Protein 7YKS (pdb70)

B-factor: mean 70.44, std 25.99, range [27.14, 144.15]

Solvent-accessible surface area: 109657 Å² total; per-residue (Å²): 126,78,28,72,0,10,34,1,0,70,18,2,17,45,23,40,0,111,111,38,12,116,52,166,102,14,87,141,10,11,42,84,52,59,74,61,6,34,2,0,2,1,10,0,0,56,57,14,13,45,82,3,0,85,17,1,28,118,110,51,11,98,49,81,114,14,122,66,8,44,4,0,0,1,6,0,0,40,41,25,66,21,132,2,1,87,47,1,42,95,84,46,77,114,3,6,69,52,67,15,150,85,9,9,4,0,2,3,4,0,0,50,54,13,55,44,129,1,0,45,23,1,2,81,47,32,0,124,48,59,90,16,114,125,75,32,1,4,4,8,20,0,3,134,106,120,31,39,65,0,0,66,18,3,4,39,20,134,128,54,20,102,97,0,19,81,30,105,22,116,101,34,55,21,8,7,32,10,0,0,34,42,16,32,137,3,1,27,27,5,2,74,113,14,53,72,138,18,128,40,151,151,140,79,180,49,49,79,28,57,24,26,0,50,34,3,49,20,114,129,79,116,39,120,85,37,4,16,0,1,37,29,0,37,112,82,32,60,51,102,1,1,40,17,73,2,0,54,35,4,2,80,18,12,71,83,45,11,0,72,124,105,26,99,53,59,44,103,84,11,43,85,4,8,64,39,0,30,83,1,2,28,45,5,3,111,34,42,68,163,201,51,100,5,47,118,57,116,50,2,64,130,9,0,68,42,0,35,78,30,7,113,118,8,30,146,101,10,86,112,41,57,173,105,70,140,146,120,22,109,128,92,88,50,27,77,47,9,64,78,1,11,106,11,0,61,49,0,1,55,2,0,89,94,136,118,5,25,12,94,70,108,20,6,16,8,0,0,46,0,0,18,19,0,34,26,41,26,3,23,20,34,43,82,85,114,120,47,3,18,18,0,23,4,0,38,51,8,28,125,18,10,90,74,0,27,126,4,0,40,17,0,20,51,0,0,0,12,0,2,22,6,2,1,26,70,9,138,100,77,56,80,42,6,43,0,6,47,60,54,100,13,0,52,40,7,0,18,2,3,4,33,31,40,8,39,0,29,16,6,3,0,14,2,69,77,105,137,55,12,60,6,46,133,17,1,20,101,6,0,35,46,0,0,43,10,0,20,0,0,0,31,7,0,6,16,3,6,5,10,13,17,1,63,35,0,80,176,59,24,104,41,66,90,19,25,42,59,2,68,31,1,15,107,21,31,143,106,33,83,134,110,148,15,142,206,40,48,104,66,76,25,83,47,164,109,189,68,50,126,103,22,34,48,8,6,61,133,9,93,33,76,7,64,68,6,17,93,51,4,100,97,0,21,98,16,2,44,19,4,4,47,23,13,29,31,133,66,7,52,108,126,77,27,76,0,9,35,0,0,69,17,3,16,44,23,40,0,114,112,37,11,116,52,167,102,14,87,142,9,12,44,81,53,60,74,61,5,34,2,0,2,1,10,0,0,56,56,14,12,45,81,4,0,85,18,0,30,117,110,51,11,99,49,84,114,13,123,64,9,43,4,0,1,1,7,0,1,39,42,26,64,21,133,2,1,87,46,0,42,96,83,46,78,115,4,6,69,50,68,14,149,87,9,8,4,0,3,2,4,0,0,51,53,14,56,44,128,2,0,46,24,0,2,82,48,31,0,125,49,58,89,17,112,127,77,33,1,3,4,8,19,0,3,135,103,120,30,40,66,0,0,68,18,2,5,39,19,134,133,51,19,103,98,0,20,82,31,104,22,114,104,32,54,20,7,8,32,9,0,0,34,43,16,34,138,3,2,28,26,4,2,75,111,13,54,71,140,17,126,40,150,151,138,79,180,51,48,82,28,56,23,26,0,49,34,2,46,19,114,128,80,117,39,120,86,38,4,16,0,2,36,28,0,36,114,82,34,60,50,102,1,1,40,17,72,2,0,55,37,5,1,82,16,12,71,86,44,12,0,71,122,103,29,100,53,58,44,102,84,11,43,86,4,10,62,39,0,30,82,1,2,26,45,4,3,110,33,41,69,163,201,53,99,4,47,115,56,115,49,2,65,130,8,0,67,42,0,36,81,31,7,114,116,9,28,145,100,10,85,112,42,56,171,107,71,141,144,120,22,109,129,92,88,50,27,76,47,10,62,77,2,12,106,11,0,62,50,0,2,54,2,0,87,96,136,115,5,26,14,93,72,107,21,6,17,9,0,0,47,0,0,18,20,0,32,26,42,26,2,23,19,32,44,83,82,116,117,46,2,17,18,0,21,5,0,38,51,7,30,122,18,11,91,72,0,28,127,4,0,40,16,0,20,50,0,0,0,10,0,2,20,6,2,1,26,68,10,141,103,78,56,79,43,6,42,0,6,48,62,54,102,14,0,52,40,6,0,19,2,3,4,36,30,41,9,38,0,31,17,6,3,0,16,1,70,80,106,136,56,13,57,5,47,132,16,1,22,100,6,1,36,47,0,0,45,9,0,19,0,0,0,32,7,0,7,15,3,6,5,9,14,17,0,64,34,0,80,178,60,23,103,41,66,90,18,26,43,59,2,68,33,1,15,107,22,30,142,106,32,84,134,110,145,15,142,209,40,46,103,66,74,23,85,48,164,109,192,68,50,125,101,24,33,49,9,7,63,132,8,91,31,76,7,63,69,6,17,94,51,4,101,95,0,21,98,18,2,43,18,5,4,46,23,13,29,33,134,69,8,52,111,124,79,29,73,0,9,33,1,0,67,16,2,16,44,22,39,0,113,113,37,11,114,53,165,102,15,89,141,9,12,43,83,52,61,75,62,5,34,2,0,1,1,9,0,0,54,56,14,12,45,81,4,0,85,18,0,29,117,108,50,12,98,49,83,116,14,122,64,9,43,3,0,0,0,6,0,0,39,41,26,64,22,132,2,0,86,46,0,42,96,83,47,77,116,4,6,69,50,69,14,150,86,8,9,4,0,3,2,3,0,0,49,52,14,55,45,129,2,0,45,23,0,3,81,47,31,0,125,50,56,90,17,113,126,76,34,1,3,3,8,20,0,4,135,105,119,30,41,64,0,0,66,18,2,4,40,20,134,130,54,21,103,98,0,18,82,31,106,21,115,104,34,54,18,8,8,33,10,0,0,34,43,16,35,138,3,1,27,27,4,1,74,114,14,53,72,141,18,129,41,150,154,140,79,179,52,49,82,27,57,23,26,0,50,32,3,46,20,116,129,78,119,39,121,86,37,3,15,0,2,36,31,0,37,113,84,33,60,50,101,1,2,40,18,74,2,0,55,36,4,2,81,18,13,70,85,46,12,0,72,123,103,27,99,52,58,44,103,84,10,43,85,3,8,61,39,0,31,82,1,3,30,45,3,5,111,33,44,68,163,199,54,99,4,44,116,56,115,49,2,66,132,9,0,66,40,0,35,80,32,7,115,117,7,29,146,100,11,87,112,41,56,170,107,69,139,145,119,23,109,129,91,89,49,26,76,46,9,62,78,2,11,107,11,0,62,49,0,2,54,2,0,86,94,136,117,6,24,14,94,72,106,22,7,17,8,0,0,48,0,0,20,19,0,33,27,41,27,2,22,18,33,44,82,81,117,121,47,2,18,18,0,23,5,0,37,51,8,29,123,18,11,90,73,1,27,127,4,0,39,16,0,19,51,0,0,0,10,0,1,20,6,2,1,27,69,10,143,100,77,57,75,42,5,42,0,6,47,61,54,101,14,0,52,38,7,0,16,2,3,4,31,32,39,8,38,0,33,17,6,3,0,17,2,70,77,104,137,57,14,59,5,45,134,16,1,19,100,6,1,35,46,0,0,45,10,0,22,0,1,0,32,8,0,5,15,2,6,5,10,14,18,2,64,36,1,81,178,59,24,100,42,64,91,18,25,43,58,2,66,33,1,15,106,22,30,142,106,34,82,134,110,144,17,141,207,40,46,102,66,74,25,83,48,166,110,192,68,52,126,101,23,35,47,9,7,61,132,9,88,32,78,6,63,68,7,16,95,50,4,101,97,1,21,100,17,1,42,18,5,3,45,24,13,31,32,134,69,7,52,111,124,81,28,75,0,10,34,1,0,68,17,3,18,45,24,41,0,110,111,37,12,115,52,167,102,14,87,142,9,12,41,83,53,59,73,61,5,34,2,0,2,1,10,0,0,55,57,14,12,46,83,4,0,85,17,1,28,118,109,50,11,97,49,82,113,14,122,66,9,43,3,0,1,0,6,0,0,38,40,26,65,22,133,2,0,89,46,1,41,95,84,46,79,116,4,7,68,51,68,15,151,85,8,9,3,0,2,3,3,0,0,52,54,15,55,46,128,1,0,45,23,0,2,82,47,30,0,126,48,57,88,17,110,127,76,33,2,4,4,8,20,0,4,134,104,121,31,41,65,0,0,66,18,2,4,40,20,134,131,50,20,101,98,0,20,82,31,104,22,116,103,33,55,20,8,7,32,10,0,0,34,43,16,34,134,3,2,28,28,3,1,75,113,15,53,72,138,19,129,40,149,151,140,78,178,49,48,80,28,56,23,26,0,48,33,3,49,19,114,131,81,120,38,121,87,38,3,14,0,2,38,30,0,37,113,81,33,59,49,103,2,0,40,16,74,2,0,55,36,4,1,81,19,13,72,84,45,12,0,71,122,104,26,99,53,59,43,104,86,11,43,86,3,10,62,38,1,30,82,1,2,29,46,4,4,109,33,42,66,163,196,53,100,4,45,116,56,114,50,2,66,131,10,0,68,40,0,37,80,32,7,114,116,9,30,144,97,10,86,111,42,57,170,107,70,140,144,120,23,111,130,92,90,49,27,76,46,10,63,78,1,12,107,11,0,61,51,0,1,53,2,0,88,95,135,116,6,24,13,92,72,108,22,7,16,9,0,0,47,0,1,18,20,0,34,26,42,26,3,22,19,32,43,84,81,115,119,48,3,18,18,0,22,4,0,37,50,7,29,121,18,12,92,75,0,28,123,3,0,41,18,0,20,50,0,0,0,11,0,2,23,8,2,1,27,72,9,140,101,79,57,79,43,5,42,0,5,47,60,54,99,13,0,52,37,7,0,16,2,3,5,32,29,40,8,37,0,30,17,7,2,0,14,1,69,76,104,135,57,12,63,6,46,133,16,2,19,101,6,0,33,46,0,0,44,10,0,20,0,0,1,33,8,0,6,15,2,6,5,9,14,17,2,61,35,1,82,175,58,24,102,41,65,89,19,26,43,59,2,68,31,1,15,108,20,31,140,106,34,83,133,109,147,16,141,208,39,47,104,66,76,25,83,47,166,108,190,68,49,128,102,22,33,49,8,5,62,132,9,91,30,78,7,65,68,5,17,92,52,4,100,97,0,22,100,17,2,42,17,4,4,45,24,13,31,32,135,71,8,50,108

InterPro domains:
  IPR002110 Ankyrin repeat [PF12796] (62-144)
  IPR002110 Ankyrin repeat [PF12796] (161-245)
  IPR002110 Ankyrin repeat [PF12796] (270-366)
  IPR002110 Ankyrin repeat [PF12796] (432-499)
  IPR002110 Ankyrin repeat [PF12796] (509-564)
  IPR002110 Ankyrin repeat [PR01415] (191-206)
  IPR002110 Ankyrin repeat [PR01415] (352-366)
  IPR002110 Ankyrin repeat [PS50088] (89-121)
  IPR002110 Ankyrin repeat [PS50088] (122-154)
  IPR002110 Ankyrin repeat [PS50088] (190-211)
  IPR002110 Ankyrin repeat [PS50088] (265-297)
  IPR002110 Ankyrin repeat [PS50088] (336-368)
  IPR002110 Ankyrin repeat [PS50088] (369-401)
  IPR002110 Ankyrin repeat [PS50088] (443-475)
  IPR002110 Ankyrin repeat [PS50088] (476-498)
  IPR002110 Ankyrin repeat [PS50088] (512-544)
  IPR002110 Ankyrin repeat [PS50088] (578-602)
  IPR002110 Ankyrin repeat [SM00248] (89-118)
  IPR002110 Ankyrin repeat [SM00248] (122-151)
  IPR002110 Ankyrin repeat [SM00248] (155-184)

Radius of gyration: 46.2 Å; Cα contacts (8 Å, |Δi|>4): 3044; chains: 4; bounding box: 95×95×131 Å

Sequence (2364 aa):
NESPLHFAARYGRYNTVRQLLDSEKGSFIINESDGAGMTPLHISSQQGHTRVVQLLLNRGALLHRDHTGRNPLQLAAMSGYTETIELLHSVHSHLLDQVDKDGNTALHLATMENKPHAISVLMSMGCKLVYNVLDMSAIDYAIYYKYPEAALAMVTHEERANEVMALRSDKHPCVTLALIASMPKVFEAVQDKCITKANCKKDSKSFYIKYSFAFLQCPFMASPIPLPALNTMVTHGRVELLAHPLSQKYLQMKWNSYGKYFHLANLLIYSIFLVFVTIYSSLMMNNIELEERINRTTAILFCAVVIVVYILLNSMRELIQIYQQKLHYILETVNLISWVLYISALVMVTPAFQPDGGINTIHYSAASIAVFLSWFRLLLFLQRFDQVGIYVVMFLEILQTLIKVLMVFSILIIAFGLAFYILLSKIIDPQPNHLSFSNIPMSLLRTFSMMLGELDFVGTYVNTYYRDQLKVPMTSFLILSVFMILMPILLMNLLIGLAVGDIESVRRNAQLKRLAMQVVLHTELERKLPHVWLQRVDKMELIEYPNNDDYINAELERQRRKLRDISRMLEQQHHLVRLIVQKMEIKTEADNESPLHFAARYGRYNTVRQLLDSEKGSFIINESDGAGMTPLHISSQQGHTRVVQLLLNRGALLHRDHTGRNPLQLAAMSGYTETIELLHSVHSHLLDQVDKDGNTALHLATMENKPHAISVLMSMGCKLVYNVLDMSAIDYAIYYKYPEAALAMVTHEERANEVMALRSDKHPCVTLALIASMPKVFEAVQDKCITKANCKKDSKSFYIKYSFAFLQCPFMASPIPLPALNTMVTHGRVELLAHPLSQKYLQMKWNSYGKYFHLANLLIYSIFLVFVTIYSSLMMNNIELEERINRTTAILFCAVVIVVYILLNSMRELIQIYQQKLHYILETVNLISWVLYISALVMVTPAFQPDGGINTIHYSAASIAVFLSWFRLLLFLQRFDQVGIYVVMFLEILQTLIKVLMVFSILIIAFGLAFYILLSKIIDPQPNHLSFSNIPMSLLRTFSMMLGELDFVGTYVNTYYRDQLKVPMTSFLILSVFMILMPILLMNLLIGLAVGDIESVRRNAQLKRLAMQVVLHTELERKLPHVWLQRVDKMELIEYPNNDDYINAELERQRRKLRDISRMLEQQHHLVRLIVQKMEIKTEADNESPLHFAARYGRYNTVRQLLDSEKGSFIINESDGAGMTPLHISSQQGHTRVVQLLLNRGALLHRDHTGRNPLQLAAMSGYTETIELLHSVHSHLLDQVDKDGNTALHLATMENKPHAISVLMSMGCKLVYNVLDMSAIDYAIYYKYPEAALAMVTHEERANEVMALRSDKHPCVTLALIASMPKVFEAVQDKCITKANCKKDSKSFYIKYSFAFLQCPFMASPIPLPALNTMVTHGRVELLAHPLSQKYLQMKWNSYGKYFHLANLLIYSIFLVFVTIYSSLMMNNIELEERINRTTAILFCAVVIVVYILLNSMRELIQIYQQKLHYILETVNLISWVLYISALVMVTPAFQPDGGINTIHYSAASIAVFLSWFRLLLFLQRFDQVGIYVVMFLEILQTLIKVLMVFSILIIAFGLAFYILLSKIIDPQPNHLSFSNIPMSLLRTFSMMLGELDFVGTYVNTYYRDQLKVPMTSFLILSVFMILMPILLMNLLIGLAVGDIESVRRNAQLKRLAMQVVLHTELERKLPHVWLQRVDKMELIEYPNNDDYINAELERQRRKLRDISRMLEQQHHLVRLIVQKMEIKTEADNESPLHFAARYGRYNTVRQLLDSEKGSFIINESDGAGMTPLHISSQQGHTRVVQLLLNRGALLHRDHTGRNPLQLAAMSGYTETIELLHSVHSHLLDQVDKDGNTALHLATMENKPHAISVLMSMGCKLVYNVLDMSAIDYAIYYKYPEAALAMVTHEERANEVMALRSDKHPCVTLALIASMPKVFEAVQDKCITKANCKKDSKSFYIKYSFAFLQCPFMASPIPLPALNTMVTHGRVELLAHPLSQKYLQMKWNSYGKYFHLANLLIYSIFLVFVTIYSSLMMNNIELEERINRTTAILFCAVVIVVYILLNSMRELIQIYQQKLHYILETVNLISWVLYISALVMVTPAFQPDGGINTIHYSAASIAVFLSWFRLLLFLQRFDQVGIYVVMFLEILQTLIKVLMVFSILIIAFGLAFYILLSKIIDPQPNHLSFSNIPMSLLRTFSMMLGELDFVGTYVNTYYRDQLKVPMTSFLILSVFMILMPILLMNLLIGLAVGDIESVRRNAQLKRLAMQVVLHTELERKLPHVWLQRVDKMELIEYPNNDDYINAELERQRRKLRDISRMLEQQHHLVRLIVQKMEIKTEAD

Nearest PDB structures (foldseek):
  7yks-assembly1_A  TM=1.002E+00  e=2.030E-84  Drosophila melanogaster
  7ykr-assembly1_A  TM=8.357E-01  e=1.365E-69  Drosophila melanogaster
  6v9v-assembly1_A  TM=8.767E-01  e=9.583E-39  Homo sapiens
  7or0-assembly1_A  TM=8.255E-01  e=1.985E-39  Homo sapiens
  5h76-assembly3_C  TM=8.479E-01  e=2.617E-08  synthetic construct

Secondary structure (DSSP, 8-state):
---HHHHHHHS--HHHHHHHTTSSSTTTSTT---TT---HHHHHHHTT-TTTHHHHHHTT------TT---HHHHHHHHT-STTHHHHHHH-TTSTT---TT---HHHHHHTTT-HHHHHHHTTT-------TT---HHHHHHHTT-HHHHHHHHS-SSSHHHHHS---SS-S-HHHHHHHH-HHHHHHHHHTTEEE-S--STTSS--EEE--SSSS-S------SSHHHHHHHHTT-HHHHTSHHHHHHHHHHIIIIITHHHHHHHHHHHHHHHHHHHHHHHHHHS-B--EE----HHHHHHHHHHHHHHHHHHTTTTHHHHHTTTTSTTSSSHHHHHHHHHHHHHTTGGGTSSS-EE-HHHHHHHHHHHHHHHHTTTTTGGGSSSSSHHHHHHHHHHHHHHHHTTTTTHHHHHHHHHHHHHHSS-SS--SSGGGGSSHHHHHHHHHHTTTT---HHHHTHHHHHTT--SSHHHHHHHHHHHHHIIIIIIHHHHHHHHHHHHHHHTTTHHHHHHHHHHHHHHHHHTTS-HHHHHHH---SEEE---THHHHTTTHHHHHHHHHHHHHHHHHHHHHHHHHHHH---STT--/---HHHHHHHS--HHHHHHHTTSSSTTTSTT---TT---HHHHHHHTT-TTTHHHHHHTT------TT---HHHHHHHHT-STTHHHHHHH-TTSTT---TT---HHHHHHTTT-HHHHHHHTTT-------TT---HHHHHHHTT-HHHHHHHHS-SSSHHHHHS---SS-S-HHHHHHHH-HHHHHHHHHTTEEE-S--STTSS--EEE--SSSS-S------SSHHHHHHHHTT-HHHHTSHHHHHHHHHHIIIIITHHHHHHHHHHHHHHHHHHHHHHHHHHS-B--EE----HHHHHHHHHHHHHHHHHHTTTTHHHHHTTTTSTTSSSHHHHHHHHHHHHHTTGGGTSSS-EE-HHHHHHHHHHHHHHHHTTTTTGGGSSSSSHHHHHHHHHHHHHHHHTTTTTHHHHHHHHHHHHHHSS-SS--SSGGGGSSHHHHHHHHHHTTTT---HHHHTHHHHHTT--SSHHHHHHHHHHHHHIIIIIIHHHHHHHHHHHHHHHTTTHHHHHHHHHHHHHHHHHTTS-HHHHHHH---SEEE---THHHHTTTHHHHHHHHHHHHHHHHHHHHHHHHHHHH---STT--/---HHHHHHHS--HHHHHHHTTSSSTTTSTT---TT---HHHHHHHTT-TTTHHHHHHTT------TT---HHHHHHHHT-STTHHHHHHH-TTSTT---TT---HHHHHHTTT-HHHHHHHTT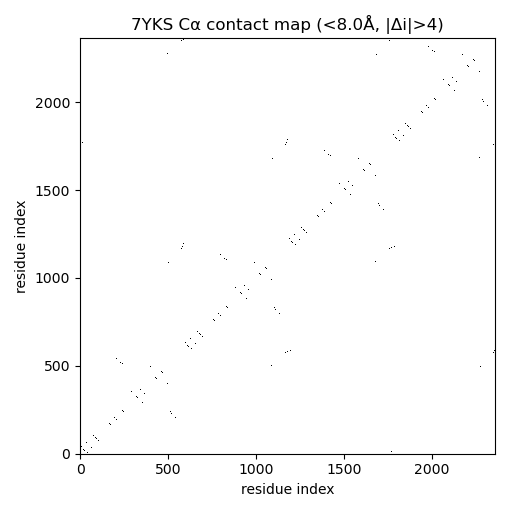T-------TT---HHHHHHHTT-HHHHHHHHS-SSSHHHHHS---SS-S-HHHHHHHH-HHHHHHHHHTTEEE-S--STTSS--EEE--SSSS-S------SSHHHHHHHHTT-HHHHTSHHHHHHHHHHIIIIITHHHHHHHHHHHHHHHHHHHHHHHHHHS-B--EE----HHHHHHHHHHHHHHHHHHTTTTHHHHHTTTTSTTSSSHHHHHHHHHHHHHTTGGGTSSS-EE-HHHHHHHHHHHHHHHHTTTTTGGGSSSSSHHHHHHHHHHHHHHHHTTTTTHHHHHHHHHHHHHHSS-SS--SSGGGGSSHHHHHHHHHHTTTT---HHHHTHHHHHTT--SSHHHHHHHHHHHHHIIIIIIHHHHHHHHHHHHHHHTTTHHHHHHHHHHHHHHHHHTTS-HHHHHHH---SEEE---THHHHTTTHHHHHHHHHHHHHHHHHHHHHHHHHHHH---STT--/---HHHHHHHS--HHHHHHHTTSSSTTTSTT---TT---HHHHHHHTT-TTTHHHHHHTT------TT---HHHHHHHHT-STTHHHHHHH-TTSTT---TT---HHHHHHTTT-HHHHHHHTTT-------TT---HHHHHHHTT-HHHHHHHHS-SSSHHHHHS---SS-S-HHHHHHHH-HHHHHHHHHTTEEE-S--STTSS--EEE--SSSS-S------SSHHHHHHHHTT-HHHHTSHHHHHHHHHHIIIIITHHHHHHHHHHHHHHHHHHHHHHHHHHS-B--EE----HHHHHHHHHHHHHHHHHHTTTTHHHHHTTTTSTTSSSHHHHHHHHHHHHHTTGGGTSSS-EE-HHHHHHHHHHHHHHHHTTTTTGGGSSSSSHHHHHHHHHHHHHHHHTTTTTHHHHHHHHHHHHHHSS-SS--SSGGGGSSHHHHHHHHHHTTTT---HHHHTHHHHHTT--SSHHHHHHHHHHHHHIIIIIIHHHHHHHHHHHHHHHTTTHHHHHHHHHHHHHHHHHTTS-HHHHHHH---SEEE---THHHHTTTHHHHHHHHHHHHHHHHHHHHHHHHHHHH---STT--

Organism: Drosophila melanogaster (NCBI:txid7227)

Foldseek 3Di:
DDDQLLVCLQPQNAVSNVVCCVDPVNPVLQADADPQFDGSLQNNLLNQNQVNNVVSVVSPYDQDAGPQAATSLQSNLLVQRQVNNVVVCVVPVPRQADATPFGDGNLQNNLLNPRLNVNLVSPVSPYDFDATPVFDTSLRSCQVVVDLSNNLSACVHDPCNVVVQDDAGDVPRGVLLSCLQRPCVSVVVNQVVQFDWDDPPPPLPFTWTWGFPPNQDDPVCCDPFDRSNLVSNLVRVVLVVCPDVNNVVLLVLVCVQPVVCVLVVVLVVLVVLLVLLVVLVVQQVVAWDDCIFGDLDPVNLVSLVSLVVVLVVVVVVVVVVCVLCPPVPVVPVLVVLVVLLSVLSVLLRVLNPDPRSRDDPSNVVSSVSNNVSSVVNSLVSLLQDPPRNLVSVLVVVLVVVVVVVCVVCLVVLLVLLVVCLVFQQPFPPDDPVSPQSPDSVSSSVVLVVVLVPPVCCCNRQPVCVVVVRRDDNPVVVVSSVVSVVPRNPNVVVVSVVVSVVSSVVCVVCVSSVNSSVSVVSVRVVVSVDDPVVVVVSSDGTDMGRRVVPVVVVVVVVVVVVVVVVVVVVVVVVVVVVVVCVVPPDDDPPDD/DDDQLLVCLQPQNAVSNVVCCVDPVNPVLQADADPQFDGSLQNNLLNQNQVNNVVSVVSPYDQDAGPQAATSLQSNLLVQRQVNNVVVCVVPVPRQADATPFGDGNLQNNLLNPRLNVNLVSPVSPYDFDATPVFDTSLRSCQVVVDLSNNLSACVHDPCNVVVQDDAGDVPRGVLLSCLQRPCVSVVVNQVVQFDWDDPPPPLPFTWTWGFPPNQDDPVCCDPFDRSNLVSNLVRVVLVVCPDVNNVVLLVLVCVQPVVCVLVVVLVVLVVLLVLLVVLVVQQVVAWDDCIFGDLDPVNLVSLVSLVVVLVVVVVVVVVVCVLCPPVPVVPVLVVLVVLLSVLSVLLRVLNPDPRSRDDPSNVVSSVSNNVSSVVNSLVSLLQDPPRNLVSVLVVVLVVVVVVVCVVCLVVLLVLLVVCLVFQQPFPPDDPVSPQSPDSVSSSVVLVVVLVPPVCCCNRQPVCVVVVRRDDNPVVVVSSVVSVVPRNPNVVVVSVVVSVVSSVVCVVCVSSVNSSVSVVSVRVVVSVDDPVVVVVSSDGTDMGRRVVPVVVVVVVVVVVVVVVVVVVVVVVVVVVVVVCVVPPDDDPPDD/DDDQLLVCLQPQNAVSNVVCCVDPVNPVLQADADPQFDGSLQNNLLNQNQVNNVVSVVSPYDQDAGPQAATSLQSNLLVQRQVNNVVVCVVPVPRQADATPFGDGNLQNNLLNPRLNVNLVSPVSPYDFDATPVFDTSLRSCQVVVDLSNNLSACVHDPCNVVVQDDAGDVPRGVLLSCLQRPCVSVVVNQVVQFDWDDPPPPLPFTWTWGFPPNQDDPVCCDPFDRSNLVSNLVRVVLVVCPDVNNVVLLVLVCVQPVVCVLVVVLVVLVVLLVLLVVLVVQQVVAWDDCIFGDLDPVNLVSLVSLVVVLVVVVVVVVVVCVLCPPVPVVPVLVVLVVLLSVLSVLLRVLNPDPRSRDDPSNVVSSVSNNVSSVVNSLVSLLQDPPRNLVSVLVVVLVVVVVVVCVVCLVVLLVLLVVCLVFQQPFPPDDPVSPQSPDSVSSSVVLVVVLVPPVCCCNRQPVCVVVVRRDDNPVVVVSSVVSVVPRNPNVVVVSVVVSVVSSVVCVVCVSSVNSSVSVVSVRVVVSVDDPVVVVVSSDGTDMGRRVVPVVVVVVVVVVVVVVVVVVVVVVVVVVVVVVCVVPPDDDPPDD/DDDQLLVCLQPQNAVSNVVCCVDPVNPVLQADADPQFDGSLQNNLLNQNQVNNVVSVVSPYDQDAGPQAATSLQSNLLVQRQVNNVVVCVVPVPRQADATPFGDGNLQNNLLNPRLNVNLVSPVSPYDFDATPVFDTSLRSCQVVVDLSNNLSACVHDPCNVVVQDDAGDVPRGVLLSCLQRPCVSVVVNQVVQFDWDDPPPPLPFTWTWGFPPNQDDPVCCDPFDRSNLVSNLVRVVLVVCPDVNNVVLLVLVCVQPVVCVLVVVLVVLVVLLVLLVVLVVQQVVAWDDCIFGDLDPVNLVSLVSLVVVLVVVVVVVVVVCVLCPPVPVVPVLVVLVVLLSVLSVLLRVLNPDPRSRDDPSNVVSSVSNNVSSVVNSLVSLLQDPPRNLVSVLVVVLVVVVVVVCVVCLVVLLVLLVVCLVFQQPFPPDDPVSPQSPDSVSSSVVLVVVLVPPVCCCNRQPVCVVVVRRDDNPVVVVSSVVSVVPRNPNVVVVSVVVSVVSSVVCVVCVSSVNSSVSVVSVRVVVSVDDPVVVVVSSDGTDMGRRVVPVVVVVVVVVVVVVVVVVVVVVVVVVVVVVVCVVPPDDDPPDD

Structure (mmCIF, N/CA/C/O backbone):
data_7YKS
#
_entry.id   7YKS
#
_cell.length_a   1.00
_cell.length_b   1.00
_cell.length_c   1.00
_cell.angle_alpha   90.00
_cell.angle_beta   90.00
_cell.angle_gamma   90.00
#
_symmetry.space_group_name_H-M   'P 1'
#
loop_
_atom_site.group_PDB
_atom_site.id
_atom_site.type_symbol
_atom_site.label_atom_id
_atom_site.label_alt_id
_atom_site.label_comp_id
_atom_site.label_asym_id
_atom_site.label_entity_id
_atom_site.label_seq_id
_atom_site.pdbx_PDB_ins_code
_atom_site.Cartn_x
_atom_site.Cartn_y
_atom_site.Cartn_z
_atom_site.occupancy
_atom_site.B_iso_or_equiv
_atom_site.auth_seq_id
_atom_site.auth_comp_id
_atom_site.auth_asym_id
_atom_site.auth_atom_id
_atom_site.pdbx_PDB_model_num
ATOM 1 N N . ASN A 1 477 ? 108.806 140.123 195.160 1.00 86.16 477 ASN A N 1
ATOM 2 C CA . ASN A 1 477 ? 109.359 138.868 194.630 1.00 86.16 477 ASN A CA 1
ATOM 3 C C . ASN A 1 477 ? 108.430 137.648 194.658 1.00 86.16 477 ASN A C 1
ATOM 4 O O . ASN A 1 477 ? 107.227 137.787 194.834 1.00 86.16 477 ASN A O 1
ATOM 9 N N . GLU A 1 478 ? 108.992 136.466 194.499 1.00 80.40 478 GLU A N 1
ATOM 10 C CA . GLU A 1 478 ? 108.216 135.242 194.405 1.00 80.40 478 GLU A CA 1
ATOM 11 C C . GLU A 1 478 ? 108.293 134.457 195.713 1.00 80.40 478 GLU A C 1
ATOM 12 O O . GLU A 1 478 ? 109.075 134.768 196.614 1.00 80.40 478 GLU A O 1
ATOM 18 N N . SER A 1 479 ? 107.453 133.429 195.808 1.00 77.99 479 SER A N 1
ATOM 19 C CA . SER A 1 479 ? 107.313 132.662 197.035 1.00 77.99 479 SER A CA 1
ATOM 20 C C . SER A 1 479 ? 108.558 131.813 197.292 1.00 77.99 479 SER A C 1
ATOM 21 O O . SER A 1 479 ? 109.262 131.438 196.352 1.00 77.99 479 SER A O 1
ATOM 24 N N . PRO A 1 480 ? 108.865 131.517 198.563 1.00 72.52 480 PRO A N 1
ATOM 25 C CA . PRO A 1 480 ? 110.015 130.646 198.860 1.00 72.52 480 PRO A CA 1
ATOM 26 C C . PRO A 1 480 ? 109.867 129.218 198.368 1.00 72.52 480 PRO A C 1
ATOM 27 O O . PRO A 1 480 ? 110.878 128.514 198.272 1.00 72.52 480 PRO A O 1
ATOM 31 N N . LEU A 1 481 ? 108.657 128.760 198.068 1.00 71.90 481 LEU A N 1
ATOM 32 C CA . LEU A 1 481 ? 108.486 127.453 197.452 1.00 71.90 481 LEU A CA 1
ATOM 33 C C . LEU A 1 481 ? 108.586 127.523 195.936 1.00 71.90 481 LEU A C 1
ATOM 34 O O . LEU A 1 481 ? 109.073 126.576 195.313 1.00 71.90 481 LEU A O 1
ATOM 39 N N . HIS A 1 482 ? 108.153 128.631 195.329 1.00 72.28 482 HIS A N 1
ATOM 40 C CA . HIS A 1 482 ? 108.340 128.808 193.893 1.00 72.28 482 HIS A CA 1
ATOM 41 C C . HIS A 1 482 ? 109.798 129.056 193.540 1.00 72.28 482 HIS A C 1
ATOM 42 O O . HIS A 1 482 ? 110.211 128.783 192.410 1.00 72.28 482 HIS A O 1
ATOM 49 N N . PHE A 1 483 ? 110.587 129.590 194.473 1.00 62.28 483 PHE A N 1
ATOM 50 C CA . PHE A 1 483 ? 112.019 129.709 194.229 1.00 62.28 483 PHE A CA 1
ATOM 51 C C . PHE A 1 483 ? 112.694 128.351 194.301 1.00 62.28 483 PHE A C 1
ATOM 52 O O . PHE A 1 483 ? 113.533 128.021 193.459 1.00 62.28 483 PHE A O 1
ATOM 60 N N . ALA A 1 484 ? 112.342 127.553 195.305 1.00 60.28 484 ALA A N 1
ATOM 61 C CA . ALA A 1 484 ? 113.047 126.303 195.536 1.00 60.28 484 ALA A CA 1
ATOM 62 C C . ALA A 1 484 ? 112.664 125.241 194.522 1.00 60.28 484 ALA A C 1
ATOM 63 O O . ALA A 1 484 ? 113.479 124.373 194.208 1.00 60.28 484 ALA A O 1
ATOM 65 N N . ALA A 1 485 ? 111.446 125.295 193.988 1.00 60.48 485 ALA A N 1
ATOM 66 C CA . ALA A 1 485 ? 110.986 124.225 193.113 1.00 60.48 485 ALA A CA 1
ATOM 67 C C . ALA A 1 485 ? 111.600 124.315 191.727 1.00 60.48 485 ALA A C 1
ATOM 68 O O . ALA A 1 485 ? 111.753 123.291 191.057 1.00 60.48 485 ALA A O 1
ATOM 70 N N . ARG A 1 486 ? 111.961 125.510 191.277 1.00 57.36 486 ARG A N 1
ATOM 71 C CA . ARG A 1 486 ? 112.469 125.654 189.924 1.00 57.36 486 ARG A CA 1
ATOM 72 C C . ARG A 1 486 ? 113.982 125.604 189.822 1.00 57.36 486 ARG A C 1
ATOM 73 O O . ARG A 1 486 ? 114.500 125.508 188.706 1.00 57.36 486 ARG A O 1
ATOM 81 N N . TYR A 1 487 ? 114.708 125.662 190.934 1.00 54.53 487 TYR A N 1
ATOM 82 C CA . TYR A 1 487 ? 116.162 125.609 190.903 1.00 54.53 487 TYR A CA 1
ATOM 83 C C . TYR A 1 487 ? 116.693 124.355 191.580 1.00 54.53 487 TYR A C 1
ATOM 84 O O . TYR A 1 487 ? 117.751 124.374 192.200 1.00 54.53 487 TYR A O 1
ATOM 93 N N . GLY A 1 488 ? 115.981 123.244 191.452 1.00 52.66 488 GLY A N 1
ATOM 94 C CA . GLY A 1 488 ? 116.424 122.013 192.071 1.00 52.66 488 GLY A CA 1
ATOM 95 C C . GLY A 1 488 ? 116.055 122.041 193.528 1.00 52.66 488 GLY A C 1
ATOM 96 O O . GLY A 1 488 ? 114.874 121.921 193.846 1.00 52.66 488 GLY A O 1
ATOM 97 N N . ARG A 1 489 ? 117.059 122.186 194.402 1.00 58.06 489 ARG A N 1
ATOM 98 C CA . ARG A 1 489 ? 116.912 122.714 195.763 1.00 58.06 489 ARG A CA 1
ATOM 99 C C . ARG A 1 489 ? 115.973 121.833 196.601 1.00 58.06 489 ARG A C 1
ATOM 100 O O . ARG A 1 489 ? 114.872 122.214 196.987 1.00 58.06 489 ARG A O 1
ATOM 108 N N . TYR A 1 490 ? 116.429 120.604 196.830 1.00 65.66 490 TYR A N 1
ATOM 109 C CA . TYR A 1 490 ? 115.553 119.530 197.281 1.00 65.66 490 TYR A CA 1
ATOM 110 C C . TYR A 1 490 ? 115.242 119.611 198.769 1.00 65.66 490 TYR A C 1
ATOM 111 O O . TYR A 1 490 ? 114.083 119.470 199.169 1.00 65.66 490 TYR A O 1
ATOM 120 N N . ASN A 1 491 ? 116.261 119.822 199.608 1.00 67.07 491 ASN A N 1
ATOM 121 C CA . ASN A 1 491 ? 116.039 119.829 201.050 1.00 67.07 491 ASN A CA 1
ATOM 122 C C . ASN A 1 491 ? 115.285 121.063 201.526 1.00 67.07 491 ASN A C 1
ATOM 123 O O . ASN A 1 491 ? 114.753 121.054 202.638 1.00 67.07 491 ASN A O 1
ATOM 128 N N . THR A 1 492 ? 115.231 122.119 200.719 1.00 67.24 492 THR A N 1
ATOM 129 C CA . THR A 1 492 ? 114.413 123.277 201.046 1.00 67.24 492 THR A CA 1
ATOM 130 C C . THR A 1 492 ? 112.948 123.034 200.703 1.00 67.24 492 THR A C 1
ATOM 131 O O . THR A 1 492 ? 112.059 123.518 201.411 1.00 67.24 492 THR A O 1
ATOM 135 N N . VAL A 1 493 ? 112.680 122.273 199.637 1.00 73.20 493 VAL A N 1
ATOM 136 C CA . VAL A 1 493 ? 111.308 121.901 199.297 1.00 73.20 493 VAL A CA 1
ATOM 137 C C . VAL A 1 493 ? 110.731 120.975 200.357 1.00 73.20 493 VAL A C 1
ATOM 138 O O . VAL A 1 493 ? 109.597 121.161 200.812 1.00 73.20 493 VAL A O 1
ATOM 142 N N . ARG A 1 494 ? 111.517 119.989 200.790 1.00 77.39 494 ARG A N 1
ATOM 143 C CA . ARG A 1 494 ? 111.062 119.035 201.793 1.00 77.39 494 ARG A CA 1
ATOM 144 C C . ARG A 1 494 ? 110.858 119.699 203.150 1.00 77.39 494 ARG A C 1
ATOM 145 O O . ARG A 1 494 ? 110.000 119.270 203.928 1.00 77.39 494 ARG A O 1
ATOM 153 N N . GLN A 1 495 ? 111.602 120.768 203.433 1.00 81.29 495 GLN A N 1
ATOM 154 C CA . GLN A 1 495 ? 111.456 121.470 204.702 1.00 81.29 495 GLN A CA 1
ATOM 155 C C . GLN A 1 495 ? 110.272 122.431 204.685 1.00 81.29 495 GLN A C 1
ATOM 156 O O . GLN A 1 495 ? 109.608 122.608 205.710 1.00 81.29 495 GLN A O 1
ATOM 162 N N . LEU A 1 496 ? 109.990 123.066 203.545 1.00 83.10 496 LEU A N 1
ATOM 163 C CA . LEU A 1 496 ? 108.841 123.965 203.474 1.00 83.10 496 LEU A CA 1
ATOM 164 C C . LEU A 1 496 ? 107.526 123.204 203.474 1.00 83.10 496 LEU A C 1
ATOM 165 O O . LEU A 1 496 ? 106.512 123.724 203.948 1.00 83.10 496 LEU A O 1
ATOM 170 N N . LEU A 1 497 ? 107.516 121.988 202.943 1.00 86.46 497 LEU A N 1
ATOM 171 C CA . LEU A 1 497 ? 106.331 121.148 203.004 1.00 86.46 497 LEU A CA 1
ATOM 172 C C . LEU A 1 497 ? 106.206 120.419 204.333 1.00 86.46 497 LEU A C 1
ATOM 173 O O . LEU A 1 497 ? 105.225 119.699 204.540 1.00 86.46 497 LEU A O 1
ATOM 178 N N . ASP A 1 498 ? 107.178 120.583 205.226 1.00 93.52 498 ASP A N 1
ATOM 179 C CA . ASP A 1 498 ? 107.132 120.009 206.560 1.00 93.52 498 ASP A CA 1
ATOM 180 C C . ASP A 1 498 ? 106.548 120.980 207.578 1.00 93.52 498 ASP A C 1
ATOM 181 O O . ASP A 1 498 ? 106.187 120.564 208.684 1.00 93.52 498 ASP A O 1
ATOM 186 N N . SER A 1 499 ? 106.431 122.255 207.225 1.00 98.88 499 SER A N 1
ATOM 187 C CA . SER A 1 499 ? 105.948 123.264 208.150 1.00 98.88 499 SER A CA 1
ATOM 188 C C . SER A 1 499 ? 104.422 123.232 208.244 1.00 98.88 499 SER A C 1
ATOM 189 O O . SER A 1 499 ? 103.739 122.485 207.540 1.00 98.88 499 SER A O 1
ATOM 192 N N . GLU A 1 500 ? 103.887 124.066 209.142 1.00 108.28 500 GLU A N 1
ATOM 193 C CA . GLU A 1 500 ? 102.442 124.157 209.312 1.00 108.28 500 GLU A CA 1
ATOM 194 C C . GLU A 1 500 ? 101.777 124.906 208.168 1.00 108.28 500 GLU A C 1
ATOM 195 O O . GLU A 1 500 ? 100.585 124.705 207.920 1.00 108.28 500 GLU A O 1
ATOM 201 N N . LYS A 1 501 ? 102.522 125.767 207.474 1.00 106.68 501 LYS A N 1
ATOM 202 C CA . LYS A 1 501 ? 102.009 126.414 206.276 1.00 106.68 501 LYS A CA 1
ATOM 203 C C . LYS A 1 501 ? 101.993 125.455 205.090 1.00 106.68 501 LYS A C 1
ATOM 204 O O . LYS A 1 501 ? 101.238 125.669 204.136 1.00 106.68 501 LYS A O 1
ATOM 210 N N . GLY A 1 502 ? 102.758 124.367 205.159 1.00 105.31 502 GLY A N 1
ATOM 211 C CA . GLY A 1 502 ? 102.951 123.481 204.027 1.00 105.31 502 GLY A CA 1
ATOM 212 C C . GLY A 1 502 ? 101.819 122.528 203.706 1.00 105.31 502 GLY A C 1
ATOM 213 O O . GLY A 1 502 ? 102.052 121.342 203.460 1.00 105.31 502 GLY A O 1
ATOM 214 N N . SER A 1 503 ? 100.603 123.029 203.693 1.00 106.74 503 SER A N 1
ATOM 215 C CA . SER A 1 503 ? 99.428 122.268 203.288 1.00 106.74 503 SER A CA 1
ATOM 216 C C . SER A 1 503 ? 98.630 122.982 202.212 1.00 106.74 503 SER A C 1
ATOM 217 O O . SER A 1 503 ? 98.085 122.327 201.322 1.00 106.74 503 SER A O 1
ATOM 220 N N . PHE A 1 504 ? 98.556 124.309 202.268 1.00 105.55 504 PHE A N 1
ATOM 221 C CA . PHE A 1 504 ? 97.919 125.093 201.225 1.00 105.55 504 PHE A CA 1
ATOM 222 C C . PHE A 1 504 ? 98.914 125.856 200.363 1.00 105.55 504 PHE A C 1
ATOM 223 O O . PHE A 1 504 ? 98.506 126.460 199.365 1.00 105.55 504 PHE A O 1
ATOM 231 N N . ILE A 1 505 ? 100.199 125.850 200.721 1.00 100.31 505 ILE A N 1
ATOM 232 C CA . ILE A 1 505 ? 101.216 126.472 199.881 1.00 100.31 505 ILE A CA 1
ATOM 233 C C . ILE A 1 505 ? 101.610 125.551 198.729 1.00 100.31 505 ILE A C 1
ATOM 234 O O . ILE A 1 505 ? 102.183 126.013 197.735 1.00 100.31 505 ILE A O 1
ATOM 239 N N . ILE A 1 506 ? 101.271 124.261 198.818 1.00 93.35 506 ILE A N 1
ATOM 240 C CA . ILE A 1 506 ? 101.668 123.295 197.805 1.00 93.35 506 ILE A CA 1
ATOM 241 C C . ILE A 1 506 ? 100.866 123.466 196.517 1.00 93.35 506 ILE A C 1
ATOM 242 O O . ILE A 1 506 ? 101.341 123.092 195.439 1.00 93.35 506 ILE A O 1
ATOM 247 N N . ASN A 1 507 ? 99.684 124.079 196.584 1.00 92.02 507 ASN A N 1
ATOM 248 C CA . ASN A 1 507 ? 98.799 124.202 195.433 1.00 92.02 507 ASN A CA 1
ATOM 249 C C . ASN A 1 507 ? 98.541 125.659 195.072 1.00 92.02 507 ASN A C 1
ATOM 250 O O . ASN A 1 507 ? 97.478 125.993 194.550 1.00 92.02 507 ASN A O 1
ATOM 255 N N . GLU A 1 508 ? 99.503 126.534 195.333 1.00 91.13 508 GLU A N 1
ATOM 256 C CA . GLU A 1 508 ? 99.331 127.964 195.120 1.00 91.13 508 GLU A CA 1
ATOM 257 C C . GLU A 1 508 ? 99.950 128.367 193.788 1.00 91.13 508 GLU A C 1
ATOM 258 O O . GLU A 1 508 ? 101.115 128.058 193.521 1.00 91.13 508 GLU A O 1
ATOM 264 N N . SER A 1 509 ? 99.176 129.066 192.966 1.00 89.09 509 SER A N 1
ATOM 265 C CA . SER A 1 509 ? 99.658 129.550 191.687 1.00 89.09 509 SER A CA 1
ATOM 266 C C . SER A 1 509 ? 100.260 130.944 191.828 1.00 89.09 509 SER A C 1
ATOM 267 O O . SER A 1 509 ? 100.102 131.625 192.843 1.00 89.09 509 SER A O 1
ATOM 270 N N . ASP A 1 510 ? 100.956 131.363 190.785 1.00 89.15 510 ASP A N 1
ATOM 271 C CA . ASP A 1 510 ? 101.555 132.681 190.678 1.00 89.15 510 ASP A CA 1
ATOM 272 C C . ASP A 1 510 ? 100.780 133.509 189.656 1.00 89.15 510 ASP A C 1
ATOM 273 O O . ASP A 1 510 ? 99.685 133.128 189.226 1.00 89.15 510 ASP A O 1
ATOM 278 N N . GLY A 1 511 ? 101.335 134.672 189.304 1.00 91.72 511 GLY A N 1
ATOM 279 C CA . GLY A 1 511 ? 100.685 135.540 188.335 1.00 91.72 511 GLY A CA 1
ATOM 280 C C . GLY A 1 511 ? 100.584 134.933 186.950 1.00 91.72 511 GLY A C 1
ATOM 281 O O . GLY A 1 511 ? 99.656 135.244 186.198 1.00 91.72 511 GLY A O 1
ATOM 282 N N . ALA A 1 512 ? 101.524 134.061 186.593 1.00 90.50 512 ALA A N 1
ATOM 283 C CA . ALA A 1 512 ? 101.412 133.302 185.357 1.00 90.50 512 ALA A CA 1
ATOM 284 C C . ALA A 1 512 ? 100.495 132.095 185.493 1.00 90.50 512 ALA A C 1
ATOM 285 O O . ALA A 1 512 ? 100.149 131.486 184.478 1.00 90.50 512 ALA A O 1
ATOM 287 N N . GLY A 1 513 ? 100.101 131.735 186.712 1.00 89.00 513 GLY A N 1
ATOM 288 C CA . GLY A 1 513 ? 99.150 130.670 186.936 1.00 89.00 513 GLY A CA 1
ATOM 289 C C . GLY A 1 513 ? 99.744 129.319 187.260 1.00 89.00 513 GLY A C 1
ATOM 290 O O . GLY A 1 513 ? 98.987 128.354 187.412 1.00 89.00 513 GLY A O 1
ATOM 291 N N . MET A 1 514 ? 101.062 129.217 187.387 1.00 82.16 514 MET A N 1
ATOM 292 C CA . MET A 1 514 ? 101.724 127.932 187.557 1.00 82.16 514 MET A CA 1
ATOM 293 C C . MET A 1 514 ? 101.873 127.588 189.034 1.00 82.16 514 MET A C 1
ATOM 294 O O . MET A 1 514 ? 102.318 128.419 189.829 1.00 82.16 514 MET A O 1
ATOM 299 N N . THR A 1 515 ? 101.525 126.355 189.386 1.00 76.85 515 THR A N 1
ATOM 300 C CA . THR A 1 515 ? 101.754 125.818 190.720 1.00 76.85 515 THR A CA 1
ATOM 301 C C . THR A 1 515 ? 103.231 125.450 190.856 1.00 76.85 515 THR A C 1
ATOM 302 O O . THR A 1 515 ? 103.980 125.523 189.883 1.00 76.85 515 THR A O 1
ATOM 306 N N . PRO A 1 516 ? 103.706 125.067 192.052 1.00 73.09 516 PRO A N 1
ATOM 307 C CA . PRO A 1 516 ? 105.060 124.485 192.129 1.00 73.09 516 PRO A CA 1
ATOM 308 C C . PRO A 1 516 ? 105.231 123.177 191.375 1.00 73.09 516 PRO A C 1
ATOM 309 O O . PRO A 1 516 ? 106.369 122.798 191.085 1.00 73.09 516 PRO A O 1
ATOM 313 N N . LEU A 1 517 ? 104.149 122.474 191.050 1.00 71.34 517 LEU A N 1
ATOM 314 C CA . LEU A 1 517 ? 104.269 121.262 190.250 1.00 71.34 517 LEU A CA 1
ATOM 315 C C . LEU A 1 517 ? 104.537 121.587 188.787 1.00 71.34 517 LEU A C 1
ATOM 316 O O . LEU A 1 517 ? 105.175 120.796 188.085 1.00 71.34 517 LEU A O 1
ATOM 321 N N . HIS A 1 518 ? 104.070 122.743 188.312 1.00 72.27 518 HIS A N 1
ATOM 322 C CA . HIS A 1 518 ? 104.332 123.139 186.934 1.00 72.27 518 HIS A CA 1
ATOM 323 C C . HIS A 1 518 ? 105.777 123.566 186.744 1.00 72.27 518 HIS A C 1
ATOM 324 O O . HIS A 1 518 ? 106.415 123.202 185.752 1.00 72.27 518 HIS A O 1
ATOM 331 N N . ILE A 1 519 ? 106.309 124.354 187.677 1.00 65.17 519 ILE A N 1
ATOM 332 C CA . ILE A 1 519 ? 107.611 124.961 187.444 1.00 65.17 519 ILE A CA 1
ATOM 333 C C . ILE A 1 519 ? 108.723 123.957 187.710 1.00 65.17 519 ILE A C 1
ATOM 334 O O . ILE A 1 519 ? 109.817 124.072 187.150 1.00 65.17 519 ILE A O 1
ATOM 339 N N . SER A 1 520 ? 108.465 122.961 188.554 1.00 59.71 520 SER A N 1
ATOM 340 C CA . SER A 1 520 ? 109.454 121.925 188.816 1.00 59.71 520 SER A CA 1
ATOM 341 C C . SER A 1 520 ? 109.648 121.017 187.614 1.00 59.71 520 SER A C 1
ATOM 342 O O . SER A 1 520 ? 110.744 120.492 187.406 1.00 59.71 520 SER A O 1
ATOM 345 N N . SER A 1 521 ? 108.603 120.822 186.817 1.00 62.03 521 SER A N 1
ATOM 346 C CA . SER A 1 521 ? 108.679 119.947 185.659 1.00 62.03 521 SER A CA 1
ATOM 347 C C . SER A 1 521 ? 108.968 120.701 184.373 1.00 62.03 521 SER A C 1
ATOM 348 O O . SER A 1 521 ? 109.470 120.099 183.422 1.00 62.03 521 SER A O 1
ATOM 351 N N . GLN A 1 522 ? 108.655 121.995 184.319 1.00 56.54 522 GLN A N 1
ATOM 352 C CA . GLN A 1 522 ? 109.102 122.818 183.202 1.00 56.54 522 GLN A CA 1
ATOM 353 C C . GLN A 1 522 ? 110.618 122.905 183.165 1.00 56.54 522 GLN A C 1
ATOM 354 O O . GLN A 1 522 ? 111.229 122.876 182.091 1.00 56.54 522 GLN A O 1
ATOM 360 N N . GLN A 1 523 ? 111.241 122.999 184.334 1.00 54.95 523 GLN A N 1
ATOM 361 C CA . GLN A 1 523 ? 112.684 123.082 184.459 1.00 54.95 523 GLN A CA 1
ATOM 362 C C . GLN A 1 523 ? 113.348 121.717 184.492 1.00 54.95 523 GLN A C 1
ATOM 363 O O . GLN A 1 523 ? 114.576 121.647 184.439 1.00 54.95 523 GLN A O 1
ATOM 369 N N . GLY A 1 524 ? 112.576 120.642 184.590 1.00 53.20 524 GLY A N 1
ATOM 370 C CA . GLY A 1 524 ? 113.131 119.314 184.448 1.00 53.20 524 GLY A CA 1
ATOM 371 C C . GLY A 1 524 ? 113.794 118.743 185.673 1.00 53.20 524 GLY A C 1
ATOM 372 O O . GLY A 1 524 ? 114.749 117.977 185.545 1.00 53.20 524 GLY A O 1
ATOM 373 N N . HIS A 1 525 ? 113.306 119.077 186.863 1.00 54.52 525 HIS A N 1
ATOM 374 C CA . HIS A 1 525 ? 113.862 118.568 188.115 1.00 54.52 525 HIS A CA 1
ATOM 375 C C . HIS A 1 525 ? 113.027 117.365 188.530 1.00 54.52 525 HIS A C 1
ATOM 376 O O . HIS A 1 525 ? 111.917 117.511 189.040 1.00 54.52 525 HIS A O 1
ATOM 383 N N . THR A 1 526 ? 113.576 116.171 188.317 1.00 64.64 526 THR A N 1
ATOM 384 C CA . THR A 1 526 ? 112.759 114.968 188.330 1.00 64.64 526 THR A CA 1
ATOM 385 C C . THR A 1 526 ? 112.610 114.340 189.709 1.00 64.64 526 THR A C 1
ATOM 386 O O . THR A 1 526 ? 111.687 113.545 189.905 1.00 64.64 526 THR A O 1
ATOM 390 N N . ARG A 1 527 ? 113.473 114.662 190.670 1.00 66.18 527 ARG A N 1
ATOM 391 C CA . ARG A 1 527 ? 113.296 114.161 192.025 1.00 66.18 527 ARG A CA 1
ATOM 392 C C . ARG A 1 527 ? 112.718 115.207 192.965 1.00 66.18 527 ARG A C 1
ATOM 393 O O . ARG A 1 527 ? 112.493 114.910 194.140 1.00 66.18 527 ARG A O 1
ATOM 401 N N . VAL A 1 528 ? 112.477 116.417 192.477 1.00 62.80 528 VAL A N 1
ATOM 402 C CA . VAL A 1 528 ? 111.688 117.392 193.213 1.00 62.80 528 VAL A CA 1
ATOM 403 C C . VAL A 1 528 ? 110.219 117.279 192.827 1.00 62.80 528 VAL A C 1
ATOM 404 O O . VAL A 1 528 ? 109.338 117.428 193.679 1.00 62.80 528 VAL A O 1
ATOM 408 N N . VAL A 1 529 ? 109.940 116.962 191.559 1.00 66.56 529 VAL A N 1
ATOM 409 C CA . VAL A 1 529 ? 108.572 116.770 191.098 1.00 66.56 529 VAL A CA 1
ATOM 410 C C . VAL A 1 529 ? 107.996 115.468 191.642 1.00 66.56 529 VAL A C 1
ATOM 411 O O . VAL A 1 529 ? 106.776 115.331 191.754 1.00 66.56 529 VAL A O 1
ATOM 415 N N . GLN A 1 530 ? 108.850 114.523 192.034 1.00 71.11 530 GLN A N 1
ATOM 416 C CA . GLN A 1 530 ? 108.371 113.281 192.621 1.00 71.11 530 GLN A CA 1
ATOM 417 C C . GLN A 1 530 ? 107.908 113.487 194.055 1.00 71.11 530 GLN A C 1
ATOM 418 O O . GLN A 1 530 ? 106.894 112.916 194.467 1.00 71.11 530 GLN A O 1
ATOM 424 N N . LEU A 1 531 ? 108.632 114.307 194.825 1.00 73.78 531 LEU A N 1
ATOM 425 C CA . LEU A 1 531 ? 108.229 114.584 196.199 1.00 73.78 531 LEU A CA 1
ATOM 426 C C . LEU A 1 531 ? 106.956 115.414 196.252 1.00 73.78 531 LEU A C 1
ATOM 427 O O . LEU A 1 531 ? 106.187 115.296 197.208 1.00 73.78 531 LEU A O 1
ATOM 432 N N . LEU A 1 532 ? 106.705 116.243 195.242 1.00 73.43 532 LEU A N 1
ATOM 433 C CA . LEU A 1 532 ? 105.433 116.949 195.178 1.00 73.43 532 LEU A CA 1
ATOM 434 C C . LEU A 1 532 ? 104.270 116.016 194.877 1.00 73.43 532 LEU A C 1
ATOM 435 O O . LEU A 1 532 ? 103.129 116.345 195.208 1.00 73.43 532 LEU A O 1
ATOM 440 N N . LEU A 1 533 ? 104.528 114.864 194.264 1.00 76.39 533 LEU A N 1
ATOM 441 C CA . LEU A 1 533 ? 103.473 113.898 193.991 1.00 76.39 533 LEU A CA 1
ATOM 442 C C . LEU A 1 533 ? 103.275 112.909 195.127 1.00 76.39 533 LEU A C 1
ATOM 443 O O . LEU A 1 533 ? 102.174 112.372 195.280 1.00 76.39 533 LEU A O 1
ATOM 448 N N . ASN A 1 534 ? 104.315 112.643 195.921 1.00 79.74 534 ASN A N 1
ATOM 449 C CA . ASN A 1 534 ? 104.131 111.816 197.108 1.00 79.74 534 ASN A CA 1
ATOM 450 C C . ASN A 1 534 ? 103.354 112.556 198.188 1.00 79.74 534 ASN A C 1
ATOM 451 O O . ASN A 1 534 ? 102.695 111.921 199.017 1.00 79.74 534 ASN A O 1
ATOM 456 N N . ARG A 1 535 ? 103.415 113.883 198.197 1.00 82.84 535 ARG A N 1
ATOM 457 C CA . ARG A 1 535 ? 102.620 114.687 199.113 1.00 82.84 535 ARG A CA 1
ATOM 458 C C . ARG A 1 535 ? 101.263 115.058 198.535 1.00 82.84 535 ARG A C 1
ATOM 459 O O . ARG A 1 535 ? 100.530 115.830 199.161 1.00 82.84 535 ARG A O 1
ATOM 467 N N . GLY A 1 536 ? 100.922 114.544 197.357 1.00 83.55 536 GLY A N 1
ATOM 468 C CA . GLY A 1 536 ? 99.605 114.737 196.788 1.00 83.55 536 GLY A CA 1
ATOM 469 C C . GLY A 1 536 ? 99.301 116.145 196.323 1.00 83.55 536 GLY A C 1
ATOM 470 O O . GLY A 1 536 ? 98.450 116.823 196.904 1.00 83.55 536 GLY A O 1
ATOM 471 N N . ALA A 1 537 ? 99.988 116.600 195.281 1.00 85.66 537 ALA A N 1
ATOM 472 C CA . ALA A 1 537 ? 99.671 117.888 194.687 1.00 85.66 537 ALA A CA 1
ATOM 473 C C . ALA A 1 537 ? 98.570 117.727 193.651 1.00 85.66 537 ALA A C 1
ATOM 474 O O . ALA A 1 537 ? 98.432 116.678 193.018 1.00 85.66 537 ALA A O 1
ATOM 476 N N . LEU A 1 538 ? 97.779 118.779 193.483 1.00 89.91 538 LEU A N 1
ATOM 477 C CA . LEU A 1 538 ? 96.669 118.727 192.546 1.00 89.91 538 LEU A CA 1
ATOM 478 C C . LEU A 1 538 ? 97.135 119.095 191.145 1.00 89.91 538 LEU A C 1
ATOM 479 O O . LEU A 1 538 ? 98.077 119.869 190.960 1.00 89.91 538 LEU A O 1
ATOM 484 N N . LEU A 1 539 ? 96.457 118.528 190.153 1.00 89.41 539 LEU A N 1
ATOM 485 C CA . LEU A 1 539 ? 96.856 118.676 188.756 1.00 89.41 539 LEU A CA 1
ATOM 486 C C . LEU A 1 539 ? 96.084 119.820 188.100 1.00 89.41 539 LEU A C 1
ATOM 487 O O . LEU A 1 539 ? 95.291 119.636 187.180 1.00 89.41 539 LEU A O 1
ATOM 492 N N . HIS A 1 540 ? 96.340 121.025 188.591 1.00 89.94 540 HIS A N 1
ATOM 493 C CA . HIS A 1 540 ? 95.695 122.192 188.021 1.00 89.94 540 HIS A CA 1
ATOM 494 C C . HIS A 1 540 ? 96.358 122.571 186.701 1.00 89.94 540 HIS A C 1
ATOM 495 O O . HIS A 1 540 ? 97.355 121.984 186.277 1.00 89.94 540 HIS A O 1
ATOM 502 N N . ARG A 1 541 ? 95.784 123.570 186.045 1.00 86.64 541 ARG A N 1
ATOM 503 C CA . ARG A 1 541 ? 96.251 124.023 184.747 1.00 86.64 541 ARG A CA 1
ATOM 504 C C . ARG A 1 541 ? 96.433 125.532 184.797 1.00 86.64 541 ARG A C 1
ATOM 505 O O . ARG A 1 541 ? 95.698 126.235 185.493 1.00 86.64 541 ARG A O 1
ATOM 513 N N . ASP A 1 542 ? 97.420 126.025 184.057 1.00 87.51 542 ASP A N 1
ATOM 514 C CA . ASP A 1 542 ? 97.786 127.434 184.119 1.00 87.51 542 ASP A CA 1
ATOM 515 C C . ASP A 1 542 ? 96.838 128.278 183.268 1.00 87.51 542 ASP A C 1
ATOM 516 O O . ASP A 1 542 ? 95.766 127.832 182.853 1.00 87.51 542 ASP A O 1
ATOM 521 N N . HIS A 1 543 ? 97.224 129.534 183.025 1.00 91.09 543 HIS A N 1
ATOM 522 C CA . HIS A 1 543 ? 96.375 130.435 182.253 1.00 91.09 543 HIS A CA 1
ATOM 523 C C . HIS A 1 543 ? 96.332 130.053 180.780 1.00 91.09 543 HIS A C 1
ATOM 524 O O . HIS A 1 543 ? 95.346 130.344 180.097 1.00 91.09 543 HIS A O 1
ATOM 531 N N . THR A 1 544 ? 97.377 129.404 180.275 1.00 87.29 544 THR A N 1
ATOM 532 C CA . THR A 1 544 ? 97.330 128.860 178.927 1.00 87.29 544 THR A CA 1
ATOM 533 C C . THR A 1 544 ? 96.676 127.488 178.875 1.00 87.29 544 THR A C 1
ATOM 534 O O . THR A 1 544 ? 96.460 126.968 177.778 1.00 87.29 544 THR A O 1
ATOM 538 N N . GLY A 1 545 ? 96.365 126.893 180.022 1.00 84.58 545 GLY A N 1
ATOM 539 C CA . GLY A 1 545 ? 95.623 125.650 180.042 1.00 84.58 545 GLY A CA 1
ATOM 540 C C . GLY A 1 545 ? 96.453 124.402 179.873 1.00 84.58 545 GLY A C 1
ATOM 541 O O . GLY A 1 545 ? 95.966 123.419 179.308 1.00 84.58 545 GLY A O 1
ATOM 542 N N . ARG A 1 546 ? 97.688 124.399 180.364 1.00 80.04 546 ARG A N 1
ATOM 543 C CA . ARG A 1 546 ? 98.624 123.309 180.138 1.00 80.04 546 ARG A CA 1
ATOM 544 C C . ARG A 1 546 ? 98.901 122.564 181.435 1.00 80.04 546 ARG A C 1
ATOM 545 O O . ARG A 1 546 ? 99.059 123.180 182.491 1.00 80.04 546 ARG A O 1
ATOM 553 N N . ASN A 1 547 ? 98.961 121.244 181.345 1.00 77.16 547 ASN A N 1
ATOM 554 C CA . ASN A 1 547 ? 99.278 120.375 182.468 1.00 77.16 547 ASN A CA 1
ATOM 555 C C . ASN A 1 547 ? 100.795 120.236 182.599 1.00 77.16 547 ASN A C 1
ATOM 556 O O . ASN A 1 547 ? 101.537 120.751 181.763 1.00 77.16 547 ASN A O 1
ATOM 561 N N . PRO A 1 548 ? 101.311 119.590 183.659 1.00 74.50 548 PRO A N 1
ATOM 562 C CA . PRO A 1 548 ? 102.770 119.376 183.731 1.00 74.50 548 PRO A CA 1
ATOM 563 C C . PRO A 1 548 ? 103.373 118.474 182.654 1.00 74.50 548 PRO A C 1
ATOM 564 O O . PRO A 1 548 ? 104.600 118.465 182.519 1.00 74.50 548 PRO A O 1
ATOM 568 N N . LEU A 1 549 ? 102.580 117.706 181.899 1.00 74.33 549 LEU A N 1
ATOM 569 C CA . LEU A 1 549 ? 103.153 116.946 180.787 1.00 74.33 549 LEU A CA 1
ATOM 570 C C . LEU A 1 549 ? 103.558 117.857 179.645 1.00 74.33 549 LEU A C 1
ATOM 571 O O . LEU A 1 549 ? 104.601 117.651 179.018 1.00 74.33 549 LEU A O 1
ATOM 576 N N . GLN A 1 550 ? 102.736 118.854 179.349 1.00 73.32 550 GLN A N 1
ATOM 577 C CA . GLN A 1 550 ? 102.976 119.688 178.187 1.00 73.32 550 GLN A CA 1
ATOM 578 C C . GLN A 1 550 ? 104.087 120.695 178.419 1.00 73.32 550 GLN A C 1
ATOM 579 O O . GLN A 1 550 ? 104.771 121.072 177.467 1.00 73.32 550 GLN A O 1
ATOM 585 N N . LEU A 1 551 ? 104.289 121.135 179.661 1.00 65.55 551 LEU A N 1
ATOM 586 C CA . LEU A 1 551 ? 105.368 122.077 179.934 1.00 65.55 551 LEU A CA 1
ATOM 587 C C . LEU A 1 551 ? 106.725 121.397 179.861 1.00 65.55 551 LEU A C 1
ATOM 588 O O . LEU A 1 551 ? 107.701 121.994 179.398 1.00 65.55 551 LEU A O 1
ATOM 593 N N . ALA A 1 552 ? 106.807 120.148 180.311 1.00 62.21 552 ALA A N 1
ATOM 594 C CA . ALA A 1 552 ? 108.050 119.404 180.204 1.00 62.21 552 ALA A CA 1
ATOM 595 C C . ALA A 1 552 ? 108.311 118.926 178.786 1.00 62.21 552 ALA A C 1
ATOM 596 O O . ALA A 1 552 ? 109.464 118.672 178.432 1.00 62.21 552 ALA A O 1
ATOM 598 N N . ALA A 1 553 ? 107.265 118.793 177.973 1.00 64.92 553 ALA A N 1
ATOM 599 C CA . ALA A 1 553 ? 107.439 118.421 176.578 1.00 64.92 553 ALA A CA 1
ATOM 600 C C . ALA A 1 553 ? 107.924 119.589 175.737 1.00 64.92 553 ALA A C 1
ATOM 601 O O . ALA A 1 553 ? 108.605 119.376 174.731 1.00 64.92 553 ALA A O 1
ATOM 603 N N . MET A 1 554 ? 107.586 120.819 176.124 1.00 64.85 554 MET A N 1
ATOM 604 C CA . MET A 1 554 ? 108.107 121.985 175.423 1.00 64.85 554 MET A CA 1
ATOM 605 C C . MET A 1 554 ? 109.597 122.165 175.658 1.00 64.85 554 MET A C 1
ATOM 606 O O . MET A 1 554 ? 110.285 122.775 174.836 1.00 64.85 554 MET A O 1
ATOM 611 N N . SER A 1 555 ? 110.110 121.659 176.773 1.00 60.45 555 SER A N 1
ATOM 612 C CA . SER A 1 555 ? 111.504 121.832 177.132 1.00 60.45 555 SER A CA 1
ATOM 613 C C . SER A 1 555 ? 112.345 120.601 176.840 1.00 60.45 555 SER A C 1
ATOM 614 O O . SER A 1 555 ? 113.572 120.666 176.951 1.00 60.45 555 SER A O 1
ATOM 617 N N . GLY A 1 556 ? 111.720 119.488 176.476 1.00 56.38 556 GLY A N 1
ATOM 618 C CA . GLY A 1 556 ? 112.458 118.323 176.045 1.00 56.38 556 GLY A CA 1
ATOM 619 C C . GLY A 1 556 ? 113.087 117.506 177.141 1.00 56.38 556 GLY A C 1
ATOM 620 O O . GLY A 1 556 ? 114.093 116.838 176.898 1.00 56.38 556 GLY A O 1
ATOM 621 N N . TYR A 1 557 ? 112.528 117.532 178.345 1.00 53.18 557 TYR A N 1
ATOM 622 C CA . TYR A 1 557 ? 113.049 116.733 179.447 1.00 53.18 557 TYR A CA 1
ATOM 623 C C . TYR A 1 557 ? 112.353 115.381 179.434 1.00 53.18 557 TYR A C 1
ATOM 624 O O . TYR A 1 557 ? 111.183 115.266 179.807 1.00 53.18 557 TYR A O 1
ATOM 633 N N . THR A 1 558 ? 113.086 114.359 179.008 1.00 65.46 558 THR A N 1
ATOM 634 C CA . THR A 1 558 ? 112.511 113.051 178.739 1.00 65.46 558 THR A CA 1
ATOM 635 C C . THR A 1 558 ? 112.293 112.255 180.019 1.00 65.46 558 THR A C 1
ATOM 636 O O . THR A 1 558 ? 111.288 111.548 180.151 1.00 65.46 558 THR A O 1
ATOM 640 N N . GLU A 1 559 ? 113.200 112.378 180.988 1.00 67.73 559 GLU A N 1
ATOM 641 C CA . GLU A 1 559 ? 113.107 111.565 182.193 1.00 67.73 559 GLU A CA 1
ATOM 642 C C . GLU A 1 559 ? 111.977 111.997 183.116 1.00 67.73 559 GLU A C 1
ATOM 643 O O . GLU A 1 559 ? 111.567 111.207 183.971 1.00 67.73 559 GLU A O 1
ATOM 649 N N . THR A 1 560 ? 111.461 113.215 182.970 1.00 68.04 560 THR A N 1
ATOM 650 C CA . THR A 1 560 ? 110.397 113.685 183.844 1.00 68.04 560 THR A CA 1
ATOM 651 C C . THR A 1 560 ? 109.005 113.501 183.257 1.00 68.04 560 THR A C 1
ATOM 652 O O . THR A 1 560 ? 108.024 113.688 183.979 1.00 68.04 560 THR A O 1
ATOM 656 N N . ILE A 1 561 ? 108.885 113.148 181.976 1.00 71.60 561 ILE A N 1
ATOM 657 C CA . ILE A 1 561 ? 107.582 112.779 181.436 1.00 71.60 561 ILE A CA 1
ATOM 658 C C . ILE A 1 561 ? 107.366 111.275 181.469 1.00 71.60 561 ILE A C 1
ATOM 659 O O . ILE A 1 561 ? 106.222 110.822 181.347 1.00 71.60 561 ILE A O 1
ATOM 664 N N . GLU A 1 562 ? 108.427 110.490 181.628 1.00 72.63 562 GLU A N 1
ATOM 665 C CA . GLU A 1 562 ? 108.271 109.070 181.887 1.00 72.63 562 GLU A CA 1
ATOM 666 C C . GLU A 1 562 ? 107.894 108.793 183.333 1.00 72.63 562 GLU A C 1
ATOM 667 O O . GLU A 1 562 ? 107.432 107.689 183.639 1.00 72.63 562 GLU A O 1
ATOM 673 N N . LEU A 1 563 ? 108.091 109.765 184.223 1.00 75.66 563 LEU A N 1
ATOM 674 C CA . LEU A 1 563 ? 107.700 109.645 185.619 1.00 75.66 563 LEU A CA 1
ATOM 675 C C . LEU A 1 563 ? 106.287 110.156 185.850 1.00 75.66 563 LEU A C 1
ATOM 676 O O . LEU A 1 563 ? 105.543 109.574 186.643 1.00 75.66 563 LEU A O 1
ATOM 681 N N . LEU A 1 564 ? 105.909 111.242 185.179 1.00 76.69 564 LEU A N 1
ATOM 682 C CA . LEU A 1 564 ? 104.552 111.755 185.307 1.00 76.69 564 LEU A CA 1
ATOM 683 C C . LEU A 1 564 ? 103.539 110.851 184.620 1.00 76.69 564 LEU A C 1
ATOM 684 O O . LEU A 1 564 ? 102.370 110.818 185.018 1.00 76.69 564 LEU A O 1
ATOM 689 N N . HIS A 1 565 ? 103.961 110.113 183.593 1.00 80.84 565 HIS A N 1
ATOM 690 C CA . HIS A 1 565 ? 103.067 109.178 182.924 1.00 80.84 565 HIS A CA 1
ATOM 691 C C . HIS A 1 565 ? 102.884 107.899 183.729 1.00 80.84 565 HIS A C 1
ATOM 692 O O . HIS A 1 565 ? 101.838 107.251 183.628 1.00 80.84 565 HIS A O 1
ATOM 699 N N . SER A 1 566 ? 103.875 107.532 184.543 1.00 82.38 566 SER A N 1
ATOM 700 C CA . SER A 1 566 ? 103.778 106.317 185.340 1.00 82.38 566 SER A CA 1
ATOM 701 C C . SER A 1 566 ? 102.813 106.457 186.508 1.00 82.38 566 SER A C 1
ATOM 702 O O . SER A 1 566 ? 102.318 105.445 187.012 1.00 82.38 566 SER A O 1
ATOM 705 N N . VAL A 1 567 ? 102.534 107.678 186.949 1.00 84.82 567 VAL A N 1
ATOM 706 C CA . VAL A 1 567 ? 101.632 107.900 188.069 1.00 84.82 567 VAL A CA 1
ATOM 707 C C . VAL A 1 567 ? 100.319 108.548 187.633 1.00 84.82 567 VAL A C 1
ATOM 708 O O . VAL A 1 567 ? 99.287 108.319 188.284 1.00 84.82 567 VAL A O 1
ATOM 712 N N . HIS A 1 568 ? 100.302 109.285 186.525 1.00 87.42 568 HIS A N 1
ATOM 713 C CA . HIS A 1 568 ? 99.074 109.860 185.972 1.00 87.42 568 HIS A CA 1
ATOM 714 C C . HIS A 1 568 ? 99.097 109.576 184.473 1.00 87.42 568 HIS A C 1
ATOM 715 O O . HIS A 1 568 ? 99.701 110.323 183.702 1.00 87.42 568 HIS A O 1
ATOM 722 N N . SER A 1 569 ? 98.433 108.497 184.067 1.00 88.12 569 SER A N 1
ATOM 723 C CA . SER A 1 569 ? 98.432 108.086 182.670 1.00 88.12 569 SER A CA 1
ATOM 724 C C . SER A 1 569 ? 97.337 108.749 181.852 1.00 88.12 569 SER A C 1
ATOM 725 O O . SER A 1 569 ? 97.142 108.369 180.695 1.00 88.12 569 SER A O 1
ATOM 728 N N . HIS A 1 570 ? 96.623 109.723 182.410 1.00 89.90 570 HIS A N 1
ATOM 729 C CA . HIS A 1 570 ? 95.550 110.398 181.697 1.00 89.90 570 HIS A CA 1
ATOM 730 C C . HIS A 1 570 ? 95.897 111.831 181.322 1.00 89.90 570 HIS A C 1
ATOM 731 O O . HIS A 1 570 ? 95.031 112.559 180.831 1.00 89.90 570 HIS A O 1
ATOM 738 N N . LEU A 1 571 ? 97.138 112.256 181.546 1.00 88.06 571 LEU A N 1
ATOM 739 C CA . LEU A 1 571 ? 97.591 113.581 181.147 1.00 88.06 571 LEU A CA 1
ATOM 740 C C . LEU A 1 571 ? 98.248 113.598 179.779 1.00 88.06 571 LEU A C 1
ATOM 741 O O . LEU A 1 571 ? 98.610 114.677 179.298 1.00 88.06 571 LEU A O 1
ATOM 746 N N . LEU A 1 572 ? 98.423 112.433 179.158 1.00 90.66 572 LEU A N 1
ATOM 747 C CA . LEU A 1 572 ? 99.065 112.368 177.852 1.00 90.66 572 LEU A CA 1
ATOM 748 C C . LEU A 1 572 ? 98.165 112.949 176.772 1.00 90.66 572 LEU A C 1
ATOM 749 O O . LEU A 1 572 ? 98.591 113.799 175.983 1.00 90.66 572 LEU A O 1
ATOM 754 N N . ASP A 1 573 ? 96.916 112.503 176.731 1.00 93.73 573 ASP A N 1
ATOM 755 C CA . ASP A 1 573 ? 95.977 112.864 175.674 1.00 93.73 573 ASP A CA 1
ATOM 756 C C . ASP A 1 573 ? 95.065 114.007 176.118 1.00 93.73 573 ASP A C 1
ATOM 757 O O . ASP A 1 573 ? 93.844 113.880 176.135 1.00 93.73 573 ASP A O 1
ATOM 762 N N . GLN A 1 574 ? 95.658 115.137 176.486 1.00 88.52 574 GLN A N 1
ATOM 763 C CA . GLN A 1 574 ? 94.875 116.313 176.839 1.00 88.52 574 GLN A CA 1
ATOM 764 C C . GLN A 1 574 ? 95.267 117.488 175.956 1.00 88.52 574 GLN A C 1
ATOM 765 O O . GLN A 1 574 ? 96.290 117.468 175.270 1.00 88.52 574 GLN A O 1
ATOM 771 N N . VAL A 1 575 ? 94.431 118.521 175.985 1.00 87.35 575 VAL A N 1
ATOM 772 C CA . VAL A 1 575 ? 94.607 119.694 175.138 1.00 87.35 575 VAL A CA 1
ATOM 773 C C . VAL A 1 575 ? 94.710 120.934 176.011 1.00 87.35 575 VAL A C 1
ATOM 774 O O . VAL A 1 575 ? 94.731 120.842 177.242 1.00 87.35 575 VAL A O 1
ATOM 778 N N . ASP A 1 576 ? 94.777 122.100 175.381 1.00 87.72 576 ASP A N 1
ATOM 779 C CA . ASP A 1 576 ? 94.913 123.363 176.092 1.00 87.72 576 ASP A CA 1
ATOM 780 C C . ASP A 1 576 ? 93.907 124.357 175.517 1.00 87.72 576 ASP A C 1
ATOM 781 O O . ASP A 1 576 ? 92.934 123.983 174.851 1.00 87.72 576 ASP A O 1
ATOM 786 N N . LYS A 1 577 ? 94.118 125.641 175.821 1.00 89.64 577 LYS A N 1
ATOM 787 C CA . LYS A 1 577 ? 93.238 126.702 175.341 1.00 89.64 577 LYS A CA 1
ATOM 788 C C . LYS A 1 577 ? 93.263 126.825 173.818 1.00 89.64 577 LYS A C 1
ATOM 789 O O . LYS A 1 577 ? 92.247 127.181 173.211 1.00 89.64 577 LYS A O 1
ATOM 795 N N . ASP A 1 578 ? 94.390 126.509 173.181 1.00 89.18 578 ASP A N 1
ATOM 796 C CA . ASP A 1 578 ? 94.486 126.509 171.727 1.00 89.18 578 ASP A CA 1
ATOM 797 C C . ASP A 1 578 ? 94.313 125.123 171.117 1.00 89.18 578 ASP A C 1
ATOM 798 O O . ASP A 1 578 ? 94.520 124.962 169.912 1.00 89.18 578 ASP A O 1
ATOM 803 N N . GLY A 1 579 ? 93.949 124.122 171.914 1.00 87.88 579 GLY A N 1
ATOM 804 C CA . GLY A 1 579 ? 93.701 122.791 171.402 1.00 87.88 579 GLY A CA 1
ATOM 805 C C . GLY A 1 579 ? 94.926 121.934 171.177 1.00 87.88 579 GLY A C 1
ATOM 806 O O . GLY A 1 579 ? 94.780 120.774 170.774 1.00 87.88 579 GLY A O 1
ATOM 807 N N . ASN A 1 580 ? 96.122 122.455 171.435 1.00 84.58 580 ASN A N 1
ATOM 808 C CA . ASN A 1 580 ? 97.350 121.715 171.180 1.00 84.58 580 ASN A CA 1
ATOM 809 C C . ASN A 1 580 ? 97.566 120.634 172.232 1.00 84.58 580 ASN A C 1
ATOM 810 O O . ASN A 1 580 ? 97.323 120.847 173.420 1.00 84.58 580 ASN A O 1
ATOM 815 N N . THR A 1 581 ? 98.023 119.467 171.789 1.00 82.22 581 THR A N 1
ATOM 816 C CA . THR A 1 581 ? 98.436 118.406 172.694 1.00 82.22 581 THR A CA 1
ATOM 817 C C . THR A 1 581 ? 99.934 118.518 172.959 1.00 82.22 581 THR A C 1
ATOM 818 O O . THR A 1 581 ? 100.563 119.538 172.675 1.00 82.22 581 THR A O 1
ATOM 822 N N . ALA A 1 582 ? 100.522 117.465 173.524 1.00 78.08 582 ALA A N 1
ATOM 823 C CA . ALA A 1 582 ? 101.951 117.476 173.800 1.00 78.08 582 ALA A CA 1
ATOM 824 C C . ALA A 1 582 ? 102.788 117.280 172.542 1.00 78.08 582 ALA A C 1
ATOM 825 O O . ALA A 1 582 ? 103.901 117.809 172.465 1.00 78.08 582 ALA A O 1
ATOM 827 N N . LEU A 1 583 ? 102.290 116.522 171.560 1.00 76.68 583 LEU A N 1
ATOM 828 C CA . LEU A 1 583 ? 103.000 116.401 170.289 1.00 76.68 583 LEU A CA 1
ATOM 829 C C . LEU A 1 583 ? 102.985 117.698 169.501 1.00 76.68 583 LEU A C 1
ATOM 830 O O . LEU A 1 583 ? 103.898 117.947 168.710 1.00 76.68 583 LEU A O 1
ATOM 835 N N . HIS A 1 584 ? 101.955 118.519 169.676 1.00 80.98 584 HIS A N 1
ATOM 836 C CA . HIS A 1 584 ? 101.934 119.805 168.995 1.00 80.98 584 HIS A CA 1
ATOM 837 C C . HIS A 1 584 ? 102.961 120.750 169.594 1.00 80.98 584 HIS A C 1
ATOM 838 O O . HIS A 1 584 ? 103.628 121.492 168.868 1.00 80.98 584 HIS A O 1
ATOM 845 N N . LEU A 1 585 ? 103.119 120.716 170.913 1.00 76.74 585 LEU A N 1
ATOM 846 C CA . LEU A 1 585 ? 104.013 121.647 171.583 1.00 76.74 585 LEU A CA 1
ATOM 847 C C . LEU A 1 585 ? 105.472 121.240 171.457 1.00 76.74 585 LEU A C 1
ATOM 848 O O . LEU A 1 585 ? 106.352 122.103 171.494 1.00 76.74 585 LEU A O 1
ATOM 853 N N . ALA A 1 586 ? 105.752 119.949 171.301 1.00 73.03 586 ALA A N 1
ATOM 854 C CA . ALA A 1 586 ? 107.125 119.509 171.110 1.00 73.03 586 ALA A CA 1
ATOM 855 C C . ALA A 1 586 ? 107.632 119.753 169.695 1.00 73.03 586 ALA A C 1
ATOM 856 O O . ALA A 1 586 ? 108.848 119.788 169.491 1.00 73.03 586 ALA A O 1
ATOM 858 N N . THR A 1 587 ? 106.741 119.916 168.717 1.00 77.42 587 THR A N 1
ATOM 859 C CA . THR A 1 587 ? 107.159 120.228 167.35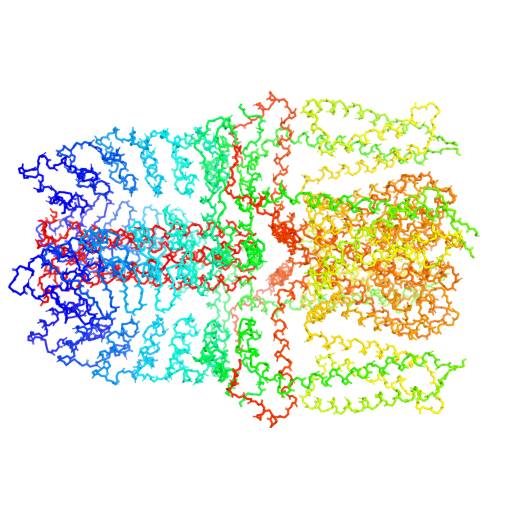6 1.00 77.42 587 THR A CA 1
ATOM 860 C C . THR A 1 587 ? 107.194 121.717 167.068 1.00 77.42 587 THR A C 1
ATOM 861 O O . THR A 1 587 ? 107.866 122.129 166.117 1.00 77.42 587 THR A O 1
ATOM 865 N N . MET A 1 588 ? 106.486 122.534 167.849 1.00 77.97 588 MET A N 1
ATOM 866 C CA . MET A 1 588 ? 106.598 123.977 167.681 1.00 77.97 588 MET A CA 1
ATOM 867 C C . MET A 1 588 ? 107.938 124.509 168.155 1.00 77.97 588 MET A C 1
ATOM 868 O O . MET A 1 588 ? 108.304 125.632 167.795 1.00 77.97 588 MET A O 1
ATOM 873 N N . GLU A 1 589 ? 108.673 123.742 168.960 1.00 73.58 589 GLU A N 1
ATOM 874 C CA . GLU A 1 589 ? 109.947 124.192 169.498 1.00 73.58 589 GLU A CA 1
ATOM 875 C C . GLU A 1 589 ? 111.091 123.230 169.209 1.00 73.58 589 GLU A C 1
ATOM 876 O O . GLU A 1 589 ? 112.151 123.360 169.831 1.00 73.58 589 GLU A O 1
ATOM 882 N N . ASN A 1 590 ? 110.899 122.286 168.279 1.00 69.61 590 ASN A N 1
ATOM 883 C CA . ASN A 1 590 ? 111.943 121.429 167.704 1.00 69.61 590 ASN A CA 1
ATOM 884 C C . ASN A 1 590 ? 112.649 120.601 168.784 1.00 69.61 590 ASN A C 1
ATOM 885 O O . ASN A 1 590 ? 113.824 120.796 169.093 1.00 69.61 590 ASN A O 1
ATOM 890 N N . LYS A 1 591 ? 111.886 119.681 169.370 1.00 64.75 591 LYS A N 1
ATOM 891 C CA . LYS A 1 591 ? 112.379 118.773 170.403 1.00 64.75 591 LYS A CA 1
ATOM 892 C C . LYS A 1 591 ? 112.283 117.350 169.869 1.00 64.75 591 LYS A C 1
ATOM 893 O O . LYS A 1 591 ? 111.325 116.633 170.186 1.00 64.75 591 LYS A O 1
ATOM 899 N N . PRO A 1 592 ? 113.256 116.903 169.066 1.00 64.91 592 PRO A N 1
ATOM 900 C CA . PRO A 1 592 ? 113.110 115.601 168.398 1.00 64.91 592 PRO A CA 1
ATOM 901 C C . PRO A 1 592 ? 113.196 114.413 169.332 1.00 64.91 592 PRO A C 1
ATOM 902 O O . PRO A 1 592 ? 112.578 113.380 169.056 1.00 64.91 592 PRO A O 1
ATOM 906 N N . HIS A 1 593 ? 113.942 114.521 170.428 1.00 69.15 593 HIS A N 1
ATOM 907 C CA . HIS A 1 593 ? 114.116 113.382 171.314 1.00 69.15 593 HIS A CA 1
ATOM 908 C C . HIS A 1 593 ? 112.888 113.137 172.177 1.00 69.15 593 HIS A C 1
ATOM 909 O O . HIS A 1 593 ? 112.699 112.019 172.664 1.00 69.15 593 HIS A O 1
ATOM 916 N N . ALA A 1 594 ? 112.033 114.143 172.347 1.00 68.16 594 ALA A N 1
ATOM 917 C CA . ALA A 1 594 ? 110.787 113.939 173.073 1.00 68.16 594 ALA A CA 1
ATOM 918 C C . ALA A 1 594 ? 109.723 113.300 172.192 1.00 68.16 594 ALA A C 1
ATOM 919 O O . ALA A 1 594 ? 108.917 112.504 172.684 1.00 68.16 594 ALA A O 1
ATOM 921 N N . ILE A 1 595 ? 109.724 113.621 170.891 1.00 69.10 595 ILE A N 1
ATOM 922 C CA . ILE A 1 595 ? 108.719 113.106 169.958 1.00 69.10 595 ILE A CA 1
ATOM 923 C C . ILE A 1 595 ? 108.814 111.589 169.843 1.00 69.10 595 ILE A C 1
ATOM 924 O O . ILE A 1 595 ? 107.798 110.892 169.734 1.00 69.10 595 ILE A O 1
ATOM 929 N N . SER A 1 596 ? 110.028 111.048 169.931 1.00 71.62 596 SER A N 1
ATOM 930 C CA . SER A 1 596 ? 110.203 109.603 169.927 1.00 71.62 596 SER A CA 1
ATOM 931 C C . SER A 1 596 ? 109.741 108.951 171.223 1.00 71.62 596 SER A C 1
ATOM 932 O O . SER A 1 596 ? 109.625 107.724 171.275 1.00 71.62 596 SER A O 1
ATOM 935 N N . VAL A 1 597 ? 109.483 109.733 172.267 1.00 71.99 597 VAL A N 1
ATOM 936 C CA . VAL A 1 597 ? 109.078 109.199 173.559 1.00 71.99 597 VAL A CA 1
ATOM 937 C C . VAL A 1 597 ? 107.599 109.493 173.769 1.00 71.99 597 VAL A C 1
ATOM 938 O O . VAL A 1 597 ? 106.874 108.687 174.361 1.00 71.99 597 VAL A O 1
ATOM 942 N N . LEU A 1 598 ? 107.135 110.636 173.252 1.00 74.13 598 LEU A N 1
ATOM 943 C CA . LEU A 1 598 ? 105.704 110.933 173.256 1.00 74.13 598 LEU A CA 1
ATOM 944 C C . LEU A 1 598 ? 104.905 109.939 172.423 1.00 74.13 598 LEU A C 1
ATOM 945 O O . LEU A 1 598 ? 103.726 109.704 172.705 1.00 74.13 598 LEU A O 1
ATOM 950 N N . MET A 1 599 ? 105.514 109.355 171.395 1.00 78.01 599 MET A N 1
ATOM 951 C CA . MET A 1 599 ? 104.809 108.437 170.515 1.00 78.01 599 MET A CA 1
ATOM 952 C C . MET A 1 599 ? 105.088 106.974 170.803 1.00 78.01 599 MET A C 1
ATOM 953 O O . MET A 1 599 ? 104.328 106.120 170.345 1.00 78.01 599 MET A O 1
ATOM 958 N N . SER A 1 600 ? 106.138 106.657 171.551 1.00 77.26 600 SER A N 1
ATOM 959 C CA . SER A 1 600 ? 106.333 105.280 171.976 1.00 77.26 600 SER A CA 1
ATOM 960 C C . SER A 1 600 ? 105.416 104.883 173.124 1.00 77.26 600 SER A C 1
ATOM 961 O O . SER A 1 600 ? 105.372 103.701 173.476 1.00 77.26 600 SER A O 1
ATOM 964 N N . MET A 1 601 ? 104.694 105.833 173.718 1.00 82.71 601 MET A N 1
ATOM 965 C CA . MET A 1 601 ? 103.710 105.542 174.750 1.00 82.71 601 MET A CA 1
ATOM 966 C C . MET A 1 601 ? 102.284 105.785 174.278 1.00 82.71 601 MET A C 1
ATOM 967 O O . MET A 1 601 ? 101.362 105.794 175.099 1.00 82.71 601 MET A O 1
ATOM 972 N N . GLY A 1 602 ? 102.079 105.983 172.980 1.00 85.33 602 GLY A N 1
ATOM 973 C CA . GLY A 1 602 ? 100.742 106.032 172.425 1.00 85.33 602 GLY A CA 1
ATOM 974 C C . GLY A 1 602 ? 99.989 107.329 172.624 1.00 85.33 602 GLY A C 1
ATOM 975 O O . GLY A 1 602 ? 98.958 107.353 173.298 1.00 85.33 602 GLY A O 1
ATOM 976 N N . CYS A 1 603 ? 100.484 108.414 172.042 1.00 90.91 603 CYS A N 1
ATOM 977 C CA . CYS A 1 603 ? 99.750 109.669 172.052 1.00 90.91 603 CYS A CA 1
ATOM 978 C C . CYS A 1 603 ? 98.752 109.695 170.902 1.00 90.91 603 CYS A C 1
ATOM 979 O O . CYS A 1 603 ? 99.008 109.147 169.827 1.00 90.91 603 CYS A O 1
ATOM 982 N N . LYS A 1 604 ? 97.608 110.330 171.133 1.00 91.23 604 LYS A N 1
ATOM 983 C CA . LYS A 1 604 ? 96.566 110.417 170.116 1.00 91.23 604 LYS A CA 1
ATOM 984 C C . LYS A 1 604 ? 96.896 111.530 169.130 1.00 91.23 604 LYS A C 1
ATOM 985 O O . LYS A 1 604 ? 97.146 112.670 169.532 1.00 91.23 604 LYS A O 1
ATOM 991 N N . LEU A 1 605 ? 96.896 111.201 167.842 1.00 88.44 605 LEU A N 1
ATOM 992 C CA . LEU A 1 605 ? 97.128 112.186 166.787 1.00 88.44 605 LEU A CA 1
ATOM 993 C C . LEU A 1 605 ? 95.810 112.884 166.484 1.00 88.44 605 LEU A C 1
ATOM 994 O O . LEU A 1 605 ? 94.970 112.357 165.754 1.00 88.44 605 LEU A O 1
ATOM 999 N N . VAL A 1 606 ? 95.618 114.076 167.043 1.00 90.79 606 VAL A N 1
ATOM 1000 C CA . VAL A 1 606 ? 94.381 114.821 166.840 1.00 90.79 606 VAL A CA 1
ATOM 1001 C C . VAL A 1 606 ? 94.703 116.166 166.207 1.00 90.79 606 VAL A C 1
ATOM 1002 O O . VAL A 1 606 ? 95.864 116.460 165.909 1.00 90.79 606 VAL A O 1
ATOM 1006 N N . TYR A 1 607 ? 93.678 116.983 165.988 1.00 93.20 607 TYR A N 1
ATOM 1007 C CA . TYR A 1 607 ? 93.831 118.312 165.418 1.00 93.20 607 TYR A CA 1
ATOM 1008 C C . TYR A 1 607 ? 93.521 119.364 166.473 1.00 93.20 607 TYR A C 1
ATOM 1009 O O . TYR A 1 607 ? 92.850 119.094 167.471 1.00 93.20 607 TYR A O 1
ATOM 1018 N N . ASN A 1 608 ? 94.013 120.574 166.239 1.00 94.99 608 ASN A N 1
ATOM 1019 C CA . ASN A 1 608 ? 93.773 121.682 167.149 1.00 94.99 608 ASN A CA 1
ATOM 1020 C C . ASN A 1 608 ? 92.608 122.543 166.654 1.00 94.99 608 ASN A C 1
ATOM 1021 O O . ASN A 1 608 ? 91.861 122.160 165.751 1.00 94.99 608 ASN A O 1
ATOM 1026 N N . VAL A 1 609 ? 92.436 123.715 167.273 1.00 99.06 609 VAL A N 1
ATOM 1027 C CA . VAL A 1 609 ? 91.366 124.636 166.897 1.00 99.06 609 VAL A CA 1
ATOM 1028 C C . VAL A 1 609 ? 91.622 125.221 165.512 1.00 99.06 609 VAL A C 1
ATOM 1029 O O . VAL A 1 609 ? 90.694 125.399 164.714 1.00 99.06 609 VAL A O 1
ATOM 1033 N N . LEU A 1 610 ? 92.888 125.466 165.176 1.00 99.81 610 LEU A N 1
ATOM 1034 C CA . LEU A 1 610 ? 93.268 125.925 163.844 1.00 99.81 610 LEU A CA 1
ATOM 1035 C C . LEU A 1 610 ? 93.556 124.772 162.893 1.00 99.81 610 LEU A C 1
ATOM 1036 O O . LEU A 1 610 ? 94.445 124.907 162.040 1.00 99.81 610 LEU A O 1
ATOM 1041 N N . ASP A 1 611 ? 92.876 123.636 163.110 1.00 101.61 611 ASP A N 1
ATOM 1042 C CA . ASP A 1 611 ? 92.778 122.413 162.279 1.00 101.61 611 ASP A CA 1
ATOM 1043 C C . ASP A 1 611 ? 94.075 122.026 161.559 1.00 101.61 611 ASP A C 1
ATOM 1044 O O . ASP A 1 611 ? 94.096 121.689 160.374 1.00 101.61 611 ASP A O 1
ATOM 1049 N N . MET A 1 612 ? 95.166 122.048 162.317 1.00 93.83 612 MET A N 1
ATOM 1050 C CA . MET A 1 612 ? 96.444 121.495 161.907 1.00 93.83 612 MET A CA 1
ATOM 1051 C C . MET A 1 612 ? 96.806 120.328 162.812 1.00 93.83 612 MET A C 1
ATOM 1052 O O . MET A 1 612 ? 96.230 120.145 163.887 1.00 93.83 612 MET A O 1
ATOM 1057 N N . SER A 1 613 ? 97.767 119.534 162.364 1.00 87.97 613 SER A N 1
ATOM 1058 C CA . SER A 1 613 ? 98.253 118.385 163.108 1.00 87.97 613 SER A CA 1
ATOM 1059 C C . SER A 1 613 ? 99.692 118.621 163.541 1.00 87.97 613 SER A C 1
ATOM 1060 O O . SER A 1 613 ? 100.264 119.688 163.321 1.00 87.97 613 SER A O 1
ATOM 1063 N N . ALA A 1 614 ? 100.278 117.597 164.163 1.00 84.36 614 ALA A N 1
ATOM 1064 C CA . ALA A 1 614 ? 101.682 117.675 164.542 1.00 84.36 614 ALA A CA 1
ATOM 1065 C C . ALA A 1 614 ? 102.593 117.644 163.325 1.00 84.36 614 ALA A C 1
ATOM 1066 O O . ALA A 1 614 ? 103.672 118.242 163.348 1.00 84.36 614 ALA A O 1
ATOM 1068 N N . ILE A 1 615 ? 102.176 116.967 162.256 1.00 83.70 615 ILE A N 1
ATOM 1069 C CA . ILE A 1 615 ? 102.994 116.899 161.053 1.00 83.70 615 ILE A CA 1
ATOM 1070 C C . ILE A 1 615 ? 102.893 118.201 160.283 1.00 83.70 615 ILE A C 1
ATOM 1071 O O . ILE A 1 615 ? 103.810 118.564 159.541 1.00 83.70 615 ILE A O 1
ATOM 1076 N N . ASP A 1 616 ? 101.781 118.915 160.445 1.00 87.60 616 ASP A N 1
ATOM 1077 C CA . ASP A 1 616 ? 101.572 120.161 159.724 1.00 87.60 616 ASP A CA 1
ATOM 1078 C C . ASP A 1 616 ? 102.510 121.257 160.202 1.00 87.60 616 ASP A C 1
ATOM 1079 O O . ASP A 1 616 ? 102.931 122.093 159.398 1.00 87.60 616 ASP A O 1
ATOM 1084 N N . TYR A 1 617 ? 102.863 121.267 161.488 1.00 84.56 617 TYR A N 1
ATOM 1085 C CA . TYR A 1 617 ? 103.803 122.269 161.971 1.00 84.56 617 TYR A CA 1
ATOM 1086 C C . TYR A 1 617 ? 105.236 121.942 161.585 1.00 84.56 617 TYR A C 1
ATOM 1087 O O . TYR A 1 617 ? 106.028 122.857 161.348 1.00 84.56 617 TYR A O 1
ATOM 1096 N N . ALA A 1 618 ? 105.591 120.660 161.514 1.00 78.42 618 ALA A N 1
ATOM 1097 C CA . ALA A 1 618 ? 106.953 120.292 161.154 1.00 78.42 618 ALA A CA 1
ATOM 1098 C C . ALA A 1 618 ? 107.264 120.572 159.691 1.00 78.42 618 ALA A C 1
ATOM 1099 O O . ALA A 1 618 ? 108.435 120.738 159.342 1.00 78.42 618 ALA A O 1
ATOM 1101 N N . ILE A 1 619 ? 106.250 120.638 158.835 1.00 78.26 619 ILE A N 1
ATOM 1102 C CA . ILE A 1 619 ? 106.452 120.990 157.434 1.00 78.26 619 ILE A CA 1
ATOM 1103 C C . ILE A 1 619 ? 106.329 122.496 157.227 1.00 78.26 619 ILE A C 1
ATOM 1104 O O . ILE A 1 619 ? 107.055 123.079 156.418 1.00 78.26 619 ILE A O 1
ATOM 1109 N N . TYR A 1 620 ? 105.442 123.153 157.979 1.00 83.09 620 TYR A N 1
ATOM 1110 C CA . TYR A 1 620 ? 105.275 124.598 157.848 1.00 83.09 620 TYR A CA 1
ATOM 1111 C C . TYR A 1 620 ? 106.479 125.348 158.405 1.00 83.09 620 TYR A C 1
ATOM 1112 O O . TYR A 1 620 ? 107.051 126.211 157.729 1.00 83.09 620 TYR A O 1
ATOM 1121 N N . TYR A 1 621 ? 106.889 125.027 159.634 1.00 80.94 621 TYR A N 1
ATOM 1122 C CA . TYR A 1 621 ? 108.085 125.636 160.202 1.00 80.94 621 TYR A CA 1
ATOM 1123 C C . TYR A 1 621 ? 109.372 125.086 159.605 1.00 80.94 621 TYR A C 1
ATOM 1124 O O . TYR A 1 621 ? 110.431 125.674 159.846 1.00 80.94 621 TYR A O 1
ATOM 1133 N N . LYS A 1 622 ? 109.295 123.976 158.863 1.00 78.59 622 LYS A N 1
ATOM 1134 C CA . LYS A 1 622 ? 110.426 123.301 158.218 1.00 78.59 622 LYS A CA 1
ATOM 1135 C C . LYS A 1 622 ? 111.488 122.879 159.232 1.00 78.59 622 LYS A C 1
ATOM 1136 O O . LYS A 1 622 ? 112.620 123.360 159.224 1.00 78.59 622 LYS A O 1
ATOM 1142 N N . TYR A 1 623 ? 111.092 121.974 160.127 1.00 74.49 623 TYR A N 1
ATOM 1143 C CA . TYR A 1 623 ? 112.051 121.284 160.975 1.00 74.49 623 TYR A CA 1
ATOM 1144 C C . TYR A 1 623 ? 112.233 119.875 160.438 1.00 74.49 623 TYR A C 1
ATOM 1145 O O . TYR A 1 623 ? 111.357 119.025 160.648 1.00 74.49 623 TYR A O 1
ATOM 1154 N N . PRO A 1 624 ? 113.330 119.576 159.736 1.00 68.25 624 PRO A N 1
ATOM 1155 C CA . PRO A 1 624 ? 113.500 118.219 159.195 1.00 68.25 624 PRO A CA 1
ATOM 1156 C C . PRO A 1 624 ? 113.687 117.145 160.248 1.00 68.25 624 PRO A C 1
ATOM 1157 O O . PRO A 1 624 ? 113.066 116.085 160.139 1.00 68.25 624 PRO A O 1
ATOM 1161 N N . GLU A 1 625 ? 114.497 117.380 161.278 1.00 70.40 625 GLU A N 1
ATOM 1162 C CA . GLU A 1 625 ? 114.737 116.331 162.262 1.00 70.40 625 GLU A CA 1
ATOM 1163 C C . GLU A 1 625 ? 113.606 116.182 163.271 1.00 70.40 625 GLU A C 1
ATOM 1164 O O . GLU A 1 625 ? 113.671 115.282 164.112 1.00 70.40 625 GLU A O 1
ATOM 1170 N N . ALA A 1 626 ? 112.584 117.033 163.217 1.00 65.78 626 ALA A N 1
ATOM 1171 C CA . ALA A 1 626 ? 111.378 116.830 164.006 1.00 65.78 626 ALA A CA 1
ATOM 1172 C C . ALA A 1 626 ? 110.342 116.021 163.248 1.00 65.78 626 ALA A C 1
ATOM 1173 O O . ALA A 1 626 ? 109.638 115.206 163.847 1.00 65.78 626 ALA A O 1
ATOM 1175 N N . ALA A 1 627 ? 110.231 116.238 161.937 1.00 64.65 627 ALA A N 1
ATOM 1176 C CA . ALA A 1 627 ? 109.365 115.401 161.115 1.00 64.65 627 ALA A CA 1
ATOM 1177 C C . ALA A 1 627 ? 109.947 114.014 160.933 1.00 64.65 627 ALA A C 1
ATOM 1178 O O . ALA A 1 627 ? 109.200 113.043 160.807 1.00 64.65 627 ALA A O 1
ATOM 1180 N N . LEU A 1 628 ? 111.272 113.899 160.931 1.00 62.86 628 LEU A N 1
ATOM 1181 C CA . LEU A 1 628 ? 111.926 112.617 160.723 1.00 62.86 628 LEU A CA 1
ATOM 1182 C C . LEU A 1 628 ? 111.795 111.708 161.934 1.00 62.86 628 LEU A C 1
ATOM 1183 O O . LEU A 1 628 ? 111.983 110.496 161.812 1.00 62.86 628 LEU A O 1
ATOM 1188 N N . ALA A 1 629 ? 111.465 112.257 163.097 1.00 68.57 629 ALA A N 1
ATOM 1189 C CA . ALA A 1 629 ? 111.270 111.449 164.289 1.00 68.57 629 ALA A CA 1
ATOM 1190 C C . ALA A 1 629 ? 109.887 110.826 164.361 1.00 68.57 629 ALA A C 1
ATOM 1191 O O . ALA A 1 629 ? 109.618 110.075 165.302 1.00 68.57 629 ALA A O 1
ATOM 1193 N N . MET A 1 630 ? 109.006 111.112 163.404 1.00 69.94 630 MET A N 1
ATOM 1194 C CA . MET A 1 630 ? 107.671 110.533 163.412 1.00 69.94 630 MET A CA 1
ATOM 1195 C C . MET A 1 630 ? 107.196 109.969 162.081 1.00 69.94 630 MET A C 1
ATOM 1196 O O . MET A 1 630 ? 106.211 109.224 162.080 1.00 69.94 630 MET A O 1
ATOM 1201 N N . VAL A 1 631 ? 107.852 110.267 160.958 1.00 68.38 631 VAL A N 1
ATOM 1202 C CA . VAL A 1 631 ? 107.587 109.512 159.737 1.00 68.38 631 VAL A CA 1
ATOM 1203 C C . VAL A 1 631 ? 108.545 108.346 159.587 1.00 68.38 631 VAL A C 1
ATOM 1204 O O . VAL A 1 631 ? 108.382 107.535 158.665 1.00 68.38 631 VAL A O 1
ATOM 1208 N N . THR A 1 632 ? 109.538 108.232 160.466 1.00 72.23 632 THR A N 1
ATOM 1209 C CA . THR A 1 632 ? 110.478 107.121 160.471 1.00 72.23 632 THR A CA 1
ATOM 1210 C C . THR A 1 632 ? 110.436 106.418 161.830 1.00 72.23 632 THR A C 1
ATOM 1211 O O . THR A 1 632 ? 111.399 105.767 162.245 1.00 72.23 632 THR A O 1
ATOM 1215 N N . HIS A 1 633 ? 109.323 106.562 162.542 1.00 78.94 633 HIS A N 1
ATOM 1216 C CA . HIS A 1 633 ? 109.118 105.873 163.803 1.00 78.94 633 HIS A CA 1
ATOM 1217 C C . HIS A 1 633 ? 108.970 104.376 163.548 1.00 78.94 633 HIS A C 1
ATOM 1218 O O . HIS A 1 633 ? 108.597 103.943 162.459 1.00 78.94 633 HIS A O 1
ATOM 1225 N N . GLU A 1 634 ? 109.288 103.578 164.562 1.00 81.87 634 GLU A N 1
ATOM 1226 C CA . GLU A 1 634 ? 109.371 102.139 164.348 1.00 81.87 634 GLU A CA 1
ATOM 1227 C C . GLU A 1 634 ? 107.994 101.485 164.267 1.00 81.87 634 GLU A C 1
ATOM 1228 O O . GLU A 1 634 ? 107.788 100.575 163.458 1.00 81.87 634 GLU A O 1
ATOM 1234 N N . GLU A 1 635 ? 107.032 101.938 165.069 1.00 86.35 635 GLU A N 1
ATOM 1235 C CA . GLU A 1 635 ? 105.741 101.268 165.140 1.00 86.35 635 GLU A CA 1
ATOM 1236 C C . GLU A 1 635 ? 104.574 102.090 164.618 1.00 86.35 635 GLU A C 1
ATOM 1237 O O . GLU A 1 635 ? 103.576 101.508 164.192 1.00 86.35 635 GLU A O 1
ATOM 1243 N N . ARG A 1 636 ? 104.661 103.415 164.635 1.00 83.19 636 ARG A N 1
ATOM 1244 C CA . ARG A 1 636 ? 103.535 104.265 164.272 1.00 83.19 636 ARG A CA 1
ATOM 1245 C C . ARG A 1 636 ? 103.831 105.100 163.032 1.00 83.19 636 ARG A C 1
ATOM 1246 O O . ARG A 1 636 ? 103.269 106.180 162.861 1.00 83.19 636 ARG A O 1
ATOM 1254 N N . ALA A 1 637 ? 104.712 104.604 162.158 1.00 83.21 637 ALA A N 1
ATOM 1255 C CA . ALA A 1 637 ? 105.039 105.332 160.935 1.00 83.21 637 ALA A CA 1
ATOM 1256 C C . ALA A 1 637 ? 103.883 105.311 159.948 1.00 83.21 637 ALA A C 1
ATOM 1257 O O . ALA A 1 637 ? 103.662 106.286 159.222 1.00 83.21 637 ALA A O 1
ATOM 1259 N N . ASN A 1 638 ? 103.137 104.206 159.909 1.00 84.41 638 ASN A N 1
ATOM 1260 C CA . ASN A 1 638 ? 102.051 104.072 158.948 1.00 84.41 638 ASN A CA 1
ATOM 1261 C C . ASN A 1 638 ? 100.839 104.902 159.345 1.00 84.41 638 ASN A C 1
ATOM 1262 O O . ASN A 1 638 ? 100.083 105.344 158.474 1.00 84.41 638 ASN A O 1
ATOM 1267 N N . GLU A 1 639 ? 100.635 105.124 160.643 1.00 84.17 639 GLU A N 1
ATOM 1268 C CA . GLU A 1 639 ? 99.515 105.951 161.070 1.00 84.17 639 GLU A CA 1
ATOM 1269 C C . GLU A 1 639 ? 99.802 107.424 160.846 1.00 84.17 639 GLU A C 1
ATOM 1270 O O . GLU A 1 639 ? 98.875 108.201 160.615 1.00 84.17 639 GLU A O 1
ATOM 1276 N N . VAL A 1 640 ? 101.072 107.818 160.924 1.00 84.80 640 VAL A N 1
ATOM 1277 C CA . VAL A 1 640 ? 101.472 109.192 160.642 1.00 84.80 640 VAL A CA 1
ATOM 1278 C C . VAL A 1 640 ? 101.298 109.512 159.164 1.00 84.80 640 VAL A C 1
ATOM 1279 O O . VAL A 1 640 ? 100.862 110.609 158.797 1.00 84.80 640 VAL A O 1
ATOM 1283 N N . MET A 1 641 ? 101.580 108.547 158.296 1.00 83.72 641 MET A N 1
ATOM 1284 C CA . MET A 1 641 ? 101.534 108.804 156.866 1.00 83.72 641 MET A CA 1
ATOM 1285 C C . MET A 1 641 ? 100.105 108.853 156.332 1.00 83.72 641 MET A C 1
ATOM 1286 O O . MET A 1 641 ? 99.877 109.368 155.235 1.00 83.72 641 MET A O 1
ATOM 1291 N N . ALA A 1 642 ? 99.138 108.327 157.078 1.00 87.67 642 ALA A N 1
ATOM 1292 C CA . ALA A 1 642 ? 97.736 108.370 156.671 1.00 87.67 642 ALA A CA 1
ATOM 1293 C C . ALA A 1 642 ? 96.986 109.453 157.446 1.00 87.67 642 ALA A C 1
ATOM 1294 O O . ALA A 1 642 ? 96.242 109.185 158.384 1.00 87.67 642 ALA A O 1
ATOM 1296 N N . LEU A 1 643 ? 97.194 110.701 157.036 1.00 91.94 643 LEU A N 1
ATOM 1297 C CA . LEU A 1 643 ? 96.414 111.819 157.547 1.00 91.94 643 LEU A CA 1
ATOM 1298 C C . LEU A 1 643 ? 95.811 112.634 156.415 1.00 91.94 643 LEU A C 1
ATOM 1299 O O . LEU A 1 643 ? 96.350 112.691 155.309 1.00 91.94 643 LEU A O 1
ATOM 1304 N N . ARG A 1 644 ? 94.684 113.274 156.722 1.00 99.63 644 ARG A N 1
ATOM 1305 C CA . ARG A 1 644 ? 93.931 114.089 155.778 1.00 99.63 644 ARG A CA 1
ATOM 1306 C C . ARG A 1 644 ? 93.732 115.458 156.406 1.00 99.63 644 ARG A C 1
ATOM 1307 O O . ARG A 1 644 ? 93.182 115.558 157.506 1.00 99.63 644 ARG A O 1
ATOM 1315 N N . SER A 1 645 ? 94.168 116.508 155.718 1.00 102.40 645 SER A N 1
ATOM 1316 C CA . SER A 1 645 ? 94.118 117.850 156.282 1.00 102.40 645 SER A CA 1
ATOM 1317 C C . SER A 1 645 ? 93.624 118.818 155.215 1.00 102.40 645 SER A C 1
ATOM 1318 O O . SER A 1 645 ? 93.150 118.416 154.149 1.00 102.40 645 SER A O 1
ATOM 1321 N N . ASP A 1 646 ? 93.728 120.110 155.519 1.00 105.43 646 ASP A N 1
ATOM 1322 C CA . ASP A 1 646 ? 93.374 121.184 154.602 1.00 105.43 646 ASP A CA 1
ATOM 1323 C C . ASP A 1 646 ? 94.593 121.909 154.063 1.00 105.43 646 ASP A C 1
ATOM 1324 O O . ASP A 1 646 ? 94.626 122.268 152.883 1.00 105.43 646 ASP A O 1
ATOM 1329 N N . LYS A 1 647 ? 95.588 122.150 154.916 1.00 103.49 647 LYS A N 1
ATOM 1330 C CA . LYS A 1 647 ? 96.846 122.717 154.446 1.00 103.49 647 LYS A CA 1
ATOM 1331 C C . LYS A 1 647 ? 97.619 121.700 153.618 1.00 103.49 647 LYS A C 1
ATOM 1332 O O . LYS A 1 647 ? 98.241 122.054 152.610 1.00 103.49 647 LYS A O 1
ATOM 1338 N N . HIS A 1 648 ? 97.571 120.432 154.016 1.00 96.77 648 HIS A N 1
ATOM 1339 C CA . HIS A 1 648 ? 98.263 119.353 153.318 1.00 96.77 648 HIS A CA 1
ATOM 1340 C C . HIS A 1 648 ? 97.302 118.179 153.186 1.00 96.77 648 HIS A C 1
ATOM 1341 O O . HIS A 1 648 ? 97.159 117.389 154.135 1.00 96.77 648 HIS A O 1
ATOM 1348 N N . PRO A 1 649 ? 96.622 118.033 152.043 1.00 94.92 649 PRO A N 1
ATOM 1349 C CA . PRO A 1 649 ? 95.665 116.923 151.892 1.00 94.92 649 PRO A CA 1
ATOM 1350 C C . PRO A 1 649 ? 96.313 115.553 151.821 1.00 94.92 649 PRO A C 1
ATOM 1351 O O . PRO A 1 649 ? 95.639 114.555 152.100 1.00 94.92 649 PRO A O 1
ATOM 1355 N N . CYS A 1 650 ? 97.588 115.469 151.457 1.00 86.91 650 CYS A N 1
ATOM 1356 C CA . CYS A 1 650 ? 98.307 114.202 151.415 1.00 86.91 650 CYS A CA 1
ATOM 1357 C C . CYS A 1 650 ? 99.741 114.482 151.828 1.00 86.91 650 CYS A C 1
ATOM 1358 O O . CYS A 1 650 ? 100.393 115.347 151.238 1.00 86.91 650 CYS A O 1
ATOM 1361 N N . VAL A 1 651 ? 100.227 113.766 152.844 1.00 80.28 651 VAL A N 1
ATOM 1362 C CA . VAL A 1 651 ? 101.502 114.144 153.443 1.00 80.28 651 VAL A CA 1
ATOM 1363 C C . VAL A 1 651 ? 102.680 113.667 152.594 1.00 80.28 651 VAL A C 1
ATOM 1364 O O . VAL A 1 651 ? 103.715 114.340 152.539 1.00 80.28 651 VAL A O 1
ATOM 1368 N N . THR A 1 652 ? 102.541 112.557 151.868 1.00 74.28 652 THR A N 1
ATOM 1369 C CA . THR A 1 652 ? 103.630 112.104 151.014 1.00 74.28 652 THR A CA 1
ATOM 1370 C C . THR A 1 652 ? 103.758 112.919 149.738 1.00 74.28 652 THR A C 1
ATOM 1371 O O . THR A 1 652 ? 104.770 112.794 149.046 1.00 74.28 652 THR A O 1
ATOM 1375 N N . LEU A 1 653 ? 102.764 113.734 149.407 1.00 73.81 653 LEU A N 1
ATOM 1376 C CA . LEU A 1 653 ? 102.902 114.730 148.359 1.00 73.81 653 LEU A CA 1
ATOM 1377 C C . LEU A 1 653 ? 103.337 116.077 148.906 1.00 73.81 653 LEU A C 1
ATOM 1378 O O . LEU A 1 653 ? 103.708 116.958 148.126 1.00 73.81 653 LEU A O 1
ATOM 1383 N N . ALA A 1 654 ? 103.292 116.256 150.222 1.00 70.97 654 ALA A N 1
ATOM 1384 C CA . ALA A 1 654 ? 103.743 117.488 150.847 1.00 70.97 654 ALA A CA 1
ATOM 1385 C C . ALA A 1 654 ? 105.194 117.419 151.282 1.00 70.97 654 ALA A C 1
ATOM 1386 O O . ALA A 1 654 ? 105.844 118.460 151.400 1.00 70.97 654 ALA A O 1
ATOM 1388 N N . LEU A 1 655 ? 105.712 116.217 151.534 1.00 66.29 655 LEU A N 1
ATOM 1389 C CA . LEU A 1 655 ? 107.125 116.077 151.859 1.00 66.29 655 LEU A CA 1
ATOM 1390 C C . LEU A 1 655 ? 107.990 116.275 150.624 1.00 66.29 655 LEU A C 1
ATOM 1391 O O . LEU A 1 655 ? 108.995 116.987 150.671 1.00 66.29 655 LEU A O 1
ATOM 1396 N N . ILE A 1 656 ? 107.605 115.670 149.498 1.00 65.75 656 ILE A N 1
ATOM 1397 C CA . ILE A 1 656 ? 108.392 115.775 148.273 1.00 65.75 656 ILE A CA 1
ATOM 1398 C C . ILE A 1 656 ? 108.309 117.143 147.622 1.00 65.75 656 ILE A C 1
ATOM 1399 O O . ILE A 1 656 ? 109.095 117.432 146.716 1.00 65.75 656 ILE A O 1
ATOM 1404 N N . ALA A 1 657 ? 107.383 117.991 148.053 1.00 61.53 657 ALA A N 1
ATOM 1405 C CA . ALA A 1 657 ? 107.349 119.366 147.586 1.00 61.53 657 ALA A CA 1
ATOM 1406 C C . ALA A 1 657 ? 108.141 120.300 148.491 1.00 61.53 657 ALA A C 1
ATOM 1407 O O . ALA A 1 657 ? 108.812 121.209 147.998 1.00 61.53 657 ALA A O 1
ATOM 1409 N N . SER A 1 658 ? 108.089 120.092 149.805 1.00 66.90 658 SER A N 1
ATOM 1410 C CA . SER A 1 658 ? 108.715 121.011 150.751 1.00 66.90 658 SER A CA 1
ATOM 1411 C C . SER A 1 658 ? 110.136 120.591 151.113 1.00 66.90 658 SER A C 1
ATOM 1412 O O . SER A 1 658 ? 111.088 121.338 150.872 1.00 66.90 658 SER A O 1
ATOM 1415 N N . MET A 1 659 ? 110.296 119.403 151.691 1.00 66.52 659 MET A N 1
ATOM 1416 C CA . MET A 1 659 ? 111.605 118.925 152.135 1.00 66.52 659 MET A CA 1
ATOM 1417 C C . MET A 1 659 ? 111.861 117.493 151.676 1.00 66.52 659 MET A C 1
ATOM 1418 O O . MET A 1 659 ? 111.371 116.530 152.289 1.00 66.52 659 MET A O 1
ATOM 1423 N N . PRO A 1 660 ? 112.619 117.308 150.591 1.00 60.62 660 PRO A N 1
ATOM 1424 C CA . PRO A 1 660 ? 112.781 115.964 150.030 1.00 60.62 660 PRO A CA 1
ATOM 1425 C C . PRO A 1 660 ? 113.772 115.081 150.759 1.00 60.62 660 PRO A C 1
ATOM 1426 O O . PRO A 1 660 ? 113.749 113.865 150.538 1.00 60.62 660 PRO A O 1
ATOM 1430 N N . LYS A 1 661 ? 114.651 115.630 151.598 1.00 62.79 661 LYS A N 1
ATOM 1431 C CA . LYS A 1 661 ? 115.590 114.784 152.325 1.00 62.79 661 LYS A CA 1
ATOM 1432 C C . LYS A 1 661 ? 114.915 113.993 153.434 1.00 62.79 661 LYS A C 1
ATOM 1433 O O . LYS A 1 661 ? 115.482 113.007 153.909 1.00 62.79 661 LYS A O 1
ATOM 1439 N N . VAL A 1 662 ? 113.727 114.410 153.865 1.00 62.30 662 VAL A N 1
ATOM 1440 C CA . VAL A 1 662 ? 112.937 113.585 154.766 1.00 62.30 662 VAL A CA 1
ATOM 1441 C C . VAL A 1 662 ? 112.364 112.392 154.014 1.00 62.30 662 VAL A C 1
ATOM 1442 O O . VAL A 1 662 ? 112.312 111.276 154.539 1.00 62.30 662 VAL A O 1
ATOM 1446 N N . PHE A 1 663 ? 111.967 112.593 152.759 1.00 61.42 663 PHE A N 1
ATOM 1447 C CA . PHE A 1 663 ? 111.394 111.505 151.980 1.00 61.42 663 PHE A CA 1
ATOM 1448 C C . PHE A 1 663 ? 112.459 110.562 151.436 1.00 61.42 663 PHE A C 1
ATOM 1449 O O . PHE A 1 663 ? 112.128 109.438 151.048 1.00 61.42 663 PHE A O 1
ATOM 1457 N N . GLU A 1 664 ? 113.721 110.998 151.396 1.00 66.25 664 GLU A N 1
ATOM 1458 C CA . GLU A 1 664 ? 114.833 110.087 151.134 1.00 66.25 664 GLU A CA 1
ATOM 1459 C C . GLU A 1 664 ? 114.907 108.985 152.178 1.00 66.25 664 GLU A C 1
ATOM 1460 O O . GLU A 1 664 ? 115.215 107.834 151.857 1.00 66.25 664 GLU A O 1
ATOM 1466 N N . ALA A 1 665 ? 114.644 109.323 153.438 1.00 64.79 665 ALA A N 1
ATOM 1467 C CA . ALA A 1 665 ? 114.734 108.348 154.510 1.00 64.79 665 ALA A CA 1
ATOM 1468 C C . ALA A 1 665 ? 113.498 107.472 154.616 1.00 64.79 665 ALA A C 1
ATOM 1469 O O . ALA A 1 665 ? 113.594 106.359 155.136 1.00 64.79 665 ALA A O 1
ATOM 1471 N N . VAL A 1 666 ? 112.345 107.948 154.149 1.00 66.59 666 VAL A N 1
ATOM 1472 C CA . VAL A 1 666 ? 111.156 107.106 154.122 1.00 66.59 666 VAL A CA 1
ATOM 1473 C C . VAL A 1 666 ? 111.303 106.029 153.053 1.00 66.59 666 VAL A C 1
ATOM 1474 O O . VAL A 1 666 ? 110.869 104.886 153.237 1.00 66.59 666 VAL A O 1
ATOM 1478 N N . GLN A 1 667 ? 111.953 106.362 151.936 1.00 67.57 667 GLN A N 1
ATOM 1479 C CA . GLN A 1 667 ? 112.203 105.367 150.901 1.00 67.57 667 GLN A CA 1
ATOM 1480 C C . GLN A 1 667 ? 113.274 104.367 151.313 1.00 67.57 667 GLN A C 1
ATOM 1481 O O . GLN A 1 667 ? 113.253 103.222 150.854 1.00 67.57 667 GLN A O 1
ATOM 1487 N N . ASP A 1 668 ? 114.217 104.767 152.167 1.00 70.10 668 ASP A N 1
ATOM 1488 C CA . ASP A 1 668 ? 115.236 103.831 152.625 1.00 70.10 668 ASP A CA 1
ATOM 1489 C C . ASP A 1 668 ? 114.689 102.819 153.619 1.00 70.10 668 ASP A C 1
ATOM 1490 O O . ASP A 1 668 ? 115.299 101.763 153.805 1.00 70.10 668 ASP A O 1
ATOM 1495 N N . LYS A 1 669 ? 113.566 103.118 154.269 1.00 74.97 669 LYS A N 1
ATOM 1496 C CA . LYS A 1 669 ? 112.920 102.164 155.158 1.00 74.97 669 LYS A CA 1
ATOM 1497 C C . LYS A 1 669 ? 112.076 101.145 154.414 1.00 74.97 669 LYS A C 1
ATOM 1498 O O . LYS A 1 669 ? 111.630 100.171 155.028 1.00 74.97 669 LYS A O 1
ATOM 1504 N N . CYS A 1 670 ? 111.837 101.346 153.122 1.00 79.76 670 CYS A N 1
ATOM 1505 C CA . CYS A 1 670 ? 111.012 100.438 152.343 1.00 79.76 670 CYS A CA 1
ATOM 1506 C C . CYS A 1 670 ? 111.814 99.354 151.638 1.00 79.76 670 CYS A C 1
ATOM 1507 O O . CYS A 1 670 ? 111.218 98.505 150.970 1.00 79.76 670 CYS A O 1
ATOM 1510 N N . ILE A 1 671 ? 113.136 99.361 151.757 1.00 85.25 671 ILE A N 1
ATOM 1511 C CA . ILE A 1 671 ? 113.980 98.319 151.177 1.00 85.25 671 ILE A CA 1
ATOM 1512 C C . ILE A 1 671 ? 114.545 97.494 152.335 1.00 85.25 671 ILE A C 1
ATOM 1513 O O . ILE A 1 671 ? 115.605 97.774 152.896 1.00 85.25 671 ILE A O 1
ATOM 1518 N N . THR A 1 672 ? 113.822 96.438 152.700 1.00 97.85 672 THR A N 1
ATOM 1519 C CA . THR A 1 672 ? 114.157 95.619 153.860 1.00 97.85 672 THR A CA 1
ATOM 1520 C C . THR A 1 672 ? 114.873 94.360 153.387 1.00 97.85 672 THR A C 1
ATOM 1521 O O . THR A 1 672 ? 114.252 93.473 152.795 1.00 97.85 672 THR A O 1
ATOM 1525 N N . LYS A 1 673 ? 116.171 94.276 153.661 1.00 113.67 673 LYS A N 1
ATOM 1526 C CA . LYS A 1 673 ? 116.987 93.158 153.209 1.00 113.67 673 LYS A CA 1
ATOM 1527 C C . LYS A 1 673 ? 117.011 92.050 154.251 1.00 113.67 673 LYS A C 1
ATOM 1528 O O . LYS A 1 673 ? 117.103 92.313 155.452 1.00 113.67 673 LYS A O 1
ATOM 1534 N N . ALA A 1 674 ? 116.938 90.807 153.784 1.00 127.08 674 ALA A N 1
ATOM 1535 C CA . ALA A 1 674 ? 117.016 89.663 154.678 1.00 127.08 674 ALA A CA 1
ATOM 1536 C C . ALA A 1 674 ? 118.453 89.441 155.143 1.00 127.08 674 ALA A C 1
ATOM 1537 O O . ALA A 1 674 ? 119.412 89.950 154.556 1.00 127.08 674 ALA A O 1
ATOM 1539 N N . ASN A 1 675 ? 118.596 88.661 156.212 1.00 136.39 675 ASN A N 1
ATOM 1540 C CA . ASN A 1 675 ? 119.887 88.444 156.851 1.00 136.39 675 ASN A CA 1
ATOM 1541 C C . ASN A 1 675 ? 120.554 87.130 156.454 1.00 136.39 675 ASN A C 1
ATOM 1542 O O . ASN A 1 675 ? 121.442 86.661 157.172 1.00 136.39 675 ASN A O 1
ATOM 1547 N N . CYS A 1 676 ? 120.159 86.532 155.334 1.00 139.23 676 CYS A N 1
ATOM 1548 C CA . CYS A 1 676 ? 120.815 85.326 154.830 1.00 139.23 676 CYS A CA 1
ATOM 1549 C C . CYS A 1 676 ? 122.001 85.759 153.978 1.00 139.23 676 CYS A C 1
ATOM 1550 O O . CYS A 1 676 ? 121.951 85.752 152.748 1.00 139.23 676 CYS A O 1
ATOM 1553 N N . LYS A 1 677 ? 123.091 86.133 154.646 1.00 141.50 677 LYS A N 1
ATOM 1554 C CA . LYS A 1 677 ? 124.254 86.692 153.971 1.00 141.50 677 LYS A CA 1
ATOM 1555 C C . LYS A 1 677 ? 125.087 85.654 153.233 1.00 141.50 677 LYS A C 1
ATOM 1556 O O . LYS A 1 677 ? 125.944 86.031 152.425 1.00 141.50 677 LYS A O 1
ATOM 1562 N N . LYS A 1 678 ? 124.862 84.367 153.484 1.00 142.75 678 LYS A N 1
ATOM 1563 C CA . LYS A 1 678 ? 125.737 83.331 152.956 1.00 142.75 678 LYS A CA 1
ATOM 1564 C C . LYS A 1 678 ? 125.309 82.921 151.546 1.00 142.75 678 LYS A C 1
ATOM 1565 O O . LYS A 1 678 ? 124.119 82.725 151.271 1.00 142.75 678 LYS A O 1
ATOM 1571 N N . ASP A 1 679 ? 126.281 82.909 150.630 1.00 144.15 679 ASP A N 1
ATOM 1572 C CA . ASP A 1 679 ? 126.222 82.318 149.291 1.00 144.15 679 ASP A CA 1
ATOM 1573 C C . ASP A 1 679 ? 125.177 82.940 148.362 1.00 144.15 679 ASP A C 1
ATOM 1574 O O . ASP A 1 679 ? 124.997 82.437 147.242 1.00 144.15 679 ASP A O 1
ATOM 1579 N N . SER A 1 680 ? 124.524 84.036 148.776 1.00 141.84 680 SER A N 1
ATOM 1580 C CA . SER A 1 680 ? 123.326 84.593 148.131 1.00 141.84 680 SER A CA 1
ATOM 1581 C C . SER A 1 680 ? 122.265 83.514 147.898 1.00 141.84 680 SER A C 1
ATOM 1582 O O . SER A 1 680 ? 121.679 83.399 146.819 1.00 141.84 680 SER A O 1
ATOM 1585 N N . LYS A 1 681 ? 122.007 82.673 148.902 1.00 137.51 681 LYS A N 1
ATOM 1586 C CA . LYS A 1 681 ? 121.037 81.556 148.722 1.00 137.51 681 LYS A CA 1
ATOM 1587 C C . LYS A 1 681 ? 119.596 81.955 149.043 1.00 137.51 681 LYS A C 1
ATOM 1588 O O . LYS A 1 681 ? 118.691 81.564 148.319 1.00 137.51 681 LYS A O 1
ATOM 1594 N N . SER A 1 682 ? 119.381 82.719 150.107 1.00 134.46 682 SER A N 1
ATOM 1595 C CA . SER A 1 682 ? 118.056 83.264 150.377 1.00 134.46 682 SER A CA 1
ATOM 1596 C C . SER A 1 682 ? 118.125 84.755 150.696 1.00 134.46 682 SER A C 1
ATOM 1597 O O . SER A 1 682 ? 117.309 85.274 151.459 1.00 134.46 682 SER A O 1
ATOM 1600 N N . PHE A 1 683 ? 119.100 85.451 150.118 1.00 127.85 683 PHE A N 1
ATOM 1601 C CA . PHE A 1 683 ? 119.283 86.885 150.337 1.00 127.85 683 PHE A CA 1
ATOM 1602 C C . PHE A 1 683 ? 118.314 87.633 149.433 1.00 127.85 683 PHE A C 1
ATOM 1603 O O . PHE A 1 683 ? 118.651 88.034 148.319 1.00 127.85 683 PHE A O 1
ATOM 1611 N N . TYR A 1 684 ? 117.086 87.817 149.908 1.00 119.30 684 TYR A N 1
ATOM 1612 C CA . TYR A 1 684 ? 116.053 88.482 149.129 1.00 119.30 684 TYR A CA 1
ATOM 1613 C C . TYR A 1 684 ? 115.821 89.889 149.658 1.00 119.30 684 TYR A C 1
ATOM 1614 O O . TYR A 1 684 ? 115.783 90.111 150.872 1.00 119.30 684 TYR A O 1
ATOM 1623 N N . ILE A 1 685 ? 115.683 90.839 148.736 1.00 106.00 685 ILE A N 1
ATOM 1624 C CA . ILE A 1 685 ? 115.348 92.219 149.059 1.00 106.00 685 ILE A CA 1
ATOM 1625 C C . ILE A 1 685 ? 113.850 92.382 148.858 1.00 106.00 685 ILE A C 1
ATOM 1626 O O . ILE A 1 685 ? 113.303 91.944 147.840 1.00 106.00 685 ILE A O 1
ATOM 1631 N N . LYS A 1 686 ? 113.182 92.992 149.828 1.00 96.91 686 LYS A N 1
ATOM 1632 C CA . LYS A 1 686 ? 111.730 93.115 149.844 1.00 96.91 686 LYS A CA 1
ATOM 1633 C C . LYS A 1 686 ? 111.372 94.576 149.589 1.00 96.91 686 LYS A C 1
ATOM 1634 O O . LYS A 1 686 ? 111.692 95.448 150.402 1.00 96.91 686 LYS A O 1
ATOM 1640 N N . TYR A 1 687 ? 110.718 94.838 148.459 1.00 88.04 687 TYR A N 1
ATOM 1641 C CA . TYR A 1 687 ? 110.345 96.189 148.041 1.00 88.04 687 TYR A CA 1
ATOM 1642 C C . TYR A 1 687 ? 108.859 96.379 148.311 1.00 88.04 687 TYR A C 1
ATOM 1643 O O . TYR A 1 687 ? 108.019 95.843 147.589 1.00 88.04 687 TYR A O 1
ATOM 1652 N N . SER A 1 688 ? 108.530 97.151 149.337 1.00 85.01 688 SER A N 1
ATOM 1653 C CA . SER A 1 688 ? 107.144 97.451 149.678 1.00 85.01 688 SER A CA 1
ATOM 1654 C C . SER A 1 688 ? 106.908 98.924 149.395 1.00 85.01 688 SER A C 1
ATOM 1655 O O . SER A 1 688 ? 107.472 99.784 150.076 1.00 85.01 688 SER A O 1
ATOM 1658 N N . PHE A 1 689 ? 106.075 99.222 148.398 1.00 79.70 689 PHE A N 1
ATOM 1659 C CA . PHE A 1 689 ? 105.988 100.609 147.951 1.00 79.70 689 PHE A CA 1
ATOM 1660 C C . PHE A 1 689 ? 105.062 101.414 148.857 1.00 79.70 689 PHE A C 1
ATOM 1661 O O . PHE A 1 689 ? 105.518 102.278 149.612 1.00 79.70 689 PHE A O 1
ATOM 1669 N N . ALA A 1 690 ? 103.751 101.165 148.768 1.00 81.66 690 ALA A N 1
ATOM 1670 C CA . ALA A 1 690 ? 102.718 101.540 149.741 1.00 81.66 690 ALA A CA 1
ATOM 1671 C C . ALA A 1 690 ? 102.538 103.035 150.012 1.00 81.66 690 ALA A C 1
ATOM 1672 O O . ALA A 1 690 ? 101.573 103.427 150.673 1.00 81.66 690 ALA A O 1
ATOM 1674 N N . PHE A 1 691 ? 103.415 103.877 149.469 1.00 82.08 691 PHE A N 1
ATOM 1675 C CA . PHE A 1 691 ? 103.486 105.303 149.758 1.00 82.08 691 PHE A CA 1
ATOM 1676 C C . PHE A 1 691 ? 103.511 106.042 148.433 1.00 82.08 691 PHE A C 1
ATOM 1677 O O . PHE A 1 691 ? 103.029 107.171 148.320 1.00 82.08 691 PHE A O 1
ATOM 1685 N N . LEU A 1 692 ? 104.083 105.388 147.422 1.00 79.37 692 LEU A N 1
ATOM 1686 C CA . LEU A 1 692 ? 104.112 105.932 146.074 1.00 79.37 692 LEU A CA 1
ATOM 1687 C C . LEU A 1 692 ? 102.741 105.898 145.416 1.00 79.37 692 LEU A C 1
ATOM 1688 O O . LEU A 1 692 ? 102.524 106.602 144.426 1.00 79.37 692 LEU A O 1
ATOM 1693 N N . GLN A 1 693 ? 101.819 105.094 145.934 1.00 94.19 693 GLN A N 1
ATOM 1694 C CA . GLN A 1 693 ? 100.433 105.091 145.491 1.00 94.19 693 GLN A CA 1
ATOM 1695 C C . GLN A 1 693 ? 99.593 105.821 146.529 1.00 94.19 693 GLN A C 1
ATOM 1696 O O . GLN A 1 693 ? 99.538 105.405 147.690 1.00 94.19 693 GLN A O 1
ATOM 1702 N N . CYS A 1 694 ? 98.952 106.909 146.115 1.00 100.96 694 CYS A N 1
ATOM 1703 C CA . CYS A 1 694 ? 98.109 107.683 147.010 1.00 100.96 694 CYS A CA 1
ATOM 1704 C C . CYS A 1 694 ? 96.665 107.271 146.788 1.00 100.96 694 CYS A C 1
ATOM 1705 O O . CYS A 1 694 ? 96.130 107.505 145.694 1.00 100.96 694 CYS A O 1
ATOM 1708 N N . PRO A 1 695 ? 96.004 106.634 147.764 1.00 108.21 695 PRO A N 1
ATOM 1709 C CA . PRO A 1 695 ? 94.592 106.271 147.588 1.00 108.21 695 PRO A CA 1
ATOM 1710 C C . PRO A 1 695 ? 93.680 107.484 147.535 1.00 108.21 695 PRO A C 1
ATOM 1711 O O . PRO A 1 695 ? 92.875 107.627 146.611 1.00 108.21 695 PRO A O 1
ATOM 1715 N N . PHE A 1 696 ? 93.827 108.346 148.506 1.00 112.09 696 PHE A N 1
ATOM 1716 C CA . PHE A 1 696 ? 93.011 109.537 148.534 1.00 112.09 696 PHE A CA 1
ATOM 1717 C C . PHE A 1 696 ? 93.566 110.676 147.677 1.00 112.09 696 PHE A C 1
ATOM 1718 O O . PHE A 1 696 ? 92.810 111.349 146.977 1.00 112.09 696 PHE A O 1
ATOM 1726 N N . MET A 1 697 ? 94.834 111.008 147.734 1.00 107.23 697 MET A N 1
ATOM 1727 C CA . MET A 1 697 ? 95.241 112.113 146.862 1.00 107.23 697 MET A CA 1
ATOM 1728 C C . MET A 1 697 ? 96.556 111.859 146.210 1.00 107.23 697 MET A C 1
ATOM 1729 O O . MET A 1 697 ? 96.581 111.378 145.090 1.00 107.23 697 MET A O 1
ATOM 1734 N N . ALA A 1 712 ? 89.055 108.262 143.914 1.00 132.16 712 ALA A N 1
ATOM 1735 C CA . ALA A 1 712 ? 89.327 109.605 144.414 1.00 132.16 712 ALA A CA 1
ATOM 1736 C C . ALA A 1 712 ? 89.849 110.513 143.304 1.00 132.16 712 ALA A C 1
ATOM 1737 O O . ALA A 1 712 ? 89.111 111.337 142.764 1.00 132.16 712 ALA A O 1
ATOM 1739 N N . SER A 1 713 ? 91.129 110.358 142.968 1.00 126.31 713 SER A N 1
ATOM 1740 C CA . SER A 1 713 ? 91.758 111.153 141.926 1.00 126.31 713 SER A CA 1
ATOM 1741 C C . SER A 1 713 ? 92.035 110.294 140.705 1.00 126.31 713 SER A C 1
ATOM 1742 O O . SER A 1 713 ? 92.603 109.202 140.842 1.00 126.31 713 SER A O 1
ATOM 1745 N N . PRO A 1 714 ? 91.650 110.738 139.500 1.00 120.03 714 PRO A N 1
ATOM 1746 C CA . PRO A 1 714 ? 92.010 110.025 138.267 1.00 120.03 714 PRO A CA 1
ATOM 1747 C C . PRO A 1 714 ? 93.382 110.417 137.719 1.00 120.03 714 PRO A C 1
ATOM 1748 O O . PRO A 1 714 ? 93.550 110.661 136.520 1.00 120.03 714 PRO A O 1
ATOM 1752 N N . ILE A 1 715 ? 94.377 110.478 138.595 1.00 105.24 715 ILE A N 1
ATOM 1753 C CA . ILE A 1 715 ? 95.761 110.731 138.207 1.00 105.24 715 ILE A CA 1
ATOM 1754 C C . ILE A 1 715 ? 96.523 109.417 138.366 1.00 105.24 715 ILE A C 1
ATOM 1755 O O . ILE A 1 715 ? 96.494 108.832 139.458 1.00 105.24 715 ILE A O 1
ATOM 1760 N N . PRO A 1 716 ? 97.170 108.911 137.318 1.00 91.77 716 PRO A N 1
ATOM 1761 C CA . PRO A 1 716 ? 97.722 107.549 137.367 1.00 91.77 716 PRO A CA 1
ATOM 1762 C C . PRO A 1 716 ? 98.916 107.328 138.286 1.00 91.77 716 PRO A C 1
ATOM 1763 O O . PRO A 1 716 ? 98.891 106.415 139.117 1.00 91.77 716 PRO A O 1
ATOM 1767 N N . LEU A 1 717 ? 99.968 108.134 138.148 1.00 78.62 717 LEU A N 1
ATOM 1768 C CA . LEU A 1 717 ? 101.161 108.035 138.987 1.00 78.62 717 LEU A CA 1
ATOM 1769 C C . LEU A 1 717 ? 101.287 109.347 139.743 1.00 78.62 717 LEU A C 1
ATOM 1770 O O . LEU A 1 717 ? 101.994 110.260 139.296 1.00 78.62 717 LEU A O 1
ATOM 1775 N N . PRO A 1 718 ? 100.614 109.490 140.888 1.00 74.70 718 PRO A N 1
ATOM 1776 C CA . PRO A 1 718 ? 100.558 110.811 141.528 1.00 74.70 718 PRO A CA 1
ATOM 1777 C C . PRO A 1 718 ? 101.844 111.206 142.231 1.00 74.70 718 PRO A C 1
ATOM 1778 O O . PRO A 1 718 ? 102.207 112.387 142.214 1.00 74.70 718 PRO A O 1
ATOM 1782 N N . ALA A 1 719 ? 102.551 110.257 142.844 1.00 68.98 719 ALA A N 1
ATOM 1783 C CA . ALA A 1 719 ? 103.760 110.612 143.576 1.00 68.98 719 ALA A CA 1
ATOM 1784 C C . ALA A 1 719 ? 104.920 110.898 142.638 1.00 68.98 719 ALA A C 1
ATOM 1785 O O . ALA A 1 719 ? 105.706 111.816 142.886 1.00 68.98 719 ALA A O 1
ATOM 1787 N N . LEU A 1 720 ? 105.046 110.126 141.561 1.00 61.04 720 LEU A N 1
ATOM 1788 C CA . LEU A 1 720 ? 106.144 110.335 140.630 1.00 61.04 720 LEU A CA 1
ATOM 1789 C C . LEU A 1 720 ? 105.929 111.553 139.746 1.00 61.04 720 LEU A C 1
ATOM 1790 O O . LEU A 1 720 ? 106.902 112.198 139.354 1.00 61.04 720 LEU A O 1
ATOM 1795 N N . ASN A 1 721 ? 104.681 111.895 139.427 1.00 64.77 721 ASN A N 1
ATOM 1796 C CA . ASN A 1 721 ? 104.436 113.111 138.661 1.00 64.77 721 ASN A CA 1
ATOM 1797 C C . ASN A 1 721 ? 104.608 114.365 139.498 1.00 64.77 721 ASN A C 1
ATOM 1798 O O . ASN A 1 721 ? 104.760 115.451 138.934 1.00 64.77 721 ASN A O 1
ATOM 1803 N N . THR A 1 722 ? 104.577 114.248 140.823 1.00 63.80 722 THR A N 1
ATOM 1804 C CA . THR A 1 722 ? 104.800 115.415 141.664 1.00 63.80 722 THR A CA 1
ATOM 1805 C C . THR A 1 722 ? 106.285 115.712 141.795 1.00 63.80 722 THR A C 1
ATOM 1806 O O . THR A 1 722 ? 106.694 116.874 141.741 1.00 63.80 722 THR A O 1
ATOM 1810 N N . MET A 1 723 ? 107.116 114.681 141.902 1.00 59.08 723 MET A N 1
ATOM 1811 C CA . MET A 1 723 ? 108.552 114.888 142.008 1.00 59.08 723 MET A CA 1
ATOM 1812 C C . MET A 1 723 ? 109.223 115.138 140.661 1.00 59.08 723 MET A C 1
ATOM 1813 O O . MET A 1 723 ? 110.452 115.179 140.602 1.00 59.08 723 MET A O 1
ATOM 1818 N N . VAL A 1 724 ? 108.452 115.304 139.591 1.00 59.54 724 VAL A N 1
ATOM 1819 C CA . VAL A 1 724 ? 108.959 115.781 138.311 1.00 59.54 724 VAL A CA 1
ATOM 1820 C C . VAL A 1 724 ? 108.702 117.271 138.131 1.00 59.54 724 VAL A C 1
ATOM 1821 O O . VAL A 1 724 ? 109.591 118.007 137.701 1.00 59.54 724 VAL A O 1
ATOM 1825 N N . THR A 1 725 ? 107.507 117.737 138.510 1.00 58.79 725 THR A N 1
ATOM 1826 C CA . THR A 1 725 ? 107.183 119.158 138.432 1.00 58.79 725 THR A CA 1
ATOM 1827 C C . THR A 1 725 ? 108.000 120.001 139.400 1.00 58.79 725 THR A C 1
ATOM 1828 O O . THR A 1 725 ? 108.103 121.215 139.203 1.00 58.79 725 THR A O 1
ATOM 1832 N N . HIS A 1 726 ? 108.583 119.393 140.429 1.00 57.33 726 HIS A N 1
ATOM 1833 C CA . HIS A 1 726 ? 109.476 120.081 141.345 1.00 57.33 726 HIS A CA 1
ATOM 1834 C C . HIS A 1 726 ? 110.945 119.847 141.032 1.00 57.33 726 HIS A C 1
ATOM 1835 O O . HIS A 1 726 ? 111.800 120.479 141.652 1.00 57.33 726 HIS A O 1
ATOM 1842 N N . GLY A 1 727 ? 111.260 118.965 140.091 1.00 56.54 727 GLY A N 1
ATOM 1843 C CA . GLY A 1 727 ? 112.645 118.746 139.719 1.00 56.54 727 GLY A CA 1
ATOM 1844 C C . GLY A 1 727 ? 113.445 117.947 140.718 1.00 56.54 727 GLY A C 1
ATOM 1845 O O . GLY A 1 727 ? 114.653 118.154 140.840 1.00 56.54 727 GLY A O 1
ATOM 1846 N N . ARG A 1 728 ? 112.801 117.029 141.435 1.00 55.66 728 ARG A N 1
ATOM 1847 C CA . ARG A 1 728 ? 113.451 116.240 142.479 1.00 55.66 728 ARG A CA 1
ATOM 1848 C C . ARG A 1 728 ? 114.130 115.042 141.828 1.00 55.66 728 ARG A C 1
ATOM 1849 O O . ARG A 1 728 ? 113.608 113.928 141.797 1.00 55.66 728 ARG A O 1
ATOM 1857 N N . VAL A 1 729 ? 115.333 115.278 141.308 1.00 55.27 729 VAL A N 1
ATOM 1858 C CA . VAL A 1 729 ? 116.008 114.251 140.524 1.00 55.27 729 VAL A CA 1
ATOM 1859 C C . VAL A 1 729 ? 116.643 113.179 141.405 1.00 55.27 729 VAL A C 1
ATOM 1860 O O . VAL A 1 729 ? 116.912 112.071 140.927 1.00 55.27 729 VAL A O 1
ATOM 1864 N N . GLU A 1 730 ? 116.855 113.448 142.691 1.00 62.44 730 GLU A N 1
ATOM 1865 C CA . GLU A 1 730 ? 117.447 112.430 143.550 1.00 62.44 730 GLU A CA 1
ATOM 1866 C C . GLU A 1 730 ? 116.399 111.450 144.059 1.00 62.44 730 GLU A C 1
ATOM 1867 O O . GLU A 1 730 ? 116.709 110.278 144.290 1.00 62.44 730 GLU A O 1
ATOM 1873 N N . LEU A 1 731 ? 115.156 111.901 144.214 1.00 57.33 731 LEU A N 1
ATOM 1874 C CA . LEU A 1 731 ? 114.074 110.988 144.557 1.00 57.33 731 LEU A CA 1
ATOM 1875 C C . LEU A 1 731 ? 113.728 110.064 143.396 1.00 57.33 731 LEU A C 1
ATOM 1876 O O . LEU A 1 731 ? 113.354 108.909 143.618 1.00 57.33 731 LEU A O 1
ATOM 1881 N N . LEU A 1 732 ? 113.840 110.551 142.159 1.00 53.57 732 LEU A N 1
ATOM 1882 C CA . LEU A 1 732 ? 113.538 109.723 140.997 1.00 53.57 732 LEU A CA 1
ATOM 1883 C C . LEU A 1 732 ? 114.614 108.679 140.745 1.00 53.57 732 LEU A C 1
ATOM 1884 O O . LEU A 1 732 ? 114.317 107.607 140.213 1.00 53.57 732 LEU A O 1
ATOM 1889 N N . ALA A 1 733 ? 115.857 108.966 141.107 1.00 60.33 733 ALA A N 1
ATOM 1890 C CA . ALA A 1 733 ? 116.957 108.044 140.874 1.00 60.33 733 ALA A CA 1
ATOM 1891 C C . ALA A 1 733 ? 117.182 107.079 142.026 1.00 60.33 733 ALA A C 1
ATOM 1892 O O . ALA A 1 733 ? 118.104 106.263 141.957 1.00 60.33 733 ALA A O 1
ATOM 1894 N N . HIS A 1 734 ? 116.384 107.157 143.070 1.00 65.93 734 HIS A N 1
ATOM 1895 C CA . HIS A 1 734 ? 116.504 106.282 144.225 1.00 65.93 734 HIS A CA 1
ATOM 1896 C C . HIS A 1 734 ? 116.009 104.883 143.865 1.00 65.93 734 HIS A C 1
ATOM 1897 O O . HIS A 1 734 ? 115.055 104.749 143.098 1.00 65.93 734 HIS A O 1
ATOM 1904 N N . PRO A 1 735 ? 116.637 103.828 144.397 1.00 65.59 735 PRO A N 1
ATOM 1905 C CA . PRO A 1 735 ? 116.268 102.458 144.004 1.00 65.59 735 PRO A CA 1
ATOM 1906 C C . PRO A 1 735 ? 114.886 101.986 144.435 1.00 65.59 735 PRO A C 1
ATOM 1907 O O . PRO A 1 735 ? 114.553 100.832 144.165 1.00 65.59 735 PRO A O 1
ATOM 1911 N N . LEU A 1 736 ? 114.065 102.796 145.096 1.00 68.78 736 LEU A N 1
ATOM 1912 C CA . LEU A 1 736 ? 112.674 102.401 145.272 1.00 68.78 736 LEU A CA 1
ATOM 1913 C C . LEU A 1 736 ? 111.814 102.861 144.105 1.00 68.78 736 LEU A C 1
ATOM 1914 O O . LEU A 1 736 ? 110.903 102.143 143.686 1.00 68.78 736 LEU A O 1
ATOM 1919 N N . SER A 1 737 ? 112.098 104.046 143.559 1.00 65.62 737 SER A N 1
ATOM 1920 C CA . SER A 1 737 ? 111.364 104.522 142.393 1.00 65.62 737 SER A CA 1
ATOM 1921 C C . SER A 1 737 ? 111.763 103.772 141.132 1.00 65.62 737 SER A C 1
ATOM 1922 O O . SER A 1 737 ? 110.929 103.580 140.243 1.00 65.62 737 SER A O 1
ATOM 1925 N N . GLN A 1 738 ? 113.024 103.349 141.034 1.00 67.77 738 GLN A N 1
ATOM 1926 C CA . GLN A 1 738 ? 113.471 102.615 139.857 1.00 67.77 738 GLN A CA 1
ATOM 1927 C C . GLN A 1 738 ? 112.849 101.230 139.794 1.00 67.77 738 GLN A C 1
ATOM 1928 O O . GLN A 1 738 ? 112.490 100.756 138.712 1.00 67.77 738 GLN A O 1
ATOM 1934 N N . LYS A 1 739 ? 112.709 100.565 140.939 1.00 72.98 739 LYS A N 1
ATOM 1935 C CA . LYS A 1 739 ? 112.068 99.260 140.963 1.00 72.98 739 LYS A CA 1
ATOM 1936 C C . LYS A 1 739 ? 110.558 99.354 140.848 1.00 72.98 739 LYS A C 1
ATOM 1937 O O . LYS A 1 739 ? 109.912 98.347 140.553 1.00 72.98 739 LYS A O 1
ATOM 1943 N N . TYR A 1 740 ? 109.982 100.527 141.083 1.00 71.07 740 TYR A N 1
ATOM 1944 C CA . TYR A 1 740 ? 108.559 100.707 140.848 1.00 71.07 740 TYR A CA 1
ATOM 1945 C C . TYR A 1 740 ? 108.268 100.955 139.379 1.00 71.07 740 TYR A C 1
ATOM 1946 O O . TYR A 1 740 ? 107.202 100.571 138.893 1.00 71.07 740 TYR A O 1
ATOM 1955 N N . LEU A 1 741 ? 109.200 101.581 138.657 1.00 70.03 741 LEU A N 1
ATOM 1956 C CA . LEU A 1 741 ? 109.005 101.800 137.230 1.00 70.03 741 LEU A CA 1
ATOM 1957 C C . LEU A 1 741 ? 109.244 100.525 136.436 1.00 70.03 741 LEU A C 1
ATOM 1958 O O . LEU A 1 741 ? 108.425 100.160 135.589 1.00 70.03 741 LEU A O 1
ATOM 1963 N N . GLN A 1 742 ? 110.341 99.816 136.702 1.00 72.61 742 GLN A N 1
ATOM 1964 C CA . GLN A 1 742 ? 110.601 98.614 135.920 1.00 72.61 742 GLN A CA 1
ATOM 1965 C C . GLN A 1 742 ? 109.833 97.400 136.418 1.00 72.61 742 GLN A C 1
ATOM 1966 O O . GLN A 1 742 ? 110.037 96.303 135.894 1.00 72.61 742 GLN A O 1
ATOM 1972 N N . MET A 1 743 ? 108.970 97.558 137.416 1.00 77.17 743 MET A N 1
ATOM 1973 C CA . MET A 1 743 ? 107.919 96.576 137.628 1.00 77.17 743 MET A CA 1
ATOM 1974 C C . MET A 1 743 ? 106.742 96.855 136.707 1.00 77.17 743 MET A C 1
ATOM 1975 O O . MET A 1 743 ? 106.148 95.927 136.150 1.00 77.17 743 MET A O 1
ATOM 1980 N N . LYS A 1 744 ? 106.399 98.131 136.529 1.00 75.62 744 LYS A N 1
ATOM 1981 C CA . LYS A 1 744 ? 105.346 98.507 135.597 1.00 75.62 744 LYS A CA 1
ATOM 1982 C C . LYS A 1 744 ? 105.805 98.394 134.153 1.00 75.62 744 LYS A C 1
ATOM 1983 O O . LYS A 1 744 ? 104.967 98.280 133.254 1.00 75.62 744 LYS A O 1
ATOM 1989 N N . TRP A 1 745 ? 107.114 98.433 133.915 1.00 71.45 745 TRP A N 1
ATOM 1990 C CA . TRP A 1 745 ? 107.641 98.258 132.568 1.00 71.45 745 TRP A CA 1
ATOM 1991 C C . TRP A 1 745 ? 107.533 96.809 132.126 1.00 71.45 745 TRP A C 1
ATOM 1992 O O . TRP A 1 745 ? 106.942 96.513 131.084 1.00 71.45 745 TRP A O 1
ATOM 2003 N N . ASN A 1 746 ? 108.055 95.885 132.931 1.00 75.05 746 ASN A N 1
ATOM 2004 C CA . ASN A 1 746 ? 108.116 94.474 132.569 1.00 75.05 746 ASN A CA 1
ATOM 2005 C C . ASN A 1 746 ? 106.784 93.751 132.683 1.00 75.05 746 ASN A C 1
ATOM 2006 O O . ASN A 1 746 ? 106.755 92.538 132.464 1.00 75.05 746 ASN A O 1
ATOM 2011 N N . SER A 1 747 ? 105.692 94.430 133.018 1.00 78.92 747 SER A N 1
ATOM 2012 C CA . SER A 1 747 ? 104.395 93.776 133.117 1.00 78.92 747 SER A CA 1
ATOM 2013 C C . SER A 1 747 ? 103.484 94.097 131.940 1.00 78.92 747 SER A C 1
ATOM 2014 O O . SER A 1 747 ? 102.897 93.187 131.351 1.00 78.92 747 SER A O 1
ATOM 2017 N N . TYR A 1 748 ? 103.341 95.373 131.588 1.00 82.72 748 TYR A N 1
ATOM 2018 C CA . TYR A 1 748 ? 102.508 95.733 130.448 1.00 82.72 748 TYR A CA 1
ATOM 2019 C C . TYR A 1 748 ? 103.205 96.708 129.508 1.00 82.72 748 TYR A C 1
ATOM 2020 O O . TYR A 1 748 ? 102.918 96.730 128.308 1.00 82.72 748 TYR A O 1
ATOM 2029 N N . GLY A 1 749 ? 104.108 97.524 130.039 1.00 75.16 749 GLY A N 1
ATOM 2030 C CA . GLY A 1 749 ? 104.602 98.673 129.306 1.00 75.16 749 GLY A CA 1
ATOM 2031 C C . GLY A 1 749 ? 105.691 98.370 128.305 1.00 75.16 749 GLY A C 1
ATOM 2032 O O . GLY A 1 749 ? 105.947 99.163 127.399 1.00 75.16 749 GLY A O 1
ATOM 2033 N N . LYS A 1 750 ? 106.346 97.223 128.464 1.00 73.63 750 LYS A N 1
ATOM 2034 C CA . LYS A 1 750 ? 107.405 96.836 127.541 1.00 73.63 750 LYS A CA 1
ATOM 2035 C C . LYS A 1 750 ? 106.835 96.405 126.199 1.00 73.63 750 LYS A C 1
ATOM 2036 O O . LYS A 1 750 ? 107.517 96.497 125.175 1.00 73.63 750 LYS A O 1
ATOM 2042 N N . TYR A 1 751 ? 105.577 95.975 126.172 1.00 74.46 751 TYR A N 1
ATOM 2043 C CA . TYR A 1 751 ? 104.992 95.410 124.971 1.00 74.46 751 TYR A CA 1
ATOM 2044 C C . TYR A 1 751 ? 104.010 96.338 124.276 1.00 74.46 751 TYR A C 1
ATOM 2045 O O . TYR A 1 751 ? 103.580 96.027 123.165 1.00 74.46 751 TYR A O 1
ATOM 2054 N N . PHE A 1 752 ? 103.630 97.448 124.891 1.00 73.33 752 PHE A N 1
ATOM 2055 C CA . PHE A 1 752 ? 102.913 98.487 124.167 1.00 73.33 752 PHE A CA 1
ATOM 2056 C C . PHE A 1 752 ? 103.852 99.548 123.623 1.00 73.33 752 PHE A C 1
ATOM 2057 O O . PHE A 1 752 ? 103.387 100.545 123.068 1.00 73.33 752 PHE A O 1
ATOM 2065 N N . HIS A 1 753 ? 105.155 99.353 123.784 1.00 67.31 753 HIS A N 1
ATOM 2066 C CA . HIS A 1 753 ? 106.193 100.194 123.210 1.00 67.31 753 HIS A CA 1
ATOM 2067 C C . HIS A 1 753 ? 106.987 99.481 122.134 1.00 67.31 753 HIS A C 1
ATOM 2068 O O . HIS A 1 753 ? 107.368 100.099 121.143 1.00 67.31 753 HIS A O 1
ATOM 2075 N N . LEU A 1 754 ? 107.245 98.188 122.311 1.00 64.15 754 LEU A N 1
ATOM 2076 C CA . LEU A 1 754 ? 107.913 97.417 121.271 1.00 64.15 754 LEU A CA 1
ATOM 2077 C C . LEU A 1 754 ? 106.970 97.124 120.114 1.00 64.15 754 LEU A C 1
ATOM 2078 O O . LEU A 1 754 ? 107.371 97.192 118.950 1.00 64.15 754 LEU A O 1
ATOM 2083 N N . ALA A 1 755 ? 105.713 96.801 120.410 1.00 59.31 755 ALA A N 1
ATOM 2084 C CA . ALA A 1 755 ? 104.759 96.525 119.346 1.00 59.31 755 ALA A CA 1
ATOM 2085 C C . ALA A 1 755 ? 104.292 97.787 118.643 1.00 59.31 755 ALA A C 1
ATOM 2086 O O . ALA A 1 755 ? 103.724 97.695 117.556 1.00 59.31 755 ALA A O 1
ATOM 2088 N N . ASN A 1 756 ? 104.498 98.955 119.241 1.00 59.43 756 ASN A N 1
ATOM 2089 C CA . ASN A 1 756 ? 104.142 100.199 118.574 1.00 59.43 756 ASN A CA 1
ATOM 2090 C C . ASN A 1 756 ? 105.231 100.624 117.601 1.00 59.43 756 ASN A C 1
ATOM 2091 O O . ASN A 1 756 ? 104.936 101.103 116.504 1.00 59.43 756 ASN A O 1
ATOM 2096 N N . LEU A 1 757 ? 106.492 100.450 117.985 1.00 54.92 757 LEU A N 1
ATOM 2097 C CA . LEU A 1 757 ? 107.608 100.833 117.135 1.00 54.92 757 LEU A CA 1
ATOM 2098 C C . LEU A 1 757 ? 107.888 99.804 116.052 1.00 54.92 757 LEU A C 1
ATOM 2099 O O . LEU A 1 757 ? 108.600 100.109 115.094 1.00 54.92 757 LEU A O 1
ATOM 2104 N N . LEU A 1 758 ? 107.318 98.610 116.153 1.00 52.94 758 LEU A N 1
ATOM 2105 C CA . LEU A 1 758 ? 107.558 97.589 115.145 1.00 52.94 758 LEU A CA 1
ATOM 2106 C C . LEU A 1 758 ? 106.454 97.524 114.101 1.00 52.94 758 LEU A C 1
ATOM 2107 O O . LEU A 1 758 ? 106.713 97.095 112.975 1.00 52.94 758 LEU A O 1
ATOM 2112 N N . ILE A 1 759 ? 105.230 97.944 114.425 1.00 55.12 759 ILE A N 1
ATOM 2113 C CA . ILE A 1 759 ? 104.212 98.003 113.383 1.00 55.12 759 ILE A CA 1
ATOM 2114 C C . ILE A 1 759 ? 104.239 99.328 112.641 1.00 55.12 759 ILE A C 1
ATOM 2115 O O . ILE A 1 759 ? 103.605 99.447 111.588 1.00 55.12 759 ILE A O 1
ATOM 2120 N N . TYR A 1 760 ? 104.939 100.337 113.161 1.00 50.13 760 TYR A N 1
ATOM 2121 C CA . TYR A 1 760 ? 105.188 101.526 112.357 1.00 50.13 760 TYR A CA 1
ATOM 2122 C C . TYR A 1 760 ? 106.340 101.296 111.393 1.00 50.13 760 TYR A C 1
ATOM 2123 O O . TYR A 1 760 ? 106.322 101.804 110.269 1.00 50.13 760 TYR A O 1
ATOM 2132 N N . SER A 1 761 ? 107.337 100.520 111.805 1.00 49.17 761 SER A N 1
ATOM 2133 C CA . SER A 1 761 ? 108.485 100.246 110.957 1.00 49.17 761 SER A CA 1
ATOM 2134 C C . SER A 1 761 ? 108.202 99.199 109.889 1.00 49.17 761 SER A C 1
ATOM 2135 O O . SER A 1 761 ? 109.100 98.892 109.101 1.00 49.17 761 SER A O 1
ATOM 2138 N N . ILE A 1 762 ? 107.000 98.624 109.860 1.00 51.80 762 ILE A N 1
ATOM 2139 C CA . ILE A 1 762 ? 106.538 97.920 108.670 1.00 51.80 762 ILE A CA 1
ATOM 2140 C C . ILE A 1 762 ? 105.943 98.911 107.681 1.00 51.80 762 ILE A C 1
ATOM 2141 O O . ILE A 1 762 ? 106.133 98.788 106.467 1.00 51.80 762 ILE A O 1
ATOM 2146 N N . PHE A 1 763 ? 105.245 99.928 108.187 1.00 50.98 763 PHE A N 1
ATOM 2147 C CA . PHE A 1 763 ? 104.686 100.958 107.320 1.00 50.98 763 PHE A CA 1
ATOM 2148 C C . PHE A 1 763 ? 105.765 101.818 106.685 1.00 50.98 763 PHE A C 1
ATOM 2149 O O . PHE A 1 763 ? 105.609 102.257 105.544 1.00 50.98 763 PHE A O 1
ATOM 2157 N N . LEU A 1 764 ? 106.861 102.059 107.399 1.00 44.88 764 LEU A N 1
ATOM 2158 C CA . LEU A 1 764 ? 107.924 102.908 106.880 1.00 44.88 764 LEU A CA 1
ATOM 2159 C C . LEU A 1 764 ? 108.664 102.246 105.726 1.00 44.88 764 LEU A C 1
ATOM 2160 O O . LEU A 1 764 ? 109.182 102.941 104.850 1.00 44.88 764 LEU A O 1
ATOM 2165 N N . VAL A 1 765 ? 108.725 100.911 105.695 1.00 50.39 765 VAL A N 1
ATOM 2166 C CA . VAL A 1 765 ? 109.452 100.230 104.632 1.00 50.39 765 VAL A CA 1
ATOM 2167 C C . VAL A 1 765 ? 108.567 99.864 103.456 1.00 50.39 765 VAL A C 1
ATOM 2168 O O . VAL A 1 765 ? 109.084 99.389 102.444 1.00 50.39 765 VAL A O 1
ATOM 2172 N N . PHE A 1 766 ? 107.254 100.051 103.550 1.00 55.72 766 PHE A N 1
ATOM 2173 C CA . PHE A 1 766 ? 106.403 99.892 102.381 1.00 55.72 766 PHE A CA 1
ATOM 2174 C C . PHE A 1 766 ? 106.028 101.210 101.727 1.00 55.72 766 PHE A C 1
ATOM 2175 O O . PHE A 1 766 ? 105.515 101.199 100.607 1.00 55.72 766 PHE A O 1
ATOM 2183 N N . VAL A 1 767 ? 106.248 102.336 102.400 1.00 48.83 767 VAL A N 1
ATOM 2184 C CA . VAL A 1 767 ? 106.153 103.627 101.732 1.00 48.83 767 VAL A CA 1
ATOM 2185 C C . VAL A 1 767 ? 107.439 103.915 100.967 1.00 48.83 767 VAL A C 1
ATOM 2186 O O . VAL A 1 767 ? 107.414 104.484 99.871 1.00 48.83 767 VAL A O 1
ATOM 2190 N N . THR A 1 768 ? 108.573 103.477 101.508 1.00 45.82 768 THR A N 1
ATOM 2191 C CA . THR A 1 768 ? 109.857 103.699 100.855 1.00 45.82 768 THR A CA 1
ATOM 2192 C C . THR A 1 768 ? 110.014 102.815 99.623 1.00 45.82 768 THR A C 1
ATOM 2193 O O . THR A 1 768 ? 110.548 103.258 98.601 1.00 45.82 768 THR A O 1
ATOM 2197 N N . ILE A 1 769 ? 109.526 101.575 99.684 1.00 51.04 769 ILE A N 1
ATOM 2198 C CA . ILE A 1 769 ? 109.614 100.683 98.530 1.00 51.04 769 ILE A CA 1
ATOM 2199 C C . ILE A 1 769 ? 108.635 101.105 97.438 1.00 51.04 769 ILE A C 1
ATOM 2200 O O . ILE A 1 769 ? 108.971 101.075 96.248 1.00 51.04 769 ILE A O 1
ATOM 2205 N N . TYR A 1 770 ? 107.438 101.560 97.818 1.00 55.64 770 TYR A N 1
ATOM 2206 C CA . TYR A 1 770 ? 106.435 101.932 96.822 1.00 55.64 770 TYR A CA 1
ATOM 2207 C C . TYR A 1 770 ? 106.826 103.180 96.043 1.00 55.64 770 TYR A C 1
ATOM 2208 O O . TYR A 1 770 ? 106.448 103.323 94.877 1.00 55.64 770 TYR A O 1
ATOM 2217 N N . SER A 1 771 ? 107.584 104.083 96.652 1.00 53.88 771 SER A N 1
ATOM 2218 C CA . SER A 1 771 ? 108.044 105.253 95.919 1.00 53.88 771 SER A CA 1
ATOM 2219 C C . SER A 1 771 ? 109.173 104.913 94.964 1.00 53.88 771 SER A C 1
ATOM 2220 O O . SER A 1 771 ? 109.274 105.517 93.895 1.00 53.88 771 SER A O 1
ATOM 2223 N N . SER A 1 772 ? 110.023 103.953 95.323 1.00 55.27 772 SER A N 1
ATOM 2224 C CA . SER A 1 772 ? 111.093 103.545 94.429 1.00 55.27 772 SER A CA 1
ATOM 2225 C C . SER A 1 772 ? 110.592 102.662 93.301 1.00 55.27 772 SER A C 1
ATOM 2226 O O . SER A 1 772 ? 111.279 102.530 92.286 1.00 55.27 772 SER A O 1
ATOM 2229 N N . LEU A 1 773 ? 109.423 102.050 93.456 1.00 60.04 773 LEU A N 1
ATOM 2230 C CA . LEU A 1 773 ? 108.815 101.288 92.378 1.00 60.04 773 LEU A CA 1
ATOM 2231 C C . LEU A 1 773 ? 107.959 102.150 91.469 1.00 60.04 773 LEU A C 1
ATOM 2232 O O . LEU A 1 773 ? 107.780 101.812 90.297 1.00 60.04 773 LEU A O 1
ATOM 2237 N N . MET A 1 774 ? 107.421 103.252 91.982 1.00 62.15 774 MET A N 1
ATOM 2238 C CA . MET A 1 774 ? 106.642 104.160 91.154 1.00 62.15 774 MET A CA 1
ATOM 2239 C C . MET A 1 774 ? 107.538 104.977 90.231 1.00 62.15 774 MET A C 1
ATOM 2240 O O . MET A 1 774 ? 107.099 105.411 89.161 1.00 62.15 774 MET A O 1
ATOM 2245 N N . MET A 1 775 ? 108.798 105.174 90.609 1.00 59.59 775 MET A N 1
ATOM 2246 C CA . MET A 1 775 ? 109.712 105.945 89.779 1.00 59.59 775 MET A CA 1
ATOM 2247 C C . MET A 1 775 ? 110.363 105.097 88.705 1.00 59.59 775 MET A C 1
ATOM 2248 O O . MET A 1 775 ? 110.720 105.617 87.645 1.00 59.59 775 MET A O 1
ATOM 2253 N N . ASN A 1 776 ? 110.524 103.805 88.946 1.00 67.30 776 ASN A N 1
ATOM 2254 C CA . ASN A 1 776 ? 111.098 102.918 87.951 1.00 67.30 776 ASN A CA 1
ATOM 2255 C C . ASN A 1 776 ? 110.050 102.283 87.052 1.00 67.30 776 ASN A C 1
ATOM 2256 O O . ASN A 1 776 ? 110.413 101.555 86.125 1.00 67.30 776 ASN A O 1
ATOM 2261 N N . ASN A 1 777 ? 108.766 102.538 87.295 1.00 71.73 777 ASN A N 1
ATOM 2262 C CA . ASN A 1 777 ? 107.683 102.004 86.473 1.00 71.73 777 ASN A CA 1
ATOM 2263 C C . ASN A 1 777 ? 106.780 103.166 86.083 1.00 71.73 777 ASN A C 1
ATOM 2264 O O . ASN A 1 777 ? 105.756 103.404 86.725 1.00 71.73 777 ASN A O 1
ATOM 2269 N N . ILE A 1 778 ? 107.146 103.870 85.017 1.00 79.64 778 ILE A N 1
ATOM 2270 C CA . ILE A 1 778 ? 106.359 104.982 84.503 1.00 79.64 778 ILE A CA 1
ATOM 2271 C C . ILE A 1 778 ? 106.452 104.941 82.983 1.00 79.64 778 ILE A C 1
ATOM 2272 O O . ILE A 1 778 ? 107.461 104.516 82.413 1.00 79.64 778 ILE A O 1
ATOM 2277 N N . GLU A 1 779 ? 105.363 105.320 82.319 1.00 87.08 779 GLU A N 1
ATOM 2278 C CA . GLU A 1 779 ? 105.231 105.120 80.884 1.00 87.08 779 GLU A CA 1
ATOM 2279 C C . GLU A 1 779 ? 104.747 106.400 80.218 1.00 87.08 779 GLU A C 1
ATOM 2280 O O . GLU A 1 779 ? 104.459 107.398 80.882 1.00 87.08 779 GLU A O 1
ATOM 2286 N N . LEU A 1 780 ? 104.651 106.334 78.886 1.00 89.04 780 LEU A N 1
ATOM 2287 C CA . LEU A 1 780 ? 104.249 107.428 77.993 1.00 89.04 780 LEU A CA 1
ATOM 2288 C C . LEU A 1 780 ? 105.091 108.688 78.181 1.00 89.04 780 LEU A C 1
ATOM 2289 O O . LEU A 1 780 ? 105.614 109.244 77.217 1.00 89.04 780 LEU A O 1
ATOM 2294 N N . GLU A 1 819 ? 100.392 113.077 79.037 1.00 94.35 819 GLU A N 1
ATOM 2295 C CA . GLU A 1 819 ? 99.787 112.021 79.838 1.00 94.35 819 GLU A CA 1
ATOM 2296 C C . GLU A 1 819 ? 100.795 110.926 80.133 1.00 94.35 819 GLU A C 1
ATOM 2297 O O . GLU A 1 819 ? 101.623 110.604 79.288 1.00 94.35 819 GLU A O 1
ATOM 2303 N N . GLU A 1 820 ? 100.729 110.363 81.340 1.00 86.93 820 GLU A N 1
ATOM 2304 C CA . GLU A 1 820 ? 101.593 109.263 81.743 1.00 86.93 820 GLU A CA 1
ATOM 2305 C C . GLU A 1 820 ? 100.789 108.268 82.565 1.00 86.93 820 GLU A C 1
ATOM 2306 O O . GLU A 1 820 ? 99.705 108.576 83.064 1.00 86.93 820 GLU A O 1
ATOM 2312 N N . ARG A 1 821 ? 101.339 107.065 82.708 1.00 86.12 821 ARG A N 1
ATOM 2313 C CA . ARG A 1 821 ? 100.658 106.002 83.429 1.00 86.12 821 ARG A CA 1
ATOM 2314 C C . ARG A 1 821 ? 101.689 105.066 84.045 1.00 86.12 821 ARG A C 1
ATOM 2315 O O . ARG A 1 821 ? 102.853 105.042 83.642 1.00 86.12 821 ARG A O 1
ATOM 2323 N N . ILE A 1 822 ? 101.244 104.289 85.030 1.00 83.66 822 ILE A N 1
ATOM 2324 C CA . ILE A 1 822 ? 102.102 103.356 85.752 1.00 83.66 822 ILE A CA 1
ATOM 2325 C C . ILE A 1 822 ? 101.824 101.944 85.256 1.00 83.66 822 ILE A C 1
ATOM 2326 O O . ILE A 1 822 ? 100.662 101.546 85.110 1.00 83.66 822 ILE A O 1
ATOM 2331 N N . ASN A 1 823 ? 102.890 101.187 84.993 1.00 84.63 823 ASN A N 1
ATOM 2332 C CA . ASN A 1 823 ? 102.784 99.746 84.822 1.00 84.63 823 ASN A CA 1
ATOM 2333 C C . ASN A 1 823 ? 102.343 99.108 86.131 1.00 84.63 823 ASN A C 1
ATOM 2334 O O . ASN A 1 823 ? 103.133 99.019 87.076 1.00 84.63 823 ASN A O 1
ATOM 2339 N N . ARG A 1 824 ? 101.096 98.652 86.197 1.00 83.85 824 ARG A N 1
ATOM 2340 C CA . ARG A 1 824 ? 100.550 98.060 87.416 1.00 83.85 824 ARG A CA 1
ATOM 2341 C C . ARG A 1 824 ? 101.124 96.657 87.569 1.00 83.85 824 ARG A C 1
ATOM 2342 O O . ARG A 1 824 ? 100.581 95.673 87.067 1.00 83.85 824 ARG A O 1
ATOM 2350 N N . THR A 1 825 ? 102.250 96.575 88.270 1.00 80.69 825 THR A N 1
ATOM 2351 C CA . THR A 1 825 ? 102.955 95.328 88.511 1.00 80.69 825 THR A CA 1
ATOM 2352 C C . THR A 1 825 ? 102.394 94.673 89.775 1.00 80.69 825 THR A C 1
ATOM 2353 O O . THR A 1 825 ? 101.788 95.330 90.622 1.00 80.69 825 THR A O 1
ATOM 2357 N N . THR A 1 826 ? 102.565 93.351 89.884 1.00 80.15 826 THR A N 1
ATOM 2358 C CA . THR A 1 826 ? 102.135 92.638 91.082 1.00 80.15 826 THR A CA 1
ATOM 2359 C C . THR A 1 826 ? 102.983 92.971 92.304 1.00 80.15 826 THR A C 1
ATOM 2360 O O . THR A 1 826 ? 102.558 92.686 93.427 1.00 80.15 826 THR A O 1
ATOM 2364 N N . ALA A 1 827 ? 104.167 93.559 92.120 1.00 77.44 827 ALA A N 1
ATOM 2365 C CA . ALA A 1 827 ? 104.956 94.002 93.261 1.00 77.44 827 ALA A CA 1
ATOM 2366 C C . ALA A 1 827 ? 104.524 95.372 93.752 1.00 77.44 827 ALA A C 1
ATOM 2367 O O . ALA A 1 827 ? 104.580 95.633 94.956 1.00 77.44 827 ALA A O 1
ATOM 2369 N N . ILE A 1 828 ? 104.087 96.259 92.852 1.00 75.79 828 ILE A N 1
ATOM 2370 C CA . ILE A 1 828 ? 103.588 97.558 93.295 1.00 75.79 828 ILE A CA 1
ATOM 2371 C C . ILE A 1 828 ? 102.150 97.479 93.770 1.00 75.79 828 ILE A C 1
ATOM 2372 O O . ILE A 1 828 ? 101.644 98.445 94.352 1.00 75.79 828 ILE A O 1
ATOM 2377 N N . LEU A 1 829 ? 101.473 96.362 93.530 1.00 75.90 829 LEU A N 1
ATOM 2378 C CA . LEU A 1 829 ? 100.106 96.196 93.992 1.00 75.90 829 LEU A CA 1
ATOM 2379 C C . LEU A 1 829 ? 100.065 95.602 95.390 1.00 75.90 829 LEU A C 1
ATOM 2380 O O . LEU A 1 829 ? 99.199 95.963 96.190 1.00 75.90 829 LEU A O 1
ATOM 2385 N N . PHE A 1 830 ? 101.001 94.706 95.701 1.00 73.87 830 PHE A N 1
ATOM 2386 C CA . PHE A 1 830 ? 101.089 94.168 97.052 1.00 73.87 830 PHE A CA 1
ATOM 2387 C C . PHE A 1 830 ? 101.575 95.223 98.034 1.00 73.87 830 PHE A C 1
ATOM 2388 O O . PHE A 1 830 ? 101.142 95.245 99.189 1.00 73.87 830 PHE A O 1
ATOM 2396 N N . CYS A 1 831 ? 102.470 96.110 97.594 1.00 71.62 831 CYS A N 1
ATOM 2397 C CA . CYS A 1 831 ? 102.869 97.235 98.430 1.00 71.62 831 CYS A CA 1
ATOM 2398 C C . CYS A 1 831 ? 101.771 98.280 98.539 1.00 71.62 831 CYS A C 1
ATOM 2399 O O . CYS A 1 831 ? 101.780 99.076 99.479 1.00 71.62 831 CYS A O 1
ATOM 2402 N N . ALA A 1 832 ? 100.826 98.291 97.602 1.00 69.39 832 ALA A N 1
ATOM 2403 C CA . ALA A 1 832 ? 99.712 99.225 97.672 1.00 69.39 832 ALA A CA 1
ATOM 2404 C C . ALA A 1 832 ? 98.678 98.794 98.703 1.00 69.39 832 ALA A C 1
ATOM 2405 O O . ALA A 1 832 ? 98.089 99.639 99.382 1.00 69.39 832 ALA A O 1
ATOM 2407 N N . VAL A 1 833 ? 98.444 97.487 98.833 1.00 69.33 833 VAL A N 1
ATOM 2408 C CA . VAL A 1 833 ? 97.389 96.986 99.709 1.00 69.33 833 VAL A CA 1
ATOM 2409 C C . VAL A 1 833 ? 97.806 97.079 101.172 1.00 69.33 833 VAL A C 1
ATOM 2410 O O . VAL A 1 833 ? 96.991 97.415 102.037 1.00 69.33 833 VAL A O 1
ATOM 2414 N N . VAL A 1 834 ? 99.085 96.827 101.465 1.00 65.28 834 VAL A N 1
ATOM 2415 C CA . VAL A 1 834 ? 99.597 96.897 102.833 1.00 65.28 834 VAL A CA 1
ATOM 2416 C C . VAL A 1 834 ? 99.520 98.320 103.377 1.00 65.28 834 VAL A C 1
ATOM 2417 O O . VAL A 1 834 ? 99.271 98.527 104.571 1.00 65.28 834 VAL A O 1
ATOM 2421 N N . ILE A 1 835 ? 99.658 99.320 102.506 1.00 63.85 835 ILE A N 1
ATOM 2422 C CA . ILE A 1 835 ? 99.549 100.707 102.946 1.00 63.85 835 ILE A CA 1
ATOM 2423 C C . ILE A 1 835 ? 98.104 101.054 103.285 1.00 63.85 835 ILE A C 1
ATOM 2424 O O . ILE A 1 835 ? 97.829 101.633 104.340 1.00 63.85 835 ILE A O 1
ATOM 2429 N N . VAL A 1 836 ? 97.155 100.670 102.426 1.00 68.74 836 VAL A N 1
ATOM 2430 C CA . VAL A 1 836 ? 95.768 101.071 102.643 1.00 68.74 836 VAL A CA 1
ATOM 2431 C C . VAL A 1 836 ? 95.119 100.275 103.777 1.00 68.74 836 VAL A C 1
ATOM 2432 O O . VAL A 1 836 ? 94.183 100.766 104.417 1.00 68.74 836 VAL A O 1
ATOM 2436 N N . VAL A 1 837 ? 95.623 99.076 104.082 1.00 68.83 837 VAL A N 1
ATOM 2437 C CA . VAL A 1 837 ? 95.139 98.341 105.248 1.00 68.83 837 VAL A CA 1
ATOM 2438 C C . VAL A 1 837 ? 95.644 98.992 106.529 1.00 68.83 837 VAL A C 1
ATOM 2439 O O . VAL A 1 837 ? 94.909 99.091 107.520 1.00 68.83 837 VAL A O 1
ATOM 2443 N N . TYR A 1 838 ? 96.882 99.495 106.514 1.00 63.93 838 TYR A N 1
ATOM 2444 C CA . TYR A 1 838 ? 97.430 100.173 107.685 1.00 63.93 838 TYR A CA 1
ATOM 2445 C C . TYR A 1 838 ? 96.710 101.484 107.978 1.00 63.93 838 TYR A C 1
ATOM 2446 O O . TYR A 1 838 ? 96.622 101.879 109.142 1.00 63.93 838 TYR A O 1
ATOM 2455 N N . ILE A 1 839 ? 96.206 102.178 106.954 1.00 72.00 839 ILE A N 1
ATOM 2456 C CA . ILE A 1 839 ? 95.510 103.441 107.193 1.00 72.00 839 ILE A CA 1
ATOM 2457 C C . ILE A 1 839 ? 94.161 103.189 107.853 1.00 72.00 839 ILE A C 1
ATOM 2458 O O . ILE A 1 839 ? 93.779 103.890 108.798 1.00 72.00 839 ILE A O 1
ATOM 2463 N N . LEU A 1 840 ? 93.427 102.178 107.378 1.00 77.75 840 LEU A N 1
ATOM 2464 C CA . LEU A 1 840 ? 92.108 101.881 107.930 1.00 77.75 840 LEU A CA 1
ATOM 2465 C C . LEU A 1 840 ? 92.207 101.346 109.351 1.00 77.75 840 LEU A C 1
ATOM 2466 O O . LEU A 1 840 ? 91.379 101.680 110.204 1.00 77.75 840 LEU A O 1
ATOM 2471 N N . LEU A 1 841 ? 93.212 100.520 109.622 1.00 81.42 841 LEU A N 1
ATOM 2472 C CA . LEU A 1 841 ? 93.398 99.978 110.958 1.00 81.42 841 LEU A CA 1
ATOM 2473 C C . LEU A 1 841 ? 93.920 101.019 111.940 1.00 81.42 841 LEU A C 1
ATOM 2474 O O . LEU A 1 841 ? 93.661 100.899 113.139 1.00 81.42 841 LEU A O 1
ATOM 2479 N N . ASN A 1 842 ? 94.633 102.039 111.471 1.00 84.88 842 ASN A N 1
ATOM 2480 C CA . ASN A 1 842 ? 95.118 103.099 112.342 1.00 84.88 842 ASN A CA 1
ATOM 2481 C C . ASN A 1 842 ? 94.224 104.333 112.292 1.00 84.88 842 ASN A C 1
ATOM 2482 O O . ASN A 1 842 ? 94.526 105.336 112.942 1.00 84.88 842 ASN A O 1
ATOM 2487 N N . SER A 1 843 ? 93.134 104.290 111.533 1.00 90.64 843 SER A N 1
ATOM 2488 C CA . SER A 1 843 ? 92.087 105.288 111.695 1.00 90.64 843 SER A CA 1
ATOM 2489 C C . SER A 1 843 ? 91.020 104.836 112.675 1.00 90.64 843 SER A C 1
ATOM 2490 O O . SER A 1 843 ? 90.286 105.675 113.206 1.00 90.64 843 SER A O 1
ATOM 2493 N N . MET A 1 844 ? 90.929 103.533 112.934 1.00 96.22 844 MET A N 1
ATOM 2494 C CA . MET A 1 844 ? 90.111 103.021 114.022 1.00 96.22 844 MET A CA 1
ATOM 2495 C C . MET A 1 844 ? 90.799 103.137 115.374 1.00 96.22 844 MET A C 1
ATOM 2496 O O . MET A 1 844 ? 90.195 102.777 116.389 1.00 96.22 844 MET A O 1
ATOM 2501 N N . ARG A 1 845 ? 92.043 103.609 115.412 1.00 99.23 845 ARG A N 1
ATOM 2502 C CA . ARG A 1 845 ? 92.715 103.901 116.668 1.00 99.23 845 ARG A CA 1
ATOM 2503 C C . ARG A 1 845 ? 92.631 105.384 117.001 1.00 99.23 845 ARG A C 1
ATOM 2504 O O . ARG A 1 845 ? 92.581 105.750 118.179 1.00 99.23 845 ARG A O 1
ATOM 2512 N N . GLU A 1 846 ? 92.607 106.253 115.992 1.00 102.88 846 GLU A N 1
ATOM 2513 C CA . GLU A 1 846 ? 92.543 107.689 116.217 1.00 102.88 846 GLU A CA 1
ATOM 2514 C C . GLU A 1 846 ? 91.140 108.252 116.032 1.00 102.88 846 GLU A C 1
ATOM 2515 O O . GLU A 1 846 ? 90.991 109.439 115.730 1.00 102.88 846 GLU A O 1
ATOM 2521 N N . LEU A 1 847 ? 90.112 107.419 116.184 1.00 111.11 847 LEU A N 1
ATOM 2522 C CA . LEU A 1 847 ? 88.753 107.884 116.427 1.00 111.11 847 LEU A CA 1
ATOM 2523 C C . LEU A 1 847 ? 88.251 107.515 117.810 1.00 111.11 847 LEU A C 1
ATOM 2524 O O . LEU A 1 847 ? 87.407 108.225 118.360 1.00 111.11 847 LEU A O 1
ATOM 2529 N N . ILE A 1 848 ? 88.757 106.419 118.377 1.00 115.99 848 ILE A N 1
ATOM 2530 C CA . ILE A 1 848 ? 88.617 106.164 119.804 1.00 115.99 848 ILE A CA 1
ATOM 2531 C C . ILE A 1 848 ? 89.376 107.220 120.599 1.00 115.99 848 ILE A C 1
ATOM 2532 O O . ILE A 1 848 ? 88.935 107.637 121.678 1.00 115.99 848 ILE A O 1
ATOM 2537 N N . GLN A 1 849 ? 90.499 107.704 120.057 1.00 119.94 849 GLN A N 1
ATOM 2538 C CA . GLN A 1 849 ? 91.311 108.716 120.727 1.00 119.94 849 GLN A CA 1
ATOM 2539 C C . GLN A 1 849 ? 90.598 110.063 120.809 1.00 119.94 849 GLN A C 1
ATOM 2540 O O . GLN A 1 849 ? 90.816 110.816 121.765 1.00 119.94 849 GLN A O 1
ATOM 2546 N N . ILE A 1 850 ? 89.728 110.375 119.843 1.00 122.58 850 ILE A N 1
ATOM 2547 C CA . ILE A 1 850 ? 89.038 111.663 119.855 1.00 122.58 850 ILE A CA 1
ATOM 2548 C C . ILE A 1 850 ? 87.971 111.697 120.950 1.00 122.58 850 ILE A C 1
ATOM 2549 O O . ILE A 1 850 ? 87.696 112.759 121.529 1.00 122.58 850 ILE A O 1
ATOM 2554 N N . TYR A 1 851 ? 87.396 110.540 121.295 1.00 124.85 851 TYR A N 1
ATOM 2555 C CA . TYR A 1 851 ? 86.404 110.493 122.370 1.00 124.85 851 TYR A CA 1
ATOM 2556 C C . TYR A 1 851 ? 87.036 110.778 123.728 1.00 124.85 851 TYR A C 1
ATOM 2557 O O . TYR A 1 851 ? 86.425 111.438 124.575 1.00 124.85 851 TYR A O 1
ATOM 2566 N N . GLN A 1 852 ? 88.256 110.300 123.950 1.00 124.83 852 GLN A N 1
ATOM 2567 C CA . GLN A 1 852 ? 88.944 110.525 125.212 1.00 124.83 852 GLN A CA 1
ATOM 2568 C C . GLN A 1 852 ? 89.685 111.853 125.257 1.00 124.83 852 GLN A C 1
ATOM 2569 O O . GLN A 1 852 ? 90.142 112.254 126.332 1.00 124.83 852 GLN A O 1
ATOM 2575 N N . GLN A 1 853 ? 89.817 112.538 124.127 1.00 127.51 853 GLN A N 1
ATOM 2576 C CA . GLN A 1 853 ? 90.602 113.763 124.033 1.00 127.51 853 GLN A CA 1
ATOM 2577 C C . GLN A 1 853 ? 89.803 114.803 123.243 1.00 127.51 853 GLN A C 1
ATOM 2578 O O . GLN A 1 853 ? 90.273 115.379 122.261 1.00 127.51 853 GLN A O 1
ATOM 2584 N N . LYS A 1 854 ? 88.547 115.008 123.649 1.00 130.12 854 LYS A N 1
ATOM 2585 C CA . LYS A 1 854 ? 87.614 115.905 122.970 1.00 130.12 854 LYS A CA 1
ATOM 2586 C C . LYS A 1 854 ? 88.075 117.357 122.975 1.00 130.12 854 LYS A C 1
ATOM 2587 O O . LYS A 1 854 ? 88.150 117.987 124.034 1.00 130.12 854 LYS A O 1
ATOM 2593 N N . LEU A 1 855 ? 88.417 117.869 121.791 1.00 131.98 855 LEU A N 1
ATOM 2594 C CA . LEU A 1 855 ? 88.794 119.247 121.455 1.00 131.98 855 LEU A CA 1
ATOM 2595 C C . LEU A 1 855 ? 90.120 119.700 122.063 1.00 131.98 855 LEU A C 1
ATOM 2596 O O . LEU A 1 855 ? 90.544 120.830 121.801 1.00 131.98 855 LEU A O 1
ATOM 2601 N N . HIS A 1 856 ? 90.789 118.868 122.857 1.00 128.46 856 HIS A N 1
ATOM 2602 C CA . HIS A 1 856 ? 92.198 119.052 123.175 1.00 128.46 856 HIS A CA 1
ATOM 2603 C C . HIS A 1 856 ? 93.065 118.125 122.335 1.00 128.46 856 HIS A C 1
ATOM 2604 O O . HIS A 1 856 ? 94.241 117.918 122.644 1.00 128.46 856 HIS A O 1
ATOM 2611 N N . TYR A 1 857 ? 92.482 117.553 121.280 1.00 114.54 857 TYR A N 1
ATOM 2612 C CA . TYR A 1 857 ? 93.202 116.698 120.347 1.00 114.54 857 TYR A CA 1
ATOM 2613 C C . TYR A 1 857 ? 94.045 117.518 119.383 1.00 114.54 857 TYR A C 1
ATOM 2614 O O . TYR A 1 857 ? 95.101 117.056 118.940 1.00 114.54 857 TYR A O 1
ATOM 2623 N N . ILE A 1 858 ? 93.602 118.735 119.065 1.00 118.04 858 ILE A N 1
ATOM 2624 C CA . ILE A 1 858 ? 94.301 119.576 118.101 1.00 118.04 858 ILE A CA 1
ATOM 2625 C C . ILE A 1 858 ? 95.543 120.228 118.712 1.00 118.04 858 ILE A C 1
ATOM 2626 O O . ILE A 1 858 ? 96.439 120.659 117.975 1.00 118.04 858 ILE A O 1
ATOM 2631 N N . LEU A 1 859 ? 95.649 120.272 120.041 1.00 118.54 859 LEU A N 1
ATOM 2632 C CA . LEU A 1 859 ? 96.787 120.904 120.698 1.00 118.54 859 LEU A CA 1
ATOM 2633 C C . LEU A 1 859 ? 98.005 119.993 120.803 1.00 118.54 859 LEU A C 1
ATOM 2634 O O . LEU A 1 859 ? 99.045 120.438 121.299 1.00 118.54 859 LEU A O 1
ATOM 2639 N N . GLU A 1 860 ? 97.905 118.743 120.351 1.00 111.12 860 GLU A N 1
ATOM 2640 C CA . GLU A 1 860 ? 98.969 117.771 120.581 1.00 111.12 860 GLU A CA 1
ATOM 2641 C C . GLU A 1 860 ? 100.156 117.986 119.646 1.00 111.12 860 GLU A C 1
ATOM 2642 O O . GLU A 1 860 ? 101.307 117.804 120.063 1.00 111.12 860 GLU A O 1
ATOM 2648 N N . THR A 1 861 ? 99.873 118.288 118.365 1.00 104.53 861 THR A N 1
ATOM 2649 C CA . THR A 1 861 ? 100.770 118.657 117.258 1.00 104.53 861 THR A CA 1
ATOM 2650 C C . THR A 1 861 ? 101.553 117.440 116.744 1.00 104.53 861 THR A C 1
ATOM 2651 O O . THR A 1 861 ? 102.162 117.483 115.671 1.00 104.53 861 THR A O 1
ATOM 2655 N N . VAL A 1 862 ? 101.475 116.317 117.450 1.00 94.75 862 VAL A N 1
ATOM 2656 C CA . VAL A 1 862 ? 102.016 115.067 116.939 1.00 94.75 862 VAL A CA 1
ATOM 2657 C C . VAL A 1 862 ? 100.926 114.303 116.194 1.00 94.75 862 VAL A C 1
ATOM 2658 O O . VAL A 1 862 ? 101.216 113.537 115.270 1.00 94.75 862 VAL A O 1
ATOM 2662 N N . ASN A 1 863 ? 99.663 114.552 116.538 1.00 95.84 863 ASN A N 1
ATOM 2663 C CA . ASN A 1 863 ? 98.563 113.935 115.812 1.00 95.84 863 ASN A CA 1
ATOM 2664 C C . ASN A 1 863 ? 98.349 114.585 114.453 1.00 95.84 863 ASN A C 1
ATOM 2665 O O . ASN A 1 863 ? 97.953 113.904 113.505 1.00 95.84 863 ASN A O 1
ATOM 2670 N N . LEU A 1 864 ? 98.618 115.887 114.330 1.00 87.16 864 LEU A N 1
ATOM 2671 C CA . LEU A 1 864 ? 98.431 116.550 113.044 1.00 87.16 864 LEU A CA 1
ATOM 2672 C C . LEU A 1 864 ? 99.501 116.149 112.039 1.00 87.16 864 LEU A C 1
ATOM 2673 O O . LEU A 1 864 ? 99.275 116.248 110.830 1.00 87.16 864 LEU A O 1
ATOM 2678 N N . ILE A 1 865 ? 100.670 115.718 112.514 1.00 79.68 865 ILE A N 1
ATOM 2679 C CA . ILE A 1 865 ? 101.653 115.105 111.628 1.00 79.68 865 ILE A CA 1
ATOM 2680 C C . ILE A 1 865 ? 101.116 113.788 111.085 1.00 79.68 865 ILE A C 1
ATOM 2681 O O . ILE A 1 865 ? 101.320 113.451 109.914 1.00 79.68 865 ILE A O 1
ATOM 2686 N N . SER A 1 866 ? 100.373 113.051 111.910 1.00 76.49 866 SER A N 1
ATOM 2687 C CA . SER A 1 866 ? 99.878 111.748 111.489 1.00 76.49 866 SER A CA 1
ATOM 2688 C C . SER A 1 866 ? 98.688 111.859 110.546 1.00 76.49 866 SER A C 1
ATOM 2689 O O . SER A 1 866 ? 98.448 110.941 109.760 1.00 76.49 866 SER A O 1
ATOM 2692 N N . TRP A 1 867 ? 97.934 112.957 110.591 1.00 81.65 867 TRP A N 1
ATOM 2693 C CA . TRP A 1 867 ? 96.815 113.073 109.663 1.00 81.65 867 TRP A CA 1
ATOM 2694 C C . TRP A 1 867 ? 97.248 113.570 108.294 1.00 81.65 867 TRP A C 1
ATOM 2695 O O . TRP A 1 867 ? 96.622 113.216 107.293 1.00 81.65 867 TRP A O 1
ATOM 2706 N N . VAL A 1 868 ? 98.295 114.391 108.222 1.00 65.65 868 VAL A N 1
ATOM 2707 C CA . VAL A 1 868 ? 98.825 114.781 106.921 1.00 65.65 868 VAL A CA 1
ATOM 2708 C C . VAL A 1 868 ? 99.540 113.599 106.275 1.00 65.65 868 VAL A C 1
ATOM 2709 O O . VAL A 1 868 ? 99.492 113.423 105.053 1.00 65.65 868 VAL A O 1
ATOM 2713 N N . LEU A 1 869 ? 100.159 112.743 107.087 1.00 59.31 869 LEU A N 1
ATOM 2714 C CA . LEU A 1 869 ? 100.866 111.574 106.575 1.00 59.31 869 LEU A CA 1
ATOM 2715 C C . LEU A 1 869 ? 99.910 110.523 106.027 1.00 59.31 869 LEU A C 1
ATOM 2716 O O . LEU A 1 869 ? 100.221 109.855 105.037 1.00 59.31 869 LEU A O 1
ATOM 2721 N N . TYR A 1 870 ? 98.743 110.358 106.649 1.00 66.36 870 TYR A N 1
ATOM 2722 C CA . TYR A 1 870 ? 97.842 109.292 106.225 1.00 66.36 870 TYR A CA 1
ATOM 2723 C C . TYR A 1 870 ? 97.030 109.689 105.002 1.00 66.36 870 TYR A C 1
ATOM 2724 O O . TYR A 1 870 ? 96.736 108.837 104.160 1.00 66.36 870 TYR A O 1
ATOM 2733 N N . ILE A 1 871 ? 96.658 110.964 104.891 1.00 59.67 871 ILE A N 1
ATOM 2734 C CA . ILE A 1 871 ? 95.930 111.433 103.718 1.00 59.67 871 ILE A CA 1
ATOM 2735 C C . ILE A 1 871 ? 96.841 111.457 102.497 1.00 59.67 871 ILE A C 1
ATOM 2736 O O . ILE A 1 871 ? 96.438 111.057 101.399 1.00 59.67 871 ILE A O 1
ATOM 2741 N N . SER A 1 872 ? 98.091 111.889 102.673 1.00 54.35 872 SER A N 1
ATOM 2742 C CA . SER A 1 872 ? 99.018 111.978 101.550 1.00 54.35 872 SER A CA 1
ATOM 2743 C C . SER A 1 872 ? 99.451 110.607 101.054 1.00 54.35 872 SER A C 1
ATOM 2744 O O . SER A 1 872 ? 99.749 110.448 99.867 1.00 54.35 872 SER A O 1
ATOM 2747 N N . ALA A 1 873 ? 99.487 109.609 101.931 1.00 55.91 873 ALA A N 1
ATOM 2748 C CA . ALA A 1 873 ? 99.816 108.258 101.505 1.00 55.91 873 ALA A CA 1
ATOM 2749 C C . ALA A 1 873 ? 98.644 107.547 100.850 1.00 55.91 873 ALA A C 1
ATOM 2750 O O . ALA A 1 873 ? 98.839 106.475 100.272 1.00 55.91 873 ALA A O 1
ATOM 2752 N N . LEU A 1 874 ? 97.437 108.101 100.937 1.00 58.33 874 LEU A N 1
ATOM 2753 C CA . LEU A 1 874 ? 96.310 107.597 100.167 1.00 58.33 874 LEU A CA 1
ATOM 2754 C C . LEU A 1 874 ? 96.246 108.205 98.776 1.00 58.33 874 LEU A C 1
ATOM 2755 O O . LEU A 1 874 ? 95.864 107.521 97.828 1.00 58.33 874 LEU A O 1
ATOM 2760 N N . VAL A 1 875 ? 96.597 109.483 98.636 1.00 57.32 875 VAL A N 1
ATOM 2761 C CA . VAL A 1 875 ? 96.619 110.110 97.319 1.00 57.32 875 VAL A CA 1
ATOM 2762 C C . VAL A 1 875 ? 97.749 109.530 96.476 1.00 57.32 875 VAL A C 1
ATOM 2763 O O . VAL A 1 875 ? 97.614 109.379 95.257 1.00 57.32 875 VAL A O 1
ATOM 2767 N N . MET A 1 876 ? 98.860 109.159 97.118 1.00 57.40 876 MET A N 1
ATOM 2768 C CA . MET A 1 876 ? 99.983 108.517 96.441 1.00 57.40 876 MET A CA 1
ATOM 2769 C C . MET A 1 876 ? 99.604 107.162 95.861 1.00 57.40 876 MET A C 1
ATOM 2770 O O . MET A 1 876 ? 100.097 106.781 94.795 1.00 57.40 876 MET A O 1
ATOM 2775 N N . VAL A 1 877 ? 98.698 106.443 96.523 1.00 64.64 877 VAL A N 1
ATOM 2776 C CA . VAL A 1 877 ? 98.487 105.027 96.246 1.00 64.64 877 VAL A CA 1
ATOM 2777 C C . VAL A 1 877 ? 97.320 104.780 95.290 1.00 64.64 877 VAL A C 1
ATOM 2778 O O . VAL A 1 877 ? 97.178 103.657 94.782 1.00 64.64 877 VAL A O 1
ATOM 2782 N N . THR A 1 878 ? 96.508 105.797 95.001 1.00 70.89 878 THR A N 1
ATOM 2783 C CA . THR A 1 878 ? 95.371 105.621 94.097 1.00 70.89 878 THR A CA 1
ATOM 2784 C C . THR A 1 878 ? 95.662 105.266 92.630 1.00 70.89 878 THR A C 1
ATOM 2785 O O . THR A 1 878 ? 94.778 104.633 92.027 1.00 70.89 878 THR A O 1
ATOM 2789 N N . PRO A 1 879 ? 96.784 105.630 91.980 1.00 75.00 879 PRO A N 1
ATOM 2790 C CA . PRO A 1 879 ? 96.981 105.146 90.598 1.00 75.00 879 PRO A CA 1
ATOM 2791 C C . PRO A 1 879 ? 97.234 103.653 90.466 1.00 75.00 879 PRO A C 1
ATOM 2792 O O . PRO A 1 879 ? 97.238 103.154 89.335 1.00 75.00 879 PRO A O 1
ATOM 2796 N N . ALA A 1 880 ? 97.461 102.929 91.555 1.00 78.90 880 ALA A N 1
ATOM 2797 C CA . ALA A 1 880 ? 97.580 101.481 91.496 1.00 78.90 880 ALA A CA 1
ATOM 2798 C C . ALA A 1 880 ? 96.233 100.782 91.584 1.00 78.90 880 ALA A C 1
ATOM 2799 O O . ALA A 1 880 ? 96.176 99.555 91.462 1.00 78.90 880 ALA A O 1
ATOM 2801 N N . PHE A 1 881 ? 95.154 101.532 91.786 1.00 82.70 881 PHE A N 1
ATOM 2802 C CA . PHE A 1 881 ? 93.826 100.975 91.979 1.00 82.70 881 PHE A CA 1
ATOM 2803 C C . PHE A 1 881 ? 92.874 101.279 90.835 1.00 82.70 881 PHE A C 1
ATOM 2804 O O . PHE A 1 881 ? 91.765 100.736 90.813 1.00 82.70 881 PHE A O 1
ATOM 2812 N N . GLN A 1 882 ? 93.263 102.120 89.897 1.00 91.64 882 GLN A N 1
ATOM 2813 C CA . GLN A 1 882 ? 92.379 102.460 88.803 1.00 91.64 882 GLN A CA 1
ATOM 2814 C C . GLN A 1 882 ? 92.738 101.654 87.560 1.00 91.64 882 GLN A C 1
ATOM 2815 O O . GLN A 1 882 ? 93.893 101.248 87.396 1.00 91.64 882 GLN A O 1
ATOM 2821 N N . PRO A 1 883 ? 91.758 101.367 86.682 1.00 99.34 883 PRO A N 1
ATOM 2822 C CA . PRO A 1 883 ? 92.071 100.671 85.426 1.00 99.34 883 PRO A CA 1
ATOM 2823 C C . PRO A 1 883 ? 92.940 101.516 84.511 1.00 99.34 883 PRO A C 1
ATOM 2824 O O . PRO A 1 883 ? 93.960 101.050 83.997 1.00 99.34 883 PRO A O 1
ATOM 2828 N N . ASP A 1 884 ? 92.538 102.766 84.309 1.00 98.99 884 ASP A N 1
ATOM 2829 C CA . ASP A 1 884 ? 93.396 103.756 83.667 1.00 98.99 884 ASP A CA 1
ATOM 2830 C C . ASP A 1 884 ? 94.311 104.302 84.752 1.00 98.99 884 ASP A C 1
ATOM 2831 O O . ASP A 1 884 ? 94.049 105.347 85.349 1.00 98.99 884 ASP A O 1
ATOM 2836 N N . GLY A 1 885 ? 95.406 103.592 85.010 1.00 89.35 885 GLY A N 1
ATOM 2837 C CA . GLY A 1 885 ? 96.312 103.974 86.075 1.00 89.35 885 GLY A CA 1
ATOM 2838 C C . GLY A 1 885 ? 97.167 105.174 85.733 1.00 89.35 885 GLY A C 1
ATOM 2839 O O . GLY A 1 885 ? 98.387 105.056 85.609 1.00 89.35 885 GLY A O 1
ATOM 2840 N N . GLY A 1 886 ? 96.538 106.337 85.596 1.00 81.61 886 GLY A N 1
ATOM 2841 C CA . GLY A 1 886 ? 97.236 107.532 85.183 1.00 81.61 886 GLY A CA 1
ATOM 2842 C C . GLY A 1 886 ? 97.851 108.277 86.351 1.00 81.61 886 GLY A C 1
ATOM 2843 O O . GLY A 1 886 ? 97.434 108.137 87.495 1.00 81.61 886 GLY A O 1
ATOM 2844 N N . ILE A 1 887 ? 98.854 109.085 86.038 1.00 72.51 887 ILE A N 1
ATOM 2845 C CA . ILE A 1 887 ? 99.584 109.841 87.035 1.00 72.51 887 ILE A CA 1
ATOM 2846 C C . ILE A 1 887 ? 99.394 111.324 86.723 1.00 72.51 887 ILE A C 1
ATOM 2847 O O . ILE A 1 887 ? 99.057 111.714 85.601 1.00 72.51 887 ILE A O 1
ATOM 2852 N N . ASN A 1 888 ? 99.560 112.157 87.749 1.00 67.76 888 ASN A N 1
ATOM 2853 C CA . ASN A 1 888 ? 99.498 113.606 87.614 1.00 67.76 888 ASN A CA 1
ATOM 2854 C C . ASN A 1 888 ? 100.550 114.217 88.524 1.00 67.76 888 ASN A C 1
ATOM 2855 O O . ASN A 1 888 ? 101.271 113.510 89.230 1.00 67.76 888 ASN A O 1
ATOM 2860 N N . THR A 1 889 ? 100.621 115.546 88.534 1.00 60.94 889 THR A N 1
ATOM 2861 C CA . THR A 1 889 ? 101.538 116.235 89.432 1.00 60.94 889 THR A CA 1
ATOM 2862 C C . THR A 1 889 ? 101.004 116.359 90.851 1.00 60.94 889 THR A C 1
ATOM 2863 O O . THR A 1 889 ? 101.681 116.952 91.693 1.00 60.94 889 THR A O 1
ATOM 2867 N N . ILE A 1 890 ? 99.813 115.836 91.135 1.00 59.16 890 ILE A N 1
ATOM 2868 C CA . ILE A 1 890 ? 99.343 115.751 92.510 1.00 59.16 890 ILE A CA 1
ATOM 2869 C C . ILE A 1 890 ? 99.794 114.444 93.157 1.00 59.16 890 ILE A C 1
ATOM 2870 O O . ILE A 1 890 ? 99.792 114.329 94.389 1.00 59.16 890 ILE A O 1
ATOM 2875 N N . HIS A 1 891 ? 100.228 113.472 92.366 1.00 58.60 891 HIS A N 1
ATOM 2876 C CA . HIS A 1 891 ? 100.696 112.214 92.922 1.00 58.60 891 HIS A CA 1
ATOM 2877 C C . HIS A 1 891 ? 102.187 112.233 93.197 1.00 58.60 891 HIS A C 1
ATOM 2878 O O . HIS A 1 891 ? 102.648 111.558 94.120 1.00 58.60 891 HIS A O 1
ATOM 2885 N N . TYR A 1 892 ? 102.952 112.976 92.397 1.00 52.74 892 TYR A N 1
ATOM 2886 C CA . TYR A 1 892 ? 104.354 113.213 92.719 1.00 52.74 892 TYR A CA 1
ATOM 2887 C C . TYR A 1 892 ? 104.486 114.076 93.962 1.00 52.74 892 TYR A C 1
ATOM 2888 O O . TYR A 1 892 ? 105.414 113.895 94.756 1.00 52.74 892 TYR A O 1
ATOM 2897 N N . SER A 1 893 ? 103.577 115.035 94.136 1.00 45.55 893 SER A N 1
ATOM 2898 C CA . SER A 1 893 ? 103.652 115.920 95.288 1.00 45.55 893 SER A CA 1
ATOM 2899 C C . SER A 1 893 ? 103.199 115.213 96.552 1.00 45.55 893 SER A C 1
ATOM 2900 O O . SER A 1 893 ? 103.717 115.485 97.637 1.00 45.55 893 SER A O 1
ATOM 2903 N N . ALA A 1 894 ? 102.235 114.302 96.436 1.00 46.51 894 ALA A N 1
ATOM 2904 C CA . ALA A 1 894 ? 101.800 113.548 97.603 1.00 46.51 894 ALA A CA 1
ATOM 2905 C C . ALA A 1 894 ? 102.819 112.494 97.996 1.00 46.51 894 ALA A C 1
ATOM 2906 O O . ALA A 1 894 ? 102.933 112.159 99.176 1.00 46.51 894 ALA A O 1
ATOM 2908 N N . ALA A 1 895 ? 103.566 111.964 97.028 1.00 44.40 895 ALA A N 1
ATOM 2909 C CA . ALA A 1 895 ? 104.580 110.967 97.340 1.00 44.40 895 ALA A CA 1
ATOM 2910 C C . ALA A 1 895 ? 105.772 111.579 98.051 1.00 44.40 895 ALA A C 1
ATOM 2911 O O . ALA A 1 895 ? 106.410 110.910 98.863 1.00 44.40 895 ALA A O 1
ATOM 2913 N N . SER A 1 896 ? 106.091 112.837 97.764 1.00 40.80 896 SER A N 1
ATOM 2914 C CA . SER A 1 896 ? 107.229 113.473 98.410 1.00 40.80 896 SER A CA 1
ATOM 2915 C C . SER A 1 896 ? 106.894 113.962 99.810 1.00 40.80 896 SER A C 1
ATOM 2916 O O . SER A 1 896 ? 107.786 114.059 100.653 1.00 40.80 896 SER A O 1
ATOM 2919 N N . ILE A 1 897 ? 105.629 114.279 100.075 1.00 39.22 897 ILE A N 1
ATOM 2920 C CA . ILE A 1 897 ? 105.217 114.644 101.425 1.00 39.22 897 ILE A CA 1
ATOM 2921 C C . ILE A 1 897 ? 105.087 113.401 102.296 1.00 39.22 897 ILE A C 1
ATOM 2922 O O . ILE A 1 897 ? 105.408 113.426 103.489 1.00 39.22 897 ILE A O 1
ATOM 2927 N N . ALA A 1 898 ? 104.654 112.285 101.707 1.00 41.06 898 ALA A N 1
ATOM 2928 C CA . ALA A 1 898 ? 104.486 111.054 102.472 1.00 41.06 898 ALA A CA 1
ATOM 2929 C C . ALA A 1 898 ? 105.825 110.442 102.853 1.00 41.06 898 ALA A C 1
ATOM 2930 O O . ALA A 1 898 ? 105.965 109.896 103.947 1.00 41.06 898 ALA A O 1
ATOM 2932 N N . VAL A 1 899 ? 106.818 110.522 101.971 1.00 38.74 899 VAL A N 1
ATOM 2933 C CA . VAL A 1 899 ? 108.123 109.935 102.257 1.00 38.74 899 VAL A CA 1
ATOM 2934 C C . VAL A 1 899 ? 108.908 110.800 103.238 1.00 38.74 899 VAL A C 1
ATOM 2935 O O . VAL A 1 899 ? 109.618 110.282 104.106 1.00 38.74 899 VAL A O 1
ATOM 2939 N N . PHE A 1 900 ? 108.760 112.122 103.158 1.00 33.64 900 PHE A N 1
ATOM 2940 C CA . PHE A 1 900 ? 109.420 112.991 104.124 1.00 33.64 900 PHE A CA 1
ATOM 2941 C C . PHE A 1 900 ? 108.825 112.840 105.517 1.00 33.64 900 PHE A C 1
ATOM 2942 O O . PHE A 1 900 ? 109.560 112.715 106.500 1.00 33.64 900 PHE A O 1
ATOM 2950 N N . LEU A 1 901 ? 107.500 112.846 105.628 1.00 39.61 901 LEU A N 1
ATOM 2951 C CA . LEU A 1 901 ? 106.876 112.758 106.941 1.00 39.61 901 LEU A CA 1
ATOM 2952 C C . LEU A 1 901 ? 106.920 111.358 107.536 1.00 39.61 901 LEU A C 1
ATOM 2953 O O . LEU A 1 901 ? 106.724 111.216 108.743 1.00 39.61 901 LEU A O 1
ATOM 2958 N N . SER A 1 902 ? 107.162 110.325 106.732 1.00 37.61 902 SER A N 1
ATOM 2959 C CA . SER A 1 902 ? 107.304 108.988 107.293 1.00 37.61 902 SER A CA 1
ATOM 2960 C C . SER A 1 902 ? 108.630 108.839 108.016 1.00 37.61 902 SER A C 1
ATOM 2961 O O . SER A 1 902 ? 108.707 108.180 109.056 1.00 37.61 902 SER A O 1
ATOM 2964 N N . TRP A 1 903 ? 109.683 109.444 107.480 1.00 36.82 903 TRP A N 1
ATOM 2965 C CA . TRP A 1 903 ? 110.990 109.397 108.113 1.00 36.82 903 TRP A CA 1
ATOM 2966 C C . TRP A 1 903 ? 111.160 110.479 109.165 1.00 36.82 903 TRP A C 1
ATOM 2967 O O . TRP A 1 903 ? 111.981 110.325 110.068 1.00 36.82 903 TRP A O 1
ATOM 2978 N N . PHE A 1 904 ? 110.408 111.574 109.081 1.00 40.89 904 PHE A N 1
ATOM 2979 C CA . PHE A 1 904 ? 110.501 112.573 110.136 1.00 40.89 904 PHE A CA 1
ATOM 2980 C C . PHE A 1 904 ? 109.770 112.120 111.388 1.00 40.89 904 PHE A C 1
ATOM 2981 O O . PHE A 1 904 ? 110.126 112.531 112.494 1.00 40.89 904 PHE A O 1
ATOM 2989 N N . ARG A 1 905 ? 108.761 111.269 111.237 1.00 46.86 905 ARG A N 1
ATOM 2990 C CA . ARG A 1 905 ? 108.027 110.754 112.381 1.00 46.86 905 ARG A CA 1
ATOM 2991 C C . ARG A 1 905 ? 108.768 109.608 113.058 1.00 46.86 905 ARG A C 1
ATOM 2992 O O . ARG A 1 905 ? 108.443 109.257 114.193 1.00 46.86 905 ARG A O 1
ATOM 3000 N N . LEU A 1 906 ? 109.783 109.046 112.404 1.00 41.64 906 LEU A N 1
ATOM 3001 C CA . LEU A 1 906 ? 110.629 108.053 113.054 1.00 41.64 906 LEU A CA 1
ATOM 3002 C C . LEU A 1 906 ? 111.540 108.693 114.092 1.00 41.64 906 LEU A C 1
ATOM 3003 O O . LEU A 1 906 ? 111.918 108.035 115.063 1.00 41.64 906 LEU A O 1
ATOM 3008 N N . LEU A 1 907 ? 111.891 109.971 113.923 1.00 39.77 907 LEU A N 1
ATOM 3009 C CA . LEU A 1 907 ? 112.683 110.659 114.938 1.00 39.77 907 LEU A CA 1
ATOM 3010 C C . LEU A 1 907 ? 111.907 110.869 116.227 1.00 39.77 907 LEU A C 1
ATOM 3011 O O . LEU A 1 907 ? 112.513 111.031 117.286 1.00 39.77 907 LEU A O 1
ATOM 3016 N N . LEU A 1 908 ? 110.579 110.873 116.167 1.00 46.41 908 LEU A N 1
ATOM 3017 C CA . LEU A 1 908 ? 109.799 111.061 117.378 1.00 46.41 908 LEU A CA 1
ATOM 3018 C C . LEU A 1 908 ? 109.726 109.789 118.216 1.00 46.41 908 LEU A C 1
ATOM 3019 O O . LEU A 1 908 ? 109.313 109.851 119.376 1.00 46.41 908 LEU A O 1
ATOM 3024 N N . PHE A 1 909 ? 110.121 108.644 117.659 1.00 48.23 909 PHE A N 1
ATOM 3025 C CA . PHE A 1 909 ? 110.242 107.412 118.427 1.00 48.23 909 PHE A CA 1
ATOM 3026 C C . PHE A 1 909 ? 111.603 107.266 119.083 1.00 48.23 909 PHE A C 1
ATOM 3027 O O . PHE A 1 909 ? 111.718 106.593 120.110 1.00 48.23 909 PHE A O 1
ATOM 3035 N N . LEU A 1 910 ? 112.638 107.865 118.513 1.00 45.37 910 LEU A N 1
ATOM 3036 C CA . LEU A 1 910 ? 113.991 107.732 119.026 1.00 45.37 910 LEU A CA 1
ATOM 3037 C C . LEU A 1 910 ? 114.317 108.724 120.130 1.00 45.37 910 LEU A C 1
ATOM 3038 O O . LEU A 1 910 ? 115.482 108.825 120.516 1.00 45.37 910 LEU A O 1
ATOM 3043 N N . GLN A 1 911 ? 113.326 109.457 120.644 1.00 48.59 911 GLN A N 1
ATOM 3044 C CA . GLN A 1 911 ? 113.559 110.298 121.812 1.00 48.59 911 GLN A CA 1
ATOM 3045 C C . GLN A 1 911 ? 113.844 109.468 123.049 1.00 48.59 911 GLN A C 1
ATOM 3046 O O . GLN A 1 911 ? 114.525 109.935 123.965 1.00 48.59 911 GLN A O 1
ATOM 3052 N N . ARG A 1 912 ? 113.326 108.246 123.094 1.00 57.99 912 ARG A N 1
ATOM 3053 C CA . ARG A 1 912 ? 113.186 107.495 124.326 1.00 57.99 912 ARG A CA 1
ATOM 3054 C C . ARG A 1 912 ? 114.203 106.377 124.462 1.00 57.99 912 ARG A C 1
ATOM 3055 O O . ARG A 1 912 ? 114.014 105.486 125.292 1.00 57.99 912 ARG A O 1
ATOM 3063 N N . PHE A 1 913 ? 115.264 106.394 123.674 1.00 54.48 913 PHE A N 1
ATOM 3064 C CA . PHE A 1 913 ? 116.323 105.413 123.798 1.00 54.48 913 PHE A CA 1
ATOM 3065 C C . PHE A 1 913 ? 117.487 106.017 124.576 1.00 54.48 913 PHE A C 1
ATOM 3066 O O . PHE A 1 913 ? 117.397 107.124 125.110 1.00 54.48 913 PHE A O 1
ATOM 3074 N N . ASP A 1 914 ? 118.589 105.281 124.661 1.00 59.67 914 ASP A N 1
ATOM 3075 C CA . ASP A 1 914 ? 119.757 105.706 125.415 1.00 59.67 914 ASP A CA 1
ATOM 3076 C C . ASP A 1 914 ? 120.913 105.955 124.461 1.00 59.67 914 ASP A C 1
ATOM 3077 O O . ASP A 1 914 ? 121.116 105.188 123.514 1.00 59.67 914 ASP A O 1
ATOM 3082 N N . GLN A 1 915 ? 121.615 107.072 124.696 1.00 59.17 915 GLN A N 1
ATOM 3083 C CA . GLN A 1 915 ? 122.732 107.634 123.927 1.00 59.17 915 GLN A CA 1
ATOM 3084 C C . GLN A 1 915 ? 122.340 108.141 122.540 1.00 59.17 915 GLN A C 1
ATOM 3085 O O . GLN A 1 915 ? 123.173 108.719 121.839 1.00 59.17 915 GLN A O 1
ATOM 3091 N N . VAL A 1 916 ? 121.092 107.939 122.126 1.00 50.60 916 VAL A N 1
ATOM 3092 C CA . VAL A 1 916 ? 120.599 108.435 120.850 1.00 50.60 916 VAL A CA 1
ATOM 3093 C C . VAL A 1 916 ? 119.268 109.122 121.097 1.00 50.60 916 VAL A C 1
ATOM 3094 O O . VAL A 1 916 ? 118.508 109.384 120.162 1.00 50.60 916 VAL A O 1
ATOM 3098 N N . GLY A 1 917 ? 118.971 109.409 122.353 1.00 39.53 917 GLY A N 1
ATOM 3099 C CA . GLY A 1 917 ? 117.689 109.984 122.681 1.00 39.53 917 GLY A CA 1
ATOM 3100 C C . GLY A 1 917 ? 117.814 111.385 123.218 1.00 39.53 917 GLY A C 1
ATOM 3101 O O . GLY A 1 917 ? 116.846 112.142 123.224 1.00 39.53 917 GLY A O 1
ATOM 3102 N N . ILE A 1 918 ? 119.009 111.739 123.684 1.00 40.32 918 ILE A N 1
ATOM 3103 C CA . ILE A 1 918 ? 119.232 113.093 124.164 1.00 40.32 918 ILE A CA 1
ATOM 3104 C C . ILE A 1 918 ? 119.485 114.047 123.006 1.00 40.32 918 ILE A C 1
ATOM 3105 O O . ILE A 1 918 ? 119.250 115.250 123.143 1.00 40.32 918 ILE A O 1
ATOM 3110 N N . TYR A 1 919 ? 119.892 113.544 121.844 1.00 37.93 919 TYR A N 1
ATOM 3111 C CA . TYR A 1 919 ? 120.175 114.411 120.712 1.00 37.93 919 TYR A CA 1
ATOM 3112 C C . TYR A 1 919 ? 118.942 114.737 119.892 1.00 37.93 919 TYR A C 1
ATOM 3113 O O . TYR A 1 919 ? 118.998 115.641 119.058 1.00 37.93 919 TYR A O 1
ATOM 3122 N N . VAL A 1 920 ? 117.840 114.028 120.106 1.00 34.57 920 VAL A N 1
ATOM 3123 C CA . VAL A 1 920 ? 116.577 114.404 119.492 1.00 34.57 920 VAL A CA 1
ATOM 3124 C C . VAL A 1 920 ? 115.829 115.387 120.389 1.00 34.57 920 VAL A C 1
ATOM 3125 O O . VAL A 1 920 ? 115.053 116.212 119.901 1.00 34.57 920 VAL A O 1
ATOM 3129 N N . VAL A 1 921 ? 116.085 115.352 121.693 1.00 32.76 921 VAL A N 1
ATOM 3130 C CA . VAL A 1 921 ? 115.532 116.358 122.590 1.00 32.76 921 VAL A CA 1
ATOM 3131 C C . VAL A 1 921 ? 116.204 117.706 122.353 1.00 32.76 921 VAL A C 1
ATOM 3132 O O . VAL A 1 921 ? 115.556 118.755 122.415 1.00 32.76 921 VAL A O 1
ATOM 3136 N N . MET A 1 922 ? 117.498 117.699 122.025 1.00 31.46 922 MET A N 1
ATOM 3137 C CA . MET A 1 922 ? 118.186 118.933 121.659 1.00 31.46 922 MET A CA 1
ATOM 3138 C C . MET A 1 922 ? 117.713 119.472 120.317 1.00 31.46 922 MET A C 1
ATOM 3139 O O . MET A 1 922 ? 117.697 120.686 120.114 1.00 31.46 922 MET A O 1
ATOM 3144 N N . PHE A 1 923 ? 117.344 118.587 119.391 1.00 30.69 923 PHE A N 1
ATOM 3145 C CA . PHE A 1 923 ? 116.869 119.006 118.077 1.00 30.69 923 PHE A CA 1
ATOM 3146 C C . PHE A 1 923 ? 115.510 119.677 118.171 1.00 30.69 923 PHE A C 1
ATOM 3147 O O . PHE A 1 923 ? 115.279 120.723 117.561 1.00 30.69 923 PHE A O 1
ATOM 3155 N N . LEU A 1 924 ? 114.593 119.083 118.924 1.00 31.88 924 LEU A N 1
ATOM 3156 C CA . LEU A 1 924 ? 113.233 119.585 119.028 1.00 31.88 924 LEU A CA 1
ATOM 3157 C C . LEU A 1 924 ? 113.077 120.699 120.044 1.00 31.88 924 LEU A C 1
ATOM 3158 O O . LEU A 1 924 ? 111.972 121.222 120.187 1.00 31.88 924 LEU A O 1
ATOM 3163 N N . GLU A 1 925 ? 114.131 121.063 120.763 1.00 39.22 925 GLU A N 1
ATOM 3164 C CA . GLU A 1 925 ? 114.086 122.228 121.629 1.00 39.22 925 GLU A CA 1
ATOM 3165 C C . GLU A 1 925 ? 114.691 123.464 120.985 1.00 39.22 925 GLU A C 1
ATOM 3166 O O . GLU A 1 925 ? 114.182 124.566 121.196 1.00 39.22 925 GLU A O 1
ATOM 3172 N N . ILE A 1 926 ? 115.723 123.318 120.148 1.00 29.40 926 ILE A N 1
ATOM 3173 C CA . ILE A 1 926 ? 116.171 124.456 119.350 1.00 29.40 926 ILE A CA 1
ATOM 3174 C C . ILE A 1 926 ? 115.324 124.654 118.108 1.00 29.40 926 ILE A C 1
ATOM 3175 O O . ILE A 1 926 ? 115.554 125.614 117.369 1.00 29.40 926 ILE A O 1
ATOM 3180 N N . LEU A 1 927 ? 114.358 123.772 117.849 1.00 28.74 927 LEU A N 1
ATOM 3181 C CA . LEU A 1 927 ? 113.335 123.990 116.835 1.00 28.74 927 LEU A CA 1
ATOM 3182 C C . LEU A 1 927 ? 112.160 124.796 117.361 1.00 28.74 927 LEU A C 1
ATOM 3183 O O . LEU A 1 927 ? 111.527 125.523 116.594 1.00 28.74 927 LEU A O 1
ATOM 3188 N N . GLN A 1 928 ? 111.861 124.706 118.656 1.00 36.86 928 GLN A N 1
ATOM 3189 C CA . GLN A 1 928 ? 110.782 125.510 119.216 1.00 36.86 928 GLN A CA 1
ATOM 3190 C C . GLN A 1 928 ? 111.182 126.966 119.367 1.00 36.86 928 GLN A C 1
ATOM 3191 O O . GLN A 1 928 ? 110.328 127.850 119.277 1.00 36.86 928 GLN A O 1
ATOM 3197 N N . THR A 1 929 ? 112.460 127.236 119.619 1.00 34.38 929 THR A N 1
ATOM 3198 C CA . THR A 1 929 ? 112.932 128.612 119.699 1.00 34.38 929 THR A CA 1
ATOM 3199 C C . THR A 1 929 ? 113.035 129.231 118.314 1.00 34.38 929 THR A C 1
ATOM 3200 O O . THR A 1 929 ? 112.718 130.409 118.127 1.00 34.38 929 THR A O 1
ATOM 3204 N N . LEU A 1 930 ? 113.437 128.438 117.325 1.00 32.27 930 LEU A N 1
ATOM 3205 C CA . LEU A 1 930 ? 113.658 128.933 115.976 1.00 32.27 930 LEU A CA 1
ATOM 3206 C C . LEU A 1 930 ? 112.362 129.209 115.225 1.00 32.27 930 LEU A C 1
ATOM 3207 O O . LEU A 1 930 ? 112.390 129.911 114.214 1.00 32.27 930 LEU A O 1
ATOM 3212 N N . ILE A 1 931 ? 111.227 128.702 115.697 1.00 34.36 931 ILE A N 1
ATOM 3213 C CA . ILE A 1 931 ? 109.954 129.095 115.105 1.00 34.36 931 ILE A CA 1
ATOM 3214 C C . ILE A 1 931 ? 109.489 130.429 115.678 1.00 34.36 931 ILE A C 1
ATOM 3215 O O . ILE A 1 931 ? 108.958 131.279 114.955 1.00 34.36 931 ILE A O 1
ATOM 3220 N N . LYS A 1 932 ? 109.729 130.663 116.968 1.00 35.82 932 LYS A N 1
ATOM 3221 C CA . LYS A 1 932 ? 109.364 131.935 117.580 1.00 35.82 932 LYS A CA 1
ATOM 3222 C C . LYS A 1 932 ? 110.240 133.091 117.122 1.00 35.82 932 LYS A C 1
ATOM 3223 O O . LYS A 1 932 ? 109.864 134.245 117.328 1.00 35.82 932 LYS A O 1
ATOM 3229 N N . VAL A 1 933 ? 111.400 132.820 116.529 1.00 35.10 933 VAL A N 1
ATOM 3230 C CA . VAL A 1 933 ? 112.323 133.873 116.127 1.00 35.10 933 VAL A CA 1
ATOM 3231 C C . VAL A 1 933 ? 112.384 134.039 114.615 1.00 35.10 933 VAL A C 1
ATOM 3232 O O . VAL A 1 933 ? 112.875 135.072 114.139 1.00 35.10 933 VAL A O 1
ATOM 3236 N N . LEU A 1 934 ? 111.864 133.093 113.841 1.00 37.28 934 LEU A N 1
ATOM 3237 C CA . LEU A 1 934 ? 111.717 133.290 112.406 1.00 37.28 934 LEU A CA 1
ATOM 3238 C C . LEU A 1 934 ? 110.320 133.732 112.016 1.00 37.28 934 LEU A C 1
ATOM 3239 O O . LEU A 1 934 ? 109.993 133.731 110.829 1.00 37.28 934 LEU A O 1
ATOM 3244 N N . MET A 1 935 ? 109.485 134.091 112.982 1.00 41.97 935 MET A N 1
ATOM 3245 C CA . MET A 1 935 ? 108.292 134.866 112.687 1.00 41.97 935 MET A CA 1
ATOM 3246 C C . MET A 1 935 ? 108.438 136.318 113.098 1.00 41.97 935 MET A C 1
ATOM 3247 O O . MET A 1 935 ? 107.765 137.183 112.534 1.00 41.97 935 MET A O 1
ATOM 3252 N N . VAL A 1 936 ? 109.304 136.599 114.066 1.00 37.33 936 VAL A N 1
ATOM 3253 C CA . VAL A 1 936 ? 109.647 137.978 114.384 1.00 37.33 936 VAL A CA 1
ATOM 3254 C C . VAL A 1 936 ? 110.544 138.555 113.302 1.00 37.33 936 VAL A C 1
ATOM 3255 O O . VAL A 1 936 ? 110.336 139.675 112.829 1.00 37.33 936 VAL A O 1
ATOM 3259 N N . PHE A 1 937 ? 111.555 137.795 112.891 1.00 34.68 937 PHE A N 1
ATOM 3260 C CA . PHE A 1 937 ? 112.514 138.242 111.893 1.00 34.68 937 PHE A CA 1
ATOM 3261 C C . PHE A 1 937 ? 112.199 137.703 110.511 1.00 34.68 937 PHE A C 1
ATOM 3262 O O . PHE A 1 937 ? 113.105 137.484 109.704 1.00 34.68 937 PHE A O 1
ATOM 3270 N N . SER A 1 938 ? 110.924 137.451 110.239 1.00 33.98 938 SER A N 1
ATOM 3271 C CA . SER A 1 938 ? 110.417 137.479 108.881 1.00 33.98 938 SER A CA 1
ATOM 3272 C C . SER A 1 938 ? 109.997 138.879 108.483 1.00 33.98 938 SER A C 1
ATOM 3273 O O . SER A 1 938 ? 109.523 139.074 107.365 1.00 33.98 938 SER A O 1
ATOM 3276 N N . ILE A 1 939 ? 110.138 139.843 109.391 1.00 32.43 939 ILE A N 1
ATOM 3277 C CA . ILE A 1 939 ? 109.937 141.246 109.068 1.00 32.43 939 ILE A CA 1
ATOM 3278 C C . ILE A 1 939 ? 111.151 141.791 108.327 1.00 32.43 939 ILE A C 1
ATOM 3279 O O . ILE A 1 939 ? 111.020 142.643 107.441 1.00 32.43 939 ILE A O 1
ATOM 3284 N N . LEU A 1 940 ? 112.342 141.273 108.624 1.00 30.18 940 LEU A N 1
ATOM 3285 C CA . LEU A 1 940 ? 113.535 141.667 107.888 1.00 30.18 940 LEU A CA 1
ATOM 3286 C C . LEU A 1 940 ? 113.658 140.989 106.532 1.00 30.18 940 LEU A C 1
ATOM 3287 O O . LEU A 1 940 ? 114.486 141.409 105.727 1.00 30.18 940 LEU A O 1
ATOM 3292 N N . ILE A 1 941 ? 112.877 139.951 106.260 1.00 32.08 941 ILE A N 1
ATOM 3293 C CA . ILE A 1 941 ? 112.889 139.378 104.922 1.00 32.08 941 ILE A CA 1
ATOM 3294 C C . ILE A 1 941 ? 111.883 140.099 104.032 1.00 32.08 941 ILE A C 1
ATOM 3295 O O . ILE A 1 941 ? 112.127 140.284 102.838 1.00 32.08 941 ILE A O 1
ATOM 3300 N N . ILE A 1 942 ? 110.778 140.579 104.600 1.00 32.57 942 ILE A N 1
ATOM 3301 C CA . ILE A 1 942 ? 109.873 141.437 103.847 1.00 32.57 942 ILE A CA 1
ATOM 3302 C C . ILE A 1 942 ? 110.501 142.810 103.627 1.00 32.57 942 ILE A C 1
ATOM 3303 O O . ILE A 1 942 ? 110.240 143.466 102.611 1.00 32.57 942 ILE A O 1
ATOM 3308 N N . ALA A 1 943 ? 111.368 143.249 104.543 1.00 27.65 943 ALA A N 1
ATOM 3309 C CA . ALA A 1 943 ? 112.024 144.544 104.396 1.00 27.65 943 ALA A CA 1
ATOM 3310 C C . ALA A 1 943 ? 113.018 144.533 103.245 1.00 27.65 943 ALA A C 1
ATOM 3311 O O . ALA A 1 943 ? 112.962 145.390 102.360 1.00 27.65 943 ALA A O 1
ATOM 3313 N N . PHE A 1 944 ? 113.934 143.563 103.234 1.00 37.39 944 PHE A N 1
ATOM 3314 C CA . PHE A 1 944 ? 114.909 143.476 102.155 1.00 37.39 944 PHE A CA 1
ATOM 3315 C C . PHE A 1 944 ? 114.309 142.916 100.880 1.00 37.39 944 PHE A C 1
ATOM 3316 O O . PHE A 1 944 ? 114.689 143.339 99.789 1.00 37.39 944 PHE A O 1
ATOM 3324 N N . GLY A 1 945 ? 113.389 141.959 100.991 1.00 31.41 945 GLY A N 1
ATOM 3325 C CA . GLY A 1 945 ? 112.849 141.317 99.807 1.00 31.41 945 GLY A CA 1
ATOM 3326 C C . GLY A 1 945 ? 111.993 142.229 98.961 1.00 31.41 945 GLY A C 1
ATOM 3327 O O . GLY A 1 945 ? 111.897 142.042 97.747 1.00 31.41 945 GLY A O 1
ATOM 3328 N N . LEU A 1 946 ? 111.360 143.218 99.579 1.00 32.27 946 LEU A N 1
ATOM 3329 C CA . LEU A 1 946 ? 110.685 144.253 98.813 1.00 32.27 946 LEU A CA 1
ATOM 3330 C C . LEU A 1 946 ? 111.644 145.334 98.350 1.00 32.27 946 LEU A C 1
ATOM 3331 O O . LEU A 1 946 ? 111.376 145.994 97.348 1.00 32.27 946 LEU A O 1
ATOM 3336 N N . ALA A 1 947 ? 112.760 145.529 99.050 1.00 33.16 947 ALA A N 1
ATOM 3337 C CA . ALA A 1 947 ? 113.731 146.529 98.624 1.00 33.16 947 ALA A CA 1
ATOM 3338 C C . ALA A 1 947 ? 114.505 146.067 97.398 1.00 33.16 947 ALA A C 1
ATOM 3339 O O . ALA A 1 947 ? 114.854 146.882 96.542 1.00 33.16 947 ALA A O 1
ATOM 3341 N N . PHE A 1 948 ? 114.793 144.768 97.294 1.00 30.61 948 PHE A N 1
ATOM 3342 C CA . PHE A 1 948 ? 115.446 144.261 96.095 1.00 30.61 948 PHE A CA 1
ATOM 3343 C C . PHE A 1 948 ? 114.487 144.124 94.923 1.00 30.61 948 PHE A C 1
ATOM 3344 O O . PHE A 1 948 ? 114.940 144.027 93.782 1.00 30.61 948 PHE A O 1
ATOM 3352 N N . TYR A 1 949 ? 113.180 144.098 95.174 1.00 37.47 949 TYR A N 1
ATOM 3353 C CA . TYR A 1 949 ? 112.215 144.092 94.082 1.00 37.47 949 TYR A CA 1
ATOM 3354 C C . TYR A 1 949 ? 112.099 145.460 93.426 1.00 37.47 949 TYR A C 1
ATOM 3355 O O . TYR A 1 949 ? 111.876 145.547 92.217 1.00 37.47 949 TYR A O 1
ATOM 3364 N N . ILE A 1 950 ? 112.236 146.533 94.204 1.00 37.99 950 ILE A N 1
ATOM 3365 C CA . ILE A 1 950 ? 112.200 147.881 93.651 1.00 37.99 950 ILE A CA 1
ATOM 3366 C C . ILE A 1 950 ? 113.417 148.128 92.770 1.00 37.99 950 ILE A C 1
ATOM 3367 O O . ILE A 1 950 ? 113.316 148.732 91.697 1.00 37.99 950 ILE A O 1
ATOM 3372 N N . LEU A 1 951 ? 114.573 147.625 93.182 1.00 39.63 951 LEU A N 1
ATOM 3373 C CA . LEU A 1 951 ? 115.837 148.014 92.579 1.00 39.63 951 LEU A CA 1
ATOM 3374 C C . LEU A 1 951 ? 116.270 147.125 91.424 1.00 39.63 951 LEU A C 1
ATOM 3375 O O . LEU A 1 951 ? 116.975 147.599 90.528 1.00 39.63 951 LEU A O 1
ATOM 3380 N N . LEU A 1 952 ? 115.881 145.852 91.413 1.00 39.65 952 LEU A N 1
ATOM 3381 C CA . LEU A 1 952 ? 116.497 144.880 90.518 1.00 39.65 952 LEU A CA 1
ATOM 3382 C C . LEU A 1 952 ? 115.495 144.176 89.611 1.00 39.65 952 LEU A C 1
ATOM 3383 O O . LEU A 1 952 ? 115.816 143.125 89.058 1.00 39.65 952 LEU A O 1
ATOM 3388 N N . SER A 1 953 ? 114.295 144.719 89.430 1.00 46.16 953 SER A N 1
ATOM 3389 C CA . SER A 1 953 ? 113.294 144.024 88.631 1.00 46.16 953 SER A CA 1
ATOM 3390 C C . SER A 1 953 ? 113.113 144.596 87.236 1.00 46.16 953 SER A C 1
ATOM 3391 O O . SER A 1 953 ? 112.714 143.859 86.331 1.00 46.16 953 SER A O 1
ATOM 3394 N N . LYS A 1 954 ? 113.388 145.883 87.030 1.00 57.77 954 LYS A N 1
ATOM 3395 C CA . LYS A 1 954 ? 113.277 146.493 85.711 1.00 57.77 954 LYS A CA 1
ATOM 3396 C C . LYS A 1 954 ? 114.621 146.614 85.009 1.00 57.77 954 LYS A C 1
ATOM 3397 O O . LYS A 1 954 ? 114.855 147.583 84.281 1.00 57.77 954 LYS A O 1
ATOM 3403 N N . ILE A 1 955 ? 115.506 145.647 85.204 1.00 61.43 955 ILE A N 1
ATOM 3404 C CA . ILE A 1 955 ? 116.772 145.618 84.482 1.00 61.43 955 ILE A CA 1
ATOM 3405 C C . ILE A 1 955 ? 116.517 145.118 83.066 1.00 61.43 955 ILE A C 1
ATOM 3406 O O . ILE A 1 955 ? 115.920 144.054 82.870 1.00 61.43 955 ILE A O 1
ATOM 3411 N N . ILE A 1 956 ? 116.944 145.905 82.076 1.00 72.24 956 ILE A N 1
ATOM 3412 C CA . ILE A 1 956 ? 116.710 145.572 80.676 1.00 72.24 956 ILE A CA 1
ATOM 3413 C C . ILE A 1 956 ? 117.608 144.407 80.284 1.00 72.24 956 ILE A C 1
ATOM 3414 O O . ILE A 1 956 ? 118.766 144.325 80.714 1.00 72.24 956 ILE A O 1
ATOM 3419 N N . ASP A 1 957 ? 117.054 143.483 79.475 1.00 79.48 957 ASP A N 1
ATOM 3420 C CA . ASP A 1 957 ? 117.589 142.170 79.118 1.00 79.48 957 ASP A CA 1
ATOM 3421 C C . ASP A 1 957 ? 117.819 141.378 80.400 1.00 79.48 957 ASP A C 1
ATOM 3422 O O . ASP A 1 957 ? 118.970 141.237 80.835 1.00 79.48 957 ASP A O 1
ATOM 3427 N N . PRO A 1 958 ? 116.749 140.886 81.060 1.00 80.36 958 PRO A N 1
ATOM 3428 C CA . PRO A 1 958 ? 116.940 140.154 82.318 1.00 80.36 958 PRO A CA 1
ATOM 3429 C C . PRO A 1 958 ? 117.627 138.813 82.120 1.00 80.36 958 PRO A C 1
ATOM 3430 O O . PRO A 1 958 ? 117.091 137.886 81.503 1.00 80.36 958 PRO A O 1
ATOM 3434 N N . GLN A 1 959 ? 118.843 138.720 82.643 1.00 75.06 959 GLN A N 1
ATOM 3435 C CA . GLN A 1 959 ? 119.619 137.500 82.601 1.00 75.06 959 GLN A CA 1
ATOM 3436 C C . GLN A 1 959 ? 119.031 136.478 83.572 1.00 75.06 959 GLN A C 1
ATOM 3437 O O . GLN A 1 959 ? 118.174 136.811 84.391 1.00 75.06 959 GLN A O 1
ATOM 3443 N N . PRO A 1 960 ? 119.464 135.198 83.489 1.00 70.27 960 PRO A N 1
ATOM 3444 C CA . PRO A 1 960 ? 119.147 134.224 84.549 1.00 70.27 960 PRO A CA 1
ATOM 3445 C C . PRO A 1 960 ? 119.514 134.613 85.979 1.00 70.27 960 PRO A C 1
ATOM 3446 O O . PRO A 1 960 ? 118.965 134.046 86.928 1.00 70.27 960 PRO A O 1
ATOM 3450 N N . ASN A 1 961 ? 120.436 135.563 86.144 1.00 64.80 961 ASN A N 1
ATOM 3451 C CA . ASN A 1 961 ? 120.762 136.088 87.465 1.00 64.80 961 ASN A CA 1
ATOM 3452 C C . ASN A 1 961 ? 119.594 136.872 88.055 1.00 64.80 961 ASN A C 1
ATOM 3453 O O . ASN A 1 961 ? 119.132 136.581 89.164 1.00 64.80 961 ASN A O 1
ATOM 3458 N N . HIS A 1 962 ? 119.103 137.872 87.324 1.00 58.26 962 HIS A N 1
ATOM 3459 C CA . HIS A 1 962 ? 118.087 138.791 87.818 1.00 58.26 962 HIS A CA 1
ATOM 3460 C C . HIS A 1 962 ? 116.676 138.332 87.530 1.00 58.26 962 HIS A C 1
ATOM 3461 O O . HIS A 1 962 ? 115.741 139.124 87.662 1.00 58.26 962 HIS A O 1
ATOM 3468 N N . LEU A 1 963 ? 116.497 137.084 87.136 1.00 50.83 963 LEU A N 1
ATOM 3469 C CA . LEU A 1 963 ? 115.169 136.581 86.850 1.00 50.83 963 LEU A CA 1
ATOM 3470 C C . LEU A 1 963 ? 114.458 136.134 88.115 1.00 50.83 963 LEU A C 1
ATOM 3471 O O . LEU A 1 963 ? 113.266 135.826 88.071 1.00 50.83 963 LEU A O 1
ATOM 3476 N N . SER A 1 964 ? 115.160 136.118 89.243 1.00 41.61 964 SER A N 1
ATOM 3477 C CA . SER A 1 964 ? 114.603 135.738 90.529 1.00 41.61 964 SER A CA 1
ATOM 3478 C C . SER A 1 964 ? 114.128 136.923 91.348 1.00 41.61 964 SER A C 1
ATOM 3479 O O . SER A 1 964 ? 113.667 136.727 92.472 1.00 41.61 964 SER A O 1
ATOM 3482 N N . PHE A 1 965 ? 114.238 138.144 90.829 1.00 37.89 965 PHE A N 1
ATOM 3483 C CA . PHE A 1 965 ? 113.685 139.319 91.486 1.00 37.89 965 PHE A CA 1
ATOM 3484 C C . PHE A 1 965 ? 112.540 139.929 90.696 1.00 37.89 965 PHE A C 1
ATOM 3485 O O . PHE A 1 965 ? 112.271 141.120 90.835 1.00 37.89 965 PHE A O 1
ATOM 3493 N N . SER A 1 966 ? 111.863 139.144 89.866 1.00 41.38 966 SER A N 1
ATOM 3494 C CA . SER A 1 966 ? 110.787 139.668 89.040 1.00 41.38 966 SER A CA 1
ATOM 3495 C C . SER A 1 966 ? 109.415 139.524 89.679 1.00 41.38 966 SER A C 1
ATOM 3496 O O . SER A 1 966 ? 108.436 140.023 89.119 1.00 41.38 966 SER A O 1
ATOM 3499 N N . ASN A 1 967 ? 109.317 138.860 90.823 1.00 43.04 967 ASN A N 1
ATOM 3500 C CA . ASN A 1 967 ? 108.089 138.758 91.594 1.00 43.04 967 ASN A CA 1
ATOM 3501 C C . ASN A 1 967 ? 108.360 139.184 93.026 1.00 43.04 967 ASN A C 1
ATOM 3502 O O . ASN A 1 967 ? 109.505 139.305 93.455 1.00 43.04 967 ASN A O 1
ATOM 3507 N N . ILE A 1 968 ? 107.285 139.409 93.767 1.00 38.23 968 ILE A N 1
ATOM 3508 C CA . ILE A 1 968 ? 107.371 139.566 95.216 1.00 38.23 968 ILE A CA 1
ATOM 3509 C C . ILE A 1 968 ? 107.475 138.211 95.926 1.00 38.23 968 ILE A C 1
ATOM 3510 O O . ILE A 1 968 ? 108.299 138.110 96.845 1.00 38.23 968 ILE A O 1
ATOM 3515 N N . PRO A 1 969 ? 106.730 137.138 95.579 1.00 36.49 969 PRO A N 1
ATOM 3516 C CA . PRO A 1 969 ? 107.007 135.853 96.247 1.00 36.49 969 PRO A CA 1
ATOM 3517 C C . PRO A 1 969 ? 108.339 135.225 95.880 1.00 36.49 969 PRO A C 1
ATOM 3518 O O . PRO A 1 969 ? 108.845 134.408 96.653 1.00 36.49 969 PRO A O 1
ATOM 3522 N N . MET A 1 970 ? 108.920 135.563 94.732 1.00 38.86 970 MET A N 1
ATOM 3523 C CA . MET A 1 970 ? 110.205 134.988 94.361 1.00 38.86 970 MET A CA 1
ATOM 3524 C C . MET A 1 970 ? 111.358 135.786 94.954 1.00 38.86 970 MET A C 1
ATOM 3525 O O . MET A 1 970 ? 112.436 135.234 95.188 1.00 38.86 970 MET A O 1
ATOM 3530 N N . SER A 1 971 ? 111.143 137.071 95.235 1.00 36.25 971 SER A N 1
ATOM 3531 C CA . SER A 1 971 ? 112.163 137.871 95.896 1.00 36.25 971 SER A CA 1
ATOM 3532 C C . SER A 1 971 ? 112.278 137.553 97.375 1.00 36.25 971 SER A C 1
ATOM 3533 O O . SER A 1 971 ? 113.305 137.866 97.981 1.00 36.25 971 SER A O 1
ATOM 3536 N N . LEU A 1 972 ? 111.251 136.959 97.974 1.00 36.40 972 LEU A N 1
ATOM 3537 C CA . LEU A 1 972 ? 111.332 136.606 99.382 1.00 36.40 972 LEU A CA 1
ATOM 3538 C C . LEU A 1 972 ? 112.018 135.263 99.585 1.00 36.40 972 LEU A C 1
ATOM 3539 O O . LEU A 1 972 ? 112.601 135.026 100.646 1.00 36.40 972 LEU A O 1
ATOM 3544 N N . LEU A 1 973 ? 111.957 134.373 98.593 1.00 35.02 973 LEU A N 1
ATOM 3545 C CA . LEU A 1 973 ? 112.747 133.149 98.645 1.00 35.02 973 LEU A CA 1
ATOM 3546 C C . LEU A 1 973 ? 114.201 133.405 98.304 1.00 35.02 973 LEU A C 1
ATOM 3547 O O . LEU A 1 973 ? 115.084 132.720 98.825 1.00 35.02 973 LEU A O 1
ATOM 3552 N N . ARG A 1 974 ? 114.465 134.351 97.407 1.00 32.70 974 ARG A N 1
ATOM 3553 C CA . ARG A 1 974 ? 115.838 134.648 97.032 1.00 32.70 974 ARG A CA 1
ATOM 3554 C C . ARG A 1 974 ? 116.577 135.320 98.175 1.00 32.70 974 ARG A C 1
ATOM 3555 O O . ARG A 1 974 ? 117.740 135.004 98.436 1.00 32.70 974 ARG A O 1
ATOM 3563 N N . THR A 1 975 ? 115.904 136.234 98.876 1.00 29.96 975 THR A N 1
ATOM 3564 C CA . THR A 1 975 ? 116.491 136.926 100.017 1.00 29.96 975 THR A CA 1
ATOM 3565 C C . THR A 1 975 ? 116.779 135.969 101.164 1.00 29.96 975 THR A C 1
ATOM 3566 O O . THR A 1 975 ? 117.770 136.136 101.879 1.00 29.96 975 THR A O 1
ATOM 3570 N N . PHE A 1 976 ? 115.959 134.940 101.330 1.00 30.48 976 PHE A N 1
ATOM 3571 C CA . PHE A 1 976 ? 116.227 133.954 102.362 1.00 30.48 976 PHE A CA 1
ATOM 3572 C C . PHE A 1 976 ? 117.346 133.000 101.976 1.00 30.48 976 PHE A C 1
ATOM 3573 O O . PHE A 1 976 ? 117.998 132.443 102.859 1.00 30.48 976 PHE A O 1
ATOM 3581 N N . SER A 1 977 ? 117.604 132.810 100.687 1.00 33.71 977 SER A N 1
ATOM 3582 C CA . SER A 1 977 ? 118.674 131.908 100.288 1.00 33.71 977 SER A CA 1
ATOM 3583 C C . SER A 1 977 ? 120.023 132.601 100.258 1.00 33.71 977 SER A C 1
ATOM 3584 O O . SER A 1 977 ? 121.054 131.934 100.358 1.00 33.71 977 SER A O 1
ATOM 3587 N N . MET A 1 978 ? 120.048 133.922 100.108 1.00 32.79 978 MET A N 1
ATOM 3588 C CA . MET A 1 978 ? 121.298 134.657 100.017 1.00 32.79 978 MET A CA 1
ATOM 3589 C C . MET A 1 978 ? 121.770 135.165 101.365 1.00 32.79 978 MET A C 1
ATOM 3590 O O . MET A 1 978 ? 122.724 135.940 101.419 1.00 32.79 978 MET A O 1
ATOM 3595 N N . MET A 1 979 ? 121.131 134.742 102.451 1.00 34.04 979 MET A N 1
ATOM 3596 C CA . MET A 1 979 ? 121.723 134.839 103.774 1.00 34.04 979 MET A CA 1
ATOM 3597 C C . MET A 1 979 ? 122.353 133.529 104.212 1.00 34.04 979 MET A C 1
ATOM 3598 O O . MET A 1 979 ? 122.968 133.479 105.278 1.00 34.04 979 MET A O 1
ATOM 3603 N N . LEU A 1 980 ? 122.205 132.473 103.421 1.00 33.18 980 LEU A N 1
ATOM 3604 C CA . LEU A 1 980 ? 122.870 131.206 103.665 1.00 33.18 980 LEU A CA 1
ATOM 3605 C C . LEU A 1 980 ? 124.190 131.086 102.926 1.00 33.18 980 LEU A C 1
ATOM 3606 O O . LEU A 1 980 ? 124.894 130.091 103.111 1.00 33.18 980 LEU A O 1
ATOM 3611 N N . GLY A 1 981 ? 124.537 132.055 102.085 1.00 37.21 981 GLY A N 1
ATOM 3612 C CA . GLY A 1 981 ? 125.856 132.070 101.493 1.00 37.21 981 GLY A CA 1
ATOM 3613 C C . GLY A 1 981 ? 125.925 132.371 100.013 1.00 37.21 981 GLY A C 1
ATOM 3614 O O . GLY A 1 981 ? 126.986 132.749 99.513 1.00 37.21 981 GLY A O 1
ATOM 3615 N N . GLU A 1 982 ? 124.817 132.210 99.295 1.00 40.82 982 GLU A N 1
ATOM 3616 C CA . GLU A 1 982 ? 124.815 132.386 97.844 1.00 40.82 982 GLU A CA 1
ATOM 3617 C C . GLU A 1 982 ? 124.387 133.806 97.510 1.00 40.82 982 GLU A C 1
ATOM 3618 O O . GLU A 1 982 ? 123.264 134.073 97.086 1.00 40.82 982 GLU A O 1
ATOM 3624 N N . LEU A 1 983 ? 125.322 134.726 97.676 1.00 36.25 983 LEU A N 1
ATOM 3625 C CA . LEU A 1 983 ? 125.012 136.137 97.550 1.00 36.25 983 LEU A CA 1
ATOM 3626 C C . LEU A 1 983 ? 125.200 136.646 96.132 1.00 36.25 983 LEU A C 1
ATOM 3627 O O . LEU A 1 983 ? 124.502 137.583 95.730 1.00 36.25 983 LEU A O 1
ATOM 3632 N N . ASP A 1 984 ? 126.121 136.030 95.381 1.00 44.14 984 ASP A N 1
ATOM 3633 C CA . ASP A 1 984 ? 126.382 136.282 93.959 1.00 44.14 984 ASP A CA 1
ATOM 3634 C C . ASP A 1 984 ? 126.722 137.751 93.707 1.00 44.14 984 ASP A C 1
ATOM 3635 O O . ASP A 1 984 ? 126.018 138.466 92.998 1.00 44.14 984 ASP A O 1
ATOM 3640 N N . PHE A 1 985 ? 127.824 138.188 94.317 1.00 38.73 985 PHE A N 1
ATOM 3641 C CA . PHE A 1 985 ? 128.209 139.591 94.240 1.00 38.73 985 PHE A CA 1
ATOM 3642 C C . PHE A 1 985 ? 128.688 139.962 92.846 1.00 38.73 985 PHE A C 1
ATOM 3643 O O . PHE A 1 985 ? 128.317 141.013 92.321 1.00 38.73 985 PHE A O 1
ATOM 3651 N N . VAL A 1 986 ? 129.495 139.114 92.226 1.00 42.56 986 VAL A N 1
ATOM 3652 C CA . VAL A 1 986 ? 130.142 139.454 90.971 1.00 42.56 986 VAL A CA 1
ATOM 3653 C C . VAL A 1 986 ? 129.380 138.905 89.770 1.00 42.56 986 VAL A C 1
ATOM 3654 O O . VAL A 1 986 ? 129.948 138.774 88.699 1.00 42.56 986 VAL A O 1
ATOM 3658 N N . GLY A 1 987 ? 128.113 138.564 89.934 1.00 46.15 987 GLY A N 1
ATOM 3659 C CA . GLY A 1 987 ? 127.331 138.140 88.794 1.00 46.15 987 GLY A CA 1
ATOM 3660 C C . GLY A 1 987 ? 126.084 138.971 88.616 1.00 46.15 987 GLY A C 1
ATOM 3661 O O . GLY A 1 987 ? 125.563 139.098 87.508 1.00 46.15 987 GLY A O 1
ATOM 3662 N N . THR A 1 988 ? 125.599 139.547 89.712 1.00 48.32 988 THR A N 1
ATOM 3663 C CA . THR A 1 988 ? 124.368 140.316 89.709 1.00 48.32 988 THR A CA 1
ATOM 3664 C C . THR A 1 988 ? 124.585 141.796 89.971 1.00 48.32 988 THR A C 1
ATOM 3665 O O . THR A 1 988 ? 123.674 142.587 89.719 1.00 48.32 988 THR A O 1
ATOM 3669 N N . TYR A 1 989 ? 125.748 142.189 90.464 1.00 42.53 989 TYR A N 1
ATOM 3670 C CA . TYR A 1 989 ? 126.034 143.584 90.757 1.00 42.53 989 TYR A CA 1
ATOM 3671 C C . TYR A 1 989 ? 127.234 144.121 90.006 1.00 42.53 989 TYR A C 1
ATOM 3672 O O . TYR A 1 989 ? 127.198 145.256 89.544 1.00 42.53 989 TYR A O 1
ATOM 3681 N N . VAL A 1 990 ? 128.301 143.340 89.870 1.00 47.43 990 VAL A N 1
ATOM 3682 C CA . VAL A 1 990 ? 129.524 143.866 89.278 1.00 47.43 990 VAL A CA 1
ATOM 3683 C C . VAL A 1 990 ? 129.435 143.878 87.761 1.00 47.43 990 VAL A C 1
ATOM 3684 O O . VAL A 1 990 ? 129.684 144.908 87.128 1.00 47.43 990 VAL A O 1
ATOM 3688 N N . ASN A 1 991 ? 129.075 142.751 87.149 1.00 54.66 991 ASN A N 1
ATOM 3689 C CA . ASN A 1 991 ? 129.084 142.697 85.695 1.00 54.66 991 ASN A CA 1
ATOM 3690 C C . ASN A 1 991 ? 127.930 143.443 85.056 1.00 54.66 991 ASN A C 1
ATOM 3691 O O . ASN A 1 991 ? 128.019 143.787 83.876 1.00 54.66 991 ASN A O 1
ATOM 3696 N N . THR A 1 992 ? 126.862 143.708 85.792 1.00 54.04 992 THR A N 1
ATOM 3697 C CA . THR A 1 992 ? 125.809 144.547 85.254 1.00 54.04 992 THR A CA 1
ATOM 3698 C C . THR A 1 992 ? 126.077 146.023 85.469 1.00 54.04 992 THR A C 1
ATOM 3699 O O . THR A 1 992 ? 125.454 146.853 84.803 1.00 54.04 992 THR A O 1
ATOM 3703 N N . TYR A 1 993 ? 126.995 146.370 86.365 1.00 51.27 993 TYR A N 1
ATOM 3704 C CA . TYR A 1 993 ? 127.353 147.767 86.553 1.00 51.27 993 TYR A CA 1
ATOM 3705 C C . TYR A 1 993 ? 128.302 148.245 85.466 1.00 51.27 993 TYR A C 1
ATOM 3706 O O . TYR A 1 993 ? 128.213 149.395 85.026 1.00 51.27 993 TYR A O 1
ATOM 3715 N N . TYR A 1 994 ? 129.205 147.380 85.016 1.00 51.29 994 TYR A N 1
ATOM 3716 C CA . TYR A 1 994 ? 130.156 147.741 83.979 1.00 51.29 994 TYR A CA 1
ATOM 3717 C C . TYR A 1 994 ? 129.623 147.516 82.573 1.00 51.29 994 TYR A C 1
ATOM 3718 O O . TYR A 1 994 ? 130.230 148.001 81.614 1.00 51.29 994 TYR A O 1
ATOM 3727 N N . ARG A 1 995 ? 128.515 146.802 82.419 1.00 58.00 995 ARG A N 1
ATOM 3728 C CA . ARG A 1 995 ? 127.788 146.802 81.160 1.00 58.00 995 ARG A CA 1
ATOM 3729 C C . ARG A 1 995 ? 126.776 147.932 81.078 1.00 58.00 995 ARG A C 1
ATOM 3730 O O . ARG A 1 995 ? 126.038 148.001 80.089 1.00 58.00 995 ARG A O 1
ATOM 3738 N N . ASP A 1 996 ? 126.741 148.803 82.095 1.00 57.93 996 ASP A N 1
ATOM 3739 C CA . ASP A 1 996 ? 125.802 149.923 82.225 1.00 57.93 996 ASP A CA 1
ATOM 3740 C C . ASP A 1 996 ? 124.354 149.434 82.171 1.00 57.93 996 ASP A C 1
ATOM 3741 O O . ASP A 1 996 ? 123.508 149.993 81.475 1.00 57.93 996 ASP A O 1
ATOM 3746 N N . GLN A 1 997 ? 124.069 148.359 82.905 1.00 57.10 997 GLN A N 1
ATOM 3747 C CA . GLN A 1 997 ? 122.739 147.773 82.941 1.00 57.10 997 GLN A CA 1
ATOM 3748 C C . GLN A 1 997 ? 122.092 147.810 84.314 1.00 57.10 997 GLN A C 1
ATOM 3749 O O . GLN A 1 997 ? 120.896 147.528 84.417 1.00 57.10 997 GLN A O 1
ATOM 3755 N N . LEU A 1 998 ? 122.839 148.136 85.361 1.00 50.72 998 LEU A N 1
ATOM 3756 C CA . LEU A 1 998 ? 122.254 148.224 86.689 1.00 50.72 998 LEU A CA 1
ATOM 3757 C C . LEU A 1 998 ? 121.437 149.503 86.774 1.00 50.72 998 LEU A C 1
ATOM 3758 O O . LEU A 1 998 ? 121.938 150.588 86.470 1.00 50.72 998 LEU A O 1
ATOM 3763 N N . LYS A 1 999 ? 120.170 149.369 87.171 1.00 57.73 999 LYS A N 1
ATOM 3764 C CA . LYS A 1 999 ? 119.203 150.452 87.012 1.00 57.73 999 LYS A CA 1
ATOM 3765 C C . LYS A 1 999 ? 119.472 151.595 87.981 1.00 57.73 999 LYS A C 1
ATOM 3766 O O . LYS A 1 999 ? 119.588 152.754 87.572 1.00 57.73 999 LYS A O 1
ATOM 3772 N N . VAL A 1 1000 ? 119.562 151.292 89.271 1.00 52.20 1000 VAL A N 1
ATOM 3773 C CA . VAL A 1 1000 ? 119.857 152.297 90.288 1.00 52.20 1000 VAL A CA 1
ATOM 3774 C C . VAL A 1 1000 ? 121.204 151.937 90.898 1.00 52.20 1000 VAL A C 1
ATOM 3775 O O . VAL A 1 1000 ? 121.255 151.110 91.817 1.00 52.20 1000 VAL A O 1
ATOM 3779 N N . PRO A 1 1001 ? 122.314 152.498 90.400 1.00 48.97 1001 PRO A N 1
ATOM 3780 C CA . PRO A 1 1001 ? 123.645 152.010 90.790 1.00 48.97 1001 PRO A CA 1
ATOM 3781 C C . PRO A 1 1001 ? 124.036 152.218 92.246 1.00 48.97 1001 PRO A C 1
ATOM 3782 O O . PRO A 1 1001 ? 124.321 151.243 92.938 1.00 48.97 1001 PRO A O 1
ATOM 3786 N N . MET A 1 1002 ? 124.030 153.457 92.735 1.00 52.00 1002 MET A N 1
ATOM 3787 C CA . MET A 1 1002 ? 124.612 153.738 94.043 1.00 52.00 1002 MET A CA 1
ATOM 3788 C C . MET A 1 1002 ? 123.746 153.283 95.207 1.00 52.00 1002 MET A C 1
ATOM 3789 O O . MET A 1 1002 ? 124.260 153.139 96.318 1.00 52.00 1002 MET A O 1
ATOM 3794 N N . THR A 1 1003 ? 122.456 153.061 94.989 1.00 43.93 1003 THR A N 1
ATOM 3795 C CA . THR A 1 1003 ? 121.589 152.579 96.054 1.00 43.93 1003 THR A CA 1
ATOM 3796 C C . THR A 1 1003 ? 121.575 151.060 96.115 1.00 43.93 1003 THR A C 1
ATOM 3797 O O . THR A 1 1003 ? 121.387 150.487 97.193 1.00 43.93 1003 THR A O 1
ATOM 3801 N N . SER A 1 1004 ? 121.818 150.395 94.982 1.00 43.00 1004 SER A N 1
ATOM 3802 C CA . SER A 1 1004 ? 121.911 148.942 94.976 1.00 43.00 1004 SER A CA 1
ATOM 3803 C C . SER A 1 1004 ? 123.132 148.452 95.737 1.00 43.00 1004 SER A C 1
ATOM 3804 O O . SER A 1 1004 ? 123.103 147.357 96.302 1.00 43.00 1004 SER A O 1
ATOM 3807 N N . PHE A 1 1005 ? 124.202 149.241 95.772 1.00 36.97 1005 PHE A N 1
ATOM 3808 C CA . PHE A 1 1005 ? 125.360 148.916 96.586 1.00 36.97 1005 PHE A CA 1
ATOM 3809 C C . PHE A 1 1005 ? 125.224 149.388 98.023 1.00 36.97 1005 PHE A C 1
ATOM 3810 O O . PHE A 1 1005 ? 126.088 149.071 98.840 1.00 36.97 1005 PHE A O 1
ATOM 3818 N N . LEU A 1 1006 ? 124.177 150.142 98.349 1.00 37.39 1006 LEU A N 1
ATOM 3819 C CA . LEU A 1 1006 ? 123.903 150.544 99.722 1.00 37.39 1006 LEU A CA 1
ATOM 3820 C C . LEU A 1 1006 ? 122.969 149.573 100.426 1.00 37.39 1006 LEU A C 1
ATOM 3821 O O . LEU A 1 1006 ? 123.178 149.256 101.600 1.00 37.39 1006 LEU A O 1
ATOM 3826 N N . ILE A 1 1007 ? 121.934 149.100 99.728 1.00 35.63 1007 ILE A N 1
ATOM 3827 C CA . ILE A 1 1007 ? 121.041 148.096 100.293 1.00 35.63 1007 ILE A CA 1
ATOM 3828 C C . ILE A 1 1007 ? 121.763 146.761 100.420 1.00 35.63 1007 ILE A C 1
ATOM 3829 O O . ILE A 1 1007 ? 121.545 146.020 101.382 1.00 35.63 1007 ILE A O 1
ATOM 3834 N N . LEU A 1 1008 ? 122.655 146.446 99.479 1.00 34.40 1008 LEU A N 1
ATOM 3835 C CA . LEU A 1 1008 ? 123.430 145.212 99.567 1.00 34.40 1008 LEU A CA 1
ATOM 3836 C C . LEU A 1 1008 ? 124.453 145.274 100.690 1.00 34.40 1008 LEU A C 1
ATOM 3837 O O . LEU A 1 1008 ? 124.710 144.268 101.358 1.00 34.40 1008 LEU A O 1
ATOM 3842 N N . SER A 1 1009 ? 125.050 146.444 100.911 1.00 33.66 1009 SER A N 1
ATOM 3843 C CA . SER A 1 1009 ? 126.052 146.582 101.959 1.00 33.66 1009 SER A CA 1
ATOM 3844 C C . SER A 1 1009 ? 125.424 146.503 103.340 1.00 33.66 1009 SER A C 1
ATOM 3845 O O . SER A 1 1009 ? 126.001 145.906 104.250 1.00 33.66 1009 SER A O 1
ATOM 3848 N N . VAL A 1 1010 ? 124.238 147.087 103.517 1.00 30.79 1010 VAL A N 1
ATOM 3849 C CA . VAL A 1 1010 ? 123.539 146.964 104.790 1.00 30.79 1010 VAL A CA 1
ATOM 3850 C C . VAL A 1 1010 ? 122.877 145.595 104.915 1.00 30.79 1010 VAL A C 1
ATOM 3851 O O . VAL A 1 1010 ? 122.577 145.160 106.031 1.00 30.79 1010 VAL A O 1
ATOM 3855 N N . PHE A 1 1011 ? 122.667 144.889 103.799 1.00 27.14 1011 PHE A N 1
ATOM 3856 C CA . PHE A 1 1011 ? 122.232 143.498 103.866 1.00 27.14 1011 PHE A CA 1
ATOM 3857 C C . PHE A 1 1011 ? 123.312 142.629 104.485 1.00 27.14 1011 PHE A C 1
ATOM 3858 O O . PHE A 1 1011 ? 123.042 141.876 105.421 1.00 27.14 1011 PHE A O 1
ATOM 3866 N N . MET A 1 1012 ? 124.552 142.753 103.995 1.00 32.36 1012 MET A N 1
ATOM 3867 C CA . MET A 1 1012 ? 125.642 141.879 104.420 1.00 32.36 1012 MET A CA 1
ATOM 3868 C C . MET A 1 1012 ? 126.030 142.098 105.873 1.00 32.36 1012 MET A C 1
ATOM 3869 O O . MET A 1 1012 ? 126.593 141.196 106.496 1.00 32.36 1012 MET A O 1
ATOM 3874 N N . ILE A 1 1013 ? 125.757 143.283 106.418 1.00 30.53 1013 ILE A N 1
ATOM 3875 C CA . ILE A 1 1013 ? 126.045 143.549 107.823 1.00 30.53 1013 ILE A CA 1
ATOM 3876 C C . ILE A 1 1013 ? 125.132 142.727 108.718 1.00 30.53 1013 ILE A C 1
ATOM 3877 O O . ILE A 1 1013 ? 125.585 142.096 109.676 1.00 30.53 1013 ILE A O 1
ATOM 3882 N N . LEU A 1 1014 ? 123.837 142.700 108.419 1.00 34.60 1014 LEU A N 1
ATOM 3883 C CA . LEU A 1 1014 ? 122.901 142.188 109.400 1.00 34.60 1014 LEU A CA 1
ATOM 3884 C C . LEU A 1 1014 ? 122.138 140.929 109.014 1.00 34.60 1014 LEU A C 1
ATOM 3885 O O . LEU A 1 1014 ? 121.653 140.246 109.919 1.00 34.60 1014 LEU A O 1
ATOM 3890 N N . MET A 1 1015 ? 121.989 140.599 107.734 1.00 34.40 1015 MET A N 1
ATOM 3891 C CA . MET A 1 1015 ? 121.348 139.306 107.506 1.00 34.40 1015 MET A CA 1
ATOM 3892 C C . MET A 1 1015 ? 122.314 138.109 107.550 1.00 34.40 1015 MET A C 1
ATOM 3893 O O . MET A 1 1015 ? 122.074 137.217 108.367 1.00 34.40 1015 MET A O 1
ATOM 3898 N N . PRO A 1 1016 ? 123.406 138.006 106.764 1.00 32.21 1016 PRO A N 1
ATOM 3899 C CA . PRO A 1 1016 ? 124.229 136.796 106.884 1.00 32.21 1016 PRO A CA 1
ATOM 3900 C C . PRO A 1 1016 ? 125.244 136.841 108.005 1.00 32.21 1016 PRO A C 1
ATOM 3901 O O . PRO A 1 1016 ? 125.766 135.784 108.377 1.00 32.21 1016 PRO A O 1
ATOM 3905 N N . ILE A 1 1017 ? 125.564 138.012 108.545 1.00 30.96 1017 ILE A N 1
ATOM 3906 C CA . ILE A 1 1017 ? 126.419 138.072 109.720 1.00 30.96 1017 ILE A CA 1
ATOM 3907 C C . ILE A 1 1017 ? 125.553 138.068 110.966 1.00 30.96 1017 ILE A C 1
ATOM 3908 O O . ILE A 1 1017 ? 125.576 137.111 111.733 1.00 30.96 1017 ILE A O 1
ATOM 3913 N N . LEU A 1 1018 ? 124.735 139.097 111.152 1.00 31.88 1018 LEU A N 1
ATOM 3914 C CA . LEU A 1 1018 ? 124.192 139.349 112.480 1.00 31.88 1018 LEU A CA 1
ATOM 3915 C C . LEU A 1 1018 ? 122.975 138.494 112.798 1.00 31.88 1018 LEU A C 1
ATOM 3916 O O . LEU A 1 1018 ? 122.773 138.142 113.961 1.00 31.88 1018 LEU A O 1
ATOM 3921 N N . LEU A 1 1019 ? 122.141 138.169 111.815 1.00 37.68 1019 LEU A N 1
ATOM 3922 C CA . LEU A 1 1019 ? 120.996 137.316 112.106 1.00 37.68 1019 LEU A CA 1
ATOM 3923 C C . LEU A 1 1019 ? 121.394 135.853 112.186 1.00 37.68 1019 LEU A C 1
ATOM 3924 O O . LEU A 1 1019 ? 120.820 135.103 112.977 1.00 37.68 1019 LEU A O 1
ATOM 3929 N N . MET A 1 1020 ? 122.384 135.432 111.403 1.00 40.72 1020 MET A N 1
ATOM 3930 C CA . MET A 1 1020 ? 122.865 134.063 111.506 1.00 40.72 1020 MET A CA 1
ATOM 3931 C C . MET A 1 1020 ? 123.680 133.841 112.769 1.00 40.72 1020 MET A C 1
ATOM 3932 O O . MET A 1 1020 ? 123.794 132.703 113.225 1.00 40.72 1020 MET A O 1
ATOM 3937 N N . ASN A 1 1021 ? 124.254 134.896 113.348 1.00 34.42 1021 ASN A N 1
ATOM 3938 C CA . ASN A 1 1021 ? 124.924 134.757 114.633 1.00 34.42 1021 ASN A CA 1
ATOM 3939 C C . ASN A 1 1021 ? 123.958 134.820 115.800 1.00 34.42 1021 ASN A C 1
ATOM 3940 O O . ASN A 1 1021 ? 124.302 134.358 116.889 1.00 34.42 1021 ASN A O 1
ATOM 3945 N N . LEU A 1 1022 ? 122.780 135.413 115.613 1.00 37.68 1022 LEU A N 1
ATOM 3946 C CA . LEU A 1 1022 ? 121.732 135.303 116.619 1.00 37.68 1022 LEU A CA 1
ATOM 3947 C C . LEU A 1 1022 ? 121.254 133.869 116.740 1.00 37.68 1022 LEU A C 1
ATOM 3948 O O . LEU A 1 1022 ? 121.010 133.382 117.843 1.00 37.68 1022 LEU A O 1
ATOM 3953 N N . LEU A 1 1023 ? 121.141 133.166 115.615 1.00 56.25 1023 LEU A N 1
ATOM 3954 C CA . LEU A 1 1023 ? 120.639 131.800 115.638 1.00 56.25 1023 LEU A CA 1
ATOM 3955 C C . LEU A 1 1023 ? 121.677 130.820 116.165 1.00 56.25 1023 LEU A C 1
ATOM 3956 O O . LEU A 1 1023 ? 121.309 129.798 116.744 1.00 56.25 1023 LEU A O 1
ATOM 3961 N N . ILE A 1 1024 ? 122.967 131.097 115.963 1.00 40.13 1024 ILE A N 1
ATOM 3962 C CA . ILE A 1 1024 ? 124.008 130.267 116.565 1.00 40.13 1024 ILE A CA 1
ATOM 3963 C C . ILE A 1 1024 ? 124.028 130.459 118.072 1.00 40.13 1024 ILE A C 1
ATOM 3964 O O . ILE A 1 1024 ? 124.110 129.490 118.830 1.00 40.13 1024 ILE A O 1
ATOM 3969 N N . GLY A 1 1025 ? 123.923 131.705 118.531 1.00 37.16 1025 GLY A N 1
ATOM 3970 C CA . GLY A 1 1025 ? 124.010 131.976 119.953 1.00 37.16 1025 GLY A CA 1
ATOM 3971 C C . GLY A 1 1025 ? 122.807 131.509 120.742 1.00 37.16 1025 GLY A C 1
ATOM 3972 O O . GLY A 1 1025 ? 122.916 131.259 121.942 1.00 37.16 1025 GLY A O 1
ATOM 3973 N N . LEU A 1 1026 ? 121.647 131.391 120.094 1.00 34.66 1026 LEU A N 1
ATOM 3974 C CA . LEU A 1 1026 ? 120.488 130.814 120.764 1.00 34.66 1026 LEU A CA 1
ATOM 3975 C C . LEU A 1 1026 ? 120.593 129.302 120.852 1.00 34.66 1026 LEU A C 1
ATOM 3976 O O . LEU A 1 1026 ? 120.016 128.695 121.756 1.00 34.66 1026 LEU A O 1
ATOM 3981 N N . ALA A 1 1027 ? 121.309 128.677 119.921 1.00 35.64 1027 ALA A N 1
ATOM 3982 C CA . ALA A 1 1027 ? 121.425 127.227 119.908 1.00 35.64 1027 ALA A CA 1
ATOM 3983 C C . ALA A 1 1027 ? 122.542 126.730 120.806 1.00 35.64 1027 ALA A C 1
ATOM 3984 O O . ALA A 1 1027 ? 122.497 125.586 121.253 1.00 35.64 1027 ALA A O 1
ATOM 3986 N N . VAL A 1 1028 ? 123.558 127.550 121.065 1.00 31.03 1028 VAL A N 1
ATOM 3987 C CA . VAL A 1 1028 ? 124.595 127.170 122.016 1.00 31.03 1028 VAL A CA 1
ATOM 3988 C C . VAL A 1 1028 ? 124.039 127.193 123.432 1.00 31.03 1028 VAL A C 1
ATOM 3989 O O . VAL A 1 1028 ? 124.357 126.330 124.256 1.00 31.03 1028 VAL A O 1
ATOM 3993 N N . GLY A 1 1029 ? 123.150 128.143 123.720 1.00 32.57 1029 GLY A N 1
ATOM 3994 C CA . GLY A 1 1029 ? 122.574 128.236 125.047 1.00 32.57 1029 GLY A CA 1
ATOM 3995 C C . GLY A 1 1029 ? 121.507 127.207 125.340 1.00 32.57 1029 GLY A C 1
ATOM 3996 O O . GLY A 1 1029 ? 121.311 126.840 126.499 1.00 32.57 1029 GLY A O 1
ATOM 3997 N N . ASP A 1 1030 ? 120.796 126.735 124.316 1.00 34.79 1030 ASP A N 1
ATOM 3998 C CA . ASP A 1 1030 ? 119.787 125.706 124.533 1.00 34.79 1030 ASP A CA 1
ATOM 3999 C C . ASP A 1 1030 ? 120.398 124.323 124.672 1.00 34.79 1030 ASP A C 1
ATOM 4000 O O . ASP A 1 1030 ? 119.807 123.460 125.319 1.00 34.79 1030 ASP A O 1
ATOM 4005 N N . ILE A 1 1031 ? 121.561 124.083 124.072 1.00 31.13 1031 ILE A N 1
ATOM 4006 C CA . ILE A 1 1031 ? 122.194 122.775 124.189 1.00 31.13 1031 ILE A CA 1
ATOM 4007 C C . ILE A 1 1031 ? 122.845 122.613 125.555 1.00 31.13 1031 ILE A C 1
ATOM 4008 O O . ILE A 1 1031 ? 122.753 121.549 126.174 1.00 31.13 1031 ILE A O 1
ATOM 4013 N N . GLU A 1 1032 ? 123.454 123.670 126.084 1.00 36.57 1032 GLU A N 1
ATOM 4014 C CA . GLU A 1 1032 ? 124.025 123.566 127.420 1.00 36.57 1032 GLU A CA 1
ATOM 4015 C C . GLU A 1 1032 ? 122.981 123.680 128.519 1.00 36.57 1032 GLU A C 1
ATOM 4016 O O . GLU A 1 1032 ? 123.335 123.585 129.694 1.00 36.57 1032 GLU A O 1
ATOM 4022 N N . SER A 1 1033 ? 121.716 123.883 128.173 1.00 35.89 1033 SER A N 1
ATOM 4023 C CA . SER A 1 1033 ? 120.627 123.778 129.130 1.00 35.89 1033 SER A CA 1
ATOM 4024 C C . SER A 1 1033 ? 120.014 122.388 129.157 1.00 35.89 1033 SER A C 1
ATOM 4025 O O . SER A 1 1033 ? 119.545 121.952 130.210 1.00 35.89 1033 SER A O 1
ATOM 4028 N N . VAL A 1 1034 ? 119.994 121.684 128.025 1.00 34.08 1034 VAL A N 1
ATOM 4029 C CA . VAL A 1 1034 ? 119.578 120.287 128.030 1.00 34.08 1034 VAL A CA 1
ATOM 4030 C C . VAL A 1 1034 ? 120.658 119.422 128.657 1.00 34.08 1034 VAL A C 1
ATOM 4031 O O . VAL A 1 1034 ? 120.369 118.459 129.370 1.00 34.08 1034 VAL A O 1
ATOM 4035 N N . ARG A 1 1035 ? 121.920 119.776 128.436 1.00 37.20 1035 ARG A N 1
ATOM 4036 C CA . ARG A 1 1035 ? 123.022 118.935 128.881 1.00 37.20 1035 ARG A CA 1
ATOM 4037 C C . ARG A 1 1035 ? 123.222 119.003 130.393 1.00 37.20 1035 ARG A C 1
ATOM 4038 O O . ARG A 1 1035 ? 123.638 118.011 131.003 1.00 37.20 1035 ARG A O 1
ATOM 4046 N N . ARG A 1 1036 ? 122.906 120.137 131.024 1.00 43.06 1036 ARG A N 1
ATOM 4047 C CA . ARG A 1 1036 ? 122.910 120.183 132.484 1.00 43.06 1036 ARG A CA 1
ATOM 4048 C C . ARG A 1 1036 ? 121.758 119.382 133.066 1.00 43.06 1036 ARG A C 1
ATOM 4049 O O . ARG A 1 1036 ? 121.924 118.683 134.069 1.00 43.06 1036 ARG A O 1
ATOM 4057 N N . ASN A 1 1037 ? 120.584 119.471 132.451 1.00 42.72 1037 ASN A N 1
ATOM 4058 C CA . ASN A 1 1037 ? 119.386 118.790 132.917 1.00 42.72 1037 ASN A CA 1
ATOM 4059 C C . ASN A 1 1037 ? 119.159 117.472 132.197 1.00 42.72 1037 ASN A C 1
ATOM 4060 O O . ASN A 1 1037 ? 118.013 117.092 131.955 1.00 42.72 1037 ASN A O 1
ATOM 4065 N N . ALA A 1 1038 ? 120.231 116.774 131.833 1.00 43.25 1038 ALA A N 1
ATOM 4066 C CA . ALA A 1 1038 ? 120.090 115.573 131.024 1.00 43.25 1038 ALA A CA 1
ATOM 4067 C C . ALA A 1 1038 ? 119.617 114.395 131.855 1.00 43.25 1038 ALA A C 1
ATOM 4068 O O . ALA A 1 1038 ? 118.862 113.551 131.366 1.00 43.25 1038 ALA A O 1
ATOM 4070 N N . GLN A 1 1039 ? 120.041 114.321 133.113 1.00 49.63 1039 GLN A N 1
ATOM 4071 C CA . GLN A 1 1039 ? 119.708 113.187 133.962 1.00 49.63 1039 GLN A CA 1
ATOM 4072 C C . GLN A 1 1039 ? 118.314 113.308 134.563 1.00 49.63 1039 GLN A C 1
ATOM 4073 O O . GLN A 1 1039 ? 117.814 112.335 135.130 1.00 49.63 1039 GLN A O 1
ATOM 4079 N N . LEU A 1 1040 ? 117.666 114.462 134.419 1.00 49.58 1040 LEU A N 1
ATOM 4080 C CA . LEU A 1 1040 ? 116.268 114.658 134.779 1.00 49.58 1040 LEU A CA 1
ATOM 4081 C C . LEU A 1 1040 ? 115.330 114.477 133.596 1.00 49.58 1040 LEU A C 1
ATOM 4082 O O . LEU A 1 1040 ? 114.232 113.941 133.761 1.00 49.58 1040 LEU A O 1
ATOM 4087 N N . LYS A 1 1041 ? 115.738 114.905 132.401 1.00 49.12 1041 LYS A N 1
ATOM 4088 C CA . LYS A 1 1041 ? 114.901 114.733 131.219 1.00 49.12 1041 LYS A CA 1
ATOM 4089 C C . LYS A 1 1041 ? 114.782 113.279 130.792 1.00 49.12 1041 LYS A C 1
ATOM 4090 O O . LYS A 1 1041 ? 113.799 112.924 130.138 1.00 49.12 1041 LYS A O 1
ATOM 4096 N N . ARG A 1 1042 ? 115.755 112.435 131.132 1.00 54.87 1042 ARG A N 1
ATOM 4097 C CA . ARG A 1 1042 ? 115.597 111.011 130.879 1.00 54.87 1042 ARG A CA 1
ATOM 4098 C C . ARG A 1 1042 ? 114.607 110.387 131.846 1.00 54.87 1042 ARG A C 1
ATOM 4099 O O . ARG A 1 1042 ? 113.867 109.474 131.469 1.00 54.87 1042 ARG A O 1
ATOM 4107 N N . LEU A 1 1043 ? 114.573 110.867 133.089 1.00 51.13 1043 LEU A N 1
ATOM 4108 C CA . LEU A 1 1043 ? 113.666 110.317 134.087 1.00 51.13 1043 LEU A CA 1
ATOM 4109 C C . LEU A 1 1043 ? 112.268 110.900 133.972 1.00 51.13 1043 LEU A C 1
ATOM 4110 O O . LEU A 1 1043 ? 111.289 110.199 134.236 1.00 51.13 1043 LEU A O 1
ATOM 4115 N N . ALA A 1 1044 ? 112.149 112.168 133.587 1.00 56.56 1044 ALA A N 1
ATOM 4116 C CA . ALA A 1 1044 ? 110.837 112.764 133.379 1.00 56.56 1044 ALA A CA 1
ATOM 4117 C C . ALA A 1 1044 ? 110.145 112.222 132.140 1.00 56.56 1044 ALA A C 1
ATOM 4118 O O . ALA A 1 1044 ? 108.921 112.325 132.034 1.00 56.56 1044 ALA A O 1
ATOM 4120 N N . MET A 1 1045 ? 110.898 111.667 131.199 1.00 63.50 1045 MET A N 1
ATOM 4121 C CA . MET A 1 1045 ? 110.323 111.058 130.011 1.00 63.50 1045 MET A CA 1
ATOM 4122 C C . MET A 1 1045 ? 109.918 109.617 130.261 1.00 63.50 1045 MET A C 1
ATOM 4123 O O . MET A 1 1045 ? 108.965 109.128 129.645 1.00 63.50 1045 MET A O 1
ATOM 4128 N N . GLN A 1 1046 ? 110.619 108.939 131.170 1.00 64.07 1046 GLN A N 1
ATOM 4129 C CA . GLN A 1 1046 ? 110.253 107.584 131.560 1.00 64.07 1046 GLN A CA 1
ATOM 4130 C C . GLN A 1 1046 ? 108.931 107.556 132.315 1.00 64.07 1046 GLN A C 1
ATOM 4131 O O . GLN A 1 1046 ? 108.163 106.601 132.178 1.00 64.07 1046 GLN A O 1
ATOM 4137 N N . VAL A 1 1047 ? 108.634 108.594 133.090 1.00 64.35 1047 VAL A N 1
ATOM 4138 C CA . VAL A 1 1047 ? 107.399 108.608 133.861 1.00 64.35 1047 VAL A CA 1
ATOM 4139 C C . VAL A 1 1047 ? 106.215 109.123 133.038 1.00 64.35 1047 VAL A C 1
ATOM 4140 O O . VAL A 1 1047 ? 105.081 108.681 133.244 1.00 64.35 1047 VAL A O 1
ATOM 4144 N N . VAL A 1 1048 ? 106.449 109.995 132.054 1.00 68.97 1048 VAL A N 1
ATOM 4145 C CA . VAL A 1 1048 ? 105.350 110.461 131.216 1.00 68.97 1048 VAL A CA 1
ATOM 4146 C C . VAL A 1 1048 ? 104.997 109.418 130.161 1.00 68.97 1048 VAL A C 1
ATOM 4147 O O . VAL A 1 1048 ? 103.908 109.476 129.575 1.00 68.97 1048 VAL A O 1
ATOM 4151 N N . LEU A 1 1049 ? 105.885 108.450 129.923 1.00 72.07 1049 LEU A N 1
ATOM 4152 C CA . LEU A 1 1049 ? 105.553 107.312 129.075 1.00 72.07 1049 LEU A CA 1
ATOM 4153 C C . LEU A 1 1049 ? 104.475 106.462 129.730 1.00 72.07 1049 LEU A C 1
ATOM 4154 O O . LEU A 1 1049 ? 103.484 106.095 129.092 1.00 72.07 1049 LEU A O 1
ATOM 4159 N N . HIS A 1 1050 ? 104.655 106.137 131.010 1.00 73.69 1050 HIS A N 1
ATOM 4160 C CA . HIS A 1 1050 ? 103.675 105.330 131.722 1.00 73.69 1050 HIS A CA 1
ATOM 4161 C C . HIS A 1 1050 ? 102.427 106.121 132.073 1.00 73.69 1050 HIS A C 1
ATOM 4162 O O . HIS A 1 1050 ? 101.350 105.536 132.185 1.00 73.69 1050 HIS A O 1
ATOM 4169 N N . THR A 1 1051 ? 102.554 107.436 132.255 1.00 79.60 1051 THR A N 1
ATOM 4170 C CA . THR A 1 1051 ? 101.414 108.262 132.645 1.00 79.60 1051 THR A CA 1
ATOM 4171 C C . THR A 1 1051 ? 100.380 108.342 131.530 1.00 79.60 1051 THR A C 1
ATOM 4172 O O . THR A 1 1051 ? 99.185 108.137 131.763 1.00 79.60 1051 THR A O 1
ATOM 4176 N N . GLU A 1 1052 ? 100.827 108.616 130.302 1.00 85.11 1052 GLU A N 1
ATOM 4177 C CA . GLU A 1 1052 ? 99.918 108.661 129.163 1.00 85.11 1052 GLU A CA 1
ATOM 4178 C C . GLU A 1 1052 ? 99.421 107.284 128.756 1.00 85.11 1052 GLU A C 1
ATOM 4179 O O . GLU A 1 1052 ? 98.421 107.190 128.040 1.00 85.11 1052 GLU A O 1
ATOM 4185 N N . LEU A 1 1053 ? 100.088 106.222 129.189 1.00 88.67 1053 LEU A N 1
ATOM 4186 C CA . LEU A 1 1053 ? 99.703 104.877 128.796 1.00 88.67 1053 LEU A CA 1
ATOM 4187 C C . LEU A 1 1053 ? 98.664 104.288 129.738 1.00 88.67 1053 LEU A C 1
ATOM 4188 O O . LEU A 1 1053 ? 97.868 103.440 129.320 1.00 88.67 1053 LEU A O 1
ATOM 4193 N N . GLU A 1 1054 ? 98.652 104.727 130.999 1.00 94.09 1054 GLU A N 1
ATOM 4194 C CA . GLU A 1 1054 ? 97.610 104.322 131.936 1.00 94.09 1054 GLU A CA 1
ATOM 4195 C C . GLU A 1 1054 ? 96.249 104.880 131.551 1.00 94.09 1054 GLU A C 1
ATOM 4196 O O . GLU A 1 1054 ? 95.226 104.226 131.781 1.00 94.09 1054 GLU A O 1
ATOM 4202 N N . ARG A 1 1055 ? 96.213 106.090 130.990 1.00 99.84 1055 ARG A N 1
ATOM 4203 C CA . ARG A 1 1055 ? 94.949 106.737 130.664 1.00 99.84 1055 ARG A CA 1
ATOM 4204 C C . ARG A 1 1055 ? 94.237 106.075 129.493 1.00 99.84 1055 ARG A C 1
ATOM 4205 O O . ARG A 1 1055 ? 93.022 106.244 129.347 1.00 99.84 1055 ARG A O 1
ATOM 4213 N N . LYS A 1 1056 ? 94.960 105.334 128.658 1.00 107.73 1056 LYS A N 1
ATOM 4214 C CA . LYS A 1 1056 ? 94.371 104.695 127.492 1.00 107.73 1056 LYS A CA 1
ATOM 4215 C C . LYS A 1 1056 ? 93.744 103.349 127.828 1.00 107.73 1056 LYS A C 1
ATOM 4216 O O . LYS A 1 1056 ? 92.676 103.015 127.304 1.00 107.73 1056 LYS A O 1
ATOM 4222 N N . LEU A 1 1057 ? 94.382 102.579 128.695 1.00 113.84 1057 LEU A N 1
ATOM 4223 C CA . LEU A 1 1057 ? 93.936 101.240 129.041 1.00 113.84 1057 LEU A CA 1
ATOM 4224 C C . LEU A 1 1057 ? 92.746 101.289 129.998 1.00 113.84 1057 LEU A C 1
ATOM 4225 O O . LEU A 1 1057 ? 92.586 102.255 130.747 1.00 113.84 1057 LEU A O 1
ATOM 4230 N N . PRO A 1 1058 ? 91.889 100.267 129.980 1.00 129.63 1058 PRO A N 1
ATOM 4231 C CA . PRO A 1 1058 ? 90.833 100.187 130.993 1.00 129.63 1058 PRO A CA 1
ATOM 4232 C C . PRO A 1 1058 ? 91.403 99.802 132.346 1.00 129.63 1058 PRO A C 1
ATOM 4233 O O . PRO A 1 1058 ? 92.378 99.055 132.447 1.00 129.63 1058 PRO A O 1
ATOM 4237 N N . HIS A 1 1059 ? 90.769 100.325 133.399 1.00 138.77 1059 HIS A N 1
ATOM 4238 C CA . HIS A 1 1059 ? 91.268 100.143 134.758 1.00 138.77 1059 HIS A CA 1
ATOM 4239 C C . HIS A 1 1059 ? 91.102 98.717 135.270 1.00 138.77 1059 HIS A C 1
ATOM 4240 O O . HIS A 1 1059 ? 91.773 98.339 136.236 1.00 138.77 1059 HIS A O 1
ATOM 4247 N N . VAL A 1 1060 ? 90.224 97.922 134.652 1.00 142.23 1060 VAL A N 1
ATOM 4248 C CA . VAL A 1 1060 ? 90.008 96.554 135.105 1.00 142.23 1060 VAL A CA 1
ATOM 4249 C C . VAL A 1 1060 ? 91.179 95.643 134.759 1.00 142.23 1060 VAL A C 1
ATOM 4250 O O . VAL A 1 1060 ? 91.368 94.610 135.410 1.00 142.23 1060 VAL A O 1
ATOM 4254 N N . TRP A 1 1061 ? 91.981 96.000 133.755 1.00 140.68 1061 TRP A N 1
ATOM 4255 C CA . TRP A 1 1061 ? 93.151 95.199 133.420 1.00 140.68 1061 TRP A CA 1
ATOM 4256 C C . TRP A 1 1061 ? 94.339 95.540 134.308 1.00 140.68 1061 TRP A C 1
ATOM 4257 O O . TRP A 1 1061 ? 95.208 94.689 134.529 1.00 140.68 1061 TRP A O 1
ATOM 4268 N N . LEU A 1 1062 ? 94.379 96.766 134.836 1.00 133.76 1062 LEU A N 1
ATOM 4269 C CA . LEU A 1 1062 ? 95.561 97.236 135.553 1.00 133.76 1062 LEU A CA 1
ATOM 4270 C C . LEU A 1 1062 ? 95.689 96.591 136.925 1.00 133.76 1062 LEU A C 1
ATOM 4271 O O . LEU A 1 1062 ? 96.790 96.198 137.324 1.00 133.76 1062 LEU A O 1
ATOM 4276 N N . GLN A 1 1063 ? 94.577 96.465 137.656 1.00 137.87 1063 GLN A N 1
ATOM 4277 C CA . GLN A 1 1063 ? 94.626 96.041 139.053 1.00 137.87 1063 GLN A CA 1
ATOM 4278 C C . GLN A 1 1063 ? 95.058 94.590 139.222 1.00 137.87 1063 GLN A C 1
ATOM 4279 O O . GLN A 1 1063 ? 95.511 94.217 140.309 1.00 137.87 1063 GLN A O 1
ATOM 4285 N N . ARG A 1 1064 ? 94.941 93.769 138.178 1.00 138.54 1064 ARG A N 1
ATOM 4286 C CA . ARG A 1 1064 ? 95.547 92.444 138.222 1.00 138.54 1064 ARG A CA 1
ATOM 4287 C C . ARG A 1 1064 ? 97.066 92.534 138.140 1.00 138.54 1064 ARG A C 1
ATOM 4288 O O . ARG A 1 1064 ? 97.776 91.817 138.855 1.00 138.54 1064 ARG A O 1
ATOM 4296 N N . VAL A 1 1065 ? 97.586 93.420 137.286 1.00 132.32 1065 VAL A N 1
ATOM 4297 C CA . VAL A 1 1065 ? 99.025 93.555 137.102 1.00 132.32 1065 VAL A CA 1
ATOM 4298 C C . VAL A 1 1065 ? 99.611 94.722 137.883 1.00 132.32 1065 VAL A C 1
ATOM 4299 O O . VAL A 1 1065 ? 100.797 95.035 137.713 1.00 132.32 1065 VAL A O 1
ATOM 4303 N N . ASP A 1 1066 ? 98.822 95.378 138.735 1.00 124.17 1066 ASP A N 1
ATOM 4304 C CA . ASP A 1 1066 ? 99.340 96.420 139.624 1.00 124.17 1066 ASP A CA 1
ATOM 4305 C C . ASP A 1 1066 ? 99.794 95.751 140.913 1.00 124.17 1066 ASP A C 1
ATOM 4306 O O . ASP A 1 1066 ? 99.068 95.708 141.907 1.00 124.17 1066 ASP A O 1
ATOM 4311 N N . LYS A 1 1067 ? 101.014 95.223 140.895 1.00 112.88 1067 LYS A N 1
ATOM 4312 C CA . LYS A 1 1067 ? 101.535 94.497 142.041 1.00 112.88 1067 LYS A CA 1
ATOM 4313 C C . LYS A 1 1067 ? 101.893 95.446 143.177 1.00 112.88 1067 LYS A C 1
ATOM 4314 O O . LYS A 1 1067 ? 102.262 96.602 142.963 1.00 112.88 1067 LYS A O 1
ATOM 4320 N N . MET A 1 1068 ? 101.759 94.942 144.398 1.00 108.51 1068 MET A N 1
ATOM 4321 C CA . MET A 1 1068 ? 102.213 95.619 145.601 1.00 108.51 1068 MET A CA 1
ATOM 4322 C C . MET A 1 1068 ? 103.088 94.657 146.385 1.00 108.51 1068 MET A C 1
ATOM 4323 O O . MET A 1 1068 ? 102.874 93.442 146.335 1.00 108.51 1068 MET A O 1
ATOM 4328 N N . GLU A 1 1069 ? 104.070 95.216 147.100 1.00 102.11 1069 GLU A N 1
ATOM 4329 C CA . GLU A 1 1069 ? 105.043 94.471 147.908 1.00 102.11 1069 GLU A CA 1
ATOM 4330 C C . GLU A 1 1069 ? 105.811 93.453 147.056 1.00 102.11 1069 GLU A C 1
ATOM 4331 O O . GLU A 1 1069 ? 105.640 92.241 147.175 1.00 102.11 1069 GLU A O 1
ATOM 4337 N N . LEU A 1 1070 ? 106.625 93.989 146.152 1.00 97.98 1070 LEU A N 1
ATOM 4338 C CA . LEU A 1 1070 ? 107.473 93.154 145.309 1.00 97.98 1070 LEU A CA 1
ATOM 4339 C C . LEU A 1 1070 ? 108.540 92.448 146.140 1.00 97.98 1070 LEU A C 1
ATOM 4340 O O . LEU A 1 1070 ? 109.216 93.076 146.959 1.00 97.98 1070 LEU A O 1
ATOM 4345 N N . ILE A 1 1071 ? 108.688 91.139 145.933 1.00 104.23 1071 ILE A N 1
ATOM 4346 C CA . ILE A 1 1071 ? 109.763 90.351 146.529 1.00 104.23 1071 ILE A CA 1
ATOM 4347 C C . ILE A 1 1071 ? 110.714 89.939 145.415 1.00 104.23 1071 ILE A C 1
ATOM 4348 O O . ILE A 1 1071 ? 110.284 89.370 144.406 1.00 104.23 1071 ILE A O 1
ATOM 4353 N N . GLU A 1 1072 ? 112.001 90.219 145.597 1.00 107.57 1072 GLU A N 1
ATOM 4354 C CA . GLU A 1 1072 ? 113.029 89.874 144.625 1.00 107.57 1072 GLU A CA 1
ATOM 4355 C C . GLU A 1 1072 ? 114.065 88.982 145.289 1.00 107.57 1072 GLU A C 1
ATOM 4356 O O . GLU A 1 1072 ? 114.797 89.434 146.174 1.00 107.57 1072 GLU A O 1
ATOM 4362 N N . TYR A 1 1073 ? 114.136 87.724 144.853 1.00 113.16 1073 TYR A N 1
ATOM 4363 C CA . TYR A 1 1073 ? 114.986 86.728 145.500 1.00 113.16 1073 TYR A CA 1
ATOM 4364 C C . TYR A 1 1073 ? 116.467 86.953 145.223 1.00 113.16 1073 TYR A C 1
ATOM 4365 O O . TYR A 1 1073 ? 117.304 86.680 146.092 1.00 113.16 1073 TYR A O 1
ATOM 4374 N N . PRO A 1 1074 ? 116.840 87.436 144.031 1.00 113.58 1074 PRO A N 1
ATOM 4375 C CA . PRO A 1 1074 ? 118.278 87.630 143.825 1.00 113.58 1074 PRO A CA 1
ATOM 4376 C C . PRO A 1 1074 ? 118.735 89.036 144.193 1.00 113.58 1074 PRO A C 1
ATOM 4377 O O . PRO A 1 1074 ? 118.161 89.997 143.684 1.00 113.58 1074 PRO A O 1
ATOM 4381 N N . ASN A 1 1109 ? 124.760 123.565 139.636 1.00 129.10 1109 ASN A N 1
ATOM 4382 C CA . ASN A 1 1109 ? 125.821 122.806 140.291 1.00 129.10 1109 ASN A CA 1
ATOM 4383 C C . ASN A 1 1109 ? 125.403 122.325 141.698 1.00 129.10 1109 ASN A C 1
ATOM 4384 O O . ASN A 1 1109 ? 124.285 121.827 141.886 1.00 129.10 1109 ASN A O 1
ATOM 4389 N N . ASN A 1 1110 ? 126.292 122.478 142.680 1.00 123.30 1110 ASN A N 1
ATOM 4390 C CA . ASN A 1 1110 ? 125.962 122.072 144.043 1.00 123.30 1110 ASN A CA 1
ATOM 4391 C C . ASN A 1 1110 ? 125.260 123.204 144.777 1.00 123.30 1110 ASN A C 1
ATOM 4392 O O . ASN A 1 1110 ? 125.585 123.540 145.917 1.00 123.30 1110 ASN A O 1
ATOM 4397 N N . ASP A 1 1111 ? 124.277 123.817 144.116 1.00 119.25 1111 ASP A N 1
ATOM 4398 C CA . ASP A 1 1111 ? 123.530 124.901 144.742 1.00 119.25 1111 ASP A CA 1
ATOM 4399 C C . ASP A 1 1111 ? 122.560 124.367 145.788 1.00 119.25 1111 ASP A C 1
ATOM 4400 O O . ASP A 1 1111 ? 122.212 125.079 146.736 1.00 119.25 1111 ASP A O 1
ATOM 4405 N N . ASP A 1 1112 ? 122.125 123.120 145.645 1.00 116.29 1112 ASP A N 1
ATOM 4406 C CA . ASP A 1 1112 ? 121.238 122.497 146.616 1.00 116.29 1112 ASP A CA 1
ATOM 4407 C C . ASP A 1 1112 ? 121.987 121.795 147.738 1.00 116.29 1112 ASP A C 1
ATOM 4408 O O . ASP A 1 1112 ? 121.354 121.132 148.563 1.00 116.29 1112 ASP A O 1
ATOM 4413 N N . TYR A 1 1113 ? 123.311 121.909 147.781 1.00 108.55 1113 TYR A N 1
ATOM 4414 C CA . TYR A 1 1113 ? 124.096 121.422 148.905 1.00 108.55 1113 TYR A CA 1
ATOM 4415 C C . TYR A 1 1113 ? 124.663 122.541 149.758 1.00 108.55 1113 TYR A C 1
ATOM 4416 O O . TYR A 1 1113 ? 124.796 122.370 150.971 1.00 108.55 1113 TYR A O 1
ATOM 4425 N N . ILE A 1 1114 ? 125.007 123.674 149.148 1.00 103.75 1114 ILE A N 1
ATOM 4426 C CA . ILE A 1 1114 ? 125.404 124.840 149.924 1.00 103.75 1114 ILE A CA 1
ATOM 4427 C C . ILE A 1 1114 ? 124.196 125.428 150.639 1.00 103.75 1114 ILE A C 1
ATOM 4428 O O . ILE A 1 1114 ? 124.278 125.823 151.807 1.00 103.75 1114 ILE A O 1
ATOM 4433 N N . ASN A 1 1115 ? 123.048 125.461 149.969 1.00 104.29 1115 ASN A N 1
ATOM 4434 C CA . ASN A 1 1115 ? 121.842 125.996 150.580 1.00 104.29 1115 ASN A CA 1
ATOM 4435 C C . ASN A 1 1115 ? 121.201 125.036 151.568 1.00 104.29 1115 ASN A C 1
ATOM 4436 O O . ASN A 1 1115 ? 120.315 125.451 152.320 1.00 104.29 1115 ASN A O 1
ATOM 4441 N N . ALA A 1 1116 ? 121.613 123.774 151.582 1.00 95.56 1116 ALA A N 1
ATOM 4442 C CA . ALA A 1 1116 ? 121.111 122.805 152.539 1.00 95.56 1116 ALA A CA 1
ATOM 4443 C C . ALA A 1 1116 ? 122.092 122.536 153.666 1.00 95.56 1116 ALA A C 1
ATOM 4444 O O . ALA A 1 1116 ? 121.820 121.684 154.516 1.00 95.56 1116 ALA A O 1
ATOM 4446 N N . GLU A 1 1117 ? 123.227 123.227 153.684 1.00 89.22 1117 GLU A N 1
ATOM 4447 C CA . GLU A 1 1117 ? 124.162 123.161 154.797 1.00 89.22 1117 GLU A CA 1
ATOM 4448 C C . GLU A 1 1117 ? 124.280 124.489 155.525 1.00 89.22 1117 GLU A C 1
ATOM 4449 O O . GLU A 1 1117 ? 124.460 124.504 156.742 1.00 89.22 1117 GLU A O 1
ATOM 4455 N N . LEU A 1 1118 ? 124.171 125.608 154.803 1.00 85.00 1118 LEU A N 1
ATOM 4456 C CA . LEU A 1 1118 ? 123.990 126.904 155.450 1.00 85.00 1118 LEU A CA 1
ATOM 4457 C C . LEU A 1 1118 ? 122.679 126.972 156.214 1.00 85.00 1118 LEU A C 1
ATOM 4458 O O . LEU A 1 1118 ? 122.591 127.664 157.231 1.00 85.00 1118 LEU A O 1
ATOM 4463 N N . GLU A 1 1119 ? 121.650 126.272 155.739 1.00 80.11 1119 GLU A N 1
ATOM 4464 C CA . GLU A 1 1119 ? 120.399 126.204 156.481 1.00 80.11 1119 GLU A CA 1
ATOM 4465 C C . GLU A 1 1119 ? 120.533 125.304 157.701 1.00 80.11 1119 GLU A C 1
ATOM 4466 O O . GLU A 1 1119 ? 119.841 125.507 158.703 1.00 80.11 1119 GLU A O 1
ATOM 4472 N N . ARG A 1 1120 ? 121.436 124.328 157.650 1.00 80.68 1120 ARG A N 1
ATOM 4473 C CA . ARG A 1 1120 ? 121.646 123.454 158.796 1.00 80.68 1120 ARG A CA 1
ATOM 4474 C C . ARG A 1 1120 ? 122.458 124.143 159.885 1.00 80.68 1120 ARG A C 1
ATOM 4475 O O . ARG A 1 1120 ? 122.186 123.951 161.074 1.00 80.68 1120 ARG A O 1
ATOM 4483 N N . GLN A 1 1121 ? 123.447 124.956 159.506 1.00 74.77 1121 GLN A N 1
ATOM 4484 C CA . GLN A 1 1121 ? 124.215 125.699 160.499 1.00 74.77 1121 GLN A CA 1
ATOM 4485 C C . GLN A 1 1121 ? 123.430 126.846 161.108 1.00 74.77 1121 GLN A C 1
ATOM 4486 O O . GLN A 1 1121 ? 123.815 127.341 162.168 1.00 74.77 1121 GLN A O 1
ATOM 4492 N N . ARG A 1 1122 ? 122.359 127.297 160.461 1.00 73.10 1122 ARG A N 1
ATOM 4493 C CA . ARG A 1 1122 ? 121.531 128.335 161.060 1.00 73.10 1122 ARG A CA 1
ATOM 4494 C C . ARG A 1 1122 ? 120.721 127.778 162.221 1.00 73.10 1122 ARG A C 1
ATOM 4495 O O . ARG A 1 1122 ? 120.524 128.458 163.232 1.00 73.10 1122 ARG A O 1
ATOM 4503 N N . ARG A 1 1123 ? 120.253 126.537 162.099 1.00 69.21 1123 ARG A N 1
ATOM 4504 C CA . ARG A 1 1123 ? 119.565 125.885 163.205 1.00 69.21 1123 ARG A CA 1
ATOM 4505 C C . ARG A 1 1123 ? 120.512 125.472 164.319 1.00 69.21 1123 ARG A C 1
ATOM 4506 O O . ARG A 1 1123 ? 120.063 125.275 165.449 1.00 69.21 1123 ARG A O 1
ATOM 4514 N N . LYS A 1 1124 ? 121.800 125.315 164.028 1.00 61.17 1124 LYS A N 1
ATOM 4515 C CA . LYS A 1 1124 ? 122.749 124.946 165.070 1.00 61.17 1124 LYS A CA 1
ATOM 4516 C C . LYS A 1 1124 ? 123.173 126.159 165.887 1.00 61.17 1124 LYS A C 1
ATOM 4517 O O . LYS A 1 1124 ? 123.305 126.068 167.110 1.00 61.17 1124 LYS A O 1
ATOM 4523 N N . LEU A 1 1125 ? 123.371 127.306 165.235 1.00 59.31 1125 LEU A N 1
ATOM 4524 C CA . LEU A 1 1125 ? 123.676 128.536 165.954 1.00 59.31 1125 LEU A CA 1
ATOM 4525 C C . LEU A 1 1125 ? 122.488 129.054 166.748 1.00 59.31 1125 LEU A C 1
ATOM 4526 O O . LEU A 1 1125 ? 122.677 129.845 167.673 1.00 59.31 1125 LEU A O 1
ATOM 4531 N N . ARG A 1 1126 ? 121.269 128.646 166.400 1.00 64.03 1126 ARG A N 1
ATOM 4532 C CA . ARG A 1 1126 ? 120.119 129.015 167.212 1.00 64.03 1126 ARG A CA 1
ATOM 4533 C C . ARG A 1 1126 ? 120.050 128.176 168.479 1.00 64.03 1126 ARG A C 1
ATOM 4534 O O . ARG A 1 1126 ? 119.589 128.659 169.516 1.00 64.03 1126 ARG A O 1
ATOM 4542 N N . ASP A 1 1127 ? 120.523 126.930 168.430 1.00 59.96 1127 ASP A N 1
ATOM 4543 C CA . ASP A 1 1127 ? 120.540 126.111 169.635 1.00 59.96 1127 ASP A CA 1
ATOM 4544 C C . ASP A 1 1127 ? 121.661 126.517 170.578 1.00 59.96 1127 ASP A C 1
ATOM 4545 O O . ASP A 1 1127 ? 121.510 126.403 171.797 1.00 59.96 1127 ASP A O 1
ATOM 4550 N N . ILE A 1 1128 ? 122.792 126.969 170.039 1.00 52.56 1128 ILE A N 1
ATOM 4551 C CA . ILE A 1 1128 ? 123.881 127.444 170.884 1.00 52.56 1128 ILE A CA 1
ATOM 4552 C C . ILE A 1 1128 ? 123.494 128.754 171.554 1.00 52.56 1128 ILE A C 1
ATOM 4553 O O . ILE A 1 1128 ? 123.802 128.979 172.728 1.00 52.56 1128 ILE A O 1
ATOM 4558 N N . SER A 1 1129 ? 122.770 129.616 170.840 1.00 53.36 1129 SER A N 1
ATOM 4559 C CA . SER A 1 1129 ? 122.366 130.896 171.408 1.00 53.36 1129 SER A CA 1
ATOM 4560 C C . SER A 1 1129 ? 121.296 130.740 172.476 1.00 53.36 1129 SER A C 1
ATOM 4561 O O . SER A 1 1129 ? 121.251 131.536 173.413 1.00 53.36 1129 SER A O 1
ATOM 4564 N N . ARG A 1 1130 ? 120.427 129.739 172.362 1.00 59.90 1130 ARG A N 1
ATOM 4565 C CA . ARG A 1 1130 ? 119.411 129.546 173.388 1.00 59.90 1130 ARG A CA 1
ATOM 4566 C C . ARG A 1 1130 ? 119.960 128.838 174.615 1.00 59.90 1130 ARG A C 1
ATOM 4567 O O . ARG A 1 1130 ? 119.500 129.101 175.726 1.00 59.90 1130 ARG A O 1
ATOM 4575 N N . MET A 1 1131 ? 120.918 127.928 174.438 1.00 53.87 1131 MET A N 1
ATOM 4576 C CA . MET A 1 1131 ? 121.564 127.294 175.580 1.00 53.87 1131 MET A CA 1
ATOM 4577 C C . MET A 1 1131 ? 122.421 128.288 176.348 1.00 53.87 1131 MET A C 1
ATOM 4578 O O . MET A 1 1131 ? 122.549 128.186 177.570 1.00 53.87 1131 MET A O 1
ATOM 4583 N N . LEU A 1 1132 ? 122.990 129.268 175.654 1.00 48.68 1132 LEU A N 1
ATOM 4584 C CA . LEU A 1 1132 ? 123.889 130.217 176.291 1.00 48.68 1132 LEU A CA 1
ATOM 4585 C C . LEU A 1 1132 ? 123.128 131.318 177.016 1.00 48.68 1132 LEU A C 1
ATOM 4586 O O . LEU A 1 1132 ? 123.657 131.906 177.960 1.00 48.68 1132 LEU A O 1
ATOM 4591 N N . GLU A 1 1133 ? 121.894 131.606 176.604 1.00 52.59 1133 GLU A N 1
ATOM 4592 C CA . GLU A 1 1133 ? 121.078 132.577 177.323 1.00 52.59 1133 GLU A CA 1
ATOM 4593 C C . GLU A 1 1133 ? 120.425 131.975 178.555 1.00 52.59 1133 GLU A C 1
ATOM 4594 O O . GLU A 1 1133 ? 120.162 132.695 179.520 1.00 52.59 1133 GLU A O 1
ATOM 4600 N N . GLN A 1 1134 ? 120.132 130.674 178.539 1.00 51.53 1134 GLN A N 1
ATOM 4601 C CA . GLN A 1 1134 ? 119.614 130.023 179.734 1.00 51.53 1134 GLN A CA 1
ATOM 4602 C C . GLN A 1 1134 ? 120.697 129.853 180.780 1.00 51.53 1134 GLN A C 1
ATOM 4603 O O . GLN A 1 1134 ? 120.408 129.829 181.979 1.00 51.53 1134 GLN A O 1
ATOM 4609 N N . GLN A 1 1135 ? 121.942 129.723 180.344 1.00 43.44 1135 GLN A N 1
ATOM 4610 C CA . GLN A 1 1135 ? 123.055 129.579 181.263 1.00 43.44 1135 GLN A CA 1
ATOM 4611 C C . GLN A 1 1135 ? 123.501 130.921 181.816 1.00 43.44 1135 GLN A C 1
ATOM 4612 O O . GLN A 1 1135 ? 123.914 131.004 182.974 1.00 43.44 1135 GLN A O 1
ATOM 4618 N N . HIS A 1 1136 ? 123.397 131.981 181.016 1.00 46.22 1136 HIS A N 1
ATOM 4619 C CA . HIS A 1 1136 ? 123.734 133.322 181.473 1.00 46.22 1136 HIS A CA 1
ATOM 4620 C C . HIS A 1 1136 ? 122.753 133.833 182.514 1.00 46.22 1136 HIS A C 1
ATOM 4621 O O . HIS A 1 1136 ? 123.106 134.715 183.295 1.00 46.22 1136 HIS A O 1
ATOM 4628 N N . HIS A 1 1137 ? 121.534 133.296 182.548 1.00 47.84 1137 HIS A N 1
ATOM 4629 C CA . HIS A 1 1137 ? 120.602 133.630 183.613 1.00 47.84 1137 HIS A CA 1
ATOM 4630 C C . HIS A 1 1137 ? 120.996 132.977 184.928 1.00 47.84 1137 HIS A C 1
ATOM 4631 O O . HIS A 1 1137 ? 120.769 133.552 185.995 1.00 47.84 1137 HIS A O 1
ATOM 4638 N N . LEU A 1 1138 ? 121.585 131.785 184.878 1.00 43.48 1138 LEU A N 1
ATOM 4639 C CA . LEU A 1 1138 ? 121.934 131.077 186.102 1.00 43.48 1138 LEU A CA 1
ATOM 4640 C C . LEU A 1 1138 ? 123.232 131.591 186.708 1.00 43.48 1138 LEU A C 1
ATOM 4641 O O . LEU A 1 1138 ? 123.340 131.687 187.931 1.00 43.48 1138 LEU A O 1
ATOM 4646 N N . VAL A 1 1139 ? 124.228 131.900 185.872 1.00 42.01 1139 VAL A N 1
ATOM 4647 C CA . VAL A 1 1139 ? 125.496 132.450 186.352 1.00 42.01 1139 VAL A CA 1
ATOM 4648 C C . VAL A 1 1139 ? 125.269 133.807 186.999 1.00 42.01 1139 VAL A C 1
ATOM 4649 O O . VAL A 1 1139 ? 125.861 134.138 188.033 1.00 42.01 1139 VAL A O 1
ATOM 4653 N N . ARG A 1 1140 ? 124.367 134.592 186.424 1.00 46.39 1140 ARG A N 1
ATOM 4654 C CA . ARG A 1 1140 ? 124.001 135.884 186.972 1.00 46.39 1140 ARG A CA 1
ATOM 4655 C C . ARG A 1 1140 ? 123.160 135.751 188.238 1.00 46.39 1140 ARG A C 1
ATOM 4656 O O . ARG A 1 1140 ? 123.139 136.672 189.057 1.00 46.39 1140 ARG A O 1
ATOM 4664 N N . LEU A 1 1141 ? 122.496 134.612 188.433 1.00 46.48 1141 LEU A N 1
ATOM 4665 C CA . LEU A 1 1141 ? 121.783 134.368 189.680 1.00 46.48 1141 LEU A CA 1
ATOM 4666 C C . LEU A 1 1141 ? 122.733 133.993 190.806 1.00 46.48 1141 LEU A C 1
ATOM 4667 O O . LEU A 1 1141 ? 122.467 134.322 191.967 1.00 46.48 1141 LEU A O 1
ATOM 4672 N N . ILE A 1 1142 ? 123.831 133.304 190.484 1.00 45.55 1142 ILE A N 1
ATOM 4673 C CA . ILE A 1 1142 ? 124.767 132.833 191.503 1.00 45.55 1142 ILE A CA 1
ATOM 4674 C C . ILE A 1 1142 ? 125.402 134.008 192.230 1.00 45.55 1142 ILE A C 1
ATOM 4675 O O . ILE A 1 1142 ? 125.435 134.041 193.460 1.00 45.55 1142 ILE A O 1
ATOM 4680 N N . VAL A 1 1143 ? 125.829 135.032 191.486 1.00 48.84 1143 VAL A N 1
ATOM 4681 C CA . VAL A 1 1143 ? 126.456 136.191 192.111 1.00 48.84 1143 VAL A CA 1
ATOM 4682 C C . VAL A 1 1143 ? 125.460 137.053 192.878 1.00 48.84 1143 VAL A C 1
ATOM 4683 O O . VAL A 1 1143 ? 125.874 137.901 193.672 1.00 48.84 1143 VAL A O 1
ATOM 4687 N N . GLN A 1 1144 ? 124.156 136.868 192.667 1.00 50.79 1144 GLN A N 1
ATOM 4688 C CA . GLN A 1 1144 ? 123.176 137.577 193.477 1.00 50.79 1144 GLN A CA 1
ATOM 4689 C C . GLN A 1 1144 ? 123.001 136.938 194.840 1.00 50.79 1144 GLN A C 1
ATOM 4690 O O . GLN A 1 1144 ? 122.602 137.617 195.788 1.00 50.79 1144 GLN A O 1
ATOM 4696 N N . LYS A 1 1145 ? 123.254 135.636 194.949 1.00 53.34 1145 LYS A N 1
ATOM 4697 C CA . LYS A 1 1145 ? 122.959 134.885 196.161 1.00 53.34 1145 LYS A CA 1
ATOM 4698 C C . LYS A 1 1145 ? 124.158 134.081 196.643 1.00 53.34 1145 LYS A C 1
ATOM 4699 O O . LYS A 1 1145 ? 123.994 133.134 197.412 1.00 53.34 1145 LYS A O 1
ATOM 4705 N N . MET A 1 1146 ? 125.356 134.445 196.207 1.00 55.83 1146 MET A N 1
ATOM 4706 C CA . MET A 1 1146 ? 126.573 133.807 196.676 1.00 55.83 1146 MET A CA 1
ATOM 4707 C C . MET A 1 1146 ? 126.951 134.356 198.042 1.00 55.83 1146 MET A C 1
ATOM 4708 O O . MET A 1 1146 ? 126.789 135.547 198.316 1.00 55.83 1146 MET A O 1
ATOM 4713 N N . GLU A 1 1147 ? 127.452 133.476 198.900 1.00 60.98 1147 GLU A N 1
ATOM 4714 C CA . GLU A 1 1147 ? 127.904 133.857 200.229 1.00 60.98 1147 GLU A CA 1
ATOM 4715 C C . GLU A 1 1147 ? 129.324 134.399 200.132 1.00 60.98 1147 GLU A C 1
ATOM 4716 O O . GLU A 1 1147 ? 130.214 133.711 199.626 1.00 60.98 1147 GLU A O 1
ATOM 4722 N N . ILE A 1 1148 ? 129.541 135.627 200.598 1.00 59.85 1148 ILE A N 1
ATOM 4723 C CA . ILE A 1 1148 ? 130.851 136.274 200.553 1.00 59.85 1148 ILE A CA 1
ATOM 4724 C C . ILE A 1 1148 ? 131.196 136.730 201.964 1.00 59.85 1148 ILE A C 1
ATOM 4725 O O . ILE A 1 1148 ? 130.603 137.688 202.474 1.00 59.85 1148 ILE A O 1
ATOM 4730 N N . LYS A 1 1149 ? 132.136 136.037 202.604 1.00 63.24 1149 LYS A N 1
ATOM 4731 C CA . LYS A 1 1149 ? 132.596 136.409 203.937 1.00 63.24 1149 LYS A CA 1
ATOM 4732 C C . LYS A 1 1149 ? 134.080 136.731 204.001 1.00 63.24 1149 LYS A C 1
ATOM 4733 O O . LYS A 1 1149 ? 134.454 137.817 204.456 1.00 63.24 1149 LYS A O 1
ATOM 4739 N N . THR A 1 1150 ? 134.939 135.819 203.551 1.00 67.23 1150 THR A N 1
ATOM 4740 C CA . THR A 1 1150 ? 136.379 136.005 203.687 1.00 67.23 1150 THR A CA 1
ATOM 4741 C C . THR A 1 1150 ? 136.909 137.019 202.685 1.00 67.23 1150 THR A C 1
ATOM 4742 O O . THR A 1 1150 ? 137.755 137.855 203.024 1.00 67.23 1150 THR A O 1
ATOM 4746 N N . GLU A 1 1151 ? 136.399 136.987 201.458 1.00 64.57 1151 GLU A N 1
ATOM 4747 C CA . GLU A 1 1151 ? 136.877 137.857 200.399 1.00 64.57 1151 GLU A CA 1
ATOM 4748 C C . GLU A 1 1151 ? 136.050 139.126 200.269 1.00 64.57 1151 GLU A C 1
ATOM 4749 O O . GLU A 1 1151 ? 136.050 139.748 199.204 1.00 64.57 1151 GLU A O 1
ATOM 4755 N N . ALA A 1 1152 ? 135.360 139.529 201.331 1.00 69.10 1152 ALA A N 1
ATOM 4756 C CA . ALA A 1 1152 ? 134.614 140.776 201.322 1.00 69.10 1152 ALA A CA 1
ATOM 4757 C C . ALA A 1 1152 ? 135.560 141.954 201.485 1.00 69.10 1152 ALA A C 1
ATOM 4758 O O . ALA A 1 1152 ? 136.513 141.901 202.267 1.00 69.10 1152 ALA A O 1
ATOM 4760 N N . ASP A 1 1153 ? 135.294 143.020 200.743 1.00 75.44 1153 ASP A N 1
ATOM 4761 C CA . ASP A 1 1153 ? 136.114 144.221 200.803 1.00 75.44 1153 ASP A CA 1
ATOM 4762 C C . ASP A 1 1153 ? 135.897 144.973 202.111 1.00 75.44 1153 ASP A C 1
ATOM 4763 O O . ASP A 1 1153 ? 136.854 145.320 202.805 1.00 75.44 1153 ASP A O 1
ATOM 4768 N N . ASN B 1 477 ? 118.487 108.829 195.180 1.00 86.16 477 ASN B N 1
ATOM 4769 C CA . ASN B 1 477 ? 119.740 109.383 194.649 1.00 86.16 477 ASN B CA 1
ATOM 4770 C C . ASN B 1 477 ? 120.962 108.457 194.677 1.00 86.16 477 ASN B C 1
ATOM 4771 O O . ASN B 1 477 ? 120.825 107.254 194.854 1.00 86.16 477 ASN B O 1
ATOM 4776 N N . GLU B 1 478 ? 122.143 109.021 194.516 1.00 80.40 478 GLU B N 1
ATOM 4777 C CA . GLU B 1 478 ? 123.368 108.247 194.422 1.00 80.40 478 GLU B CA 1
ATOM 4778 C C . GLU B 1 478 ? 124.154 108.327 195.729 1.00 80.40 478 GLU B C 1
ATOM 4779 O O . GLU B 1 478 ? 123.842 109.110 196.629 1.00 80.40 478 GLU B O 1
ATOM 4785 N N . SER B 1 479 ? 125.184 107.489 195.824 1.00 77.99 479 SER B N 1
ATOM 4786 C CA . SER B 1 479 ? 125.952 107.352 197.051 1.00 77.99 479 SER B CA 1
ATOM 4787 C C . SER B 1 479 ? 126.799 108.599 197.305 1.00 77.99 479 SER B C 1
ATOM 4788 O O . SER B 1 479 ? 127.172 109.303 196.364 1.00 77.99 479 SER B O 1
ATOM 4791 N N . PRO B 1 480 ? 127.096 108.908 198.576 1.00 72.52 480 PRO B N 1
ATOM 4792 C CA . PRO B 1 480 ? 127.965 110.060 198.871 1.00 72.52 480 PRO B CA 1
ATOM 4793 C C . PRO B 1 480 ? 129.392 109.914 198.378 1.00 72.52 480 PRO B C 1
ATOM 4794 O O . PRO B 1 480 ? 130.094 110.926 198.280 1.00 72.52 480 PRO B O 1
ATOM 4798 N N . LEU B 1 481 ? 129.852 108.705 198.079 1.00 71.90 481 LEU B N 1
ATOM 4799 C CA . LEU B 1 481 ? 131.159 108.535 197.462 1.00 71.90 481 LEU B CA 1
ATOM 4800 C C . LEU B 1 481 ? 131.088 108.633 195.946 1.00 71.90 481 LEU B C 1
ATOM 4801 O O . LEU B 1 481 ? 132.033 109.121 195.321 1.00 71.90 481 LEU B O 1
ATOM 4806 N N . HIS B 1 482 ? 129.980 108.198 195.340 1.00 72.28 482 HIS B N 1
ATOM 4807 C CA . HIS B 1 482 ? 129.801 108.382 193.904 1.00 72.28 482 HIS B CA 1
ATOM 4808 C C . HIS B 1 482 ? 129.550 109.840 193.550 1.00 72.28 482 HIS B C 1
ATOM 4809 O O . HIS B 1 482 ? 129.822 110.252 192.419 1.00 72.28 482 HIS B O 1
ATOM 4816 N N . PHE B 1 483 ? 129.016 110.629 194.482 1.00 62.28 483 PHE B N 1
ATOM 4817 C CA . PHE B 1 483 ? 128.894 112.060 194.236 1.00 62.28 483 PHE B CA 1
ATOM 4818 C C . PHE B 1 483 ? 130.251 112.738 194.306 1.00 62.28 483 PHE B C 1
ATOM 4819 O O . PHE B 1 483 ? 130.578 113.576 193.463 1.00 62.28 483 PHE B O 1
ATOM 4827 N N . ALA B 1 484 ? 131.050 112.389 195.310 1.00 60.28 484 ALA B N 1
ATOM 4828 C CA . ALA B 1 484 ? 132.299 113.096 195.539 1.00 60.28 484 ALA B CA 1
ATOM 4829 C C . ALA B 1 484 ? 133.361 112.714 194.525 1.00 60.28 484 ALA B C 1
ATOM 4830 O O . ALA B 1 484 ? 134.227 113.530 194.209 1.00 60.28 484 ALA B O 1
ATOM 4832 N N . ALA B 1 485 ? 133.309 111.495 193.992 1.00 60.48 485 ALA B N 1
ATOM 4833 C CA . ALA B 1 485 ? 134.379 111.036 193.117 1.00 60.48 485 ALA B CA 1
ATOM 4834 C C . ALA B 1 485 ? 134.286 111.648 191.730 1.00 60.48 485 ALA B C 1
ATOM 4835 O O . ALA B 1 485 ? 135.310 111.802 191.059 1.00 60.48 485 ALA B O 1
ATOM 4837 N N . ARG B 1 486 ? 133.090 112.006 191.281 1.00 57.36 486 ARG B N 1
ATOM 4838 C CA . ARG B 1 486 ? 132.944 112.513 189.927 1.00 57.36 486 ARG B CA 1
ATOM 4839 C C . ARG B 1 486 ? 132.991 114.025 189.823 1.00 57.36 486 ARG B C 1
ATOM 4840 O O . ARG B 1 486 ? 133.085 114.542 188.707 1.00 57.36 486 ARG B O 1
ATOM 4848 N N . TYR B 1 487 ? 132.933 114.753 190.935 1.00 54.53 487 TYR B N 1
ATOM 4849 C CA . TYR B 1 487 ? 132.983 116.207 190.902 1.00 54.53 487 TYR B CA 1
ATOM 4850 C C . TYR B 1 487 ? 134.237 116.741 191.577 1.00 54.53 487 TYR B C 1
ATOM 4851 O O . TYR B 1 487 ? 134.216 117.800 192.196 1.00 54.53 487 TYR B O 1
ATOM 4860 N N . GLY B 1 488 ? 135.349 116.031 191.449 1.00 52.66 488 GLY B N 1
ATOM 4861 C CA . GLY B 1 488 ? 136.580 116.477 192.066 1.00 52.66 488 GLY B CA 1
ATOM 4862 C C . GLY B 1 488 ? 136.554 116.110 193.524 1.00 52.66 488 GLY B C 1
ATOM 4863 O O . GLY B 1 488 ? 136.676 114.929 193.843 1.00 52.66 488 GLY B O 1
ATOM 4864 N N . ARG B 1 489 ? 136.407 117.115 194.397 1.00 58.06 489 ARG B N 1
ATOM 4865 C CA . ARG B 1 489 ? 135.881 116.968 195.758 1.00 58.06 489 ARG B CA 1
ATOM 4866 C C . ARG B 1 489 ? 136.764 116.032 196.597 1.00 58.06 489 ARG B C 1
ATOM 4867 O O . ARG B 1 489 ? 136.386 114.931 196.984 1.00 58.06 489 ARG B O 1
ATOM 4875 N N . TYR B 1 490 ? 137.993 116.491 196.824 1.00 65.66 490 TYR B N 1
ATOM 4876 C CA . TYR B 1 490 ? 139.069 115.617 197.275 1.00 65.66 490 TYR B CA 1
ATOM 4877 C C . TYR B 1 490 ? 138.990 115.308 198.764 1.00 65.66 490 TYR B C 1
ATOM 4878 O O . TYR B 1 490 ? 139.133 114.150 199.165 1.00 65.66 490 TYR B O 1
ATOM 4887 N N . ASN B 1 491 ? 138.778 116.327 199.601 1.00 67.07 491 ASN B N 1
ATOM 4888 C CA . ASN B 1 491 ? 138.772 116.107 201.044 1.00 67.07 491 ASN B CA 1
ATOM 4889 C C . ASN B 1 491 ? 137.540 115.351 201.522 1.00 67.07 491 ASN B C 1
ATOM 4890 O O . ASN B 1 491 ? 137.551 114.821 202.634 1.00 67.07 491 ASN B O 1
ATOM 4895 N N . THR B 1 492 ? 136.483 115.294 200.716 1.00 67.24 492 THR B N 1
ATOM 4896 C CA . THR B 1 492 ? 135.327 114.475 201.045 1.00 67.24 492 THR B CA 1
ATOM 4897 C C . THR B 1 492 ? 135.573 113.010 200.703 1.00 67.24 492 THR B C 1
ATOM 4898 O O . THR B 1 492 ? 135.091 112.121 201.413 1.00 67.24 492 THR B O 1
ATOM 4902 N N . VAL B 1 493 ? 136.333 112.742 199.637 1.00 73.20 493 VAL B N 1
ATOM 4903 C CA . VAL B 1 493 ? 136.708 111.370 199.298 1.00 73.20 493 VAL B CA 1
ATOM 4904 C C . VAL B 1 493 ? 137.636 110.796 200.358 1.00 73.20 493 VAL B C 1
ATOM 4905 O O . VAL B 1 493 ? 137.452 109.662 200.815 1.00 73.20 493 VAL B O 1
ATOM 4909 N N . ARG B 1 494 ? 138.620 111.585 200.789 1.00 77.39 494 ARG B N 1
ATOM 4910 C CA . ARG B 1 494 ? 139.576 111.133 201.792 1.00 77.39 494 ARG B CA 1
ATOM 4911 C C . ARG B 1 494 ? 138.914 110.929 203.150 1.00 77.39 494 ARG B C 1
ATOM 4912 O O . ARG B 1 494 ? 139.345 110.073 203.929 1.00 77.39 494 ARG B O 1
ATOM 4920 N N . GLN B 1 495 ? 137.844 111.671 203.433 1.00 81.29 495 GLN B N 1
ATOM 4921 C CA . GLN B 1 495 ? 137.143 111.526 204.703 1.00 81.29 495 GLN B CA 1
ATOM 4922 C C . GLN B 1 495 ? 136.184 110.340 204.688 1.00 81.29 495 GLN B C 1
ATOM 4923 O O . GLN B 1 495 ? 136.009 109.677 205.714 1.00 81.29 495 GLN B O 1
ATOM 4929 N N . LEU B 1 496 ? 135.549 110.055 203.549 1.00 83.10 496 LEU B N 1
ATOM 4930 C CA . LEU B 1 496 ? 134.652 108.904 203.480 1.00 83.10 496 LEU B CA 1
ATOM 4931 C C . LEU B 1 496 ? 135.415 107.591 203.481 1.00 83.10 496 LEU B C 1
ATOM 4932 O O . LEU B 1 496 ? 134.898 106.576 203.957 1.00 83.10 496 LEU B O 1
ATOM 4937 N N . LEU B 1 497 ? 136.631 107.582 202.949 1.00 86.46 497 LEU B N 1
ATOM 4938 C CA . LEU B 1 497 ? 137.473 106.399 203.011 1.00 86.46 497 LEU B CA 1
ATOM 4939 C C . LEU B 1 497 ? 138.204 106.277 204.339 1.00 86.46 497 LEU B C 1
ATOM 4940 O O . LEU B 1 497 ? 138.926 105.298 204.547 1.00 86.46 497 LEU B O 1
ATOM 4945 N N . ASP B 1 498 ? 138.038 107.250 205.231 1.00 93.52 498 ASP B N 1
ATOM 4946 C CA . ASP B 1 498 ? 138.614 107.207 206.565 1.00 93.52 498 ASP B CA 1
ATOM 4947 C C . ASP B 1 498 ? 137.645 106.622 207.584 1.00 93.52 498 ASP B C 1
ATOM 4948 O O . ASP B 1 498 ? 138.062 106.263 208.691 1.00 93.52 498 ASP B O 1
ATOM 4953 N N . SER B 1 499 ? 136.370 106.502 207.233 1.00 98.88 499 SER B N 1
ATOM 4954 C CA . SER B 1 499 ? 135.362 106.019 208.159 1.00 98.88 499 SER B CA 1
ATOM 4955 C C . SER B 1 499 ? 135.397 104.493 208.255 1.00 98.88 499 SER B C 1
ATOM 4956 O O . SER B 1 499 ? 136.145 103.810 207.551 1.00 98.88 499 SER B O 1
ATOM 4959 N N . GLU B 1 500 ? 134.565 103.957 209.154 1.00 108.28 500 GLU B N 1
ATOM 4960 C CA . GLU B 1 500 ? 134.477 102.512 209.326 1.00 108.28 500 GLU B CA 1
ATOM 4961 C C . GLU B 1 500 ? 133.728 101.844 208.184 1.00 108.28 500 GLU B C 1
ATOM 4962 O O . GLU B 1 500 ? 133.931 100.653 207.937 1.00 108.28 500 GLU B O 1
ATOM 4968 N N . LYS B 1 501 ? 132.865 102.587 207.490 1.00 106.68 501 LYS B N 1
ATOM 4969 C CA . LYS B 1 501 ? 132.218 102.071 206.293 1.00 106.68 501 LYS B CA 1
ATOM 4970 C C . LYS B 1 501 ? 133.176 102.056 205.106 1.00 106.68 501 LYS B C 1
ATOM 4971 O O . LYS B 1 501 ? 132.963 101.299 204.153 1.00 106.68 501 LYS B O 1
ATOM 4977 N N . GLY B 1 502 ? 134.263 102.823 205.173 1.00 105.31 502 GLY B N 1
ATOM 4978 C CA . GLY B 1 502 ? 135.147 103.016 204.040 1.00 105.31 502 GLY B CA 1
ATOM 4979 C C . GLY B 1 502 ? 136.102 101.885 203.720 1.00 105.31 502 GLY B C 1
ATOM 4980 O O . GLY B 1 502 ? 137.288 102.120 203.472 1.00 105.31 502 GLY B O 1
ATOM 4981 N N . SER B 1 503 ? 135.604 100.668 203.709 1.00 106.74 503 SER B N 1
ATOM 4982 C CA . SER B 1 503 ? 136.366 99.494 203.304 1.00 106.74 503 SER B CA 1
ATOM 4983 C C . SER B 1 503 ? 135.653 98.694 202.230 1.00 106.74 503 SER B C 1
ATOM 4984 O O . SER B 1 503 ? 136.308 98.149 201.340 1.00 106.74 503 SER B O 1
ATOM 4987 N N . PHE B 1 504 ? 134.326 98.617 202.287 1.00 105.55 504 PHE B N 1
ATOM 4988 C CA . PHE B 1 504 ? 133.542 97.978 201.246 1.00 105.55 504 PHE B CA 1
ATOM 4989 C C . PHE B 1 504 ? 132.777 98.970 200.383 1.00 105.55 504 PHE B C 1
ATOM 4990 O O . PHE B 1 504 ? 132.173 98.560 199.386 1.00 105.55 504 PHE B O 1
ATOM 4998 N N . ILE B 1 505 ? 132.781 100.255 200.740 1.00 100.31 505 ILE B N 1
ATOM 4999 C CA . ILE B 1 505 ? 132.156 101.270 199.899 1.00 100.31 505 ILE B CA 1
ATOM 5000 C C . ILE B 1 505 ? 133.075 101.665 198.746 1.00 100.31 505 ILE B C 1
ATOM 5001 O O . ILE B 1 505 ? 132.611 102.236 197.751 1.00 100.31 505 ILE B O 1
ATOM 5006 N N . ILE B 1 506 ? 134.366 101.328 198.834 1.00 93.35 506 ILE B N 1
ATOM 5007 C CA . ILE B 1 506 ? 135.330 101.726 197.820 1.00 93.35 506 ILE B CA 1
ATOM 5008 C C . ILE B 1 506 ? 135.16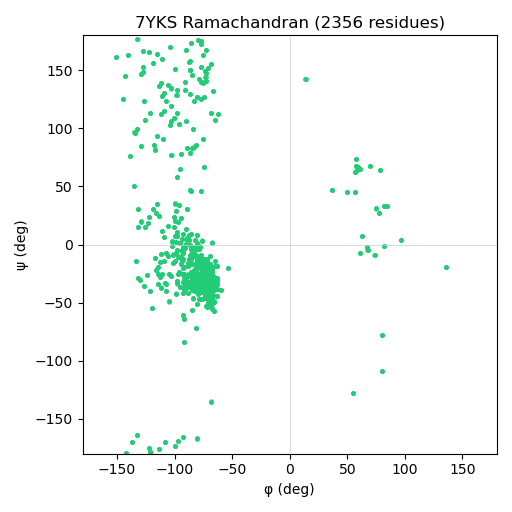0 100.922 196.533 1.00 93.35 506 ILE B C 1
ATOM 5009 O O . ILE B 1 506 ? 135.532 101.396 195.454 1.00 93.35 506 ILE B O 1
ATOM 5014 N N . ASN B 1 507 ? 134.549 99.739 196.602 1.00 92.02 507 ASN B N 1
ATOM 5015 C CA . ASN B 1 507 ? 134.427 98.852 195.452 1.00 92.02 507 ASN B CA 1
ATOM 5016 C C . ASN B 1 507 ? 132.970 98.591 195.092 1.00 92.02 507 ASN B C 1
ATOM 5017 O O . ASN B 1 507 ? 132.637 97.527 194.572 1.00 92.02 507 ASN B O 1
ATOM 5022 N N . GLU B 1 508 ? 132.093 99.552 195.353 1.00 91.13 508 GLU B N 1
ATOM 5023 C CA . GLU B 1 508 ? 130.663 99.377 195.141 1.00 91.13 508 GLU B CA 1
ATOM 5024 C C . GLU B 1 508 ? 130.258 99.993 193.809 1.00 91.13 508 GLU B C 1
ATOM 5025 O O . GLU B 1 508 ? 130.565 101.158 193.540 1.00 91.13 508 GLU B O 1
ATOM 5031 N N . SER B 1 509 ? 129.560 99.217 192.989 1.00 89.09 509 SER B N 1
ATOM 5032 C CA . SER B 1 509 ? 129.074 99.696 191.709 1.00 89.09 509 SER B CA 1
ATOM 5033 C C . SER B 1 509 ? 127.679 100.296 191.851 1.00 89.09 509 SER B C 1
ATOM 5034 O O . SER B 1 509 ? 126.999 100.138 192.867 1.00 89.09 509 SER B O 1
ATOM 5037 N N . ASP B 1 510 ? 127.258 100.990 190.807 1.00 89.15 510 ASP B N 1
ATOM 5038 C CA . ASP B 1 510 ? 125.938 101.586 190.701 1.00 89.15 510 ASP B CA 1
ATOM 5039 C C . ASP B 1 510 ? 125.111 100.808 189.681 1.00 89.15 510 ASP B C 1
ATOM 5040 O O . ASP B 1 510 ? 125.494 99.714 189.252 1.00 89.15 510 ASP B O 1
ATOM 5045 N N . GLY B 1 511 ? 123.947 101.361 189.329 1.00 91.72 511 GLY B N 1
ATOM 5046 C CA . GLY B 1 511 ? 123.079 100.708 188.361 1.00 91.72 511 GLY B CA 1
ATOM 5047 C C . GLY B 1 511 ? 123.685 100.606 186.976 1.00 91.72 511 GLY B C 1
ATOM 5048 O O . GLY B 1 511 ? 123.375 99.677 186.225 1.00 91.72 511 GLY B O 1
ATOM 5049 N N . ALA B 1 512 ? 124.555 101.548 186.617 1.00 90.50 512 ALA B N 1
ATOM 5050 C CA . ALA B 1 512 ? 125.313 101.436 185.381 1.00 90.50 512 ALA B CA 1
ATOM 5051 C C . ALA B 1 512 ? 126.522 100.521 185.517 1.00 90.50 512 ALA B C 1
ATOM 5052 O O . ALA B 1 512 ? 127.131 100.175 184.502 1.00 90.50 512 ALA B O 1
ATOM 5054 N N . GLY B 1 513 ? 126.884 100.129 186.736 1.00 89.00 513 GLY B N 1
ATOM 5055 C CA . GLY B 1 513 ? 127.951 99.180 186.960 1.00 89.00 513 GLY B CA 1
ATOM 5056 C C . GLY B 1 513 ? 129.301 99.777 187.282 1.00 89.00 513 GLY B C 1
ATOM 5057 O O . GLY B 1 513 ? 130.267 99.022 187.434 1.00 89.00 513 GLY B O 1
ATOM 5058 N N . MET B 1 514 ? 129.400 101.096 187.407 1.00 82.16 514 MET B N 1
ATOM 5059 C CA . MET B 1 514 ? 130.684 101.760 187.575 1.00 82.16 514 MET B CA 1
ATOM 5060 C C . MET B 1 514 ? 131.029 101.912 189.052 1.00 82.16 514 MET B C 1
ATOM 5061 O O . MET B 1 514 ? 130.198 102.356 189.847 1.00 82.16 514 MET B O 1
ATOM 5066 N N . THR B 1 515 ? 132.263 101.567 189.403 1.00 76.85 515 THR B N 1
ATOM 5067 C CA . THR B 1 515 ? 132.801 101.798 190.737 1.00 76.85 515 THR B CA 1
ATOM 5068 C C . THR B 1 515 ? 133.166 103.276 190.870 1.00 76.85 515 THR B C 1
ATOM 5069 O O . THR B 1 515 ? 133.091 104.024 189.897 1.00 76.85 515 THR B O 1
ATOM 5073 N N . PRO B 1 516 ? 133.550 103.753 192.066 1.00 73.09 516 PRO B N 1
ATOM 5074 C CA . PRO B 1 516 ? 134.129 105.108 192.140 1.00 73.09 516 PRO B CA 1
ATOM 5075 C C . PRO B 1 516 ? 135.436 105.281 191.385 1.00 73.09 516 PRO B C 1
ATOM 5076 O O . PRO B 1 516 ? 135.813 106.419 191.093 1.00 73.09 516 PRO B O 1
ATOM 5080 N N . LEU B 1 517 ? 136.141 104.200 191.061 1.00 71.34 517 LEU B N 1
ATOM 5081 C CA . LEU B 1 517 ? 137.352 104.321 190.260 1.00 71.34 517 LEU B CA 1
ATOM 5082 C C . LEU B 1 517 ? 137.025 104.587 188.796 1.00 71.34 517 LEU B C 1
ATOM 5083 O O . LEU B 1 517 ? 137.814 105.225 188.093 1.00 71.34 517 LEU B O 1
ATOM 5088 N N . HIS B 1 518 ? 135.870 104.117 188.323 1.00 72.27 518 HIS B N 1
ATOM 5089 C CA . HIS B 1 518 ? 135.472 104.377 186.945 1.00 72.27 518 HIS B CA 1
ATOM 5090 C C . HIS B 1 518 ? 135.042 105.821 186.754 1.00 72.27 518 HIS B C 1
ATOM 5091 O O . HIS B 1 518 ? 135.404 106.458 185.761 1.00 72.27 518 HIS B O 1
ATOM 5098 N N . ILE B 1 519 ? 134.254 106.352 187.687 1.00 65.17 519 ILE B N 1
ATOM 5099 C CA . ILE B 1 519 ? 133.644 107.653 187.453 1.00 65.17 519 ILE B CA 1
ATOM 5100 C C . ILE B 1 519 ? 134.646 108.767 187.716 1.00 65.17 519 ILE B C 1
ATOM 5101 O O . ILE B 1 519 ? 134.529 109.860 187.155 1.00 65.17 519 ILE B O 1
ATOM 5106 N N . SER B 1 520 ? 135.644 108.512 188.560 1.00 59.71 520 SER B N 1
ATOM 5107 C CA . SER B 1 520 ? 136.678 109.503 188.820 1.00 59.71 520 SER B CA 1
ATOM 5108 C C . SER B 1 520 ? 137.584 109.697 187.617 1.00 59.71 520 SER B C 1
ATOM 5109 O O . SER B 1 520 ? 138.107 110.794 187.407 1.00 59.71 520 SER B O 1
ATOM 5112 N N . SER B 1 521 ? 137.781 108.652 186.821 1.00 62.03 521 SER B N 1
ATOM 5113 C CA . SER B 1 521 ? 138.655 108.728 185.662 1.00 62.03 521 SER B CA 1
ATOM 5114 C C . SER B 1 521 ? 137.899 109.014 184.376 1.00 62.03 521 SER B C 1
ATOM 5115 O O . SER B 1 521 ? 138.499 109.516 183.424 1.00 62.03 521 SER B O 1
ATOM 5118 N N . GLN B 1 522 ? 136.605 108.698 184.324 1.00 56.54 522 GLN B N 1
ATOM 5119 C CA . GLN B 1 522 ? 135.781 109.143 183.207 1.00 56.54 522 GLN B CA 1
ATOM 5120 C C . GLN B 1 522 ? 135.691 110.658 183.168 1.00 56.54 522 GLN B C 1
ATOM 5121 O O . GLN B 1 522 ? 135.718 111.268 182.093 1.00 56.54 522 GLN B O 1
ATOM 5127 N N . GLN B 1 523 ? 135.597 111.283 184.336 1.00 54.95 523 GLN B N 1
ATOM 5128 C CA . GLN B 1 523 ? 135.511 112.726 184.460 1.00 54.95 523 GLN B CA 1
ATOM 5129 C C . GLN B 1 523 ? 136.875 113.392 184.491 1.00 54.95 523 GLN B C 1
ATOM 5130 O O . GLN B 1 523 ? 136.942 114.620 184.436 1.00 54.95 523 GLN B O 1
ATOM 5136 N N . GLY B 1 524 ? 137.951 112.622 184.589 1.00 53.20 524 GLY B N 1
ATOM 5137 C CA . GLY B 1 524 ? 139.278 113.180 184.445 1.00 53.20 524 GLY B CA 1
ATOM 5138 C C . GLY B 1 524 ? 139.849 113.845 185.669 1.00 53.20 524 GLY B C 1
ATOM 5139 O O . GLY B 1 524 ? 140.613 114.802 185.539 1.00 53.20 524 GLY B O 1
ATOM 5140 N N . HIS B 1 525 ? 139.517 113.358 186.859 1.00 54.52 525 HIS B N 1
ATOM 5141 C CA . HIS B 1 525 ? 140.026 113.917 188.110 1.00 54.52 525 HIS B CA 1
ATOM 5142 C C . HIS B 1 525 ? 141.231 113.084 188.525 1.00 54.52 525 HIS B C 1
ATOM 5143 O O . HIS B 1 525 ? 141.087 111.975 189.037 1.00 54.52 525 HIS B O 1
ATOM 5150 N N . THR B 1 526 ? 142.424 113.635 188.311 1.00 64.64 526 THR B N 1
ATOM 5151 C CA . THR B 1 526 ? 143.628 112.821 188.324 1.00 64.64 526 THR B CA 1
ATOM 5152 C C . THR B 1 526 ? 144.258 112.674 189.702 1.00 64.64 526 THR B C 1
ATOM 5153 O O . THR B 1 526 ? 145.055 111.753 189.899 1.00 64.64 526 THR B O 1
ATOM 5157 N N . ARG B 1 527 ? 143.935 113.538 190.662 1.00 66.18 527 ARG B N 1
ATOM 5158 C CA . ARG B 1 527 ? 144.437 113.364 192.017 1.00 66.18 527 ARG B CA 1
ATOM 5159 C C . ARG B 1 527 ? 143.393 112.785 192.959 1.00 66.18 527 ARG B C 1
ATOM 5160 O O . ARG B 1 527 ? 143.692 112.562 194.134 1.00 66.18 527 ARG B O 1
ATOM 5168 N N . VAL B 1 528 ? 142.183 112.541 192.472 1.00 62.80 528 VAL B N 1
ATOM 5169 C CA . VAL B 1 528 ? 141.211 111.751 193.210 1.00 62.80 528 VAL B CA 1
ATOM 5170 C C . VAL B 1 528 ? 141.326 110.282 192.826 1.00 62.80 528 VAL B C 1
ATOM 5171 O O . VAL B 1 528 ? 141.179 109.402 193.679 1.00 62.80 528 VAL B O 1
ATOM 5175 N N . VAL B 1 529 ? 141.642 110.002 191.558 1.00 66.56 529 VAL B N 1
ATOM 5176 C CA . VAL B 1 529 ? 141.837 108.634 191.098 1.00 66.56 529 VAL B CA 1
ATOM 5177 C C . VAL B 1 529 ? 143.140 108.061 191.642 1.00 66.56 529 VAL B C 1
ATOM 5178 O O . VAL B 1 529 ? 143.279 106.841 191.755 1.00 66.56 529 VAL B O 1
ATOM 5182 N N . GLN B 1 530 ? 144.084 108.917 192.032 1.00 71.11 530 GLN B N 1
ATOM 5183 C CA . GLN B 1 530 ? 145.327 108.441 192.619 1.00 71.11 530 GLN B CA 1
ATOM 5184 C C . GLN B 1 530 ? 145.123 107.979 194.053 1.00 71.11 530 GLN B C 1
ATOM 5185 O O . GLN B 1 530 ? 145.697 106.967 194.466 1.00 71.11 530 GLN B O 1
ATOM 5191 N N . LEU B 1 531 ? 144.303 108.703 194.823 1.00 73.78 531 LEU B N 1
ATOM 5192 C CA . LEU B 1 531 ? 144.028 108.301 196.198 1.00 73.78 531 LEU B CA 1
ATOM 5193 C C . LEU B 1 531 ? 143.200 107.027 196.253 1.00 73.78 531 LEU B C 1
ATOM 5194 O O . LEU B 1 531 ? 143.320 106.259 197.210 1.00 73.78 531 LEU B O 1
ATOM 5199 N N . LEU B 1 532 ? 142.371 106.773 195.244 1.00 73.43 532 LEU B N 1
ATOM 5200 C CA . LEU B 1 532 ? 141.667 105.499 195.182 1.00 73.43 532 LEU B CA 1
ATOM 5201 C C . LEU B 1 532 ? 142.602 104.338 194.882 1.00 73.43 532 LEU B C 1
ATOM 5202 O O . LEU B 1 532 ? 142.275 103.197 195.215 1.00 73.43 532 LEU B O 1
ATOM 5207 N N . LEU B 1 533 ? 143.753 104.597 194.268 1.00 76.39 533 LEU B N 1
ATOM 5208 C CA . LEU B 1 533 ? 144.721 103.544 193.995 1.00 76.39 533 LEU B CA 1
ATOM 5209 C C . LEU B 1 533 ? 145.711 103.349 195.130 1.00 76.39 533 LEU B C 1
ATOM 5210 O O . LEU B 1 533 ? 146.250 102.249 195.284 1.00 76.39 533 LEU B O 1
ATOM 5215 N N . ASN B 1 534 ? 145.976 104.390 195.923 1.00 79.74 534 ASN B N 1
ATOM 5216 C CA . ASN B 1 534 ? 146.804 104.209 197.109 1.00 79.74 534 ASN B CA 1
ATOM 5217 C C . ASN B 1 534 ? 146.067 103.432 198.191 1.00 79.74 534 ASN B C 1
ATOM 5218 O O . ASN B 1 534 ? 146.703 102.776 199.020 1.00 79.74 534 ASN B O 1
ATOM 5223 N N . ARG B 1 535 ? 144.739 103.491 198.201 1.00 82.84 535 ARG B N 1
ATOM 5224 C CA . ARG B 1 535 ? 143.938 102.695 199.119 1.00 82.84 535 ARG B CA 1
ATOM 5225 C C . ARG B 1 535 ? 143.569 101.337 198.543 1.00 82.84 535 ARG B C 1
ATOM 5226 O O . ARG B 1 535 ? 142.799 100.603 199.170 1.00 82.84 535 ARG B O 1
ATOM 5234 N N . GLY B 1 536 ? 144.082 100.996 197.365 1.00 83.55 536 GLY B N 1
ATOM 5235 C CA . GLY B 1 536 ? 143.891 99.678 196.798 1.00 83.55 536 GLY B CA 1
ATOM 5236 C C . GLY B 1 536 ? 142.484 99.370 196.334 1.00 83.55 536 GLY B C 1
ATOM 5237 O O . GLY B 1 536 ? 141.808 98.519 196.917 1.00 83.55 536 GLY B O 1
ATOM 5238 N N . ALA B 1 537 ? 142.026 100.055 195.292 1.00 85.66 537 ALA B N 1
ATOM 5239 C CA . ALA B 1 537 ? 140.738 99.735 194.699 1.00 85.66 537 ALA B CA 1
ATOM 5240 C C . ALA B 1 537 ? 140.901 98.633 193.664 1.00 85.66 537 ALA B C 1
ATOM 5241 O O . ALA B 1 537 ? 141.949 98.496 193.031 1.00 85.66 537 ALA B O 1
ATOM 5243 N N . LEU B 1 538 ? 139.850 97.840 193.498 1.00 89.91 538 LEU B N 1
ATOM 5244 C CA . LEU B 1 538 ? 139.903 96.729 192.563 1.00 89.91 538 LEU B CA 1
ATOM 5245 C C . LEU B 1 538 ? 139.533 97.192 191.161 1.00 89.91 538 LEU B C 1
ATOM 5246 O O . LEU B 1 538 ? 138.757 98.133 190.976 1.00 89.91 538 LEU B O 1
ATOM 5251 N N . LEU B 1 539 ? 140.100 96.514 190.170 1.00 89.41 539 LEU B N 1
ATOM 5252 C CA . LEU B 1 539 ? 139.951 96.911 188.772 1.00 89.41 539 LEU B CA 1
ATOM 5253 C C . LEU B 1 539 ? 138.807 96.136 188.118 1.00 89.41 539 LEU B C 1
ATOM 5254 O O . LEU B 1 539 ? 138.992 95.342 187.199 1.00 89.41 539 LEU B O 1
ATOM 5259 N N . HIS B 1 540 ? 137.602 96.391 188.610 1.00 89.94 540 HIS B N 1
ATOM 5260 C CA . HIS B 1 540 ? 136.436 95.743 188.042 1.00 89.94 540 HIS B CA 1
ATOM 5261 C C . HIS B 1 540 ? 136.055 96.403 186.721 1.00 89.94 540 HIS B C 1
ATOM 5262 O O . HIS B 1 540 ? 136.639 97.401 186.296 1.00 89.94 540 HIS B O 1
ATOM 5269 N N . ARG B 1 541 ? 135.056 95.827 186.067 1.00 86.64 541 ARG B N 1
ATOM 5270 C CA . ARG B 1 541 ? 134.601 96.291 184.769 1.00 86.64 541 ARG B CA 1
ATOM 5271 C C . ARG B 1 541 ? 133.092 96.470 184.820 1.00 86.64 541 ARG B C 1
ATOM 5272 O O . ARG B 1 541 ? 132.391 95.735 185.517 1.00 86.64 541 ARG B O 1
ATOM 5280 N N . ASP B 1 542 ? 132.596 97.456 184.079 1.00 87.51 542 ASP B N 1
ATOM 5281 C CA . ASP B 1 542 ? 131.187 97.819 184.142 1.00 87.51 542 ASP B CA 1
ATOM 5282 C C . ASP B 1 542 ? 130.344 96.868 183.293 1.00 87.51 542 ASP B C 1
ATOM 5283 O O . ASP B 1 542 ? 130.791 95.797 182.879 1.00 87.51 542 ASP B O 1
ATOM 5288 N N . HIS B 1 543 ? 129.087 97.252 183.050 1.00 91.09 543 HIS B N 1
ATOM 5289 C CA . HIS B 1 543 ? 128.187 96.400 182.280 1.00 91.09 543 HIS B CA 1
ATOM 5290 C C . HIS B 1 543 ? 128.568 96.356 180.807 1.00 91.09 543 HIS B C 1
ATOM 5291 O O . HIS B 1 543 ? 128.278 95.369 180.125 1.00 91.09 543 HIS B O 1
ATOM 5298 N N . THR B 1 544 ? 129.214 97.402 180.300 1.00 87.29 544 THR B N 1
ATOM 5299 C CA . THR B 1 544 ? 129.757 97.354 178.952 1.00 87.29 544 THR B CA 1
ATOM 5300 C C . THR B 1 544 ? 131.130 96.702 178.899 1.00 87.29 544 THR B C 1
ATOM 5301 O O . THR B 1 544 ? 131.650 96.486 177.802 1.00 87.29 544 THR B O 1
ATOM 5305 N N . GLY B 1 545 ? 131.727 96.394 180.046 1.00 84.58 545 GLY B N 1
ATOM 5306 C CA . GLY B 1 545 ? 132.971 95.654 180.066 1.00 84.58 545 GLY B CA 1
ATOM 5307 C C . GLY B 1 545 ? 134.218 96.487 179.895 1.00 84.58 545 GLY B C 1
ATOM 5308 O O . GLY B 1 545 ? 135.201 96.001 179.330 1.00 84.58 545 GLY B O 1
ATOM 5309 N N . ARG B 1 546 ? 134.219 97.722 180.384 1.00 80.04 546 ARG B N 1
ATOM 5310 C CA . ARG B 1 546 ? 135.307 98.660 180.156 1.00 80.04 546 ARG B CA 1
ATOM 5311 C C . ARG B 1 546 ? 136.052 98.940 181.452 1.00 80.04 546 ARG B C 1
ATOM 5312 O O . ARG B 1 546 ? 135.437 99.098 182.509 1.00 80.04 546 ARG B O 1
ATOM 5320 N N . ASN B 1 547 ? 137.372 99.002 181.361 1.00 77.16 547 ASN B N 1
ATOM 5321 C CA . ASN B 1 547 ? 138.241 99.322 182.483 1.00 77.16 547 ASN B CA 1
ATOM 5322 C C . ASN B 1 547 ? 138.378 100.840 182.612 1.00 77.16 547 ASN B C 1
ATOM 5323 O O . ASN B 1 547 ? 137.861 101.580 181.775 1.00 77.16 547 ASN B O 1
ATOM 5328 N N . PRO B 1 548 ? 139.024 101.358 183.671 1.00 74.50 548 PRO B N 1
ATOM 5329 C CA . PRO B 1 548 ? 139.235 102.818 183.741 1.00 74.50 548 PRO B CA 1
ATOM 5330 C C . PRO B 1 548 ? 140.135 103.421 182.662 1.00 74.50 548 PRO B C 1
ATOM 5331 O O . PRO B 1 548 ? 140.142 104.648 182.526 1.00 74.50 548 PRO B O 1
ATOM 5335 N N . LEU B 1 549 ? 140.904 102.629 181.908 1.00 74.33 549 LEU B N 1
ATOM 5336 C CA . LEU B 1 549 ? 141.662 103.202 180.794 1.00 74.33 549 LEU B CA 1
ATOM 5337 C C . LEU B 1 549 ? 140.749 103.603 179.652 1.00 74.33 549 LEU B C 1
ATOM 5338 O O . LEU B 1 549 ? 140.952 104.646 179.024 1.00 74.33 549 LEU B O 1
ATOM 5343 N N . GLN B 1 550 ? 139.753 102.779 179.358 1.00 73.32 550 GLN B N 1
ATOM 5344 C CA . GLN B 1 550 ? 138.918 103.016 178.197 1.00 73.32 550 GLN B CA 1
ATOM 5345 C C . GLN B 1 550 ? 137.909 104.126 178.428 1.00 73.32 550 GLN B C 1
ATOM 5346 O O . GLN B 1 550 ? 137.530 104.808 177.476 1.00 73.32 550 GLN B O 1
ATOM 5352 N N . LEU B 1 551 ? 137.470 104.328 179.670 1.00 65.55 551 LEU B N 1
ATOM 5353 C CA . LEU B 1 551 ? 136.526 105.406 179.943 1.00 65.55 551 LEU B CA 1
ATOM 5354 C C . LEU B 1 551 ? 137.203 106.764 179.868 1.00 65.55 551 LEU B C 1
ATOM 5355 O O . LEU B 1 551 ? 136.604 107.738 179.404 1.00 65.55 551 LEU B O 1
ATOM 5360 N N . ALA B 1 552 ? 138.452 106.849 180.316 1.00 62.21 552 ALA B N 1
ATOM 5361 C CA . ALA B 1 552 ? 139.194 108.093 180.207 1.00 62.21 552 ALA B CA 1
ATOM 5362 C C . ALA B 1 552 ? 139.670 108.353 178.789 1.00 62.21 552 ALA B C 1
ATOM 5363 O O . ALA B 1 552 ? 139.922 109.506 178.433 1.00 62.21 552 ALA B O 1
ATOM 5365 N N . ALA B 1 553 ? 139.805 107.307 177.977 1.00 64.92 553 ALA B N 1
ATOM 5366 C CA . ALA B 1 553 ? 140.175 107.480 176.581 1.00 64.92 553 ALA B CA 1
ATOM 5367 C C . ALA B 1 553 ? 139.005 107.961 175.741 1.00 64.92 553 ALA B C 1
ATOM 5368 O O . ALA B 1 553 ? 139.216 108.642 174.734 1.00 64.92 553 ALA B O 1
ATOM 5370 N N . MET B 1 554 ? 137.776 107.622 176.129 1.00 64.85 554 MET B N 1
ATOM 5371 C CA . MET B 1 554 ? 136.609 108.140 175.428 1.00 64.85 554 MET B CA 1
ATOM 5372 C C . MET B 1 554 ? 136.426 109.629 175.662 1.00 64.85 554 MET B C 1
ATOM 5373 O O . MET B 1 554 ? 135.814 110.315 174.839 1.00 64.85 554 MET B O 1
ATOM 5378 N N . SER B 1 555 ? 136.932 110.145 176.776 1.00 60.45 555 SER B N 1
ATOM 5379 C CA . SER B 1 555 ? 136.757 111.539 177.133 1.00 60.45 555 SER B CA 1
ATOM 5380 C C . SER B 1 555 ? 137.986 112.382 176.839 1.00 60.45 555 SER B C 1
ATOM 5381 O O . SER B 1 555 ? 137.919 113.609 176.949 1.00 60.45 555 SER B O 1
ATOM 5384 N N . GLY B 1 556 ? 139.100 111.759 176.475 1.00 56.38 556 GLY B N 1
ATOM 5385 C CA . GLY B 1 556 ? 140.263 112.498 176.042 1.00 56.38 556 GLY B CA 1
ATOM 5386 C C . GLY B 1 556 ? 141.080 113.130 177.136 1.00 56.38 556 GLY B C 1
ATOM 5387 O O . GLY B 1 556 ? 141.746 114.137 176.892 1.00 56.38 556 GLY B O 1
ATOM 5388 N N . TYR B 1 557 ? 141.056 112.572 178.341 1.00 53.18 557 TYR B N 1
ATOM 5389 C CA . TYR B 1 557 ? 141.855 113.096 179.442 1.00 53.18 557 TYR B CA 1
ATOM 5390 C C . TYR B 1 557 ? 143.208 112.403 179.428 1.00 53.18 557 TYR B C 1
ATOM 5391 O O . TYR B 1 557 ? 143.326 111.234 179.803 1.00 53.18 557 TYR B O 1
ATOM 5400 N N . THR B 1 558 ? 144.229 113.137 179.001 1.00 65.46 558 THR B N 1
ATOM 5401 C CA . THR B 1 558 ? 145.537 112.564 178.731 1.00 65.46 558 THR B CA 1
ATOM 5402 C C . THR B 1 558 ? 146.335 112.349 180.011 1.00 65.46 558 THR B C 1
ATOM 5403 O O . THR B 1 558 ? 147.044 111.346 180.143 1.00 65.46 558 THR B O 1
ATOM 5407 N N . GLU B 1 559 ? 146.211 113.257 180.979 1.00 67.73 559 GLU B N 1
ATOM 5408 C CA . GLU B 1 559 ? 147.025 113.167 182.183 1.00 67.73 559 GLU B CA 1
ATOM 5409 C C . GLU B 1 559 ? 146.596 112.038 183.108 1.00 67.73 559 GLU B C 1
ATOM 5410 O O . GLU B 1 559 ? 147.388 111.630 183.963 1.00 67.73 559 GLU B O 1
ATOM 5416 N N . THR B 1 560 ? 145.379 111.519 182.964 1.00 68.04 560 THR B N 1
ATOM 5417 C CA . THR B 1 560 ? 144.912 110.455 183.839 1.00 68.04 560 THR B CA 1
ATOM 5418 C C . THR B 1 560 ? 145.098 109.063 183.254 1.00 68.04 560 THR B C 1
ATOM 5419 O O . THR B 1 560 ? 144.913 108.083 183.977 1.00 68.04 560 THR B O 1
ATOM 5423 N N . ILE B 1 561 ? 145.450 108.942 181.973 1.00 71.60 561 ILE B N 1
ATOM 5424 C CA . ILE B 1 561 ? 145.821 107.639 181.434 1.00 71.60 561 ILE B CA 1
ATOM 5425 C C . ILE B 1 561 ? 147.325 107.426 181.466 1.00 71.60 561 ILE B C 1
ATOM 5426 O O . ILE B 1 561 ? 147.780 106.283 181.345 1.00 71.60 561 ILE B O 1
ATOM 5431 N N . GLU B 1 562 ? 148.109 108.489 181.623 1.00 72.63 562 GLU B N 1
ATOM 5432 C CA . GLU B 1 562 ? 149.529 108.336 181.881 1.00 72.63 562 GLU B CA 1
ATOM 5433 C C . GLU B 1 562 ? 149.808 107.961 183.327 1.00 72.63 562 GLU B C 1
ATOM 5434 O O . GLU B 1 562 ? 150.913 107.502 183.633 1.00 72.63 562 GLU B O 1
ATOM 5440 N N . LEU B 1 563 ? 148.836 108.157 184.218 1.00 75.66 563 LEU B N 1
ATOM 5441 C CA . LEU B 1 563 ? 148.958 107.768 185.614 1.00 75.66 563 LEU B CA 1
ATOM 5442 C C . LEU B 1 563 ? 148.450 106.355 185.847 1.00 75.66 563 LEU B C 1
ATOM 5443 O O . LEU B 1 563 ? 149.034 105.613 186.641 1.00 75.66 563 LEU B O 1
ATOM 5448 N N . LEU B 1 564 ? 147.364 105.974 185.178 1.00 76.69 564 LEU B N 1
ATOM 5449 C CA . LEU B 1 564 ? 146.854 104.616 185.308 1.00 76.69 564 LEU B CA 1
ATOM 5450 C C . LEU B 1 564 ? 147.759 103.604 184.621 1.00 76.69 564 LEU B C 1
ATOM 5451 O O . LEU B 1 564 ? 147.795 102.435 185.021 1.00 76.69 564 LEU B O 1
ATOM 5456 N N . HIS B 1 565 ? 148.496 104.026 183.593 1.00 80.84 565 HIS B N 1
ATOM 5457 C CA . HIS B 1 565 ? 149.432 103.133 182.924 1.00 80.84 565 HIS B CA 1
ATOM 5458 C C . HIS B 1 565 ? 150.712 102.953 183.729 1.00 80.84 565 HIS B C 1
ATOM 5459 O O . HIS B 1 565 ? 151.362 101.908 183.628 1.00 80.84 565 HIS B O 1
ATOM 5466 N N . SER B 1 566 ? 151.078 103.946 184.541 1.00 82.38 566 SER B N 1
ATOM 5467 C CA . SER B 1 566 ? 152.294 103.852 185.337 1.00 82.38 566 SER B CA 1
ATOM 5468 C C . SER B 1 566 ? 152.156 102.888 186.506 1.00 82.38 566 SER B C 1
ATOM 5469 O O . SER B 1 566 ? 153.170 102.396 187.010 1.00 82.38 566 SER B O 1
ATOM 5472 N N . VAL B 1 567 ? 150.936 102.608 186.949 1.00 84.82 567 VAL B N 1
ATOM 5473 C CA . VAL B 1 567 ? 150.717 101.707 188.070 1.00 84.82 567 VAL B CA 1
ATOM 5474 C C . VAL B 1 567 ? 150.071 100.392 187.636 1.00 84.82 567 VAL B C 1
ATOM 5475 O O . VAL B 1 567 ? 150.303 99.361 188.288 1.00 84.82 567 VAL B O 1
ATOM 5479 N N . HIS B 1 568 ? 149.333 100.372 186.529 1.00 87.42 568 HIS B N 1
ATOM 5480 C CA . HIS B 1 568 ? 148.760 99.142 185.978 1.00 87.42 568 HIS B CA 1
ATOM 5481 C C . HIS B 1 568 ? 149.043 99.164 184.479 1.00 87.42 568 HIS B C 1
ATOM 5482 O O . HIS B 1 568 ? 148.294 99.766 183.708 1.00 87.42 568 HIS B O 1
ATOM 5489 N N . SER B 1 569 ? 150.122 98.502 184.073 1.00 88.12 569 SER B N 1
ATOM 5490 C CA . SER B 1 569 ? 150.532 98.500 182.675 1.00 88.12 569 SER B CA 1
ATOM 5491 C C . SER B 1 569 ? 149.871 97.402 181.859 1.00 88.12 569 SER B C 1
ATOM 5492 O O . SER B 1 569 ? 150.250 97.207 180.702 1.00 88.12 569 SER B O 1
ATOM 5495 N N . HIS B 1 570 ? 148.898 96.687 182.419 1.00 89.90 570 HIS B N 1
ATOM 5496 C CA . HIS B 1 570 ? 148.225 95.612 181.708 1.00 89.90 570 HIS B CA 1
ATOM 5497 C C . HIS B 1 570 ? 146.791 95.956 181.334 1.00 89.90 570 HIS B C 1
ATOM 5498 O O . HIS B 1 570 ? 146.064 95.088 180.844 1.00 89.90 570 HIS B O 1
ATOM 5505 N N . LEU B 1 571 ? 146.364 97.196 181.556 1.00 88.06 571 LEU B N 1
ATOM 5506 C CA . LEU B 1 571 ? 145.038 97.646 181.158 1.00 88.06 571 LEU B CA 1
ATOM 5507 C C . LEU B 1 571 ? 145.018 98.302 179.789 1.00 88.06 571 LEU B C 1
ATOM 5508 O O . LEU B 1 571 ? 143.938 98.661 179.309 1.00 88.06 571 LEU B O 1
ATOM 5513 N N . LEU B 1 572 ? 146.182 98.478 179.167 1.00 90.66 572 LEU B N 1
ATOM 5514 C CA . LEU B 1 572 ? 146.245 99.119 177.860 1.00 90.66 572 LEU B CA 1
ATOM 5515 C C . LEU B 1 572 ? 145.665 98.216 176.782 1.00 90.66 572 LEU B C 1
ATOM 5516 O O . LEU B 1 572 ? 144.813 98.640 175.993 1.00 90.66 572 LEU B O 1
ATOM 5521 N N . ASP B 1 573 ? 146.113 96.968 176.742 1.00 93.73 573 ASP B N 1
ATOM 5522 C CA . ASP B 1 573 ? 145.753 96.027 175.686 1.00 93.73 573 ASP B CA 1
ATOM 5523 C C . ASP B 1 573 ? 144.612 95.113 176.133 1.00 93.73 573 ASP B C 1
ATOM 5524 O O . ASP B 1 573 ? 144.741 93.893 176.151 1.00 93.73 573 ASP B O 1
ATOM 5529 N N . GLN B 1 574 ? 143.481 95.705 176.501 1.00 88.52 574 GLN B N 1
ATOM 5530 C CA . GLN B 1 574 ? 142.307 94.920 176.856 1.00 88.52 574 GLN B CA 1
ATOM 5531 C C . GLN B 1 574 ? 141.130 95.309 175.973 1.00 88.52 574 GLN B C 1
ATOM 5532 O O . GLN B 1 574 ? 141.148 96.331 175.286 1.00 88.52 574 GLN B O 1
ATOM 5538 N N . VAL B 1 575 ? 140.099 94.471 176.004 1.00 87.35 575 VAL B N 1
ATOM 5539 C CA . VAL B 1 575 ? 138.925 94.644 175.158 1.00 87.35 575 VAL B CA 1
ATOM 5540 C C . VAL B 1 575 ? 137.685 94.745 176.032 1.00 87.35 575 VAL B C 1
ATOM 5541 O O . VAL B 1 575 ? 137.778 94.768 177.263 1.00 87.35 575 VAL B O 1
ATOM 5545 N N . ASP B 1 576 ? 136.519 94.809 175.403 1.00 87.72 576 ASP B N 1
ATOM 5546 C CA . ASP B 1 576 ? 135.256 94.944 176.115 1.00 87.72 576 ASP B CA 1
ATOM 5547 C C . ASP B 1 576 ? 134.264 93.935 175.542 1.00 87.72 576 ASP B C 1
ATOM 5548 O O . ASP B 1 576 ? 134.639 92.962 174.877 1.00 87.72 576 ASP B O 1
ATOM 5553 N N . LYS B 1 577 ? 132.979 94.144 175.847 1.00 89.64 577 LYS B N 1
ATOM 5554 C CA . LYS B 1 577 ? 131.920 93.262 175.369 1.00 89.64 577 LYS B CA 1
ATOM 5555 C C . LYS B 1 577 ? 131.795 93.284 173.846 1.00 89.64 577 LYS B C 1
ATOM 5556 O O . LYS B 1 577 ? 131.441 92.267 173.241 1.00 89.64 577 LYS B O 1
ATOM 5562 N N . ASP B 1 578 ? 132.109 94.411 173.207 1.00 89.18 578 ASP B N 1
ATOM 5563 C CA . ASP B 1 578 ? 132.107 94.506 171.753 1.00 89.18 578 ASP B CA 1
ATOM 5564 C C . ASP B 1 578 ? 133.493 94.334 171.142 1.00 89.18 578 ASP B C 1
ATOM 5565 O O . ASP B 1 578 ? 133.653 94.540 169.937 1.00 89.18 578 ASP B O 1
ATOM 5570 N N . GLY B 1 579 ? 134.495 93.973 171.939 1.00 87.88 579 GLY B N 1
ATOM 5571 C CA . GLY B 1 579 ? 135.826 93.727 171.426 1.00 87.88 579 GLY B CA 1
ATOM 5572 C C . GLY B 1 579 ? 136.681 94.953 171.199 1.00 87.88 579 GLY B C 1
ATOM 5573 O O . GLY B 1 579 ? 137.841 94.809 170.795 1.00 87.88 579 GLY B O 1
ATOM 5574 N N . ASN B 1 580 ? 136.158 96.149 171.456 1.00 84.58 580 ASN B N 1
ATOM 5575 C CA . ASN B 1 580 ? 136.895 97.378 171.198 1.00 84.58 580 ASN B CA 1
ATOM 5576 C C . ASN B 1 580 ? 137.977 97.597 172.249 1.00 84.58 580 ASN B C 1
ATOM 5577 O O . ASN B 1 580 ? 137.765 97.355 173.438 1.00 84.58 580 ASN B O 1
ATOM 5582 N N . THR B 1 581 ? 139.143 98.056 171.805 1.00 82.22 581 THR B N 1
ATOM 5583 C CA . THR B 1 581 ? 140.204 98.472 172.708 1.00 82.22 581 THR B CA 1
ATOM 5584 C C . THR B 1 581 ? 140.089 99.970 172.971 1.00 82.22 581 THR B C 1
ATOM 5585 O O . THR B 1 581 ? 139.068 100.597 172.688 1.00 82.22 581 THR B O 1
ATOM 5589 N N . ALA B 1 582 ? 141.141 100.561 173.535 1.00 78.08 582 ALA B N 1
ATOM 5590 C CA . ALA B 1 582 ? 141.128 101.990 173.809 1.00 78.08 582 ALA B CA 1
ATOM 5591 C C . ALA B 1 582 ? 141.321 102.826 172.550 1.00 78.08 582 ALA B C 1
ATOM 5592 O O . ALA B 1 582 ? 140.790 103.938 172.472 1.00 78.08 582 ALA B O 1
ATOM 5594 N N . LEU B 1 583 ? 142.079 102.328 171.568 1.00 76.68 583 LEU B N 1
ATOM 5595 C CA . LEU B 1 583 ? 142.198 103.037 170.296 1.00 76.68 583 LEU B CA 1
ATOM 5596 C C . LEU B 1 583 ? 140.900 103.018 169.509 1.00 76.68 583 LEU B C 1
ATOM 5597 O O . LEU B 1 583 ? 140.649 103.930 168.717 1.00 76.68 583 LEU B O 1
ATOM 5602 N N . HIS B 1 584 ? 140.081 101.987 169.686 1.00 80.98 584 HIS B N 1
ATOM 5603 C CA . HIS B 1 584 ? 138.795 101.963 169.006 1.00 80.98 584 HIS B CA 1
ATOM 5604 C C . HIS B 1 584 ? 137.848 102.989 169.605 1.00 80.98 584 HIS B C 1
ATOM 5605 O O . HIS B 1 584 ? 137.104 103.653 168.879 1.00 80.98 584 HIS B O 1
ATOM 5612 N N . LEU B 1 585 ? 137.883 103.148 170.923 1.00 76.74 585 LEU B N 1
ATOM 5613 C CA . LEU B 1 585 ? 136.951 104.041 171.593 1.00 76.74 585 LEU B CA 1
ATOM 5614 C C . LEU B 1 585 ? 137.355 105.501 171.465 1.00 76.74 585 LEU B C 1
ATOM 5615 O O . LEU B 1 585 ? 136.491 106.379 171.502 1.00 76.74 585 LEU B O 1
ATOM 5620 N N . ALA B 1 586 ? 138.646 105.783 171.308 1.00 73.03 586 ALA B N 1
ATOM 5621 C CA . ALA B 1 586 ? 139.083 107.157 171.115 1.00 73.03 586 ALA B CA 1
ATOM 5622 C C . ALA B 1 586 ? 138.837 107.662 169.699 1.00 73.03 586 ALA B C 1
ATOM 5623 O O . ALA B 1 586 ? 138.799 108.877 169.494 1.00 73.03 586 ALA B O 1
ATOM 5625 N N . THR B 1 587 ? 138.674 106.769 168.722 1.00 77.42 587 THR B N 1
ATOM 5626 C CA . THR B 1 587 ? 138.361 107.185 167.361 1.00 77.42 587 THR B CA 1
ATOM 5627 C C . THR B 1 587 ? 136.871 107.217 167.074 1.00 77.42 587 THR B C 1
ATOM 5628 O O . THR B 1 587 ? 136.457 107.887 166.123 1.00 77.42 587 THR B O 1
ATOM 5632 N N . MET B 1 588 ? 136.056 106.508 167.857 1.00 77.97 588 MET B N 1
ATOM 5633 C CA . MET B 1 588 ? 134.613 106.617 167.690 1.00 77.97 588 MET B CA 1
ATOM 5634 C C . MET B 1 588 ? 134.079 107.957 168.163 1.00 77.97 588 MET B C 1
ATOM 5635 O O . MET B 1 588 ? 132.955 108.320 167.803 1.00 77.97 588 MET B O 1
ATOM 5640 N N . GLU B 1 589 ? 134.845 108.694 168.966 1.00 73.58 589 GLU B N 1
ATOM 5641 C CA . GLU B 1 589 ? 134.393 109.968 169.503 1.00 73.58 589 GLU B CA 1
ATOM 5642 C C . GLU B 1 589 ? 135.353 111.114 169.212 1.00 73.58 589 GLU B C 1
ATOM 5643 O O . GLU B 1 589 ? 135.221 112.174 169.833 1.00 73.58 589 GLU B O 1
ATOM 5649 N N . ASN B 1 590 ? 136.296 110.922 168.281 1.00 69.61 590 ASN B N 1
ATOM 5650 C CA . ASN B 1 590 ? 137.151 111.967 167.704 1.00 69.61 590 ASN B CA 1
ATOM 5651 C C . ASN B 1 590 ? 137.978 112.676 168.783 1.00 69.61 590 ASN B C 1
ATOM 5652 O O . ASN B 1 590 ? 137.782 113.851 169.090 1.00 69.61 590 ASN B O 1
ATOM 5657 N N . LYS B 1 591 ? 138.900 111.915 169.369 1.00 64.75 591 LYS B N 1
ATOM 5658 C CA . LYS B 1 591 ? 139.808 112.411 170.400 1.00 64.75 591 LYS B CA 1
ATOM 5659 C C . LYS B 1 591 ? 141.231 112.317 169.865 1.00 64.75 591 LYS B C 1
ATOM 5660 O O . LYS B 1 591 ? 141.950 111.361 170.183 1.00 64.75 591 LYS B O 1
ATOM 5666 N N . PRO B 1 592 ? 141.676 113.290 169.061 1.00 64.91 592 PRO B N 1
ATOM 5667 C CA . PRO B 1 592 ? 142.977 113.146 168.392 1.00 64.91 592 PRO B CA 1
ATOM 5668 C C . PRO B 1 592 ? 144.166 113.235 169.325 1.00 64.91 592 PRO B C 1
ATOM 5669 O O . PRO B 1 592 ? 145.200 112.619 169.048 1.00 64.91 592 PRO B O 1
ATOM 5673 N N . HIS B 1 593 ? 144.057 113.982 170.420 1.00 69.15 593 HIS B N 1
ATOM 5674 C CA . HIS B 1 593 ? 145.197 114.160 171.305 1.00 69.15 593 HIS B CA 1
ATOM 5675 C C . HIS B 1 593 ? 145.445 112.933 172.169 1.00 69.15 593 HIS B C 1
ATOM 5676 O O . HIS B 1 593 ? 146.564 112.747 172.655 1.00 69.15 593 HIS B O 1
ATOM 5683 N N . ALA B 1 594 ? 144.441 112.076 172.341 1.00 68.16 594 ALA B N 1
ATOM 5684 C CA . ALA B 1 594 ? 144.648 110.832 173.068 1.00 68.16 594 ALA B CA 1
ATOM 5685 C C . ALA B 1 594 ? 145.288 109.768 172.188 1.00 68.16 594 ALA B C 1
ATOM 5686 O O . ALA B 1 594 ? 146.086 108.964 172.680 1.00 68.16 594 ALA B O 1
ATOM 5688 N N . ILE B 1 595 ? 144.966 109.767 170.887 1.00 69.10 595 ILE B N 1
ATOM 5689 C CA . ILE B 1 595 ? 145.482 108.761 169.955 1.00 69.10 595 ILE B CA 1
ATOM 5690 C C . ILE B 1 595 ? 146.999 108.859 169.839 1.00 69.10 595 ILE B C 1
ATOM 5691 O O . ILE B 1 595 ? 147.697 107.844 169.730 1.00 69.10 595 ILE B O 1
ATOM 5696 N N . SER B 1 596 ? 147.537 110.074 169.925 1.00 71.62 596 SER B N 1
ATOM 5697 C CA . SER B 1 596 ? 148.982 110.252 169.919 1.00 71.62 596 SER B CA 1
ATOM 5698 C C . SER B 1 596 ? 149.636 109.793 171.215 1.00 71.62 596 SER B C 1
ATOM 5699 O O . SER B 1 596 ? 150.863 109.679 171.266 1.00 71.62 596 SER B O 1
ATOM 5702 N N . VAL B 1 597 ? 148.855 109.535 172.260 1.00 71.99 597 VAL B N 1
ATOM 5703 C CA . VAL B 1 597 ? 149.391 109.132 173.552 1.00 71.99 597 VAL B CA 1
ATOM 5704 C C . VAL B 1 597 ? 149.100 107.653 173.764 1.00 71.99 597 VAL B C 1
ATOM 5705 O O . VAL B 1 597 ? 149.908 106.930 174.356 1.00 71.99 597 VAL B O 1
ATOM 5709 N N . LEU B 1 598 ? 147.958 107.186 173.249 1.00 74.13 598 LEU B N 1
ATOM 5710 C CA . LEU B 1 598 ? 147.663 105.755 173.255 1.00 74.13 598 LEU B CA 1
ATOM 5711 C C . LEU B 1 598 ? 148.658 104.956 172.422 1.00 74.13 598 LEU B C 1
ATOM 5712 O O . LEU B 1 598 ? 148.896 103.778 172.705 1.00 74.13 598 LEU B O 1
ATOM 5717 N N . MET B 1 599 ? 149.240 105.565 171.393 1.00 78.01 599 MET B N 1
ATOM 5718 C CA . MET B 1 599 ? 150.159 104.861 170.513 1.00 78.01 599 MET B CA 1
ATOM 5719 C C . MET B 1 599 ? 151.621 105.143 170.799 1.00 78.01 599 MET B C 1
ATOM 5720 O O . MET B 1 599 ? 152.476 104.384 170.341 1.00 78.01 599 MET B O 1
ATOM 5725 N N . SER B 1 600 ? 151.937 106.195 171.545 1.00 77.26 600 SER B N 1
ATOM 5726 C CA . SER B 1 600 ? 153.314 106.393 171.969 1.00 77.26 600 SER B CA 1
ATOM 5727 C C . SER B 1 600 ? 153.714 105.478 173.118 1.00 77.26 600 SER B C 1
ATOM 5728 O O . SER B 1 600 ? 154.896 105.436 173.469 1.00 77.26 600 SER B O 1
ATOM 5731 N N . MET B 1 601 ? 152.766 104.755 173.714 1.00 82.71 601 MET B N 1
ATOM 5732 C CA . MET B 1 601 ? 153.059 103.773 174.747 1.00 82.71 601 MET B CA 1
ATOM 5733 C C . MET B 1 601 ? 152.819 102.346 174.276 1.00 82.71 601 MET B C 1
ATOM 5734 O O . MET B 1 601 ? 152.812 101.425 175.099 1.00 82.71 601 MET B O 1
ATOM 5739 N N . GLY B 1 602 ? 152.620 102.139 172.979 1.00 85.33 602 GLY B N 1
ATOM 5740 C CA . GLY B 1 602 ? 152.573 100.801 172.426 1.00 85.33 602 GLY B CA 1
ATOM 5741 C C . GLY B 1 602 ? 151.278 100.046 172.627 1.00 85.33 602 GLY B C 1
ATOM 5742 O O . GLY B 1 602 ? 151.256 99.015 173.302 1.00 85.33 602 GLY B O 1
ATOM 5743 N N . CYS B 1 603 ? 150.191 100.538 172.045 1.00 90.91 603 CYS B N 1
ATOM 5744 C CA . CYS B 1 603 ? 148.938 99.802 172.057 1.00 90.91 603 CYS B CA 1
ATOM 5745 C C . CYS B 1 603 ? 148.912 98.802 170.908 1.00 90.91 603 CYS B C 1
ATOM 5746 O O . CYS B 1 603 ? 149.459 99.058 169.832 1.00 90.91 603 CYS B O 1
ATOM 5749 N N . LYS B 1 604 ? 148.280 97.657 171.141 1.00 91.23 604 LYS B N 1
ATOM 5750 C CA . LYS B 1 604 ? 148.194 96.614 170.126 1.00 91.23 604 LYS B CA 1
ATOM 5751 C C . LYS B 1 604 ? 147.079 96.940 169.140 1.00 91.23 604 LYS B C 1
ATOM 5752 O O . LYS B 1 604 ? 145.939 97.189 169.543 1.00 91.23 604 LYS B O 1
ATOM 5758 N N . LEU B 1 605 ? 147.407 96.939 167.852 1.00 88.44 605 LEU B N 1
ATOM 5759 C CA . LEU B 1 605 ? 146.421 97.168 166.797 1.00 88.44 605 LEU B CA 1
ATOM 5760 C C . LEU B 1 605 ? 145.725 95.849 166.497 1.00 88.44 605 LEU B C 1
ATOM 5761 O O . LEU B 1 605 ? 146.253 95.009 165.767 1.00 88.44 605 LEU B O 1
ATOM 5766 N N . VAL B 1 606 ? 144.534 95.655 167.057 1.00 90.79 606 VAL B N 1
ATOM 5767 C CA . VAL B 1 606 ? 143.791 94.416 166.856 1.00 90.79 606 VAL B CA 1
ATOM 5768 C C . VAL B 1 606 ? 142.445 94.735 166.224 1.00 90.79 606 VAL B C 1
ATOM 5769 O O . VAL B 1 606 ? 142.148 95.895 165.925 1.00 90.79 606 VAL B O 1
ATOM 5773 N N . TYR B 1 607 ? 141.630 93.708 166.007 1.00 93.20 607 TYR B N 1
ATOM 5774 C CA . TYR B 1 607 ? 140.300 93.858 165.438 1.00 93.20 607 TYR B CA 1
ATOM 5775 C C . TYR B 1 607 ? 139.249 93.547 166.494 1.00 93.20 607 TYR B C 1
ATOM 5776 O O . TYR B 1 607 ? 139.522 92.878 167.493 1.00 93.20 607 TYR B O 1
ATOM 5785 N N . ASN B 1 608 ? 138.038 94.037 166.261 1.00 94.99 608 ASN B N 1
ATOM 5786 C CA . ASN B 1 608 ? 136.931 93.796 167.172 1.00 94.99 608 ASN B CA 1
ATOM 5787 C C . ASN B 1 608 ? 136.072 92.629 166.679 1.00 94.99 608 ASN B C 1
ATOM 5788 O O . ASN B 1 608 ? 136.456 91.881 165.777 1.00 94.99 608 ASN B O 1
ATOM 5793 N N . VAL B 1 609 ? 134.901 92.455 167.299 1.00 99.06 609 VAL B N 1
ATOM 5794 C CA . VAL B 1 609 ? 133.982 91.383 166.925 1.00 99.06 609 VAL B CA 1
ATOM 5795 C C . VAL B 1 609 ? 133.39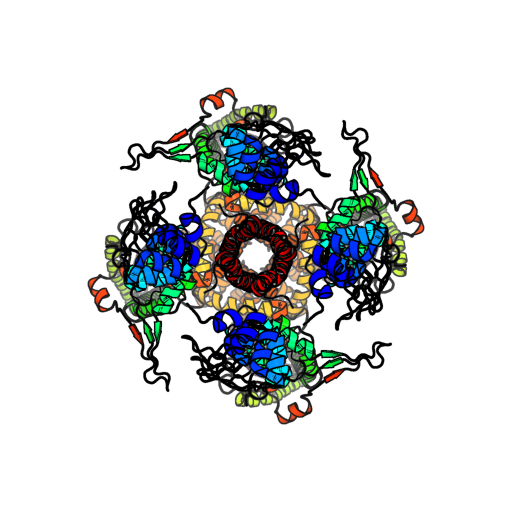5 91.636 165.541 1.00 99.06 609 VAL B C 1
ATOM 5796 O O . VAL B 1 609 ? 133.218 90.707 164.744 1.00 99.06 609 VAL B O 1
ATOM 5800 N N . LEU B 1 610 ? 133.147 92.901 165.203 1.00 99.81 610 LEU B N 1
ATOM 5801 C CA . LEU B 1 610 ? 132.687 93.279 163.871 1.00 99.81 610 LEU B CA 1
ATOM 5802 C C . LEU B 1 610 ? 133.838 93.568 162.919 1.00 99.81 610 LEU B C 1
ATOM 5803 O O . LEU B 1 610 ? 133.701 94.456 162.065 1.00 99.81 610 LEU B O 1
ATOM 5808 N N . ASP B 1 611 ? 134.976 92.890 163.136 1.00 101.61 611 ASP B N 1
ATOM 5809 C CA . ASP B 1 611 ? 136.198 92.794 162.304 1.00 101.61 611 ASP B CA 1
ATOM 5810 C C . ASP B 1 611 ? 136.582 94.090 161.582 1.00 101.61 611 ASP B C 1
ATOM 5811 O O . ASP B 1 611 ? 136.918 94.111 160.396 1.00 101.61 611 ASP B O 1
ATOM 5816 N N . MET B 1 612 ? 136.559 95.182 162.338 1.00 93.83 612 MET B N 1
ATOM 5817 C CA . MET B 1 612 ? 137.109 96.461 161.926 1.00 93.83 612 MET B CA 1
ATOM 5818 C C . MET B 1 612 ? 138.276 96.826 162.830 1.00 93.83 612 MET B C 1
ATOM 5819 O O . MET B 1 612 ? 138.461 96.252 163.905 1.00 93.83 612 MET B O 1
ATOM 5824 N N . SER B 1 613 ? 139.068 97.788 162.380 1.00 87.97 613 SER B N 1
ATOM 5825 C CA . SER B 1 613 ? 140.217 98.277 163.122 1.00 87.97 613 SER B CA 1
ATOM 5826 C C . SER B 1 613 ? 139.978 99.716 163.554 1.00 87.97 613 SER B C 1
ATOM 5827 O O . SER B 1 613 ? 138.910 100.286 163.334 1.00 87.97 613 SER B O 1
ATOM 5830 N N . ALA B 1 614 ? 141.002 100.305 164.174 1.00 84.36 614 ALA B N 1
ATOM 5831 C CA . ALA B 1 614 ? 140.921 101.709 164.552 1.00 84.36 614 ALA B CA 1
ATOM 5832 C C . ALA B 1 614 ? 140.950 102.619 163.333 1.00 84.36 614 ALA B C 1
ATOM 5833 O O . ALA B 1 614 ? 140.350 103.697 163.356 1.00 84.36 614 ALA B O 1
ATOM 5835 N N . ILE B 1 615 ? 141.626 102.202 162.264 1.00 83.70 615 ILE B N 1
ATOM 5836 C CA . ILE B 1 615 ? 141.692 103.018 161.060 1.00 83.70 615 ILE B CA 1
ATOM 5837 C C . ILE B 1 615 ? 140.389 102.914 160.292 1.00 83.70 615 ILE B C 1
ATOM 5838 O O . ILE B 1 615 ? 140.024 103.829 159.549 1.00 83.70 615 ILE B O 1
ATOM 5843 N N . ASP B 1 616 ? 139.678 101.801 160.456 1.00 87.60 616 ASP B N 1
ATOM 5844 C CA . ASP B 1 616 ? 138.431 101.589 159.736 1.00 87.60 616 ASP B CA 1
ATOM 5845 C C . ASP B 1 616 ? 137.334 102.525 160.214 1.00 87.60 616 ASP B C 1
ATOM 5846 O O . ASP B 1 616 ? 136.497 102.944 159.410 1.00 87.60 616 ASP B O 1
ATOM 5851 N N . TYR B 1 617 ? 137.324 102.880 161.499 1.00 84.56 617 TYR B N 1
ATOM 5852 C CA . TYR B 1 617 ? 136.321 103.818 161.982 1.00 84.56 617 TYR B CA 1
ATOM 5853 C C . TYR B 1 617 ? 136.645 105.252 161.594 1.00 84.56 617 TYR B C 1
ATOM 5854 O O . TYR B 1 617 ? 135.728 106.042 161.357 1.00 84.56 617 TYR B O 1
ATOM 5863 N N . ALA B 1 618 ? 137.926 105.609 161.521 1.00 78.42 618 ALA B N 1
ATOM 5864 C CA . ALA B 1 618 ? 138.292 106.971 161.159 1.00 78.42 618 ALA B CA 1
ATOM 5865 C C . ALA B 1 618 ? 138.010 107.280 159.696 1.00 78.42 618 ALA B C 1
ATOM 5866 O O . ALA B 1 618 ? 137.841 108.450 159.346 1.00 78.42 618 ALA B O 1
ATOM 5868 N N . ILE B 1 619 ? 137.945 106.265 158.842 1.00 78.26 619 ILE B N 1
ATOM 5869 C CA . ILE B 1 619 ? 137.591 106.464 157.441 1.00 78.26 619 ILE B CA 1
ATOM 5870 C C . ILE B 1 619 ? 136.085 106.338 157.235 1.00 78.26 619 ILE B C 1
ATOM 5871 O O . ILE B 1 619 ? 135.500 107.062 156.426 1.00 78.26 619 ILE B O 1
ATOM 5876 N N . TYR B 1 620 ? 135.431 105.451 157.989 1.00 83.09 620 TYR B N 1
ATOM 5877 C CA . TYR B 1 620 ? 133.986 105.281 157.859 1.00 83.09 620 TYR B CA 1
ATOM 5878 C C . TYR B 1 620 ? 133.234 106.484 158.415 1.00 83.09 620 TYR B C 1
ATOM 5879 O O . TYR B 1 620 ? 132.369 107.054 157.739 1.00 83.09 620 TYR B O 1
ATOM 5888 N N . TYR B 1 621 ? 133.555 106.896 159.644 1.00 80.94 621 TYR B N 1
ATOM 5889 C CA . TYR B 1 621 ? 132.945 108.092 160.211 1.00 80.94 621 TYR B CA 1
ATOM 5890 C C . TYR B 1 621 ? 133.492 109.379 159.612 1.00 80.94 621 TYR B C 1
ATOM 5891 O O . TYR B 1 621 ? 132.902 110.437 159.852 1.00 80.94 621 TYR B O 1
ATOM 5900 N N . LYS B 1 622 ? 134.601 109.303 158.869 1.00 78.59 622 LYS B N 1
ATOM 5901 C CA . LYS B 1 622 ? 135.273 110.435 158.222 1.00 78.59 622 LYS B CA 1
ATOM 5902 C C . LYS B 1 622 ? 135.694 111.499 159.234 1.00 78.59 622 LYS B C 1
ATOM 5903 O O . LYS B 1 622 ? 135.211 112.630 159.225 1.00 78.59 622 LYS B O 1
ATOM 5909 N N . TYR B 1 623 ? 136.601 111.106 160.129 1.00 74.49 623 TYR B N 1
ATOM 5910 C CA . TYR B 1 623 ? 137.290 112.067 160.975 1.00 74.49 623 TYR B CA 1
ATOM 5911 C C . TYR B 1 623 ? 138.698 112.251 160.437 1.00 74.49 623 TYR B C 1
ATOM 5912 O O . TYR B 1 623 ? 139.550 111.377 160.647 1.00 74.49 623 TYR B O 1
ATOM 5921 N N . PRO B 1 624 ? 138.994 113.348 159.733 1.00 68.25 624 PRO B N 1
ATOM 5922 C CA . PRO B 1 624 ? 140.350 113.520 159.191 1.00 68.25 624 PRO B CA 1
ATOM 5923 C C . PRO B 1 624 ? 141.425 113.710 160.242 1.00 68.25 624 PRO B C 1
ATOM 5924 O O . PRO B 1 624 ? 142.486 113.091 160.133 1.00 68.25 624 PRO B O 1
ATOM 5928 N N . GLU B 1 625 ? 141.189 114.521 161.272 1.00 70.40 625 GLU B N 1
ATOM 5929 C CA . GLU B 1 625 ? 142.239 114.764 162.254 1.00 70.40 625 GLU B CA 1
ATOM 5930 C C . GLU B 1 625 ? 142.391 113.634 163.265 1.00 70.40 625 GLU B C 1
ATOM 5931 O O . GLU B 1 625 ? 143.291 113.702 164.105 1.00 70.40 625 GLU B O 1
ATOM 5937 N N . ALA B 1 626 ? 141.542 112.611 163.213 1.00 65.78 626 ALA B N 1
ATOM 5938 C CA . ALA B 1 626 ? 141.748 111.406 164.003 1.00 65.78 626 ALA B CA 1
ATOM 5939 C C . ALA B 1 626 ? 142.558 110.371 163.245 1.00 65.78 626 ALA B C 1
ATOM 5940 O O . ALA B 1 626 ? 143.375 109.669 163.845 1.00 65.78 626 ALA B O 1
ATOM 5942 N N . ALA B 1 627 ? 142.340 110.258 161.935 1.00 64.65 627 ALA B N 1
ATOM 5943 C CA . ALA B 1 627 ? 143.178 109.392 161.113 1.00 64.65 627 ALA B CA 1
ATOM 5944 C C . ALA B 1 627 ? 144.564 109.977 160.929 1.00 64.65 627 ALA B C 1
ATOM 5945 O O . ALA B 1 627 ? 145.536 109.231 160.803 1.00 64.65 627 ALA B O 1
ATOM 5947 N N . LEU B 1 628 ? 144.676 111.302 160.926 1.00 62.86 628 LEU B N 1
ATOM 5948 C CA . LEU B 1 628 ? 145.957 111.958 160.716 1.00 62.86 628 LEU B CA 1
ATOM 5949 C C . LEU B 1 628 ? 146.867 111.830 161.926 1.00 62.86 628 LEU B C 1
ATOM 5950 O O . LEU B 1 628 ? 148.079 112.020 161.803 1.00 62.86 628 LEU B O 1
ATOM 5955 N N . ALA B 1 629 ? 146.320 111.501 163.090 1.00 68.57 629 ALA B N 1
ATOM 5956 C CA . ALA B 1 629 ? 147.129 111.309 164.281 1.00 68.57 629 ALA B CA 1
ATOM 5957 C C . ALA B 1 629 ? 147.755 109.927 164.355 1.00 68.57 629 ALA B C 1
ATOM 5958 O O . ALA B 1 629 ? 148.507 109.660 165.295 1.00 68.57 629 ALA B O 1
ATOM 5960 N N . MET B 1 630 ? 147.470 109.044 163.399 1.00 69.94 630 MET B N 1
ATOM 5961 C CA . MET B 1 630 ? 148.051 107.710 163.408 1.00 69.94 630 MET B CA 1
ATOM 5962 C C . MET B 1 630 ? 148.615 107.235 162.077 1.00 69.94 630 MET B C 1
ATOM 5963 O O . MET B 1 630 ? 149.362 106.251 162.077 1.00 69.94 630 MET B O 1
ATOM 5968 N N . VAL B 1 631 ? 148.315 107.889 160.954 1.00 68.38 631 VAL B N 1
ATOM 5969 C CA . VAL B 1 631 ? 149.069 107.624 159.732 1.00 68.38 631 VAL B CA 1
ATOM 5970 C C . VAL B 1 631 ? 150.233 108.584 159.580 1.00 68.38 631 VAL B C 1
ATOM 5971 O O . VAL B 1 631 ? 151.044 108.421 158.658 1.00 68.38 631 VAL B O 1
ATOM 5975 N N . THR B 1 632 ? 150.346 109.578 160.458 1.00 72.23 632 THR B N 1
ATOM 5976 C CA . THR B 1 632 ? 151.455 110.520 160.461 1.00 72.23 632 THR B CA 1
ATOM 5977 C C . THR B 1 632 ? 152.160 110.481 161.819 1.00 72.23 632 THR B C 1
ATOM 5978 O O . THR B 1 632 ? 152.809 111.446 162.232 1.00 72.23 632 THR B O 1
ATOM 5982 N N . HIS B 1 633 ? 152.018 109.369 162.532 1.00 78.94 633 HIS B N 1
ATOM 5983 C CA . HIS B 1 633 ? 152.709 109.166 163.793 1.00 78.94 633 HIS B CA 1
ATOM 5984 C C . HIS B 1 633 ? 154.206 109.021 163.537 1.00 78.94 633 HIS B C 1
ATOM 5985 O O . HIS B 1 633 ? 154.639 108.647 162.448 1.00 78.94 633 HIS B O 1
ATOM 5992 N N . GLU B 1 634 ? 155.004 109.342 164.550 1.00 81.87 634 GLU B N 1
ATOM 5993 C CA . GLU B 1 634 ? 156.443 109.427 164.335 1.00 81.87 634 GLU B CA 1
ATOM 5994 C C . GLU B 1 634 ? 157.099 108.051 164.255 1.00 81.87 634 GLU B C 1
ATOM 5995 O O . GLU B 1 634 ? 158.009 107.846 163.445 1.00 81.87 634 GLU B O 1
ATOM 6001 N N . GLU B 1 635 ? 156.649 107.089 165.058 1.00 86.35 635 GLU B N 1
ATOM 6002 C CA . GLU B 1 635 ? 157.321 105.800 165.130 1.00 86.35 635 GLU B CA 1
ATOM 6003 C C . GLU B 1 635 ? 156.501 104.631 164.610 1.00 86.35 635 GLU B C 1
ATOM 6004 O O . GLU B 1 635 ? 157.084 103.633 164.185 1.00 86.35 635 GLU B O 1
ATOM 6010 N N . ARG B 1 636 ? 155.176 104.715 164.628 1.00 83.19 636 ARG B N 1
ATOM 6011 C CA . ARG B 1 636 ? 154.328 103.587 164.268 1.00 83.19 636 ARG B CA 1
ATOM 6012 C C . ARG B 1 636 ? 153.491 103.880 163.028 1.00 83.19 636 ARG B C 1
ATOM 6013 O O . ARG B 1 636 ? 152.412 103.316 162.859 1.00 83.19 636 ARG B O 1
ATOM 6021 N N . ALA B 1 637 ? 153.985 104.761 162.152 1.00 83.21 637 ALA B N 1
ATOM 6022 C CA . ALA B 1 637 ? 153.255 105.085 160.930 1.00 83.21 637 ALA B CA 1
ATOM 6023 C C . ALA B 1 637 ? 153.277 103.928 159.944 1.00 83.21 637 ALA B C 1
ATOM 6024 O O . ALA B 1 637 ? 152.302 103.704 159.219 1.00 83.21 637 ALA B O 1
ATOM 6026 N N . ASN B 1 638 ? 154.384 103.184 159.905 1.00 84.41 638 ASN B N 1
ATOM 6027 C CA . ASN B 1 638 ? 154.519 102.097 158.945 1.00 84.41 638 ASN B CA 1
ATOM 6028 C C . ASN B 1 638 ? 153.691 100.884 159.344 1.00 84.41 638 ASN B C 1
ATOM 6029 O O . ASN B 1 638 ? 153.250 100.126 158.475 1.00 84.41 638 ASN B O 1
ATOM 6034 N N . GLU B 1 639 ? 153.471 100.681 160.643 1.00 84.17 639 GLU B N 1
ATOM 6035 C CA . GLU B 1 639 ? 152.646 99.560 161.072 1.00 84.17 639 GLU B CA 1
ATOM 6036 C C . GLU B 1 639 ? 151.173 99.844 160.849 1.00 84.17 639 GLU B C 1
ATOM 6037 O O . GLU B 1 639 ? 150.397 98.915 160.620 1.00 84.17 639 GLU B O 1
ATOM 6043 N N . VAL B 1 640 ? 150.776 101.113 160.926 1.00 84.80 640 VAL B N 1
ATOM 6044 C CA . VAL B 1 640 ? 149.401 101.510 160.644 1.00 84.80 640 VAL B CA 1
ATOM 6045 C C . VAL B 1 640 ? 149.080 101.334 159.167 1.00 84.80 640 VAL B C 1
ATOM 6046 O O . VAL B 1 640 ? 147.984 100.895 158.801 1.00 84.80 640 VAL B O 1
ATOM 6050 N N . MET B 1 641 ? 150.044 101.617 158.298 1.00 83.72 641 MET B N 1
ATOM 6051 C CA . MET B 1 641 ? 149.786 101.568 156.868 1.00 83.72 641 MET B CA 1
ATOM 6052 C C . MET B 1 641 ? 149.739 100.139 156.336 1.00 83.72 641 MET B C 1
ATOM 6053 O O . MET B 1 641 ? 149.224 99.908 155.240 1.00 83.72 641 MET B O 1
ATOM 6058 N N . ALA B 1 642 ? 150.268 99.174 157.083 1.00 87.67 642 ALA B N 1
ATOM 6059 C CA . ALA B 1 642 ? 150.227 97.771 156.677 1.00 87.67 642 ALA B CA 1
ATOM 6060 C C . ALA B 1 642 ? 149.146 97.020 157.454 1.00 87.67 642 ALA B C 1
ATOM 6061 O O . ALA B 1 642 ? 149.416 96.278 158.393 1.00 87.67 642 ALA B O 1
ATOM 6063 N N . LEU B 1 643 ? 147.897 97.225 157.045 1.00 91.94 643 LEU B N 1
ATOM 6064 C CA . LEU B 1 643 ? 146.781 96.444 157.558 1.00 91.94 643 LEU B CA 1
ATOM 6065 C C . LEU B 1 643 ? 145.966 95.838 156.427 1.00 91.94 643 LEU B C 1
ATOM 6066 O O . LEU B 1 643 ? 145.907 96.375 155.321 1.00 91.94 643 LEU B O 1
ATOM 6071 N N . ARG B 1 644 ? 145.329 94.710 156.736 1.00 99.63 644 ARG B N 1
ATOM 6072 C CA . ARG B 1 644 ? 144.514 93.954 155.794 1.00 99.63 644 ARG B CA 1
ATOM 6073 C C . ARG B 1 644 ? 143.146 93.753 156.423 1.00 99.63 644 ARG B C 1
ATOM 6074 O O . ARG B 1 644 ? 143.048 93.205 157.524 1.00 99.63 644 ARG B O 1
ATOM 6082 N N . SER B 1 645 ? 142.095 94.187 155.736 1.00 102.40 645 SER B N 1
ATOM 6083 C CA . SER B 1 645 ? 140.753 94.135 156.301 1.00 102.40 645 SER B CA 1
ATOM 6084 C C . SER B 1 645 ? 139.785 93.638 155.236 1.00 102.40 645 SER B C 1
ATOM 6085 O O . SER B 1 645 ? 140.187 93.163 154.170 1.00 102.40 645 SER B O 1
ATOM 6088 N N . ASP B 1 646 ? 138.493 93.740 155.541 1.00 105.43 646 ASP B N 1
ATOM 6089 C CA . ASP B 1 646 ? 137.419 93.382 154.625 1.00 105.43 646 ASP B CA 1
ATOM 6090 C C . ASP B 1 646 ? 136.692 94.599 154.085 1.00 105.43 646 ASP B C 1
ATOM 6091 O O . ASP B 1 646 ? 136.331 94.630 152.905 1.00 105.43 646 ASP B O 1
ATOM 6096 N N . LYS B 1 647 ? 136.449 95.595 154.937 1.00 103.49 647 LYS B N 1
ATOM 6097 C CA . LYS B 1 647 ? 135.880 96.851 154.466 1.00 103.49 647 LYS B CA 1
ATOM 6098 C C . LYS B 1 647 ? 136.894 97.625 153.636 1.00 103.49 647 LYS B C 1
ATOM 6099 O O . LYS B 1 647 ? 136.538 98.245 152.628 1.00 103.49 647 LYS B O 1
ATOM 6105 N N . HIS B 1 648 ? 138.163 97.580 154.033 1.00 96.77 648 HIS B N 1
ATOM 6106 C CA . HIS B 1 648 ? 139.240 98.273 153.333 1.00 96.77 648 HIS B CA 1
ATOM 6107 C C . HIS B 1 648 ? 140.416 97.314 153.201 1.00 96.77 648 HIS B C 1
ATOM 6108 O O . HIS B 1 648 ? 141.207 97.174 154.150 1.00 96.77 648 HIS B O 1
ATOM 6115 N N . PRO B 1 649 ? 140.562 96.633 152.059 1.00 94.92 649 PRO B N 1
ATOM 6116 C CA . PRO B 1 649 ? 141.674 95.678 151.908 1.00 94.92 649 PRO B CA 1
ATOM 6117 C C . PRO B 1 649 ? 143.042 96.329 151.835 1.00 94.92 649 PRO B C 1
ATOM 6118 O O . PRO B 1 649 ? 144.042 95.657 152.114 1.00 94.92 649 PRO B O 1
ATOM 6122 N N . CYS B 1 650 ? 143.124 97.603 151.470 1.00 86.91 650 CYS B N 1
ATOM 6123 C CA . CYS B 1 650 ? 144.389 98.325 151.426 1.00 86.91 650 CYS B CA 1
ATOM 6124 C C . CYS B 1 650 ? 144.107 99.759 151.837 1.00 86.91 650 CYS B C 1
ATOM 6125 O O . CYS B 1 650 ? 143.240 100.408 151.247 1.00 86.91 650 CYS B O 1
ATOM 6128 N N . VAL B 1 651 ? 144.823 100.247 152.852 1.00 80.28 651 VAL B N 1
ATOM 6129 C CA . VAL B 1 651 ? 144.443 101.522 153.450 1.00 80.28 651 VAL B CA 1
ATOM 6130 C C . VAL B 1 651 ? 144.917 102.700 152.599 1.00 80.28 651 VAL B C 1
ATOM 6131 O O . VAL B 1 651 ? 144.242 103.734 152.543 1.00 80.28 651 VAL B O 1
ATOM 6135 N N . THR B 1 652 ? 146.027 102.562 151.872 1.00 74.28 652 THR B N 1
ATOM 6136 C CA . THR B 1 652 ? 146.477 103.651 151.016 1.00 74.28 652 THR B CA 1
ATOM 6137 C C . THR B 1 652 ? 145.661 103.776 149.741 1.00 74.28 652 THR B C 1
ATOM 6138 O O . THR B 1 652 ? 145.783 104.787 149.048 1.00 74.28 652 THR B O 1
ATOM 6142 N N . LEU B 1 653 ? 144.847 102.780 149.412 1.00 73.81 653 LEU B N 1
ATOM 6143 C CA . LEU B 1 653 ? 143.850 102.915 148.365 1.00 73.81 653 LEU B CA 1
ATOM 6144 C C . LEU B 1 653 ? 142.503 103.348 148.912 1.00 73.81 653 LEU B C 1
ATOM 6145 O O . LEU B 1 653 ? 141.620 103.716 148.133 1.00 73.81 653 LEU B O 1
ATOM 6150 N N . ALA B 1 654 ? 142.325 103.304 150.228 1.00 70.97 654 ALA B N 1
ATOM 6151 C CA . ALA B 1 654 ? 141.093 103.754 150.854 1.00 70.97 654 ALA B CA 1
ATOM 6152 C C . ALA B 1 654 ? 141.159 105.205 151.287 1.00 70.97 654 ALA B C 1
ATOM 6153 O O . ALA B 1 654 ? 140.117 105.854 151.405 1.00 70.97 654 ALA B O 1
ATOM 6155 N N . LEU B 1 655 ? 142.360 105.726 151.537 1.00 66.29 655 LEU B N 1
ATOM 6156 C CA . LEU B 1 655 ? 142.498 107.140 151.861 1.00 66.29 655 LEU B CA 1
ATOM 6157 C C . LEU B 1 655 ? 142.297 108.003 150.625 1.00 66.29 655 LEU B C 1
ATOM 6158 O O . LEU B 1 655 ? 141.584 109.006 150.671 1.00 66.29 655 LEU B O 1
ATOM 6163 N N . ILE B 1 656 ? 142.902 107.617 149.499 1.00 65.75 656 ILE B N 1
ATOM 6164 C CA . ILE B 1 656 ? 142.795 108.403 148.273 1.00 65.75 656 ILE B CA 1
ATOM 6165 C C . ILE B 1 656 ? 141.426 108.316 147.623 1.00 65.75 656 ILE B C 1
ATOM 6166 O O . ILE B 1 656 ? 141.135 109.101 146.716 1.00 65.75 656 ILE B O 1
ATOM 6171 N N . ALA B 1 657 ? 140.580 107.389 148.056 1.00 61.53 657 ALA B N 1
ATOM 6172 C CA . ALA B 1 657 ? 139.205 107.352 147.590 1.00 61.53 657 ALA B CA 1
ATOM 6173 C C . ALA B 1 657 ? 138.270 108.143 148.495 1.00 61.53 657 ALA B C 1
ATOM 6174 O O . ALA B 1 657 ? 137.360 108.812 148.002 1.00 61.53 657 ALA B O 1
ATOM 6176 N N . SER B 1 658 ? 138.479 108.093 149.809 1.00 66.90 658 SER B N 1
ATOM 6177 C CA . SER B 1 658 ? 137.560 108.719 150.755 1.00 66.90 658 SER B CA 1
ATOM 6178 C C . SER B 1 658 ? 137.978 110.141 151.115 1.00 66.90 658 SER B C 1
ATOM 6179 O O . SER B 1 658 ? 137.229 111.091 150.873 1.00 66.90 658 SER B O 1
ATOM 6182 N N . MET B 1 659 ? 139.166 110.304 151.692 1.00 66.52 659 MET B N 1
ATOM 6183 C CA . MET B 1 659 ? 139.642 111.615 152.133 1.00 66.52 659 MET B CA 1
ATOM 6184 C C . MET B 1 659 ? 141.073 111.873 151.673 1.00 66.52 659 MET B C 1
ATOM 6185 O O . MET B 1 659 ? 142.037 111.385 152.286 1.00 66.52 659 MET B O 1
ATOM 6190 N N . PRO B 1 660 ? 141.256 112.630 150.587 1.00 60.62 660 PRO B N 1
ATOM 6191 C CA . PRO B 1 660 ? 142.599 112.793 150.024 1.00 60.62 660 PRO B CA 1
ATOM 6192 C C . PRO B 1 660 ? 143.481 113.787 150.751 1.00 60.62 660 PRO B C 1
ATOM 6193 O O . PRO B 1 660 ? 144.696 113.766 150.529 1.00 60.62 660 PRO B O 1
ATOM 6197 N N . LYS B 1 661 ? 142.931 114.666 151.590 1.00 62.79 661 LYS B N 1
ATOM 6198 C CA . LYS B 1 661 ? 143.776 115.608 152.315 1.00 62.79 661 LYS B CA 1
ATOM 6199 C C . LYS B 1 661 ? 144.569 114.935 153.424 1.00 62.79 661 LYS B C 1
ATOM 6200 O O . LYS B 1 661 ? 145.554 115.505 153.898 1.00 62.79 661 LYS B O 1
ATOM 6206 N N . VAL B 1 662 ? 144.154 113.747 153.857 1.00 62.30 662 VAL B N 1
ATOM 6207 C CA . VAL B 1 662 ? 144.982 112.960 154.758 1.00 62.30 662 VAL B CA 1
ATOM 6208 C C . VAL B 1 662 ? 146.175 112.388 154.006 1.00 62.30 662 VAL B C 1
ATOM 6209 O O . VAL B 1 662 ? 147.292 112.339 154.530 1.00 62.30 662 VAL B O 1
ATOM 6213 N N . PHE B 1 663 ? 145.974 111.989 152.752 1.00 61.42 663 PHE B N 1
ATOM 6214 C CA . PHE B 1 663 ? 147.062 111.417 151.972 1.00 61.42 663 PHE B CA 1
ATOM 6215 C C . PHE B 1 663 ? 148.003 112.483 151.426 1.00 61.42 663 PHE B C 1
ATOM 6216 O O . PHE B 1 663 ? 149.127 112.154 151.038 1.00 61.42 663 PHE B O 1
ATOM 6224 N N . GLU B 1 664 ? 147.564 113.745 151.385 1.00 66.25 664 GLU B N 1
ATOM 6225 C CA . GLU B 1 664 ? 148.473 114.858 151.121 1.00 66.25 664 GLU B CA 1
ATOM 6226 C C . GLU B 1 664 ? 149.576 114.935 152.164 1.00 66.25 664 GLU B C 1
ATOM 6227 O O . GLU B 1 664 ? 150.726 115.245 151.841 1.00 66.25 664 GLU B O 1
ATOM 6233 N N . ALA B 1 665 ? 149.239 114.673 153.424 1.00 64.79 665 ALA B N 1
ATOM 6234 C CA . ALA B 1 665 ? 150.215 114.766 154.495 1.00 64.79 665 ALA B CA 1
ATOM 6235 C C . ALA B 1 665 ? 151.093 113.532 154.602 1.00 64.79 665 ALA B C 1
ATOM 6236 O O . ALA B 1 665 ? 152.207 113.631 155.121 1.00 64.79 665 ALA B O 1
ATOM 6238 N N . VAL B 1 666 ? 150.619 112.378 154.137 1.00 66.59 666 VAL B N 1
ATOM 6239 C CA . VAL B 1 666 ? 151.463 111.190 154.111 1.00 66.59 666 VAL B CA 1
ATOM 6240 C C . VAL B 1 666 ? 152.539 111.338 153.041 1.00 66.59 666 VAL B C 1
ATOM 6241 O O . VAL B 1 666 ? 153.683 110.906 153.224 1.00 66.59 666 VAL B O 1
ATOM 6245 N N . GLN B 1 667 ? 152.204 111.986 151.923 1.00 67.57 667 GLN B N 1
ATOM 6246 C CA . GLN B 1 667 ? 153.198 112.236 150.887 1.00 67.57 667 GLN B CA 1
ATOM 6247 C C . GLN B 1 667 ? 154.196 113.310 151.297 1.00 67.57 667 GLN B C 1
ATOM 6248 O O . GLN B 1 667 ? 155.341 113.290 150.837 1.00 67.57 667 GLN B O 1
ATOM 6254 N N . ASP B 1 668 ? 153.795 114.253 152.150 1.00 70.10 668 ASP B N 1
ATOM 6255 C CA . ASP B 1 668 ? 154.729 115.274 152.606 1.00 70.10 668 ASP B CA 1
ATOM 6256 C C . ASP B 1 668 ? 155.743 114.731 153.600 1.00 70.10 668 ASP B C 1
ATOM 6257 O O . ASP B 1 668 ? 156.798 115.343 153.784 1.00 70.10 668 ASP B O 1
ATOM 6262 N N . LYS B 1 669 ? 155.447 113.608 154.251 1.00 74.97 669 LYS B N 1
ATOM 6263 C CA . LYS B 1 669 ? 156.403 112.965 155.140 1.00 74.97 669 LYS B CA 1
ATOM 6264 C C . LYS B 1 669 ? 157.423 112.122 154.396 1.00 74.97 669 LYS B C 1
ATOM 6265 O O . LYS B 1 669 ? 158.398 111.678 155.010 1.00 74.97 669 LYS B O 1
ATOM 6271 N N . CYS B 1 670 ? 157.221 111.881 153.105 1.00 79.76 670 CYS B N 1
ATOM 6272 C CA . CYS B 1 670 ? 158.130 111.057 152.326 1.00 79.76 670 CYS B CA 1
ATOM 6273 C C . CYS B 1 670 ? 159.212 111.860 151.619 1.00 79.76 670 CYS B C 1
ATOM 6274 O O . CYS B 1 670 ? 160.062 111.264 150.951 1.00 79.76 670 CYS B O 1
ATOM 6277 N N . ILE B 1 671 ? 159.203 113.182 151.737 1.00 85.25 671 ILE B N 1
ATOM 6278 C CA . ILE B 1 671 ? 160.243 114.027 151.155 1.00 85.25 671 ILE B CA 1
ATOM 6279 C C . ILE B 1 671 ? 161.068 114.595 152.311 1.00 85.25 671 ILE B C 1
ATOM 6280 O O . ILE B 1 671 ? 160.786 115.655 152.871 1.00 85.25 671 ILE B O 1
ATOM 6285 N N . THR B 1 672 ? 162.125 113.874 152.676 1.00 97.85 672 THR B N 1
ATOM 6286 C CA . THR B 1 672 ? 162.945 114.212 153.835 1.00 97.85 672 THR B CA 1
ATOM 6287 C C . THR B 1 672 ? 164.202 114.930 153.360 1.00 97.85 672 THR B C 1
ATOM 6288 O O . THR B 1 672 ? 165.089 114.310 152.768 1.00 97.85 672 THR B O 1
ATOM 6292 N N . LYS B 1 673 ? 164.284 116.229 153.632 1.00 113.67 673 LYS B N 1
ATOM 6293 C CA . LYS B 1 673 ? 165.400 117.046 153.178 1.00 113.67 673 LYS B CA 1
ATOM 6294 C C . LYS B 1 673 ? 166.509 117.074 154.219 1.00 113.67 673 LYS B C 1
ATOM 6295 O O . LYS B 1 673 ? 166.246 117.167 155.420 1.00 113.67 673 LYS B O 1
ATOM 6301 N N . ALA B 1 674 ? 167.751 117.002 153.751 1.00 127.08 674 ALA B N 1
ATOM 6302 C CA . ALA B 1 674 ? 168.896 117.084 154.644 1.00 127.08 674 ALA B CA 1
ATOM 6303 C C . ALA B 1 674 ? 169.116 118.522 155.107 1.00 127.08 674 ALA B C 1
ATOM 6304 O O . ALA B 1 674 ? 168.604 119.479 154.520 1.00 127.08 674 ALA B O 1
ATOM 6306 N N . ASN B 1 675 ? 169.896 118.667 156.175 1.00 136.39 675 ASN B N 1
ATOM 6307 C CA . ASN B 1 675 ? 170.111 119.960 156.813 1.00 136.39 675 ASN B CA 1
ATOM 6308 C C . ASN B 1 675 ? 171.424 120.629 156.414 1.00 136.39 675 ASN B C 1
ATOM 6309 O O . ASN B 1 675 ? 171.892 121.518 157.130 1.00 136.39 675 ASN B O 1
ATOM 6314 N N . CYS B 1 676 ? 172.022 120.233 155.294 1.00 139.23 676 CYS B N 1
ATOM 6315 C CA . CYS B 1 676 ? 173.226 120.891 154.788 1.00 139.23 676 CYS B CA 1
ATOM 6316 C C . CYS B 1 676 ? 172.790 122.075 153.935 1.00 139.23 676 CYS B C 1
ATOM 6317 O O . CYS B 1 676 ? 172.796 122.024 152.705 1.00 139.23 676 CYS B O 1
ATOM 6320 N N . LYS B 1 677 ? 172.414 123.165 154.602 1.00 141.50 677 LYS B N 1
ATOM 6321 C CA . LYS B 1 677 ? 171.853 124.326 153.926 1.00 141.50 677 LYS B CA 1
ATOM 6322 C C . LYS B 1 677 ? 172.888 125.160 153.186 1.00 141.50 677 LYS B C 1
ATOM 6323 O O . LYS B 1 677 ? 172.509 126.016 152.377 1.00 141.50 677 LYS B O 1
ATOM 6329 N N . LYS B 1 678 ? 174.176 124.938 153.436 1.00 142.75 678 LYS B N 1
ATOM 6330 C CA . LYS B 1 678 ? 175.210 125.814 152.906 1.00 142.75 678 LYS B CA 1
ATOM 6331 C C . LYS B 1 678 ? 175.620 125.385 151.496 1.00 142.75 678 LYS B C 1
ATOM 6332 O O . LYS B 1 678 ? 175.818 124.195 151.222 1.00 142.75 678 LYS B O 1
ATOM 6338 N N . ASP B 1 679 ? 175.629 126.356 150.579 1.00 144.15 679 ASP B N 1
ATOM 6339 C CA . ASP B 1 679 ? 176.219 126.297 149.240 1.00 144.15 679 ASP B CA 1
ATOM 6340 C C . ASP B 1 679 ? 175.598 125.249 148.312 1.00 144.15 679 ASP B C 1
ATOM 6341 O O . ASP B 1 679 ? 176.100 125.069 147.192 1.00 144.15 679 ASP B O 1
ATOM 6346 N N . SER B 1 680 ? 174.504 124.595 148.728 1.00 141.84 680 SER B N 1
ATOM 6347 C CA . SER B 1 680 ? 173.948 123.395 148.085 1.00 141.84 680 SER B CA 1
ATOM 6348 C C . SER B 1 680 ? 175.029 122.336 147.852 1.00 141.84 680 SER B C 1
ATOM 6349 O O . SER B 1 680 ? 175.144 121.749 146.774 1.00 141.84 680 SER B O 1
ATOM 6352 N N . LYS B 1 681 ? 175.871 122.081 148.857 1.00 137.51 681 LYS B N 1
ATOM 6353 C CA . LYS B 1 681 ? 176.990 121.112 148.676 1.00 137.51 681 LYS B CA 1
ATOM 6354 C C . LYS B 1 681 ? 176.594 119.671 148.999 1.00 137.51 681 LYS B C 1
ATOM 6355 O O . LYS B 1 681 ? 176.986 118.766 148.276 1.00 137.51 681 LYS B O 1
ATOM 6361 N N . SER B 1 682 ? 175.831 119.456 150.064 1.00 134.46 682 SER B N 1
ATOM 6362 C CA . SER B 1 682 ? 175.289 118.130 150.336 1.00 134.46 682 SER B CA 1
ATOM 6363 C C . SER B 1 682 ? 173.798 118.197 150.657 1.00 134.46 682 SER B C 1
ATOM 6364 O O . SER B 1 682 ? 173.282 117.381 151.421 1.00 134.46 682 SER B O 1
ATOM 6367 N N . PHE B 1 683 ? 173.100 119.170 150.078 1.00 127.85 683 PHE B N 1
ATOM 6368 C CA . PHE B 1 683 ? 171.666 119.350 150.298 1.00 127.85 683 PHE B CA 1
ATOM 6369 C C . PHE B 1 683 ? 170.919 118.379 149.396 1.00 127.85 683 PHE B C 1
ATOM 6370 O O . PHE B 1 683 ? 170.516 118.714 148.282 1.00 127.85 683 PHE B O 1
ATOM 6378 N N . TYR B 1 684 ? 170.738 117.151 149.873 1.00 119.30 684 TYR B N 1
ATOM 6379 C CA . TYR B 1 684 ? 170.074 116.116 149.095 1.00 119.30 684 TYR B CA 1
ATOM 6380 C C . TYR B 1 684 ? 168.668 115.882 149.626 1.00 119.30 684 TYR B C 1
ATOM 6381 O O . TYR B 1 684 ? 168.447 115.845 150.840 1.00 119.30 684 TYR B O 1
ATOM 6390 N N . ILE B 1 685 ? 167.717 115.741 148.705 1.00 106.00 685 ILE B N 1
ATOM 6391 C CA . ILE B 1 685 ? 166.338 115.404 149.030 1.00 106.00 685 ILE B CA 1
ATOM 6392 C C . ILE B 1 685 ? 166.178 113.905 148.831 1.00 106.00 685 ILE B C 1
ATOM 6393 O O . ILE B 1 685 ? 166.616 113.358 147.813 1.00 106.00 685 ILE B O 1
ATOM 6398 N N . LYS B 1 686 ? 165.570 113.237 149.802 1.00 96.91 686 LYS B N 1
ATOM 6399 C CA . LYS B 1 686 ? 165.450 111.785 149.820 1.00 96.91 686 LYS B CA 1
ATOM 6400 C C . LYS B 1 686 ? 163.989 111.424 149.567 1.00 96.91 686 LYS B C 1
ATOM 6401 O O . LYS B 1 686 ? 163.117 111.743 150.380 1.00 96.91 686 LYS B O 1
ATOM 6407 N N . TYR B 1 687 ? 163.727 110.768 148.438 1.00 88.04 687 TYR B N 1
ATOM 6408 C CA . TYR B 1 687 ? 162.377 110.392 148.021 1.00 88.04 687 TYR B CA 1
ATOM 6409 C C . TYR B 1 687 ? 162.190 108.906 148.293 1.00 88.04 687 TYR B C 1
ATOM 6410 O O . TYR B 1 687 ? 162.727 108.066 147.572 1.00 88.04 687 TYR B O 1
ATOM 6419 N N . SER B 1 688 ? 161.419 108.577 149.320 1.00 85.01 688 SER B N 1
ATOM 6420 C CA . SER B 1 688 ? 161.122 107.191 149.663 1.00 85.01 688 SER B CA 1
ATOM 6421 C C . SER B 1 688 ? 159.649 106.952 149.382 1.00 85.01 688 SER B C 1
ATOM 6422 O O . SER B 1 688 ? 158.789 107.515 150.063 1.00 85.01 688 SER B O 1
ATOM 6425 N N . PHE B 1 689 ? 159.352 106.117 148.386 1.00 79.70 689 PHE B N 1
ATOM 6426 C CA . PHE B 1 689 ? 157.965 106.027 147.940 1.00 79.70 689 PHE B CA 1
ATOM 6427 C C . PHE B 1 689 ? 157.162 105.100 148.848 1.00 79.70 689 PHE B C 1
ATOM 6428 O O . PHE B 1 689 ? 156.298 105.556 149.603 1.00 79.70 689 PHE B O 1
ATOM 6436 N N . ALA B 1 690 ? 157.414 103.790 148.761 1.00 81.66 690 ALA B N 1
ATOM 6437 C CA . ALA B 1 690 ? 157.041 102.757 149.735 1.00 81.66 690 ALA B CA 1
ATOM 6438 C C . ALA B 1 690 ? 155.547 102.575 150.008 1.00 81.66 690 ALA B C 1
ATOM 6439 O O . ALA B 1 690 ? 155.157 101.610 150.670 1.00 81.66 690 ALA B O 1
ATOM 6441 N N . PHE B 1 691 ? 154.703 103.450 149.464 1.00 82.08 691 PHE B N 1
ATOM 6442 C CA . PHE B 1 691 ? 153.277 103.518 149.755 1.00 82.08 691 PHE B CA 1
ATOM 6443 C C . PHE B 1 691 ? 152.537 103.540 148.430 1.00 82.08 691 PHE B C 1
ATOM 6444 O O . PHE B 1 691 ? 151.409 103.056 148.319 1.00 82.08 691 PHE B O 1
ATOM 6452 N N . LEU B 1 692 ? 153.189 104.112 147.418 1.00 79.37 692 LEU B N 1
ATOM 6453 C CA . LEU B 1 692 ? 152.644 104.138 146.070 1.00 79.37 692 LEU B CA 1
ATOM 6454 C C . LEU B 1 692 ? 152.680 102.767 145.414 1.00 79.37 692 LEU B C 1
ATOM 6455 O O . LEU B 1 692 ? 151.975 102.547 144.425 1.00 79.37 692 LEU B O 1
ATOM 6460 N N . GLN B 1 693 ? 153.486 101.847 145.932 1.00 94.19 693 GLN B N 1
ATOM 6461 C CA . GLN B 1 693 ? 153.491 100.460 145.491 1.00 94.19 693 GLN B CA 1
ATOM 6462 C C . GLN B 1 693 ? 152.764 99.620 146.531 1.00 94.19 693 GLN B C 1
ATOM 6463 O O . GLN B 1 693 ? 153.181 99.567 147.692 1.00 94.19 693 GLN B O 1
ATOM 6469 N N . CYS B 1 694 ? 151.676 98.977 146.119 1.00 100.96 694 CYS B N 1
ATOM 6470 C CA . CYS B 1 694 ? 150.905 98.133 147.015 1.00 100.96 694 CYS B CA 1
ATOM 6471 C C . CYS B 1 694 ? 151.319 96.690 146.795 1.00 100.96 694 CYS B C 1
ATOM 6472 O O . CYS B 1 694 ? 151.085 96.153 145.702 1.00 100.96 694 CYS B O 1
ATOM 6475 N N . PRO B 1 695 ? 151.958 96.031 147.771 1.00 108.21 695 PRO B N 1
ATOM 6476 C CA . PRO B 1 695 ? 152.324 94.620 147.596 1.00 108.21 695 PRO B CA 1
ATOM 6477 C C . PRO B 1 695 ? 151.113 93.705 147.546 1.00 108.21 695 PRO B C 1
ATOM 6478 O O . PRO B 1 695 ? 150.970 92.899 146.623 1.00 108.21 695 PRO B O 1
ATOM 6482 N N . PHE B 1 696 ? 150.251 93.852 148.517 1.00 112.09 696 PHE B N 1
ATOM 6483 C CA . PHE B 1 696 ? 149.062 93.033 148.547 1.00 112.09 696 PHE B CA 1
ATOM 6484 C C . PHE B 1 696 ? 147.921 93.586 147.691 1.00 112.09 696 PHE B C 1
ATOM 6485 O O . PHE B 1 696 ? 147.249 92.828 146.992 1.00 112.09 696 PHE B O 1
ATOM 6493 N N . MET B 1 697 ? 147.587 94.853 147.746 1.00 107.23 697 MET B N 1
ATOM 6494 C CA . MET B 1 697 ? 146.480 95.257 146.875 1.00 107.23 697 MET B CA 1
ATOM 6495 C C . MET B 1 697 ? 146.731 96.571 146.221 1.00 107.23 697 MET B C 1
ATOM 6496 O O . MET B 1 697 ? 147.210 96.596 145.101 1.00 107.23 697 MET B O 1
ATOM 6501 N N . ALA B 1 712 ? 150.340 89.074 143.931 1.00 132.16 712 ALA B N 1
ATOM 6502 C CA . ALA B 1 712 ? 148.997 89.345 144.432 1.00 132.16 712 ALA B CA 1
ATOM 6503 C C . ALA B 1 712 ? 148.087 89.863 143.322 1.00 132.16 712 ALA B C 1
ATOM 6504 O O . ALA B 1 712 ? 147.264 89.123 142.784 1.00 132.16 712 ALA B O 1
ATOM 6506 N N . SER B 1 713 ? 148.239 91.143 142.984 1.00 126.31 713 SER B N 1
ATOM 6507 C CA . SER B 1 713 ? 147.442 91.770 141.942 1.00 126.31 713 SER B CA 1
ATOM 6508 C C . SER B 1 713 ? 148.300 92.047 140.720 1.00 126.31 713 SER B C 1
ATOM 6509 O O . SER B 1 713 ? 149.391 92.617 140.855 1.00 126.31 713 SER B O 1
ATOM 6512 N N . PRO B 1 714 ? 147.855 91.659 139.516 1.00 120.03 714 PRO B N 1
ATOM 6513 C CA . PRO B 1 714 ? 148.567 92.019 138.282 1.00 120.03 714 PRO B CA 1
ATOM 6514 C C . PRO B 1 714 ? 148.172 93.390 137.733 1.00 120.03 714 PRO B C 1
ATOM 6515 O O . PRO B 1 714 ? 147.926 93.556 136.534 1.00 120.03 714 PRO B O 1
ATOM 6519 N N . ILE B 1 715 ? 148.109 94.386 138.607 1.00 105.24 715 ILE B N 1
ATOM 6520 C CA . ILE B 1 715 ? 147.854 95.769 138.218 1.00 105.24 715 ILE B CA 1
ATOM 6521 C C . ILE B 1 715 ? 149.166 96.533 138.375 1.00 105.24 715 ILE B C 1
ATOM 6522 O O . ILE B 1 715 ? 149.752 96.507 139.466 1.00 105.24 715 ILE B O 1
ATOM 6527 N N . PRO B 1 716 ? 149.670 97.180 137.326 1.00 91.77 716 PRO B N 1
ATOM 6528 C CA . PRO B 1 716 ? 151.031 97.735 137.373 1.00 91.77 716 PRO B CA 1
ATOM 6529 C C . PRO B 1 716 ? 151.251 98.930 138.290 1.00 91.77 716 PRO B C 1
ATOM 6530 O O . PRO B 1 716 ? 152.164 98.908 139.120 1.00 91.77 716 PRO B O 1
ATOM 6534 N N . LEU B 1 717 ? 150.443 99.981 138.151 1.00 78.62 717 LEU B N 1
ATOM 6535 C CA . LEU B 1 717 ? 150.540 101.175 138.989 1.00 78.62 717 LEU B CA 1
ATOM 6536 C C . LEU B 1 717 ? 149.228 101.299 139.746 1.00 78.62 717 LEU B C 1
ATOM 6537 O O . LEU B 1 717 ? 148.314 102.004 139.299 1.00 78.62 717 LEU B O 1
ATOM 6542 N N . PRO B 1 718 ? 149.088 100.627 140.892 1.00 74.70 718 PRO B N 1
ATOM 6543 C CA . PRO B 1 718 ? 147.767 100.570 141.533 1.00 74.70 718 PRO B CA 1
ATOM 6544 C C . PRO B 1 718 ? 147.371 101.856 142.235 1.00 74.70 718 PRO B C 1
ATOM 6545 O O . PRO B 1 718 ? 146.189 102.217 142.218 1.00 74.70 718 PRO B O 1
ATOM 6549 N N . ALA B 1 719 ? 148.319 102.565 142.846 1.00 68.98 719 ALA B N 1
ATOM 6550 C CA . ALA B 1 719 ? 147.962 103.775 143.577 1.00 68.98 719 ALA B CA 1
ATOM 6551 C C . ALA B 1 719 ? 147.673 104.933 142.638 1.00 68.98 719 ALA B C 1
ATOM 6552 O O . ALA B 1 719 ? 146.754 105.717 142.886 1.00 68.98 719 ALA B O 1
ATOM 6554 N N . LEU B 1 720 ? 148.444 105.059 141.560 1.00 61.04 720 LEU B N 1
ATOM 6555 C CA . LEU B 1 720 ? 148.232 106.155 140.628 1.00 61.04 720 LEU B CA 1
ATOM 6556 C C . LEU B 1 720 ? 147.014 105.937 139.745 1.00 61.04 720 LEU B C 1
ATOM 6557 O O . LEU B 1 720 ? 146.367 106.908 139.352 1.00 61.04 720 LEU B O 1
ATOM 6562 N N . ASN B 1 721 ? 146.674 104.688 139.428 1.00 64.77 721 ASN B N 1
ATOM 6563 C CA . ASN B 1 721 ? 145.458 104.440 138.663 1.00 64.77 721 ASN B CA 1
ATOM 6564 C C . ASN B 1 721 ? 144.204 104.611 139.501 1.00 64.77 721 ASN B C 1
ATOM 6565 O O . ASN B 1 721 ? 143.117 104.760 138.938 1.00 64.77 721 ASN B O 1
ATOM 6570 N N . THR B 1 722 ? 144.322 104.581 140.826 1.00 63.80 722 THR B N 1
ATOM 6571 C CA . THR B 1 722 ? 143.156 104.803 141.668 1.00 63.80 722 THR B CA 1
ATOM 6572 C C . THR B 1 722 ? 142.856 106.288 141.797 1.00 63.80 722 THR B C 1
ATOM 6573 O O . THR B 1 722 ? 141.693 106.695 141.744 1.00 63.80 722 THR B O 1
ATOM 6577 N N . MET B 1 723 ? 143.885 107.121 141.902 1.00 59.08 723 MET B N 1
ATOM 6578 C CA . MET B 1 723 ? 143.676 108.557 142.007 1.00 59.08 723 MET B CA 1
ATOM 6579 C C . MET B 1 723 ? 143.423 109.225 140.659 1.00 59.08 723 MET B C 1
ATOM 6580 O O . MET B 1 723 ? 143.380 110.454 140.599 1.00 59.08 723 MET B O 1
ATOM 6585 N N . VAL B 1 724 ? 143.258 108.453 139.590 1.00 59.54 724 VAL B N 1
ATOM 6586 C CA . VAL B 1 724 ? 142.779 108.957 138.310 1.00 59.54 724 VAL B CA 1
ATOM 6587 C C . VAL B 1 724 ? 141.289 108.697 138.132 1.00 59.54 724 VAL B C 1
ATOM 6588 O O . VAL B 1 724 ? 140.551 109.584 137.701 1.00 59.54 724 VAL B O 1
ATOM 6592 N N . THR B 1 725 ? 140.826 107.502 138.513 1.00 58.79 725 THR B N 1
ATOM 6593 C CA . THR B 1 725 ? 139.405 107.175 138.436 1.00 58.79 725 THR B CA 1
ATOM 6594 C C . THR B 1 725 ? 138.562 107.992 139.404 1.00 58.79 725 THR B C 1
ATOM 6595 O O . THR B 1 725 ? 137.347 108.092 139.208 1.00 58.79 725 THR B O 1
ATOM 6599 N N . HIS B 1 726 ? 139.169 108.577 140.432 1.00 57.33 726 HIS B N 1
ATOM 6600 C CA . HIS B 1 726 ? 138.481 109.470 141.347 1.00 57.33 726 HIS B CA 1
ATOM 6601 C C . HIS B 1 726 ? 138.711 110.939 141.032 1.00 57.33 726 HIS B C 1
ATOM 6602 O O . HIS B 1 726 ? 138.078 111.794 141.652 1.00 57.33 726 HIS B O 1
ATOM 6609 N N . GLY B 1 727 ? 139.592 111.255 140.090 1.00 56.54 727 GLY B N 1
ATOM 6610 C CA . GLY B 1 727 ? 139.808 112.640 139.716 1.00 56.54 727 GLY B CA 1
ATOM 6611 C C . GLY B 1 727 ? 140.606 113.442 140.713 1.00 56.54 727 GLY B C 1
ATOM 6612 O O . GLY B 1 727 ? 140.397 114.650 140.834 1.00 56.54 727 GLY B O 1
ATOM 6613 N N . ARG B 1 728 ? 141.526 112.801 141.430 1.00 55.66 728 ARG B N 1
ATOM 6614 C CA . ARG B 1 728 ? 142.315 113.454 142.473 1.00 55.66 728 ARG B CA 1
ATOM 6615 C C . ARG B 1 728 ? 143.511 114.134 141.820 1.00 55.66 728 ARG B C 1
ATOM 6616 O O . ARG B 1 728 ? 144.626 113.614 141.789 1.00 55.66 728 ARG B O 1
ATOM 6624 N N . VAL B 1 729 ? 143.272 115.336 141.299 1.00 55.27 729 VAL B N 1
ATOM 6625 C CA . VAL B 1 729 ? 144.298 116.012 140.513 1.00 55.27 729 VAL B CA 1
ATOM 6626 C C . VAL B 1 729 ? 145.369 116.650 141.392 1.00 55.27 729 VAL B C 1
ATOM 6627 O O . VAL B 1 729 ? 146.476 116.921 140.913 1.00 55.27 729 VAL B O 1
ATOM 6631 N N . GLU B 1 730 ? 145.101 116.863 142.678 1.00 62.44 730 GLU B N 1
ATOM 6632 C CA . GLU B 1 730 ? 146.118 117.458 143.536 1.00 62.44 730 GLU B CA 1
ATOM 6633 C C . GLU B 1 730 ? 147.101 116.413 144.045 1.00 62.44 730 GLU B C 1
ATOM 6634 O O . GLU B 1 730 ? 148.272 116.725 144.275 1.00 62.44 730 GLU B O 1
ATOM 6640 N N . LEU B 1 731 ? 146.652 115.169 144.202 1.00 57.33 731 LEU B N 1
ATOM 6641 C CA . LEU B 1 731 ? 147.568 114.089 144.546 1.00 57.33 731 LEU B CA 1
ATOM 6642 C C . LEU B 1 731 ? 148.491 113.743 143.384 1.00 57.33 731 LEU B C 1
ATOM 6643 O O . LEU B 1 731 ? 149.647 113.372 143.606 1.00 57.33 731 LEU B O 1
ATOM 6648 N N . LEU B 1 732 ? 148.003 113.853 142.147 1.00 53.57 732 LEU B N 1
ATOM 6649 C CA . LEU B 1 732 ? 148.831 113.551 140.985 1.00 53.57 732 LEU B CA 1
ATOM 6650 C C . LEU B 1 732 ? 149.872 114.629 140.731 1.00 53.57 732 LEU B C 1
ATOM 6651 O O . LEU B 1 732 ? 150.944 114.333 140.198 1.00 53.57 732 LEU B O 1
ATOM 6656 N N . ALA B 1 733 ? 149.583 115.872 141.092 1.00 60.33 733 ALA B N 1
ATOM 6657 C CA . ALA B 1 733 ? 150.503 116.973 140.856 1.00 60.33 733 ALA B CA 1
ATOM 6658 C C . ALA B 1 733 ? 151.469 117.201 142.007 1.00 60.33 733 ALA B C 1
ATOM 6659 O O . ALA B 1 733 ? 152.283 118.125 141.936 1.00 60.33 733 ALA B O 1
ATOM 6661 N N . HIS B 1 734 ? 151.393 116.404 143.052 1.00 65.93 734 HIS B N 1
ATOM 6662 C CA . HIS B 1 734 ? 152.269 116.528 144.206 1.00 65.93 734 HIS B CA 1
ATOM 6663 C C . HIS B 1 734 ? 153.668 116.035 143.846 1.00 65.93 734 HIS B C 1
ATOM 6664 O O . HIS B 1 734 ? 153.804 115.080 143.080 1.00 65.93 734 HIS B O 1
ATOM 6671 N N . PRO B 1 735 ? 154.723 116.665 144.376 1.00 65.59 735 PRO B N 1
ATOM 6672 C CA . PRO B 1 735 ? 156.093 116.298 143.982 1.00 65.59 735 PRO B CA 1
ATOM 6673 C C . PRO B 1 735 ? 156.568 114.918 144.415 1.00 65.59 735 PRO B C 1
ATOM 6674 O O . PRO B 1 735 ? 157.722 114.587 144.144 1.00 65.59 735 PRO B O 1
ATOM 6678 N N . LEU B 1 736 ? 155.760 114.096 145.077 1.00 68.78 736 LEU B N 1
ATOM 6679 C CA . LEU B 1 736 ? 156.158 112.706 145.255 1.00 68.78 736 LEU B CA 1
ATOM 6680 C C . LEU B 1 736 ? 155.698 111.844 144.089 1.00 68.78 736 LEU B C 1
ATOM 6681 O O . LEU B 1 736 ? 156.418 110.934 143.671 1.00 68.78 736 LEU B O 1
ATOM 6686 N N . SER B 1 737 ? 154.512 112.125 143.544 1.00 65.62 737 SER B N 1
ATOM 6687 C CA . SER B 1 737 ? 154.037 111.389 142.379 1.00 65.62 737 SER B CA 1
ATOM 6688 C C . SER B 1 737 ? 154.785 111.787 141.117 1.00 65.62 737 SER B C 1
ATOM 6689 O O . SER B 1 737 ? 154.978 110.953 140.229 1.00 65.62 737 SER B O 1
ATOM 6692 N N . GLN B 1 738 ? 155.206 113.049 141.017 1.00 67.77 738 GLN B N 1
ATOM 6693 C CA . GLN B 1 738 ? 155.938 113.496 139.839 1.00 67.77 738 GLN B CA 1
ATOM 6694 C C . GLN B 1 738 ? 157.324 112.877 139.776 1.00 67.77 738 GLN B C 1
ATOM 6695 O O . GLN B 1 738 ? 157.798 112.517 138.694 1.00 67.77 738 GLN B O 1
ATOM 6701 N N . LYS B 1 739 ? 157.990 112.739 140.920 1.00 72.98 739 LYS B N 1
ATOM 6702 C CA . LYS B 1 739 ? 159.296 112.101 140.944 1.00 72.98 739 LYS B CA 1
ATOM 6703 C C . LYS B 1 739 ? 159.205 110.590 140.831 1.00 72.98 739 LYS B C 1
ATOM 6704 O O . LYS B 1 739 ? 160.213 109.946 140.536 1.00 72.98 739 LYS B O 1
ATOM 6710 N N . TYR B 1 740 ? 158.033 110.012 141.067 1.00 71.07 740 TYR B N 1
ATOM 6711 C CA . TYR B 1 740 ? 157.856 108.589 140.834 1.00 71.07 740 TYR B CA 1
ATOM 6712 C C . TYR B 1 740 ? 157.607 108.296 139.366 1.00 71.07 740 TYR B C 1
ATOM 6713 O O . TYR B 1 740 ? 157.993 107.230 138.881 1.00 71.07 740 TYR B O 1
ATOM 6722 N N . LEU B 1 741 ? 156.979 109.225 138.643 1.00 70.03 741 LEU B N 1
ATOM 6723 C CA . LEU B 1 741 ? 156.759 109.028 137.217 1.00 70.03 741 LEU B CA 1
ATOM 6724 C C . LEU B 1 741 ? 158.033 109.269 136.421 1.00 70.03 741 LEU B C 1
ATOM 6725 O O . LEU B 1 741 ? 158.398 108.449 135.575 1.00 70.03 741 LEU B O 1
ATOM 6730 N N . GLN B 1 742 ? 158.740 110.367 136.685 1.00 72.61 742 GLN B N 1
ATOM 6731 C CA . GLN B 1 742 ? 159.941 110.629 135.902 1.00 72.61 742 GLN B CA 1
ATOM 6732 C C . GLN B 1 742 ? 161.156 109.864 136.400 1.00 72.61 742 GLN B C 1
ATOM 6733 O O . GLN B 1 742 ? 162.253 110.069 135.875 1.00 72.61 742 GLN B O 1
ATOM 6739 N N . MET B 1 743 ? 161.001 109.002 137.399 1.00 77.17 743 MET B N 1
ATOM 6740 C CA . MET B 1 743 ? 161.985 107.953 137.612 1.00 77.17 743 MET B CA 1
ATOM 6741 C C . MET B 1 743 ? 161.708 106.774 136.692 1.00 77.17 743 MET B C 1
ATOM 6742 O O . MET B 1 743 ? 162.636 106.181 136.135 1.00 77.17 743 MET B O 1
ATOM 6747 N N . LYS B 1 744 ? 160.432 106.428 136.516 1.00 75.62 744 LYS B N 1
ATOM 6748 C CA . LYS B 1 744 ? 160.057 105.373 135.585 1.00 75.62 744 LYS B CA 1
ATOM 6749 C C . LYS B 1 744 ? 160.168 105.831 134.141 1.00 75.62 744 LYS B C 1
ATOM 6750 O O . LYS B 1 744 ? 160.283 104.992 133.243 1.00 75.62 744 LYS B O 1
ATOM 6756 N N . TRP B 1 745 ? 160.126 107.140 133.901 1.00 71.45 745 TRP B N 1
ATOM 6757 C CA . TRP B 1 745 ? 160.299 107.665 132.553 1.00 71.45 745 TRP B CA 1
ATOM 6758 C C . TRP B 1 745 ? 161.748 107.559 132.110 1.00 71.45 745 TRP B C 1
ATOM 6759 O O . TRP B 1 745 ? 162.044 106.968 131.069 1.00 71.45 745 TRP B O 1
ATOM 6770 N N . ASN B 1 746 ? 162.672 108.084 132.914 1.00 75.05 746 ASN B N 1
ATOM 6771 C CA . ASN B 1 746 ? 164.082 108.147 132.550 1.00 75.05 746 ASN B CA 1
ATOM 6772 C C . ASN B 1 746 ? 164.808 106.817 132.665 1.00 75.05 746 ASN B C 1
ATOM 6773 O O . ASN B 1 746 ? 166.021 106.790 132.445 1.00 75.05 746 ASN B O 1
ATOM 6778 N N . SER B 1 747 ? 164.131 105.724 133.002 1.00 78.92 747 SER B N 1
ATOM 6779 C CA . SER B 1 747 ? 164.788 104.428 133.102 1.00 78.92 747 SER B CA 1
ATOM 6780 C C . SER B 1 747 ? 164.468 103.515 131.927 1.00 78.92 747 SER B C 1
ATOM 6781 O O . SER B 1 747 ? 165.378 102.929 131.338 1.00 78.92 747 SER B O 1
ATOM 6784 N N . TYR B 1 748 ? 163.191 103.369 131.576 1.00 82.72 748 TYR B N 1
ATOM 6785 C CA . TYR B 1 748 ? 162.832 102.534 130.437 1.00 82.72 748 TYR B CA 1
ATOM 6786 C C . TYR B 1 748 ? 161.855 103.228 129.497 1.00 82.72 748 TYR B C 1
ATOM 6787 O O . TYR B 1 748 ? 161.832 102.940 128.298 1.00 82.72 748 TYR B O 1
ATOM 6796 N N . GLY B 1 749 ? 161.038 104.130 130.028 1.00 75.16 749 GLY B N 1
ATOM 6797 C CA . GLY B 1 749 ? 159.887 104.621 129.295 1.00 75.16 749 GLY B CA 1
ATOM 6798 C C . GLY B 1 749 ? 160.187 105.710 128.293 1.00 75.16 749 GLY B C 1
ATOM 6799 O O . GLY B 1 749 ? 159.393 105.963 127.387 1.00 75.16 749 GLY B O 1
ATOM 6800 N N . LYS B 1 750 ? 161.333 106.367 128.450 1.00 73.63 750 LYS B N 1
ATOM 6801 C CA . LYS B 1 750 ? 161.717 107.426 127.525 1.00 73.63 750 LYS B CA 1
ATOM 6802 C C . LYS B 1 750 ? 162.148 106.855 126.184 1.00 73.63 750 LYS B C 1
ATOM 6803 O O . LYS B 1 750 ? 162.054 107.535 125.159 1.00 73.63 750 LYS B O 1
ATOM 6809 N N . TYR B 1 751 ? 162.581 105.598 126.158 1.00 74.46 751 TYR B N 1
ATOM 6810 C CA . TYR B 1 751 ? 163.146 105.012 124.957 1.00 74.46 751 TYR B CA 1
ATOM 6811 C C . TYR B 1 751 ? 162.219 104.028 124.264 1.00 74.46 751 TYR B C 1
ATOM 6812 O O . TYR B 1 751 ? 162.530 103.597 123.153 1.00 74.46 751 TYR B O 1
ATOM 6821 N N . PHE B 1 752 ? 161.110 103.646 124.881 1.00 73.33 752 PHE B N 1
ATOM 6822 C CA . PHE B 1 752 ? 160.072 102.926 124.158 1.00 73.33 752 PHE B CA 1
ATOM 6823 C C . PHE B 1 752 ? 159.009 103.863 123.614 1.00 73.33 752 PHE B C 1
ATOM 6824 O O . PHE B 1 752 ? 158.012 103.395 123.061 1.00 73.33 752 PHE B O 1
ATOM 6832 N N . HIS B 1 753 ? 159.201 105.166 123.773 1.00 67.31 753 HIS B N 1
ATOM 6833 C CA . HIS B 1 753 ? 158.358 106.202 123.199 1.00 67.31 753 HIS B CA 1
ATOM 6834 C C . HIS B 1 753 ? 159.068 106.996 122.121 1.00 67.31 753 HIS B C 1
ATOM 6835 O O . HIS B 1 753 ? 158.449 107.375 121.130 1.00 67.31 753 HIS B O 1
ATOM 6842 N N . LEU B 1 754 ? 160.361 107.257 122.297 1.00 64.15 754 LEU B N 1
ATOM 6843 C CA . LEU B 1 754 ? 161.130 107.925 121.255 1.00 64.15 754 LEU B CA 1
ATOM 6844 C C . LEU B 1 754 ? 161.424 106.981 120.099 1.00 64.15 754 LEU B C 1
ATOM 6845 O O . LEU B 1 754 ? 161.354 107.380 118.935 1.00 64.15 754 LEU B O 1
ATOM 6850 N N . ALA B 1 755 ? 161.749 105.725 120.396 1.00 59.31 755 ALA B N 1
ATOM 6851 C CA . ALA B 1 755 ? 162.026 104.770 119.333 1.00 59.31 755 ALA B CA 1
ATOM 6852 C C . ALA B 1 755 ? 160.764 104.300 118.632 1.00 59.31 755 ALA B C 1
ATOM 6853 O O . ALA B 1 755 ? 160.857 103.731 117.546 1.00 59.31 755 ALA B O 1
ATOM 6855 N N . ASN B 1 756 ? 159.597 104.504 119.231 1.00 59.43 756 ASN B N 1
ATOM 6856 C CA . ASN B 1 756 ? 158.353 104.145 118.565 1.00 59.43 756 ASN B CA 1
ATOM 6857 C C . ASN B 1 756 ? 157.925 105.232 117.591 1.00 59.43 756 ASN B C 1
ATOM 6858 O O . ASN B 1 756 ? 157.445 104.935 116.495 1.00 59.43 756 ASN B O 1
ATOM 6863 N N . LEU B 1 757 ? 158.097 106.494 117.974 1.00 54.92 757 LEU B N 1
ATOM 6864 C CA . LEU B 1 757 ? 157.711 107.608 117.123 1.00 54.92 757 LEU B CA 1
ATOM 6865 C C . LEU B 1 757 ? 158.738 107.889 116.038 1.00 54.92 757 LEU B C 1
ATOM 6866 O O . LEU B 1 757 ? 158.431 108.599 115.080 1.00 54.92 757 LEU B O 1
ATOM 6871 N N . LEU B 1 758 ? 159.934 107.321 116.139 1.00 52.94 758 LEU B N 1
ATOM 6872 C CA . LEU B 1 758 ? 160.953 107.562 115.130 1.00 52.94 758 LEU B CA 1
ATOM 6873 C C . LEU B 1 758 ? 161.019 106.457 114.087 1.00 52.94 758 LEU B C 1
ATOM 6874 O O . LEU B 1 758 ? 161.447 106.715 112.960 1.00 52.94 758 LEU B O 1
ATOM 6879 N N . ILE B 1 759 ? 160.602 105.232 114.413 1.00 55.12 759 ILE B N 1
ATOM 6880 C CA . ILE B 1 759 ? 160.544 104.213 113.372 1.00 55.12 759 ILE B CA 1
ATOM 6881 C C . ILE B 1 759 ? 159.218 104.237 112.631 1.00 55.12 759 ILE B C 1
ATOM 6882 O O . ILE B 1 759 ? 159.100 103.601 111.579 1.00 55.12 759 ILE B O 1
ATOM 6887 N N . TYR B 1 760 ? 158.208 104.935 113.152 1.00 50.13 760 TYR B N 1
ATOM 6888 C CA . TYR B 1 760 ? 157.018 105.181 112.348 1.00 50.13 760 TYR B CA 1
ATOM 6889 C C . TYR B 1 760 ? 157.245 106.332 111.383 1.00 50.13 760 TYR B C 1
ATOM 6890 O O . TYR B 1 760 ? 156.736 106.312 110.259 1.00 50.13 760 TYR B O 1
ATOM 6899 N N . SER B 1 761 ? 158.020 107.331 111.793 1.00 49.17 761 SER B N 1
ATOM 6900 C CA . SER B 1 761 ? 158.291 108.479 110.943 1.00 49.17 761 SER B CA 1
ATOM 6901 C C . SER B 1 761 ? 159.337 108.196 109.875 1.00 49.17 761 SER B C 1
ATOM 6902 O O . SER B 1 761 ? 159.642 109.094 109.085 1.00 49.17 761 SER B O 1
ATOM 6905 N N . ILE B 1 762 ? 159.915 106.996 109.846 1.00 51.80 762 ILE B N 1
ATOM 6906 C CA . ILE B 1 762 ? 160.619 106.533 108.656 1.00 51.80 762 ILE B CA 1
ATOM 6907 C C . ILE B 1 762 ? 159.628 105.935 107.669 1.00 51.80 762 ILE B C 1
ATOM 6908 O O . ILE B 1 762 ? 159.749 106.124 106.455 1.00 51.80 762 ILE B O 1
ATOM 6913 N N . PHE B 1 763 ? 158.613 105.236 108.177 1.00 50.98 763 PHE B N 1
ATOM 6914 C CA . PHE B 1 763 ? 157.583 104.674 107.311 1.00 50.98 763 PHE B CA 1
ATOM 6915 C C . PHE B 1 763 ? 156.720 105.751 106.676 1.00 50.98 763 PHE B C 1
ATOM 6916 O O . PHE B 1 763 ? 156.281 105.592 105.535 1.00 50.98 763 PHE B O 1
ATOM 6924 N N . LEU B 1 764 ? 156.478 106.847 107.389 1.00 44.88 764 LEU B N 1
ATOM 6925 C CA . LEU B 1 764 ? 155.626 107.908 106.869 1.00 44.88 764 LEU B CA 1
ATOM 6926 C C . LEU B 1 764 ? 156.286 108.648 105.714 1.00 44.88 764 LEU B C 1
ATOM 6927 O O . LEU B 1 764 ? 155.589 109.163 104.838 1.00 44.88 764 LEU B O 1
ATOM 6932 N N . VAL B 1 765 ? 157.621 108.711 105.681 1.00 50.39 765 VAL B N 1
ATOM 6933 C CA . VAL B 1 765 ? 158.300 109.438 104.617 1.00 50.39 765 VAL B CA 1
ATOM 6934 C C . VAL B 1 765 ? 158.666 108.552 103.442 1.00 50.39 765 VAL B C 1
ATOM 6935 O O . VAL B 1 765 ? 159.139 109.069 102.429 1.00 50.39 765 VAL B O 1
ATOM 6939 N N . PHE B 1 766 ? 158.482 107.239 103.537 1.00 55.72 766 PHE B N 1
ATOM 6940 C CA . PHE B 1 766 ? 158.641 106.387 102.369 1.00 55.72 766 PHE B CA 1
ATOM 6941 C C . PHE B 1 766 ? 157.323 106.009 101.717 1.00 55.72 766 PHE B C 1
ATOM 6942 O O . PHE B 1 766 ? 157.334 105.494 100.598 1.00 55.72 766 PHE B O 1
ATOM 6950 N N . VAL B 1 767 ? 156.198 106.227 102.391 1.00 48.83 767 VAL B N 1
ATOM 6951 C CA . VAL B 1 767 ? 154.906 106.129 101.724 1.00 48.83 767 VAL B CA 1
ATOM 6952 C C . VAL B 1 767 ? 154.615 107.414 100.958 1.00 48.83 767 VAL B C 1
ATOM 6953 O O . VAL B 1 767 ? 154.045 107.386 99.862 1.00 48.83 767 VAL B O 1
ATOM 6957 N N . THR B 1 768 ? 155.051 108.549 101.497 1.00 45.82 768 THR B N 1
ATOM 6958 C CA . THR B 1 768 ? 154.826 109.832 100.842 1.00 45.82 768 THR B CA 1
ATOM 6959 C C . THR B 1 768 ? 155.709 109.989 99.609 1.00 45.82 768 THR B C 1
ATOM 6960 O O . THR B 1 768 ? 155.264 110.521 98.587 1.00 45.82 768 THR B O 1
ATOM 6964 N N . ILE B 1 769 ? 156.950 109.503 99.670 1.00 51.04 769 ILE B N 1
ATOM 6965 C CA . ILE B 1 769 ? 157.841 109.592 98.515 1.00 51.04 769 ILE B CA 1
ATOM 6966 C C . ILE B 1 769 ? 157.420 108.611 97.425 1.00 51.04 769 ILE B C 1
ATOM 6967 O O . ILE B 1 769 ? 157.448 108.945 96.234 1.00 51.04 769 ILE B O 1
ATOM 6972 N N . TYR B 1 770 ? 156.967 107.413 97.807 1.00 55.64 770 TYR B N 1
ATOM 6973 C CA . TYR B 1 770 ? 156.596 106.408 96.812 1.00 55.64 770 TYR B CA 1
ATOM 6974 C C . TYR B 1 770 ? 155.347 106.796 96.034 1.00 55.64 770 TYR B C 1
ATOM 6975 O O . TYR B 1 770 ? 155.204 106.416 94.868 1.00 55.64 770 TYR B O 1
ATOM 6984 N N . SER B 1 771 ? 154.443 107.553 96.643 1.00 53.88 771 SER B N 1
ATOM 6985 C CA . SER B 1 771 ? 153.272 108.010 95.910 1.00 53.88 771 SER B CA 1
ATOM 6986 C C . SER B 1 771 ? 153.609 109.138 94.953 1.00 53.88 771 SER B C 1
ATOM 6987 O O . SER B 1 771 ? 153.004 109.237 93.885 1.00 53.88 771 SER B O 1
ATOM 6990 N N . SER B 1 772 ? 154.567 109.991 95.310 1.00 55.27 772 SER B N 1
ATOM 6991 C CA . SER B 1 772 ? 154.973 111.060 94.415 1.00 55.27 772 SER B CA 1
ATOM 6992 C C . SER B 1 772 ? 155.856 110.559 93.287 1.00 55.27 772 SER B C 1
ATOM 6993 O O . SER B 1 772 ? 155.985 111.245 92.271 1.00 55.27 772 SER B O 1
ATOM 6996 N N . LEU B 1 773 ? 156.470 109.392 93.443 1.00 60.04 773 LEU B N 1
ATOM 6997 C CA . LEU B 1 773 ? 157.232 108.784 92.365 1.00 60.04 773 LEU B CA 1
ATOM 6998 C C . LEU B 1 773 ? 156.371 107.925 91.457 1.00 60.04 773 LEU B C 1
ATOM 6999 O O . LEU B 1 773 ? 156.708 107.745 90.285 1.00 60.04 773 LEU B O 1
ATOM 7004 N N . MET B 1 774 ? 155.270 107.386 91.972 1.00 62.15 774 MET B N 1
ATOM 7005 C CA . MET B 1 774 ? 154.363 106.604 91.146 1.00 62.15 774 MET B CA 1
ATOM 7006 C C . MET B 1 774 ? 153.544 107.497 90.222 1.00 62.15 774 MET B C 1
ATOM 7007 O O . MET B 1 774 ? 153.109 107.056 89.153 1.00 62.15 774 MET B O 1
ATOM 7012 N N . MET B 1 775 ? 153.345 108.757 90.599 1.00 59.59 775 MET B N 1
ATOM 7013 C CA . MET B 1 775 ? 152.571 109.669 89.769 1.00 59.59 775 MET B CA 1
ATOM 7014 C C . MET B 1 775 ? 153.417 110.320 88.693 1.00 59.59 775 MET B C 1
ATOM 7015 O O . MET B 1 775 ? 152.895 110.675 87.633 1.00 59.59 775 MET B O 1
ATOM 7020 N N . ASN B 1 776 ? 154.709 110.484 88.933 1.00 67.30 776 ASN B N 1
ATOM 7021 C CA . ASN B 1 776 ? 155.594 111.058 87.936 1.00 67.30 776 ASN B CA 1
ATOM 7022 C C . ASN B 1 776 ? 156.230 110.010 87.038 1.00 67.30 776 ASN B C 1
ATOM 7023 O O . ASN B 1 776 ? 156.957 110.374 86.110 1.00 67.30 776 ASN B O 1
ATOM 7028 N N . ASN B 1 777 ? 155.978 108.726 87.283 1.00 71.73 777 ASN B N 1
ATOM 7029 C CA . ASN B 1 777 ? 156.513 107.643 86.462 1.00 71.73 777 ASN B CA 1
ATOM 7030 C C . ASN B 1 777 ? 155.352 106.738 86.074 1.00 71.73 777 ASN B C 1
ATOM 7031 O O . ASN B 1 777 ? 155.117 105.714 86.717 1.00 71.73 777 ASN B O 1
ATOM 7036 N N . ILE B 1 778 ? 154.647 107.101 85.008 1.00 79.64 778 ILE B N 1
ATOM 7037 C CA . ILE B 1 778 ? 153.536 106.311 84.496 1.00 79.64 778 ILE B CA 1
ATOM 7038 C C . ILE B 1 778 ? 153.575 106.402 82.976 1.00 79.64 778 ILE B C 1
ATOM 7039 O O . ILE B 1 778 ? 153.998 107.412 82.404 1.00 79.64 778 ILE B O 1
ATOM 7044 N N . GLU B 1 779 ? 153.198 105.312 82.313 1.00 87.08 779 GLU B N 1
ATOM 7045 C CA . GLU B 1 779 ? 153.397 105.179 80.878 1.00 87.08 779 GLU B CA 1
ATOM 7046 C C . GLU B 1 779 ? 152.117 104.691 80.214 1.00 87.08 779 GLU B C 1
ATOM 7047 O O . GLU B 1 779 ? 151.120 104.402 80.879 1.00 87.08 779 GLU B O 1
ATOM 7053 N N . LEU B 1 780 ? 152.182 104.594 78.882 1.00 89.04 780 LEU B N 1
ATOM 7054 C CA . LEU B 1 780 ? 151.088 104.189 77.991 1.00 89.04 780 LEU B CA 1
ATOM 7055 C C . LEU B 1 780 ? 149.827 105.029 78.179 1.00 89.04 780 LEU B C 1
ATOM 7056 O O . LEU B 1 780 ? 149.269 105.549 77.215 1.00 89.04 780 LEU B O 1
ATOM 7061 N N . GLU B 1 819 ? 145.447 100.322 79.044 1.00 94.35 819 GLU B N 1
ATOM 7062 C CA . GLU B 1 819 ? 146.505 99.720 79.845 1.00 94.35 819 GLU B CA 1
ATOM 7063 C C . GLU B 1 819 ? 147.598 100.731 80.138 1.00 94.35 819 GLU B C 1
ATOM 7064 O O . GLU B 1 819 ? 147.918 101.558 79.292 1.00 94.35 819 GLU B O 1
ATOM 7070 N N . GLU B 1 820 ? 148.163 100.667 81.344 1.00 86.93 820 GLU B N 1
ATOM 7071 C CA . GLU B 1 820 ? 149.261 101.534 81.745 1.00 86.93 820 GLU B CA 1
ATOM 7072 C C . GLU B 1 820 ? 150.259 100.733 82.568 1.00 86.93 820 GLU B C 1
ATOM 7073 O O . GLU B 1 820 ? 149.953 99.649 83.068 1.00 86.93 820 GLU B O 1
ATOM 7079 N N . ARG B 1 821 ? 151.461 101.285 82.709 1.00 86.12 821 ARG B N 1
ATOM 7080 C CA . ARG B 1 821 ? 152.526 100.607 83.430 1.00 86.12 821 ARG B CA 1
ATOM 7081 C C . ARG B 1 821 ? 153.460 101.641 84.044 1.00 86.12 821 ARG B C 1
ATOM 7082 O O . ARG B 1 821 ? 153.482 102.804 83.639 1.00 86.12 821 ARG B O 1
ATOM 7090 N N . ILE B 1 822 ? 154.239 101.198 85.029 1.00 83.66 822 ILE B N 1
ATOM 7091 C CA . ILE B 1 822 ? 155.171 102.059 85.749 1.00 83.66 822 ILE B CA 1
ATOM 7092 C C . ILE B 1 822 ? 156.583 101.783 85.252 1.00 83.66 822 ILE B C 1
ATOM 7093 O O . ILE B 1 822 ? 156.983 100.622 85.107 1.00 83.66 822 ILE B O 1
ATOM 7098 N N . ASN B 1 823 ? 157.338 102.850 84.987 1.00 84.63 823 ASN B N 1
ATOM 7099 C CA . ASN B 1 823 ? 158.779 102.747 84.815 1.00 84.63 823 ASN B CA 1
ATOM 7100 C C . ASN B 1 823 ? 159.419 102.308 86.124 1.00 84.63 823 ASN B C 1
ATOM 7101 O O . ASN B 1 823 ? 159.507 103.100 87.068 1.00 84.63 823 ASN B O 1
ATOM 7106 N N . ARG B 1 824 ? 159.877 101.062 86.191 1.00 83.85 824 ARG B N 1
ATOM 7107 C CA . ARG B 1 824 ? 160.471 100.519 87.410 1.00 83.85 824 ARG B CA 1
ATOM 7108 C C . ARG B 1 824 ? 161.873 101.096 87.561 1.00 83.85 824 ARG B C 1
ATOM 7109 O O . ARG B 1 824 ? 162.858 100.554 87.059 1.00 83.85 824 ARG B O 1
ATOM 7117 N N . THR B 1 825 ? 161.954 102.223 88.261 1.00 80.69 825 THR B N 1
ATOM 7118 C CA . THR B 1 825 ? 163.200 102.930 88.500 1.00 80.69 825 THR B CA 1
ATOM 7119 C C . THR B 1 825 ? 163.857 102.372 89.764 1.00 80.69 825 THR B C 1
ATOM 7120 O O . THR B 1 825 ? 163.202 101.766 90.612 1.00 80.69 825 THR B O 1
ATOM 7124 N N . THR B 1 826 ? 165.179 102.546 89.871 1.00 80.15 826 THR B N 1
ATOM 7125 C CA . THR B 1 826 ? 165.893 102.119 91.069 1.00 80.15 826 THR B CA 1
ATOM 7126 C C . THR B 1 826 ? 165.560 102.967 92.291 1.00 80.15 826 THR B C 1
ATOM 7127 O O . THR B 1 826 ? 165.847 102.544 93.414 1.00 80.15 826 THR B O 1
ATOM 7131 N N . ALA B 1 827 ? 164.970 104.150 92.106 1.00 77.44 827 ALA B N 1
ATOM 7132 C CA . ALA B 1 827 ? 164.526 104.940 93.246 1.00 77.44 827 ALA B CA 1
ATOM 7133 C C . ALA B 1 827 ? 163.157 104.506 93.739 1.00 77.44 827 ALA B C 1
ATOM 7134 O O . ALA B 1 827 ? 162.897 104.563 94.943 1.00 77.44 827 ALA B O 1
ATOM 7136 N N . ILE B 1 828 ? 162.270 104.066 92.840 1.00 75.79 828 ILE B N 1
ATOM 7137 C CA . ILE B 1 828 ? 160.973 103.565 93.285 1.00 75.79 828 ILE B CA 1
ATOM 7138 C C . ILE B 1 828 ? 161.055 102.128 93.761 1.00 75.79 828 ILE B C 1
ATOM 7139 O O . ILE B 1 828 ? 160.090 101.621 94.345 1.00 75.79 828 ILE B O 1
ATOM 7144 N N . LEU B 1 829 ? 162.173 101.453 93.521 1.00 75.90 829 LEU B N 1
ATOM 7145 C CA . LEU B 1 829 ? 162.342 100.087 93.985 1.00 75.90 829 LEU B CA 1
ATOM 7146 C C . LEU B 1 829 ? 162.937 100.048 95.382 1.00 75.90 829 LEU B C 1
ATOM 7147 O O . LEU B 1 829 ? 162.578 99.183 96.184 1.00 75.90 829 LEU B O 1
ATOM 7152 N N . PHE B 1 830 ? 163.832 100.986 95.691 1.00 73.87 830 PHE B N 1
ATOM 7153 C CA . PHE B 1 830 ? 164.371 101.077 97.042 1.00 73.87 830 PHE B CA 1
ATOM 7154 C C . PHE B 1 830 ? 163.316 101.562 98.024 1.00 73.87 830 PHE B C 1
ATOM 7155 O O . PHE B 1 830 ? 163.295 101.131 99.180 1.00 73.87 830 PHE B O 1
ATOM 7163 N N . CYS B 1 831 ? 162.426 102.455 97.584 1.00 71.62 831 CYS B N 1
ATOM 7164 C CA . CYS B 1 831 ? 161.301 102.853 98.420 1.00 71.62 831 CYS B CA 1
ATOM 7165 C C . CYS B 1 831 ? 160.259 101.753 98.532 1.00 71.62 831 CYS B C 1
ATOM 7166 O O . CYS B 1 831 ? 159.463 101.762 99.472 1.00 71.62 831 CYS B O 1
ATOM 7169 N N . ALA B 1 832 ? 160.249 100.807 97.596 1.00 69.39 832 ALA B N 1
ATOM 7170 C CA . ALA B 1 832 ? 159.317 99.691 97.668 1.00 69.39 832 ALA B CA 1
ATOM 7171 C C . ALA B 1 832 ? 159.751 98.659 98.700 1.00 69.39 832 ALA B C 1
ATOM 7172 O O . ALA B 1 832 ? 158.907 98.070 99.380 1.00 69.39 832 ALA B O 1
ATOM 7174 N N . VAL B 1 833 ? 161.058 98.428 98.829 1.00 69.33 833 VAL B N 1
ATOM 7175 C CA . VAL B 1 833 ? 161.562 97.375 99.706 1.00 69.33 833 VAL B CA 1
ATOM 7176 C C . VAL B 1 833 ? 161.469 97.794 101.168 1.00 69.33 833 VAL B C 1
ATOM 7177 O O . VAL B 1 833 ? 161.136 96.979 102.035 1.00 69.33 833 VAL B O 1
ATOM 7181 N N . VAL B 1 834 ? 161.719 99.074 101.460 1.00 65.28 834 VAL B N 1
ATOM 7182 C CA . VAL B 1 834 ? 161.649 99.587 102.827 1.00 65.28 834 VAL B CA 1
ATOM 7183 C C . VAL B 1 834 ? 160.227 99.508 103.372 1.00 65.28 834 VAL B C 1
ATOM 7184 O O . VAL B 1 834 ? 160.022 99.260 104.567 1.00 65.28 834 VAL B O 1
ATOM 7188 N N . ILE B 1 835 ? 159.226 99.643 102.502 1.00 63.85 835 ILE B N 1
ATOM 7189 C CA . ILE B 1 835 ? 157.840 99.532 102.943 1.00 63.85 835 ILE B CA 1
ATOM 7190 C C . ILE B 1 835 ? 157.496 98.087 103.285 1.00 63.85 835 ILE B C 1
ATOM 7191 O O . ILE B 1 835 ? 156.918 97.812 104.340 1.00 63.85 835 ILE B O 1
ATOM 7196 N N . VAL B 1 836 ? 157.881 97.138 102.426 1.00 68.74 836 VAL B N 1
ATOM 7197 C CA . VAL B 1 836 ? 157.483 95.750 102.645 1.00 68.74 836 VAL B CA 1
ATOM 7198 C C . VAL B 1 836 ? 158.281 95.104 103.780 1.00 68.74 836 VAL B C 1
ATOM 7199 O O . VAL B 1 836 ? 157.792 94.168 104.421 1.00 68.74 836 VAL B O 1
ATOM 7203 N N . VAL B 1 837 ? 159.479 95.611 104.083 1.00 68.83 837 VAL B N 1
ATOM 7204 C CA . VAL B 1 837 ? 160.216 95.129 105.249 1.00 68.83 837 VAL B CA 1
ATOM 7205 C C . VAL B 1 837 ? 159.565 95.635 106.530 1.00 68.83 837 VAL B C 1
ATOM 7206 O O . VAL B 1 837 ? 159.468 94.901 107.522 1.00 68.83 837 VAL B O 1
ATOM 7210 N N . TYR B 1 838 ? 159.060 96.872 106.514 1.00 63.93 838 TYR B N 1
ATOM 7211 C CA . TYR B 1 838 ? 158.382 97.420 107.685 1.00 63.93 838 TYR B CA 1
ATOM 7212 C C . TYR B 1 838 ? 157.072 96.698 107.980 1.00 63.93 838 TYR B C 1
ATOM 7213 O O . TYR B 1 838 ? 156.679 96.611 109.144 1.00 63.93 838 TYR B O 1
ATOM 7222 N N . ILE B 1 839 ? 156.378 96.191 106.957 1.00 72.00 839 ILE B N 1
ATOM 7223 C CA . ILE B 1 839 ? 155.117 95.493 107.198 1.00 72.00 839 ILE B CA 1
ATOM 7224 C C . ILE B 1 839 ? 155.372 94.145 107.859 1.00 72.00 839 ILE B C 1
ATOM 7225 O O . ILE B 1 839 ? 154.673 93.763 108.805 1.00 72.00 839 ILE B O 1
ATOM 7230 N N . LEU B 1 840 ? 156.384 93.413 107.384 1.00 77.75 840 LEU B N 1
ATOM 7231 C CA . LEU B 1 840 ? 156.684 92.095 107.938 1.00 77.75 840 LEU B CA 1
ATOM 7232 C C . LEU B 1 840 ? 157.220 92.197 109.358 1.00 77.75 840 LEU B C 1
ATOM 7233 O O . LEU B 1 840 ? 156.888 91.369 110.212 1.00 77.75 840 LEU B O 1
ATOM 7238 N N . LEU B 1 841 ? 158.044 93.204 109.627 1.00 81.42 841 LEU B N 1
ATOM 7239 C CA . LEU B 1 841 ? 158.587 93.392 110.962 1.00 81.42 841 LEU B CA 1
ATOM 7240 C C . LEU B 1 841 ? 157.546 93.914 111.945 1.00 81.42 841 LEU B C 1
ATOM 7241 O O . LEU B 1 841 ? 157.668 93.656 113.144 1.00 81.42 841 LEU B O 1
ATOM 7246 N N . ASN B 1 842 ? 156.524 94.624 111.476 1.00 84.88 842 ASN B N 1
ATOM 7247 C CA . ASN B 1 842 ? 155.464 95.108 112.347 1.00 84.88 842 ASN B CA 1
ATOM 7248 C C . ASN B 1 842 ? 154.232 94.212 112.299 1.00 84.88 842 ASN B C 1
ATOM 7249 O O . ASN B 1 842 ? 153.229 94.513 112.950 1.00 84.88 842 ASN B O 1
ATOM 7254 N N . SER B 1 843 ? 154.276 93.121 111.542 1.00 90.64 843 SER B N 1
ATOM 7255 C CA . SER B 1 843 ? 153.280 92.072 111.706 1.00 90.64 843 SER B CA 1
ATOM 7256 C C . SER B 1 843 ? 153.735 91.007 112.687 1.00 90.64 843 SER B C 1
ATOM 7257 O O . SER B 1 843 ? 152.898 90.272 113.219 1.00 90.64 843 SER B O 1
ATOM 7260 N N . MET B 1 844 ? 155.039 90.919 112.945 1.00 96.22 844 MET B N 1
ATOM 7261 C CA . MET B 1 844 ? 155.553 90.103 114.033 1.00 96.22 844 MET B CA 1
ATOM 7262 C C . MET B 1 844 ? 155.437 90.793 115.384 1.00 96.22 844 MET B C 1
ATOM 7263 O O . MET B 1 844 ? 155.799 90.191 116.400 1.00 96.22 844 MET B O 1
ATOM 7268 N N . ARG B 1 845 ? 154.963 92.036 115.421 1.00 99.23 845 ARG B N 1
ATOM 7269 C CA . ARG B 1 845 ? 154.670 92.709 116.677 1.00 99.23 845 ARG B CA 1
ATOM 7270 C C . ARG B 1 845 ? 153.188 92.623 117.011 1.00 99.23 845 ARG B C 1
ATOM 7271 O O . ARG B 1 845 ? 152.823 92.573 118.189 1.00 99.23 845 ARG B O 1
ATOM 7279 N N . GLU B 1 846 ? 152.318 92.596 116.003 1.00 102.88 846 GLU B N 1
ATOM 7280 C CA . GLU B 1 846 ? 150.882 92.529 116.229 1.00 102.88 846 GLU B CA 1
ATOM 7281 C C . GLU B 1 846 ? 150.322 91.125 116.046 1.00 102.88 846 GLU B C 1
ATOM 7282 O O . GLU B 1 846 ? 149.135 90.973 115.746 1.00 102.88 846 GLU B O 1
ATOM 7288 N N . LEU B 1 847 ? 151.157 90.099 116.199 1.00 111.11 847 LEU B N 1
ATOM 7289 C CA . LEU B 1 847 ? 150.695 88.739 116.444 1.00 111.11 847 LEU B CA 1
ATOM 7290 C C . LEU B 1 847 ? 151.066 88.240 117.827 1.00 111.11 847 LEU B C 1
ATOM 7291 O O . LEU B 1 847 ? 150.358 87.395 118.379 1.00 111.11 847 LEU B O 1
ATOM 7296 N N . ILE B 1 848 ? 152.161 88.748 118.393 1.00 115.99 848 ILE B N 1
ATOM 7297 C CA . ILE B 1 848 ? 152.418 88.611 119.820 1.00 115.99 848 ILE B CA 1
ATOM 7298 C C . ILE B 1 848 ? 151.361 89.369 120.615 1.00 115.99 848 ILE B C 1
ATOM 7299 O O . ILE B 1 848 ? 150.946 88.928 121.695 1.00 115.99 848 ILE B O 1
ATOM 7304 N N . GLN B 1 849 ? 150.875 90.490 120.072 1.00 119.94 849 GLN B N 1
ATOM 7305 C CA . GLN B 1 849 ? 149.862 91.301 120.742 1.00 119.94 849 GLN B CA 1
ATOM 7306 C C . GLN B 1 849 ? 148.516 90.586 120.826 1.00 119.94 849 GLN B C 1
ATOM 7307 O O . GLN B 1 849 ? 147.763 90.803 121.782 1.00 119.94 849 GLN B O 1
ATOM 7313 N N . ILE B 1 850 ? 148.205 89.714 119.861 1.00 122.58 850 ILE B N 1
ATOM 7314 C CA . ILE B 1 850 ? 146.918 89.021 119.875 1.00 122.58 850 ILE B CA 1
ATOM 7315 C C . ILE B 1 850 ? 146.887 87.956 120.971 1.00 122.58 850 ILE B C 1
ATOM 7316 O O . ILE B 1 850 ? 145.826 87.679 121.552 1.00 122.58 850 ILE B O 1
ATOM 7321 N N . TYR B 1 851 ? 148.046 87.383 121.316 1.00 124.85 851 TYR B N 1
ATOM 7322 C CA . TYR B 1 851 ? 148.095 86.393 122.392 1.00 124.85 851 TYR B CA 1
ATOM 7323 C C . TYR B 1 851 ? 147.810 87.026 123.750 1.00 124.85 851 TYR B C 1
ATOM 7324 O O . TYR B 1 851 ? 147.152 86.415 124.598 1.00 124.85 851 TYR B O 1
ATOM 7333 N N . GLN B 1 852 ? 148.286 88.247 123.970 1.00 124.83 852 GLN B N 1
ATOM 7334 C CA . GLN B 1 852 ? 148.061 88.936 125.231 1.00 124.83 852 GLN B CA 1
ATOM 7335 C C . GLN B 1 852 ? 146.732 89.675 125.276 1.00 124.83 852 GLN B C 1
ATOM 7336 O O . GLN B 1 852 ? 146.331 90.132 126.351 1.00 124.83 852 GLN B O 1
ATOM 7342 N N . GLN B 1 853 ? 146.045 89.804 124.147 1.00 127.51 853 GLN B N 1
ATOM 7343 C CA . GLN B 1 853 ? 144.819 90.587 124.053 1.00 127.51 853 GLN B CA 1
ATOM 7344 C C . GLN B 1 853 ? 143.780 89.785 123.265 1.00 127.51 853 GLN B C 1
ATOM 7345 O O . GLN B 1 853 ? 143.202 90.252 122.283 1.00 127.51 853 GLN B O 1
ATOM 7351 N N . LYS B 1 854 ? 143.577 88.529 123.673 1.00 130.12 854 LYS B N 1
ATOM 7352 C CA . LYS B 1 854 ? 142.682 87.593 122.995 1.00 130.12 854 LYS B CA 1
ATOM 7353 C C . LYS B 1 854 ? 141.229 88.052 123.001 1.00 130.12 854 LYS B C 1
ATOM 7354 O O . LYS B 1 854 ? 140.599 88.127 124.061 1.00 130.12 854 LYS B O 1
ATOM 7360 N N . LEU B 1 855 ? 140.715 88.391 121.817 1.00 131.98 855 LEU B N 1
ATOM 7361 C CA . LEU B 1 855 ? 139.336 88.765 121.482 1.00 131.98 855 LEU B CA 1
ATOM 7362 C C . LEU B 1 855 ? 138.881 90.091 122.089 1.00 131.98 855 LEU B C 1
ATOM 7363 O O . LEU B 1 855 ? 137.750 90.513 121.827 1.00 131.98 855 LEU B O 1
ATOM 7368 N N . HIS B 1 856 ? 139.713 90.763 122.881 1.00 128.46 856 HIS B N 1
ATOM 7369 C CA . HIS B 1 856 ? 139.526 92.172 123.198 1.00 128.46 856 HIS B CA 1
ATOM 7370 C C . HIS B 1 856 ? 140.451 93.039 122.356 1.00 128.46 856 HIS B C 1
ATOM 7371 O O . HIS B 1 856 ? 140.656 94.216 122.663 1.00 128.46 856 HIS B O 1
ATOM 7378 N N . TYR B 1 857 ? 141.023 92.456 121.301 1.00 114.54 857 TYR B N 1
ATOM 7379 C CA . TYR B 1 857 ? 141.876 93.177 120.366 1.00 114.54 857 TYR B CA 1
ATOM 7380 C C . TYR B 1 857 ? 141.053 94.017 119.402 1.00 114.54 857 TYR B C 1
ATOM 7381 O O . TYR B 1 857 ? 141.513 95.073 118.957 1.00 114.54 857 TYR B O 1
ATOM 7390 N N . ILE B 1 858 ? 139.837 93.571 119.086 1.00 118.04 858 ILE B N 1
ATOM 7391 C CA . ILE B 1 858 ? 138.994 94.267 118.121 1.00 118.04 858 ILE B CA 1
ATOM 7392 C C . ILE B 1 858 ? 138.340 95.509 118.731 1.00 118.04 858 ILE B C 1
ATOM 7393 O O . ILE B 1 858 ? 137.907 96.403 117.994 1.00 118.04 858 ILE B O 1
ATOM 7398 N N . LEU B 1 859 ? 138.297 95.616 120.060 1.00 118.54 859 LEU B N 1
ATOM 7399 C CA . LEU B 1 859 ? 137.663 96.754 120.717 1.00 118.54 859 LEU B CA 1
ATOM 7400 C C . LEU B 1 859 ? 138.572 97.974 120.819 1.00 118.54 859 LEU B C 1
ATOM 7401 O O . LEU B 1 859 ? 138.126 99.014 121.314 1.00 118.54 859 LEU B O 1
ATOM 7406 N N . GLU B 1 860 ? 139.822 97.876 120.366 1.00 111.12 860 GLU B N 1
ATOM 7407 C CA . GLU B 1 860 ? 140.792 98.942 120.594 1.00 111.12 860 GLU B CA 1
ATOM 7408 C C . GLU B 1 860 ? 140.574 100.127 119.658 1.00 111.12 860 GLU B C 1
ATOM 7409 O O . GLU B 1 860 ? 140.754 101.279 120.073 1.00 111.12 860 GLU B O 1
ATOM 7415 N N . THR B 1 861 ? 140.272 99.842 118.377 1.00 104.53 861 THR B N 1
ATOM 7416 C CA . THR B 1 861 ? 139.900 100.737 117.270 1.00 104.53 861 THR B CA 1
ATOM 7417 C C . THR B 1 861 ? 141.115 101.522 116.754 1.00 104.53 861 THR B C 1
ATOM 7418 O O . THR B 1 861 ? 141.070 102.129 115.680 1.00 104.53 861 THR B O 1
ATOM 7422 N N . VAL B 1 862 ? 142.239 101.447 117.459 1.00 94.75 862 VAL B N 1
ATOM 7423 C CA . VAL B 1 862 ? 143.487 101.989 116.946 1.00 94.75 862 VAL B CA 1
ATOM 7424 C C . VAL B 1 862 ? 144.253 100.900 116.202 1.00 94.75 862 VAL B C 1
ATOM 7425 O O . VAL B 1 862 ? 145.017 101.190 115.277 1.00 94.75 862 VAL B O 1
ATOM 7429 N N . ASN B 1 863 ? 144.006 99.637 116.547 1.00 95.84 863 ASN B N 1
ATOM 7430 C CA . ASN B 1 863 ? 144.625 98.537 115.822 1.00 95.84 863 ASN B CA 1
ATOM 7431 C C . ASN B 1 863 ? 143.974 98.320 114.464 1.00 95.84 863 ASN B C 1
ATOM 7432 O O . ASN B 1 863 ? 144.655 97.924 113.516 1.00 95.84 863 ASN B O 1
ATOM 7437 N N . LEU B 1 864 ? 142.671 98.587 114.342 1.00 87.16 864 LEU B N 1
ATOM 7438 C CA . LEU B 1 864 ? 142.008 98.397 113.057 1.00 87.16 864 LEU B CA 1
ATOM 7439 C C . LEU B 1 864 ? 142.406 99.466 112.050 1.00 87.16 864 LEU B C 1
ATOM 7440 O O . LEU B 1 864 ? 142.306 99.239 110.841 1.00 87.16 864 LEU B O 1
ATOM 7445 N N . ILE B 1 865 ? 142.835 100.637 112.523 1.00 79.68 865 ILE B N 1
ATOM 7446 C CA . ILE B 1 865 ? 143.445 101.620 111.635 1.00 79.68 865 ILE B CA 1
ATOM 7447 C C . ILE B 1 865 ? 144.763 101.085 111.092 1.00 79.68 865 ILE B C 1
ATOM 7448 O O . ILE B 1 865 ? 145.098 101.288 109.920 1.00 79.68 865 ILE B O 1
ATOM 7453 N N . SER B 1 866 ? 145.502 100.344 111.917 1.00 76.49 866 SER B N 1
ATOM 7454 C CA . SER B 1 866 ? 146.806 99.851 111.496 1.00 76.49 866 SER B CA 1
ATOM 7455 C C . SER B 1 866 ? 146.696 98.660 110.554 1.00 76.49 866 SER B C 1
ATOM 7456 O O . SER B 1 866 ? 147.614 98.420 109.768 1.00 76.49 866 SER B O 1
ATOM 7459 N N . TRP B 1 867 ? 145.599 97.904 110.601 1.00 81.65 867 TRP B N 1
ATOM 7460 C CA . TRP B 1 867 ? 145.485 96.783 109.675 1.00 81.65 867 TRP B CA 1
ATOM 7461 C C . TRP B 1 867 ? 144.986 97.214 108.306 1.00 81.65 867 TRP B C 1
ATOM 7462 O O . TRP B 1 867 ? 145.340 96.587 107.305 1.00 81.65 867 TRP B O 1
ATOM 7473 N N . VAL B 1 868 ? 144.163 98.259 108.233 1.00 65.65 868 VAL B N 1
ATOM 7474 C CA . VAL B 1 868 ? 143.771 98.787 106.932 1.00 65.65 868 VAL B CA 1
ATOM 7475 C C . VAL B 1 868 ? 144.951 99.503 106.284 1.00 65.65 868 VAL B C 1
ATOM 7476 O O . VAL B 1 868 ? 145.126 99.454 105.062 1.00 65.65 868 VAL B O 1
ATOM 7480 N N . LEU B 1 869 ? 145.806 100.125 107.094 1.00 59.31 869 LEU B N 1
ATOM 7481 C CA . LEU B 1 869 ? 146.973 100.833 106.580 1.00 59.31 869 LEU B CA 1
ATOM 7482 C C . LEU B 1 869 ? 148.026 99.878 106.033 1.00 59.31 869 LEU B C 1
ATOM 7483 O O . LEU B 1 869 ? 148.692 100.189 105.042 1.00 59.31 869 LEU B O 1
ATOM 7488 N N . TYR B 1 870 ? 148.193 98.713 106.656 1.00 66.36 870 TYR B N 1
ATOM 7489 C CA . TYR B 1 870 ? 149.261 97.813 106.232 1.00 66.36 870 TYR B CA 1
ATOM 7490 C C . TYR B 1 870 ? 148.864 96.999 105.010 1.00 66.36 870 TYR B C 1
ATOM 7491 O O . TYR B 1 870 ? 149.716 96.705 104.168 1.00 66.36 870 TYR B O 1
ATOM 7500 N N . ILE B 1 871 ? 147.590 96.624 104.901 1.00 59.67 871 ILE B N 1
ATOM 7501 C CA . ILE B 1 871 ? 147.121 95.894 103.729 1.00 59.67 871 ILE B CA 1
ATOM 7502 C C . ILE B 1 871 ? 147.094 96.803 102.507 1.00 59.67 871 ILE B C 1
ATOM 7503 O O . ILE B 1 871 ? 147.494 96.400 101.409 1.00 59.67 871 ILE B O 1
ATOM 7508 N N . SER B 1 872 ? 146.660 98.053 102.682 1.00 54.35 872 SER B N 1
ATOM 7509 C CA . SER B 1 872 ? 146.568 98.978 101.558 1.00 54.35 872 SER B CA 1
ATOM 7510 C C . SER B 1 872 ? 147.938 99.413 101.060 1.00 54.35 872 SER B C 1
ATOM 7511 O O . SER B 1 872 ? 148.096 99.710 99.873 1.00 54.35 872 SER B O 1
ATOM 7514 N N . ALA B 1 873 ? 148.937 99.452 101.936 1.00 55.91 873 ALA B N 1
ATOM 7515 C CA . ALA B 1 873 ? 150.287 99.783 101.509 1.00 55.91 873 ALA B CA 1
ATOM 7516 C C . ALA B 1 873 ? 151.000 98.612 100.855 1.00 55.91 873 ALA B C 1
ATOM 7517 O O . ALA B 1 873 ? 152.071 98.808 100.275 1.00 55.91 873 ALA B O 1
ATOM 7519 N N . LEU B 1 874 ? 150.448 97.404 100.944 1.00 58.33 874 LEU B N 1
ATOM 7520 C CA . LEU B 1 874 ? 150.953 96.277 100.175 1.00 58.33 874 LEU B CA 1
ATOM 7521 C C . LEU B 1 874 ? 150.344 96.210 98.784 1.00 58.33 874 LEU B C 1
ATOM 7522 O O . LEU B 1 874 ? 151.028 95.828 97.836 1.00 58.33 874 LEU B O 1
ATOM 7527 N N . VAL B 1 875 ? 149.065 96.558 98.645 1.00 57.32 875 VAL B N 1
ATOM 7528 C CA . VAL B 1 875 ? 148.437 96.577 97.328 1.00 57.32 875 VAL B CA 1
ATOM 7529 C C . VAL B 1 875 ? 149.014 97.708 96.483 1.00 57.32 875 VAL B C 1
ATOM 7530 O O . VAL B 1 875 ? 149.165 97.571 95.264 1.00 57.32 875 VAL B O 1
ATOM 7534 N N . MET B 1 876 ? 149.384 98.820 97.124 1.00 57.40 876 MET B N 1
ATOM 7535 C CA . MET B 1 876 ? 150.023 99.943 96.445 1.00 57.40 876 MET B CA 1
ATOM 7536 C C . MET B 1 876 ? 151.378 99.566 95.864 1.00 57.40 876 MET B C 1
ATOM 7537 O O . MET B 1 876 ? 151.758 100.059 94.797 1.00 57.40 876 MET B O 1
ATOM 7542 N N . VAL B 1 877 ? 152.100 98.662 96.527 1.00 64.64 877 VAL B N 1
ATOM 7543 C CA . VAL B 1 877 ? 153.516 98.454 96.249 1.00 64.64 877 VAL B CA 1
ATOM 7544 C C . VAL B 1 877 ? 153.764 97.286 95.294 1.00 64.64 877 VAL B C 1
ATOM 7545 O O . VAL B 1 877 ? 154.887 97.145 94.785 1.00 64.64 877 VAL B O 1
ATOM 7549 N N . THR B 1 878 ? 152.748 96.472 95.007 1.00 70.89 878 THR B N 1
ATOM 7550 C CA . THR B 1 878 ? 152.926 95.334 94.104 1.00 70.89 878 THR B CA 1
ATOM 7551 C C . THR B 1 878 ? 153.279 95.624 92.636 1.00 70.89 878 THR B C 1
ATOM 7552 O O . THR B 1 878 ? 153.913 94.740 92.034 1.00 70.89 878 THR B O 1
ATOM 7556 N N . PRO B 1 879 ? 152.912 96.744 91.985 1.00 75.00 879 PRO B N 1
ATOM 7557 C CA . PRO B 1 879 ? 153.395 96.941 90.603 1.00 75.00 879 PRO B CA 1
ATOM 7558 C C . PRO B 1 879 ? 154.887 97.196 90.469 1.00 75.00 879 PRO B C 1
ATOM 7559 O O . PRO B 1 879 ? 155.385 97.200 89.337 1.00 75.00 879 PRO B O 1
ATOM 7563 N N . ALA B 1 880 ? 155.612 97.426 91.557 1.00 78.90 880 ALA B N 1
ATOM 7564 C CA . ALA B 1 880 ? 157.059 97.548 91.497 1.00 78.90 880 ALA B CA 1
ATOM 7565 C C . ALA B 1 880 ? 157.761 96.202 91.586 1.00 78.90 880 ALA B C 1
ATOM 7566 O O . ALA B 1 880 ? 158.988 96.147 91.463 1.00 78.90 880 ALA B O 1
ATOM 7568 N N . PHE B 1 881 ? 157.013 95.122 91.790 1.00 82.70 881 PHE B N 1
ATOM 7569 C CA . PHE B 1 881 ? 157.573 93.795 91.984 1.00 82.70 881 PHE B CA 1
ATOM 7570 C C . PHE B 1 881 ? 157.270 92.841 90.841 1.00 82.70 881 PHE B C 1
ATOM 7571 O O . PHE B 1 881 ? 157.815 91.733 90.820 1.00 82.70 881 PHE B O 1
ATOM 7579 N N . GLN B 1 882 ? 156.427 93.227 89.903 1.00 91.64 882 GLN B N 1
ATOM 7580 C CA . GLN B 1 882 ? 156.088 92.341 88.811 1.00 91.64 882 GLN B CA 1
ATOM 7581 C C . GLN B 1 882 ? 156.892 92.700 87.567 1.00 91.64 882 GLN B C 1
ATOM 7582 O O . GLN B 1 882 ? 157.296 93.856 87.401 1.00 91.64 882 GLN B O 1
ATOM 7588 N N . PRO B 1 883 ? 157.180 91.720 86.690 1.00 99.34 883 PRO B N 1
ATOM 7589 C CA . PRO B 1 883 ? 157.874 92.033 85.433 1.00 99.34 883 PRO B CA 1
ATOM 7590 C C . PRO B 1 883 ? 157.027 92.899 84.517 1.00 99.34 883 PRO B C 1
ATOM 7591 O O . PRO B 1 883 ? 157.491 93.919 84.002 1.00 99.34 883 PRO B O 1
ATOM 7595 N N . ASP B 1 884 ? 155.778 92.494 84.317 1.00 98.99 884 ASP B N 1
ATOM 7596 C CA . ASP B 1 884 ? 154.785 93.350 83.675 1.00 98.99 884 ASP B CA 1
ATOM 7597 C C . ASP B 1 884 ? 154.239 94.265 84.759 1.00 98.99 884 ASP B C 1
ATOM 7598 O O . ASP B 1 884 ? 153.195 94.002 85.357 1.00 98.99 884 ASP B O 1
ATOM 7603 N N . GLY B 1 885 ? 154.947 95.362 85.015 1.00 89.35 885 GLY B N 1
ATOM 7604 C CA . GLY B 1 885 ? 154.564 96.268 86.079 1.00 89.35 885 GLY B CA 1
ATOM 7605 C C . GLY B 1 885 ? 153.362 97.120 85.737 1.00 89.35 885 GLY B C 1
ATOM 7606 O O . GLY B 1 885 ? 153.478 98.341 85.612 1.00 89.35 885 GLY B O 1
ATOM 7607 N N . GLY B 1 886 ? 152.200 96.489 85.602 1.00 81.61 886 GLY B N 1
ATOM 7608 C CA . GLY B 1 886 ? 151.004 97.184 85.189 1.00 81.61 886 GLY B CA 1
ATOM 7609 C C . GLY B 1 886 ? 150.258 97.799 86.357 1.00 81.61 886 GLY B C 1
ATOM 7610 O O . GLY B 1 886 ? 150.400 97.384 87.502 1.00 81.61 886 GLY B O 1
ATOM 7611 N N . ILE B 1 887 ? 149.448 98.800 86.044 1.00 72.51 887 ILE B N 1
ATOM 7612 C CA . ILE B 1 887 ? 148.692 99.530 87.040 1.00 72.51 887 ILE B CA 1
ATOM 7613 C C . ILE B 1 887 ? 147.209 99.337 86.730 1.00 72.51 887 ILE B C 1
ATOM 7614 O O . ILE B 1 887 ? 146.818 98.998 85.609 1.00 72.51 887 ILE B O 1
ATOM 7619 N N . ASN B 1 888 ? 146.376 99.503 87.756 1.00 67.76 888 ASN B N 1
ATOM 7620 C CA . ASN B 1 888 ? 144.927 99.438 87.623 1.00 67.76 888 ASN B CA 1
ATOM 7621 C C . ASN B 1 888 ? 144.315 100.490 88.532 1.00 67.76 888 ASN B C 1
ATOM 7622 O O . ASN B 1 888 ? 145.022 101.213 89.237 1.00 67.76 888 ASN B O 1
ATOM 7627 N N . THR B 1 889 ? 142.986 100.558 88.543 1.00 60.94 889 THR B N 1
ATOM 7628 C CA . THR B 1 889 ? 142.296 101.475 89.441 1.00 60.94 889 THR B CA 1
ATOM 7629 C C . THR B 1 889 ? 142.174 100.943 90.860 1.00 60.94 889 THR B C 1
ATOM 7630 O O . THR B 1 889 ? 141.581 101.620 91.702 1.00 60.94 889 THR B O 1
ATOM 7634 N N . ILE B 1 890 ? 142.700 99.753 91.145 1.00 59.16 890 ILE B N 1
ATOM 7635 C CA . ILE B 1 890 ? 142.787 99.285 92.521 1.00 59.16 890 ILE B CA 1
ATOM 7636 C C . ILE B 1 890 ? 144.094 99.739 93.166 1.00 59.16 890 ILE B C 1
ATOM 7637 O O . ILE B 1 890 ? 144.210 99.739 94.398 1.00 59.16 890 ILE B O 1
ATOM 7642 N N . HIS B 1 891 ? 145.064 100.174 92.374 1.00 58.60 891 HIS B N 1
ATOM 7643 C CA . HIS B 1 891 ? 146.322 100.645 92.928 1.00 58.60 891 HIS B CA 1
ATOM 7644 C C . HIS B 1 891 ? 146.300 102.136 93.201 1.00 58.60 891 HIS B C 1
ATOM 7645 O O . HIS B 1 891 ? 146.975 102.600 94.123 1.00 58.60 891 HIS B O 1
ATOM 7652 N N . TYR B 1 892 ? 145.555 102.899 92.401 1.00 52.74 892 TYR B N 1
ATOM 7653 C CA . TYR B 1 892 ? 145.316 104.301 92.722 1.00 52.74 892 TYR B CA 1
ATOM 7654 C C . TYR B 1 892 ? 144.454 104.433 93.965 1.00 52.74 892 TYR B C 1
ATOM 7655 O O . TYR B 1 892 ? 144.634 105.362 94.758 1.00 52.74 892 TYR B O 1
ATOM 7664 N N . SER B 1 893 ? 143.496 103.522 94.141 1.00 45.55 893 SER B N 1
ATOM 7665 C CA . SER B 1 893 ? 142.612 103.597 95.294 1.00 45.55 893 SER B CA 1
ATOM 7666 C C . SER B 1 893 ? 143.321 103.147 96.558 1.00 45.55 893 SER B C 1
ATOM 7667 O O . SER B 1 893 ? 143.049 103.666 97.642 1.00 45.55 893 SER B O 1
ATOM 7670 N N . ALA B 1 894 ? 144.234 102.185 96.442 1.00 46.51 894 ALA B N 1
ATOM 7671 C CA . ALA B 1 894 ? 144.990 101.752 97.609 1.00 46.51 894 ALA B CA 1
ATOM 7672 C C . ALA B 1 894 ? 146.042 102.774 98.000 1.00 46.51 894 ALA B C 1
ATOM 7673 O O . ALA B 1 894 ? 146.378 102.890 99.179 1.00 46.51 894 ALA B O 1
ATOM 7675 N N . ALA B 1 895 ? 146.570 103.521 97.030 1.00 44.40 895 ALA B N 1
ATOM 7676 C CA . ALA B 1 895 ? 147.565 104.537 97.340 1.00 44.40 895 ALA B CA 1
ATOM 7677 C C . ALA B 1 895 ? 146.952 105.729 98.050 1.00 44.40 895 ALA B C 1
ATOM 7678 O O . ALA B 1 895 ? 147.620 106.369 98.861 1.00 44.40 895 ALA B O 1
ATOM 7680 N N . SER B 1 896 ? 145.693 106.045 97.764 1.00 40.80 896 SER B N 1
ATOM 7681 C CA . SER B 1 896 ? 145.055 107.182 98.409 1.00 40.80 896 SER B CA 1
ATOM 7682 C C . SER B 1 896 ? 144.568 106.848 99.810 1.00 40.80 896 SER B C 1
ATOM 7683 O O . SER B 1 896 ? 144.470 107.741 100.652 1.00 40.80 896 SER B O 1
ATOM 7686 N N . ILE B 1 897 ? 144.254 105.583 100.077 1.00 39.22 897 ILE B N 1
ATOM 7687 C CA . ILE B 1 897 ? 143.891 105.172 101.428 1.00 39.22 897 ILE B CA 1
ATOM 7688 C C . ILE B 1 897 ? 145.135 105.045 102.298 1.00 39.22 897 ILE B C 1
ATOM 7689 O O . ILE B 1 897 ? 145.110 105.368 103.490 1.00 39.22 897 ILE B O 1
ATOM 7694 N N . ALA B 1 898 ? 146.251 104.614 101.708 1.00 41.06 898 ALA B N 1
ATOM 7695 C CA . ALA B 1 898 ? 147.483 104.449 102.472 1.00 41.06 898 ALA B CA 1
ATOM 7696 C C . ALA B 1 898 ? 148.093 105.790 102.851 1.00 41.06 898 ALA B C 1
ATOM 7697 O O . ALA B 1 898 ? 148.639 105.932 103.945 1.00 41.06 898 ALA B O 1
ATOM 7699 N N . VAL B 1 899 ? 148.010 106.781 101.968 1.00 38.74 899 VAL B N 1
ATOM 7700 C CA . VAL B 1 899 ? 148.595 108.088 102.252 1.00 38.74 899 VAL B CA 1
ATOM 7701 C C . VAL B 1 899 ? 147.729 108.872 103.233 1.00 38.74 899 VAL B C 1
ATOM 7702 O O . VAL B 1 899 ? 148.247 109.585 104.099 1.00 38.74 899 VAL B O 1
ATOM 7706 N N . PHE B 1 900 ? 146.408 108.722 103.154 1.00 33.64 900 PHE B N 1
ATOM 7707 C CA . PHE B 1 900 ? 145.538 109.381 104.120 1.00 33.64 900 PHE B CA 1
ATOM 7708 C C . PHE B 1 900 ? 145.691 108.788 105.514 1.00 33.64 900 PHE B C 1
ATOM 7709 O O . PHE B 1 900 ? 145.816 109.525 106.496 1.00 33.64 900 PHE B O 1
ATOM 7717 N N . LEU B 1 901 ? 145.688 107.464 105.626 1.00 39.61 901 LEU B N 1
ATOM 7718 C CA . LEU B 1 901 ? 145.778 106.841 106.940 1.00 39.61 901 LEU B CA 1
ATOM 7719 C C . LEU B 1 901 ? 147.179 106.889 107.534 1.00 39.61 901 LEU B C 1
ATOM 7720 O O . LEU B 1 901 ? 147.322 106.694 108.741 1.00 39.61 901 LEU B O 1
ATOM 7725 N N . SER B 1 902 ? 148.211 107.132 106.729 1.00 37.61 902 SER B N 1
ATOM 7726 C CA . SER B 1 902 ? 149.548 107.277 107.288 1.00 37.61 902 SER B CA 1
ATOM 7727 C C . SER B 1 902 ? 149.695 108.604 108.009 1.00 37.61 902 SER B C 1
ATOM 7728 O O . SER B 1 902 ? 150.355 108.684 109.049 1.00 37.61 902 SER B O 1
ATOM 7731 N N . TRP B 1 903 ? 149.088 109.655 107.473 1.00 36.82 903 TRP B N 1
ATOM 7732 C CA . TRP B 1 903 ? 149.133 110.963 108.104 1.00 36.82 903 TRP B CA 1
ATOM 7733 C C . TRP B 1 903 ? 148.051 111.132 109.157 1.00 36.82 903 TRP B C 1
ATOM 7734 O O . TRP B 1 903 ? 148.205 111.955 110.059 1.00 36.82 903 TRP B O 1
ATOM 7745 N N . PHE B 1 904 ? 146.958 110.378 109.075 1.00 40.89 904 PHE B N 1
ATOM 7746 C CA . PHE B 1 904 ? 145.959 110.471 110.130 1.00 40.89 904 PHE B CA 1
ATOM 7747 C C . PHE B 1 904 ? 146.415 109.742 111.383 1.00 40.89 904 PHE B C 1
ATOM 7748 O O . PHE B 1 904 ? 146.004 110.099 112.489 1.00 40.89 904 PHE B O 1
ATOM 7756 N N . ARG B 1 905 ? 147.268 108.734 111.232 1.00 46.86 905 ARG B N 1
ATOM 7757 C CA . ARG B 1 905 ? 147.785 108.003 112.377 1.00 46.86 905 ARG B CA 1
ATOM 7758 C C . ARG B 1 905 ? 148.930 108.747 113.052 1.00 46.86 905 ARG B C 1
ATOM 7759 O O . ARG B 1 905 ? 149.283 108.424 114.187 1.00 46.86 905 ARG B O 1
ATOM 7767 N N . LEU B 1 906 ? 149.490 109.762 112.396 1.00 41.64 906 LEU B N 1
ATOM 7768 C CA . LEU B 1 906 ? 150.482 110.611 113.044 1.00 41.64 906 LEU B CA 1
ATOM 7769 C C . LEU B 1 906 ? 149.841 111.522 114.082 1.00 41.64 906 LEU B C 1
ATOM 7770 O O . LEU B 1 906 ? 150.499 111.902 115.052 1.00 41.64 906 LEU B O 1
ATOM 7775 N N . LEU B 1 907 ? 148.562 111.870 113.913 1.00 39.77 907 LEU B N 1
ATOM 7776 C CA . LEU B 1 907 ? 147.873 112.662 114.928 1.00 39.77 907 LEU B CA 1
ATOM 7777 C C . LEU B 1 907 ? 147.666 111.887 116.218 1.00 39.77 907 LEU B C 1
ATOM 7778 O O . LEU B 1 907 ? 147.504 112.494 117.277 1.00 39.77 907 LEU B O 1
ATOM 7783 N N . LEU B 1 908 ? 147.664 110.559 116.160 1.00 46.41 908 LEU B N 1
ATOM 7784 C CA . LEU B 1 908 ? 147.479 109.780 117.372 1.00 46.41 908 LEU B CA 1
ATOM 7785 C C . LEU B 1 908 ? 148.752 109.711 118.209 1.00 46.41 908 LEU B C 1
ATOM 7786 O O . LEU B 1 908 ? 148.692 109.299 119.369 1.00 46.41 908 LEU B O 1
ATOM 7791 N N . PHE B 1 909 ? 149.896 110.107 117.650 1.00 48.23 909 PHE B N 1
ATOM 7792 C CA . PHE B 1 909 ? 151.128 110.232 118.417 1.00 48.23 909 PHE B CA 1
ATOM 7793 C C . PHE B 1 909 ? 151.272 111.594 119.071 1.00 48.23 909 PHE B C 1
ATOM 7794 O O . PHE B 1 909 ? 151.946 111.711 120.098 1.00 48.23 909 PHE B O 1
ATOM 7802 N N . LEU B 1 910 ? 150.671 112.627 118.501 1.00 45.37 910 LEU B N 1
ATOM 7803 C CA . LEU B 1 910 ? 150.802 113.981 119.012 1.00 45.37 910 LEU B CA 1
ATOM 7804 C C . LEU B 1 910 ? 149.810 114.306 120.116 1.00 45.37 910 LEU B C 1
ATOM 7805 O O . LEU B 1 910 ? 149.707 115.471 120.501 1.00 45.37 910 LEU B O 1
ATOM 7810 N N . GLN B 1 911 ? 149.079 113.314 120.632 1.00 48.59 911 GLN B N 1
ATOM 7811 C CA . GLN B 1 911 ? 148.239 113.547 121.801 1.00 48.59 911 GLN B CA 1
ATOM 7812 C C . GLN B 1 911 ? 149.069 113.835 123.037 1.00 48.59 911 GLN B C 1
ATOM 7813 O O . GLN B 1 911 ? 148.602 114.517 123.952 1.00 48.59 911 GLN B O 1
ATOM 7819 N N . ARG B 1 912 ? 150.292 113.320 123.081 1.00 57.99 912 ARG B N 1
ATOM 7820 C CA . ARG B 1 912 ? 151.045 113.183 124.313 1.00 57.99 912 ARG B CA 1
ATOM 7821 C C . ARG B 1 912 ? 152.161 114.202 124.446 1.00 57.99 912 ARG B C 1
ATOM 7822 O O . ARG B 1 912 ? 153.053 114.016 125.276 1.00 57.99 912 ARG B O 1
ATOM 7830 N N . PHE B 1 913 ? 152.141 115.262 123.657 1.00 54.48 913 PHE B N 1
ATOM 7831 C CA . PHE B 1 913 ? 153.120 116.323 123.779 1.00 54.48 913 PHE B CA 1
ATOM 7832 C C . PHE B 1 913 ? 152.515 117.487 124.556 1.00 54.48 913 PHE B C 1
ATOM 7833 O O . PHE B 1 913 ? 151.408 117.395 125.091 1.00 54.48 913 PHE B O 1
ATOM 7841 N N . ASP B 1 914 ? 153.249 118.590 124.639 1.00 59.67 914 ASP B N 1
ATOM 7842 C CA . ASP B 1 914 ? 152.822 119.758 125.392 1.00 59.67 914 ASP B CA 1
ATOM 7843 C C . ASP B 1 914 ? 152.570 120.913 124.437 1.00 59.67 914 ASP B C 1
ATOM 7844 O O . ASP B 1 914 ? 153.336 121.116 123.489 1.00 59.67 914 ASP B O 1
ATOM 7849 N N . GLN B 1 915 ? 151.452 121.613 124.672 1.00 59.17 915 GLN B N 1
ATOM 7850 C CA . GLN B 1 915 ? 150.887 122.728 123.902 1.00 59.17 915 GLN B CA 1
ATOM 7851 C C . GLN B 1 915 ? 150.380 122.333 122.516 1.00 59.17 915 GLN B C 1
ATOM 7852 O O . GLN B 1 915 ? 149.800 123.164 121.814 1.00 59.17 915 GLN B O 1
ATOM 7858 N N . VAL B 1 916 ? 150.584 121.085 122.103 1.00 50.60 916 VAL B N 1
ATOM 7859 C CA . VAL B 1 916 ? 150.088 120.590 120.828 1.00 50.60 916 VAL B CA 1
ATOM 7860 C C . VAL B 1 916 ? 149.403 119.258 121.078 1.00 50.60 916 VAL B C 1
ATOM 7861 O O . VAL B 1 916 ? 149.142 118.496 120.144 1.00 50.60 916 VAL B O 1
ATOM 7865 N N . GLY B 1 917 ? 149.118 118.962 122.334 1.00 39.53 917 GLY B N 1
ATOM 7866 C CA . GLY B 1 917 ? 148.546 117.679 122.664 1.00 39.53 917 GLY B CA 1
ATOM 7867 C C . GLY B 1 917 ? 147.145 117.802 123.202 1.00 39.53 917 GLY B C 1
ATOM 7868 O O . GLY B 1 917 ? 146.390 116.833 123.210 1.00 39.53 917 GLY B O 1
ATOM 7869 N N . ILE B 1 918 ? 146.789 118.997 123.667 1.00 40.32 918 ILE B N 1
ATOM 7870 C CA . ILE B 1 918 ? 145.435 119.218 124.148 1.00 40.32 918 ILE B CA 1
ATOM 7871 C C . ILE B 1 918 ? 144.480 119.468 122.991 1.00 40.32 918 ILE B C 1
ATOM 7872 O O . ILE B 1 918 ? 143.277 119.231 123.129 1.00 40.32 918 ILE B O 1
ATOM 7877 N N . TYR B 1 919 ? 144.981 119.874 121.828 1.00 37.93 919 TYR B N 1
ATOM 7878 C CA . TYR B 1 919 ? 144.112 120.154 120.696 1.00 37.93 919 TYR B CA 1
ATOM 7879 C C . TYR B 1 919 ? 143.788 118.920 119.878 1.00 37.93 919 TYR B C 1
ATOM 7880 O O . TYR B 1 919 ? 142.883 118.973 119.045 1.00 37.93 919 TYR B O 1
ATOM 7889 N N . VAL B 1 920 ? 144.499 117.819 120.093 1.00 34.57 920 VAL B N 1
ATOM 7890 C CA . VAL B 1 920 ? 144.125 116.555 119.480 1.00 34.57 920 VAL B CA 1
ATOM 7891 C C . VAL B 1 920 ? 143.144 115.806 120.379 1.00 34.57 920 VAL B C 1
ATOM 7892 O O . VAL B 1 920 ? 142.320 115.028 119.893 1.00 34.57 920 VAL B O 1
ATOM 7896 N N . VAL B 1 921 ? 143.180 116.064 121.683 1.00 32.76 921 VAL B N 1
ATOM 7897 C CA . VAL B 1 921 ? 142.176 115.510 122.581 1.00 32.76 921 VAL B CA 1
ATOM 7898 C C . VAL B 1 921 ? 140.826 116.179 122.345 1.00 32.76 921 VAL B C 1
ATOM 7899 O O . VAL B 1 921 ? 139.779 115.529 122.409 1.00 32.76 921 VAL B O 1
ATOM 7903 N N . MET B 1 922 ? 140.831 117.473 122.015 1.00 31.46 922 MET B N 1
ATOM 7904 C CA . MET B 1 922 ? 139.595 118.158 121.649 1.00 31.46 922 MET B CA 1
ATOM 7905 C C . MET B 1 922 ? 139.056 117.682 120.308 1.00 31.46 922 MET B C 1
ATOM 7906 O O . MET B 1 922 ? 137.842 117.664 120.107 1.00 31.46 922 MET B O 1
ATOM 7911 N N . PHE B 1 923 ? 139.941 117.314 119.382 1.00 30.69 923 PHE B N 1
ATOM 7912 C CA . PHE B 1 923 ? 139.521 116.836 118.069 1.00 30.69 923 PHE B CA 1
ATOM 7913 C C . PHE B 1 923 ? 138.853 115.476 118.165 1.00 30.69 923 PHE B C 1
ATOM 7914 O O . PHE B 1 923 ? 137.807 115.242 117.557 1.00 30.69 923 PHE B O 1
ATOM 7922 N N . LEU B 1 924 ? 139.449 114.561 118.919 1.00 31.88 924 LEU B N 1
ATOM 7923 C CA . LEU B 1 924 ? 138.950 113.200 119.025 1.00 31.88 924 LEU B CA 1
ATOM 7924 C C . LEU B 1 924 ? 137.837 113.044 120.042 1.00 31.88 924 LEU B C 1
ATOM 7925 O O . LEU B 1 924 ? 137.316 111.938 120.187 1.00 31.88 924 LEU B O 1
ATOM 7930 N N . GLU B 1 925 ? 137.472 114.098 120.760 1.00 39.22 925 GLU B N 1
ATOM 7931 C CA . GLU B 1 925 ? 136.308 114.052 121.627 1.00 39.22 925 GLU B CA 1
ATOM 7932 C C . GLU B 1 925 ? 135.070 114.654 120.984 1.00 39.22 925 GLU B C 1
ATOM 7933 O O . GLU B 1 925 ? 133.969 114.143 121.196 1.00 39.22 925 GLU B O 1
ATOM 7939 N N . ILE B 1 926 ? 135.213 115.685 120.145 1.00 29.40 926 ILE B N 1
ATOM 7940 C CA . ILE B 1 926 ? 134.074 116.130 119.348 1.00 29.40 926 ILE B CA 1
ATOM 7941 C C . ILE B 1 926 ? 133.876 115.281 118.107 1.00 29.40 926 ILE B C 1
ATOM 7942 O O . ILE B 1 926 ? 132.915 115.508 117.369 1.00 29.40 926 ILE B O 1
ATOM 7947 N N . LEU B 1 927 ? 134.760 114.316 117.848 1.00 28.74 927 LEU B N 1
ATOM 7948 C CA . LEU B 1 927 ? 134.543 113.291 116.836 1.00 28.74 927 LEU B CA 1
ATOM 7949 C C . LEU B 1 927 ? 133.740 112.116 117.364 1.00 28.74 927 LEU B C 1
ATOM 7950 O O . LEU B 1 927 ? 133.013 111.480 116.598 1.00 28.74 927 LEU B O 1
ATOM 7955 N N . GLN B 1 928 ? 133.831 111.818 118.659 1.00 36.86 928 GLN B N 1
ATOM 7956 C CA . GLN B 1 928 ? 133.030 110.739 119.221 1.00 36.86 928 GLN B CA 1
ATOM 7957 C C . GLN B 1 928 ? 131.573 111.136 119.373 1.00 36.86 928 GLN B C 1
ATOM 7958 O O . GLN B 1 928 ? 130.691 110.280 119.285 1.00 36.86 928 GLN B O 1
ATOM 7964 N N . THR B 1 929 ? 131.301 112.414 119.624 1.00 34.38 929 THR B N 1
ATOM 7965 C CA . THR B 1 929 ? 129.924 112.883 119.704 1.00 34.38 929 THR B CA 1
ATOM 7966 C C . THR B 1 929 ? 129.304 112.983 118.320 1.00 34.38 929 THR B C 1
ATOM 7967 O O . THR B 1 929 ? 128.126 112.664 118.134 1.00 34.38 929 THR B O 1
ATOM 7971 N N . LEU B 1 930 ? 130.095 113.386 117.330 1.00 32.27 930 LEU B N 1
ATOM 7972 C CA . LEU B 1 930 ? 129.599 113.604 115.981 1.00 32.27 930 LEU B CA 1
ATOM 7973 C C . LEU B 1 930 ? 129.324 112.307 115.232 1.00 32.27 930 LEU B C 1
ATOM 7974 O O . LEU B 1 930 ? 128.621 112.332 114.221 1.00 32.27 930 LEU B O 1
ATOM 7979 N N . ILE B 1 931 ? 129.834 111.173 115.705 1.00 34.36 931 ILE B N 1
ATOM 7980 C CA . ILE B 1 931 ? 129.443 109.899 115.114 1.00 34.36 931 ILE B CA 1
ATOM 7981 C C . ILE B 1 931 ? 128.110 109.432 115.689 1.00 34.36 931 ILE B C 1
ATOM 7982 O O . ILE B 1 931 ? 127.261 108.898 114.968 1.00 34.36 931 ILE B O 1
ATOM 7987 N N . LYS B 1 932 ? 127.877 109.673 116.979 1.00 35.82 932 LYS B N 1
ATOM 7988 C CA . LYS B 1 932 ? 126.606 109.306 117.593 1.00 35.82 932 LYS B CA 1
ATOM 7989 C C . LYS B 1 932 ? 125.448 110.180 117.135 1.00 35.82 932 LYS B C 1
ATOM 7990 O O . LYS B 1 932 ? 124.295 109.802 117.342 1.00 35.82 932 LYS B O 1
ATOM 7996 N N . VAL B 1 933 ? 125.716 111.340 116.540 1.00 35.10 933 VAL B N 1
ATOM 7997 C CA . VAL B 1 933 ? 124.661 112.260 116.138 1.00 35.10 933 VAL B CA 1
ATOM 7998 C C . VAL B 1 933 ? 124.494 112.319 114.626 1.00 35.10 933 VAL B C 1
ATOM 7999 O O . VAL B 1 933 ? 123.459 112.807 114.150 1.00 35.10 933 VAL B O 1
ATOM 8003 N N . LEU B 1 934 ? 125.440 111.800 113.852 1.00 37.28 934 LEU B N 1
ATOM 8004 C CA . LEU B 1 934 ? 125.242 111.651 112.417 1.00 37.28 934 LEU B CA 1
ATOM 8005 C C . LEU B 1 934 ? 124.802 110.252 112.029 1.00 37.28 934 LEU B C 1
ATOM 8006 O O . LEU B 1 934 ? 124.803 109.924 110.842 1.00 37.28 934 LEU B O 1
ATOM 8011 N N . MET B 1 935 ? 124.446 109.418 112.996 1.00 41.97 935 MET B N 1
ATOM 8012 C CA . MET B 1 935 ? 123.673 108.223 112.704 1.00 41.97 935 MET B CA 1
ATOM 8013 C C . MET B 1 935 ? 122.221 108.367 113.116 1.00 41.97 935 MET B C 1
ATOM 8014 O O . MET B 1 935 ? 121.357 107.691 112.553 1.00 41.97 935 MET B O 1
ATOM 8019 N N . VAL B 1 936 ? 121.939 109.233 114.083 1.00 37.33 936 VAL B N 1
ATOM 8020 C CA . VAL B 1 936 ? 120.560 109.574 114.402 1.00 37.33 936 VAL B CA 1
ATOM 8021 C C . VAL B 1 936 ? 119.980 110.469 113.319 1.00 37.33 936 VAL B C 1
ATOM 8022 O O . VAL B 1 936 ? 118.860 110.258 112.847 1.00 37.33 936 VAL B O 1
ATOM 8026 N N . PHE B 1 937 ? 120.738 111.481 112.906 1.00 34.68 937 PHE B N 1
ATOM 8027 C CA . PHE B 1 937 ? 120.288 112.438 111.907 1.00 34.68 937 PHE B CA 1
ATOM 8028 C C . PHE B 1 937 ? 120.827 112.122 110.525 1.00 34.68 937 PHE B C 1
ATOM 8029 O O . PHE B 1 937 ? 121.043 113.027 109.717 1.00 34.68 937 PHE B O 1
ATOM 8037 N N . SER B 1 938 ? 121.081 110.847 110.255 1.00 33.98 938 SER B N 1
ATOM 8038 C CA . SER B 1 938 ? 121.052 110.338 108.897 1.00 33.98 938 SER B CA 1
ATOM 8039 C C . SER B 1 938 ? 119.653 109.915 108.501 1.00 33.98 938 SER B C 1
ATOM 8040 O O . SER B 1 938 ? 119.458 109.439 107.384 1.00 33.98 938 SER B O 1
ATOM 8043 N N . ILE B 1 939 ? 118.689 110.056 109.410 1.00 32.43 939 ILE B N 1
ATOM 8044 C CA . ILE B 1 939 ? 117.287 109.851 109.088 1.00 32.43 939 ILE B CA 1
ATOM 8045 C C . ILE B 1 939 ? 116.739 111.064 108.346 1.00 32.43 939 ILE B C 1
ATOM 8046 O O . ILE B 1 939 ? 115.886 110.930 107.461 1.00 32.43 939 ILE B O 1
ATOM 8051 N N . LEU B 1 940 ? 117.255 112.256 108.641 1.00 30.18 940 LEU B N 1
ATOM 8052 C CA . LEU B 1 940 ? 116.858 113.447 107.904 1.00 30.18 940 LEU B CA 1
ATOM 8053 C C . LEU B 1 940 ? 117.534 113.570 106.547 1.00 30.18 940 LEU B C 1
ATOM 8054 O O . LEU B 1 940 ? 117.112 114.396 105.742 1.00 30.18 940 LEU B O 1
ATOM 8059 N N . ILE B 1 941 ? 118.574 112.790 106.275 1.00 32.08 941 ILE B N 1
ATOM 8060 C CA . ILE B 1 941 ? 119.145 112.802 104.937 1.00 32.08 941 ILE B CA 1
ATOM 8061 C C . ILE B 1 941 ? 118.426 111.793 104.049 1.00 32.08 941 ILE B C 1
ATOM 8062 O O . ILE B 1 941 ? 118.239 112.036 102.855 1.00 32.08 941 ILE B O 1
ATOM 8067 N N . ILE B 1 942 ? 117.948 110.688 104.618 1.00 32.57 942 ILE B N 1
ATOM 8068 C CA . ILE B 1 942 ? 117.091 109.781 103.867 1.00 32.57 942 ILE B CA 1
ATOM 8069 C C . ILE B 1 942 ? 115.717 110.406 103.648 1.00 32.57 942 ILE B C 1
ATOM 8070 O O . ILE B 1 942 ? 115.060 110.142 102.633 1.00 32.57 942 ILE B O 1
ATOM 8075 N N . ALA B 1 943 ? 115.277 111.273 104.563 1.00 27.65 943 ALA B N 1
ATOM 8076 C CA . ALA B 1 943 ? 113.981 111.927 104.416 1.00 27.65 943 ALA B CA 1
ATOM 8077 C C . ALA B 1 943 ? 113.989 112.919 103.264 1.00 27.65 943 ALA B C 1
ATOM 8078 O O . ALA B 1 943 ? 113.131 112.860 102.380 1.00 27.65 943 ALA B O 1
ATOM 8080 N N . PHE B 1 944 ? 114.957 113.837 103.251 1.00 37.39 944 PHE B N 1
ATOM 8081 C CA . PHE B 1 944 ? 115.041 114.811 102.171 1.00 37.39 944 PHE B CA 1
ATOM 8082 C C . PHE B 1 944 ? 115.601 114.210 100.896 1.00 37.39 944 PHE B C 1
ATOM 8083 O O . PHE B 1 944 ? 115.177 114.588 99.805 1.00 37.39 944 PHE B O 1
ATOM 8091 N N . GLY B 1 945 ? 116.560 113.292 101.007 1.00 31.41 945 GLY B N 1
ATOM 8092 C CA . GLY B 1 945 ? 117.202 112.752 99.824 1.00 31.41 945 GLY B CA 1
ATOM 8093 C C . GLY B 1 945 ? 116.291 111.893 98.979 1.00 31.41 945 GLY B C 1
ATOM 8094 O O . GLY B 1 945 ? 116.477 111.796 97.765 1.00 31.41 945 GLY B O 1
ATOM 8095 N N . LEU B 1 946 ? 115.304 111.259 99.599 1.00 32.27 946 LEU B N 1
ATOM 8096 C CA . LEU B 1 946 ? 114.269 110.581 98.835 1.00 32.27 946 LEU B CA 1
ATOM 8097 C C . LEU B 1 946 ? 113.186 111.538 98.372 1.00 32.27 946 LEU B C 1
ATOM 8098 O O . LEU B 1 946 ? 112.526 111.267 97.370 1.00 32.27 946 LEU B O 1
ATOM 8103 N N . ALA B 1 947 ? 112.990 112.654 99.070 1.00 33.16 947 ALA B N 1
ATOM 8104 C CA . ALA B 1 947 ? 111.987 113.623 98.644 1.00 33.16 947 ALA B CA 1
ATOM 8105 C C . ALA B 1 947 ? 112.447 114.396 97.417 1.00 33.16 947 ALA B C 1
ATOM 8106 O O . ALA B 1 947 ? 111.630 114.742 96.561 1.00 33.16 947 ALA B O 1
ATOM 8108 N N . PHE B 1 948 ? 113.745 114.686 97.311 1.00 30.61 948 PHE B N 1
ATOM 8109 C CA . PHE B 1 948 ? 114.250 115.339 96.111 1.00 30.61 948 PHE B CA 1
ATOM 8110 C C . PHE B 1 948 ? 114.388 114.379 94.940 1.00 30.61 948 PHE B C 1
ATOM 8111 O O . PHE B 1 948 ? 114.483 114.830 93.798 1.00 30.61 948 PHE B O 1
ATOM 8119 N N . TYR B 1 949 ? 114.416 113.072 95.193 1.00 37.47 949 TYR B N 1
ATOM 8120 C CA . TYR B 1 949 ? 114.423 112.106 94.102 1.00 37.47 949 TYR B CA 1
ATOM 8121 C C . TYR B 1 949 ? 113.055 111.986 93.447 1.00 37.47 949 TYR B C 1
ATOM 8122 O O . TYR B 1 949 ? 112.967 111.762 92.238 1.00 37.47 949 TYR B O 1
ATOM 8131 N N . ILE B 1 950 ? 111.982 112.122 94.226 1.00 37.99 950 ILE B N 1
ATOM 8132 C CA . ILE B 1 950 ? 110.634 112.083 93.674 1.00 37.99 950 ILE B CA 1
ATOM 8133 C C . ILE B 1 950 ? 110.384 113.298 92.792 1.00 37.99 950 ILE B C 1
ATOM 8134 O O . ILE B 1 950 ? 109.779 113.195 91.719 1.00 37.99 950 ILE B O 1
ATOM 8139 N N . LEU B 1 951 ? 110.885 114.456 93.202 1.00 39.63 951 LEU B N 1
ATOM 8140 C CA . LEU B 1 951 ? 110.493 115.718 92.598 1.00 39.63 951 LEU B CA 1
ATOM 8141 C C . LEU B 1 951 ? 111.380 116.152 91.441 1.00 39.63 951 LEU B C 1
ATOM 8142 O O . LEU B 1 951 ? 110.904 116.855 90.545 1.00 39.63 951 LEU B O 1
ATOM 8147 N N . LEU B 1 952 ? 112.654 115.765 91.430 1.00 39.65 952 LEU B N 1
ATOM 8148 C CA . LEU B 1 952 ? 113.624 116.382 90.533 1.00 39.65 952 LEU B CA 1
ATOM 8149 C C . LEU B 1 952 ? 114.329 115.380 89.627 1.00 39.65 952 LEU B C 1
ATOM 8150 O O . LEU B 1 952 ? 115.379 115.702 89.073 1.00 39.65 952 LEU B O 1
ATOM 8155 N N . SER B 1 953 ? 113.788 114.179 89.448 1.00 46.16 953 SER B N 1
ATOM 8156 C CA . SER B 1 953 ? 114.484 113.178 88.649 1.00 46.16 953 SER B CA 1
ATOM 8157 C C . SER B 1 953 ? 113.912 112.994 87.255 1.00 46.16 953 SER B C 1
ATOM 8158 O O . SER B 1 953 ? 114.649 112.596 86.350 1.00 46.16 953 SER B O 1
ATOM 8161 N N . LYS B 1 954 ? 112.624 113.267 87.050 1.00 57.77 954 LYS B N 1
ATOM 8162 C CA . LYS B 1 954 ? 112.013 113.153 85.732 1.00 57.77 954 LYS B CA 1
ATOM 8163 C C . LYS B 1 954 ? 111.889 114.496 85.028 1.00 57.77 954 LYS B C 1
ATOM 8164 O O . LYS B 1 954 ? 110.919 114.727 84.301 1.00 57.77 954 LYS B O 1
ATOM 8170 N N . ILE B 1 955 ? 112.854 115.383 85.221 1.00 61.43 955 ILE B N 1
ATOM 8171 C CA . ILE B 1 955 ? 112.880 116.648 84.498 1.00 61.43 955 ILE B CA 1
ATOM 8172 C C . ILE B 1 955 ? 113.380 116.392 83.081 1.00 61.43 955 ILE B C 1
ATOM 8173 O O . ILE B 1 955 ? 114.444 115.797 82.885 1.00 61.43 955 ILE B O 1
ATOM 8178 N N . ILE B 1 956 ? 112.591 116.816 82.092 1.00 72.24 956 ILE B N 1
ATOM 8179 C CA . ILE B 1 956 ? 112.923 116.581 80.692 1.00 72.24 956 ILE B CA 1
ATOM 8180 C C . ILE B 1 956 ? 114.086 117.481 80.297 1.00 72.24 956 ILE B C 1
ATOM 8181 O O . ILE B 1 956 ? 114.166 118.640 80.726 1.00 72.24 956 ILE B O 1
ATOM 8186 N N . ASP B 1 957 ? 115.010 116.928 79.488 1.00 79.48 957 ASP B N 1
ATOM 8187 C CA . ASP B 1 957 ? 116.322 117.465 79.130 1.00 79.48 957 ASP B CA 1
ATOM 8188 C C . ASP B 1 957 ? 117.115 117.698 80.411 1.00 79.48 957 ASP B C 1
ATOM 8189 O O . ASP B 1 957 ? 117.254 118.850 80.844 1.00 79.48 957 ASP B O 1
ATOM 8194 N N . PRO B 1 958 ? 117.609 116.630 81.071 1.00 80.36 958 PRO B N 1
ATOM 8195 C CA . PRO B 1 958 ? 118.342 116.824 82.329 1.00 80.36 958 PRO B CA 1
ATOM 8196 C C . PRO B 1 958 ? 119.682 117.513 82.129 1.00 80.36 958 PRO B C 1
ATOM 8197 O O . PRO B 1 958 ? 120.609 116.978 81.511 1.00 80.36 958 PRO B O 1
ATOM 8201 N N . GLN B 1 959 ? 119.773 118.730 82.650 1.00 75.06 959 GLN B N 1
ATOM 8202 C CA . GLN B 1 959 ? 120.991 119.508 82.606 1.00 75.06 959 GLN B CA 1
ATOM 8203 C C . GLN B 1 959 ? 122.015 118.923 83.577 1.00 75.06 959 GLN B C 1
ATOM 8204 O O . GLN B 1 959 ? 121.685 118.066 84.397 1.00 75.06 959 GLN B O 1
ATOM 8210 N N . PRO B 1 960 ? 123.294 119.358 83.492 1.00 70.27 960 PRO B N 1
ATOM 8211 C CA . PRO B 1 960 ? 124.270 119.044 84.552 1.00 70.27 960 PRO B CA 1
ATOM 8212 C C . PRO B 1 960 ? 123.881 119.412 85.982 1.00 70.27 960 PRO B C 1
ATOM 8213 O O . PRO B 1 960 ? 124.450 118.866 86.931 1.00 70.27 960 PRO B O 1
ATOM 8217 N N . ASN B 1 961 ? 122.930 120.333 86.146 1.00 64.80 961 ASN B N 1
ATOM 8218 C CA . ASN B 1 961 ? 122.405 120.659 87.467 1.00 64.80 961 ASN B CA 1
ATOM 8219 C C . ASN B 1 961 ? 121.624 119.491 88.059 1.00 64.80 961 ASN B C 1
ATOM 8220 O O . ASN B 1 961 ? 121.917 119.031 89.169 1.00 64.80 961 ASN B O 1
ATOM 8225 N N . HIS B 1 962 ? 120.624 118.997 87.330 1.00 58.26 962 HIS B N 1
ATOM 8226 C CA . HIS B 1 962 ? 119.708 117.980 87.826 1.00 58.26 962 HIS B CA 1
ATOM 8227 C C . HIS B 1 962 ? 120.169 116.569 87.539 1.00 58.26 962 HIS B C 1
ATOM 8228 O O . HIS B 1 962 ? 119.379 115.633 87.673 1.00 58.26 962 HIS B O 1
ATOM 8235 N N . LEU B 1 963 ? 121.417 116.392 87.144 1.00 50.83 963 LEU B N 1
ATOM 8236 C CA . LEU B 1 963 ? 121.922 115.065 86.860 1.00 50.83 963 LEU B CA 1
ATOM 8237 C C . LEU B 1 963 ? 122.372 114.356 88.125 1.00 50.83 963 LEU B C 1
ATOM 8238 O O . LEU B 1 963 ? 122.682 113.165 88.082 1.00 50.83 963 LEU B O 1
ATOM 8243 N N . SER B 1 964 ? 122.387 115.060 89.252 1.00 41.61 964 SER B N 1
ATOM 8244 C CA . SER B 1 964 ? 122.770 114.505 90.539 1.00 41.61 964 SER B CA 1
ATOM 8245 C C . SER B 1 964 ? 121.586 114.029 91.359 1.00 41.61 964 SER B C 1
ATOM 8246 O O . SER B 1 964 ? 121.784 113.569 92.484 1.00 41.61 964 SER B O 1
ATOM 8249 N N . PHE B 1 965 ? 120.365 114.136 90.841 1.00 37.89 965 PHE B N 1
ATOM 8250 C CA . PHE B 1 965 ? 119.191 113.581 91.500 1.00 37.89 965 PHE B CA 1
ATOM 8251 C C . PHE B 1 965 ? 118.583 112.434 90.712 1.00 37.89 965 PHE B C 1
ATOM 8252 O O . PHE B 1 965 ? 117.392 112.163 90.852 1.00 37.89 965 PHE B O 1
ATOM 8260 N N . SER B 1 966 ? 119.368 111.758 89.882 1.00 41.38 966 SER B N 1
ATOM 8261 C CA . SER B 1 966 ? 118.846 110.680 89.058 1.00 41.38 966 SER B CA 1
ATOM 8262 C C . SER B 1 966 ? 118.993 109.309 89.698 1.00 41.38 966 SER B C 1
ATOM 8263 O O . SER B 1 966 ? 118.495 108.328 89.140 1.00 41.38 966 SER B O 1
ATOM 8266 N N . ASN B 1 967 ? 119.658 109.213 90.842 1.00 43.04 967 ASN B N 1
ATOM 8267 C CA . ASN B 1 967 ? 119.763 107.987 91.614 1.00 43.04 967 ASN B CA 1
ATOM 8268 C C . ASN B 1 967 ? 119.338 108.259 93.046 1.00 43.04 967 ASN B C 1
ATOM 8269 O O . ASN B 1 967 ? 119.215 109.404 93.474 1.00 43.04 967 ASN B O 1
ATOM 8274 N N . ILE B 1 968 ? 119.115 107.184 93.789 1.00 38.23 968 ILE B N 1
ATOM 8275 C CA . ILE B 1 968 ? 118.959 107.272 95.238 1.00 38.23 968 ILE B CA 1
ATOM 8276 C C . ILE B 1 968 ? 120.315 107.379 95.946 1.00 38.23 968 ILE B C 1
ATOM 8277 O O . ILE B 1 968 ? 120.415 108.204 96.864 1.00 38.23 968 ILE B O 1
ATOM 8282 N N . PRO B 1 969 ? 121.389 106.636 95.599 1.00 36.49 969 PRO B N 1
ATOM 8283 C CA . PRO B 1 969 ? 122.674 106.916 96.266 1.00 36.49 969 PRO B CA 1
ATOM 8284 C C . PRO B 1 969 ? 123.299 108.249 95.897 1.00 36.49 969 PRO B C 1
ATOM 8285 O O . PRO B 1 969 ? 124.116 108.757 96.668 1.00 36.49 969 PRO B O 1
ATOM 8289 N N . MET B 1 970 ? 122.959 108.827 94.748 1.00 38.86 970 MET B N 1
ATOM 8290 C CA . MET B 1 970 ? 123.531 110.113 94.375 1.00 38.86 970 MET B CA 1
ATOM 8291 C C . MET B 1 970 ? 122.732 111.265 94.968 1.00 38.86 970 MET B C 1
ATOM 8292 O O . MET B 1 970 ? 123.282 112.345 95.200 1.00 38.86 970 MET B O 1
ATOM 8297 N N . SER B 1 971 ? 121.447 111.048 95.250 1.00 36.25 971 SER B N 1
ATOM 8298 C CA . SER B 1 971 ? 120.646 112.068 95.910 1.00 36.25 971 SER B CA 1
ATOM 8299 C C . SER B 1 971 ? 120.965 112.185 97.389 1.00 36.25 971 SER B C 1
ATOM 8300 O O . SER B 1 971 ? 120.651 113.212 97.994 1.00 36.25 971 SER B O 1
ATOM 8303 N N . LEU B 1 972 ? 121.561 111.160 97.989 1.00 36.40 972 LEU B N 1
ATOM 8304 C CA . LEU B 1 972 ? 121.915 111.243 99.396 1.00 36.40 972 LEU B CA 1
ATOM 8305 C C . LEU B 1 972 ? 123.257 111.932 99.597 1.00 36.40 972 LEU B C 1
ATOM 8306 O O . LEU B 1 972 ? 123.494 112.517 100.657 1.00 36.40 972 LEU B O 1
ATOM 8311 N N . LEU B 1 973 ? 124.147 111.871 98.605 1.00 35.02 973 LEU B N 1
ATOM 8312 C CA . LEU B 1 973 ? 125.369 112.664 98.655 1.00 35.02 973 LEU B CA 1
ATOM 8313 C C . LEU B 1 973 ? 125.110 114.117 98.312 1.00 35.02 973 LEU B C 1
ATOM 8314 O O . LEU B 1 973 ? 125.794 115.002 98.831 1.00 35.02 973 LEU B O 1
ATOM 8319 N N . ARG B 1 974 ? 124.163 114.378 97.416 1.00 32.70 974 ARG B N 1
ATOM 8320 C CA . ARG B 1 974 ? 123.863 115.750 97.039 1.00 32.70 974 ARG B CA 1
ATOM 8321 C C . ARG B 1 974 ? 123.191 116.489 98.182 1.00 32.70 974 ARG B C 1
ATOM 8322 O O . ARG B 1 974 ? 123.505 117.653 98.441 1.00 32.70 974 ARG B O 1
ATOM 8330 N N . THR B 1 975 ? 122.278 115.815 98.884 1.00 29.96 975 THR B N 1
ATOM 8331 C CA . THR B 1 975 ? 121.586 116.402 100.025 1.00 29.96 975 THR B CA 1
ATOM 8332 C C . THR B 1 975 ? 122.544 116.694 101.171 1.00 29.96 975 THR B C 1
ATOM 8333 O O . THR B 1 975 ? 122.376 117.685 101.885 1.00 29.96 975 THR B O 1
ATOM 8337 N N . PHE B 1 976 ? 123.574 115.876 101.337 1.00 30.48 976 PHE B N 1
ATOM 8338 C CA . PHE B 1 976 ? 124.561 116.147 102.368 1.00 30.48 976 PHE B CA 1
ATOM 8339 C C . PHE B 1 976 ? 125.512 117.267 101.980 1.00 30.48 976 PHE B C 1
ATOM 8340 O O . PHE B 1 976 ? 126.069 117.921 102.861 1.00 30.48 976 PHE B O 1
ATOM 8348 N N . SER B 1 977 ? 125.701 117.524 100.690 1.00 33.71 977 SER B N 1
ATOM 8349 C CA . SER B 1 977 ? 126.600 118.595 100.289 1.00 33.71 977 SER B CA 1
ATOM 8350 C C . SER B 1 977 ? 125.905 119.943 100.258 1.00 33.71 977 SER B C 1
ATOM 8351 O O . SER B 1 977 ? 126.570 120.975 100.356 1.00 33.71 977 SER B O 1
ATOM 8354 N N . MET B 1 978 ? 124.584 119.965 100.109 1.00 32.79 978 MET B N 1
ATOM 8355 C CA . MET B 1 978 ? 123.846 121.214 100.017 1.00 32.79 978 MET B CA 1
ATOM 8356 C C . MET B 1 978 ? 123.339 121.686 101.365 1.00 32.79 978 MET B C 1
ATOM 8357 O O . MET B 1 978 ? 122.562 122.639 101.419 1.00 32.79 978 MET B O 1
ATOM 8362 N N . MET B 1 979 ? 123.764 121.050 102.452 1.00 34.04 979 MET B N 1
ATOM 8363 C CA . MET B 1 979 ? 123.667 121.643 103.774 1.00 34.04 979 MET B CA 1
ATOM 8364 C C . MET B 1 979 ? 124.976 122.276 104.210 1.00 34.04 979 MET B C 1
ATOM 8365 O O . MET B 1 979 ? 125.026 122.892 105.275 1.00 34.04 979 MET B O 1
ATOM 8370 N N . LEU B 1 980 ? 126.032 122.129 103.418 1.00 33.18 980 LEU B N 1
ATOM 8371 C CA . LEU B 1 980 ? 127.298 122.797 103.660 1.00 33.18 980 LEU B CA 1
ATOM 8372 C C . LEU B 1 980 ? 127.414 124.116 102.920 1.00 33.18 980 LEU B C 1
ATOM 8373 O O . LEU B 1 980 ? 128.408 124.822 103.103 1.00 33.18 980 LEU B O 1
ATOM 8378 N N . GLY B 1 981 ? 126.444 124.460 102.079 1.00 37.21 981 GLY B N 1
ATOM 8379 C CA . GLY B 1 981 ? 126.426 125.778 101.485 1.00 37.21 981 GLY B CA 1
ATOM 8380 C C . GLY B 1 981 ? 126.124 125.845 100.006 1.00 37.21 981 GLY B C 1
ATOM 8381 O O . GLY B 1 981 ? 125.743 126.905 99.505 1.00 37.21 981 GLY B O 1
ATOM 8382 N N . GLU B 1 982 ? 126.286 124.736 99.289 1.00 40.82 982 GLU B N 1
ATOM 8383 C CA . GLU B 1 982 ? 126.109 124.732 97.838 1.00 40.82 982 GLU B CA 1
ATOM 8384 C C . GLU B 1 982 ? 124.689 124.301 97.506 1.00 40.82 982 GLU B C 1
ATOM 8385 O O . GLU B 1 982 ? 124.424 123.177 97.083 1.00 40.82 982 GLU B O 1
ATOM 8391 N N . LEU B 1 983 ? 123.768 125.235 97.671 1.00 36.25 983 LEU B N 1
ATOM 8392 C CA . LEU B 1 983 ? 122.357 124.922 97.547 1.00 36.25 983 LEU B CA 1
ATOM 8393 C C . LEU B 1 983 ? 121.847 125.107 96.129 1.00 36.25 983 LEU B C 1
ATOM 8394 O O . LEU B 1 983 ? 120.911 124.407 95.729 1.00 36.25 983 LEU B O 1
ATOM 8399 N N . ASP B 1 984 ? 122.460 126.028 95.377 1.00 44.14 984 ASP B N 1
ATOM 8400 C CA . ASP B 1 984 ? 122.206 126.287 93.955 1.00 44.14 984 ASP B CA 1
ATOM 8401 C C . ASP B 1 984 ? 120.737 126.624 93.703 1.00 44.14 984 ASP B C 1
ATOM 8402 O O . ASP B 1 984 ? 120.022 125.918 92.996 1.00 44.14 984 ASP B O 1
ATOM 8407 N N . PHE B 1 985 ? 120.298 127.726 94.312 1.00 38.73 985 PHE B N 1
ATOM 8408 C CA . PHE B 1 985 ? 118.894 128.108 94.236 1.00 38.73 985 PHE B CA 1
ATOM 8409 C C . PHE B 1 985 ? 118.521 128.585 92.842 1.00 38.73 985 PHE B C 1
ATOM 8410 O O . PHE B 1 985 ? 117.470 128.211 92.318 1.00 38.73 985 PHE B O 1
ATOM 8418 N N . VAL B 1 986 ? 119.367 129.393 92.220 1.00 42.56 986 VAL B N 1
ATOM 8419 C CA . VAL B 1 986 ? 119.025 130.037 90.965 1.00 42.56 986 VAL B CA 1
ATOM 8420 C C . VAL B 1 986 ? 119.574 129.275 89.764 1.00 42.56 986 VAL B C 1
ATOM 8421 O O . VAL B 1 986 ? 119.703 129.842 88.692 1.00 42.56 986 VAL B O 1
ATOM 8425 N N . GLY B 1 987 ? 119.918 128.009 89.929 1.00 46.15 987 GLY B N 1
ATOM 8426 C CA . GLY B 1 987 ? 120.342 127.226 88.790 1.00 46.15 987 GLY B CA 1
ATOM 8427 C C . GLY B 1 987 ? 119.513 125.977 88.614 1.00 46.15 987 GLY B C 1
ATOM 8428 O O . GLY B 1 987 ? 119.386 125.455 87.507 1.00 46.15 987 GLY B O 1
ATOM 8429 N N . THR B 1 988 ? 118.939 125.493 89.711 1.00 48.32 988 THR B N 1
ATOM 8430 C CA . THR B 1 988 ? 118.173 124.260 89.711 1.00 48.32 988 THR B CA 1
ATOM 8431 C C . THR B 1 988 ? 116.692 124.475 89.974 1.00 48.32 988 THR B C 1
ATOM 8432 O O . THR B 1 988 ? 115.903 123.562 89.723 1.00 48.32 988 THR B O 1
ATOM 8436 N N . TYR B 1 989 ? 116.298 125.638 90.465 1.00 42.53 989 TYR B N 1
ATOM 8437 C CA . TYR B 1 989 ? 114.902 125.921 90.759 1.00 42.53 989 TYR B CA 1
ATOM 8438 C C . TYR B 1 989 ? 114.362 127.120 90.007 1.00 42.53 989 TYR B C 1
ATOM 8439 O O . TYR B 1 989 ? 113.227 127.081 89.546 1.00 42.53 989 TYR B O 1
ATOM 8448 N N . VAL B 1 990 ? 115.141 128.188 89.869 1.00 47.43 990 VAL B N 1
ATOM 8449 C CA . VAL B 1 990 ? 114.613 129.409 89.276 1.00 47.43 990 VAL B CA 1
ATOM 8450 C C . VAL B 1 990 ? 114.599 129.318 87.759 1.00 47.43 990 VAL B C 1
ATOM 8451 O O . VAL B 1 990 ? 113.568 129.564 87.127 1.00 47.43 990 VAL B O 1
ATOM 8455 N N . ASN B 1 991 ? 115.727 128.960 87.147 1.00 54.66 991 ASN B N 1
ATOM 8456 C CA . ASN B 1 991 ? 115.779 128.967 85.693 1.00 54.66 991 ASN B CA 1
ATOM 8457 C C . ASN B 1 991 ? 115.035 127.811 85.056 1.00 54.66 991 ASN B C 1
ATOM 8458 O O . ASN B 1 991 ? 114.690 127.898 83.876 1.00 54.66 991 ASN B O 1
ATOM 8463 N N . THR B 1 992 ? 114.772 126.743 85.793 1.00 54.04 992 THR B N 1
ATOM 8464 C CA . THR B 1 992 ? 113.935 125.688 85.257 1.00 54.04 992 THR B CA 1
ATOM 8465 C C . THR B 1 992 ? 112.459 125.953 85.473 1.00 54.04 992 THR B C 1
ATOM 8466 O O . THR B 1 992 ? 111.629 125.328 84.809 1.00 54.04 992 THR B O 1
ATOM 8470 N N . TYR B 1 993 ? 112.111 126.872 86.369 1.00 51.27 993 TYR B N 1
ATOM 8471 C CA . TYR B 1 993 ? 110.713 127.227 86.557 1.00 51.27 993 TYR B CA 1
ATOM 8472 C C . TYR B 1 993 ? 110.233 128.174 85.470 1.00 51.27 993 TYR B C 1
ATOM 8473 O O . TYR B 1 993 ? 109.082 128.082 85.031 1.00 51.27 993 TYR B O 1
ATOM 8482 N N . TYR B 1 994 ? 111.095 129.078 85.018 1.00 51.29 994 TYR B N 1
ATOM 8483 C CA . TYR B 1 994 ? 110.732 130.027 83.980 1.00 51.29 994 TYR B CA 1
ATOM 8484 C C . TYR B 1 994 ? 110.956 129.493 82.574 1.00 51.29 994 TYR B C 1
ATOM 8485 O O . TYR B 1 994 ? 110.470 130.098 81.615 1.00 51.29 994 TYR B O 1
ATOM 8494 N N . ARG B 1 995 ? 111.672 128.386 82.421 1.00 58.00 995 ARG B N 1
ATOM 8495 C CA . ARG B 1 995 ? 111.673 127.658 81.163 1.00 58.00 995 ARG B CA 1
ATOM 8496 C C . ARG B 1 995 ? 110.545 126.643 81.083 1.00 58.00 995 ARG B C 1
ATOM 8497 O O . ARG B 1 995 ? 110.476 125.904 80.095 1.00 58.00 995 ARG B O 1
ATOM 8505 N N . ASP B 1 996 ? 109.674 126.608 82.101 1.00 57.93 996 ASP B N 1
ATOM 8506 C CA . ASP B 1 996 ? 108.556 125.667 82.233 1.00 57.93 996 ASP B CA 1
ATOM 8507 C C . ASP B 1 996 ? 109.048 124.220 82.181 1.00 57.93 996 ASP B C 1
ATOM 8508 O O . ASP B 1 996 ? 108.490 123.372 81.486 1.00 57.93 996 ASP B O 1
ATOM 8513 N N . GLN B 1 997 ? 110.124 123.938 82.914 1.00 57.10 997 GLN B N 1
ATOM 8514 C CA . GLN B 1 997 ? 110.713 122.609 82.951 1.00 57.10 997 GLN B CA 1
ATOM 8515 C C . GLN B 1 997 ? 110.678 121.964 84.325 1.00 57.10 997 GLN B C 1
ATOM 8516 O O . GLN B 1 997 ? 110.963 120.768 84.429 1.00 57.10 997 GLN B O 1
ATOM 8522 N N . LEU B 1 998 ? 110.352 122.711 85.371 1.00 50.72 998 LEU B N 1
ATOM 8523 C CA . LEU B 1 998 ? 110.266 122.128 86.700 1.00 50.72 998 LEU B CA 1
ATOM 8524 C C . LEU B 1 998 ? 108.989 121.308 86.787 1.00 50.72 998 LEU B C 1
ATOM 8525 O O . LEU B 1 998 ? 107.902 121.807 86.483 1.00 50.72 998 LEU B O 1
ATOM 8530 N N . LYS B 1 999 ? 109.125 120.042 87.186 1.00 57.73 999 LYS B N 1
ATOM 8531 C CA . LYS B 1 999 ? 108.044 119.073 87.029 1.00 57.73 999 LYS B CA 1
ATOM 8532 C C . LYS B 1 999 ? 106.901 119.341 87.998 1.00 57.73 999 LYS B C 1
ATOM 8533 O O . LYS B 1 999 ? 105.742 119.454 87.590 1.00 57.73 999 LYS B O 1
ATOM 8539 N N . VAL B 1 1000 ? 107.205 119.433 89.288 1.00 52.20 1000 VAL B N 1
ATOM 8540 C CA . VAL B 1 1000 ? 106.201 119.728 90.306 1.00 52.20 1000 VAL B CA 1
ATOM 8541 C C . VAL B 1 1000 ? 106.559 121.076 90.914 1.00 52.20 1000 VAL B C 1
ATOM 8542 O O . VAL B 1 1000 ? 107.386 121.130 91.832 1.00 52.20 1000 VAL B O 1
ATOM 8546 N N . PRO B 1 1001 ? 105.995 122.184 90.415 1.00 48.97 1001 PRO B N 1
ATOM 8547 C CA . PRO B 1 1001 ? 106.481 123.517 90.803 1.00 48.97 1001 PRO B CA 1
ATOM 8548 C C . PRO B 1 1001 ? 106.273 123.909 92.258 1.00 48.97 1001 PRO B C 1
ATOM 8549 O O . PRO B 1 1001 ? 107.248 124.197 92.949 1.00 48.97 1001 PRO B O 1
ATOM 8553 N N . MET B 1 1002 ? 105.035 123.901 92.748 1.00 52.00 1002 MET B N 1
ATOM 8554 C CA . MET B 1 1002 ? 104.754 124.484 94.056 1.00 52.00 1002 MET B CA 1
ATOM 8555 C C . MET B 1 1002 ? 105.212 123.621 95.221 1.00 52.00 1002 MET B C 1
ATOM 8556 O O . MET B 1 1002 ? 105.356 124.136 96.331 1.00 52.00 1002 MET B O 1
ATOM 8561 N N . THR B 1 1003 ? 105.436 122.331 95.004 1.00 43.93 1003 THR B N 1
ATOM 8562 C CA . THR B 1 1003 ? 105.920 121.466 96.070 1.00 43.93 1003 THR B CA 1
ATOM 8563 C C . THR B 1 1003 ? 107.439 121.455 96.129 1.00 43.93 1003 THR B C 1
ATOM 8564 O O . THR B 1 1003 ? 108.014 121.269 97.207 1.00 43.93 1003 THR B O 1
ATOM 8568 N N . SER B 1 1004 ? 108.103 121.698 94.995 1.00 43.00 1004 SER B N 1
ATOM 8569 C CA . SER B 1 1004 ? 109.556 121.794 94.988 1.00 43.00 1004 SER B CA 1
ATOM 8570 C C . SER B 1 1004 ? 110.044 123.016 95.747 1.00 43.00 1004 SER B C 1
ATOM 8571 O O . SER B 1 1004 ? 111.140 122.990 96.311 1.00 43.00 1004 SER B O 1
ATOM 8574 N N . PHE B 1 1005 ? 109.253 124.085 95.782 1.00 36.97 1005 PHE B N 1
ATOM 8575 C CA . PHE B 1 1005 ? 109.577 125.245 96.594 1.00 36.97 1005 PHE B CA 1
ATOM 8576 C C . PHE B 1 1005 ? 109.106 125.110 98.031 1.00 36.97 1005 PHE B C 1
ATOM 8577 O O . PHE B 1 1005 ? 109.422 125.975 98.847 1.00 36.97 1005 PHE B O 1
ATOM 8585 N N . LEU B 1 1006 ? 108.354 124.062 98.359 1.00 37.39 1006 LEU B N 1
ATOM 8586 C CA . LEU B 1 1006 ? 107.954 123.788 99.733 1.00 37.39 1006 LEU B CA 1
ATOM 8587 C C . LEU B 1 1006 ? 108.928 122.857 100.437 1.00 37.39 1006 LEU B C 1
ATOM 8588 O O . LEU B 1 1006 ? 109.245 123.068 101.611 1.00 37.39 1006 LEU B O 1
ATOM 8593 N N . ILE B 1 1007 ? 109.402 121.822 99.740 1.00 35.63 1007 ILE B N 1
ATOM 8594 C CA . ILE B 1 1007 ? 110.408 120.932 100.305 1.00 35.63 1007 ILE B CA 1
ATOM 8595 C C . ILE B 1 1007 ? 111.742 121.656 100.430 1.00 35.63 1007 ILE B C 1
ATOM 8596 O O . ILE B 1 1007 ? 112.484 121.441 101.392 1.00 35.63 1007 ILE B O 1
ATOM 8601 N N . LEU B 1 1008 ? 112.054 122.548 99.488 1.00 34.40 1008 LEU B N 1
ATOM 8602 C CA . LEU B 1 1008 ? 113.287 123.325 99.574 1.00 34.40 1008 LEU B CA 1
ATOM 8603 C C . LEU B 1 1008 ? 113.224 124.350 100.696 1.00 34.40 1008 LEU B C 1
ATOM 8604 O O . LEU B 1 1008 ? 114.230 124.609 101.363 1.00 34.40 1008 LEU B O 1
ATOM 8609 N N . SER B 1 1009 ? 112.053 124.945 100.917 1.00 33.66 1009 SER B N 1
ATOM 8610 C CA . SER B 1 1009 ? 111.914 125.948 101.964 1.00 33.66 1009 SER B CA 1
ATOM 8611 C C . SER B 1 1009 ? 111.995 125.322 103.346 1.00 33.66 1009 SER B C 1
ATOM 8612 O O . SER B 1 1009 ? 112.592 125.901 104.254 1.00 33.66 1009 SER B O 1
ATOM 8615 N N . VAL B 1 1010 ? 111.414 124.135 103.525 1.00 30.79 1010 VAL B N 1
ATOM 8616 C CA . VAL B 1 1010 ? 111.539 123.437 104.798 1.00 30.79 1010 VAL B CA 1
ATOM 8617 C C . VAL B 1 1010 ? 112.910 122.778 104.923 1.00 30.79 1010 VAL B C 1
ATOM 8618 O O . VAL B 1 1010 ? 113.346 122.480 106.039 1.00 30.79 1010 VAL B O 1
ATOM 8622 N N . PHE B 1 1011 ? 113.615 122.568 103.807 1.00 27.14 1011 PHE B N 1
ATOM 8623 C CA . PHE B 1 1011 ? 115.007 122.136 103.873 1.00 27.14 1011 PHE B CA 1
ATOM 8624 C C . PHE B 1 1011 ? 115.874 123.218 104.490 1.00 27.14 1011 PHE B C 1
ATOM 8625 O O . PHE B 1 1011 ? 116.629 122.951 105.426 1.00 27.14 1011 PHE B O 1
ATOM 8633 N N . MET B 1 1012 ? 115.748 124.457 103.998 1.00 32.36 1012 MET B N 1
ATOM 8634 C CA . MET B 1 1012 ? 116.620 125.550 104.421 1.00 32.36 1012 MET B CA 1
ATOM 8635 C C . MET B 1 1012 ? 116.402 125.939 105.874 1.00 32.36 1012 MET B C 1
ATOM 8636 O O . MET B 1 1012 ? 117.303 126.504 106.496 1.00 32.36 1012 MET B O 1
ATOM 8641 N N . ILE B 1 1013 ? 115.218 125.664 106.420 1.00 30.53 1013 ILE B N 1
ATOM 8642 C CA . ILE B 1 1013 ? 114.952 125.954 107.825 1.00 30.53 1013 ILE B CA 1
ATOM 8643 C C . ILE B 1 1013 ? 115.777 125.043 108.721 1.00 30.53 1013 ILE B C 1
ATOM 8644 O O . ILE B 1 1013 ? 116.408 125.499 109.678 1.00 30.53 1013 ILE B O 1
ATOM 8649 N N . LEU B 1 1014 ? 115.806 123.748 108.423 1.00 34.60 1014 LEU B N 1
ATOM 8650 C CA . LEU B 1 1014 ? 116.320 122.814 109.405 1.00 34.60 1014 LEU B CA 1
ATOM 8651 C C . LEU B 1 1014 ? 117.581 122.053 109.019 1.00 34.60 1014 LEU B C 1
ATOM 8652 O O . LEU B 1 1014 ? 118.265 121.570 109.924 1.00 34.60 1014 LEU B O 1
ATOM 8657 N N . MET B 1 1015 ? 117.910 121.903 107.739 1.00 34.40 1015 MET B N 1
ATOM 8658 C CA . MET B 1 1015 ? 119.204 121.264 107.510 1.00 34.40 1015 MET B CA 1
ATOM 8659 C C . MET B 1 1015 ? 120.399 122.232 107.552 1.00 34.40 1015 MET B C 1
ATOM 8660 O O . MET B 1 1015 ? 121.292 121.995 108.369 1.00 34.40 1015 MET B O 1
ATOM 8665 N N . PRO B 1 1016 ? 120.499 123.324 106.765 1.00 32.21 1016 PRO B N 1
ATOM 8666 C CA . PRO B 1 1016 ? 121.708 124.149 106.883 1.00 32.21 1016 PRO B CA 1
ATOM 8667 C C . PRO B 1 1016 ? 121.662 125.165 108.002 1.00 32.21 1016 PRO B C 1
ATOM 8668 O O . PRO B 1 1016 ? 122.718 125.690 108.373 1.00 32.21 1016 PRO B O 1
ATOM 8672 N N . ILE B 1 1017 ? 120.491 125.484 108.543 1.00 30.96 1017 ILE B N 1
ATOM 8673 C CA . ILE B 1 1017 ? 120.430 126.340 109.717 1.00 30.96 1017 ILE B CA 1
ATOM 8674 C C . ILE B 1 1017 ? 120.437 125.476 110.964 1.00 30.96 1017 ILE B C 1
ATOM 8675 O O . ILE B 1 1017 ? 121.394 125.501 111.730 1.00 30.96 1017 ILE B O 1
ATOM 8680 N N . LEU B 1 1018 ? 119.410 124.656 111.152 1.00 31.88 1018 LEU B N 1
ATOM 8681 C CA . LEU B 1 1018 ? 119.160 124.114 112.481 1.00 31.88 1018 LEU B CA 1
ATOM 8682 C C . LEU B 1 1018 ? 120.017 122.899 112.800 1.00 31.88 1018 LEU B C 1
ATOM 8683 O O . LEU B 1 1018 ? 120.371 122.699 113.963 1.00 31.88 1018 LEU B O 1
ATOM 8688 N N . LEU B 1 1019 ? 120.343 122.065 111.817 1.00 37.68 1019 LEU B N 1
ATOM 8689 C CA . LEU B 1 1019 ? 121.198 120.922 112.109 1.00 37.68 1019 LEU B CA 1
ATOM 8690 C C . LEU B 1 1019 ? 122.661 121.322 112.187 1.00 37.68 1019 LEU B C 1
ATOM 8691 O O . LEU B 1 1019 ? 123.413 120.751 112.978 1.00 37.68 1019 LEU B O 1
ATOM 8696 N N . MET B 1 1020 ? 123.079 122.312 111.403 1.00 40.72 1020 MET B N 1
ATOM 8697 C CA . MET B 1 1020 ? 124.447 122.796 111.504 1.00 40.72 1020 MET B CA 1
ATOM 8698 C C . MET B 1 1020 ? 124.669 123.613 112.766 1.00 40.72 1020 MET B C 1
ATOM 8699 O O . MET B 1 1020 ? 125.807 123.730 113.221 1.00 40.72 1020 MET B O 1
ATOM 8704 N N . ASN B 1 1021 ? 123.613 124.186 113.345 1.00 34.42 1021 ASN B N 1
ATOM 8705 C CA . ASN B 1 1021 ? 123.752 124.857 114.629 1.00 34.42 1021 ASN B CA 1
ATOM 8706 C C . ASN B 1 1021 ? 123.692 123.893 115.797 1.00 34.42 1021 ASN B C 1
ATOM 8707 O O . ASN B 1 1021 ? 124.154 124.239 116.885 1.00 34.42 1021 ASN B O 1
ATOM 8712 N N . LEU B 1 1022 ? 123.101 122.713 115.612 1.00 37.68 1022 LEU B N 1
ATOM 8713 C CA . LEU B 1 1022 ? 123.214 121.667 116.619 1.00 37.68 1022 LEU B CA 1
ATOM 8714 C C . LEU B 1 1022 ? 124.649 121.192 116.740 1.00 37.68 1022 LEU B C 1
ATOM 8715 O O . LEU B 1 1022 ? 125.137 120.950 117.843 1.00 37.68 1022 LEU B O 1
ATOM 8720 N N . LEU B 1 1023 ? 125.351 121.079 115.614 1.00 56.25 1023 LEU B N 1
ATOM 8721 C CA . LEU B 1 1023 ? 126.718 120.579 115.637 1.00 56.25 1023 LEU B CA 1
ATOM 8722 C C . LEU B 1 1023 ? 127.697 121.620 116.162 1.00 56.25 1023 LEU B C 1
ATOM 8723 O O . LEU B 1 1023 ? 128.720 121.254 116.740 1.00 56.25 1023 LEU B O 1
ATOM 8728 N N . ILE B 1 1024 ? 127.417 122.909 115.958 1.00 40.13 1024 ILE B N 1
ATOM 8729 C CA . ILE B 1 1024 ? 128.246 123.952 116.558 1.00 40.13 1024 ILE B CA 1
ATOM 8730 C C . ILE B 1 1024 ? 128.055 123.974 118.065 1.00 40.13 1024 ILE B C 1
ATOM 8731 O O . ILE B 1 1024 ? 129.024 124.059 118.822 1.00 40.13 1024 ILE B O 1
ATOM 8736 N N . GLY B 1 1025 ? 126.810 123.867 118.526 1.00 37.16 1025 GLY B N 1
ATOM 8737 C CA . GLY B 1 1025 ? 126.540 123.955 119.948 1.00 37.16 1025 GLY B CA 1
ATOM 8738 C C . GLY B 1 1025 ? 127.010 122.754 120.738 1.00 37.16 1025 GLY B C 1
ATOM 8739 O O . GLY B 1 1025 ? 127.260 122.865 121.937 1.00 37.16 1025 GLY B O 1
ATOM 8740 N N . LEU B 1 1026 ? 127.129 121.594 120.091 1.00 34.66 1026 LEU B N 1
ATOM 8741 C CA . LEU B 1 1026 ? 127.709 120.436 120.762 1.00 34.66 1026 LEU B CA 1
ATOM 8742 C C . LEU B 1 1026 ? 129.221 120.544 120.849 1.00 34.66 1026 LEU B C 1
ATOM 8743 O O . LEU B 1 1026 ? 129.830 119.970 121.753 1.00 34.66 1026 LEU B O 1
ATOM 8748 N N . ALA B 1 1027 ? 129.844 121.260 119.916 1.00 35.64 1027 ALA B N 1
ATOM 8749 C CA . ALA B 1 1027 ? 131.293 121.379 119.902 1.00 35.64 1027 ALA B CA 1
ATOM 8750 C C . ALA B 1 1027 ? 131.789 122.498 120.798 1.00 35.64 1027 ALA B C 1
ATOM 8751 O O . ALA B 1 1027 ? 132.934 122.456 121.244 1.00 35.64 1027 ALA B O 1
ATOM 8753 N N . VAL B 1 1028 ? 130.967 123.513 121.056 1.00 31.03 1028 VAL B N 1
ATOM 8754 C CA . VAL B 1 1028 ? 131.346 124.552 122.006 1.00 31.03 1028 VAL B CA 1
ATOM 8755 C C . VAL B 1 1028 ? 131.326 123.998 123.422 1.00 31.03 1028 VAL B C 1
ATOM 8756 O O . VAL B 1 1028 ? 132.189 124.318 124.245 1.00 31.03 1028 VAL B O 1
ATOM 8760 N N . GLY B 1 1029 ? 130.377 123.107 123.712 1.00 32.57 1029 GLY B N 1
ATOM 8761 C CA . GLY B 1 1029 ? 130.287 122.533 125.040 1.00 32.57 1029 GLY B CA 1
ATOM 8762 C C . GLY B 1 1029 ? 131.318 121.468 125.334 1.00 32.57 1029 GLY B C 1
ATOM 8763 O O . GLY B 1 1029 ? 131.686 121.274 126.492 1.00 32.57 1029 GLY B O 1
ATOM 8764 N N . ASP B 1 1030 ? 131.790 120.757 124.310 1.00 34.79 1030 ASP B N 1
ATOM 8765 C CA . ASP B 1 1030 ? 132.821 119.750 124.527 1.00 34.79 1030 ASP B CA 1
ATOM 8766 C C . ASP B 1 1030 ? 134.203 120.363 124.664 1.00 34.79 1030 ASP B C 1
ATOM 8767 O O . ASP B 1 1030 ? 135.068 119.775 125.311 1.00 34.79 1030 ASP B O 1
ATOM 8772 N N . ILE B 1 1031 ? 134.441 121.526 124.063 1.00 31.13 1031 ILE B N 1
ATOM 8773 C CA . ILE B 1 1031 ? 135.748 122.162 124.178 1.00 31.13 1031 ILE B CA 1
ATOM 8774 C C . ILE B 1 1031 ? 135.910 122.815 125.543 1.00 31.13 1031 ILE B C 1
ATOM 8775 O O . ILE B 1 1031 ? 136.974 122.726 126.161 1.00 31.13 1031 ILE B O 1
ATOM 8780 N N . GLU B 1 1032 ? 134.852 123.422 126.072 1.00 36.57 1032 GLU B N 1
ATOM 8781 C CA . GLU B 1 1032 ? 134.956 123.995 127.407 1.00 36.57 1032 GLU B CA 1
ATOM 8782 C C . GLU B 1 1032 ? 134.845 122.952 128.508 1.00 36.57 1032 GLU B C 1
ATOM 8783 O O . GLU B 1 1032 ? 134.940 123.308 129.682 1.00 36.57 1032 GLU B O 1
ATOM 8789 N N . SER B 1 1033 ? 134.644 121.687 128.163 1.00 35.89 1033 SER B N 1
ATOM 8790 C CA . SER B 1 1033 ? 134.752 120.599 129.122 1.00 35.89 1033 SER B CA 1
ATOM 8791 C C . SER B 1 1033 ? 136.143 119.989 129.148 1.00 35.89 1033 SER B C 1
ATOM 8792 O O . SER B 1 1033 ? 136.581 119.522 130.201 1.00 35.89 1033 SER B O 1
ATOM 8795 N N . VAL B 1 1034 ? 136.846 119.969 128.016 1.00 34.08 1034 VAL B N 1
ATOM 8796 C CA . VAL B 1 1034 ? 138.244 119.555 128.020 1.00 34.08 1034 VAL B CA 1
ATOM 8797 C C . VAL B 1 1034 ? 139.107 120.638 128.645 1.00 34.08 1034 VAL B C 1
ATOM 8798 O O . VAL B 1 1034 ? 140.072 120.351 129.357 1.00 34.08 1034 VAL B O 1
ATOM 8802 N N . ARG B 1 1035 ? 138.751 121.899 128.423 1.00 37.20 1035 ARG B N 1
ATOM 8803 C CA . ARG B 1 1035 ? 139.590 123.003 128.865 1.00 37.20 1035 ARG B CA 1
ATOM 8804 C C . ARG B 1 1035 ? 139.523 123.205 130.377 1.00 37.20 1035 ARG B C 1
ATOM 8805 O O . ARG B 1 1035 ? 140.515 123.623 130.986 1.00 37.20 1035 ARG B O 1
ATOM 8813 N N . ARG B 1 1036 ? 138.390 122.887 131.010 1.00 43.06 1036 ARG B N 1
ATOM 8814 C CA . ARG B 1 1036 ? 138.346 122.893 132.470 1.00 43.06 1036 ARG B CA 1
ATOM 8815 C C . ARG B 1 1036 ? 139.149 121.743 133.052 1.00 43.06 1036 ARG B C 1
ATOM 8816 O O . ARG B 1 1036 ? 139.849 121.912 134.055 1.00 43.06 1036 ARG B O 1
ATOM 8824 N N . ASN B 1 1037 ? 139.062 120.568 132.439 1.00 42.72 1037 ASN B N 1
ATOM 8825 C CA . ASN B 1 1037 ? 139.746 119.372 132.906 1.00 42.72 1037 ASN B CA 1
ATOM 8826 C C . ASN B 1 1037 ? 141.063 119.147 132.185 1.00 42.72 1037 ASN B C 1
ATOM 8827 O O . ASN B 1 1037 ? 141.445 118.001 131.944 1.00 42.72 1037 ASN B O 1
ATOM 8832 N N . ALA B 1 1038 ? 141.759 120.220 131.819 1.00 43.25 1038 ALA B N 1
ATOM 8833 C CA . ALA B 1 1038 ? 142.960 120.080 131.009 1.00 43.25 1038 ALA B CA 1
ATOM 8834 C C . ALA B 1 1038 ? 144.139 119.610 131.840 1.00 43.25 1038 ALA B C 1
ATOM 8835 O O . ALA B 1 1038 ? 144.984 118.856 131.351 1.00 43.25 1038 ALA B O 1
ATOM 8837 N N . GLN B 1 1039 ? 144.213 120.036 133.097 1.00 49.63 1039 GLN B N 1
ATOM 8838 C CA . GLN B 1 1039 ? 145.349 119.706 133.946 1.00 49.63 1039 GLN B CA 1
ATOM 8839 C C . GLN B 1 1039 ? 145.231 118.312 134.548 1.00 49.63 1039 GLN B C 1
ATOM 8840 O O . GLN B 1 1039 ? 146.205 117.815 135.115 1.00 49.63 1039 GLN B O 1
ATOM 8846 N N . LEU B 1 1040 ? 144.078 117.662 134.406 1.00 49.58 1040 LEU B N 1
ATOM 8847 C CA . LEU B 1 1040 ? 143.885 116.264 134.768 1.00 49.58 1040 LEU B CA 1
ATOM 8848 C C . LEU B 1 1040 ? 144.067 115.325 133.586 1.00 49.58 1040 LEU B C 1
ATOM 8849 O O . LEU B 1 1040 ? 144.605 114.228 133.752 1.00 49.58 1040 LEU B O 1
ATOM 8854 N N . LYS B 1 1041 ? 143.637 115.731 132.391 1.00 49.12 1041 LYS B N 1
ATOM 8855 C CA . LYS B 1 1041 ? 143.809 114.893 131.210 1.00 49.12 1041 LYS B CA 1
ATOM 8856 C C . LYS B 1 1041 ? 145.263 114.776 130.782 1.00 49.12 1041 LYS B C 1
ATOM 8857 O O . LYS B 1 1041 ? 145.620 113.793 130.129 1.00 49.12 1041 LYS B O 1
ATOM 8863 N N . ARG B 1 1042 ? 146.106 115.751 131.120 1.00 54.87 1042 ARG B N 1
ATOM 8864 C CA . ARG B 1 1042 ? 147.530 115.595 130.866 1.00 54.87 1042 ARG B CA 1
ATOM 8865 C C . ARG B 1 1042 ? 148.157 114.608 131.833 1.00 54.87 1042 ARG B C 1
ATOM 8866 O O . ARG B 1 1042 ? 149.071 113.869 131.456 1.00 54.87 1042 ARG B O 1
ATOM 8874 N N . LEU B 1 1043 ? 147.678 114.574 133.077 1.00 51.13 1043 LEU B N 1
ATOM 8875 C CA . LEU B 1 1043 ? 148.230 113.669 134.075 1.00 51.13 1043 LEU B CA 1
ATOM 8876 C C . LEU B 1 1043 ? 147.650 112.270 133.963 1.00 51.13 1043 LEU B C 1
ATOM 8877 O O . LEU B 1 1043 ? 148.353 111.293 134.227 1.00 51.13 1043 LEU B O 1
ATOM 8882 N N . ALA B 1 1044 ? 146.382 112.148 133.579 1.00 56.56 1044 ALA B N 1
ATOM 8883 C CA . ALA B 1 1044 ? 145.788 110.835 133.373 1.00 56.56 1044 ALA B CA 1
ATOM 8884 C C . ALA B 1 1044 ? 146.330 110.142 132.134 1.00 56.56 1044 ALA B C 1
ATOM 8885 O O . ALA B 1 1044 ? 146.229 108.918 132.030 1.00 56.56 1044 ALA B O 1
ATOM 8887 N N . MET B 1 1045 ? 146.883 110.895 131.192 1.00 63.50 1045 MET B N 1
ATOM 8888 C CA . MET B 1 1045 ? 147.492 110.320 130.004 1.00 63.50 1045 MET B CA 1
ATOM 8889 C C . MET B 1 1045 ? 148.934 109.918 130.253 1.00 63.50 1045 MET B C 1
ATOM 8890 O O . MET B 1 1045 ? 149.424 108.965 129.638 1.00 63.50 1045 MET B O 1
ATOM 8895 N N . GLN B 1 1046 ? 149.611 110.621 131.161 1.00 64.07 1046 GLN B N 1
ATOM 8896 C CA . GLN B 1 1046 ? 150.967 110.258 131.550 1.00 64.07 1046 GLN B CA 1
ATOM 8897 C C . GLN B 1 1046 ? 150.999 108.937 132.307 1.00 64.07 1046 GLN B C 1
ATOM 8898 O O . GLN B 1 1046 ? 151.955 108.171 132.170 1.00 64.07 1046 GLN B O 1
ATOM 8904 N N . VAL B 1 1047 ? 149.962 108.639 133.083 1.00 64.35 1047 VAL B N 1
ATOM 8905 C CA . VAL B 1 1047 ? 149.951 107.405 133.856 1.00 64.35 1047 VAL B CA 1
ATOM 8906 C C . VAL B 1 1047 ? 149.437 106.219 133.035 1.00 64.35 1047 VAL B C 1
ATOM 8907 O O . VAL B 1 1047 ? 149.882 105.086 133.242 1.00 64.35 1047 VAL B O 1
ATOM 8911 N N . VAL B 1 1048 ? 148.564 106.451 132.051 1.00 68.97 1048 VAL B N 1
ATOM 8912 C CA . VAL B 1 1048 ? 148.099 105.350 131.215 1.00 68.97 1048 VAL B CA 1
ATOM 8913 C C . VAL B 1 1048 ? 149.142 104.997 130.159 1.00 68.97 1048 VAL B C 1
ATOM 8914 O O . VAL B 1 1048 ? 149.086 103.907 129.575 1.00 68.97 1048 VAL B O 1
ATOM 8918 N N . LEU B 1 1049 ? 150.108 105.887 129.919 1.00 72.07 1049 LEU B N 1
ATOM 8919 C CA . LEU B 1 1049 ? 151.246 105.556 129.071 1.00 72.07 1049 LEU B CA 1
ATOM 8920 C C . LEU B 1 1049 ? 152.099 104.480 129.726 1.00 72.07 1049 LEU B C 1
ATOM 8921 O O . LEU B 1 1049 ? 152.467 103.489 129.089 1.00 72.07 1049 LEU B O 1
ATOM 8926 N N . HIS B 1 1050 ? 152.425 104.663 131.006 1.00 73.69 1050 HIS B N 1
ATOM 8927 C CA . HIS B 1 1050 ? 153.234 103.685 131.718 1.00 73.69 1050 HIS B CA 1
ATOM 8928 C C . HIS B 1 1050 ? 152.446 102.436 132.072 1.00 73.69 1050 HIS B C 1
ATOM 8929 O O . HIS B 1 1050 ? 153.033 101.360 132.184 1.00 73.69 1050 HIS B O 1
ATOM 8936 N N . THR B 1 1051 ? 151.131 102.561 132.255 1.00 79.60 1051 THR B N 1
ATOM 8937 C CA . THR B 1 1051 ? 150.307 101.420 132.647 1.00 79.60 1051 THR B CA 1
ATOM 8938 C C . THR B 1 1051 ? 150.228 100.384 131.533 1.00 79.60 1051 THR B C 1
ATOM 8939 O O . THR B 1 1051 ? 150.435 99.190 131.767 1.00 79.60 1051 THR B O 1
ATOM 8943 N N . GLU B 1 1052 ? 149.952 100.829 130.305 1.00 85.11 1052 GLU B N 1
ATOM 8944 C CA . GLU B 1 1052 ? 149.908 99.918 129.167 1.00 85.11 1052 GLU B CA 1
ATOM 8945 C C . GLU B 1 1052 ? 151.285 99.424 128.759 1.00 85.11 1052 GLU B C 1
ATOM 8946 O O . GLU B 1 1052 ? 151.381 98.423 128.045 1.00 85.11 1052 GLU B O 1
ATOM 8952 N N . LEU B 1 1053 ? 152.347 100.093 129.191 1.00 88.67 1053 LEU B N 1
ATOM 8953 C CA . LEU B 1 1053 ? 153.692 99.710 128.797 1.00 88.67 1053 LEU B CA 1
ATOM 8954 C C . LEU B 1 1053 ? 154.284 98.673 129.740 1.00 88.67 1053 LEU B C 1
ATOM 8955 O O . LEU B 1 1053 ? 155.133 97.878 129.322 1.00 88.67 1053 LEU B O 1
ATOM 8960 N N . GLU B 1 1054 ? 153.846 98.662 131.001 1.00 94.09 1054 GLU B N 1
ATOM 8961 C CA . GLU B 1 1054 ? 154.254 97.622 131.939 1.00 94.09 1054 GLU B CA 1
ATOM 8962 C C . GLU B 1 1054 ? 153.698 96.260 131.556 1.00 94.09 1054 GLU B C 1
ATOM 8963 O O . GLU B 1 1054 ? 154.354 95.238 131.787 1.00 94.09 1054 GLU B O 1
ATOM 8969 N N . ARG B 1 1055 ? 152.487 96.221 130.996 1.00 99.84 1055 ARG B N 1
ATOM 8970 C CA . ARG B 1 1055 ? 151.842 94.955 130.672 1.00 99.84 1055 ARG B CA 1
ATOM 8971 C C . ARG B 1 1055 ? 152.505 94.243 129.502 1.00 99.84 1055 ARG B C 1
ATOM 8972 O O . ARG B 1 1055 ? 152.338 93.027 129.357 1.00 99.84 1055 ARG B O 1
ATOM 8980 N N . LYS B 1 1056 ? 153.244 94.966 128.665 1.00 107.73 1056 LYS B N 1
ATOM 8981 C CA . LYS B 1 1056 ? 153.883 94.377 127.499 1.00 107.73 1056 LYS B CA 1
ATOM 8982 C C . LYS B 1 1056 ? 155.230 93.753 127.835 1.00 107.73 1056 LYS B C 1
ATOM 8983 O O . LYS B 1 1056 ? 155.566 92.685 127.312 1.00 107.73 1056 LYS B O 1
ATOM 8989 N N . LEU B 1 1057 ? 156.000 94.393 128.700 1.00 113.84 1057 LEU B N 1
ATOM 8990 C CA . LEU B 1 1057 ? 157.340 93.950 129.046 1.00 113.84 1057 LEU B CA 1
ATOM 8991 C C . LEU B 1 1057 ? 157.294 92.761 130.004 1.00 113.84 1057 LEU B C 1
ATOM 8992 O O . LEU B 1 1057 ? 156.329 92.600 130.754 1.00 113.84 1057 LEU B O 1
ATOM 8997 N N . PRO B 1 1058 ? 158.318 91.906 129.987 1.00 129.63 1058 PRO B N 1
ATOM 8998 C CA . PRO B 1 1058 ? 158.400 90.852 131.001 1.00 129.63 1058 PRO B CA 1
ATOM 8999 C C . PRO B 1 1058 ? 158.786 91.424 132.353 1.00 129.63 1058 PRO B C 1
ATOM 9000 O O . PRO B 1 1058 ? 159.531 92.401 132.452 1.00 129.63 1058 PRO B O 1
ATOM 9004 N N . HIS B 1 1059 ? 158.265 90.790 133.407 1.00 138.77 1059 HIS B N 1
ATOM 9005 C CA . HIS B 1 1059 ? 158.447 91.291 134.765 1.00 138.77 1059 HIS B CA 1
ATOM 9006 C C . HIS B 1 1059 ? 159.874 91.129 135.276 1.00 138.77 1059 HIS B C 1
ATOM 9007 O O . HIS B 1 1059 ? 160.251 91.802 136.241 1.00 138.77 1059 HIS B O 1
ATOM 9014 N N . VAL B 1 1060 ? 160.670 90.251 134.659 1.00 142.23 1060 VAL B N 1
ATOM 9015 C CA . VAL B 1 1060 ? 162.039 90.039 135.111 1.00 142.23 1060 VAL B CA 1
ATOM 9016 C C . VAL B 1 1060 ? 162.947 91.211 134.762 1.00 142.23 1060 VAL B C 1
ATOM 9017 O O . VAL B 1 1060 ? 163.980 91.403 135.412 1.00 142.23 1060 VAL B O 1
ATOM 9021 N N . TRP B 1 1061 ? 162.588 92.011 133.758 1.00 140.68 1061 TRP B N 1
ATOM 9022 C CA . TRP B 1 1061 ? 163.386 93.182 133.421 1.00 140.68 1061 TRP B CA 1
ATOM 9023 C C . TRP B 1 1061 ? 163.044 94.370 134.307 1.00 140.68 1061 TRP B C 1
ATOM 9024 O O . TRP B 1 1061 ? 163.893 95.241 134.527 1.00 140.68 1061 TRP B O 1
ATOM 9035 N N . LEU B 1 1062 ? 161.818 94.409 134.836 1.00 133.76 1062 LEU B N 1
ATOM 9036 C CA . LEU B 1 1062 ? 161.347 95.591 135.552 1.00 133.76 1062 LEU B CA 1
ATOM 9037 C C . LEU B 1 1062 ? 161.993 95.722 136.924 1.00 133.76 1062 LEU B C 1
ATOM 9038 O O . LEU B 1 1062 ? 162.384 96.824 137.321 1.00 133.76 1062 LEU B O 1
ATOM 9043 N N . GLN B 1 1063 ? 162.121 94.611 137.656 1.00 137.87 1063 GLN B N 1
ATOM 9044 C CA . GLN B 1 1063 ? 162.546 94.662 139.052 1.00 137.87 1063 GLN B CA 1
ATOM 9045 C C . GLN B 1 1063 ? 163.997 95.097 139.220 1.00 137.87 1063 GLN B C 1
ATOM 9046 O O . GLN B 1 1063 ? 164.370 95.552 140.306 1.00 137.87 1063 GLN B O 1
ATOM 9052 N N . ARG B 1 1064 ? 164.817 94.981 138.175 1.00 138.54 1064 ARG B N 1
ATOM 9053 C CA . ARG B 1 1064 ? 166.141 95.589 138.217 1.00 138.54 1064 ARG B CA 1
ATOM 9054 C C . ARG B 1 1064 ? 166.048 97.108 138.133 1.00 138.54 1064 ARG B C 1
ATOM 9055 O O . ARG B 1 1064 ? 166.764 97.820 138.847 1.00 138.54 1064 ARG B O 1
ATOM 9063 N N . VAL B 1 1065 ? 165.160 97.625 137.280 1.00 132.32 1065 VAL B N 1
ATOM 9064 C CA . VAL B 1 1065 ? 165.022 99.064 137.094 1.00 132.32 1065 VAL B CA 1
ATOM 9065 C C . VAL B 1 1065 ? 163.855 99.648 137.875 1.00 132.32 1065 VAL B C 1
ATOM 9066 O O . VAL B 1 1065 ? 163.540 100.834 137.704 1.00 132.32 1065 VAL B O 1
ATOM 9070 N N . ASP B 1 1066 ? 163.201 98.859 138.729 1.00 124.17 1066 ASP B N 1
ATOM 9071 C CA . ASP B 1 1066 ? 162.159 99.376 139.618 1.00 124.17 1066 ASP B CA 1
ATOM 9072 C C . ASP B 1 1066 ? 162.828 99.833 140.906 1.00 124.17 1066 ASP B C 1
ATOM 9073 O O . ASP B 1 1066 ? 162.873 99.109 141.901 1.00 124.17 1066 ASP B O 1
ATOM 9078 N N . LYS B 1 1067 ? 163.354 101.054 140.886 1.00 112.88 1067 LYS B N 1
ATOM 9079 C CA . LYS B 1 1067 ? 164.080 101.578 142.031 1.00 112.88 1067 LYS B CA 1
ATOM 9080 C C . LYS B 1 1067 ? 163.131 101.936 143.167 1.00 112.88 1067 LYS B C 1
ATOM 9081 O O . LYS B 1 1067 ? 161.974 102.302 142.954 1.00 112.88 1067 LYS B O 1
ATOM 9087 N N . MET B 1 1068 ? 163.637 101.804 144.388 1.00 108.51 1068 MET B N 1
ATOM 9088 C CA . MET B 1 1068 ? 162.960 102.258 145.591 1.00 108.51 1068 MET B CA 1
ATOM 9089 C C . MET B 1 1068 ? 163.921 103.136 146.373 1.00 108.51 1068 MET B C 1
ATOM 9090 O O . MET B 1 1068 ? 165.136 102.924 146.322 1.00 108.51 1068 MET B O 1
ATOM 9095 N N . GLU B 1 1069 ? 163.361 104.118 147.087 1.00 102.11 1069 GLU B N 1
ATOM 9096 C CA . GLU B 1 1069 ? 164.104 105.093 147.893 1.00 102.11 1069 GLU B CA 1
ATOM 9097 C C . GLU B 1 1069 ? 165.120 105.862 147.039 1.00 102.11 1069 GLU B C 1
ATOM 9098 O O . GLU B 1 1069 ? 166.333 105.694 147.158 1.00 102.11 1069 GLU B O 1
ATOM 9104 N N . LEU B 1 1070 ? 164.582 106.674 146.135 1.00 97.98 1070 LEU B N 1
ATOM 9105 C CA . LEU B 1 1070 ? 165.415 107.523 145.290 1.00 97.98 1070 LEU B CA 1
ATOM 9106 C C . LEU B 1 1070 ? 166.119 108.592 146.119 1.00 97.98 1070 LEU B C 1
ATOM 9107 O O . LEU B 1 1070 ? 165.491 109.268 146.938 1.00 97.98 1070 LEU B O 1
ATOM 9112 N N . ILE B 1 1071 ? 167.428 108.742 145.911 1.00 104.23 1071 ILE B N 1
ATOM 9113 C CA . ILE B 1 1071 ? 168.214 109.819 146.505 1.00 104.23 1071 ILE B CA 1
ATOM 9114 C C . ILE B 1 1071 ? 168.624 110.770 145.389 1.00 104.23 1071 ILE B C 1
ATOM 9115 O O . ILE B 1 1071 ? 169.193 110.340 144.380 1.00 104.23 1071 ILE B O 1
ATOM 9120 N N . GLU B 1 1072 ? 168.341 112.056 145.570 1.00 107.57 1072 GLU B N 1
ATOM 9121 C CA . GLU B 1 1072 ? 168.684 113.084 144.596 1.00 107.57 1072 GLU B CA 1
ATOM 9122 C C . GLU B 1 1072 ? 169.574 114.122 145.258 1.00 107.57 1072 GLU B C 1
ATOM 9123 O O . GLU B 1 1072 ? 169.122 114.855 146.143 1.00 107.57 1072 GLU B O 1
ATOM 9129 N N . TYR B 1 1073 ? 170.832 114.195 144.821 1.00 113.16 1073 TYR B N 1
ATOM 9130 C CA . TYR B 1 1073 ? 171.827 115.048 145.466 1.00 113.16 1073 TYR B CA 1
ATOM 9131 C C . TYR B 1 1073 ? 171.599 116.528 145.188 1.00 113.16 1073 TYR B C 1
ATOM 9132 O O . TYR B 1 1073 ? 171.871 117.367 146.055 1.00 113.16 1073 TYR B O 1
ATOM 9141 N N . PRO B 1 1074 ? 171.114 116.899 143.996 1.00 113.58 1074 PRO B N 1
ATOM 9142 C CA . PRO B 1 1074 ? 170.917 118.336 143.788 1.00 113.58 1074 PRO B CA 1
ATOM 9143 C C . PRO B 1 1074 ? 169.511 118.791 144.157 1.00 113.58 1074 PRO B C 1
ATOM 9144 O O . PRO B 1 1074 ? 168.550 118.214 143.649 1.00 113.58 1074 PRO B O 1
ATOM 9148 N N . ASN B 1 1109 ? 134.966 124.746 139.622 1.00 129.10 1109 ASN B N 1
ATOM 9149 C CA . ASN B 1 1109 ? 135.724 125.809 140.275 1.00 129.10 1109 ASN B CA 1
ATOM 9150 C C . ASN B 1 1109 ? 136.207 125.394 141.683 1.00 129.10 1109 ASN B C 1
ATOM 9151 O O . ASN B 1 1109 ? 136.707 124.276 141.871 1.00 129.10 1109 ASN B O 1
ATOM 9156 N N . ASN B 1 1110 ? 136.053 126.283 142.664 1.00 123.30 1110 ASN B N 1
ATOM 9157 C CA . ASN B 1 1110 ? 136.461 125.956 144.027 1.00 123.30 1110 ASN B CA 1
ATOM 9158 C C . ASN B 1 1110 ? 135.331 125.252 144.762 1.00 123.30 1110 ASN B C 1
ATOM 9159 O O . ASN B 1 1110 ? 134.995 125.578 145.902 1.00 123.30 1110 ASN B O 1
ATOM 9164 N N . ASP B 1 1111 ? 134.719 124.267 144.103 1.00 119.25 1111 ASP B N 1
ATOM 9165 C CA . ASP B 1 1111 ? 133.637 123.519 144.731 1.00 119.25 1111 ASP B CA 1
ATOM 9166 C C . ASP B 1 1111 ? 134.174 122.551 145.778 1.00 119.25 1111 ASP B C 1
ATOM 9167 O O . ASP B 1 1111 ? 133.463 122.203 146.727 1.00 119.25 1111 ASP B O 1
ATOM 9172 N N . ASP B 1 1112 ? 135.421 122.119 145.634 1.00 116.29 1112 ASP B N 1
ATOM 9173 C CA . ASP B 1 1112 ? 136.047 121.234 146.606 1.00 116.29 1112 ASP B CA 1
ATOM 9174 C C . ASP B 1 1112 ? 136.749 121.986 147.726 1.00 116.29 1112 ASP B C 1
ATOM 9175 O O . ASP B 1 1112 ? 137.413 121.355 148.551 1.00 116.29 1112 ASP B O 1
ATOM 9180 N N . TYR B 1 1113 ? 136.632 123.310 147.768 1.00 108.55 1113 TYR B N 1
ATOM 9181 C CA . TYR B 1 1113 ? 137.119 124.097 148.890 1.00 108.55 1113 TYR B CA 1
ATOM 9182 C C . TYR B 1 1113 ? 135.999 124.663 149.744 1.00 108.55 1113 TYR B C 1
ATOM 9183 O O . TYR B 1 1113 ? 136.171 124.798 150.956 1.00 108.55 1113 TYR B O 1
ATOM 9192 N N . ILE B 1 1114 ? 134.865 125.004 149.134 1.00 103.75 1114 ILE B N 1
ATOM 9193 C CA . ILE B 1 1114 ? 133.699 125.400 149.911 1.00 103.75 1114 ILE B CA 1
ATOM 9194 C C . ILE B 1 1114 ? 133.114 124.191 150.628 1.00 103.75 1114 ILE B C 1
ATOM 9195 O O . ILE B 1 1114 ? 132.720 124.274 151.796 1.00 103.75 1114 ILE B O 1
ATOM 9200 N N . ASN B 1 1115 ? 133.083 123.043 149.959 1.00 104.29 1115 ASN B N 1
ATOM 9201 C CA . ASN B 1 1115 ? 132.550 121.836 150.572 1.00 104.29 1115 ASN B CA 1
ATOM 9202 C C . ASN B 1 1115 ? 133.512 121.198 151.560 1.00 104.29 1115 ASN B C 1
ATOM 9203 O O . ASN B 1 1115 ? 133.100 120.312 152.313 1.00 104.29 1115 ASN B O 1
ATOM 9208 N N . ALA B 1 1116 ? 134.774 121.613 151.572 1.00 95.56 1116 ALA B N 1
ATOM 9209 C CA . ALA B 1 1116 ? 135.744 121.114 152.529 1.00 95.56 1116 ALA B CA 1
ATOM 9210 C C . ALA B 1 1116 ? 136.013 122.097 153.655 1.00 95.56 1116 ALA B C 1
ATOM 9211 O O . ALA B 1 1116 ? 136.866 121.827 154.504 1.00 95.56 1116 ALA B O 1
ATOM 9213 N N . GLU B 1 1117 ? 135.319 123.230 153.672 1.00 89.22 1117 GLU B N 1
ATOM 9214 C CA . GLU B 1 1117 ? 135.385 124.167 154.784 1.00 89.22 1117 GLU B CA 1
ATOM 9215 C C . GLU B 1 1117 ? 134.057 124.283 155.513 1.00 89.22 1117 GLU B C 1
ATOM 9216 O O . GLU B 1 1117 ? 134.043 124.465 156.730 1.00 89.22 1117 GLU B O 1
ATOM 9222 N N . LEU B 1 1118 ? 132.938 124.171 154.792 1.00 85.00 1118 LEU B N 1
ATOM 9223 C CA . LEU B 1 1118 ? 131.643 123.989 155.440 1.00 85.00 1118 LEU B CA 1
ATOM 9224 C C . LEU B 1 1118 ? 131.578 122.678 156.206 1.00 85.00 1118 LEU B C 1
ATOM 9225 O O . LEU B 1 1118 ? 130.887 122.590 157.224 1.00 85.00 1118 LEU B O 1
ATOM 9230 N N . GLU B 1 1119 ? 132.279 121.650 155.732 1.00 80.11 1119 GLU B N 1
ATOM 9231 C CA . GLU B 1 1119 ? 132.350 120.400 156.475 1.00 80.11 1119 GLU B CA 1
ATOM 9232 C C . GLU B 1 1119 ? 133.251 120.537 157.694 1.00 80.11 1119 GLU B C 1
ATOM 9233 O O . GLU B 1 1119 ? 133.050 119.846 158.697 1.00 80.11 1119 GLU B O 1
ATOM 9239 N N . ARG B 1 1120 ? 134.225 121.442 157.641 1.00 80.68 1120 ARG B N 1
ATOM 9240 C CA . ARG B 1 1120 ? 135.100 121.655 158.786 1.00 80.68 1120 ARG B CA 1
ATOM 9241 C C . ARG B 1 1120 ? 134.410 122.467 159.875 1.00 80.68 1120 ARG B C 1
ATOM 9242 O O . ARG B 1 1120 ? 134.604 122.197 161.064 1.00 80.68 1120 ARG B O 1
ATOM 9250 N N . GLN B 1 1121 ? 133.595 123.454 159.495 1.00 74.77 1121 GLN B N 1
ATOM 9251 C CA . GLN B 1 1121 ? 132.852 124.222 160.488 1.00 74.77 1121 GLN B CA 1
ATOM 9252 C C . GLN B 1 1121 ? 131.707 123.436 161.099 1.00 74.77 1121 GLN B C 1
ATOM 9253 O O . GLN B 1 1121 ? 131.212 123.821 162.159 1.00 74.77 1121 GLN B O 1
ATOM 9259 N N . ARG B 1 1122 ? 131.257 122.363 160.454 1.00 73.10 1122 ARG B N 1
ATOM 9260 C CA . ARG B 1 1122 ? 130.221 121.534 161.054 1.00 73.10 1122 ARG B CA 1
ATOM 9261 C C . ARG B 1 1122 ? 130.781 120.726 162.216 1.00 73.10 1122 ARG B C 1
ATOM 9262 O O . ARG B 1 1122 ? 130.102 120.529 163.228 1.00 73.10 1122 ARG B O 1
ATOM 9270 N N . ARG B 1 1123 ? 132.022 120.261 162.093 1.00 69.21 1123 ARG B N 1
ATOM 9271 C CA . ARG B 1 1123 ? 132.677 119.575 163.200 1.00 69.21 1123 ARG B CA 1
ATOM 9272 C C . ARG B 1 1123 ? 133.089 120.524 164.312 1.00 69.21 1123 ARG B C 1
ATOM 9273 O O . ARG B 1 1123 ? 133.288 120.077 165.443 1.00 69.21 1123 ARG B O 1
ATOM 9281 N N . LYS B 1 1124 ? 133.243 121.812 164.019 1.00 61.17 1124 LYS B N 1
ATOM 9282 C CA . LYS B 1 1124 ? 133.611 122.763 165.060 1.00 61.17 1124 LYS B CA 1
ATOM 9283 C C . LYS B 1 1124 ? 132.398 123.186 165.878 1.00 61.17 1124 LYS B C 1
ATOM 9284 O O . LYS B 1 1124 ? 132.490 123.320 167.100 1.00 61.17 1124 LYS B O 1
ATOM 9290 N N . LEU B 1 1125 ? 131.250 123.381 165.226 1.00 59.31 1125 LEU B N 1
ATOM 9291 C CA . LEU B 1 1125 ? 130.020 123.684 165.946 1.00 59.31 1125 LEU B CA 1
ATOM 9292 C C . LEU B 1 1125 ? 129.505 122.497 166.742 1.00 59.31 1125 LEU B C 1
ATOM 9293 O O . LEU B 1 1125 ? 128.715 122.685 167.667 1.00 59.31 1125 LEU B O 1
ATOM 9298 N N . ARG B 1 1126 ? 129.915 121.278 166.395 1.00 64.03 1126 ARG B N 1
ATOM 9299 C CA . ARG B 1 1126 ? 129.549 120.128 167.209 1.00 64.03 1126 ARG B CA 1
ATOM 9300 C C . ARG B 1 1126 ? 130.389 120.062 168.475 1.00 64.03 1126 ARG B C 1
ATOM 9301 O O . ARG B 1 1126 ? 129.908 119.602 169.513 1.00 64.03 1126 ARG B O 1
ATOM 9309 N N . ASP B 1 1127 ? 131.634 120.538 168.424 1.00 59.96 1127 ASP B N 1
ATOM 9310 C CA . ASP B 1 1127 ? 132.454 120.558 169.629 1.00 59.96 1127 ASP B CA 1
ATOM 9311 C C . ASP B 1 1127 ? 132.047 121.679 170.571 1.00 59.96 1127 ASP B C 1
ATOM 9312 O O . ASP B 1 1127 ? 132.162 121.530 171.790 1.00 59.96 1127 ASP B O 1
ATOM 9317 N N . ILE B 1 1128 ? 131.592 122.808 170.031 1.00 52.56 1128 ILE B N 1
ATOM 9318 C CA . ILE B 1 1128 ? 131.116 123.898 170.875 1.00 52.56 1128 ILE B CA 1
ATOM 9319 C C . ILE B 1 1128 ? 129.807 123.509 171.546 1.00 52.56 1128 ILE B C 1
ATOM 9320 O O . ILE B 1 1128 ? 129.583 123.818 172.720 1.00 52.56 1128 ILE B O 1
ATOM 9325 N N . SER B 1 1129 ? 128.946 122.783 170.834 1.00 53.36 1129 SER B N 1
ATOM 9326 C CA . SER B 1 1129 ? 127.667 122.377 171.404 1.00 53.36 1129 SER B CA 1
ATOM 9327 C C . SER B 1 1129 ? 127.826 121.308 172.473 1.00 53.36 1129 SER B C 1
ATOM 9328 O O . SER B 1 1129 ? 127.031 121.263 173.411 1.00 53.36 1129 SER B O 1
ATOM 9331 N N . ARG B 1 1130 ? 128.829 120.441 172.359 1.00 59.90 1130 ARG B N 1
ATOM 9332 C CA . ARG B 1 1130 ? 129.025 119.427 173.386 1.00 59.90 1130 ARG B CA 1
ATOM 9333 C C . ARG B 1 1130 ? 129.733 119.979 174.612 1.00 59.90 1130 ARG B C 1
ATOM 9334 O O . ARG B 1 1130 ? 129.472 119.520 175.724 1.00 59.90 1130 ARG B O 1
ATOM 9342 N N . MET B 1 1131 ? 130.641 120.938 174.433 1.00 53.87 1131 MET B N 1
ATOM 9343 C CA . MET B 1 1131 ? 131.275 121.587 175.574 1.00 53.87 1131 MET B CA 1
ATOM 9344 C C . MET B 1 1131 ? 130.280 122.443 176.341 1.00 53.87 1131 MET B C 1
ATOM 9345 O O . MET B 1 1131 ? 130.383 122.572 177.563 1.00 53.87 1131 MET B O 1
ATOM 9350 N N . LEU B 1 1132 ? 129.298 123.009 175.647 1.00 48.68 1132 LEU B N 1
ATOM 9351 C CA . LEU B 1 1132 ? 128.348 123.907 176.284 1.00 48.68 1132 LEU B CA 1
ATOM 9352 C C . LEU B 1 1132 ? 127.249 123.145 177.011 1.00 48.68 1132 LEU B C 1
ATOM 9353 O O . LEU B 1 1132 ? 126.661 123.674 177.955 1.00 48.68 1132 LEU B O 1
ATOM 9358 N N . GLU B 1 1133 ? 126.963 121.910 176.601 1.00 52.59 1133 GLU B N 1
ATOM 9359 C CA . GLU B 1 1133 ? 125.994 121.093 177.322 1.00 52.59 1133 GLU B CA 1
ATOM 9360 C C . GLU B 1 1133 ? 126.598 120.443 178.554 1.00 52.59 1133 GLU B C 1
ATOM 9361 O O . GLU B 1 1133 ? 125.880 120.179 179.520 1.00 52.59 1133 GLU B O 1
ATOM 9367 N N . GLN B 1 1134 ? 127.900 120.152 178.537 1.00 51.53 1134 GLN B N 1
ATOM 9368 C CA . GLN B 1 1134 ? 128.553 119.637 179.732 1.00 51.53 1134 GLN B CA 1
ATOM 9369 C C . GLN B 1 1134 ? 128.722 120.721 180.777 1.00 51.53 1134 GLN B C 1
ATOM 9370 O O . GLN B 1 1134 ? 128.747 120.434 181.976 1.00 51.53 1134 GLN B O 1
ATOM 9376 N N . GLN B 1 1135 ? 128.849 121.966 180.339 1.00 43.44 1135 GLN B N 1
ATOM 9377 C CA . GLN B 1 1135 ? 128.992 123.080 181.257 1.00 43.44 1135 GLN B CA 1
ATOM 9378 C C . GLN B 1 1135 ? 127.649 123.525 181.810 1.00 43.44 1135 GLN B C 1
ATOM 9379 O O . GLN B 1 1135 ? 127.567 123.939 182.968 1.00 43.44 1135 GLN B O 1
ATOM 9385 N N . HIS B 1 1136 ? 126.589 123.418 181.011 1.00 46.22 1136 HIS B N 1
ATOM 9386 C CA . HIS B 1 1136 ? 125.248 123.753 181.469 1.00 46.22 1136 HIS B CA 1
ATOM 9387 C C . HIS B 1 1136 ? 124.739 122.772 182.512 1.00 46.22 1136 HIS B C 1
ATOM 9388 O O . HIS B 1 1136 ? 123.857 123.124 183.293 1.00 46.22 1136 HIS B O 1
ATOM 9395 N N . HIS B 1 1137 ? 125.279 121.554 182.547 1.00 47.84 1137 HIS B N 1
ATOM 9396 C CA . HIS B 1 1137 ? 124.947 120.623 183.613 1.00 47.84 1137 HIS B CA 1
ATOM 9397 C C . HIS B 1 1137 ? 125.601 121.020 184.927 1.00 47.84 1137 HIS B C 1
ATOM 9398 O O . HIS B 1 1137 ? 125.027 120.793 185.995 1.00 47.84 1137 HIS B O 1
ATOM 9405 N N . LEU B 1 1138 ? 126.792 121.611 184.875 1.00 43.48 1138 LEU B N 1
ATOM 9406 C CA . LEU B 1 1138 ? 127.500 121.963 186.098 1.00 43.48 1138 LEU B CA 1
ATOM 9407 C C . LEU B 1 1138 ? 126.984 123.260 186.703 1.00 43.48 1138 LEU B C 1
ATOM 9408 O O . LEU B 1 1138 ? 126.889 123.370 187.926 1.00 43.48 1138 LEU B O 1
ATOM 9413 N N . VAL B 1 1139 ? 126.673 124.255 185.866 1.00 42.01 1139 VAL B N 1
ATOM 9414 C CA . VAL B 1 1139 ? 126.121 125.522 186.345 1.00 42.01 1139 VAL B CA 1
ATOM 9415 C C . VAL B 1 1139 ? 124.765 125.294 186.994 1.00 42.01 1139 VAL B C 1
ATOM 9416 O O . VAL B 1 1139 ? 124.433 125.886 188.027 1.00 42.01 1139 VAL B O 1
ATOM 9420 N N . ARG B 1 1140 ? 123.981 124.389 186.420 1.00 46.39 1140 ARG B N 1
ATOM 9421 C CA . ARG B 1 1140 ? 122.690 124.022 186.970 1.00 46.39 1140 ARG B CA 1
ATOM 9422 C C . ARG B 1 1140 ? 122.826 123.182 188.237 1.00 46.39 1140 ARG B C 1
ATOM 9423 O O . ARG B 1 1140 ? 121.905 123.161 189.057 1.00 46.39 1140 ARG B O 1
ATOM 9431 N N . LEU B 1 1141 ? 123.966 122.521 188.432 1.00 46.48 1141 LEU B N 1
ATOM 9432 C CA . LEU B 1 1141 ? 124.213 121.810 189.679 1.00 46.48 1141 LEU B CA 1
ATOM 9433 C C . LEU B 1 1141 ? 124.587 122.762 190.804 1.00 46.48 1141 LEU B C 1
ATOM 9434 O O . LEU B 1 1141 ? 124.259 122.497 191.966 1.00 46.48 1141 LEU B O 1
ATOM 9439 N N . ILE B 1 1142 ? 125.273 123.861 190.480 1.00 45.55 1142 ILE B N 1
ATOM 9440 C CA . ILE B 1 1142 ? 125.743 124.799 191.497 1.00 45.55 1142 ILE B CA 1
ATOM 9441 C C . ILE B 1 1142 ? 124.568 125.433 192.225 1.00 45.55 1142 ILE B C 1
ATOM 9442 O O . ILE B 1 1142 ? 124.536 125.467 193.455 1.00 45.55 1142 ILE B O 1
ATOM 9447 N N . VAL B 1 1143 ? 123.542 125.857 191.481 1.00 48.84 1143 VAL B N 1
ATOM 9448 C CA . VAL B 1 1143 ? 122.383 126.482 192.106 1.00 48.84 1143 VAL B CA 1
ATOM 9449 C C . VAL B 1 1143 ? 121.523 125.486 192.875 1.00 48.84 1143 VAL B C 1
ATOM 9450 O O . VAL B 1 1143 ? 120.675 125.899 193.669 1.00 48.84 1143 VAL B O 1
ATOM 9454 N N . GLN B 1 1144 ? 121.711 124.182 192.666 1.00 50.79 1144 GLN B N 1
ATOM 9455 C CA . GLN B 1 1144 ? 121.004 123.201 193.477 1.00 50.79 1144 GLN B CA 1
ATOM 9456 C C . GLN B 1 1144 ? 121.645 123.029 194.840 1.00 50.79 1144 GLN B C 1
ATOM 9457 O O . GLN B 1 1144 ? 120.967 122.630 195.789 1.00 50.79 1144 GLN B O 1
ATOM 9463 N N . LYS B 1 1145 ? 122.946 123.285 194.948 1.00 53.34 1145 LYS B N 1
ATOM 9464 C CA . LYS B 1 1145 ? 123.699 122.993 196.159 1.00 53.34 1145 LYS B CA 1
ATOM 9465 C C . LYS B 1 1145 ? 124.501 124.194 196.639 1.00 53.34 1145 LYS B C 1
ATOM 9466 O O . LYS B 1 1145 ? 125.449 124.033 197.408 1.00 53.34 1145 LYS B O 1
ATOM 9472 N N . MET B 1 1146 ? 124.134 125.391 196.202 1.00 55.83 1146 MET B N 1
ATOM 9473 C CA . MET B 1 1146 ? 124.771 126.609 196.669 1.00 55.83 1146 MET B CA 1
ATOM 9474 C C . MET B 1 1146 ? 124.222 126.988 198.035 1.00 55.83 1146 MET B C 1
ATOM 9475 O O . MET B 1 1146 ? 123.032 126.824 198.310 1.00 55.83 1146 MET B O 1
ATOM 9480 N N . GLU B 1 1147 ? 125.102 127.492 198.892 1.00 60.98 1147 GLU B N 1
ATOM 9481 C CA . GLU B 1 1147 ? 124.721 127.945 200.220 1.00 60.98 1147 GLU B CA 1
ATOM 9482 C C . GLU B 1 1147 ? 124.176 129.364 200.122 1.00 60.98 1147 GLU B C 1
ATOM 9483 O O . GLU B 1 1147 ? 124.862 130.254 199.614 1.00 60.98 1147 GLU B O 1
ATOM 9489 N N . ILE B 1 1148 ? 122.948 129.579 200.589 1.00 59.85 1148 ILE B N 1
ATOM 9490 C CA . ILE B 1 1148 ? 122.299 130.888 200.543 1.00 59.85 1148 ILE B CA 1
ATOM 9491 C C . ILE B 1 1148 ? 121.844 131.234 201.954 1.00 59.85 1148 ILE B C 1
ATOM 9492 O O . ILE B 1 1148 ? 120.887 130.639 202.465 1.00 59.85 1148 ILE B O 1
ATOM 9497 N N . LYS B 1 1149 ? 122.535 132.176 202.592 1.00 63.24 1149 LYS B N 1
ATOM 9498 C CA . LYS B 1 1149 ? 122.164 132.637 203.925 1.00 63.24 1149 LYS B CA 1
ATOM 9499 C C . LYS B 1 1149 ? 121.839 134.120 203.987 1.00 63.24 1149 LYS B C 1
ATOM 9500 O O . LYS B 1 1149 ? 120.753 134.493 204.443 1.00 63.24 1149 LYS B O 1
ATOM 9506 N N . THR B 1 1150 ? 122.749 134.980 203.535 1.00 67.23 1150 THR B N 1
ATOM 9507 C CA . THR B 1 1150 ? 122.560 136.420 203.670 1.00 67.23 1150 THR B CA 1
ATOM 9508 C C . THR B 1 1150 ? 121.544 136.947 202.668 1.00 67.23 1150 THR B C 1
ATOM 9509 O O . THR B 1 1150 ? 120.707 137.792 203.007 1.00 67.23 1150 THR B O 1
ATOM 9513 N N . GLU B 1 1151 ? 121.576 136.435 201.442 1.00 64.57 1151 GLU B N 1
ATOM 9514 C CA . GLU B 1 1151 ? 120.705 136.910 200.383 1.00 64.57 1151 GLU B CA 1
ATOM 9515 C C . GLU B 1 1151 ? 119.437 136.081 200.255 1.00 64.57 1151 GLU B C 1
ATOM 9516 O O . GLU B 1 1151 ? 118.814 136.078 199.191 1.00 64.57 1151 GLU B O 1
ATOM 9522 N N . ALA B 1 1152 ? 119.036 135.391 201.318 1.00 69.10 1152 ALA B N 1
ATOM 9523 C CA . ALA B 1 1152 ? 117.791 134.643 201.311 1.00 69.10 1152 ALA B CA 1
ATOM 9524 C C . ALA B 1 1152 ? 116.611 135.587 201.474 1.00 69.10 1152 ALA B C 1
ATOM 9525 O O . ALA B 1 1152 ? 116.663 136.541 202.255 1.00 69.10 1152 ALA B O 1
ATOM 9527 N N . ASP B 1 1153 ? 115.545 135.318 200.733 1.00 75.44 1153 ASP B N 1
ATOM 9528 C CA . ASP B 1 1153 ? 114.342 136.136 200.793 1.00 75.44 1153 ASP B CA 1
ATOM 9529 C C . ASP B 1 1153 ? 113.592 135.919 202.102 1.00 75.44 1153 ASP B C 1
ATOM 9530 O O . ASP B 1 1153 ? 113.244 136.876 202.795 1.00 75.44 1153 ASP B O 1
ATOM 9535 N N . ASN C 1 477 ? 149.669 118.426 195.157 1.00 86.16 477 ASN C N 1
ATOM 9536 C CA . ASN C 1 477 ? 149.116 119.681 194.626 1.00 86.16 477 ASN C CA 1
ATOM 9537 C C . ASN C 1 477 ? 150.044 120.901 194.657 1.00 86.16 477 ASN C C 1
ATOM 9538 O O . ASN C 1 477 ? 151.247 120.763 194.835 1.00 86.16 477 ASN C O 1
ATOM 9543 N N . GLU C 1 478 ? 149.481 122.083 194.497 1.00 80.40 478 GLU C N 1
ATOM 9544 C CA . GLU C 1 478 ? 150.256 123.308 194.405 1.00 80.40 478 GLU C CA 1
ATOM 9545 C C . GLU C 1 478 ? 150.175 124.092 195.713 1.00 80.40 478 GLU C C 1
ATOM 9546 O O . GLU C 1 478 ? 149.392 123.780 196.612 1.00 80.40 478 GLU C O 1
ATOM 9552 N N . SER C 1 479 ? 151.014 125.121 195.810 1.00 77.99 479 SER C N 1
ATOM 9553 C CA . SER C 1 479 ? 151.151 125.888 197.038 1.00 77.99 479 SER C CA 1
ATOM 9554 C C . SER C 1 479 ? 149.905 126.736 197.292 1.00 77.99 479 SER C C 1
ATOM 9555 O O . SER C 1 479 ? 149.202 127.110 196.351 1.00 77.99 479 SER C O 1
ATOM 9558 N N . PRO C 1 480 ? 149.595 127.031 198.563 1.00 72.52 480 PRO C N 1
ATOM 9559 C CA . PRO C 1 480 ? 148.443 127.901 198.858 1.00 72.52 480 PRO C CA 1
ATOM 9560 C C . PRO C 1 480 ? 148.591 129.329 198.366 1.00 72.52 480 PRO C C 1
ATOM 9561 O O . PRO C 1 480 ? 147.579 130.032 198.268 1.00 72.52 480 PRO C O 1
ATOM 9565 N N . LEU C 1 481 ? 149.801 129.788 198.069 1.00 71.90 481 LEU C N 1
ATOM 9566 C CA . LEU C 1 481 ? 149.972 131.096 197.454 1.00 71.90 481 LEU C CA 1
ATOM 9567 C C . LEU C 1 481 ? 149.875 131.026 195.937 1.00 71.90 481 LEU C C 1
ATOM 9568 O O . LEU C 1 481 ? 149.388 131.973 195.314 1.00 71.90 481 LEU C O 1
ATOM 9573 N N . HIS C 1 482 ? 150.310 129.919 195.331 1.00 72.28 482 HIS C N 1
ATOM 9574 C CA . HIS C 1 482 ? 150.127 129.742 193.895 1.00 72.28 482 HIS C CA 1
ATOM 9575 C C . HIS C 1 482 ? 148.670 129.492 193.538 1.00 72.28 482 HIS C C 1
ATOM 9576 O O . HIS C 1 482 ? 148.259 129.765 192.408 1.00 72.28 482 HIS C O 1
ATOM 9583 N N . PHE C 1 483 ? 147.879 128.957 194.470 1.00 62.28 483 PHE C N 1
ATOM 9584 C CA . PHE C 1 483 ? 146.448 128.837 194.223 1.00 62.28 483 PHE C CA 1
ATOM 9585 C C . PHE C 1 483 ? 145.771 130.194 194.294 1.00 62.28 483 PHE C C 1
ATOM 9586 O O . PHE C 1 483 ? 144.934 130.524 193.450 1.00 62.28 483 PHE C O 1
ATOM 9594 N N . ALA C 1 484 ? 146.120 130.992 195.299 1.00 60.28 484 ALA C N 1
ATOM 9595 C CA . ALA C 1 484 ? 145.414 132.242 195.529 1.00 60.28 484 ALA C CA 1
ATOM 9596 C C . ALA C 1 484 ? 145.798 133.304 194.516 1.00 60.28 484 ALA C C 1
ATOM 9597 O O . ALA C 1 484 ? 144.983 134.172 194.200 1.00 60.28 484 ALA C O 1
ATOM 9599 N N . ALA C 1 485 ? 147.017 133.252 193.984 1.00 60.48 485 ALA C N 1
ATOM 9600 C CA . ALA C 1 485 ? 147.478 134.322 193.110 1.00 60.48 485 ALA C CA 1
ATOM 9601 C C . ALA C 1 485 ? 146.867 134.232 191.723 1.00 60.48 485 ALA C C 1
ATOM 9602 O O . ALA C 1 485 ? 146.714 135.256 191.053 1.00 60.48 485 ALA C O 1
ATOM 9604 N N . ARG C 1 486 ? 146.508 133.037 191.272 1.00 57.36 486 ARG C N 1
ATOM 9605 C CA . ARG C 1 486 ? 146.003 132.893 189.918 1.00 57.36 486 ARG C CA 1
ATOM 9606 C C . ARG C 1 486 ? 144.490 132.941 189.813 1.00 57.36 486 ARG C C 1
ATOM 9607 O O . ARG C 1 486 ? 143.974 133.037 188.696 1.00 57.36 486 ARG C O 1
ATOM 9615 N N . TYR C 1 487 ? 143.762 132.882 190.923 1.00 54.53 487 TYR C N 1
ATOM 9616 C CA . TYR C 1 487 ? 142.308 132.934 190.889 1.00 54.53 487 TYR C CA 1
ATOM 9617 C C . TYR C 1 487 ? 141.774 134.187 191.566 1.00 54.53 487 TYR C C 1
ATOM 9618 O O . TYR C 1 487 ? 140.715 134.167 192.183 1.00 54.53 487 TYR C O 1
ATOM 9627 N N . GLY C 1 488 ? 142.485 135.299 191.439 1.00 52.66 488 GLY C N 1
ATOM 9628 C CA . GLY C 1 488 ? 142.040 136.529 192.058 1.00 52.66 488 GLY C CA 1
ATOM 9629 C C . GLY C 1 488 ? 142.406 136.501 193.516 1.00 52.66 488 GLY C C 1
ATOM 9630 O O . GLY C 1 488 ? 143.586 136.622 193.836 1.00 52.66 488 GLY C O 1
ATOM 9631 N N . ARG C 1 489 ? 141.400 136.355 194.387 1.00 58.06 489 ARG C N 1
ATOM 9632 C CA . ARG C 1 489 ? 141.545 135.827 195.749 1.00 58.06 489 ARG C CA 1
ATOM 9633 C C . ARG C 1 489 ? 142.481 136.708 196.589 1.00 58.06 489 ARG C C 1
ATOM 9634 O O . ARG C 1 489 ? 143.582 136.328 196.977 1.00 58.06 489 ARG C O 1
ATOM 9642 N N . TYR C 1 490 ? 142.023 137.937 196.817 1.00 65.66 490 TYR C N 1
ATOM 9643 C CA . TYR C 1 490 ? 142.897 139.012 197.270 1.00 65.66 490 TYR C CA 1
ATOM 9644 C C . TYR C 1 490 ? 143.205 138.930 198.759 1.00 65.66 490 TYR C C 1
ATOM 9645 O O . TYR C 1 490 ? 144.363 139.072 199.161 1.00 65.66 490 TYR C O 1
ATOM 9654 N N . ASN C 1 491 ? 142.185 138.718 199.596 1.00 67.07 491 ASN C N 1
ATOM 9655 C CA . ASN C 1 491 ? 142.404 138.711 201.038 1.00 67.07 491 ASN C CA 1
ATOM 9656 C C . ASN C 1 491 ? 143.158 137.478 201.515 1.00 67.07 491 ASN C C 1
ATOM 9657 O O . ASN C 1 491 ? 143.688 137.487 202.629 1.00 67.07 491 ASN C O 1
ATOM 9662 N N . THR C 1 492 ? 143.215 136.422 200.708 1.00 67.24 492 THR C N 1
ATOM 9663 C CA . THR C 1 492 ? 144.033 135.265 201.037 1.00 67.24 492 THR C CA 1
ATOM 9664 C C . THR C 1 492 ? 145.499 135.509 200.697 1.00 67.24 492 THR C C 1
ATOM 9665 O O . THR C 1 492 ? 146.387 135.026 201.406 1.00 67.24 492 THR C O 1
ATOM 9669 N N . VAL C 1 493 ? 145.768 136.271 199.632 1.00 73.20 493 VAL C N 1
ATOM 9670 C CA . VAL C 1 493 ? 147.141 136.644 199.294 1.00 73.20 493 VAL C CA 1
ATOM 9671 C C . VAL C 1 493 ? 147.714 137.570 200.356 1.00 73.20 493 VAL C C 1
ATOM 9672 O O . VAL C 1 493 ? 148.848 137.385 200.813 1.00 73.20 493 VAL C O 1
ATOM 9676 N N . ARG C 1 494 ? 146.927 138.556 200.788 1.00 77.39 494 ARG C N 1
ATOM 9677 C CA . ARG C 1 494 ? 147.378 139.510 201.792 1.00 77.39 494 ARG C CA 1
ATOM 9678 C C . ARG C 1 494 ? 147.580 138.845 203.149 1.00 77.39 494 ARG C C 1
ATOM 9679 O O . ARG C 1 494 ? 148.436 139.275 203.929 1.00 77.39 494 ARG C O 1
ATOM 9687 N N . GLN C 1 495 ? 146.837 137.776 203.430 1.00 81.29 495 GLN C N 1
ATOM 9688 C CA . GLN C 1 495 ? 146.981 137.073 204.699 1.00 81.29 495 GLN C CA 1
ATOM 9689 C C . GLN C 1 495 ? 148.166 136.114 204.684 1.00 81.29 495 GLN C C 1
ATOM 9690 O O . GLN C 1 495 ? 148.828 135.937 205.711 1.00 81.29 495 GLN C O 1
ATOM 9696 N N . LEU C 1 496 ? 148.451 135.479 203.545 1.00 83.10 496 LEU C N 1
ATOM 9697 C CA . LEU C 1 496 ? 149.601 134.581 203.476 1.00 83.10 496 LEU C CA 1
ATOM 9698 C C . LEU C 1 496 ? 150.915 135.344 203.479 1.00 83.10 496 LEU C C 1
ATOM 9699 O O . LEU C 1 496 ? 151.929 134.825 203.955 1.00 83.10 496 LEU C O 1
ATOM 9704 N N . LEU C 1 497 ? 150.925 136.560 202.948 1.00 86.46 497 LEU C N 1
ATOM 9705 C CA . LEU C 1 497 ? 152.109 137.401 203.012 1.00 86.46 497 LEU C CA 1
ATOM 9706 C C . LEU C 1 497 ? 152.231 138.130 204.341 1.00 86.46 497 LEU C C 1
ATOM 9707 O O . LEU C 1 497 ? 153.210 138.851 204.551 1.00 86.46 497 LEU C O 1
ATOM 9712 N N . ASP C 1 498 ? 151.257 137.965 205.232 1.00 93.52 498 ASP C N 1
ATOM 9713 C CA . ASP C 1 498 ? 151.300 138.538 206.567 1.00 93.52 498 ASP C CA 1
ATOM 9714 C C . ASP C 1 498 ? 151.882 137.567 207.586 1.00 93.52 498 ASP C C 1
ATOM 9715 O O . ASP C 1 498 ? 152.241 137.983 208.692 1.00 93.52 498 ASP C O 1
ATOM 9720 N N . SER C 1 499 ? 152.001 136.293 207.232 1.00 98.88 499 SER C N 1
ATOM 9721 C CA . SER C 1 499 ? 152.484 135.284 208.158 1.00 98.88 499 SER C CA 1
ATOM 9722 C C . SER C 1 499 ? 154.009 135.317 208.255 1.00 98.88 499 SER C C 1
ATOM 9723 O O . SER C 1 499 ? 154.693 136.065 207.553 1.00 98.88 499 SER C O 1
ATOM 9726 N N . GLU C 1 500 ? 154.543 134.484 209.154 1.00 108.28 500 GLU C N 1
ATOM 9727 C CA . GLU C 1 500 ? 155.988 134.394 209.327 1.00 108.28 500 GLU C CA 1
ATOM 9728 C C . GLU C 1 500 ? 156.656 133.646 208.184 1.00 108.28 500 GLU C C 1
ATOM 9729 O O . GLU C 1 500 ? 157.848 133.848 207.939 1.00 108.28 500 GLU C O 1
ATOM 9735 N N . LYS C 1 501 ? 155.913 132.784 207.488 1.00 106.68 501 LYS C N 1
ATOM 9736 C CA . LYS C 1 501 ? 156.430 132.138 206.291 1.00 106.68 501 LYS C CA 1
ATOM 9737 C C . LYS C 1 501 ? 156.447 133.098 205.106 1.00 106.68 501 LYS C C 1
ATOM 9738 O O . LYS C 1 501 ? 157.204 132.885 204.153 1.00 106.68 501 LYS C O 1
ATOM 9744 N N . GLY C 1 502 ? 155.681 134.185 205.173 1.00 105.31 502 GLY C N 1
ATOM 9745 C CA . GLY C 1 502 ? 155.489 135.071 204.041 1.00 105.31 502 GLY C CA 1
ATOM 9746 C C . GLY C 1 502 ? 156.621 136.025 203.723 1.00 105.31 502 GLY C C 1
ATOM 9747 O O . GLY C 1 502 ? 156.387 137.211 203.477 1.00 105.31 502 GLY C O 1
ATOM 9748 N N . SER C 1 503 ? 157.837 135.526 203.712 1.00 106.74 503 SER C N 1
ATOM 9749 C CA . SER C 1 503 ? 159.013 136.288 203.310 1.00 106.74 503 SER C CA 1
ATOM 9750 C C . SER C 1 503 ? 159.814 135.575 202.235 1.00 106.74 503 SER C C 1
ATOM 9751 O O . SER C 1 503 ? 160.360 136.231 201.347 1.00 106.74 503 SER C O 1
ATOM 9754 N N . PHE C 1 504 ? 159.889 134.248 202.291 1.00 105.55 504 PHE C N 1
ATOM 9755 C CA . PHE C 1 504 ? 160.529 133.465 201.249 1.00 105.55 504 PHE C CA 1
ATOM 9756 C C . PHE C 1 504 ? 159.536 132.701 200.385 1.00 105.55 504 PHE C C 1
ATOM 9757 O O . PHE C 1 504 ? 159.947 132.098 199.388 1.00 105.55 504 PHE C O 1
ATOM 9765 N N . ILE C 1 505 ? 158.250 132.706 200.740 1.00 100.31 505 ILE C N 1
ATOM 9766 C CA . ILE C 1 505 ? 157.236 132.083 199.898 1.00 100.31 505 ILE C CA 1
ATOM 9767 C C . ILE C 1 505 ? 156.843 133.004 198.745 1.00 100.31 505 ILE C C 1
ATOM 9768 O O . ILE C 1 505 ? 156.273 132.542 197.750 1.00 100.31 505 ILE C O 1
ATOM 9773 N N . ILE C 1 506 ? 157.181 134.294 198.836 1.00 93.35 506 ILE C N 1
ATOM 9774 C CA . ILE C 1 506 ? 156.785 135.260 197.822 1.00 93.35 506 ILE C CA 1
ATOM 9775 C C . ILE C 1 506 ? 157.590 135.090 196.536 1.00 93.35 506 ILE C C 1
ATOM 9776 O O . ILE C 1 506 ? 157.117 135.464 195.457 1.00 93.35 506 ILE C O 1
ATOM 9781 N N . ASN C 1 507 ? 158.772 134.479 196.605 1.00 92.02 507 ASN C N 1
ATOM 9782 C CA . ASN C 1 507 ? 159.660 134.357 195.456 1.00 92.02 507 ASN C CA 1
ATOM 9783 C C . ASN C 1 507 ? 159.920 132.900 195.095 1.00 92.02 507 ASN C C 1
ATOM 9784 O O . ASN C 1 507 ? 160.984 132.567 194.575 1.00 92.02 507 ASN C O 1
ATOM 9789 N N . GLU C 1 508 ? 158.958 132.024 195.354 1.00 91.13 508 GLU C N 1
ATOM 9790 C CA . GLU C 1 508 ? 159.132 130.594 195.140 1.00 91.13 508 GLU C CA 1
ATOM 9791 C C . GLU C 1 508 ? 158.516 130.191 193.807 1.00 91.13 508 GLU C C 1
ATOM 9792 O O . GLU C 1 508 ? 157.352 130.499 193.538 1.00 91.13 508 GLU C O 1
ATOM 9798 N N . SER C 1 509 ? 159.293 129.493 192.986 1.00 89.09 509 SER C N 1
ATOM 9799 C CA . SER C 1 509 ? 158.814 129.009 191.706 1.00 89.09 509 SER C CA 1
ATOM 9800 C C . SER C 1 509 ? 158.213 127.615 191.846 1.00 89.09 509 SER C C 1
ATOM 9801 O O . SER C 1 509 ? 158.370 126.933 192.861 1.00 89.09 509 SER C O 1
ATOM 9804 N N . ASP C 1 510 ? 157.520 127.195 190.801 1.00 89.15 510 ASP C N 1
ATOM 9805 C CA . ASP C 1 510 ? 156.922 125.877 190.692 1.00 89.15 510 ASP C CA 1
ATOM 9806 C C . ASP C 1 510 ? 157.700 125.050 189.672 1.00 89.15 510 ASP C C 1
ATOM 9807 O O . ASP C 1 510 ? 158.796 125.432 189.244 1.00 89.15 510 ASP C O 1
ATOM 9812 N N . GLY C 1 511 ? 157.147 123.886 189.318 1.00 91.72 511 GLY C N 1
ATOM 9813 C CA . GLY C 1 511 ? 157.800 123.019 188.350 1.00 91.72 511 GLY C CA 1
ATOM 9814 C C . GLY C 1 511 ? 157.903 123.627 186.966 1.00 91.72 511 GLY C C 1
ATOM 9815 O O . GLY C 1 511 ? 158.833 123.317 186.216 1.00 91.72 511 GLY C O 1
ATOM 9816 N N . ALA C 1 512 ? 156.963 124.498 186.607 1.00 90.50 512 ALA C N 1
ATOM 9817 C CA . ALA C 1 512 ? 157.077 125.257 185.372 1.00 90.50 512 ALA C CA 1
ATOM 9818 C C . ALA C 1 512 ? 157.992 126.465 185.510 1.00 90.50 512 ALA C C 1
ATOM 9819 O O . ALA C 1 512 ? 158.340 127.075 184.496 1.00 90.50 512 ALA C O 1
ATOM 9821 N N . GLY C 1 513 ? 158.383 126.825 186.730 1.00 89.00 513 GLY C N 1
ATOM 9822 C CA . GLY C 1 513 ? 159.333 127.891 186.956 1.00 89.00 513 GLY C CA 1
ATOM 9823 C C . GLY C 1 513 ? 158.737 129.241 187.279 1.00 89.00 513 GLY C C 1
ATOM 9824 O O . GLY C 1 513 ? 159.493 130.207 187.433 1.00 89.00 513 GLY C O 1
ATOM 9825 N N . MET C 1 514 ? 157.418 129.342 187.404 1.00 82.16 514 MET C N 1
ATOM 9826 C CA . MET C 1 514 ? 156.755 130.626 187.573 1.00 82.16 514 MET C CA 1
ATOM 9827 C C . MET C 1 514 ? 156.602 130.970 189.049 1.00 82.16 514 MET C C 1
ATOM 9828 O O . MET C 1 514 ? 156.157 130.138 189.843 1.00 82.16 514 MET C O 1
ATOM 9833 N N . THR C 1 515 ? 156.948 132.203 189.402 1.00 76.85 515 THR C N 1
ATOM 9834 C CA . THR C 1 515 ? 156.716 132.739 190.736 1.00 76.85 515 THR C CA 1
ATOM 9835 C C . THR C 1 515 ? 155.239 133.106 190.869 1.00 76.85 515 THR C C 1
ATOM 9836 O O . THR C 1 515 ? 154.492 133.032 189.895 1.00 76.85 515 THR C O 1
ATOM 9840 N N . PRO C 1 516 ? 154.761 133.488 192.064 1.00 73.09 516 PRO C N 1
ATOM 9841 C CA . PRO C 1 516 ? 153.406 134.069 192.139 1.00 73.09 516 PRO C CA 1
ATOM 9842 C C . PRO C 1 516 ? 153.235 135.377 191.385 1.00 73.09 516 PRO C C 1
ATOM 9843 O O . PRO C 1 516 ? 152.097 135.755 191.092 1.00 73.09 516 PRO C O 1
ATOM 9847 N N . LEU C 1 517 ? 154.317 136.081 191.062 1.00 71.34 517 LEU C N 1
ATOM 9848 C CA . LEU C 1 517 ? 154.198 137.293 190.262 1.00 71.34 517 LEU C CA 1
ATOM 9849 C C . LEU C 1 517 ? 153.933 136.968 188.799 1.00 71.34 517 LEU C C 1
ATOM 9850 O O . LEU C 1 517 ? 153.296 137.759 188.096 1.00 71.34 517 LEU C O 1
ATOM 9855 N N . HIS C 1 518 ? 154.402 135.813 188.324 1.00 72.27 518 HIS C N 1
ATOM 9856 C CA . HIS C 1 518 ? 154.143 135.417 186.946 1.00 72.27 518 HIS C CA 1
ATOM 9857 C C . HIS C 1 518 ? 152.699 134.989 186.752 1.00 72.27 518 HIS C C 1
ATOM 9858 O O . HIS C 1 518 ? 152.063 135.352 185.759 1.00 72.27 518 HIS C O 1
ATOM 9865 N N . ILE C 1 519 ? 152.166 134.200 187.684 1.00 65.17 519 ILE C N 1
ATOM 9866 C CA . ILE C 1 519 ? 150.865 133.592 187.448 1.00 65.17 519 ILE C CA 1
ATOM 9867 C C . ILE C 1 519 ? 149.752 134.594 187.712 1.00 65.17 519 ILE C C 1
ATOM 9868 O O . ILE C 1 519 ? 148.659 134.478 187.150 1.00 65.17 519 ILE C O 1
ATOM 9873 N N . SER C 1 520 ? 150.007 135.590 188.557 1.00 59.71 520 SER C N 1
ATOM 9874 C CA . SER C 1 520 ? 149.016 136.625 188.817 1.00 59.71 520 SER C CA 1
ATOM 9875 C C . SER C 1 520 ? 148.824 137.533 187.615 1.00 59.71 520 SER C C 1
ATOM 9876 O O . SER C 1 520 ? 147.728 138.057 187.405 1.00 59.71 520 SER C O 1
ATOM 9879 N N . SER C 1 521 ? 149.870 137.730 186.820 1.00 62.03 521 SER C N 1
ATOM 9880 C CA . SER C 1 521 ? 149.796 138.605 185.663 1.00 62.03 521 SER C CA 1
ATOM 9881 C C . SER C 1 521 ? 149.510 137.851 184.376 1.00 62.03 521 SER C C 1
ATOM 9882 O O . SER C 1 521 ? 149.010 138.453 183.424 1.00 62.03 521 SER C O 1
ATOM 9885 N N . GLN C 1 522 ? 149.825 136.557 184.322 1.00 56.54 522 GLN C N 1
ATOM 9886 C CA . GLN C 1 522 ? 149.381 135.734 183.204 1.00 56.54 522 GLN C CA 1
ATOM 9887 C C . GLN C 1 522 ? 147.865 135.646 183.164 1.00 56.54 522 GLN C C 1
ATOM 9888 O O . GLN C 1 522 ? 147.256 135.675 182.088 1.00 56.54 522 GLN C O 1
ATOM 9894 N N . GLN C 1 523 ? 147.240 135.551 184.331 1.00 54.95 523 GLN C N 1
ATOM 9895 C CA . GLN C 1 523 ? 145.796 135.466 184.453 1.00 54.95 523 GLN C CA 1
ATOM 9896 C C . GLN C 1 523 ? 145.131 136.831 184.485 1.00 54.95 523 GLN C C 1
ATOM 9897 O O . GLN C 1 523 ? 143.903 136.899 184.430 1.00 54.95 523 GLN C O 1
ATOM 9903 N N . GLY C 1 524 ? 145.902 137.906 184.585 1.00 53.20 524 GLY C N 1
ATOM 9904 C CA . GLY C 1 524 ? 145.346 139.234 184.443 1.00 53.20 524 GLY C CA 1
ATOM 9905 C C . GLY C 1 524 ? 144.680 139.804 185.666 1.00 53.20 524 GLY C C 1
ATOM 9906 O O . GLY C 1 524 ? 143.724 140.569 185.537 1.00 53.20 524 GLY C O 1
ATOM 9907 N N . HIS C 1 525 ? 145.165 139.470 186.857 1.00 54.52 525 HIS C N 1
ATOM 9908 C CA . HIS C 1 525 ? 144.606 139.978 188.108 1.00 54.52 525 HIS C CA 1
ATOM 9909 C C . HIS C 1 525 ? 145.439 141.182 188.525 1.00 54.52 525 HIS C C 1
ATOM 9910 O O . HIS C 1 525 ? 146.548 141.037 189.038 1.00 54.52 525 HIS C O 1
ATOM 9917 N N . THR C 1 526 ? 144.890 142.375 188.312 1.00 64.64 526 THR C N 1
ATOM 9918 C CA . THR C 1 526 ? 145.705 143.579 188.327 1.00 64.64 526 THR C CA 1
ATOM 9919 C C . THR C 1 526 ? 145.851 144.207 189.706 1.00 64.64 526 THR C C 1
ATOM 9920 O O . THR C 1 526 ? 146.773 145.003 189.904 1.00 64.64 526 THR C O 1
ATOM 9924 N N . ARG C 1 527 ? 144.986 143.884 190.665 1.00 66.18 527 ARG C N 1
ATOM 9925 C CA . ARG C 1 527 ? 145.160 144.384 192.021 1.00 66.18 527 ARG C CA 1
ATOM 9926 C C . ARG C 1 527 ? 145.737 143.339 192.962 1.00 66.18 527 ARG C C 1
ATOM 9927 O O . ARG C 1 527 ? 145.959 143.636 194.137 1.00 66.18 527 ARG C O 1
ATOM 9935 N N . VAL C 1 528 ? 145.980 142.129 192.474 1.00 62.80 528 VAL C N 1
ATOM 9936 C CA . VAL C 1 528 ? 146.769 141.155 193.211 1.00 62.80 528 VAL C CA 1
ATOM 9937 C C . VAL C 1 528 ? 148.238 141.269 192.828 1.00 62.80 528 VAL C C 1
ATOM 9938 O O . VAL C 1 528 ? 149.118 141.121 193.682 1.00 62.80 528 VAL C O 1
ATOM 9942 N N . VAL C 1 529 ? 148.520 141.587 191.561 1.00 66.56 529 VAL C N 1
ATOM 9943 C CA . VAL C 1 529 ? 149.888 141.780 191.103 1.00 66.56 529 VAL C CA 1
ATOM 9944 C C . VAL C 1 529 ? 150.462 143.083 191.648 1.00 66.56 529 VAL C C 1
ATOM 9945 O O . VAL C 1 529 ? 151.682 143.221 191.763 1.00 66.56 529 VAL C O 1
ATOM 9949 N N . GLN C 1 530 ? 149.606 144.027 192.039 1.00 71.11 530 GLN C N 1
ATOM 9950 C CA . GLN C 1 530 ? 150.083 145.269 192.627 1.00 71.11 530 GLN C CA 1
ATOM 9951 C C . GLN C 1 530 ? 150.543 145.063 194.062 1.00 71.11 530 GLN C C 1
ATOM 9952 O O . GLN C 1 530 ? 151.556 145.635 194.476 1.00 71.11 530 GLN C O 1
ATOM 9958 N N . LEU C 1 531 ? 149.818 144.242 194.830 1.00 73.78 531 LEU C N 1
ATOM 9959 C CA . LEU C 1 531 ? 150.219 143.965 196.205 1.00 73.78 531 LEU C CA 1
ATOM 9960 C C . LEU C 1 531 ? 151.492 143.136 196.260 1.00 73.78 531 LEU C C 1
ATOM 9961 O O . LEU C 1 531 ? 152.259 143.255 197.218 1.00 73.78 531 LEU C O 1
ATOM 9966 N N . LEU C 1 532 ? 151.746 142.308 195.251 1.00 73.43 532 LEU C N 1
ATOM 9967 C CA . LEU C 1 532 ? 153.019 141.603 195.189 1.00 73.43 532 LEU C CA 1
ATOM 9968 C C . LEU C 1 532 ? 154.182 142.538 194.891 1.00 73.43 532 LEU C C 1
ATOM 9969 O O . LEU C 1 532 ? 155.322 142.210 195.224 1.00 73.43 532 LEU C O 1
ATOM 9974 N N . LEU C 1 533 ? 153.924 143.689 194.278 1.00 76.39 533 LEU C N 1
ATOM 9975 C CA . LEU C 1 533 ? 154.978 144.657 194.007 1.00 76.39 533 LEU C CA 1
ATOM 9976 C C . LEU C 1 533 ? 155.173 145.645 195.144 1.00 76.39 533 LEU C C 1
ATOM 9977 O O . LEU C 1 533 ? 156.273 146.184 195.299 1.00 76.39 533 LEU C O 1
ATOM 9982 N N . ASN C 1 534 ? 154.131 145.910 195.936 1.00 79.74 534 ASN C N 1
ATOM 9983 C CA . ASN C 1 534 ? 154.312 146.737 197.123 1.00 79.74 534 ASN C CA 1
ATOM 9984 C C . ASN C 1 534 ? 155.087 145.997 198.205 1.00 79.74 534 ASN C C 1
ATOM 9985 O O . ASN C 1 534 ? 155.744 146.633 199.035 1.00 79.74 534 ASN C O 1
ATOM 9990 N N . ARG C 1 535 ? 155.028 144.670 198.213 1.00 82.84 535 ARG C N 1
ATOM 9991 C CA . ARG C 1 535 ? 155.822 143.867 199.131 1.00 82.84 535 ARG C CA 1
ATOM 9992 C C . ARG C 1 535 ? 157.180 143.497 198.555 1.00 82.84 535 ARG C C 1
ATOM 9993 O O . ARG C 1 535 ? 157.913 142.726 199.183 1.00 82.84 535 ARG C O 1
ATOM 10001 N N . GLY C 1 536 ? 157.523 144.012 197.378 1.00 83.55 536 GLY C N 1
ATOM 10002 C CA . GLY C 1 536 ? 158.842 143.821 196.812 1.00 83.55 536 GLY C CA 1
ATOM 10003 C C . GLY C 1 536 ? 159.148 142.413 196.347 1.00 83.55 536 GLY C C 1
ATOM 10004 O O . GLY C 1 536 ? 159.998 141.736 196.930 1.00 83.55 536 GLY C O 1
ATOM 10005 N N . ALA C 1 537 ? 158.464 141.958 195.304 1.00 85.66 537 ALA C N 1
ATOM 10006 C CA . ALA C 1 537 ? 158.783 140.670 194.710 1.00 85.66 537 ALA C CA 1
ATOM 10007 C C . ALA C 1 537 ? 159.886 140.833 193.676 1.00 85.66 537 ALA C C 1
ATOM 10008 O O . ALA C 1 537 ? 160.024 141.882 193.044 1.00 85.66 537 ALA C O 1
ATOM 10010 N N . LEU C 1 538 ? 160.678 139.781 193.509 1.00 89.91 538 LEU C N 1
ATOM 10011 C CA . LEU C 1 538 ? 161.790 139.835 192.575 1.00 89.91 538 LEU C CA 1
ATOM 10012 C C . LEU C 1 538 ? 161.328 139.467 191.173 1.00 89.91 538 LEU C C 1
ATOM 10013 O O . LEU C 1 538 ? 160.387 138.692 190.986 1.00 89.91 538 LEU C O 1
ATOM 10018 N N . LEU C 1 539 ? 162.007 140.035 190.182 1.00 89.41 539 LEU C N 1
ATOM 10019 C CA . LEU C 1 539 ? 161.611 139.887 188.784 1.00 89.41 539 LEU C CA 1
ATOM 10020 C C . LEU C 1 539 ? 162.386 138.744 188.130 1.00 89.41 539 LEU C C 1
ATOM 10021 O O . LEU C 1 539 ? 163.180 138.929 187.211 1.00 89.41 539 LEU C O 1
ATOM 10026 N N . HIS C 1 540 ? 162.130 137.538 188.620 1.00 89.94 540 HIS C N 1
ATOM 10027 C CA . HIS C 1 540 ? 162.777 136.372 188.051 1.00 89.94 540 HIS C CA 1
ATOM 10028 C C . HIS C 1 540 ? 162.117 135.993 186.729 1.00 89.94 540 HIS C C 1
ATOM 10029 O O . HIS C 1 540 ? 161.121 136.579 186.303 1.00 89.94 540 HIS C O 1
ATOM 10036 N N . ARG C 1 541 ? 162.694 134.995 186.074 1.00 86.64 541 ARG C N 1
ATOM 10037 C CA . ARG C 1 541 ? 162.230 134.542 184.775 1.00 86.64 541 ARG C CA 1
ATOM 10038 C C . ARG C 1 541 ? 162.049 133.032 184.824 1.00 86.64 541 ARG C C 1
ATOM 10039 O O . ARG C 1 541 ? 162.783 132.330 185.522 1.00 86.64 541 ARG C O 1
ATOM 10047 N N . ASP C 1 542 ? 161.064 132.539 184.082 1.00 87.51 542 ASP C N 1
ATOM 10048 C CA . ASP C 1 542 ? 160.699 131.129 184.143 1.00 87.51 542 ASP C CA 1
ATOM 10049 C C . ASP C 1 542 ? 161.650 130.287 183.294 1.00 87.51 542 ASP C C 1
ATOM 10050 O O . ASP C 1 542 ? 162.722 130.734 182.881 1.00 87.51 542 ASP C O 1
ATOM 10055 N N . HIS C 1 543 ? 161.266 129.030 183.049 1.00 91.09 543 HIS C N 1
ATOM 10056 C CA . HIS C 1 543 ? 162.117 128.130 182.279 1.00 91.09 543 HIS C CA 1
ATOM 10057 C C . HIS C 1 543 ? 162.163 128.513 180.806 1.00 91.09 543 HIS C C 1
ATOM 10058 O O . HIS C 1 543 ? 163.151 128.223 180.125 1.00 91.09 543 HIS C O 1
ATOM 10065 N N . THR C 1 544 ? 161.118 129.161 180.299 1.00 87.29 544 THR C N 1
ATOM 10066 C CA . THR C 1 544 ? 161.168 129.705 178.951 1.00 87.29 544 THR C CA 1
ATOM 10067 C C . THR C 1 544 ? 161.820 131.078 178.901 1.00 87.29 544 THR C C 1
ATOM 10068 O O . THR C 1 544 ? 162.038 131.599 177.805 1.00 87.29 544 THR C O 1
ATOM 10072 N N . GLY C 1 545 ? 162.128 131.673 180.049 1.00 84.58 545 GLY C N 1
ATOM 10073 C CA . GLY C 1 545 ? 162.869 132.917 180.071 1.00 84.58 545 GLY C CA 1
ATOM 10074 C C . GLY C 1 545 ? 162.038 134.164 179.901 1.00 84.58 545 GLY C C 1
ATOM 10075 O O . GLY C 1 545 ? 162.525 135.148 179.337 1.00 84.58 545 GLY C O 1
ATOM 10076 N N . ARG C 1 546 ? 160.802 134.166 180.389 1.00 80.04 546 ARG C N 1
ATOM 10077 C CA . ARG C 1 546 ? 159.866 135.255 180.161 1.00 80.04 546 ARG C CA 1
ATOM 10078 C C . ARG C 1 546 ? 159.585 135.999 181.458 1.00 80.04 546 ARG C C 1
ATOM 10079 O O . ARG C 1 546 ? 159.426 135.383 182.514 1.00 80.04 546 ARG C O 1
ATOM 10087 N N . ASN C 1 547 ? 159.524 137.319 181.368 1.00 77.16 547 ASN C N 1
ATOM 10088 C CA . ASN C 1 547 ? 159.204 138.187 182.491 1.00 77.16 547 ASN C CA 1
ATOM 10089 C C . ASN C 1 547 ? 157.686 138.325 182.619 1.00 77.16 547 ASN C C 1
ATOM 10090 O O . ASN C 1 547 ? 156.947 137.809 181.781 1.00 77.16 547 ASN C O 1
ATOM 10095 N N . PRO C 1 548 ? 157.168 138.970 183.678 1.00 74.50 548 PRO C N 1
ATOM 10096 C CA . PRO C 1 548 ? 155.708 139.182 183.747 1.00 74.50 548 PRO C CA 1
ATOM 10097 C C . PRO C 1 548 ? 155.107 140.084 182.669 1.00 74.50 548 PRO C C 1
ATOM 10098 O O . PRO C 1 548 ? 153.880 140.092 182.531 1.00 74.50 548 PRO C O 1
ATOM 10102 N N . LEU C 1 549 ? 155.900 140.853 181.916 1.00 74.33 549 LEU C N 1
ATOM 10103 C CA . LEU C 1 549 ? 155.329 141.613 180.803 1.00 74.33 549 LEU C CA 1
ATOM 10104 C C . LEU C 1 549 ? 154.927 140.702 179.660 1.00 74.33 549 LEU C C 1
ATOM 10105 O O . LEU C 1 549 ? 153.885 140.907 179.031 1.00 74.33 549 LEU C O 1
ATOM 10110 N N . GLN C 1 550 ? 155.751 139.706 179.365 1.00 73.32 550 GLN C N 1
ATOM 10111 C CA . GLN C 1 550 ? 155.514 138.872 178.202 1.00 73.32 550 GLN C CA 1
ATOM 10112 C C . GLN C 1 550 ? 154.404 137.864 178.432 1.00 73.32 550 GLN C C 1
ATOM 10113 O O . GLN C 1 550 ? 153.722 137.486 177.478 1.00 73.32 550 GLN C O 1
ATOM 10119 N N . LEU C 1 551 ? 154.199 137.423 179.673 1.00 65.55 551 LEU C N 1
ATOM 10120 C CA . LEU C 1 551 ? 153.121 136.480 179.944 1.00 65.55 551 LEU C CA 1
ATOM 10121 C C . LEU C 1 551 ? 151.763 137.159 179.868 1.00 65.55 551 LEU C C 1
ATOM 10122 O O . LEU C 1 551 ? 150.789 136.561 179.403 1.00 65.55 551 LEU C O 1
ATOM 10127 N N . ALA C 1 552 ? 151.679 138.407 180.318 1.00 62.21 552 ALA C N 1
ATOM 10128 C CA . ALA C 1 552 ? 150.436 139.150 180.209 1.00 62.21 552 ALA C CA 1
ATOM 10129 C C . ALA C 1 552 ? 150.177 139.628 178.791 1.00 62.21 552 ALA C C 1
ATOM 10130 O O . ALA C 1 552 ? 149.024 139.881 178.434 1.00 62.21 552 ALA C O 1
ATOM 10132 N N . ALA C 1 553 ? 151.225 139.763 177.980 1.00 64.92 553 ALA C N 1
ATOM 10133 C CA . ALA C 1 553 ? 151.053 140.135 176.585 1.00 64.92 553 ALA C CA 1
ATOM 10134 C C . ALA C 1 553 ? 150.571 138.967 175.742 1.00 64.92 553 ALA C C 1
ATOM 10135 O O . ALA C 1 553 ? 149.892 139.179 174.735 1.00 64.92 553 ALA C O 1
ATOM 10137 N N . MET C 1 554 ? 150.909 137.737 176.130 1.00 64.85 554 MET C N 1
ATOM 10138 C CA . MET C 1 554 ? 150.391 136.571 175.427 1.00 64.85 554 MET C CA 1
ATOM 10139 C C . MET C 1 554 ? 148.901 136.389 175.659 1.00 64.85 554 MET C C 1
ATOM 10140 O O . MET C 1 554 ? 148.215 135.779 174.835 1.00 64.85 554 MET C O 1
ATOM 10145 N N . SER C 1 555 ? 148.385 136.894 176.773 1.00 60.45 555 SER C N 1
ATOM 10146 C CA . SER C 1 555 ? 146.990 136.720 177.129 1.00 60.45 555 SER C CA 1
ATOM 10147 C C . SER C 1 555 ? 146.149 137.950 176.836 1.00 60.45 555 SER C C 1
ATOM 10148 O O . SER C 1 555 ? 144.922 137.884 176.944 1.00 60.45 555 SER C O 1
ATOM 10151 N N . GLY C 1 556 ? 146.773 139.064 176.473 1.00 56.38 556 GLY C N 1
ATOM 10152 C CA . GLY C 1 556 ? 146.035 140.228 176.041 1.00 56.38 556 GLY C CA 1
ATOM 10153 C C . GLY C 1 556 ? 145.403 141.044 177.136 1.00 56.38 556 GLY C C 1
ATOM 10154 O O . GLY C 1 556 ? 144.397 141.711 176.891 1.00 56.38 556 GLY C O 1
ATOM 10155 N N . TYR C 1 557 ? 145.960 141.018 178.341 1.00 53.18 557 TYR C N 1
ATOM 10156 C CA . TYR C 1 557 ? 145.435 141.817 179.442 1.00 53.18 557 TYR C CA 1
ATOM 10157 C C . TYR C 1 557 ? 146.130 143.169 179.431 1.00 53.18 557 TYR C C 1
ATOM 10158 O O . TYR C 1 557 ? 147.299 143.285 179.807 1.00 53.18 557 TYR C O 1
ATOM 10167 N N . THR C 1 558 ? 145.397 144.191 179.004 1.00 65.46 558 THR C N 1
ATOM 10168 C CA . THR C 1 558 ? 145.971 145.499 178.737 1.00 65.46 558 THR C CA 1
ATOM 10169 C C . THR C 1 558 ? 146.186 146.295 180.017 1.00 65.46 558 THR C C 1
ATOM 10170 O O . THR C 1 558 ? 147.190 147.003 180.152 1.00 65.46 558 THR C O 1
ATOM 10174 N N . GLU C 1 559 ? 145.277 146.171 180.984 1.00 67.73 559 GLU C N 1
ATOM 10175 C CA . GLU C 1 559 ? 145.367 146.984 182.190 1.00 67.73 559 GLU C CA 1
ATOM 10176 C C . GLU C 1 559 ? 146.495 146.552 183.115 1.00 67.73 559 GLU C C 1
ATOM 10177 O O . GLU C 1 559 ? 146.903 147.343 183.971 1.00 67.73 559 GLU C O 1
ATOM 10183 N N . THR C 1 560 ? 147.013 145.335 182.970 1.00 68.04 560 THR C N 1
ATOM 10184 C CA . THR C 1 560 ? 148.075 144.866 183.846 1.00 68.04 560 THR C CA 1
ATOM 10185 C C . THR C 1 560 ? 149.468 145.051 183.262 1.00 68.04 560 THR C C 1
ATOM 10186 O O . THR C 1 560 ? 150.448 144.865 183.986 1.00 68.04 560 THR C O 1
ATOM 10190 N N . ILE C 1 561 ? 149.591 145.405 181.981 1.00 71.60 561 ILE C N 1
ATOM 10191 C CA . ILE C 1 561 ? 150.894 145.775 181.444 1.00 71.60 561 ILE C CA 1
ATOM 10192 C C . ILE C 1 561 ? 151.109 147.280 181.478 1.00 71.60 561 ILE C C 1
ATOM 10193 O O . ILE C 1 561 ? 152.253 147.734 181.358 1.00 71.60 561 ILE C O 1
ATOM 10198 N N . GLU C 1 562 ? 150.047 148.063 181.635 1.00 72.63 562 GLU C N 1
ATOM 10199 C CA . GLU C 1 562 ? 150.201 149.484 181.895 1.00 72.63 562 GLU C CA 1
ATOM 10200 C C . GLU C 1 562 ? 150.574 149.760 183.342 1.00 72.63 562 GLU C C 1
ATOM 10201 O O . GLU C 1 562 ? 151.035 150.865 183.649 1.00 72.63 562 GLU C O 1
ATOM 10207 N N . LEU C 1 563 ? 150.377 148.788 184.231 1.00 75.66 563 LEU C N 1
ATOM 10208 C CA . LEU C 1 563 ? 150.765 148.908 185.628 1.00 75.66 563 LEU C CA 1
ATOM 10209 C C . LEU C 1 563 ? 152.178 148.398 185.861 1.00 75.66 563 LEU C C 1
ATOM 10210 O O . LEU C 1 563 ? 152.919 148.981 186.656 1.00 75.66 563 LEU C O 1
ATOM 10215 N N . LEU C 1 564 ? 152.558 147.313 185.191 1.00 76.69 564 LEU C N 1
ATOM 10216 C CA . LEU C 1 564 ? 153.915 146.801 185.322 1.00 76.69 564 LEU C CA 1
ATOM 10217 C C . LEU C 1 564 ? 154.929 147.706 184.637 1.00 76.69 564 LEU C C 1
ATOM 10218 O O . LEU C 1 564 ? 156.097 147.740 185.037 1.00 76.69 564 LEU C O 1
ATOM 10223 N N . HIS C 1 565 ? 154.508 148.444 183.609 1.00 80.84 565 HIS C N 1
ATOM 10224 C CA . HIS C 1 565 ? 155.403 149.380 182.942 1.00 80.84 565 HIS C CA 1
ATOM 10225 C C . HIS C 1 565 ? 155.583 150.659 183.748 1.00 80.84 565 HIS C C 1
ATOM 10226 O O . HIS C 1 565 ? 156.628 151.308 183.650 1.00 80.84 565 HIS C O 1
ATOM 10233 N N . SER C 1 566 ? 154.590 151.025 184.560 1.00 82.38 566 SER C N 1
ATOM 10234 C CA . SER C 1 566 ? 154.684 152.240 185.358 1.00 82.38 566 SER C CA 1
ATOM 10235 C C . SER C 1 566 ? 155.647 152.101 186.528 1.00 82.38 566 SER C C 1
ATOM 10236 O O . SER C 1 566 ? 156.140 153.113 187.033 1.00 82.38 566 SER C O 1
ATOM 10239 N N . VAL C 1 567 ? 155.926 150.880 186.969 1.00 84.82 567 VAL C N 1
ATOM 10240 C CA . VAL C 1 567 ? 156.826 150.658 188.091 1.00 84.82 567 VAL C CA 1
ATOM 10241 C C . VAL C 1 567 ? 158.140 150.012 187.657 1.00 84.82 567 VAL C C 1
ATOM 10242 O O . VAL C 1 567 ? 159.171 150.242 188.311 1.00 84.82 567 VAL C O 1
ATOM 10246 N N . HIS C 1 568 ? 158.160 149.275 186.549 1.00 87.42 568 HIS C N 1
ATOM 10247 C CA . HIS C 1 568 ? 159.390 148.701 185.998 1.00 87.42 568 HIS C CA 1
ATOM 10248 C C . HIS C 1 568 ? 159.370 148.986 184.500 1.00 87.42 568 HIS C C 1
ATOM 10249 O O . HIS C 1 568 ? 158.768 148.239 183.727 1.00 87.42 568 HIS C O 1
ATOM 10256 N N . SER C 1 569 ? 160.034 150.066 184.095 1.00 88.12 569 SER C N 1
ATOM 10257 C CA . SER C 1 569 ? 160.037 150.477 182.698 1.00 88.12 569 SER C CA 1
ATOM 10258 C C . SER C 1 569 ? 161.134 149.815 181.882 1.00 88.12 569 SER C C 1
ATOM 10259 O O . SER C 1 569 ? 161.331 150.196 180.726 1.00 88.12 569 SER C O 1
ATOM 10262 N N . HIS C 1 570 ? 161.848 148.842 182.442 1.00 89.90 570 HIS C N 1
ATOM 10263 C CA . HIS C 1 570 ? 162.923 148.168 181.731 1.00 89.90 570 HIS C CA 1
ATOM 10264 C C . HIS C 1 570 ? 162.579 146.735 181.354 1.00 89.90 570 HIS C C 1
ATOM 10265 O O . HIS C 1 570 ? 163.446 146.008 180.865 1.00 89.90 570 HIS C O 1
ATOM 10272 N N . LEU C 1 571 ? 161.338 146.309 181.576 1.00 88.06 571 LEU C N 1
ATOM 10273 C CA . LEU C 1 571 ? 160.887 144.983 181.175 1.00 88.06 571 LEU C CA 1
ATOM 10274 C C . LEU C 1 571 ? 160.233 144.966 179.806 1.00 88.06 571 LEU C C 1
ATOM 10275 O O . LEU C 1 571 ? 159.873 143.887 179.324 1.00 88.06 571 LEU C O 1
ATOM 10280 N N . LEU C 1 572 ? 160.058 146.131 179.185 1.00 90.66 572 LEU C N 1
ATOM 10281 C CA . LEU C 1 572 ? 159.418 146.196 177.878 1.00 90.66 572 LEU C CA 1
ATOM 10282 C C . LEU C 1 572 ? 160.321 145.616 176.799 1.00 90.66 572 LEU C C 1
ATOM 10283 O O . LEU C 1 572 ? 159.898 144.766 176.009 1.00 90.66 572 LEU C O 1
ATOM 10288 N N . ASP C 1 573 ? 161.570 146.063 176.761 1.00 93.73 573 ASP C N 1
ATOM 10289 C CA . ASP C 1 573 ? 162.511 145.704 175.706 1.00 93.73 573 ASP C CA 1
ATOM 10290 C C . ASP C 1 573 ? 163.424 144.561 176.152 1.00 93.73 573 ASP C C 1
ATOM 10291 O O . ASP C 1 573 ? 164.644 144.690 176.171 1.00 93.73 573 ASP C O 1
ATOM 10296 N N . GLN C 1 574 ? 162.831 143.431 176.518 1.00 88.52 574 GLN C N 1
ATOM 10297 C CA . GLN C 1 574 ? 163.614 142.255 176.872 1.00 88.52 574 GLN C CA 1
ATOM 10298 C C . GLN C 1 574 ? 163.225 141.080 175.988 1.00 88.52 574 GLN C C 1
ATOM 10299 O O . GLN C 1 574 ? 162.204 141.099 175.300 1.00 88.52 574 GLN C O 1
ATOM 10305 N N . VAL C 1 575 ? 164.062 140.048 176.019 1.00 87.35 575 VAL C N 1
ATOM 10306 C CA . VAL C 1 575 ? 163.889 138.875 175.171 1.00 87.35 575 VAL C CA 1
ATOM 10307 C C . VAL C 1 575 ? 163.786 137.635 176.043 1.00 87.35 575 VAL C C 1
ATOM 10308 O O . VAL C 1 575 ? 163.762 137.726 177.274 1.00 87.35 575 VAL C O 1
ATOM 10312 N N . ASP C 1 576 ? 163.721 136.469 175.413 1.00 87.72 576 ASP C N 1
ATOM 10313 C CA . ASP C 1 576 ? 163.585 135.206 176.123 1.00 87.72 576 ASP C CA 1
ATOM 10314 C C . ASP C 1 576 ? 164.593 134.213 175.550 1.00 87.72 576 ASP C C 1
ATOM 10315 O O . ASP C 1 576 ? 165.567 134.588 174.886 1.00 87.72 576 ASP C O 1
ATOM 10320 N N . LYS C 1 577 ? 164.383 132.928 175.853 1.00 89.64 577 LYS C N 1
ATOM 10321 C CA . LYS C 1 577 ? 165.265 131.869 175.375 1.00 89.64 577 LYS C CA 1
ATOM 10322 C C . LYS C 1 577 ? 165.243 131.746 173.851 1.00 89.64 577 LYS C C 1
ATOM 10323 O O . LYS C 1 577 ? 166.261 131.391 173.246 1.00 89.64 577 LYS C O 1
ATOM 10329 N N . ASP C 1 578 ? 164.117 132.061 173.212 1.00 89.18 578 ASP C N 1
ATOM 10330 C CA . ASP C 1 578 ? 164.024 132.061 171.758 1.00 89.18 578 ASP C CA 1
ATOM 10331 C C . ASP C 1 578 ? 164.197 133.448 171.149 1.00 89.18 578 ASP C C 1
ATOM 10332 O O . ASP C 1 578 ? 163.992 133.609 169.943 1.00 89.18 578 ASP C O 1
ATOM 10337 N N . GLY C 1 579 ? 164.558 134.449 171.947 1.00 87.88 579 GLY C N 1
ATOM 10338 C CA . GLY C 1 579 ? 164.806 135.780 171.436 1.00 87.88 579 GLY C CA 1
ATOM 10339 C C . GLY C 1 579 ? 163.581 136.636 171.208 1.00 87.88 579 GLY C C 1
ATOM 10340 O O . GLY C 1 579 ? 163.726 137.796 170.806 1.00 87.88 579 GLY C O 1
ATOM 10341 N N . ASN C 1 580 ? 162.385 136.114 171.464 1.00 84.58 580 ASN C N 1
ATOM 10342 C CA . ASN C 1 580 ? 161.157 136.853 171.207 1.00 84.58 580 ASN C CA 1
ATOM 10343 C C . ASN C 1 580 ? 160.937 137.933 172.258 1.00 84.58 580 ASN C C 1
ATOM 10344 O O . ASN C 1 580 ? 161.178 137.720 173.447 1.00 84.58 580 ASN C O 1
ATOM 10349 N N . THR C 1 581 ? 160.480 139.100 171.815 1.00 82.22 581 THR C N 1
ATOM 10350 C CA . THR C 1 581 ? 160.064 140.160 172.719 1.00 82.22 581 THR C CA 1
ATOM 10351 C C . THR C 1 581 ? 158.566 140.047 172.981 1.00 82.22 581 THR C C 1
ATOM 10352 O O . THR C 1 581 ? 157.938 139.026 172.696 1.00 82.22 581 THR C O 1
ATOM 10356 N N . ALA C 1 582 ? 157.975 141.099 173.545 1.00 78.08 582 ALA C N 1
ATOM 10357 C CA . ALA C 1 582 ? 156.546 141.086 173.818 1.00 78.08 582 ALA C CA 1
ATOM 10358 C C . ALA C 1 582 ? 155.711 141.282 172.559 1.00 78.08 582 ALA C C 1
ATOM 10359 O O . ALA C 1 582 ? 154.599 140.752 172.479 1.00 78.08 582 ALA C O 1
ATOM 10361 N N . LEU C 1 583 ? 156.211 142.041 171.578 1.00 76.68 583 LEU C N 1
ATOM 10362 C CA . LEU C 1 583 ? 155.503 142.161 170.305 1.00 76.68 583 LEU C CA 1
ATOM 10363 C C . LEU C 1 583 ? 155.521 140.865 169.517 1.00 76.68 583 LEU C C 1
ATOM 10364 O O . LEU C 1 583 ? 154.610 140.615 168.724 1.00 76.68 583 LEU C O 1
ATOM 10369 N N . HIS C 1 584 ? 156.551 140.045 169.694 1.00 80.98 584 HIS C N 1
ATOM 10370 C CA . HIS C 1 584 ? 156.575 138.759 169.013 1.00 80.98 584 HIS C CA 1
ATOM 10371 C C . HIS C 1 584 ? 155.548 137.813 169.609 1.00 80.98 584 HIS C C 1
ATOM 10372 O O . HIS C 1 584 ? 154.883 137.070 168.882 1.00 80.98 584 HIS C O 1
ATOM 10379 N N . LEU C 1 585 ? 155.387 137.846 170.928 1.00 76.74 585 LEU C N 1
ATOM 10380 C CA . LEU C 1 585 ? 154.493 136.914 171.596 1.00 76.74 585 LEU C CA 1
ATOM 10381 C C . LEU C 1 585 ? 153.033 137.319 171.467 1.00 76.74 585 LEU C C 1
ATOM 10382 O O . LEU C 1 585 ? 152.154 136.456 171.502 1.00 76.74 585 LEU C O 1
ATOM 10387 N N . ALA C 1 586 ? 152.753 138.610 171.311 1.00 73.03 586 ALA C N 1
ATOM 10388 C CA . ALA C 1 586 ? 151.379 139.049 171.117 1.00 73.03 586 ALA C CA 1
ATOM 10389 C C . ALA C 1 586 ? 150.876 138.805 169.701 1.00 73.03 586 ALA C C 1
ATOM 10390 O O . ALA C 1 586 ? 149.660 138.769 169.494 1.00 73.03 586 ALA C O 1
ATOM 10392 N N . THR C 1 587 ? 151.769 138.643 168.725 1.00 77.42 587 THR C N 1
ATOM 10393 C CA . THR C 1 587 ? 151.354 138.331 167.363 1.00 77.42 587 THR C CA 1
ATOM 10394 C C . THR C 1 587 ? 151.321 136.842 167.074 1.00 77.42 587 THR C C 1
ATOM 10395 O O . THR C 1 587 ? 150.651 136.430 166.122 1.00 77.42 587 THR C O 1
ATOM 10399 N N . MET C 1 588 ? 152.028 136.026 167.856 1.00 77.97 588 MET C N 1
ATOM 10400 C CA . MET C 1 588 ? 151.918 134.583 167.688 1.00 77.97 588 MET C CA 1
ATOM 10401 C C . MET C 1 588 ? 150.578 134.049 168.159 1.00 77.97 588 MET C C 1
ATOM 10402 O O . MET C 1 588 ? 150.213 132.926 167.798 1.00 77.97 588 MET C O 1
ATOM 10407 N N . GLU C 1 589 ? 149.840 134.815 168.962 1.00 73.58 589 GLU C N 1
ATOM 10408 C CA . GLU C 1 589 ? 148.565 134.364 169.498 1.00 73.58 589 GLU C CA 1
ATOM 10409 C C . GLU C 1 589 ? 147.421 135.325 169.207 1.00 73.58 589 GLU C C 1
ATOM 10410 O O . GLU C 1 589 ? 146.360 135.193 169.826 1.00 73.58 589 GLU C O 1
ATOM 10416 N N . ASN C 1 590 ? 147.614 136.269 168.277 1.00 69.61 590 ASN C N 1
ATOM 10417 C CA . ASN C 1 590 ? 146.570 137.125 167.700 1.00 69.61 590 ASN C CA 1
ATOM 10418 C C . ASN C 1 590 ? 145.861 137.952 168.779 1.00 69.61 590 ASN C C 1
ATOM 10419 O O . ASN C 1 590 ? 144.686 137.756 169.086 1.00 69.61 590 ASN C O 1
ATOM 10424 N N . LYS C 1 591 ? 146.622 138.873 169.367 1.00 64.75 591 LYS C N 1
ATOM 10425 C CA . LYS C 1 591 ? 146.126 139.780 170.399 1.00 64.75 591 LYS C CA 1
ATOM 10426 C C . LYS C 1 591 ? 146.222 141.203 169.866 1.00 64.75 591 LYS C C 1
ATOM 10427 O O . LYS C 1 591 ? 147.179 141.921 170.185 1.00 64.75 591 LYS C O 1
ATOM 10433 N N . PRO C 1 592 ? 145.250 141.649 169.061 1.00 64.91 592 PRO C N 1
ATOM 10434 C CA . PRO C 1 592 ? 145.396 142.952 168.394 1.00 64.91 592 PRO C CA 1
ATOM 10435 C C . PRO C 1 592 ? 145.307 144.139 169.328 1.00 64.91 592 PRO C C 1
ATOM 10436 O O . PRO C 1 592 ? 145.925 145.173 169.053 1.00 64.91 592 PRO C O 1
ATOM 10440 N N . HIS C 1 593 ? 144.559 144.030 170.422 1.00 69.15 593 HIS C N 1
ATOM 10441 C CA . HIS C 1 593 ? 144.382 145.169 171.308 1.00 69.15 593 HIS C CA 1
ATOM 10442 C C . HIS C 1 593 ? 145.608 145.415 172.174 1.00 69.15 593 HIS C C 1
ATOM 10443 O O . HIS C 1 593 ? 145.795 146.533 172.662 1.00 69.15 593 HIS C O 1
ATOM 10450 N N . ALA C 1 594 ? 146.464 144.410 172.345 1.00 68.16 594 ALA C N 1
ATOM 10451 C CA . ALA C 1 594 ? 147.708 144.615 173.074 1.00 68.16 594 ALA C CA 1
ATOM 10452 C C . ALA C 1 594 ? 148.773 145.255 172.195 1.00 68.16 594 ALA C C 1
ATOM 10453 O O . ALA C 1 594 ? 149.577 146.052 172.689 1.00 68.16 594 ALA C O 1
ATOM 10455 N N . ILE C 1 595 ? 148.775 144.934 170.894 1.00 69.10 595 ILE C N 1
ATOM 10456 C CA . ILE C 1 595 ? 149.781 145.451 169.964 1.00 69.10 595 ILE C CA 1
ATOM 10457 C C . ILE C 1 595 ? 149.685 146.968 169.849 1.00 69.10 595 ILE C C 1
ATOM 10458 O O . ILE C 1 595 ? 150.701 147.666 169.742 1.00 69.10 595 ILE C O 1
ATOM 10463 N N . SER C 1 596 ? 148.470 147.507 169.934 1.00 71.62 596 SER C N 1
ATOM 10464 C CA . SER C 1 596 ? 148.294 148.952 169.931 1.00 71.62 596 SER C CA 1
ATOM 10465 C C . SER C 1 596 ? 148.753 149.604 171.228 1.00 71.62 596 SER C C 1
ATOM 10466 O O . SER C 1 596 ? 148.867 150.831 171.280 1.00 71.62 596 SER C O 1
ATOM 10469 N N . VAL C 1 597 ? 149.009 148.822 172.272 1.00 71.99 597 VAL C N 1
ATOM 10470 C CA . VAL C 1 597 ? 149.411 149.356 173.565 1.00 71.99 597 VAL C CA 1
ATOM 10471 C C . VAL C 1 597 ? 150.890 149.064 173.778 1.00 71.99 597 VAL C C 1
ATOM 10472 O O . VAL C 1 597 ? 151.613 149.870 174.372 1.00 71.99 597 VAL C O 1
ATOM 10476 N N . LEU C 1 598 ? 151.356 147.921 173.262 1.00 74.13 598 LEU C N 1
ATOM 10477 C CA . LEU C 1 598 ? 152.787 147.626 173.268 1.00 74.13 598 LEU C CA 1
ATOM 10478 C C . LEU C 1 598 ? 153.587 148.621 172.437 1.00 74.13 598 LEU C C 1
ATOM 10479 O O . LEU C 1 598 ? 154.765 148.857 172.722 1.00 74.13 598 LEU C O 1
ATOM 10484 N N . MET C 1 599 ? 152.980 149.204 171.408 1.00 78.01 599 MET C N 1
ATOM 10485 C CA . MET C 1 599 ? 153.686 150.123 170.530 1.00 78.01 599 MET C CA 1
ATOM 10486 C C . MET C 1 599 ? 153.405 151.586 170.818 1.00 78.01 599 MET C C 1
ATOM 10487 O O . MET C 1 599 ? 154.165 152.441 170.362 1.00 78.01 599 MET C O 1
ATOM 10492 N N . SER C 1 600 ? 152.353 151.902 171.564 1.00 77.26 600 SER C N 1
ATOM 10493 C CA . SER C 1 600 ? 152.155 153.278 171.989 1.00 77.26 600 SER C CA 1
ATOM 10494 C C . SER C 1 600 ? 153.070 153.676 173.139 1.00 77.26 600 SER C C 1
ATOM 10495 O O . SER C 1 600 ? 153.112 154.858 173.491 1.00 77.26 600 SER C O 1
ATOM 10498 N N . MET C 1 601 ? 153.791 152.727 173.734 1.00 82.71 601 MET C N 1
ATOM 10499 C CA . MET C 1 601 ? 154.773 153.018 174.768 1.00 82.71 601 MET C CA 1
ATOM 10500 C C . MET C 1 601 ? 156.200 152.777 174.299 1.00 82.71 601 MET C C 1
ATOM 10501 O O . MET C 1 601 ? 157.121 152.768 175.122 1.00 82.71 601 MET C O 1
ATOM 10506 N N . GLY C 1 602 ? 156.408 152.579 173.001 1.00 85.33 602 GLY C N 1
ATOM 10507 C CA . GLY C 1 602 ? 157.746 152.532 172.449 1.00 85.33 602 GLY C CA 1
ATOM 10508 C C . GLY C 1 602 ? 158.500 151.236 172.649 1.00 85.33 602 GLY C C 1
ATOM 10509 O O . GLY C 1 602 ? 159.530 151.212 173.326 1.00 85.33 602 GLY C O 1
ATOM 10510 N N . CYS C 1 603 ? 158.007 150.150 172.066 1.00 90.91 603 CYS C N 1
ATOM 10511 C CA . CYS C 1 603 ? 158.743 148.896 172.077 1.00 90.91 603 CYS C CA 1
ATOM 10512 C C . CYS C 1 603 ? 159.743 148.871 170.929 1.00 90.91 603 CYS C C 1
ATOM 10513 O O . CYS C 1 603 ? 159.489 149.419 169.854 1.00 90.91 603 CYS C O 1
ATOM 10516 N N . LYS C 1 604 ? 160.887 148.237 171.162 1.00 91.23 604 LYS C N 1
ATOM 10517 C CA . LYS C 1 604 ? 161.931 148.152 170.148 1.00 91.23 604 LYS C CA 1
ATOM 10518 C C . LYS C 1 604 ? 161.605 147.039 169.161 1.00 91.23 604 LYS C C 1
ATOM 10519 O O . LYS C 1 604 ? 161.355 145.898 169.562 1.00 91.23 604 LYS C O 1
ATOM 10525 N N . LEU C 1 605 ? 161.607 147.368 167.873 1.00 88.44 605 LEU C N 1
ATOM 10526 C CA . LEU C 1 605 ? 161.378 146.383 166.817 1.00 88.44 605 LEU C CA 1
ATOM 10527 C C . LEU C 1 605 ? 162.697 145.687 166.516 1.00 88.44 605 LEU C C 1
ATOM 10528 O O . LEU C 1 605 ? 163.538 146.215 165.788 1.00 88.44 605 LEU C O 1
ATOM 10533 N N . VAL C 1 606 ? 162.889 144.495 167.075 1.00 90.79 606 VAL C N 1
ATOM 10534 C CA . VAL C 1 606 ? 164.128 143.751 166.875 1.00 90.79 606 VAL C CA 1
ATOM 10535 C C . VAL C 1 606 ? 163.808 142.406 166.241 1.00 90.79 606 VAL C C 1
ATOM 10536 O O . VAL C 1 606 ? 162.648 142.111 165.940 1.00 90.79 606 VAL C O 1
ATOM 10540 N N . TYR C 1 607 ? 164.835 141.590 166.024 1.00 93.20 607 TYR C N 1
ATOM 10541 C CA . TYR C 1 607 ? 164.684 140.261 165.453 1.00 93.20 607 TYR C CA 1
ATOM 10542 C C . TYR C 1 607 ? 164.993 139.209 166.508 1.00 93.20 607 TYR C C 1
ATOM 10543 O O . TYR C 1 607 ? 165.662 139.479 167.508 1.00 93.20 607 TYR C O 1
ATOM 10552 N N . ASN C 1 608 ? 164.503 137.999 166.273 1.00 94.99 608 ASN C N 1
ATOM 10553 C CA . ASN C 1 608 ? 164.742 136.890 167.183 1.00 94.99 608 ASN C CA 1
ATOM 10554 C C . ASN C 1 608 ? 165.909 136.031 166.690 1.00 94.99 608 ASN C C 1
ATOM 10555 O O . ASN C 1 608 ? 166.657 136.415 165.789 1.00 94.99 608 ASN C O 1
ATOM 10560 N N . VAL C 1 609 ? 166.081 134.859 167.309 1.00 99.06 609 VAL C N 1
ATOM 10561 C CA . VAL C 1 609 ? 167.152 133.939 166.935 1.00 99.06 609 VAL C CA 1
ATOM 10562 C C . VAL C 1 609 ? 166.900 133.354 165.549 1.00 99.06 609 VAL C C 1
ATOM 10563 O O . VAL C 1 609 ? 167.830 133.177 164.753 1.00 99.06 609 VAL C O 1
ATOM 10567 N N . LEU C 1 610 ? 165.635 133.108 165.211 1.00 99.81 610 LEU C N 1
ATOM 10568 C CA . LEU C 1 610 ? 165.258 132.649 163.878 1.00 99.81 610 LEU C CA 1
ATOM 10569 C C . LEU C 1 610 ? 164.971 133.802 162.926 1.00 99.81 610 LEU C C 1
ATOM 10570 O O . LEU C 1 610 ? 164.084 133.666 162.072 1.00 99.81 610 LEU C O 1
ATOM 10575 N N . ASP C 1 611 ? 165.649 134.939 163.145 1.00 101.61 611 ASP C N 1
ATOM 10576 C CA . ASP C 1 611 ? 165.748 136.162 162.315 1.00 101.61 611 ASP C CA 1
ATOM 10577 C C . ASP C 1 611 ? 164.452 136.548 161.592 1.00 101.61 611 ASP C C 1
ATOM 10578 O O . ASP C 1 611 ? 164.433 136.885 160.407 1.00 101.61 611 ASP C O 1
ATOM 10583 N N . MET C 1 612 ? 163.359 136.525 162.348 1.00 93.83 612 MET C N 1
ATOM 10584 C CA . MET C 1 612 ? 162.081 137.076 161.935 1.00 93.83 612 MET C CA 1
ATOM 10585 C C . MET C 1 612 ? 161.716 138.243 162.840 1.00 93.83 612 MET C C 1
ATOM 10586 O O . MET C 1 612 ? 162.290 138.426 163.916 1.00 93.83 612 MET C O 1
ATOM 10591 N N . SER C 1 613 ? 160.756 139.036 162.390 1.00 87.97 613 SER C N 1
ATOM 10592 C CA . SER C 1 613 ? 160.267 140.184 163.134 1.00 87.97 613 SER C CA 1
ATOM 10593 C C . SER C 1 613 ? 158.827 139.947 163.564 1.00 87.97 613 SER C C 1
ATOM 10594 O O . SER C 1 613 ? 158.257 138.879 163.342 1.00 87.97 613 SER C O 1
ATOM 10597 N N . ALA C 1 614 ? 158.239 140.970 164.185 1.00 84.36 614 ALA C N 1
ATOM 10598 C CA . ALA C 1 614 ? 156.834 140.890 164.561 1.00 84.36 614 ALA C CA 1
ATOM 10599 C C . ALA C 1 614 ? 155.926 140.921 163.342 1.00 84.36 614 ALA C C 1
ATOM 10600 O O . ALA C 1 614 ? 154.847 140.322 163.362 1.00 84.36 614 ALA C O 1
ATOM 10602 N N . ILE C 1 615 ? 156.344 141.599 162.274 1.00 83.70 615 ILE C N 1
ATOM 10603 C CA . ILE C 1 615 ? 155.529 141.666 161.069 1.00 83.70 615 ILE C CA 1
ATOM 10604 C C . ILE C 1 615 ? 155.633 140.364 160.299 1.00 83.70 615 ILE C C 1
ATOM 10605 O O . ILE C 1 615 ? 154.717 140.001 159.555 1.00 83.70 615 ILE C O 1
ATOM 10610 N N . ASP C 1 616 ? 156.745 139.652 160.463 1.00 87.60 616 ASP C N 1
ATOM 10611 C CA . ASP C 1 616 ? 156.957 138.406 159.742 1.00 87.60 616 ASP C CA 1
ATOM 10612 C C . ASP C 1 616 ? 156.019 137.309 160.218 1.00 87.60 616 ASP C C 1
ATOM 10613 O O . ASP C 1 616 ? 155.600 136.473 159.413 1.00 87.60 616 ASP C O 1
ATOM 10618 N N . TYR C 1 617 ? 155.663 137.298 161.503 1.00 84.56 617 TYR C N 1
ATOM 10619 C CA . TYR C 1 617 ? 154.723 136.295 161.984 1.00 84.56 617 TYR C CA 1
ATOM 10620 C C . TYR C 1 617 ? 153.291 136.621 161.595 1.00 84.56 617 TYR C C 1
ATOM 10621 O O . TYR C 1 617 ? 152.500 135.705 161.356 1.00 84.56 617 TYR C O 1
ATOM 10630 N N . ALA C 1 618 ? 152.934 137.902 161.524 1.00 78.42 618 ALA C N 1
ATOM 10631 C CA . ALA C 1 618 ? 151.573 138.269 161.161 1.00 78.42 618 ALA C CA 1
ATOM 10632 C C . ALA C 1 618 ? 151.265 137.989 159.697 1.00 78.42 618 ALA C C 1
ATOM 10633 O O . ALA C 1 618 ? 150.095 137.822 159.346 1.00 78.42 618 ALA C O 1
ATOM 10635 N N . ILE C 1 619 ? 152.281 137.925 158.843 1.00 78.26 619 ILE C N 1
ATOM 10636 C CA . ILE C 1 619 ? 152.082 137.573 157.442 1.00 78.26 619 ILE C CA 1
ATOM 10637 C C . ILE C 1 619 ? 152.207 136.067 157.235 1.00 78.26 619 ILE C C 1
ATOM 10638 O O . ILE C 1 619 ? 151.483 135.483 156.424 1.00 78.26 619 ILE C O 1
ATOM 10643 N N . TYR C 1 620 ? 153.093 135.411 157.988 1.00 83.09 620 TYR C N 1
ATOM 10644 C CA . TYR C 1 620 ? 153.262 133.966 157.857 1.00 83.09 620 TYR C CA 1
ATOM 10645 C C . TYR C 1 620 ? 152.058 133.214 158.412 1.00 83.09 620 TYR C C 1
ATOM 10646 O O . TYR C 1 620 ? 151.488 132.351 157.734 1.00 83.09 620 TYR C O 1
ATOM 10655 N N . TYR C 1 621 ? 151.645 133.535 159.640 1.00 80.94 621 TYR C N 1
ATOM 10656 C CA . TYR C 1 621 ? 150.448 132.924 160.205 1.00 80.94 621 TYR C CA 1
ATOM 10657 C C . TYR C 1 621 ? 149.162 133.473 159.606 1.00 80.94 621 TYR C C 1
ATOM 10658 O O . TYR C 1 621 ? 148.103 132.884 159.844 1.00 80.94 621 TYR C O 1
ATOM 10667 N N . LYS C 1 622 ? 149.239 134.584 158.864 1.00 78.59 622 LYS C N 1
ATOM 10668 C CA . LYS C 1 622 ? 148.109 135.258 158.217 1.00 78.59 622 LYS C CA 1
ATOM 10669 C C . LYS C 1 622 ? 147.044 135.678 159.229 1.00 78.59 622 LYS C C 1
ATOM 10670 O O . LYS C 1 622 ? 145.913 135.196 159.218 1.00 78.59 622 LYS C O 1
ATOM 10676 N N . TYR C 1 623 ? 147.438 136.583 160.125 1.00 74.49 623 TYR C N 1
ATOM 10677 C CA . TYR C 1 623 ? 146.476 137.272 160.971 1.00 74.49 623 TYR C CA 1
ATOM 10678 C C . TYR C 1 623 ? 146.294 138.681 160.434 1.00 74.49 623 TYR C C 1
ATOM 10679 O O . TYR C 1 623 ? 147.169 139.532 160.646 1.00 74.49 623 TYR C O 1
ATOM 10688 N N . PRO C 1 624 ? 145.198 138.979 159.730 1.00 68.25 624 PRO C N 1
ATOM 10689 C CA . PRO C 1 624 ? 145.028 140.336 159.189 1.00 68.25 624 PRO C CA 1
ATOM 10690 C C . PRO C 1 624 ? 144.838 141.410 160.242 1.00 68.25 624 PRO C C 1
ATOM 10691 O O . PRO C 1 624 ? 145.458 142.470 160.135 1.00 68.25 624 PRO C O 1
ATOM 10695 N N . GLU C 1 625 ? 144.026 141.174 161.270 1.00 70.40 625 GLU C N 1
ATOM 10696 C CA . GLU C 1 625 ? 143.783 142.222 162.254 1.00 70.40 625 GLU C CA 1
ATOM 10697 C C . GLU C 1 625 ? 144.911 142.372 163.266 1.00 70.40 625 GLU C C 1
ATOM 10698 O O . GLU C 1 625 ? 144.844 143.272 164.107 1.00 70.40 625 GLU C O 1
ATOM 10704 N N . ALA C 1 626 ? 145.934 141.522 163.213 1.00 65.78 626 ALA C N 1
ATOM 10705 C CA . ALA C 1 626 ? 147.139 141.726 164.005 1.00 65.78 626 ALA C CA 1
ATOM 10706 C C . ALA C 1 626 ? 148.175 142.536 163.249 1.00 65.78 626 ALA C C 1
ATOM 10707 O O . ALA C 1 626 ? 148.877 143.352 163.850 1.00 65.78 626 ALA C O 1
ATOM 10709 N N . ALA C 1 627 ? 148.289 142.320 161.939 1.00 64.65 627 ALA C N 1
ATOM 10710 C CA . ALA C 1 627 ? 149.156 143.158 161.119 1.00 64.65 627 ALA C CA 1
ATOM 10711 C C . ALA C 1 627 ? 148.573 144.544 160.936 1.00 64.65 627 ALA C C 1
ATOM 10712 O O . ALA C 1 627 ? 149.319 145.516 160.812 1.00 64.65 627 ALA C O 1
ATOM 10714 N N . LEU C 1 628 ? 147.248 144.658 160.931 1.00 62.86 628 LEU C N 1
ATOM 10715 C CA . LEU C 1 628 ? 146.593 145.939 160.722 1.00 62.86 628 LEU C CA 1
ATOM 10716 C C . LEU C 1 628 ? 146.721 146.848 161.934 1.00 62.86 628 LEU C C 1
ATOM 10717 O O . LEU C 1 628 ? 146.532 148.060 161.812 1.00 62.86 628 LEU C O 1
ATOM 10722 N N . ALA C 1 629 ? 147.049 146.299 163.097 1.00 68.57 629 ALA C N 1
ATOM 10723 C CA . ALA C 1 629 ? 147.241 147.107 164.290 1.00 68.57 629 ALA C CA 1
ATOM 10724 C C . ALA C 1 629 ? 148.623 147.731 164.365 1.00 68.57 629 ALA C C 1
ATOM 10725 O O . ALA C 1 629 ? 148.889 148.482 165.307 1.00 68.57 629 ALA C O 1
ATOM 10727 N N . MET C 1 630 ? 149.506 147.446 163.410 1.00 69.94 630 MET C N 1
ATOM 10728 C CA . MET C 1 630 ? 150.840 148.027 163.421 1.00 69.94 630 MET C CA 1
ATOM 10729 C C . MET C 1 630 ? 151.318 148.592 162.091 1.00 69.94 630 MET C C 1
ATOM 10730 O O . MET C 1 630 ? 152.302 149.338 162.092 1.00 69.94 630 MET C O 1
ATOM 10735 N N . VAL C 1 631 ? 150.664 148.293 160.966 1.00 68.38 631 VAL C N 1
ATOM 10736 C CA . VAL C 1 631 ? 150.931 149.049 159.746 1.00 68.38 631 VAL C CA 1
ATOM 10737 C C . VAL C 1 631 ? 149.972 150.214 159.594 1.00 68.38 631 VAL C C 1
ATOM 10738 O O . VAL C 1 631 ? 150.136 151.025 158.673 1.00 68.38 631 VAL C O 1
ATOM 10742 N N . THR C 1 632 ? 148.977 150.327 160.471 1.00 72.23 632 THR C N 1
ATOM 10743 C CA . THR C 1 632 ? 148.036 151.437 160.475 1.00 72.23 632 THR C CA 1
ATOM 10744 C C . THR C 1 632 ? 148.075 152.139 161.834 1.00 72.23 632 THR C C 1
ATOM 10745 O O . THR C 1 632 ? 147.110 152.789 162.247 1.00 72.23 632 THR C O 1
ATOM 10749 N N . HIS C 1 633 ? 149.186 151.996 162.548 1.00 78.94 633 HIS C N 1
ATOM 10750 C CA . HIS C 1 633 ? 149.388 152.685 163.810 1.00 78.94 633 HIS C CA 1
ATOM 10751 C C . HIS C 1 633 ? 149.535 154.182 163.556 1.00 78.94 633 HIS C C 1
ATOM 10752 O O . HIS C 1 633 ? 149.910 154.616 162.468 1.00 78.94 633 HIS C O 1
ATOM 10759 N N . GLU C 1 634 ? 149.214 154.980 164.569 1.00 81.87 634 GLU C N 1
ATOM 10760 C CA . GLU C 1 634 ? 149.130 156.419 164.356 1.00 81.87 634 GLU C CA 1
ATOM 10761 C C . GLU C 1 634 ? 150.507 157.074 164.278 1.00 81.87 634 GLU C C 1
ATOM 10762 O O . GLU C 1 634 ? 150.713 157.985 163.469 1.00 81.87 634 GLU C O 1
ATOM 10768 N N . GLU C 1 635 ? 151.467 156.622 165.081 1.00 86.35 635 GLU C N 1
ATOM 10769 C CA . GLU C 1 635 ? 152.758 157.293 165.155 1.00 86.35 635 GLU C CA 1
ATOM 10770 C C . GLU C 1 635 ? 153.927 156.472 164.635 1.00 86.35 635 GLU C C 1
ATOM 10771 O O . GLU C 1 635 ? 154.925 157.056 164.212 1.00 86.35 635 GLU C O 1
ATOM 10777 N N . ARG C 1 636 ? 153.841 155.147 164.652 1.00 83.19 636 ARG C N 1
ATOM 10778 C CA . ARG C 1 636 ? 154.968 154.299 164.291 1.00 83.19 636 ARG C CA 1
ATOM 10779 C C . ARG C 1 636 ? 154.676 153.464 163.050 1.00 83.19 636 ARG C C 1
ATOM 10780 O O . ARG C 1 636 ? 155.239 152.384 162.880 1.00 83.19 636 ARG C O 1
ATOM 10788 N N . ALA C 1 637 ? 153.796 153.959 162.174 1.00 83.21 637 ALA C N 1
ATOM 10789 C CA . ALA C 1 637 ? 153.472 153.231 160.951 1.00 83.21 637 ALA C CA 1
ATOM 10790 C C . ALA C 1 637 ? 154.630 153.254 159.966 1.00 83.21 637 ALA C C 1
ATOM 10791 O O . ALA C 1 637 ? 154.854 152.279 159.240 1.00 83.21 637 ALA C O 1
ATOM 10793 N N . ASN C 1 638 ? 155.375 154.359 159.929 1.00 84.41 638 ASN C N 1
ATOM 10794 C CA . ASN C 1 638 ? 156.463 154.495 158.970 1.00 84.41 638 ASN C CA 1
ATOM 10795 C C . ASN C 1 638 ? 157.675 153.666 159.369 1.00 84.41 638 ASN C C 1
ATOM 10796 O O . ASN C 1 638 ? 158.433 153.225 158.500 1.00 84.41 638 ASN C O 1
ATOM 10801 N N . GLU C 1 639 ? 157.877 153.444 160.668 1.00 84.17 639 GLU C N 1
ATOM 10802 C CA . GLU C 1 639 ? 158.997 152.618 161.097 1.00 84.17 639 GLU C CA 1
ATOM 10803 C C . GLU C 1 639 ? 158.712 151.144 160.872 1.00 84.17 639 GLU C C 1
ATOM 10804 O O . GLU C 1 639 ? 159.640 150.368 160.642 1.00 84.17 639 GLU C O 1
ATOM 10810 N N . VAL C 1 640 ? 157.442 150.749 160.947 1.00 84.80 640 VAL C N 1
ATOM 10811 C CA . VAL C 1 640 ? 157.044 149.375 160.664 1.00 84.80 640 VAL C CA 1
ATOM 10812 C C . VAL C 1 640 ? 157.221 149.055 159.186 1.00 84.80 640 VAL C C 1
ATOM 10813 O O . VAL C 1 640 ? 157.659 147.959 158.820 1.00 84.80 640 VAL C O 1
ATOM 10817 N N . MET C 1 641 ? 156.940 150.020 158.318 1.00 83.72 641 MET C N 1
ATOM 10818 C CA . MET C 1 641 ? 156.989 149.764 156.888 1.00 83.72 641 MET C CA 1
ATOM 10819 C C . MET C 1 641 ? 158.419 149.716 156.357 1.00 83.72 641 MET C C 1
ATOM 10820 O O . MET C 1 641 ? 158.650 149.202 155.260 1.00 83.72 641 MET C O 1
ATOM 10825 N N . ALA C 1 642 ? 159.384 150.243 157.105 1.00 87.67 642 ALA C N 1
ATOM 10826 C CA . ALA C 1 642 ? 160.787 150.202 156.701 1.00 87.67 642 ALA C CA 1
ATOM 10827 C C . ALA C 1 642 ? 161.537 149.119 157.477 1.00 87.67 642 ALA C C 1
ATOM 10828 O O . ALA C 1 642 ? 162.279 149.388 158.417 1.00 87.67 642 ALA C O 1
ATOM 10830 N N . LEU C 1 643 ? 161.331 147.871 157.066 1.00 91.94 643 LEU C N 1
ATOM 10831 C CA . LEU C 1 643 ? 162.111 146.754 157.578 1.00 91.94 643 LEU C CA 1
ATOM 10832 C C . LEU C 1 643 ? 162.717 145.940 156.447 1.00 91.94 643 LEU C C 1
ATOM 10833 O O . LEU C 1 643 ? 162.180 145.883 155.340 1.00 91.94 643 LEU C O 1
ATOM 10838 N N . ARG C 1 644 ? 163.844 145.301 156.757 1.00 99.63 644 ARG C N 1
ATOM 10839 C CA . ARG C 1 644 ? 164.600 144.487 155.814 1.00 99.63 644 ARG C CA 1
ATOM 10840 C C . ARG C 1 644 ? 164.799 143.118 156.442 1.00 99.63 644 ARG C C 1
ATOM 10841 O O . ARG C 1 644 ? 165.347 143.018 157.543 1.00 99.63 644 ARG C O 1
ATOM 10849 N N . SER C 1 645 ? 164.365 142.068 155.753 1.00 102.40 645 SER C N 1
ATOM 10850 C CA . SER C 1 645 ? 164.415 140.725 156.316 1.00 102.40 645 SER C CA 1
ATOM 10851 C C . SER C 1 645 ? 164.913 139.758 155.250 1.00 102.40 645 SER C C 1
ATOM 10852 O O . SER C 1 645 ? 165.388 140.161 154.185 1.00 102.40 645 SER C O 1
ATOM 10855 N N . ASP C 1 646 ? 164.809 138.466 155.554 1.00 105.43 646 ASP C N 1
ATOM 10856 C CA . ASP C 1 646 ? 165.166 137.393 154.637 1.00 105.43 646 ASP C CA 1
ATOM 10857 C C . ASP C 1 646 ? 163.949 136.667 154.095 1.00 105.43 646 ASP C C 1
ATOM 10858 O O . ASP C 1 646 ? 163.919 136.308 152.915 1.00 105.43 646 ASP C O 1
ATOM 10863 N N . LYS C 1 647 ? 162.953 136.424 154.946 1.00 103.49 647 LYS C N 1
ATOM 10864 C CA . LYS C 1 647 ? 161.696 135.856 154.473 1.00 103.49 647 LYS C CA 1
ATOM 10865 C C . LYS C 1 647 ? 160.924 136.873 153.644 1.00 103.49 647 LYS C C 1
ATOM 10866 O O . LYS C 1 647 ? 160.304 136.518 152.635 1.00 103.49 647 LYS C O 1
ATOM 10872 N N . HIS C 1 648 ? 160.970 138.141 154.042 1.00 96.77 648 HIS C N 1
ATOM 10873 C CA . HIS C 1 648 ? 160.278 139.219 153.343 1.00 96.77 648 HIS C CA 1
ATOM 10874 C C . HIS C 1 648 ? 161.238 140.394 153.214 1.00 96.77 648 HIS C C 1
ATOM 10875 O O . HIS C 1 648 ? 161.378 141.184 154.163 1.00 96.77 648 HIS C O 1
ATOM 10882 N N . PRO C 1 649 ? 161.920 140.541 152.072 1.00 94.92 649 PRO C N 1
ATOM 10883 C CA . PRO C 1 649 ? 162.877 141.652 151.923 1.00 94.92 649 PRO C CA 1
ATOM 10884 C C . PRO C 1 649 ? 162.227 143.022 151.852 1.00 94.92 649 PRO C C 1
ATOM 10885 O O . PRO C 1 649 ? 162.900 144.020 152.132 1.00 94.92 649 PRO C O 1
ATOM 10889 N N . CYS C 1 650 ? 160.953 143.104 151.485 1.00 86.91 650 CYS C N 1
ATOM 10890 C CA . CYS C 1 650 ? 160.233 144.371 151.442 1.00 86.91 650 CYS C CA 1
ATOM 10891 C C . CYS C 1 650 ? 158.798 144.089 151.852 1.00 86.91 650 CYS C C 1
ATOM 10892 O O . CYS C 1 650 ? 158.148 143.224 151.260 1.00 86.91 650 CYS C O 1
ATOM 10895 N N . VAL C 1 651 ? 158.310 144.804 152.867 1.00 80.28 651 VAL C N 1
ATOM 10896 C CA . VAL C 1 651 ? 157.034 144.425 153.463 1.00 80.28 651 VAL C CA 1
ATOM 10897 C C . VAL C 1 651 ? 155.857 144.901 152.612 1.00 80.28 651 VAL C C 1
ATOM 10898 O O . VAL C 1 651 ? 154.823 144.227 152.555 1.00 80.28 651 VAL C O 1
ATOM 10902 N N . THR C 1 652 ? 155.996 146.011 151.887 1.00 74.28 652 THR C N 1
ATOM 10903 C CA . THR C 1 652 ? 154.909 146.464 151.030 1.00 74.28 652 THR C CA 1
ATOM 10904 C C . THR C 1 652 ? 154.784 145.649 149.754 1.00 74.28 652 THR C C 1
ATOM 10905 O O . THR C 1 652 ? 153.773 145.773 149.060 1.00 74.28 652 THR C O 1
ATOM 10909 N N . LEU C 1 653 ? 155.780 144.835 149.425 1.00 73.81 653 LEU C N 1
ATOM 10910 C CA . LEU C 1 653 ? 155.645 143.839 148.376 1.00 73.81 653 LEU C CA 1
ATOM 10911 C C . LEU C 1 653 ? 155.210 142.491 148.922 1.00 73.81 653 LEU C C 1
ATOM 10912 O O . LEU C 1 653 ? 154.842 141.610 148.141 1.00 73.81 653 LEU C O 1
ATOM 10917 N N . ALA C 1 654 ? 155.252 142.312 150.238 1.00 70.97 654 ALA C N 1
ATOM 10918 C CA . ALA C 1 654 ? 154.801 141.079 150.862 1.00 70.97 654 ALA C CA 1
ATOM 10919 C C . ALA C 1 654 ? 153.349 141.147 151.294 1.00 70.97 654 ALA C C 1
ATOM 10920 O O . ALA C 1 654 ? 152.700 140.105 151.410 1.00 70.97 654 ALA C O 1
ATOM 10922 N N . LEU C 1 655 ? 152.830 142.348 151.545 1.00 66.29 655 LEU C N 1
ATOM 10923 C CA . LEU C 1 655 ? 151.416 142.487 151.867 1.00 66.29 655 LEU C CA 1
ATOM 10924 C C . LEU C 1 655 ? 150.554 142.288 150.630 1.00 66.29 655 LEU C C 1
ATOM 10925 O O . LEU C 1 655 ? 149.549 141.575 150.675 1.00 66.29 655 LEU C O 1
ATOM 10930 N N . ILE C 1 656 ? 150.940 142.894 149.505 1.00 65.75 656 ILE C N 1
ATOM 10931 C CA . ILE C 1 656 ? 150.156 142.789 148.278 1.00 65.75 656 ILE C CA 1
ATOM 10932 C C . ILE C 1 656 ? 150.242 141.421 147.627 1.00 65.75 656 ILE C C 1
ATOM 10933 O O . ILE C 1 656 ? 149.458 141.131 146.720 1.00 65.75 656 ILE C O 1
ATOM 10938 N N . ALA C 1 657 ? 151.168 140.574 148.060 1.00 61.53 657 ALA C N 1
ATOM 10939 C CA . ALA C 1 657 ? 151.204 139.199 147.593 1.00 61.53 657 ALA C CA 1
ATOM 10940 C C . ALA C 1 657 ? 150.411 138.264 148.496 1.00 61.53 657 ALA C C 1
ATOM 10941 O O . ALA C 1 657 ? 149.742 137.354 148.001 1.00 61.53 657 ALA C O 1
ATOM 10943 N N . SER C 1 658 ? 150.460 138.471 149.810 1.00 66.90 658 SER C N 1
ATOM 10944 C CA . SER C 1 658 ? 149.833 137.552 150.754 1.00 66.90 658 SER C CA 1
ATOM 10945 C C . SER C 1 658 ? 148.411 137.970 151.113 1.00 66.90 658 SER C C 1
ATOM 10946 O O . SER C 1 658 ? 147.460 137.222 150.870 1.00 66.90 658 SER C O 1
ATOM 10949 N N . MET C 1 659 ? 148.249 139.158 151.691 1.00 66.52 659 MET C N 1
ATOM 10950 C CA . MET C 1 659 ? 146.938 139.634 152.133 1.00 66.52 659 MET C CA 1
ATOM 10951 C C . MET C 1 659 ? 146.682 141.066 151.674 1.00 66.52 659 MET C C 1
ATOM 10952 O O . MET C 1 659 ? 147.169 142.029 152.288 1.00 66.52 659 MET C O 1
ATOM 10957 N N . PRO C 1 660 ? 145.926 141.251 150.587 1.00 60.62 660 PRO C N 1
ATOM 10958 C CA . PRO C 1 660 ? 145.764 142.595 150.026 1.00 60.62 660 PRO C CA 1
ATOM 10959 C C . PRO C 1 660 ? 144.770 143.477 150.754 1.00 60.62 660 PRO C C 1
ATOM 10960 O O . PRO C 1 660 ? 144.792 144.693 150.533 1.00 60.62 660 PRO C O 1
ATOM 10964 N N . LYS C 1 661 ? 143.890 142.926 151.591 1.00 62.79 661 LYS C N 1
ATOM 10965 C CA . LYS C 1 661 ? 142.949 143.771 152.316 1.00 62.79 661 LYS C CA 1
ATOM 10966 C C . LYS C 1 661 ? 143.621 144.563 153.427 1.00 62.79 661 LYS C C 1
ATOM 10967 O O . LYS C 1 661 ? 143.052 145.548 153.901 1.00 62.79 661 LYS C O 1
ATOM 10973 N N . VAL C 1 662 ? 144.808 144.147 153.860 1.00 62.30 662 VAL C N 1
ATOM 10974 C CA . VAL C 1 662 ? 145.595 144.972 154.763 1.00 62.30 662 VAL C CA 1
ATOM 10975 C C . VAL C 1 662 ? 146.169 146.166 154.012 1.00 62.30 662 VAL C C 1
ATOM 10976 O O . VAL C 1 662 ? 146.219 147.282 154.538 1.00 62.30 662 VAL C O 1
ATOM 10980 N N . PHE C 1 663 ? 146.569 145.966 152.758 1.00 61.42 663 PHE C N 1
ATOM 10981 C CA . PHE C 1 663 ? 147.142 147.055 151.981 1.00 61.42 663 PHE C CA 1
ATOM 10982 C C . PHE C 1 663 ? 146.077 147.997 151.435 1.00 61.42 663 PHE C C 1
ATOM 10983 O O . PHE C 1 663 ? 146.408 149.121 151.048 1.00 61.42 663 PHE C O 1
ATOM 10991 N N . GLU C 1 664 ? 144.816 147.559 151.392 1.00 66.25 664 GLU C N 1
ATOM 10992 C CA . GLU C 1 664 ? 143.703 148.469 151.128 1.00 66.25 664 GLU C CA 1
ATOM 10993 C C . GLU C 1 664 ? 143.626 149.571 152.172 1.00 66.25 664 GLU C C 1
ATOM 10994 O O . GLU C 1 664 ? 143.318 150.722 151.851 1.00 66.25 664 GLU C O 1
ATOM 11000 N N . ALA C 1 665 ? 143.887 149.233 153.432 1.00 64.79 665 ALA C N 1
ATOM 11001 C CA . ALA C 1 665 ? 143.794 150.207 154.505 1.00 64.79 665 ALA C CA 1
ATOM 11002 C C . ALA C 1 665 ? 145.029 151.085 154.613 1.00 64.79 665 ALA C C 1
ATOM 11003 O O . ALA C 1 665 ? 144.930 152.197 155.134 1.00 64.79 665 ALA C O 1
ATOM 11005 N N . VAL C 1 666 ? 146.183 150.610 154.149 1.00 66.59 666 VAL C N 1
ATOM 11006 C CA . VAL C 1 666 ? 147.371 151.453 154.124 1.00 66.59 666 VAL C CA 1
ATOM 11007 C C . VAL C 1 666 ? 147.225 152.530 153.055 1.00 66.59 666 VAL C C 1
ATOM 11008 O O . VAL C 1 666 ? 147.658 153.674 153.241 1.00 66.59 666 VAL C O 1
ATOM 11012 N N . GLN C 1 667 ? 146.578 152.197 151.937 1.00 67.57 667 GLN C N 1
ATOM 11013 C CA . GLN C 1 667 ? 146.329 153.192 150.902 1.00 67.57 667 GLN C CA 1
ATOM 11014 C C . GLN C 1 667 ? 145.256 154.191 151.312 1.00 67.57 667 GLN C C 1
ATOM 11015 O O . GLN C 1 667 ? 145.277 155.336 150.853 1.00 67.57 667 GLN C O 1
ATOM 11021 N N . ASP C 1 668 ? 144.312 153.790 152.164 1.00 70.10 668 ASP C N 1
ATOM 11022 C CA . ASP C 1 668 ? 143.291 154.724 152.620 1.00 70.10 668 ASP C CA 1
ATOM 11023 C C . ASP C 1 668 ? 143.835 155.737 153.615 1.00 70.10 668 ASP C C 1
ATOM 11024 O O . ASP C 1 668 ? 143.224 156.792 153.800 1.00 70.10 668 ASP C O 1
ATOM 11029 N N . LYS C 1 669 ? 144.957 155.439 154.268 1.00 74.97 669 LYS C N 1
ATOM 11030 C CA . LYS C 1 669 ? 145.600 156.393 155.158 1.00 74.97 669 LYS C CA 1
ATOM 11031 C C . LYS C 1 669 ? 146.445 157.413 154.416 1.00 74.97 669 LYS C C 1
ATOM 11032 O O . LYS C 1 669 ? 146.889 158.387 155.031 1.00 74.97 669 LYS C O 1
ATOM 11038 N N . CYS C 1 670 ? 146.687 157.213 153.125 1.00 79.76 670 CYS C N 1
ATOM 11039 C CA . CYS C 1 670 ? 147.512 158.122 152.348 1.00 79.76 670 CYS C CA 1
ATOM 11040 C C . CYS C 1 670 ? 146.711 159.205 151.641 1.00 79.76 670 CYS C C 1
ATOM 11041 O O . CYS C 1 670 ? 147.307 160.055 150.975 1.00 79.76 670 CYS C O 1
ATOM 11044 N N . ILE C 1 671 ? 145.388 159.197 151.758 1.00 85.25 671 ILE C N 1
ATOM 11045 C CA . ILE C 1 671 ? 144.545 160.238 151.176 1.00 85.25 671 ILE C CA 1
ATOM 11046 C C . ILE C 1 671 ? 143.976 161.062 152.333 1.00 85.25 671 ILE C C 1
ATOM 11047 O O . ILE C 1 671 ? 142.916 160.781 152.892 1.00 85.25 671 ILE C O 1
ATOM 11052 N N . THR C 1 672 ? 144.698 162.119 152.700 1.00 97.85 672 THR C N 1
ATOM 11053 C CA . THR C 1 672 ? 144.359 162.937 153.860 1.00 97.85 672 THR C CA 1
ATOM 11054 C C . THR C 1 672 ? 143.643 164.196 153.386 1.00 97.85 672 THR C C 1
ATOM 11055 O O . THR C 1 672 ? 144.264 165.083 152.795 1.00 97.85 672 THR C O 1
ATOM 11059 N N . LYS C 1 673 ? 142.344 164.278 153.657 1.00 113.67 673 LYS C N 1
ATOM 11060 C CA . LYS C 1 673 ? 141.528 165.396 153.204 1.00 113.67 673 LYS C CA 1
ATOM 11061 C C . LYS C 1 673 ? 141.501 166.503 154.246 1.00 113.67 673 LYS C C 1
ATOM 11062 O O . LYS C 1 673 ? 141.407 166.240 155.447 1.00 113.67 673 LYS C O 1
ATOM 11068 N N . ALA C 1 674 ? 141.574 167.746 153.779 1.00 127.08 674 ALA C N 1
ATOM 11069 C CA . ALA C 1 674 ? 141.493 168.890 154.673 1.00 127.08 674 ALA C CA 1
ATOM 11070 C C . ALA C 1 674 ? 140.055 169.111 155.136 1.00 127.08 674 ALA C C 1
ATOM 11071 O O . ALA C 1 674 ? 139.097 168.601 154.546 1.00 127.08 674 ALA C O 1
ATOM 11073 N N . ASN C 1 675 ? 139.909 169.890 156.205 1.00 136.39 675 ASN C N 1
ATOM 11074 C CA . ASN C 1 675 ? 138.616 170.106 156.841 1.00 136.39 675 ASN C CA 1
ATOM 11075 C C . ASN C 1 675 ? 137.949 171.419 156.443 1.00 136.39 675 ASN C C 1
ATOM 11076 O O . ASN C 1 675 ? 137.059 171.887 157.159 1.00 136.39 675 ASN C O 1
ATOM 11081 N N . CYS C 1 676 ? 138.345 172.018 155.324 1.00 139.23 676 CYS C N 1
ATOM 11082 C CA . CYS C 1 676 ? 137.689 173.223 154.819 1.00 139.23 676 CYS C CA 1
ATOM 11083 C C . CYS C 1 676 ? 136.505 172.789 153.964 1.00 139.23 676 CYS C C 1
ATOM 11084 O O . CYS C 1 676 ? 136.558 172.797 152.734 1.00 139.23 676 CYS C O 1
ATOM 11087 N N . LYS C 1 677 ? 135.414 172.414 154.630 1.00 141.50 677 LYS C N 1
ATOM 11088 C CA . LYS C 1 677 ? 134.253 171.854 153.952 1.00 141.50 677 LYS C CA 1
ATOM 11089 C C . LYS C 1 677 ? 133.421 172.891 153.213 1.00 141.50 677 LYS C C 1
ATOM 11090 O O . LYS C 1 677 ? 132.566 172.514 152.403 1.00 141.50 677 LYS C O 1
ATOM 11096 N N . LYS C 1 678 ? 133.644 174.179 153.465 1.00 142.75 678 LYS C N 1
ATOM 11097 C CA . LYS C 1 678 ? 132.769 175.214 152.935 1.00 142.75 678 LYS C CA 1
ATOM 11098 C C . LYS C 1 678 ? 133.200 175.625 151.526 1.00 142.75 678 LYS C C 1
ATOM 11099 O O . LYS C 1 678 ? 134.390 175.822 151.254 1.00 142.75 678 LYS C O 1
ATOM 11105 N N . ASP C 1 679 ? 132.229 175.636 150.608 1.00 144.15 679 ASP C N 1
ATOM 11106 C CA . ASP C 1 679 ? 132.291 176.228 149.270 1.00 144.15 679 ASP C CA 1
ATOM 11107 C C . ASP C 1 679 ? 133.338 175.607 148.343 1.00 144.15 679 ASP C C 1
ATOM 11108 O O . ASP C 1 679 ? 133.520 176.110 147.223 1.00 144.15 679 ASP C O 1
ATOM 11113 N N . SER C 1 680 ? 133.991 174.511 148.758 1.00 141.84 680 SER C N 1
ATOM 11114 C CA . SER C 1 680 ? 135.191 173.956 148.115 1.00 141.84 680 SER C CA 1
ATOM 11115 C C . SER C 1 680 ? 136.252 175.036 147.885 1.00 141.84 680 SER C C 1
ATOM 11116 O O . SER C 1 680 ? 136.840 175.152 146.807 1.00 141.84 680 SER C O 1
ATOM 11119 N N . LYS C 1 681 ? 136.507 175.877 148.890 1.00 137.51 681 LYS C N 1
ATOM 11120 C CA . LYS C 1 681 ? 137.476 176.995 148.712 1.00 137.51 681 LYS C CA 1
ATOM 11121 C C . LYS C 1 681 ? 138.916 176.597 149.035 1.00 137.51 681 LYS C C 1
ATOM 11122 O O . LYS C 1 681 ? 139.823 176.989 148.313 1.00 137.51 681 LYS C O 1
ATOM 11128 N N . SER C 1 682 ? 139.130 175.833 150.100 1.00 134.46 682 SER C N 1
ATOM 11129 C CA . SER C 1 682 ? 140.455 175.289 150.372 1.00 134.46 682 SER C CA 1
ATOM 11130 C C . SER C 1 682 ? 140.387 173.798 150.691 1.00 134.46 682 SER C C 1
ATOM 11131 O O . SER C 1 682 ? 141.202 173.280 151.455 1.00 134.46 682 SER C O 1
ATOM 11134 N N . PHE C 1 683 ? 139.414 173.101 150.110 1.00 127.85 683 PHE C N 1
ATOM 11135 C CA . PHE C 1 683 ? 139.232 171.667 150.329 1.00 127.85 683 PHE C CA 1
ATOM 11136 C C . PHE C 1 683 ? 140.204 170.920 149.426 1.00 127.85 683 PHE C C 1
ATOM 11137 O O . PHE C 1 683 ? 139.869 170.519 148.312 1.00 127.85 683 PHE C O 1
ATOM 11145 N N . TYR C 1 684 ? 141.431 170.737 149.904 1.00 119.30 684 TYR C N 1
ATOM 11146 C CA . TYR C 1 684 ? 142.466 170.074 149.127 1.00 119.30 684 TYR C CA 1
ATOM 11147 C C . TYR C 1 684 ? 142.698 168.667 149.656 1.00 119.30 684 TYR C C 1
ATOM 11148 O O . TYR C 1 684 ? 142.734 168.444 150.870 1.00 119.30 684 TYR C O 1
ATOM 11157 N N . ILE C 1 685 ? 142.839 167.717 148.734 1.00 106.00 685 ILE C N 1
ATOM 11158 C CA . ILE C 1 685 ? 143.175 166.337 149.057 1.00 106.00 685 ILE C CA 1
ATOM 11159 C C . ILE C 1 685 ? 144.674 166.176 148.859 1.00 106.00 685 ILE C C 1
ATOM 11160 O O . ILE C 1 685 ? 145.222 166.615 147.843 1.00 106.00 685 ILE C O 1
ATOM 11165 N N . LYS C 1 686 ? 145.340 165.566 149.830 1.00 96.91 686 LYS C N 1
ATOM 11166 C CA . LYS C 1 686 ? 146.792 165.445 149.849 1.00 96.91 686 LYS C CA 1
ATOM 11167 C C . LYS C 1 686 ? 147.152 163.984 149.595 1.00 96.91 686 LYS C C 1
ATOM 11168 O O . LYS C 1 686 ? 146.831 163.112 150.407 1.00 96.91 686 LYS C O 1
ATOM 11174 N N . TYR C 1 687 ? 147.809 163.723 148.466 1.00 88.04 687 TYR C N 1
ATOM 11175 C CA . TYR C 1 687 ? 148.184 162.373 148.048 1.00 88.04 687 TYR C CA 1
ATOM 11176 C C . TYR C 1 687 ? 149.670 162.184 148.321 1.00 88.04 687 TYR C C 1
ATOM 11177 O O . TYR C 1 687 ? 150.511 162.721 147.601 1.00 88.04 687 TYR C O 1
ATOM 11186 N N . SER C 1 688 ? 149.997 161.412 149.348 1.00 85.01 688 SER C N 1
ATOM 11187 C CA . SER C 1 688 ? 151.383 161.113 149.692 1.00 85.01 688 SER C CA 1
ATOM 11188 C C . SER C 1 688 ? 151.621 159.641 149.409 1.00 85.01 688 SER C C 1
ATOM 11189 O O . SER C 1 688 ? 151.056 158.780 150.088 1.00 85.01 688 SER C O 1
ATOM 11192 N N . PHE C 1 689 ? 152.456 159.344 148.413 1.00 79.70 689 PHE C N 1
ATOM 11193 C CA . PHE C 1 689 ? 152.546 157.957 147.966 1.00 79.70 689 PHE C CA 1
ATOM 11194 C C . PHE C 1 689 ? 153.471 157.153 148.874 1.00 79.70 689 PHE C C 1
ATOM 11195 O O . PHE C 1 689 ? 153.014 156.288 149.628 1.00 79.70 689 PHE C O 1
ATOM 11203 N N . ALA C 1 690 ? 154.781 157.403 148.788 1.00 81.66 690 ALA C N 1
ATOM 11204 C CA . ALA C 1 690 ? 155.813 157.029 149.763 1.00 81.66 690 ALA C CA 1
ATOM 11205 C C . ALA C 1 690 ? 155.994 155.534 150.033 1.00 81.66 690 ALA C C 1
ATOM 11206 O O . ALA C 1 690 ? 156.958 155.143 150.696 1.00 81.66 690 ALA C O 1
ATOM 11208 N N . PHE C 1 691 ? 155.119 154.691 149.488 1.00 82.08 691 PHE C N 1
ATOM 11209 C CA . PHE C 1 691 ? 155.049 153.265 149.777 1.00 82.08 691 PHE C CA 1
ATOM 11210 C C . PHE C 1 691 ? 155.027 152.526 148.452 1.00 82.08 691 PHE C C 1
ATOM 11211 O O . PHE C 1 691 ? 155.510 151.398 148.339 1.00 82.08 691 PHE C O 1
ATOM 11219 N N . LEU C 1 692 ? 154.456 153.180 147.440 1.00 79.37 692 LEU C N 1
ATOM 11220 C CA . LEU C 1 692 ? 154.431 152.637 146.091 1.00 79.37 692 LEU C CA 1
ATOM 11221 C C . LEU C 1 692 ? 155.803 152.672 145.436 1.00 79.37 692 LEU C C 1
ATOM 11222 O O . LEU C 1 692 ? 156.023 151.969 144.446 1.00 79.37 692 LEU C O 1
ATOM 11227 N N . GLN C 1 693 ? 156.723 153.477 145.956 1.00 94.19 693 GLN C N 1
ATOM 11228 C CA . GLN C 1 693 ? 158.110 153.481 145.516 1.00 94.19 693 GLN C CA 1
ATOM 11229 C C . GLN C 1 693 ? 158.949 152.752 146.556 1.00 94.19 693 GLN C C 1
ATOM 11230 O O . GLN C 1 693 ? 159.001 153.168 147.717 1.00 94.19 693 GLN C O 1
ATOM 11236 N N . CYS C 1 694 ? 159.592 151.665 146.143 1.00 100.96 694 CYS C N 1
ATOM 11237 C CA . CYS C 1 694 ? 160.434 150.891 147.039 1.00 100.96 694 CYS C CA 1
ATOM 11238 C C . CYS C 1 694 ? 161.878 151.305 146.820 1.00 100.96 694 CYS C C 1
ATOM 11239 O O . CYS C 1 694 ? 162.415 151.072 145.727 1.00 100.96 694 CYS C O 1
ATOM 11242 N N . PRO C 1 695 ? 162.536 151.942 147.798 1.00 108.21 695 PRO C N 1
ATOM 11243 C CA . PRO C 1 695 ? 163.948 152.307 147.625 1.00 108.21 695 PRO C CA 1
ATOM 11244 C C . PRO C 1 695 ? 164.861 151.095 147.573 1.00 108.21 695 PRO C C 1
ATOM 11245 O O . PRO C 1 695 ? 165.668 150.953 146.651 1.00 108.21 695 PRO C O 1
ATOM 11249 N N . PHE C 1 696 ? 164.714 150.232 148.544 1.00 112.09 696 PHE C N 1
ATOM 11250 C CA . PHE C 1 696 ? 165.531 149.042 148.573 1.00 112.09 696 PHE C CA 1
ATOM 11251 C C . PHE C 1 696 ? 164.978 147.903 147.715 1.00 112.09 696 PHE C C 1
ATOM 11252 O O . PHE C 1 696 ? 165.736 147.231 147.016 1.00 112.09 696 PHE C O 1
ATOM 11260 N N . MET C 1 697 ? 163.710 147.570 147.769 1.00 107.23 697 MET C N 1
ATOM 11261 C CA . MET C 1 697 ? 163.307 146.464 146.896 1.00 107.23 697 MET C CA 1
ATOM 11262 C C . MET C 1 697 ? 161.993 146.717 146.241 1.00 107.23 697 MET C C 1
ATOM 11263 O O . MET C 1 697 ? 161.969 147.198 145.122 1.00 107.23 697 MET C O 1
ATOM 11268 N N . ALA C 1 712 ? 169.495 150.322 143.962 1.00 132.16 712 ALA C N 1
ATOM 11269 C CA . ALA C 1 712 ? 169.223 148.979 144.461 1.00 132.16 712 ALA C CA 1
ATOM 11270 C C . ALA C 1 712 ? 168.704 148.071 143.349 1.00 132.16 712 ALA C C 1
ATOM 11271 O O . ALA C 1 712 ? 169.444 147.248 142.811 1.00 132.16 712 ALA C O 1
ATOM 11273 N N . SER C 1 713 ? 167.425 148.224 143.011 1.00 126.31 713 SER C N 1
ATOM 11274 C CA . SER C 1 713 ? 166.799 147.429 141.967 1.00 126.31 713 SER C CA 1
ATOM 11275 C C . SER C 1 713 ? 166.523 148.288 140.746 1.00 126.31 713 SER C C 1
ATOM 11276 O O . SER C 1 713 ? 165.954 149.380 140.882 1.00 126.31 713 SER C O 1
ATOM 11279 N N . PRO C 1 714 ? 166.911 147.845 139.542 1.00 120.03 714 PRO C N 1
ATOM 11280 C CA . PRO C 1 714 ? 166.553 148.558 138.308 1.00 120.03 714 PRO C CA 1
ATOM 11281 C C . PRO C 1 714 ? 165.183 148.165 137.757 1.00 120.03 714 PRO C C 1
ATOM 11282 O O . PRO C 1 714 ? 165.017 147.921 136.558 1.00 120.03 714 PRO C O 1
ATOM 11286 N N . ILE C 1 715 ? 164.186 148.103 138.631 1.00 105.24 715 ILE C N 1
ATOM 11287 C CA . ILE C 1 715 ? 162.803 147.848 138.240 1.00 105.24 715 ILE C CA 1
ATOM 11288 C C . ILE C 1 715 ? 162.039 149.161 138.398 1.00 105.24 715 ILE C C 1
ATOM 11289 O O . ILE C 1 715 ? 162.065 149.746 139.490 1.00 105.24 715 ILE C O 1
ATOM 11294 N N . PRO C 1 716 ? 161.394 149.667 137.349 1.00 91.77 716 PRO C N 1
ATOM 11295 C CA . PRO C 1 716 ? 160.840 151.029 137.397 1.00 91.77 716 PRO C CA 1
ATOM 11296 C C . PRO C 1 716 ? 159.644 151.248 138.314 1.00 91.77 716 PRO C C 1
ATOM 11297 O O . PRO C 1 716 ? 159.667 152.161 139.145 1.00 91.77 716 PRO C O 1
ATOM 11301 N N . LEU C 1 717 ? 158.593 150.441 138.173 1.00 78.62 717 LEU C N 1
ATOM 11302 C CA . LEU C 1 717 ? 157.399 150.539 139.010 1.00 78.62 717 LEU C CA 1
ATOM 11303 C C . LEU C 1 717 ? 157.272 149.226 139.765 1.00 78.62 717 LEU C C 1
ATOM 11304 O O . LEU C 1 717 ? 156.567 148.313 139.316 1.00 78.62 717 LEU C O 1
ATOM 11309 N N . PRO C 1 718 ? 157.943 149.084 140.912 1.00 74.70 718 PRO C N 1
ATOM 11310 C CA . PRO C 1 718 ? 157.999 147.762 141.551 1.00 74.70 718 PRO C CA 1
ATOM 11311 C C . PRO C 1 718 ? 156.712 147.366 142.251 1.00 74.70 718 PRO C C 1
ATOM 11312 O O . PRO C 1 718 ? 156.350 146.185 142.233 1.00 74.70 718 PRO C O 1
ATOM 11316 N N . ALA C 1 719 ? 156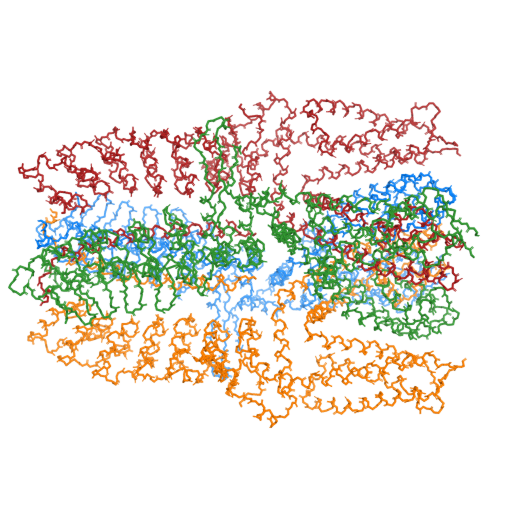.003 148.314 142.863 1.00 68.98 719 ALA C N 1
ATOM 11317 C CA . ALA C 1 719 ? 154.793 147.958 143.593 1.00 68.98 719 ALA C CA 1
ATOM 11318 C C . ALA C 1 719 ? 153.635 147.671 142.652 1.00 68.98 719 ALA C C 1
ATOM 11319 O O . ALA C 1 719 ? 152.849 146.752 142.898 1.00 68.98 719 ALA C O 1
ATOM 11321 N N . LEU C 1 720 ? 153.510 148.443 141.575 1.00 61.04 720 LEU C N 1
ATOM 11322 C CA . LEU C 1 720 ? 152.414 148.233 140.642 1.00 61.04 720 LEU C CA 1
ATOM 11323 C C . LEU C 1 720 ? 152.632 147.016 139.758 1.00 61.04 720 LEU C C 1
ATOM 11324 O O . LEU C 1 720 ? 151.661 146.370 139.364 1.00 61.04 720 LEU C O 1
ATOM 11329 N N . ASN C 1 721 ? 153.881 146.675 139.441 1.00 64.77 721 ASN C N 1
ATOM 11330 C CA . ASN C 1 721 ? 154.129 145.460 138.676 1.00 64.77 721 ASN C CA 1
ATOM 11331 C C . ASN C 1 721 ? 153.957 144.205 139.512 1.00 64.77 721 ASN C C 1
ATOM 11332 O O . ASN C 1 721 ? 153.807 143.119 138.947 1.00 64.77 721 ASN C O 1
ATOM 11337 N N . THR C 1 722 ? 153.985 144.322 140.837 1.00 63.80 722 THR C N 1
ATOM 11338 C CA . THR C 1 722 ? 153.761 143.154 141.677 1.00 63.80 722 THR C CA 1
ATOM 11339 C C . THR C 1 722 ? 152.276 142.856 141.805 1.00 63.80 722 THR C C 1
ATOM 11340 O O . THR C 1 722 ? 151.869 141.693 141.750 1.00 63.80 722 THR C O 1
ATOM 11344 N N . MET C 1 723 ? 151.444 143.886 141.910 1.00 59.08 723 MET C N 1
ATOM 11345 C CA . MET C 1 723 ? 150.008 143.677 142.013 1.00 59.08 723 MET C CA 1
ATOM 11346 C C . MET C 1 723 ? 149.340 143.427 140.665 1.00 59.08 723 MET C C 1
ATOM 11347 O O . MET C 1 723 ? 148.111 143.385 140.603 1.00 59.08 723 MET C O 1
ATOM 11352 N N . VAL C 1 724 ? 150.114 143.262 139.597 1.00 59.54 724 VAL C N 1
ATOM 11353 C CA . VAL C 1 724 ? 149.610 142.785 138.315 1.00 59.54 724 VAL C CA 1
ATOM 11354 C C . VAL C 1 724 ? 149.869 141.295 138.135 1.00 59.54 724 VAL C C 1
ATOM 11355 O O . VAL C 1 724 ? 148.981 140.559 137.703 1.00 59.54 724 VAL C O 1
ATOM 11359 N N . THR C 1 725 ? 151.063 140.830 138.517 1.00 58.79 725 THR C N 1
ATOM 11360 C CA . THR C 1 725 ? 151.389 139.410 138.439 1.00 58.79 725 THR C CA 1
ATOM 11361 C C . THR C 1 725 ? 150.571 138.566 139.405 1.00 58.79 725 THR C C 1
ATOM 11362 O O . THR C 1 725 ? 150.469 137.352 139.207 1.00 58.79 725 THR C O 1
ATOM 11366 N N . HIS C 1 726 ? 149.985 139.173 140.433 1.00 57.33 726 HIS C N 1
ATOM 11367 C CA . HIS C 1 726 ? 149.091 138.484 141.347 1.00 57.33 726 HIS C CA 1
ATOM 11368 C C . HIS C 1 726 ? 147.622 138.716 141.031 1.00 57.33 726 HIS C C 1
ATOM 11369 O O . HIS C 1 726 ? 146.766 138.083 141.649 1.00 57.33 726 HIS C O 1
ATOM 11376 N N . GLY C 1 727 ? 147.308 139.598 140.090 1.00 56.54 727 GLY C N 1
ATOM 11377 C CA . GLY C 1 727 ? 145.924 139.816 139.715 1.00 56.54 727 GLY C CA 1
ATOM 11378 C C . GLY C 1 727 ? 145.121 140.614 140.712 1.00 56.54 727 GLY C C 1
ATOM 11379 O O . GLY C 1 727 ? 143.913 140.406 140.832 1.00 56.54 727 GLY C O 1
ATOM 11380 N N . ARG C 1 728 ? 145.762 141.532 141.431 1.00 55.66 728 ARG C N 1
ATOM 11381 C CA . ARG C 1 728 ? 145.110 142.320 142.474 1.00 55.66 728 ARG C CA 1
ATOM 11382 C C . ARG C 1 728 ? 144.431 143.518 141.822 1.00 55.66 728 ARG C C 1
ATOM 11383 O O . ARG C 1 728 ? 144.952 144.632 141.792 1.00 55.66 728 ARG C O 1
ATOM 11391 N N . VAL C 1 729 ? 143.229 143.281 141.299 1.00 55.27 729 VAL C N 1
ATOM 11392 C CA . VAL C 1 729 ? 142.555 144.307 140.514 1.00 55.27 729 VAL C CA 1
ATOM 11393 C C . VAL C 1 729 ? 141.917 145.378 141.394 1.00 55.27 729 VAL C C 1
ATOM 11394 O O . VAL C 1 729 ? 141.648 146.486 140.916 1.00 55.27 729 VAL C O 1
ATOM 11398 N N . GLU C 1 730 ? 141.702 145.109 142.680 1.00 62.44 730 GLU C N 1
ATOM 11399 C CA . GLU C 1 730 ? 141.108 146.126 143.538 1.00 62.44 730 GLU C CA 1
ATOM 11400 C C . GLU C 1 730 ? 142.153 147.107 144.049 1.00 62.44 730 GLU C C 1
ATOM 11401 O O . GLU C 1 730 ? 141.842 148.279 144.280 1.00 62.44 730 GLU C O 1
ATOM 11407 N N . LEU C 1 731 ? 143.397 146.657 144.207 1.00 57.33 731 LEU C N 1
ATOM 11408 C CA . LEU C 1 731 ? 144.477 147.571 144.552 1.00 57.33 731 LEU C CA 1
ATOM 11409 C C . LEU C 1 731 ? 144.824 148.496 143.392 1.00 57.33 731 LEU C C 1
ATOM 11410 O O . LEU C 1 731 ? 145.197 149.651 143.615 1.00 57.33 731 LEU C O 1
ATOM 11415 N N . LEU C 1 732 ? 144.716 148.009 142.155 1.00 53.57 732 LEU C N 1
ATOM 11416 C CA . LEU C 1 732 ? 145.019 148.838 140.994 1.00 53.57 732 LEU C CA 1
ATOM 11417 C C . LEU C 1 732 ? 143.943 149.881 140.740 1.00 53.57 732 LEU C C 1
ATOM 11418 O O . LEU C 1 732 ? 144.240 150.953 140.209 1.00 53.57 732 LEU C O 1
ATOM 11423 N N . ALA C 1 733 ? 142.699 149.592 141.099 1.00 60.33 733 ALA C N 1
ATOM 11424 C CA . ALA C 1 733 ? 141.599 150.513 140.864 1.00 60.33 733 ALA C CA 1
ATOM 11425 C C . ALA C 1 733 ? 141.370 151.478 142.016 1.00 60.33 733 ALA C C 1
ATOM 11426 O O . ALA C 1 733 ? 140.448 152.293 141.945 1.00 60.33 733 ALA C O 1
ATOM 11428 N N . HIS C 1 734 ? 142.166 151.400 143.062 1.00 65.93 734 HIS C N 1
ATOM 11429 C CA . HIS C 1 734 ? 142.043 152.275 144.217 1.00 65.93 734 HIS C CA 1
ATOM 11430 C C . HIS C 1 734 ? 142.537 153.674 143.858 1.00 65.93 734 HIS C C 1
ATOM 11431 O O . HIS C 1 734 ? 143.493 153.810 143.093 1.00 65.93 734 HIS C O 1
ATOM 11438 N N . PRO C 1 735 ? 141.907 154.729 144.389 1.00 65.59 735 PRO C N 1
ATOM 11439 C CA . PRO C 1 735 ? 142.276 156.099 143.997 1.00 65.59 735 PRO C CA 1
ATOM 11440 C C . PRO C 1 735 ? 143.656 156.572 144.431 1.00 65.59 735 PRO C C 1
ATOM 11441 O O . PRO C 1 735 ? 143.989 157.727 144.162 1.00 65.59 735 PRO C O 1
ATOM 11445 N N . LEU C 1 736 ? 144.477 155.763 145.094 1.00 68.78 736 LEU C N 1
ATOM 11446 C CA . LEU C 1 736 ? 145.867 156.159 145.273 1.00 68.78 736 LEU C CA 1
ATOM 11447 C C . LEU C 1 736 ? 146.730 155.700 144.107 1.00 68.78 736 LEU C C 1
ATOM 11448 O O . LEU C 1 736 ? 147.641 156.420 143.690 1.00 68.78 736 LEU C O 1
ATOM 11453 N N . SER C 1 737 ? 146.448 154.515 143.560 1.00 65.62 737 SER C N 1
ATOM 11454 C CA . SER C 1 737 ? 147.185 154.040 142.396 1.00 65.62 737 SER C CA 1
ATOM 11455 C C . SER C 1 737 ? 146.788 154.790 141.134 1.00 65.62 737 SER C C 1
ATOM 11456 O O . SER C 1 737 ? 147.624 154.984 140.247 1.00 65.62 737 SER C O 1
ATOM 11459 N N . GLN C 1 738 ? 145.527 155.212 141.034 1.00 67.77 738 GLN C N 1
ATOM 11460 C CA . GLN C 1 738 ? 145.081 155.946 139.856 1.00 67.77 738 GLN C CA 1
ATOM 11461 C C . GLN C 1 738 ? 145.702 157.332 139.795 1.00 67.77 738 GLN C C 1
ATOM 11462 O O . GLN C 1 738 ? 146.063 157.806 138.714 1.00 67.77 738 GLN C O 1
ATOM 11468 N N . LYS C 1 739 ? 145.839 157.997 140.940 1.00 72.98 739 LYS C N 1
ATOM 11469 C CA . LYS C 1 739 ? 146.479 159.302 140.966 1.00 72.98 739 LYS C CA 1
ATOM 11470 C C . LYS C 1 739 ? 147.989 159.210 140.854 1.00 72.98 739 LYS C C 1
ATOM 11471 O O . LYS C 1 739 ? 148.635 160.217 140.561 1.00 72.98 739 LYS C O 1
ATOM 11477 N N . TYR C 1 740 ? 148.566 158.037 141.090 1.00 71.07 740 TYR C N 1
ATOM 11478 C CA . TYR C 1 740 ? 149.989 157.859 140.858 1.00 71.07 740 TYR C CA 1
ATOM 11479 C C . TYR C 1 740 ? 150.284 157.611 139.389 1.00 71.07 740 TYR C C 1
ATOM 11480 O O . TYR C 1 740 ? 151.350 157.997 138.906 1.00 71.07 740 TYR C O 1
ATOM 11489 N N . LEU C 1 741 ? 149.354 156.985 138.665 1.00 70.03 741 LEU C N 1
ATOM 11490 C CA . LEU C 1 741 ? 149.552 156.766 137.238 1.00 70.03 741 LEU C CA 1
ATOM 11491 C C . LEU C 1 741 ? 149.313 158.041 136.444 1.00 70.03 741 LEU C C 1
ATOM 11492 O O . LEU C 1 741 ? 150.134 158.407 135.599 1.00 70.03 741 LEU C O 1
ATOM 11497 N N . GLN C 1 742 ? 148.215 158.749 136.708 1.00 72.61 742 GLN C N 1
ATOM 11498 C CA . GLN C 1 742 ? 147.956 159.951 135.926 1.00 72.61 742 GLN C CA 1
ATOM 11499 C C . GLN C 1 742 ? 148.721 161.166 136.426 1.00 72.61 742 GLN C C 1
ATOM 11500 O O . GLN C 1 742 ? 148.517 162.263 135.902 1.00 72.61 742 GLN C O 1
ATOM 11506 N N . MET C 1 743 ? 149.582 161.008 137.426 1.00 77.17 743 MET C N 1
ATOM 11507 C CA . MET C 1 743 ? 150.632 161.991 137.640 1.00 77.17 743 MET C CA 1
ATOM 11508 C C . MET C 1 743 ? 151.811 161.714 136.722 1.00 77.17 743 MET C C 1
ATOM 11509 O O . MET C 1 743 ? 152.405 162.643 136.166 1.00 77.17 743 MET C O 1
ATOM 11514 N N . LYS C 1 744 ? 152.156 160.438 136.544 1.00 75.62 744 LYS C N 1
ATOM 11515 C CA . LYS C 1 744 ? 153.211 160.064 135.614 1.00 75.62 744 LYS C CA 1
ATOM 11516 C C . LYS C 1 744 ? 152.755 160.177 134.169 1.00 75.62 744 LYS C C 1
ATOM 11517 O O . LYS C 1 744 ? 153.595 160.292 133.272 1.00 75.62 744 LYS C O 1
ATOM 11523 N N . TRP C 1 745 ? 151.446 160.136 133.928 1.00 71.45 745 TRP C N 1
ATOM 11524 C CA . TRP C 1 745 ? 150.922 160.311 132.580 1.00 71.45 745 TRP C CA 1
ATOM 11525 C C . TRP C 1 745 ? 151.030 161.760 132.139 1.00 71.45 745 TRP C C 1
ATOM 11526 O O . TRP C 1 745 ? 151.622 162.057 131.098 1.00 71.45 745 TRP C O 1
ATOM 11537 N N . ASN C 1 746 ? 150.505 162.684 132.943 1.00 75.05 746 ASN C N 1
ATOM 11538 C CA . ASN C 1 746 ? 150.443 164.095 132.582 1.00 75.05 746 ASN C CA 1
ATOM 11539 C C . ASN C 1 746 ? 151.774 164.819 132.699 1.00 75.05 746 ASN C C 1
ATOM 11540 O O . ASN C 1 746 ? 151.803 166.032 132.480 1.00 75.05 746 ASN C O 1
ATOM 11545 N N . SER C 1 747 ? 152.866 164.141 133.036 1.00 78.92 747 SER C N 1
ATOM 11546 C CA . SER C 1 747 ? 154.162 164.796 133.137 1.00 78.92 747 SER C CA 1
ATOM 11547 C C . SER C 1 747 ? 155.076 164.476 131.962 1.00 78.92 747 SER C C 1
ATOM 11548 O O . SER C 1 747 ? 155.664 165.387 131.375 1.00 78.92 747 SER C O 1
ATOM 11551 N N . TYR C 1 748 ? 155.221 163.201 131.610 1.00 82.72 748 TYR C N 1
ATOM 11552 C CA . TYR C 1 748 ? 156.057 162.842 130.472 1.00 82.72 748 TYR C CA 1
ATOM 11553 C C . TYR C 1 748 ? 155.363 161.867 129.530 1.00 82.72 748 TYR C C 1
ATOM 11554 O O . TYR C 1 748 ? 155.652 161.845 128.331 1.00 82.72 748 TYR C O 1
ATOM 11563 N N . GLY C 1 749 ? 154.460 161.049 130.059 1.00 75.16 749 GLY C N 1
ATOM 11564 C CA . GLY C 1 749 ? 153.968 159.900 129.325 1.00 75.16 749 GLY C CA 1
ATOM 11565 C C . GLY C 1 749 ? 152.881 160.202 128.321 1.00 75.16 749 GLY C C 1
ATOM 11566 O O . GLY C 1 749 ? 152.628 159.409 127.415 1.00 75.16 749 GLY C O 1
ATOM 11567 N N . LYS C 1 750 ? 152.225 161.349 128.479 1.00 73.63 750 LYS C N 1
ATOM 11568 C CA . LYS C 1 750 ? 151.167 161.735 127.554 1.00 73.63 750 LYS C CA 1
ATOM 11569 C C . LYS C 1 750 ? 151.739 162.167 126.214 1.00 73.63 750 LYS C C 1
ATOM 11570 O O . LYS C 1 750 ? 151.060 162.075 125.188 1.00 73.63 750 LYS C O 1
ATOM 11576 N N . TYR C 1 751 ? 152.997 162.598 126.189 1.00 74.46 751 TYR C N 1
ATOM 11577 C CA . TYR C 1 751 ? 153.584 163.164 124.990 1.00 74.46 751 TYR C CA 1
ATOM 11578 C C . TYR C 1 751 ? 154.568 162.237 124.296 1.00 74.46 751 TYR C C 1
ATOM 11579 O O . TYR C 1 751 ? 155.000 162.549 123.186 1.00 74.46 751 TYR C O 1
ATOM 11588 N N . PHE C 1 752 ? 154.948 161.127 124.912 1.00 73.33 752 PHE C N 1
ATOM 11589 C CA . PHE C 1 752 ? 155.668 160.089 124.189 1.00 73.33 752 PHE C CA 1
ATOM 11590 C C . PHE C 1 752 ? 154.731 159.028 123.643 1.00 73.33 752 PHE C C 1
ATOM 11591 O O . PHE C 1 752 ? 155.198 158.031 123.089 1.00 73.33 752 PHE C O 1
ATOM 11599 N N . HIS C 1 753 ? 153.427 159.221 123.801 1.00 67.31 753 HIS C N 1
ATOM 11600 C CA . HIS C 1 753 ? 152.391 158.379 123.225 1.00 67.31 753 HIS C CA 1
ATOM 11601 C C . HIS C 1 753 ? 151.599 159.092 122.147 1.00 67.31 753 HIS C C 1
ATOM 11602 O O . HIS C 1 753 ? 151.221 158.474 121.155 1.00 67.31 753 HIS C O 1
ATOM 11609 N N . LEU C 1 754 ? 151.339 160.385 122.324 1.00 64.15 754 LEU C N 1
ATOM 11610 C CA . LEU C 1 754 ? 150.673 161.155 121.283 1.00 64.15 754 LEU C CA 1
ATOM 11611 C C . LEU C 1 754 ? 151.618 161.450 120.128 1.00 64.15 754 LEU C C 1
ATOM 11612 O O . LEU C 1 754 ? 151.219 161.382 118.963 1.00 64.15 754 LEU C O 1
ATOM 11617 N N . ALA C 1 755 ? 152.874 161.774 120.427 1.00 59.31 755 ALA C N 1
ATOM 11618 C CA . ALA C 1 755 ? 153.830 162.051 119.365 1.00 59.31 755 ALA C CA 1
ATOM 11619 C C . ALA C 1 755 ? 154.299 160.790 118.662 1.00 59.31 755 ALA C C 1
ATOM 11620 O O . ALA C 1 755 ? 154.870 160.883 117.577 1.00 59.31 755 ALA C O 1
ATOM 11622 N N . ASN C 1 756 ? 154.093 159.621 119.260 1.00 59.43 756 ASN C N 1
ATOM 11623 C CA . ASN C 1 756 ? 154.452 158.378 118.593 1.00 59.43 756 ASN C CA 1
ATOM 11624 C C . ASN C 1 756 ? 153.365 157.952 117.618 1.00 59.43 756 ASN C C 1
ATOM 11625 O O . ASN C 1 756 ? 153.663 157.474 116.521 1.00 59.43 756 ASN C O 1
ATOM 11630 N N . LEU C 1 757 ? 152.103 158.125 117.999 1.00 54.92 757 LEU C N 1
ATOM 11631 C CA . LEU C 1 757 ? 150.990 157.741 117.147 1.00 54.92 757 LEU C CA 1
ATOM 11632 C C . LEU C 1 757 ? 150.711 158.770 116.063 1.00 54.92 757 LEU C C 1
ATOM 11633 O O . LEU C 1 757 ? 150.001 158.465 115.104 1.00 54.92 757 LEU C O 1
ATOM 11638 N N . LEU C 1 758 ? 151.279 159.964 116.166 1.00 52.94 758 LEU C N 1
ATOM 11639 C CA . LEU C 1 758 ? 151.041 160.986 115.158 1.00 52.94 758 LEU C CA 1
ATOM 11640 C C . LEU C 1 758 ? 152.147 161.052 114.116 1.00 52.94 758 LEU C C 1
ATOM 11641 O O . LEU C 1 758 ? 151.890 161.481 112.990 1.00 52.94 758 LEU C O 1
ATOM 11646 N N . ILE C 1 759 ? 153.370 160.633 114.442 1.00 55.12 759 ILE C N 1
ATOM 11647 C CA . ILE C 1 759 ? 154.391 160.575 113.403 1.00 55.12 759 ILE C CA 1
ATOM 11648 C C . ILE C 1 759 ? 154.366 159.251 112.660 1.00 55.12 759 ILE C C 1
ATOM 11649 O O . ILE C 1 759 ? 155.003 159.133 111.608 1.00 55.12 759 ILE C O 1
ATOM 11654 N N . TYR C 1 760 ? 153.666 158.241 113.178 1.00 50.13 760 TYR C N 1
ATOM 11655 C CA . TYR C 1 760 ? 153.420 157.052 112.374 1.00 50.13 760 TYR C CA 1
ATOM 11656 C C . TYR C 1 760 ? 152.270 157.281 111.407 1.00 50.13 760 TYR C C 1
ATOM 11657 O O . TYR C 1 760 ? 152.291 156.773 110.283 1.00 50.13 760 TYR C O 1
ATOM 11666 N N . SER C 1 761 ? 151.271 158.056 111.817 1.00 49.17 761 SER C N 1
ATOM 11667 C CA . SER C 1 761 ? 150.125 158.329 110.967 1.00 49.17 761 SER C CA 1
ATOM 11668 C C . SER C 1 761 ? 150.409 159.376 109.900 1.00 49.17 761 SER C C 1
ATOM 11669 O O . SER C 1 761 ? 149.512 159.683 109.110 1.00 49.17 761 SER C O 1
ATOM 11672 N N . ILE C 1 762 ? 151.610 159.953 109.874 1.00 51.80 762 ILE C N 1
ATOM 11673 C CA . ILE C 1 762 ? 152.074 160.658 108.685 1.00 51.80 762 ILE C CA 1
ATOM 11674 C C . ILE C 1 762 ? 152.672 159.667 107.697 1.00 51.80 762 ILE C C 1
ATOM 11675 O O . ILE C 1 762 ? 152.485 159.791 106.482 1.00 51.80 762 ILE C O 1
ATOM 11680 N N . PHE C 1 763 ? 153.370 158.651 108.204 1.00 50.98 763 PHE C N 1
ATOM 11681 C CA . PHE C 1 763 ? 153.932 157.622 107.338 1.00 50.98 763 PHE C CA 1
ATOM 11682 C C . PHE C 1 763 ? 152.855 156.761 106.700 1.00 50.98 763 PHE C C 1
ATOM 11683 O O . PHE C 1 763 ? 153.014 156.322 105.559 1.00 50.98 763 PHE C O 1
ATOM 11691 N N . LEU C 1 764 ? 151.758 156.519 107.412 1.00 44.88 764 LEU C N 1
ATOM 11692 C CA . LEU C 1 764 ? 150.697 155.669 106.890 1.00 44.88 764 LEU C CA 1
ATOM 11693 C C . LEU C 1 764 ? 149.959 156.330 105.735 1.00 44.88 764 LEU C C 1
ATOM 11694 O O . LEU C 1 764 ? 149.443 155.635 104.858 1.00 44.88 764 LEU C O 1
ATOM 11699 N N . VAL C 1 765 ? 149.896 157.665 105.704 1.00 50.39 765 VAL C N 1
ATOM 11700 C CA . VAL C 1 765 ? 149.171 158.346 104.640 1.00 50.39 765 VAL C CA 1
ATOM 11701 C C . VAL C 1 765 ? 150.058 158.713 103.466 1.00 50.39 765 VAL C C 1
ATOM 11702 O O . VAL C 1 765 ? 149.543 159.188 102.453 1.00 50.39 765 VAL C O 1
ATOM 11706 N N . PHE C 1 766 ? 151.371 158.527 103.563 1.00 55.72 766 PHE C N 1
ATOM 11707 C CA . PHE C 1 766 ? 152.224 158.688 102.396 1.00 55.72 766 PHE C CA 1
ATOM 11708 C C . PHE C 1 766 ? 152.602 157.370 101.742 1.00 55.72 766 PHE C C 1
ATOM 11709 O O . PHE C 1 766 ? 153.117 157.382 100.623 1.00 55.72 766 PHE C O 1
ATOM 11717 N N . VAL C 1 767 ? 152.382 156.244 102.414 1.00 48.83 767 VAL C N 1
ATOM 11718 C CA . VAL C 1 767 ? 152.479 154.953 101.746 1.00 48.83 767 VAL C CA 1
ATOM 11719 C C . VAL C 1 767 ? 151.195 154.664 100.978 1.00 48.83 767 VAL C C 1
ATOM 11720 O O . VAL C 1 767 ? 151.223 154.095 99.882 1.00 48.83 767 VAL C O 1
ATOM 11724 N N . THR C 1 768 ? 150.060 155.101 101.517 1.00 45.82 768 THR C N 1
ATOM 11725 C CA . THR C 1 768 ? 148.777 154.878 100.861 1.00 45.82 768 THR C CA 1
ATOM 11726 C C . THR C 1 768 ? 148.622 155.762 99.629 1.00 45.82 768 THR C C 1
ATOM 11727 O O . THR C 1 768 ? 148.090 155.319 98.606 1.00 45.82 768 THR C O 1
ATOM 11731 N N . ILE C 1 769 ? 149.109 157.002 99.692 1.00 51.04 769 ILE C N 1
ATOM 11732 C CA . ILE C 1 769 ? 149.022 157.895 98.538 1.00 51.04 769 ILE C CA 1
ATOM 11733 C C . ILE C 1 769 ? 150.004 157.474 97.448 1.00 51.04 769 ILE C C 1
ATOM 11734 O O . ILE C 1 769 ? 149.670 157.504 96.257 1.00 51.04 769 ILE C O 1
ATOM 11739 N N . TYR C 1 770 ? 151.200 157.020 97.830 1.00 55.64 770 TYR C N 1
ATOM 11740 C CA . TYR C 1 770 ? 152.206 156.649 96.836 1.00 55.64 770 TYR C CA 1
ATOM 11741 C C . TYR C 1 770 ? 151.818 155.401 96.056 1.00 55.64 770 TYR C C 1
ATOM 11742 O O . TYR C 1 770 ? 152.198 155.259 94.890 1.00 55.64 770 TYR C O 1
ATOM 11751 N N . SER C 1 771 ? 151.059 154.497 96.663 1.00 53.88 771 SER C N 1
ATOM 11752 C CA . SER C 1 771 ? 150.602 153.327 95.929 1.00 53.88 771 SER C CA 1
ATOM 11753 C C . SER C 1 771 ? 149.475 153.666 94.971 1.00 53.88 771 SER C C 1
ATOM 11754 O O . SER C 1 771 ? 149.376 153.062 93.902 1.00 53.88 771 SER C O 1
ATOM 11757 N N . SER C 1 772 ? 148.623 154.625 95.329 1.00 55.27 772 SER C N 1
ATOM 11758 C CA . SER C 1 772 ? 147.554 155.032 94.433 1.00 55.27 772 SER C CA 1
ATOM 11759 C C . SER C 1 772 ? 148.057 155.916 93.306 1.00 55.27 772 SER C C 1
ATOM 11760 O O . SER C 1 772 ? 147.372 156.048 92.290 1.00 55.27 772 SER C O 1
ATOM 11763 N N . LEU C 1 773 ? 149.225 156.529 93.464 1.00 60.04 773 LEU C N 1
ATOM 11764 C CA . LEU C 1 773 ? 149.834 157.292 92.387 1.00 60.04 773 LEU C CA 1
ATOM 11765 C C . LEU C 1 773 ? 150.693 156.431 91.480 1.00 60.04 773 LEU C C 1
ATOM 11766 O O . LEU C 1 773 ? 150.874 156.770 90.308 1.00 60.04 773 LEU C O 1
ATOM 11771 N N . MET C 1 774 ? 151.231 155.330 91.993 1.00 62.15 774 MET C N 1
ATOM 11772 C CA . MET C 1 774 ? 152.013 154.423 91.167 1.00 62.15 774 MET C CA 1
ATOM 11773 C C . MET C 1 774 ? 151.119 153.605 90.242 1.00 62.15 774 MET C C 1
ATOM 11774 O O . MET C 1 774 ? 151.561 153.172 89.172 1.00 62.15 774 MET C O 1
ATOM 11779 N N . MET C 1 775 ? 149.859 153.407 90.617 1.00 59.59 775 MET C N 1
ATOM 11780 C CA . MET C 1 775 ? 148.947 152.635 89.785 1.00 59.59 775 MET C CA 1
ATOM 11781 C C . MET C 1 775 ? 148.298 153.483 88.710 1.00 59.59 775 MET C C 1
ATOM 11782 O O . MET C 1 775 ? 147.943 152.963 87.649 1.00 59.59 775 MET C O 1
ATOM 11787 N N . ASN C 1 776 ? 148.135 154.775 88.951 1.00 67.30 776 ASN C N 1
ATOM 11788 C CA . ASN C 1 776 ? 147.562 155.661 87.955 1.00 67.30 776 ASN C CA 1
ATOM 11789 C C . ASN C 1 776 ? 148.611 156.298 87.058 1.00 67.30 776 ASN C C 1
ATOM 11790 O O . ASN C 1 776 ? 148.250 157.026 86.131 1.00 67.30 776 ASN C O 1
ATOM 11795 N N . ASN C 1 777 ? 149.895 156.044 87.304 1.00 71.73 777 ASN C N 1
ATOM 11796 C CA . ASN C 1 777 ? 150.979 156.579 86.484 1.00 71.73 777 ASN C CA 1
ATOM 11797 C C . ASN C 1 777 ? 151.884 155.418 86.096 1.00 71.73 777 ASN C C 1
ATOM 11798 O O . ASN C 1 777 ? 152.907 155.181 86.740 1.00 71.73 777 ASN C O 1
ATOM 11803 N N . ILE C 1 778 ? 151.521 154.714 85.029 1.00 79.64 778 ILE C N 1
ATOM 11804 C CA . ILE C 1 778 ? 152.310 153.603 84.516 1.00 79.64 778 ILE C CA 1
ATOM 11805 C C . ILE C 1 778 ? 152.220 153.644 82.996 1.00 79.64 778 ILE C C 1
ATOM 11806 O O . ILE C 1 778 ? 151.212 154.069 82.424 1.00 79.64 778 ILE C O 1
ATOM 11811 N N . GLU C 1 779 ? 153.311 153.267 82.334 1.00 87.08 779 GLU C N 1
ATOM 11812 C CA . GLU C 1 779 ? 153.446 153.467 80.899 1.00 87.08 779 GLU C CA 1
ATOM 11813 C C . GLU C 1 779 ? 153.933 152.188 80.234 1.00 87.08 779 GLU C C 1
ATOM 11814 O O . GLU C 1 779 ? 154.220 151.190 80.898 1.00 87.08 779 GLU C O 1
ATOM 11820 N N . LEU C 1 780 ? 154.031 152.254 78.902 1.00 89.04 780 LEU C N 1
ATOM 11821 C CA . LEU C 1 780 ? 154.436 151.161 78.010 1.00 89.04 780 LEU C CA 1
ATOM 11822 C C . LEU C 1 780 ? 153.595 149.900 78.196 1.00 89.04 780 LEU C C 1
ATOM 11823 O O . LEU C 1 780 ? 153.075 149.344 77.230 1.00 89.04 780 LEU C O 1
ATOM 11828 N N . GLU C 1 819 ? 158.297 145.516 79.060 1.00 94.35 819 GLU C N 1
ATOM 11829 C CA . GLU C 1 819 ? 158.899 146.572 79.863 1.00 94.35 819 GLU C CA 1
ATOM 11830 C C . GLU C 1 819 ? 157.889 147.666 80.156 1.00 94.35 819 GLU C C 1
ATOM 11831 O O . GLU C 1 819 ? 157.063 147.987 79.309 1.00 94.35 819 GLU C O 1
ATOM 11837 N N . GLU C 1 820 ? 157.952 148.229 81.363 1.00 86.93 820 GLU C N 1
ATOM 11838 C CA . GLU C 1 820 ? 157.086 149.328 81.765 1.00 86.93 820 GLU C CA 1
ATOM 11839 C C . GLU C 1 820 ? 157.888 150.323 82.589 1.00 86.93 820 GLU C C 1
ATOM 11840 O O . GLU C 1 820 ? 158.971 150.016 83.090 1.00 86.93 820 GLU C O 1
ATOM 11846 N N . ARG C 1 821 ? 157.336 151.526 82.731 1.00 86.12 821 ARG C N 1
ATOM 11847 C CA . ARG C 1 821 ? 158.015 152.589 83.454 1.00 86.12 821 ARG C CA 1
ATOM 11848 C C . ARG C 1 821 ? 156.981 153.524 84.068 1.00 86.12 821 ARG C C 1
ATOM 11849 O O . ARG C 1 821 ? 155.818 153.547 83.662 1.00 86.12 821 ARG C O 1
ATOM 11857 N N . ILE C 1 822 ? 157.424 154.301 85.054 1.00 83.66 822 ILE C N 1
ATOM 11858 C CA . ILE C 1 822 ? 156.563 155.233 85.774 1.00 83.66 822 ILE C CA 1
ATOM 11859 C C . ILE C 1 822 ? 156.841 156.645 85.279 1.00 83.66 822 ILE C C 1
ATOM 11860 O O . ILE C 1 822 ? 158.003 157.045 85.136 1.00 83.66 822 ILE C O 1
ATOM 11865 N N . ASN C 1 823 ? 155.775 157.401 85.014 1.00 84.63 823 ASN C N 1
ATOM 11866 C CA . ASN C 1 823 ? 155.879 158.843 84.844 1.00 84.63 823 ASN C CA 1
ATOM 11867 C C . ASN C 1 823 ? 156.317 159.481 86.154 1.00 84.63 823 ASN C C 1
ATOM 11868 O O . ASN C 1 823 ? 155.525 159.568 87.098 1.00 84.63 823 ASN C O 1
ATOM 11873 N N . ARG C 1 824 ? 157.564 159.938 86.223 1.00 83.85 824 ARG C N 1
ATOM 11874 C CA . ARG C 1 824 ? 158.106 160.530 87.443 1.00 83.85 824 ARG C CA 1
ATOM 11875 C C . ARG C 1 824 ? 157.531 161.932 87.595 1.00 83.85 824 ARG C C 1
ATOM 11876 O O . ARG C 1 824 ? 158.074 162.917 87.095 1.00 83.85 824 ARG C O 1
ATOM 11884 N N . THR C 1 825 ? 156.403 162.013 88.294 1.00 80.69 825 THR C N 1
ATOM 11885 C CA . THR C 1 825 ? 155.696 163.259 88.534 1.00 80.69 825 THR C CA 1
ATOM 11886 C C . THR C 1 825 ? 156.254 163.914 89.799 1.00 80.69 825 THR C C 1
ATOM 11887 O O . THR C 1 825 ? 156.859 163.258 90.647 1.00 80.69 825 THR C O 1
ATOM 11891 N N . THR C 1 826 ? 156.082 165.236 89.908 1.00 80.15 826 THR C N 1
ATOM 11892 C CA . THR C 1 826 ? 156.508 165.949 91.108 1.00 80.15 826 THR C CA 1
ATOM 11893 C C . THR C 1 826 ? 155.658 165.615 92.328 1.00 80.15 826 THR C C 1
ATOM 11894 O O . THR C 1 826 ? 156.081 165.900 93.452 1.00 80.15 826 THR C O 1
ATOM 11898 N N . ALA C 1 827 ? 154.475 165.026 92.141 1.00 77.44 827 ALA C N 1
ATOM 11899 C CA . ALA C 1 827 ? 153.684 164.582 93.280 1.00 77.44 827 ALA C CA 1
ATOM 11900 C C . ALA C 1 827 ? 154.117 163.212 93.772 1.00 77.44 827 ALA C C 1
ATOM 11901 O O . ALA C 1 827 ? 154.058 162.951 94.976 1.00 77.44 827 ALA C O 1
ATOM 11903 N N . ILE C 1 828 ? 154.556 162.326 92.872 1.00 75.79 828 ILE C N 1
ATOM 11904 C CA . ILE C 1 828 ? 155.056 161.027 93.316 1.00 75.79 828 ILE C CA 1
ATOM 11905 C C . ILE C 1 828 ? 156.493 161.107 93.794 1.00 75.79 828 ILE C C 1
ATOM 11906 O O . ILE C 1 828 ? 156.998 160.142 94.377 1.00 75.79 828 ILE C O 1
ATOM 11911 N N . LEU C 1 829 ? 157.169 162.225 93.556 1.00 75.90 829 LEU C N 1
ATOM 11912 C CA . LEU C 1 829 ? 158.535 162.392 94.021 1.00 75.90 829 LEU C CA 1
ATOM 11913 C C . LEU C 1 829 ? 158.572 162.986 95.419 1.00 75.90 829 LEU C C 1
ATOM 11914 O O . LEU C 1 829 ? 159.437 162.626 96.221 1.00 75.90 829 LEU C O 1
ATOM 11919 N N . PHE C 1 830 ? 157.635 163.881 95.728 1.00 73.87 830 PHE C N 1
ATOM 11920 C CA . PHE C 1 830 ? 157.544 164.418 97.079 1.00 73.87 830 PHE C CA 1
ATOM 11921 C C . PHE C 1 830 ? 157.057 163.363 98.060 1.00 73.87 830 PHE C C 1
ATOM 11922 O O . PHE C 1 830 ? 157.487 163.341 99.216 1.00 73.87 830 PHE C O 1
ATOM 11930 N N . CYS C 1 831 ? 156.163 162.475 97.618 1.00 71.62 831 CYS C N 1
ATOM 11931 C CA . CYS C 1 831 ? 155.764 161.349 98.453 1.00 71.62 831 CYS C CA 1
ATOM 11932 C C . CYS C 1 831 ? 156.863 160.305 98.564 1.00 71.62 831 CYS C C 1
ATOM 11933 O O . CYS C 1 831 ? 156.852 159.509 99.503 1.00 71.62 831 CYS C O 1
ATOM 11936 N N . ALA C 1 832 ? 157.810 160.296 97.629 1.00 69.39 832 ALA C N 1
ATOM 11937 C CA . ALA C 1 832 ? 158.924 159.363 97.701 1.00 69.39 832 ALA C CA 1
ATOM 11938 C C . ALA C 1 832 ? 159.956 159.794 98.734 1.00 69.39 832 ALA C C 1
ATOM 11939 O O . ALA C 1 832 ? 160.544 158.950 99.414 1.00 69.39 832 ALA C O 1
ATOM 11941 N N . VAL C 1 833 ? 160.188 161.102 98.865 1.00 69.33 833 VAL C N 1
ATOM 11942 C CA . VAL C 1 833 ? 161.241 161.603 99.743 1.00 69.33 833 VAL C CA 1
ATOM 11943 C C . VAL C 1 833 ? 160.821 161.510 101.205 1.00 69.33 833 VAL C C 1
ATOM 11944 O O . VAL C 1 833 ? 161.634 161.174 102.072 1.00 69.33 833 VAL C O 1
ATOM 11948 N N . VAL C 1 834 ? 159.541 161.760 101.496 1.00 65.28 834 VAL C N 1
ATOM 11949 C CA . VAL C 1 834 ? 159.026 161.689 102.863 1.00 65.28 834 VAL C CA 1
ATOM 11950 C C . VAL C 1 834 ? 159.104 160.266 103.406 1.00 65.28 834 VAL C C 1
ATOM 11951 O O . VAL C 1 834 ? 159.350 160.059 104.601 1.00 65.28 834 VAL C O 1
ATOM 11955 N N . ILE C 1 835 ? 158.968 159.266 102.535 1.00 63.85 835 ILE C N 1
ATOM 11956 C CA . ILE C 1 835 ? 159.078 157.879 102.974 1.00 63.85 835 ILE C CA 1
ATOM 11957 C C . ILE C 1 835 ? 160.523 157.534 103.316 1.00 63.85 835 ILE C C 1
ATOM 11958 O O . ILE C 1 835 ? 160.796 156.955 104.372 1.00 63.85 835 ILE C O 1
ATOM 11963 N N . VAL C 1 836 ? 161.473 157.919 102.459 1.00 68.74 836 VAL C N 1
ATOM 11964 C CA . VAL C 1 836 ? 162.860 157.519 102.679 1.00 68.74 836 VAL C CA 1
ATOM 11965 C C . VAL C 1 836 ? 163.506 158.315 103.815 1.00 68.74 836 VAL C C 1
ATOM 11966 O O . VAL C 1 836 ? 164.441 157.825 104.457 1.00 68.74 836 VAL C O 1
ATOM 11970 N N . VAL C 1 837 ? 163.000 159.514 104.119 1.00 68.83 837 VAL C N 1
ATOM 11971 C CA . VAL C 1 837 ? 163.481 160.249 105.286 1.00 68.83 837 VAL C CA 1
ATOM 11972 C C . VAL C 1 837 ? 162.974 159.597 106.566 1.00 68.83 837 VAL C C 1
ATOM 11973 O O . VAL C 1 837 ? 163.707 159.498 107.559 1.00 68.83 837 VAL C O 1
ATOM 11977 N N . TYR C 1 838 ? 161.736 159.093 106.548 1.00 63.93 838 TYR C N 1
ATOM 11978 C CA . TYR C 1 838 ? 161.187 158.414 107.718 1.00 63.93 838 TYR C CA 1
ATOM 11979 C C . TYR C 1 838 ? 161.907 157.104 108.012 1.00 63.93 838 TYR C C 1
ATOM 11980 O O . TYR C 1 838 ? 161.993 156.708 109.176 1.00 63.93 838 TYR C O 1
ATOM 11989 N N . ILE C 1 839 ? 162.414 156.410 106.989 1.00 72.00 839 ILE C N 1
ATOM 11990 C CA . ILE C 1 839 ? 163.111 155.148 107.229 1.00 72.00 839 ILE C CA 1
ATOM 11991 C C . ILE C 1 839 ? 164.458 155.401 107.892 1.00 72.00 839 ILE C C 1
ATOM 11992 O O . ILE C 1 839 ? 164.839 154.700 108.837 1.00 72.00 839 ILE C O 1
ATOM 11997 N N . LEU C 1 840 ? 165.192 156.413 107.419 1.00 77.75 840 LEU C N 1
ATOM 11998 C CA . LEU C 1 840 ? 166.510 156.711 107.974 1.00 77.75 840 LEU C CA 1
ATOM 11999 C C . LEU C 1 840 ? 166.407 157.246 109.394 1.00 77.75 840 LEU C C 1
ATOM 12000 O O . LEU C 1 840 ? 167.234 156.912 110.249 1.00 77.75 840 LEU C O 1
ATOM 12005 N N . LEU C 1 841 ? 165.401 158.071 109.664 1.00 81.42 841 LEU C N 1
ATOM 12006 C CA . LEU C 1 841 ? 165.212 158.612 110.999 1.00 81.42 841 LEU C CA 1
ATOM 12007 C C . LEU C 1 841 ? 164.689 157.570 111.980 1.00 81.42 841 LEU C C 1
ATOM 12008 O O . LEU C 1 841 ? 164.945 157.690 113.180 1.00 81.42 841 LEU C O 1
ATOM 12013 N N . ASN C 1 842 ? 163.978 156.550 111.509 1.00 84.88 842 ASN C N 1
ATOM 12014 C CA . ASN C 1 842 ? 163.492 155.489 112.379 1.00 84.88 842 ASN C CA 1
ATOM 12015 C C . ASN C 1 842 ? 164.387 154.256 112.330 1.00 84.88 842 ASN C C 1
ATOM 12016 O O . ASN C 1 842 ? 164.085 153.252 112.979 1.00 84.88 842 ASN C O 1
ATOM 12021 N N . SER C 1 843 ? 165.479 154.300 111.574 1.00 90.64 843 SER C N 1
ATOM 12022 C CA . SER C 1 843 ? 166.526 153.303 111.738 1.00 90.64 843 SER C CA 1
ATOM 12023 C C . SER C 1 843 ? 167.591 153.756 112.720 1.00 90.64 843 SER C C 1
ATOM 12024 O O . SER C 1 843 ? 168.325 152.917 113.252 1.00 90.64 843 SER C O 1
ATOM 12027 N N . MET C 1 844 ? 167.680 155.059 112.979 1.00 96.22 844 MET C N 1
ATOM 12028 C CA . MET C 1 844 ? 168.495 155.571 114.069 1.00 96.22 844 MET C CA 1
ATOM 12029 C C . MET C 1 844 ? 167.805 155.454 115.420 1.00 96.22 844 MET C C 1
ATOM 12030 O O . MET C 1 844 ? 168.406 155.814 116.436 1.00 96.22 844 MET C O 1
ATOM 12035 N N . ARG C 1 845 ? 166.561 154.981 115.455 1.00 99.23 845 ARG C N 1
ATOM 12036 C CA . ARG C 1 845 ? 165.887 154.688 116.710 1.00 99.23 845 ARG C CA 1
ATOM 12037 C C . ARG C 1 845 ? 165.971 153.205 117.042 1.00 99.23 845 ARG C C 1
ATOM 12038 O O . ARG C 1 845 ? 166.019 152.839 118.220 1.00 99.23 845 ARG C O 1
ATOM 12046 N N . GLU C 1 846 ? 165.998 152.336 116.033 1.00 102.88 846 GLU C N 1
ATOM 12047 C CA . GLU C 1 846 ? 166.063 150.900 116.258 1.00 102.88 846 GLU C CA 1
ATOM 12048 C C . GLU C 1 846 ? 167.467 150.339 116.076 1.00 102.88 846 GLU C C 1
ATOM 12049 O O . GLU C 1 846 ? 167.618 149.152 115.774 1.00 102.88 846 GLU C O 1
ATOM 12055 N N . LEU C 1 847 ? 168.494 151.173 116.230 1.00 111.11 847 LEU C N 1
ATOM 12056 C CA . LEU C 1 847 ? 169.853 150.709 116.476 1.00 111.11 847 LEU C CA 1
ATOM 12057 C C . LEU C 1 847 ? 170.352 151.078 117.860 1.00 111.11 847 LEU C C 1
ATOM 12058 O O . LEU C 1 847 ? 171.195 150.369 118.411 1.00 111.11 847 LEU C O 1
ATOM 12063 N N . ILE C 1 848 ? 169.844 152.173 118.426 1.00 115.99 848 ILE C N 1
ATOM 12064 C CA . ILE C 1 848 ? 169.980 152.428 119.853 1.00 115.99 848 ILE C CA 1
ATOM 12065 C C . ILE C 1 848 ? 169.221 151.371 120.647 1.00 115.99 848 ILE C C 1
ATOM 12066 O O . ILE C 1 848 ? 169.660 150.954 121.726 1.00 115.99 848 ILE C O 1
ATOM 12071 N N . GLN C 1 849 ? 168.099 150.886 120.102 1.00 119.94 849 GLN C N 1
ATOM 12072 C CA . GLN C 1 849 ? 167.287 149.873 120.770 1.00 119.94 849 GLN C CA 1
ATOM 12073 C C . GLN C 1 849 ? 168.001 148.527 120.853 1.00 119.94 849 GLN C C 1
ATOM 12074 O O . GLN C 1 849 ? 167.782 147.773 121.808 1.00 119.94 849 GLN C O 1
ATOM 12080 N N . ILE C 1 850 ? 168.873 148.216 119.889 1.00 122.58 850 ILE C N 1
ATOM 12081 C CA . ILE C 1 850 ? 169.565 146.929 119.902 1.00 122.58 850 ILE C CA 1
ATOM 12082 C C . ILE C 1 850 ? 170.630 146.895 120.999 1.00 122.58 850 ILE C C 1
ATOM 12083 O O . ILE C 1 850 ? 170.904 145.833 121.578 1.00 122.58 850 ILE C O 1
ATOM 12088 N N . TYR C 1 851 ? 171.203 148.053 121.346 1.00 124.85 851 TYR C N 1
ATOM 12089 C CA . TYR C 1 851 ? 172.192 148.100 122.423 1.00 124.85 851 TYR C CA 1
ATOM 12090 C C . TYR C 1 851 ? 171.558 147.814 123.779 1.00 124.85 851 TYR C C 1
ATOM 12091 O O . TYR C 1 851 ? 172.168 147.155 124.627 1.00 124.85 851 TYR C O 1
ATOM 12100 N N . GLN C 1 852 ? 170.337 148.291 123.999 1.00 124.83 852 GLN C N 1
ATOM 12101 C CA . GLN C 1 852 ? 169.647 148.065 125.259 1.00 124.83 852 GLN C CA 1
ATOM 12102 C C . GLN C 1 852 ? 168.907 146.736 125.302 1.00 124.83 852 GLN C C 1
ATOM 12103 O O . GLN C 1 852 ? 168.448 146.335 126.376 1.00 124.83 852 GLN C O 1
ATOM 12109 N N . GLN C 1 853 ? 168.778 146.052 124.172 1.00 127.51 853 GLN C N 1
ATOM 12110 C CA . GLN C 1 853 ? 167.994 144.826 124.076 1.00 127.51 853 GLN C CA 1
ATOM 12111 C C . GLN C 1 853 ? 168.796 143.787 123.287 1.00 127.51 853 GLN C C 1
ATOM 12112 O O . GLN C 1 853 ? 168.328 143.211 122.304 1.00 127.51 853 GLN C O 1
ATOM 12118 N N . LYS C 1 854 ? 170.051 143.583 123.696 1.00 130.12 854 LYS C N 1
ATOM 12119 C CA . LYS C 1 854 ? 170.987 142.687 123.019 1.00 130.12 854 LYS C CA 1
ATOM 12120 C C . LYS C 1 854 ? 170.527 141.235 123.022 1.00 130.12 854 LYS C C 1
ATOM 12121 O O . LYS C 1 854 ? 170.450 140.604 124.081 1.00 130.12 854 LYS C O 1
ATOM 12127 N N . LEU C 1 855 ? 170.188 140.723 121.837 1.00 131.98 855 LEU C N 1
ATOM 12128 C CA . LEU C 1 855 ? 169.813 139.344 121.500 1.00 131.98 855 LEU C CA 1
ATOM 12129 C C . LEU C 1 855 ? 168.486 138.890 122.105 1.00 131.98 855 LEU C C 1
ATOM 12130 O O . LEU C 1 855 ? 168.064 137.759 121.842 1.00 131.98 855 LEU C O 1
ATOM 12135 N N . HIS C 1 856 ? 167.815 139.721 122.898 1.00 128.46 856 HIS C N 1
ATOM 12136 C CA . HIS C 1 856 ? 166.405 139.535 123.213 1.00 128.46 856 HIS C CA 1
ATOM 12137 C C . HIS C 1 856 ? 165.539 140.462 122.372 1.00 128.46 856 HIS C C 1
ATOM 12138 O O . HIS C 1 856 ? 164.362 140.668 122.678 1.00 128.46 856 HIS C O 1
ATOM 12145 N N . TYR C 1 857 ? 166.124 141.035 121.318 1.00 114.54 857 TYR C N 1
ATOM 12146 C CA . TYR C 1 857 ? 165.405 141.889 120.384 1.00 114.54 857 TYR C CA 1
ATOM 12147 C C . TYR C 1 857 ? 164.565 141.069 119.418 1.00 114.54 857 TYR C C 1
ATOM 12148 O O . TYR C 1 857 ? 163.509 141.530 118.973 1.00 114.54 857 TYR C O 1
ATOM 12157 N N . ILE C 1 858 ? 165.009 139.852 119.100 1.00 118.04 858 ILE C N 1
ATOM 12158 C CA . ILE C 1 858 ? 164.313 139.011 118.135 1.00 118.04 858 ILE C CA 1
ATOM 12159 C C . ILE C 1 858 ? 163.071 138.357 118.743 1.00 118.04 858 ILE C C 1
ATOM 12160 O O . ILE C 1 858 ? 162.177 137.926 118.004 1.00 118.04 858 ILE C O 1
ATOM 12165 N N . LEU C 1 859 ? 162.962 138.313 120.072 1.00 118.54 859 LEU C N 1
ATOM 12166 C CA . LEU C 1 859 ? 161.823 137.680 120.726 1.00 118.54 859 LEU C CA 1
ATOM 12167 C C . LEU C 1 859 ? 160.604 138.589 120.829 1.00 118.54 859 LEU C C 1
ATOM 12168 O O . LEU C 1 859 ? 159.564 138.143 121.322 1.00 118.54 859 LEU C O 1
ATOM 12173 N N . GLU C 1 860 ? 160.704 139.840 120.377 1.00 111.12 860 GLU C N 1
ATOM 12174 C CA . GLU C 1 860 ? 159.638 140.810 120.605 1.00 111.12 860 GLU C CA 1
ATOM 12175 C C . GLU C 1 860 ? 158.454 140.595 119.668 1.00 111.12 860 GLU C C 1
ATOM 12176 O O . GLU C 1 860 ? 157.301 140.775 120.083 1.00 111.12 860 GLU C O 1
ATOM 12182 N N . THR C 1 861 ? 158.739 140.293 118.387 1.00 104.53 861 THR C N 1
ATOM 12183 C CA . THR C 1 861 ? 157.845 139.924 117.278 1.00 104.53 861 THR C CA 1
ATOM 12184 C C . THR C 1 861 ? 157.062 141.140 116.763 1.00 104.53 861 THR C C 1
ATOM 12185 O O . THR C 1 861 ? 156.455 141.097 115.689 1.00 104.53 861 THR C O 1
ATOM 12189 N N . VAL C 1 862 ? 157.137 142.263 117.470 1.00 94.75 862 VAL C N 1
ATOM 12190 C CA . VAL C 1 862 ? 156.596 143.513 116.958 1.00 94.75 862 VAL C CA 1
ATOM 12191 C C . VAL C 1 862 ? 157.687 144.278 116.215 1.00 94.75 862 VAL C C 1
ATOM 12192 O O . VAL C 1 862 ? 157.398 145.044 115.291 1.00 94.75 862 VAL C O 1
ATOM 12196 N N . ASN C 1 863 ? 158.950 144.030 116.562 1.00 95.84 863 ASN C N 1
ATOM 12197 C CA . ASN C 1 863 ? 160.050 144.648 115.838 1.00 95.84 863 ASN C CA 1
ATOM 12198 C C . ASN C 1 863 ? 160.268 143.999 114.480 1.00 95.84 863 ASN C C 1
ATOM 12199 O O . ASN C 1 863 ? 160.665 144.681 113.533 1.00 95.84 863 ASN C O 1
ATOM 12204 N N . LEU C 1 864 ? 160.000 142.697 114.356 1.00 87.16 864 LEU C N 1
ATOM 12205 C CA . LEU C 1 864 ? 160.191 142.034 113.070 1.00 87.16 864 LEU C CA 1
ATOM 12206 C C . LEU C 1 864 ? 159.122 142.435 112.063 1.00 87.16 864 LEU C C 1
ATOM 12207 O O . LEU C 1 864 ? 159.351 142.336 110.854 1.00 87.16 864 LEU C O 1
ATOM 12212 N N . ILE C 1 865 ? 157.952 142.864 112.536 1.00 79.68 865 ILE C N 1
ATOM 12213 C CA . ILE C 1 865 ? 156.970 143.477 111.648 1.00 79.68 865 ILE C CA 1
ATOM 12214 C C . ILE C 1 865 ? 157.507 144.794 111.106 1.00 79.68 865 ILE C C 1
ATOM 12215 O O . ILE C 1 865 ? 157.305 145.131 109.935 1.00 79.68 865 ILE C O 1
ATOM 12220 N N . SER C 1 866 ? 158.248 145.532 111.933 1.00 76.49 866 SER C N 1
ATOM 12221 C CA . SER C 1 866 ? 158.742 146.835 111.513 1.00 76.49 866 SER C CA 1
ATOM 12222 C C . SER C 1 866 ? 159.934 146.726 110.573 1.00 76.49 866 SER C C 1
ATOM 12223 O O . SER C 1 866 ? 160.175 147.644 109.788 1.00 76.49 866 SER C O 1
ATOM 12226 N N . TRP C 1 867 ? 160.689 145.629 110.619 1.00 81.65 867 TRP C N 1
ATOM 12227 C CA . TRP C 1 867 ? 161.810 145.514 109.693 1.00 81.65 867 TRP C CA 1
ATOM 12228 C C . TRP C 1 867 ? 161.381 145.017 108.323 1.00 81.65 867 TRP C C 1
ATOM 12229 O O . TRP C 1 867 ? 162.008 145.372 107.324 1.00 81.65 867 TRP C O 1
ATOM 12240 N N . VAL C 1 868 ? 160.335 144.195 108.249 1.00 65.65 868 VAL C N 1
ATOM 12241 C CA . VAL C 1 868 ? 159.808 143.805 106.947 1.00 65.65 868 VAL C CA 1
ATOM 12242 C C . VAL C 1 868 ? 159.093 144.986 106.300 1.00 65.65 868 VAL C C 1
ATOM 12243 O O . VAL C 1 868 ? 159.143 145.163 105.078 1.00 65.65 868 VAL C O 1
ATOM 12247 N N . LEU C 1 869 ? 158.471 145.841 107.111 1.00 59.31 869 LEU C N 1
ATOM 12248 C CA . LEU C 1 869 ? 157.764 147.010 106.597 1.00 59.31 869 LEU C CA 1
ATOM 12249 C C . LEU C 1 869 ? 158.720 148.062 106.052 1.00 59.31 869 LEU C C 1
ATOM 12250 O O . LEU C 1 869 ? 158.411 148.730 105.061 1.00 59.31 869 LEU C O 1
ATOM 12255 N N . TYR C 1 870 ? 159.886 148.228 106.676 1.00 66.36 870 TYR C N 1
ATOM 12256 C CA . TYR C 1 870 ? 160.787 149.295 106.254 1.00 66.36 870 TYR C CA 1
ATOM 12257 C C . TYR C 1 870 ? 161.602 148.899 105.033 1.00 66.36 870 TYR C C 1
ATOM 12258 O O . TYR C 1 870 ? 161.896 149.752 104.192 1.00 66.36 870 TYR C O 1
ATOM 12267 N N . ILE C 1 871 ? 161.975 147.625 104.922 1.00 59.67 871 ILE C N 1
ATOM 12268 C CA . ILE C 1 871 ? 162.706 147.157 103.751 1.00 59.67 871 ILE C CA 1
ATOM 12269 C C . ILE C 1 871 ? 161.798 147.132 102.528 1.00 59.67 871 ILE C C 1
ATOM 12270 O O . ILE C 1 871 ? 162.202 147.533 101.431 1.00 59.67 871 ILE C O 1
ATOM 12275 N N . SER C 1 872 ? 160.548 146.699 102.701 1.00 54.35 872 SER C N 1
ATOM 12276 C CA . SER C 1 872 ? 159.623 146.609 101.576 1.00 54.35 872 SER C CA 1
ATOM 12277 C C . SER C 1 872 ? 159.190 147.980 101.080 1.00 54.35 872 SER C C 1
ATOM 12278 O O . SER C 1 872 ? 158.894 148.139 99.892 1.00 54.35 872 SER C O 1
ATOM 12281 N N . ALA C 1 873 ? 159.151 148.978 101.957 1.00 55.91 873 ALA C N 1
ATOM 12282 C CA . ALA C 1 873 ? 158.821 150.328 101.531 1.00 55.91 873 ALA C CA 1
ATOM 12283 C C . ALA C 1 873 ? 159.994 151.041 100.878 1.00 55.91 873 ALA C C 1
ATOM 12284 O O . ALA C 1 873 ? 159.799 152.113 100.300 1.00 55.91 873 ALA C O 1
ATOM 12286 N N . LEU C 1 874 ? 161.201 150.488 100.968 1.00 58.33 874 LEU C N 1
ATOM 12287 C CA . LEU C 1 874 ? 162.329 150.993 100.200 1.00 58.33 874 LEU C CA 1
ATOM 12288 C C . LEU C 1 874 ? 162.397 150.386 98.809 1.00 58.33 874 LEU C C 1
ATOM 12289 O O . LEU C 1 874 ? 162.780 151.070 97.862 1.00 58.33 874 LEU C O 1
ATOM 12294 N N . VAL C 1 875 ? 162.048 149.107 98.668 1.00 57.32 875 VAL C N 1
ATOM 12295 C CA . VAL C 1 875 ? 162.029 148.481 97.351 1.00 57.32 875 VAL C CA 1
ATOM 12296 C C . VAL C 1 875 ? 160.900 149.060 96.506 1.00 57.32 875 VAL C C 1
ATOM 12297 O O . VAL C 1 875 ? 161.037 149.212 95.287 1.00 57.32 875 VAL C O 1
ATOM 12301 N N . MET C 1 876 ? 159.787 149.430 97.145 1.00 57.40 876 MET C N 1
ATOM 12302 C CA . MET C 1 876 ? 158.665 150.071 96.466 1.00 57.40 876 MET C CA 1
ATOM 12303 C C . MET C 1 876 ? 159.044 151.426 95.887 1.00 57.40 876 MET C C 1
ATOM 12304 O O . MET C 1 876 ? 158.553 151.807 94.821 1.00 57.40 876 MET C O 1
ATOM 12309 N N . VAL C 1 877 ? 159.948 152.146 96.551 1.00 64.64 877 VAL C N 1
ATOM 12310 C CA . VAL C 1 877 ? 160.158 153.562 96.275 1.00 64.64 877 VAL C CA 1
ATOM 12311 C C . VAL C 1 877 ? 161.327 153.811 95.322 1.00 64.64 877 VAL C C 1
ATOM 12312 O O . VAL C 1 877 ? 161.469 154.934 94.814 1.00 64.64 877 VAL C O 1
ATOM 12316 N N . THR C 1 878 ? 162.140 152.795 95.034 1.00 70.89 878 THR C N 1
ATOM 12317 C CA . THR C 1 878 ? 163.279 152.972 94.133 1.00 70.89 878 THR C CA 1
ATOM 12318 C C . THR C 1 878 ? 162.991 153.327 92.665 1.00 70.89 878 THR C C 1
ATOM 12319 O O . THR C 1 878 ? 163.875 153.961 92.064 1.00 70.89 878 THR C O 1
ATOM 12323 N N . PRO C 1 879 ? 161.870 152.962 92.013 1.00 75.00 879 PRO C N 1
ATOM 12324 C CA . PRO C 1 879 ? 161.676 153.447 90.630 1.00 75.00 879 PRO C CA 1
ATOM 12325 C C . PRO C 1 879 ? 161.422 154.939 90.498 1.00 75.00 879 PRO C C 1
ATOM 12326 O O . PRO C 1 879 ? 161.419 155.439 89.368 1.00 75.00 879 PRO C O 1
ATOM 12330 N N . ALA C 1 880 ? 161.192 155.663 91.587 1.00 78.90 880 ALA C N 1
ATOM 12331 C CA . ALA C 1 880 ? 161.071 157.111 91.528 1.00 78.90 880 ALA C CA 1
ATOM 12332 C C . ALA C 1 880 ? 162.417 157.811 91.619 1.00 78.90 880 ALA C C 1
ATOM 12333 O O . ALA C 1 880 ? 162.473 159.038 91.498 1.00 78.90 880 ALA C O 1
ATOM 12335 N N . PHE C 1 881 ? 163.497 157.062 91.823 1.00 82.70 881 PHE C N 1
ATOM 12336 C CA . PHE C 1 881 ? 164.824 157.620 92.019 1.00 82.70 881 PHE C CA 1
ATOM 12337 C C . PHE C 1 881 ? 165.779 157.318 90.877 1.00 82.70 881 PHE C C 1
ATOM 12338 O O . PHE C 1 881 ? 166.887 157.862 90.858 1.00 82.70 881 PHE C O 1
ATOM 12346 N N . GLN C 1 882 ? 165.392 156.476 89.938 1.00 91.64 882 GLN C N 1
ATOM 12347 C CA . GLN C 1 882 ? 166.279 156.138 88.846 1.00 91.64 882 GLN C CA 1
ATOM 12348 C C . GLN C 1 882 ? 165.922 156.944 87.602 1.00 91.64 882 GLN C C 1
ATOM 12349 O O . GLN C 1 882 ? 164.767 157.349 87.436 1.00 91.64 882 GLN C O 1
ATOM 12355 N N . PRO C 1 883 ? 166.903 157.232 86.726 1.00 99.34 883 PRO C N 1
ATOM 12356 C CA . PRO C 1 883 ? 166.592 157.928 85.470 1.00 99.34 883 PRO C CA 1
ATOM 12357 C C . PRO C 1 883 ? 165.726 157.082 84.553 1.00 99.34 883 PRO C C 1
ATOM 12358 O O . PRO C 1 883 ? 164.706 157.548 84.037 1.00 99.34 883 PRO C O 1
ATOM 12362 N N . ASP C 1 884 ? 166.129 155.833 84.351 1.00 98.99 884 ASP C N 1
ATOM 12363 C CA . ASP C 1 884 ? 165.274 154.842 83.707 1.00 98.99 884 ASP C CA 1
ATOM 12364 C C . ASP C 1 884 ? 164.357 154.295 84.790 1.00 98.99 884 ASP C C 1
ATOM 12365 O O . ASP C 1 884 ? 164.619 153.250 85.387 1.00 98.99 884 ASP C O 1
ATOM 12370 N N . GLY C 1 885 ? 163.261 155.004 85.046 1.00 89.35 885 GLY C N 1
ATOM 12371 C CA . GLY C 1 885 ? 162.353 154.621 86.109 1.00 89.35 885 GLY C CA 1
ATOM 12372 C C . GLY C 1 885 ? 161.500 153.420 85.765 1.00 89.35 885 GLY C C 1
ATOM 12373 O O . GLY C 1 885 ? 160.280 153.537 85.639 1.00 89.35 885 GLY C O 1
ATOM 12374 N N . GLY C 1 886 ? 162.130 152.258 85.629 1.00 81.61 886 GLY C N 1
ATOM 12375 C CA . GLY C 1 886 ? 161.434 151.062 85.214 1.00 81.61 886 GLY C CA 1
ATOM 12376 C C . GLY C 1 886 ? 160.818 150.316 86.381 1.00 81.61 886 GLY C C 1
ATOM 12377 O O . GLY C 1 886 ? 161.232 150.456 87.526 1.00 81.61 886 GLY C O 1
ATOM 12378 N N . ILE C 1 887 ? 159.816 149.507 86.065 1.00 72.51 887 ILE C N 1
ATOM 12379 C CA . ILE C 1 887 ? 159.085 148.750 87.061 1.00 72.51 887 ILE C CA 1
ATOM 12380 C C . ILE C 1 887 ? 159.277 147.267 86.749 1.00 72.51 887 ILE C C 1
ATOM 12381 O O . ILE C 1 887 ? 159.617 146.878 85.627 1.00 72.51 887 ILE C O 1
ATOM 12386 N N . ASN C 1 888 ? 159.110 146.434 87.774 1.00 67.76 888 ASN C N 1
ATOM 12387 C CA . ASN C 1 888 ? 159.173 144.985 87.639 1.00 67.76 888 ASN C CA 1
ATOM 12388 C C . ASN C 1 888 ? 158.120 144.373 88.546 1.00 67.76 888 ASN C C 1
ATOM 12389 O O . ASN C 1 888 ? 157.397 145.079 89.251 1.00 67.76 888 ASN C O 1
ATOM 12394 N N . THR C 1 889 ? 158.051 143.044 88.556 1.00 60.94 889 THR C N 1
ATOM 12395 C CA . THR C 1 889 ? 157.132 142.353 89.452 1.00 60.94 889 THR C CA 1
ATOM 12396 C C . THR C 1 889 ? 157.664 142.229 90.872 1.00 60.94 889 THR C C 1
ATOM 12397 O O . THR C 1 889 ? 156.985 141.636 91.712 1.00 60.94 889 THR C O 1
ATOM 12401 N N . ILE C 1 890 ? 158.853 142.754 91.158 1.00 59.16 890 ILE C N 1
ATOM 12402 C CA . ILE C 1 890 ? 159.320 142.839 92.534 1.00 59.16 890 ILE C CA 1
ATOM 12403 C C . ILE C 1 890 ? 158.867 144.145 93.181 1.00 59.16 890 ILE C C 1
ATOM 12404 O O . ILE C 1 890 ? 158.866 144.260 94.413 1.00 59.16 890 ILE C O 1
ATOM 12409 N N . HIS C 1 891 ? 158.434 145.117 92.389 1.00 58.60 891 HIS C N 1
ATOM 12410 C CA . HIS C 1 891 ? 157.963 146.374 92.945 1.00 58.60 891 HIS C CA 1
ATOM 12411 C C . HIS C 1 891 ? 156.472 146.354 93.217 1.00 58.60 891 HIS C C 1
ATOM 12412 O O . HIS C 1 891 ? 156.008 147.028 94.139 1.00 58.60 891 HIS C O 1
ATOM 12419 N N . TYR C 1 892 ? 155.709 145.610 92.415 1.00 52.74 892 TYR C N 1
ATOM 12420 C CA . TYR C 1 892 ? 154.307 145.372 92.734 1.00 52.74 892 TYR C CA 1
ATOM 12421 C C . TYR C 1 892 ? 154.173 144.508 93.976 1.00 52.74 892 TYR C C 1
ATOM 12422 O O . TYR C 1 892 ? 153.243 144.688 94.768 1.00 52.74 892 TYR C O 1
ATOM 12431 N N . SER C 1 893 ? 155.082 143.550 94.152 1.00 45.55 893 SER C N 1
ATOM 12432 C CA . SER C 1 893 ? 155.006 142.664 95.303 1.00 45.55 893 SER C CA 1
ATOM 12433 C C . SER C 1 893 ? 155.456 143.372 96.569 1.00 45.55 893 SER C C 1
ATOM 12434 O O . SER C 1 893 ? 154.936 143.099 97.652 1.00 45.55 893 SER C O 1
ATOM 12437 N N . ALA C 1 894 ? 156.419 144.284 96.455 1.00 46.51 894 ALA C N 1
ATOM 12438 C CA . ALA C 1 894 ? 156.851 145.038 97.623 1.00 46.51 894 ALA C CA 1
ATOM 12439 C C . ALA C 1 894 ? 155.830 146.090 98.014 1.00 46.51 894 ALA C C 1
ATOM 12440 O O . ALA C 1 894 ? 155.713 146.425 99.194 1.00 46.51 894 ALA C O 1
ATOM 12442 N N . ALA C 1 895 ? 155.084 146.620 97.045 1.00 44.40 895 ALA C N 1
ATOM 12443 C CA . ALA C 1 895 ? 154.069 147.616 97.355 1.00 44.40 895 ALA C CA 1
ATOM 12444 C C . ALA C 1 895 ? 152.876 147.003 98.063 1.00 44.40 895 ALA C C 1
ATOM 12445 O O . ALA C 1 895 ? 152.236 147.671 98.874 1.00 44.40 895 ALA C O 1
ATOM 12447 N N . SER C 1 896 ? 152.559 145.744 97.775 1.00 40.80 896 SER C N 1
ATOM 12448 C CA . SER C 1 896 ? 151.420 145.107 98.419 1.00 40.80 896 SER C CA 1
ATOM 12449 C C . SER C 1 896 ? 151.753 144.618 99.819 1.00 40.80 896 SER C C 1
ATOM 12450 O O . SER C 1 896 ? 150.859 144.520 100.660 1.00 40.80 896 SER C O 1
ATOM 12453 N N . ILE C 1 897 ? 153.017 144.302 100.087 1.00 39.22 897 ILE C N 1
ATOM 12454 C CA . ILE C 1 897 ? 153.427 143.937 101.438 1.00 39.22 897 ILE C CA 1
ATOM 12455 C C . ILE C 1 897 ? 153.554 145.180 102.309 1.00 39.22 897 ILE C C 1
ATOM 12456 O O . ILE C 1 897 ? 153.230 145.154 103.501 1.00 39.22 897 ILE C O 1
ATOM 12461 N N . ALA C 1 898 ? 153.987 146.297 101.721 1.00 41.06 898 ALA C N 1
ATOM 12462 C CA . ALA C 1 898 ? 154.152 147.527 102.487 1.00 41.06 898 ALA C CA 1
ATOM 12463 C C . ALA C 1 898 ? 152.812 148.138 102.866 1.00 41.06 898 ALA C C 1
ATOM 12464 O O . ALA C 1 898 ? 152.669 148.684 103.959 1.00 41.06 898 ALA C O 1
ATOM 12466 N N . VAL C 1 899 ? 151.821 148.057 101.981 1.00 38.74 899 VAL C N 1
ATOM 12467 C CA . VAL C 1 899 ? 150.515 148.643 102.265 1.00 38.74 899 VAL C CA 1
ATOM 12468 C C . VAL C 1 899 ? 149.728 147.777 103.244 1.00 38.74 899 VAL C C 1
ATOM 12469 O O . VAL C 1 899 ? 149.016 148.294 104.111 1.00 38.74 899 VAL C O 1
ATOM 12473 N N . PHE C 1 900 ? 149.878 146.455 103.164 1.00 33.64 900 PHE C N 1
ATOM 12474 C CA . PHE C 1 900 ? 149.217 145.585 104.128 1.00 33.64 900 PHE C CA 1
ATOM 12475 C C . PHE C 1 900 ? 149.809 145.736 105.523 1.00 33.64 900 PHE C C 1
ATOM 12476 O O . PHE C 1 900 ? 149.072 145.860 106.504 1.00 33.64 900 PHE C O 1
ATOM 12484 N N . LEU C 1 901 ? 151.133 145.731 105.636 1.00 39.61 901 LEU C N 1
ATOM 12485 C CA . LEU C 1 901 ? 151.755 145.820 106.951 1.00 39.61 901 LEU C CA 1
ATOM 12486 C C . LEU C 1 901 ? 151.708 147.219 107.546 1.00 39.61 901 LEU C C 1
ATOM 12487 O O . LEU C 1 901 ? 151.901 147.361 108.753 1.00 39.61 901 LEU C O 1
ATOM 12492 N N . SER C 1 902 ? 151.467 148.252 106.742 1.00 37.61 902 SER C N 1
ATOM 12493 C CA . SER C 1 902 ? 151.322 149.589 107.303 1.00 37.61 902 SER C CA 1
ATOM 12494 C C . SER C 1 902 ? 149.995 149.737 108.023 1.00 37.61 902 SER C C 1
ATOM 12495 O O . SER C 1 902 ? 149.915 150.395 109.063 1.00 37.61 902 SER C O 1
ATOM 12498 N N . TRP C 1 903 ? 148.943 149.131 107.485 1.00 36.82 903 TRP C N 1
ATOM 12499 C CA . TRP C 1 903 ? 147.635 149.176 108.115 1.00 36.82 903 TRP C CA 1
ATOM 12500 C C . TRP C 1 903 ? 147.464 148.094 109.166 1.00 36.82 903 TRP C C 1
ATOM 12501 O O . TRP C 1 903 ? 146.641 148.247 110.068 1.00 36.82 903 TRP C O 1
ATOM 12512 N N . PHE C 1 904 ? 148.217 147.000 109.084 1.00 40.89 904 PHE C N 1
ATOM 12513 C CA . PHE C 1 904 ? 148.123 146.000 110.138 1.00 40.89 904 PHE C CA 1
ATOM 12514 C C . PHE C 1 904 ? 148.851 146.453 111.392 1.00 40.89 904 PHE C C 1
ATOM 12515 O O . PHE C 1 904 ? 148.493 146.042 112.497 1.00 40.89 904 PHE C O 1
ATOM 12523 N N . ARG C 1 905 ? 149.859 147.306 111.243 1.00 46.86 905 ARG C N 1
ATOM 12524 C CA . ARG C 1 905 ? 150.590 147.821 112.389 1.00 46.86 905 ARG C CA 1
ATOM 12525 C C . ARG C 1 905 ? 149.847 148.966 113.065 1.00 46.86 905 ARG C C 1
ATOM 12526 O O . ARG C 1 905 ? 150.169 149.317 114.200 1.00 46.86 905 ARG C O 1
ATOM 12534 N N . LEU C 1 906 ? 148.833 149.527 112.409 1.00 41.64 906 LEU C N 1
ATOM 12535 C CA . LEU C 1 906 ? 147.984 150.519 113.057 1.00 41.64 906 LEU C CA 1
ATOM 12536 C C . LEU C 1 906 ? 147.072 149.878 114.093 1.00 41.64 906 LEU C C 1
ATOM 12537 O O . LEU C 1 906 ? 146.691 150.535 115.064 1.00 41.64 906 LEU C O 1
ATOM 12542 N N . LEU C 1 907 ? 146.722 148.600 113.923 1.00 39.77 907 LEU C N 1
ATOM 12543 C CA . LEU C 1 907 ? 145.929 147.910 114.936 1.00 39.77 907 LEU C CA 1
ATOM 12544 C C . LEU C 1 907 ? 146.703 147.701 116.227 1.00 39.77 907 LEU C C 1
ATOM 12545 O O . LEU C 1 907 ? 146.095 147.538 117.284 1.00 39.77 907 LEU C O 1
ATOM 12550 N N . LEU C 1 908 ? 148.031 147.698 116.170 1.00 46.41 908 LEU C N 1
ATOM 12551 C CA . LEU C 1 908 ? 148.808 147.511 117.382 1.00 46.41 908 LEU C CA 1
ATOM 12552 C C . LEU C 1 908 ? 148.878 148.782 118.221 1.00 46.41 908 LEU C C 1
ATOM 12553 O O . LEU C 1 908 ? 149.289 148.721 119.381 1.00 46.41 908 LEU C O 1
ATOM 12558 N N . PHE C 1 909 ? 148.483 149.927 117.663 1.00 48.23 909 PHE C N 1
ATOM 12559 C CA . PHE C 1 909 ? 148.360 151.159 118.431 1.00 48.23 909 PHE C CA 1
ATOM 12560 C C . PHE C 1 909 ? 146.997 151.303 119.084 1.00 48.23 909 PHE C C 1
ATOM 12561 O O . PHE C 1 909 ? 146.879 151.976 120.111 1.00 48.23 909 PHE C O 1
ATOM 12569 N N . LEU C 1 910 ? 145.964 150.703 118.512 1.00 45.37 910 LEU C N 1
ATOM 12570 C CA . LEU C 1 910 ? 144.610 150.835 119.022 1.00 45.37 910 LEU C CA 1
ATOM 12571 C C . LEU C 1 910 ? 144.282 149.842 120.125 1.00 45.37 910 LEU C C 1
ATOM 12572 O O . LEU C 1 910 ? 143.117 149.740 120.509 1.00 45.37 910 LEU C O 1
ATOM 12577 N N . GLN C 1 911 ? 145.273 149.110 120.641 1.00 48.59 911 GLN C N 1
ATOM 12578 C CA . GLN C 1 911 ? 145.038 148.269 121.808 1.00 48.59 911 GLN C CA 1
ATOM 12579 C C . GLN C 1 911 ? 144.750 149.098 123.045 1.00 48.59 911 GLN C C 1
ATOM 12580 O O . GLN C 1 911 ? 144.068 148.630 123.960 1.00 48.59 911 GLN C O 1
ATOM 12586 N N . ARG C 1 912 ? 145.267 150.320 123.092 1.00 57.99 912 ARG C N 1
ATOM 12587 C CA . ARG C 1 912 ? 145.403 151.071 124.324 1.00 57.99 912 ARG C CA 1
ATOM 12588 C C . ARG C 1 912 ? 144.385 152.188 124.458 1.00 57.99 912 ARG C C 1
ATOM 12589 O O . ARG C 1 912 ? 144.571 153.079 125.289 1.00 57.99 912 ARG C O 1
ATOM 12597 N N . PHE C 1 913 ? 143.326 152.170 123.668 1.00 54.48 913 PHE C N 1
ATOM 12598 C CA . PHE C 1 913 ? 142.265 153.150 123.790 1.00 54.48 913 PHE C CA 1
ATOM 12599 C C . PHE C 1 913 ? 141.100 152.545 124.566 1.00 54.48 913 PHE C C 1
ATOM 12600 O O . PHE C 1 913 ? 141.190 151.438 125.099 1.00 54.48 913 PHE C O 1
ATOM 12608 N N . ASP C 1 914 ? 139.998 153.280 124.649 1.00 59.67 914 ASP C N 1
ATOM 12609 C CA . ASP C 1 914 ? 138.828 152.853 125.400 1.00 59.67 914 ASP C CA 1
ATOM 12610 C C . ASP C 1 914 ? 137.675 152.603 124.444 1.00 59.67 914 ASP C C 1
ATOM 12611 O O . ASP C 1 914 ? 137.473 153.370 123.496 1.00 59.67 914 ASP C O 1
ATOM 12616 N N . GLN C 1 915 ? 136.973 151.486 124.677 1.00 59.17 915 GLN C N 1
ATOM 12617 C CA . GLN C 1 915 ? 135.858 150.923 123.905 1.00 59.17 915 GLN C CA 1
ATOM 12618 C C . GLN C 1 915 ? 136.254 150.417 122.519 1.00 59.17 915 GLN C C 1
ATOM 12619 O O . GLN C 1 915 ? 135.423 149.838 121.816 1.00 59.17 915 GLN C O 1
ATOM 12625 N N . VAL C 1 916 ? 137.502 150.620 122.108 1.00 50.60 916 VAL C N 1
ATOM 12626 C CA . VAL C 1 916 ? 137.999 150.125 120.832 1.00 50.60 916 VAL C CA 1
ATOM 12627 C C . VAL C 1 916 ? 139.330 149.439 121.082 1.00 50.60 916 VAL C C 1
ATOM 12628 O O . VAL C 1 916 ? 140.092 149.178 120.149 1.00 50.60 916 VAL C O 1
ATOM 12632 N N . GLY C 1 917 ? 139.624 149.152 122.339 1.00 39.53 917 GLY C N 1
ATOM 12633 C CA . GLY C 1 917 ? 140.906 148.578 122.669 1.00 39.53 917 GLY C CA 1
ATOM 12634 C C . GLY C 1 917 ? 140.782 147.177 123.205 1.00 39.53 917 GLY C C 1
ATOM 12635 O O . GLY C 1 917 ? 141.750 146.421 123.213 1.00 39.53 917 GLY C O 1
ATOM 12636 N N . ILE C 1 918 ? 139.586 146.822 123.669 1.00 40.32 918 ILE C N 1
ATOM 12637 C CA . ILE C 1 918 ? 139.363 145.467 124.148 1.00 40.32 918 ILE C CA 1
ATOM 12638 C C . ILE C 1 918 ? 139.114 144.513 122.989 1.00 40.32 918 ILE C C 1
ATOM 12639 O O . ILE C 1 918 ? 139.350 143.310 123.126 1.00 40.32 918 ILE C O 1
ATOM 12644 N N . TYR C 1 919 ? 138.709 145.016 121.826 1.00 37.93 919 TYR C N 1
ATOM 12645 C CA . TYR C 1 919 ? 138.429 144.149 120.694 1.00 37.93 919 TYR C CA 1
ATOM 12646 C C . TYR C 1 919 ? 139.664 143.825 119.876 1.00 37.93 919 TYR C C 1
ATOM 12647 O O . TYR C 1 919 ? 139.610 142.921 119.042 1.00 37.93 919 TYR C O 1
ATOM 12656 N N . VAL C 1 920 ? 140.765 144.535 120.093 1.00 34.57 920 VAL C N 1
ATOM 12657 C CA . VAL C 1 920 ? 142.029 144.160 119.481 1.00 34.57 920 VAL C CA 1
ATOM 12658 C C . VAL C 1 920 ? 142.776 143.178 120.379 1.00 34.57 920 VAL C C 1
ATOM 12659 O O . VAL C 1 920 ? 143.554 142.354 119.893 1.00 34.57 920 VAL C O 1
ATOM 12663 N N . VAL C 1 921 ? 142.518 143.212 121.683 1.00 32.76 921 VAL C N 1
ATOM 12664 C CA . VAL C 1 921 ? 143.070 142.206 122.581 1.00 32.76 921 VAL C CA 1
ATOM 12665 C C . VAL C 1 921 ? 142.400 140.858 122.342 1.00 32.76 921 VAL C C 1
ATOM 12666 O O . VAL C 1 921 ? 143.049 139.809 122.405 1.00 32.76 921 VAL C O 1
ATOM 12670 N N . MET C 1 922 ? 141.106 140.864 122.011 1.00 31.46 922 MET C N 1
ATOM 12671 C CA . MET C 1 922 ? 140.420 139.629 121.643 1.00 31.46 922 MET C CA 1
ATOM 12672 C C . MET C 1 922 ? 140.897 139.091 120.302 1.00 31.46 922 MET C C 1
ATOM 12673 O O . MET C 1 922 ? 140.914 137.877 120.099 1.00 31.46 922 MET C O 1
ATOM 12678 N N . PHE C 1 923 ? 141.267 139.977 119.377 1.00 30.69 923 PHE C N 1
ATOM 12679 C CA . PHE C 1 923 ? 141.745 139.558 118.064 1.00 30.69 923 PHE C CA 1
ATOM 12680 C C . PHE C 1 923 ? 143.104 138.889 118.161 1.00 30.69 923 PHE C C 1
ATOM 12681 O O . PHE C 1 923 ? 143.338 137.843 117.551 1.00 30.69 923 PHE C O 1
ATOM 12689 N N . LEU C 1 924 ? 144.019 139.483 118.916 1.00 31.88 924 LEU C N 1
ATOM 12690 C CA . LEU C 1 924 ? 145.379 138.983 119.022 1.00 31.88 924 LEU C CA 1
ATOM 12691 C C . LEU C 1 924 ? 145.534 137.869 120.038 1.00 31.88 924 LEU C C 1
ATOM 12692 O O . LEU C 1 924 ? 146.640 137.347 120.183 1.00 31.88 924 LEU C O 1
ATOM 12697 N N . GLU C 1 925 ? 144.479 137.503 120.755 1.00 39.22 925 GLU C N 1
ATOM 12698 C CA . GLU C 1 925 ? 144.524 136.338 121.621 1.00 39.22 925 GLU C CA 1
ATOM 12699 C C . GLU C 1 925 ? 143.921 135.102 120.975 1.00 39.22 925 GLU C C 1
ATOM 12700 O O . GLU C 1 925 ? 144.431 134.000 121.187 1.00 39.22 925 GLU C O 1
ATOM 12706 N N . ILE C 1 926 ? 142.891 135.247 120.136 1.00 29.40 926 ILE C N 1
ATOM 12707 C CA . ILE C 1 926 ? 142.446 134.109 119.337 1.00 29.40 926 ILE C CA 1
ATOM 12708 C C . ILE C 1 926 ? 143.295 133.912 118.097 1.00 29.40 926 ILE C C 1
ATOM 12709 O O . ILE C 1 926 ? 143.068 132.952 117.357 1.00 29.40 926 ILE C O 1
ATOM 12714 N N . LEU C 1 927 ? 144.261 134.795 117.840 1.00 28.74 927 LEU C N 1
ATOM 12715 C CA . LEU C 1 927 ? 145.286 134.578 116.828 1.00 28.74 927 LEU C CA 1
ATOM 12716 C C . LEU C 1 927 ? 146.461 133.773 117.356 1.00 28.74 927 LEU C C 1
ATOM 12717 O O . LEU C 1 927 ? 147.096 133.047 116.590 1.00 28.74 927 LEU C O 1
ATOM 12722 N N . GLN C 1 928 ? 146.757 133.863 118.652 1.00 36.86 928 GLN C N 1
ATOM 12723 C CA . GLN C 1 928 ? 147.836 133.060 119.214 1.00 36.86 928 GLN C CA 1
ATOM 12724 C C . GLN C 1 928 ? 147.437 131.604 119.363 1.00 36.86 928 GLN C C 1
ATOM 12725 O O . GLN C 1 928 ? 148.292 130.721 119.275 1.00 36.86 928 GLN C O 1
ATOM 12731 N N . THR C 1 929 ? 146.159 131.332 119.613 1.00 34.38 929 THR C N 1
ATOM 12732 C CA . THR C 1 929 ? 145.688 129.956 119.691 1.00 34.38 929 THR C CA 1
ATOM 12733 C C . THR C 1 929 ? 145.589 129.337 118.306 1.00 34.38 929 THR C C 1
ATOM 12734 O O . THR C 1 929 ? 145.907 128.160 118.119 1.00 34.38 929 THR C O 1
ATOM 12738 N N . LEU C 1 930 ? 145.188 130.130 117.316 1.00 32.27 930 LEU C N 1
ATOM 12739 C CA . LEU C 1 930 ? 144.970 129.635 115.967 1.00 32.27 930 LEU C CA 1
ATOM 12740 C C . LEU C 1 930 ? 146.268 129.361 115.218 1.00 32.27 930 LEU C C 1
ATOM 12741 O O . LEU C 1 930 ? 146.243 128.659 114.207 1.00 32.27 930 LEU C O 1
ATOM 12746 N N . ILE C 1 931 ? 147.401 129.869 115.693 1.00 34.36 931 ILE C N 1
ATOM 12747 C CA . ILE C 1 931 ? 148.676 129.477 115.103 1.00 34.36 931 ILE C CA 1
ATOM 12748 C C . ILE C 1 931 ? 149.141 128.143 115.677 1.00 34.36 931 ILE C C 1
ATOM 12749 O O . ILE C 1 931 ? 149.675 127.294 114.955 1.00 34.36 931 ILE C O 1
ATOM 12754 N N . LYS C 1 932 ? 148.899 127.909 116.966 1.00 35.82 932 LYS C N 1
ATOM 12755 C CA . LYS C 1 932 ? 149.264 126.637 117.579 1.00 35.82 932 LYS C CA 1
ATOM 12756 C C . LYS C 1 932 ? 148.390 125.480 117.118 1.00 35.82 932 LYS C C 1
ATOM 12757 O O . LYS C 1 932 ? 148.767 124.327 117.325 1.00 35.82 932 LYS C O 1
ATOM 12763 N N . VAL C 1 933 ? 147.231 125.750 116.523 1.00 35.10 933 VAL C N 1
ATOM 12764 C CA . VAL C 1 933 ? 146.310 124.697 116.119 1.00 35.10 933 VAL C CA 1
ATOM 12765 C C . VAL C 1 933 ? 146.252 124.531 114.607 1.00 35.10 933 VAL C C 1
ATOM 12766 O O . VAL C 1 933 ? 145.763 123.498 114.129 1.00 35.10 933 VAL C O 1
ATOM 12770 N N . LEU C 1 934 ? 146.773 125.478 113.834 1.00 37.28 934 LEU C N 1
ATOM 12771 C CA . LEU C 1 934 ? 146.923 125.281 112.399 1.00 37.28 934 LEU C CA 1
ATOM 12772 C C . LEU C 1 934 ? 148.321 124.841 112.012 1.00 37.28 934 LEU C C 1
ATOM 12773 O O . LEU C 1 934 ? 148.651 124.842 110.826 1.00 37.28 934 LEU C O 1
ATOM 12778 N N . MET C 1 935 ? 149.154 124.482 112.980 1.00 41.97 935 MET C N 1
ATOM 12779 C CA . MET C 1 935 ? 150.349 123.709 112.687 1.00 41.97 935 MET C CA 1
ATOM 12780 C C . MET C 1 935 ? 150.203 122.256 113.097 1.00 41.97 935 MET C C 1
ATOM 12781 O O . MET C 1 935 ? 150.878 121.392 112.534 1.00 41.97 935 MET C O 1
ATOM 12786 N N . VAL C 1 936 ? 149.336 121.974 114.063 1.00 37.33 936 VAL C N 1
ATOM 12787 C CA . VAL C 1 936 ? 148.993 120.595 114.380 1.00 37.33 936 VAL C CA 1
ATOM 12788 C C . VAL C 1 936 ? 148.099 120.017 113.296 1.00 37.33 936 VAL C C 1
ATOM 12789 O O . VAL C 1 936 ? 148.309 118.897 112.823 1.00 37.33 936 VAL C O 1
ATOM 12793 N N . PHE C 1 937 ? 147.088 120.776 112.883 1.00 34.68 937 PHE C N 1
ATOM 12794 C CA . PHE C 1 937 ? 146.132 120.329 111.883 1.00 34.68 937 PHE C CA 1
ATOM 12795 C C . PHE C 1 937 ? 146.449 120.868 110.502 1.00 34.68 937 PHE C C 1
ATOM 12796 O O . PHE C 1 937 ? 145.545 121.087 109.693 1.00 34.68 937 PHE C O 1
ATOM 12804 N N . SER C 1 938 ? 147.724 121.122 110.233 1.00 33.98 938 SER C N 1
ATOM 12805 C CA . SER C 1 938 ? 148.234 121.095 108.876 1.00 33.98 938 SER C CA 1
ATOM 12806 C C . SER C 1 938 ? 148.657 119.695 108.478 1.00 33.98 938 SER C C 1
ATOM 12807 O O . SER C 1 938 ? 149.133 119.501 107.361 1.00 33.98 938 SER C O 1
ATOM 12810 N N . ILE C 1 939 ? 148.515 118.731 109.386 1.00 32.43 939 ILE C N 1
ATOM 12811 C CA . ILE C 1 939 ? 148.718 117.328 109.063 1.00 32.43 939 ILE C CA 1
ATOM 12812 C C . ILE C 1 939 ? 147.506 116.782 108.319 1.00 32.43 939 ILE C C 1
ATOM 12813 O O . ILE C 1 939 ? 147.639 115.930 107.433 1.00 32.43 939 ILE C O 1
ATOM 12818 N N . LEU C 1 940 ? 146.314 117.299 108.614 1.00 30.18 940 LEU C N 1
ATOM 12819 C CA . LEU C 1 940 ? 145.123 116.904 107.875 1.00 30.18 940 LEU C CA 1
ATOM 12820 C C . LEU C 1 940 ? 145.002 117.582 106.519 1.00 30.18 940 LEU C C 1
ATOM 12821 O O . LEU C 1 940 ? 144.176 117.162 105.712 1.00 30.18 940 LEU C O 1
ATOM 12826 N N . ILE C 1 941 ? 145.782 118.621 106.249 1.00 32.08 941 ILE C N 1
ATOM 12827 C CA . ILE C 1 941 ? 145.772 119.194 104.911 1.00 32.08 941 ILE C CA 1
ATOM 12828 C C . ILE C 1 941 ? 146.781 118.475 104.023 1.00 32.08 941 ILE C C 1
ATOM 12829 O O . ILE C 1 941 ? 146.540 118.290 102.828 1.00 32.08 941 ILE C O 1
ATOM 12834 N N . ILE C 1 942 ? 147.885 117.996 104.593 1.00 32.57 942 ILE C N 1
ATOM 12835 C CA . ILE C 1 942 ? 148.793 117.139 103.842 1.00 32.57 942 ILE C CA 1
ATOM 12836 C C . ILE C 1 942 ? 148.166 115.765 103.620 1.00 32.57 942 ILE C C 1
ATOM 12837 O O . ILE C 1 942 ? 148.430 115.110 102.604 1.00 32.57 942 ILE C O 1
ATOM 12842 N N . ALA C 1 943 ? 147.298 115.325 104.534 1.00 27.65 943 ALA C N 1
ATOM 12843 C CA . ALA C 1 943 ? 146.644 114.029 104.385 1.00 27.65 943 ALA C CA 1
ATOM 12844 C C . ALA C 1 943 ? 145.652 114.040 103.232 1.00 27.65 943 ALA C C 1
ATOM 12845 O O . ALA C 1 943 ? 145.711 113.183 102.347 1.00 27.65 943 ALA C O 1
ATOM 12847 N N . PHE C 1 944 ? 144.735 115.009 103.220 1.00 37.39 944 PHE C N 1
ATOM 12848 C CA . PHE C 1 944 ? 143.762 115.095 102.139 1.00 37.39 944 PHE C CA 1
ATOM 12849 C C . PHE C 1 944 ? 144.364 115.656 100.865 1.00 37.39 944 PHE C C 1
ATOM 12850 O O . PHE C 1 944 ? 143.987 115.233 99.773 1.00 37.39 944 PHE C O 1
ATOM 12858 N N . GLY C 1 945 ? 145.283 116.614 100.978 1.00 31.41 945 GLY C N 1
ATOM 12859 C CA . GLY C 1 945 ? 145.825 117.257 99.796 1.00 31.41 945 GLY C CA 1
ATOM 12860 C C . GLY C 1 945 ? 146.684 116.346 98.951 1.00 31.41 945 GLY C C 1
ATOM 12861 O O . GLY C 1 945 ? 146.782 116.534 97.737 1.00 31.41 945 GLY C O 1
ATOM 12862 N N . LEU C 1 946 ? 147.316 115.358 99.570 1.00 32.27 946 LEU C N 1
ATOM 12863 C CA . LEU C 1 946 ? 147.994 114.323 98.805 1.00 32.27 946 LEU C CA 1
ATOM 12864 C C . LEU C 1 946 ? 147.037 113.242 98.340 1.00 32.27 946 LEU C C 1
ATOM 12865 O O . LEU C 1 946 ? 147.308 112.582 97.338 1.00 32.27 946 LEU C O 1
ATOM 12870 N N . ALA C 1 947 ? 145.920 113.045 99.038 1.00 33.16 947 ALA C N 1
ATOM 12871 C CA . ALA C 1 947 ? 144.951 112.044 98.609 1.00 33.16 947 ALA C CA 1
ATOM 12872 C C . ALA C 1 947 ? 144.179 112.506 97.382 1.00 33.16 947 ALA C C 1
ATOM 12873 O O . ALA C 1 947 ? 143.832 111.691 96.525 1.00 33.16 947 ALA C O 1
ATOM 12875 N N . PHE C 1 948 ? 143.890 113.805 97.278 1.00 30.61 948 PHE C N 1
ATOM 12876 C CA . PHE C 1 948 ? 143.239 114.311 96.077 1.00 30.61 948 PHE C CA 1
ATOM 12877 C C . PHE C 1 948 ? 144.200 114.450 94.907 1.00 30.61 948 PHE C C 1
ATOM 12878 O O . PHE C 1 948 ? 143.749 114.547 93.766 1.00 30.61 948 PHE C O 1
ATOM 12886 N N . TYR C 1 949 ? 145.506 114.477 95.161 1.00 37.47 949 TYR C N 1
ATOM 12887 C CA . TYR C 1 949 ? 146.474 114.484 94.071 1.00 37.47 949 TYR C CA 1
ATOM 12888 C C . TYR C 1 949 ? 146.592 113.117 93.415 1.00 37.47 949 TYR C C 1
ATOM 12889 O O . TYR C 1 949 ? 146.818 113.030 92.206 1.00 37.47 949 TYR C O 1
ATOM 12898 N N . ILE C 1 950 ? 146.455 112.043 94.192 1.00 37.99 950 ILE C N 1
ATOM 12899 C CA . ILE C 1 950 ? 146.493 110.695 93.639 1.00 37.99 950 ILE C CA 1
ATOM 12900 C C . ILE C 1 950 ? 145.278 110.448 92.755 1.00 37.99 950 ILE C C 1
ATOM 12901 O O . ILE C 1 950 ? 145.382 109.844 91.682 1.00 37.99 950 ILE C O 1
ATOM 12906 N N . LEU C 1 951 ? 144.121 110.949 93.165 1.00 39.63 951 LEU C N 1
ATOM 12907 C CA . LEU C 1 951 ? 142.859 110.559 92.559 1.00 39.63 951 LEU C CA 1
ATOM 12908 C C . LEU C 1 951 ? 142.427 111.448 91.404 1.00 39.63 951 LEU C C 1
ATOM 12909 O O . LEU C 1 951 ? 141.724 110.974 90.506 1.00 39.63 951 LEU C O 1
ATOM 12914 N N . LEU C 1 952 ? 142.815 112.721 91.394 1.00 39.65 952 LEU C N 1
ATOM 12915 C CA . LEU C 1 952 ? 142.200 113.693 90.498 1.00 39.65 952 LEU C CA 1
ATOM 12916 C C . LEU C 1 952 ? 143.203 114.398 89.593 1.00 39.65 952 LEU C C 1
ATOM 12917 O O . LEU C 1 952 ? 142.882 115.449 89.040 1.00 39.65 952 LEU C O 1
ATOM 12922 N N . SER C 1 953 ? 144.404 113.857 89.415 1.00 46.16 953 SER C N 1
ATOM 12923 C CA . SER C 1 953 ? 145.406 114.553 88.618 1.00 46.16 953 SER C CA 1
ATOM 12924 C C . SER C 1 953 ? 145.590 113.982 87.223 1.00 46.16 953 SER C C 1
ATOM 12925 O O . SER C 1 953 ? 145.990 114.719 86.319 1.00 46.16 953 SER C O 1
ATOM 12928 N N . LYS C 1 954 ? 145.317 112.694 87.016 1.00 57.77 954 LYS C N 1
ATOM 12929 C CA . LYS C 1 954 ? 145.431 112.085 85.697 1.00 57.77 954 LYS C CA 1
ATOM 12930 C C . LYS C 1 954 ? 144.089 111.963 84.992 1.00 57.77 954 LYS C C 1
ATOM 12931 O O . LYS C 1 954 ? 143.857 110.994 84.264 1.00 57.77 954 LYS C O 1
ATOM 12937 N N . ILE C 1 955 ? 143.202 112.929 85.186 1.00 61.43 955 ILE C N 1
ATOM 12938 C CA . ILE C 1 955 ? 141.938 112.957 84.461 1.00 61.43 955 ILE C CA 1
ATOM 12939 C C . ILE C 1 955 ? 142.195 113.457 83.046 1.00 61.43 955 ILE C C 1
ATOM 12940 O O . ILE C 1 955 ? 142.792 114.522 82.851 1.00 61.43 955 ILE C O 1
ATOM 12945 N N . ILE C 1 956 ? 141.771 112.670 82.055 1.00 72.24 956 ILE C N 1
ATOM 12946 C CA . ILE C 1 956 ? 142.008 113.004 80.655 1.00 72.24 956 ILE C CA 1
ATOM 12947 C C . ILE C 1 956 ? 141.109 114.168 80.262 1.00 72.24 956 ILE C C 1
ATOM 12948 O O . ILE C 1 956 ? 139.950 114.249 80.690 1.00 72.24 956 ILE C O 1
ATOM 12953 N N . ASP C 1 957 ? 141.664 115.093 79.454 1.00 79.48 957 ASP C N 1
ATOM 12954 C CA . ASP C 1 957 ? 141.129 116.406 79.097 1.00 79.48 957 ASP C CA 1
ATOM 12955 C C . ASP C 1 957 ? 140.895 117.197 80.378 1.00 79.48 957 ASP C C 1
ATOM 12956 O O . ASP C 1 957 ? 139.743 117.337 80.811 1.00 79.48 957 ASP C O 1
ATOM 12961 N N . PRO C 1 958 ? 141.963 117.690 81.041 1.00 80.36 958 PRO C N 1
ATOM 12962 C CA . PRO C 1 958 ? 141.769 118.421 82.299 1.00 80.36 958 PRO C CA 1
ATOM 12963 C C . PRO C 1 958 ? 141.081 119.762 82.100 1.00 80.36 958 PRO C C 1
ATOM 12964 O O . PRO C 1 958 ? 141.617 120.689 81.484 1.00 80.36 958 PRO C O 1
ATOM 12968 N N . GLN C 1 959 ? 139.864 119.853 82.620 1.00 75.06 959 GLN C N 1
ATOM 12969 C CA . GLN C 1 959 ? 139.087 121.072 82.577 1.00 75.06 959 GLN C CA 1
ATOM 12970 C C . GLN C 1 959 ? 139.672 122.095 83.549 1.00 75.06 959 GLN C C 1
ATOM 12971 O O . GLN C 1 959 ? 140.527 121.762 84.370 1.00 75.06 959 GLN C O 1
ATOM 12977 N N . PRO C 1 960 ? 139.238 123.374 83.466 1.00 70.27 960 PRO C N 1
ATOM 12978 C CA . PRO C 1 960 ? 139.551 124.348 84.527 1.00 70.27 960 PRO C CA 1
ATOM 12979 C C . PRO C 1 960 ? 139.182 123.959 85.956 1.00 70.27 960 PRO C C 1
ATOM 12980 O O . PRO C 1 960 ? 139.728 124.526 86.906 1.00 70.27 960 PRO C O 1
ATOM 12984 N N . ASN C 1 961 ? 138.260 123.008 86.119 1.00 64.80 961 ASN C N 1
ATOM 12985 C CA . ASN C 1 961 ? 137.932 122.482 87.439 1.00 64.80 961 ASN C CA 1
ATOM 12986 C C . ASN C 1 961 ? 139.100 121.699 88.031 1.00 64.80 961 ASN C C 1
ATOM 12987 O O . ASN C 1 961 ? 139.559 121.990 89.141 1.00 64.80 961 ASN C O 1
ATOM 12992 N N . HIS C 1 962 ? 139.593 120.700 87.301 1.00 58.26 962 HIS C N 1
ATOM 12993 C CA . HIS C 1 962 ? 140.609 119.781 87.797 1.00 58.26 962 HIS C CA 1
ATOM 12994 C C . HIS C 1 962 ? 142.020 120.242 87.512 1.00 58.26 962 HIS C C 1
ATOM 12995 O O . HIS C 1 962 ? 142.956 119.451 87.645 1.00 58.26 962 HIS C O 1
ATOM 13002 N N . LEU C 1 963 ? 142.199 121.490 87.118 1.00 50.83 963 LEU C N 1
ATOM 13003 C CA . LEU C 1 963 ? 143.527 121.995 86.835 1.00 50.83 963 LEU C CA 1
ATOM 13004 C C . LEU C 1 963 ? 144.235 122.442 88.102 1.00 50.83 963 LEU C C 1
ATOM 13005 O O . LEU C 1 963 ? 145.427 122.751 88.060 1.00 50.83 963 LEU C O 1
ATOM 13010 N N . SER C 1 964 ? 143.531 122.457 89.228 1.00 41.61 964 SER C N 1
ATOM 13011 C CA . SER C 1 964 ? 144.085 122.837 90.516 1.00 41.61 964 SER C CA 1
ATOM 13012 C C . SER C 1 964 ? 144.559 121.652 91.335 1.00 41.61 964 SER C C 1
ATOM 13013 O O . SER C 1 964 ? 145.018 121.848 92.460 1.00 41.61 964 SER C O 1
ATOM 13016 N N . PHE C 1 965 ? 144.451 120.431 90.816 1.00 37.89 965 PHE C N 1
ATOM 13017 C CA . PHE C 1 965 ? 145.004 119.257 91.474 1.00 37.89 965 PHE C CA 1
ATOM 13018 C C . PHE C 1 965 ? 146.151 118.648 90.686 1.00 37.89 965 PHE C C 1
ATOM 13019 O O . PHE C 1 965 ? 146.421 117.457 90.825 1.00 37.89 965 PHE C O 1
ATOM 13027 N N . SER C 1 966 ? 146.829 119.434 89.857 1.00 41.38 966 SER C N 1
ATOM 13028 C CA . SER C 1 966 ? 147.908 118.911 89.033 1.00 41.38 966 SER C CA 1
ATOM 13029 C C . SER C 1 966 ? 149.278 119.056 89.675 1.00 41.38 966 SER C C 1
ATOM 13030 O O . SER C 1 966 ? 150.259 118.559 89.117 1.00 41.38 966 SER C O 1
ATOM 13033 N N . ASN C 1 967 ? 149.373 119.720 90.820 1.00 43.04 967 ASN C N 1
ATOM 13034 C CA . ASN C 1 967 ? 150.599 119.823 91.593 1.00 43.04 967 ASN C CA 1
ATOM 13035 C C . ASN C 1 967 ? 150.326 119.396 93.025 1.00 43.04 967 ASN C C 1
ATOM 13036 O O . ASN C 1 967 ? 149.180 119.274 93.451 1.00 43.04 967 ASN C O 1
ATOM 13041 N N . ILE C 1 968 ? 151.400 119.172 93.768 1.00 38.23 968 ILE C N 1
ATOM 13042 C CA . ILE C 1 968 ? 151.311 119.015 95.217 1.00 38.23 968 ILE C CA 1
ATOM 13043 C C . ILE C 1 968 ? 151.204 120.369 95.927 1.00 38.23 968 ILE C C 1
ATOM 13044 O O . ILE C 1 968 ? 150.378 120.469 96.844 1.00 38.23 968 ILE C O 1
ATOM 13049 N N . PRO C 1 969 ? 151.948 121.443 95.582 1.00 36.49 969 PRO C N 1
ATOM 13050 C CA . PRO C 1 969 ? 151.669 122.728 96.249 1.00 36.49 969 PRO C CA 1
ATOM 13051 C C . PRO C 1 969 ? 150.337 123.355 95.880 1.00 36.49 969 PRO C C 1
ATOM 13052 O O . PRO C 1 969 ? 149.829 124.171 96.652 1.00 36.49 969 PRO C O 1
ATOM 13056 N N . MET C 1 970 ? 149.759 123.016 94.731 1.00 38.86 970 MET C N 1
ATOM 13057 C CA . MET C 1 970 ? 148.474 123.590 94.357 1.00 38.86 970 MET C CA 1
ATOM 13058 C C . MET C 1 970 ? 147.320 122.791 94.947 1.00 38.86 970 MET C C 1
ATOM 13059 O O . MET C 1 970 ? 146.241 123.342 95.179 1.00 38.86 970 MET C O 1
ATOM 13064 N N . SER C 1 971 ? 147.536 121.506 95.228 1.00 36.25 971 SER C N 1
ATOM 13065 C CA . SER C 1 971 ? 146.516 120.705 95.887 1.00 36.25 971 SER C CA 1
ATOM 13066 C C . SER C 1 971 ? 146.397 121.022 97.366 1.00 36.25 971 SER C C 1
ATOM 13067 O O . SER C 1 971 ? 145.369 120.708 97.970 1.00 36.25 971 SER C O 1
ATOM 13070 N N . LEU C 1 972 ? 147.422 121.617 97.967 1.00 36.40 972 LEU C N 1
ATOM 13071 C CA . LEU C 1 972 ? 147.338 121.970 99.375 1.00 36.40 972 LEU C CA 1
ATOM 13072 C C . LEU C 1 972 ? 146.650 123.312 99.577 1.00 36.40 972 LEU C C 1
ATOM 13073 O O . LEU C 1 972 ? 146.065 123.548 100.637 1.00 36.40 972 LEU C O 1
ATOM 13078 N N . LEU C 1 973 ? 146.713 124.202 98.586 1.00 35.02 973 LEU C N 1
ATOM 13079 C CA . LEU C 1 973 ? 145.921 125.425 98.636 1.00 35.02 973 LEU C CA 1
ATOM 13080 C C . LEU C 1 973 ? 144.468 125.168 98.292 1.00 35.02 973 LEU C C 1
ATOM 13081 O O . LEU C 1 973 ? 143.583 125.852 98.812 1.00 35.02 973 LEU C O 1
ATOM 13086 N N . ARG C 1 974 ? 144.207 124.222 97.394 1.00 32.70 974 ARG C N 1
ATOM 13087 C CA . ARG C 1 974 ? 142.835 123.924 97.016 1.00 32.70 974 ARG C CA 1
ATOM 13088 C C . ARG C 1 974 ? 142.094 123.251 98.158 1.00 32.70 974 ARG C C 1
ATOM 13089 O O . ARG C 1 974 ? 140.930 123.565 98.416 1.00 32.70 974 ARG C O 1
ATOM 13097 N N . THR C 1 975 ? 142.767 122.337 98.860 1.00 29.96 975 THR C N 1
ATOM 13098 C CA . THR C 1 975 ? 142.178 121.644 99.999 1.00 29.96 975 THR C CA 1
ATOM 13099 C C . THR C 1 975 ? 141.887 122.601 101.146 1.00 29.96 975 THR C C 1
ATOM 13100 O O . THR C 1 975 ? 140.894 122.432 101.859 1.00 29.96 975 THR C O 1
ATOM 13104 N N . PHE C 1 976 ? 142.705 123.630 101.314 1.00 30.48 976 PHE C N 1
ATOM 13105 C CA . PHE C 1 976 ? 142.434 124.616 102.346 1.00 30.48 976 PHE C CA 1
ATOM 13106 C C . PHE C 1 976 ? 141.315 125.569 101.958 1.00 30.48 976 PHE C C 1
ATOM 13107 O O . PHE C 1 976 ? 140.661 126.125 102.840 1.00 30.48 976 PHE C O 1
ATOM 13115 N N . SER C 1 977 ? 141.060 125.759 100.668 1.00 33.71 977 SER C N 1
ATOM 13116 C CA . SER C 1 977 ? 139.990 126.660 100.267 1.00 33.71 977 SER C CA 1
ATOM 13117 C C . SER C 1 977 ? 138.641 125.966 100.234 1.00 33.71 977 SER C C 1
ATOM 13118 O O . SER C 1 977 ? 137.609 126.632 100.332 1.00 33.71 977 SER C O 1
ATOM 13121 N N . MET C 1 978 ? 138.618 124.645 100.084 1.00 32.79 978 MET C N 1
ATOM 13122 C CA . MET C 1 978 ? 137.369 123.908 99.990 1.00 32.79 978 MET C CA 1
ATOM 13123 C C . MET C 1 978 ? 136.895 123.400 101.337 1.00 32.79 978 MET C C 1
ATOM 13124 O O . MET C 1 978 ? 135.941 122.624 101.389 1.00 32.79 978 MET C O 1
ATOM 13129 N N . MET C 1 979 ? 137.531 123.823 102.424 1.00 34.04 979 MET C N 1
ATOM 13130 C CA . MET C 1 979 ? 136.936 123.725 103.746 1.00 34.04 979 MET C CA 1
ATOM 13131 C C . MET C 1 979 ? 136.304 125.034 104.183 1.00 34.04 979 MET C C 1
ATOM 13132 O O . MET C 1 979 ? 135.687 125.083 105.248 1.00 34.04 979 MET C O 1
ATOM 13137 N N . LEU C 1 980 ? 136.453 126.091 103.393 1.00 33.18 980 LEU C N 1
ATOM 13138 C CA . LEU C 1 980 ? 135.786 127.357 103.636 1.00 33.18 980 LEU C CA 1
ATOM 13139 C C . LEU C 1 980 ? 134.467 127.476 102.894 1.00 33.18 980 LEU C C 1
ATOM 13140 O O . LEU C 1 980 ? 133.762 128.470 103.078 1.00 33.18 980 LEU C O 1
ATOM 13145 N N . GLY C 1 981 ? 134.123 126.507 102.052 1.00 37.21 981 GLY C N 1
ATOM 13146 C CA . GLY C 1 981 ? 132.805 126.490 101.457 1.00 37.21 981 GLY C CA 1
ATOM 13147 C C . GLY C 1 981 ? 132.740 126.190 99.977 1.00 37.21 981 GLY C C 1
ATOM 13148 O O . GLY C 1 981 ? 131.680 125.811 99.475 1.00 37.21 981 GLY C O 1
ATOM 13149 N N . GLU C 1 982 ? 133.849 126.352 99.262 1.00 40.82 982 GLU C N 1
ATOM 13150 C CA . GLU C 1 982 ? 133.854 126.177 97.811 1.00 40.82 982 GLU C CA 1
ATOM 13151 C C . GLU C 1 982 ? 134.284 124.757 97.477 1.00 40.82 982 GLU C C 1
ATOM 13152 O O . GLU C 1 982 ? 135.408 124.491 97.055 1.00 40.82 982 GLU C O 1
ATOM 13158 N N . LEU C 1 983 ? 133.350 123.836 97.641 1.00 36.25 983 LEU C N 1
ATOM 13159 C CA . LEU C 1 983 ? 133.661 122.426 97.515 1.00 36.25 983 LEU C CA 1
ATOM 13160 C C . LEU C 1 983 ? 133.477 121.917 96.096 1.00 36.25 983 LEU C C 1
ATOM 13161 O O . LEU C 1 983 ? 134.177 120.981 95.696 1.00 36.25 983 LEU C O 1
ATOM 13166 N N . ASP C 1 984 ? 132.557 122.532 95.344 1.00 44.14 984 ASP C N 1
ATOM 13167 C CA . ASP C 1 984 ? 132.299 122.280 93.921 1.00 44.14 984 ASP C CA 1
ATOM 13168 C C . ASP C 1 984 ? 131.961 120.811 93.668 1.00 44.14 984 ASP C C 1
ATOM 13169 O O . ASP C 1 984 ? 132.667 120.097 92.960 1.00 44.14 984 ASP C O 1
ATOM 13174 N N . PHE C 1 985 ? 130.858 120.373 94.276 1.00 38.73 985 PHE C N 1
ATOM 13175 C CA . PHE C 1 985 ? 130.475 118.969 94.197 1.00 38.73 985 PHE C CA 1
ATOM 13176 C C . PHE C 1 985 ? 129.999 118.598 92.802 1.00 38.73 985 PHE C C 1
ATOM 13177 O O . PHE C 1 985 ? 130.372 117.548 92.278 1.00 38.73 985 PHE C O 1
ATOM 13185 N N . VAL C 1 986 ? 129.192 119.446 92.181 1.00 42.56 986 VAL C N 1
ATOM 13186 C CA . VAL C 1 986 ? 128.548 119.105 90.924 1.00 42.56 986 VAL C CA 1
ATOM 13187 C C . VAL C 1 986 ? 129.312 119.656 89.725 1.00 42.56 986 VAL C C 1
ATOM 13188 O O . VAL C 1 986 ? 128.746 119.786 88.653 1.00 42.56 986 VAL C O 1
ATOM 13192 N N . GLY C 1 987 ? 130.579 119.998 89.892 1.00 46.15 987 GLY C N 1
ATOM 13193 C CA . GLY C 1 987 ? 131.363 120.423 88.754 1.00 46.15 987 GLY C CA 1
ATOM 13194 C C . GLY C 1 987 ? 132.611 119.593 88.578 1.00 46.15 987 GLY C C 1
ATOM 13195 O O . GLY C 1 987 ? 133.134 119.467 87.471 1.00 46.15 987 GLY C O 1
ATOM 13196 N N . THR C 1 988 ? 133.094 119.017 89.675 1.00 48.32 988 THR C N 1
ATOM 13197 C CA . THR C 1 988 ? 134.326 118.250 89.674 1.00 48.32 988 THR C CA 1
ATOM 13198 C C . THR C 1 988 ? 134.110 116.769 89.935 1.00 48.32 988 THR C C 1
ATOM 13199 O O . THR C 1 988 ? 135.022 115.979 89.685 1.00 48.32 988 THR C O 1
ATOM 13203 N N . TYR C 1 989 ? 132.946 116.375 90.426 1.00 42.53 989 TYR C N 1
ATOM 13204 C CA . TYR C 1 989 ? 132.661 114.980 90.718 1.00 42.53 989 TYR C CA 1
ATOM 13205 C C . TYR C 1 989 ? 131.463 114.442 89.964 1.00 42.53 989 TYR C C 1
ATOM 13206 O O . TYR C 1 989 ? 131.501 113.307 89.502 1.00 42.53 989 TYR C O 1
ATOM 13215 N N . VAL C 1 990 ? 130.396 115.222 89.826 1.00 47.43 990 VAL C N 1
ATOM 13216 C CA . VAL C 1 990 ? 129.174 114.695 89.231 1.00 47.43 990 VAL C CA 1
ATOM 13217 C C . VAL C 1 990 ? 129.266 114.683 87.715 1.00 47.43 990 VAL C C 1
ATOM 13218 O O . VAL C 1 990 ? 129.020 113.653 87.081 1.00 47.43 990 VAL C O 1
ATOM 13222 N N . ASN C 1 991 ? 129.627 115.811 87.104 1.00 54.66 991 ASN C N 1
ATOM 13223 C CA . ASN C 1 991 ? 129.621 115.865 85.650 1.00 54.66 991 ASN C CA 1
ATOM 13224 C C . ASN C 1 991 ? 130.777 115.120 85.013 1.00 54.66 991 ASN C C 1
ATOM 13225 O O . ASN C 1 991 ? 130.690 114.777 83.833 1.00 54.66 991 ASN C O 1
ATOM 13230 N N . THR C 1 992 ? 131.843 114.856 85.751 1.00 54.04 992 THR C N 1
ATOM 13231 C CA . THR C 1 992 ? 132.898 114.018 85.215 1.00 54.04 992 THR C CA 1
ATOM 13232 C C . THR C 1 992 ? 132.631 112.542 85.429 1.00 54.04 992 THR C C 1
ATOM 13233 O O . THR C 1 992 ? 133.257 111.713 84.764 1.00 54.04 992 THR C O 1
ATOM 13237 N N . TYR C 1 993 ? 131.712 112.194 86.323 1.00 51.27 993 TYR C N 1
ATOM 13238 C CA . TYR C 1 993 ? 131.355 110.797 86.510 1.00 51.27 993 TYR C CA 1
ATOM 13239 C C . TYR C 1 993 ? 130.409 110.318 85.421 1.00 51.27 993 TYR C C 1
ATOM 13240 O O . TYR C 1 993 ? 130.500 109.168 84.980 1.00 51.27 993 TYR C O 1
ATOM 13249 N N . TYR C 1 994 ? 129.506 111.182 84.969 1.00 51.29 994 TYR C N 1
ATOM 13250 C CA . TYR C 1 994 ? 128.557 110.821 83.930 1.00 51.29 994 TYR C CA 1
ATOM 13251 C C . TYR C 1 994 ? 129.093 111.046 82.525 1.00 51.29 994 TYR C C 1
ATOM 13252 O O . TYR C 1 994 ? 128.488 110.561 81.565 1.00 51.29 994 TYR C O 1
ATOM 13261 N N . ARG C 1 995 ? 130.200 111.762 82.374 1.00 58.00 995 ARG C N 1
ATOM 13262 C CA . ARG C 1 995 ? 130.930 111.763 81.116 1.00 58.00 995 ARG C CA 1
ATOM 13263 C C . ARG C 1 995 ? 131.943 110.634 81.036 1.00 58.00 995 ARG C C 1
ATOM 13264 O O . ARG C 1 995 ? 132.683 110.566 80.048 1.00 58.00 995 ARG C O 1
ATOM 13272 N N . ASP C 1 996 ? 131.977 109.762 82.053 1.00 57.93 996 ASP C N 1
ATOM 13273 C CA . ASP C 1 996 ? 132.917 108.643 82.184 1.00 57.93 996 ASP C CA 1
ATOM 13274 C C . ASP C 1 996 ? 134.365 109.134 82.133 1.00 57.93 996 ASP C C 1
ATOM 13275 O O . ASP C 1 996 ? 135.213 108.576 81.439 1.00 57.93 996 ASP C O 1
ATOM 13280 N N . GLN C 1 997 ? 134.647 110.209 82.868 1.00 57.10 997 GLN C N 1
ATOM 13281 C CA . GLN C 1 997 ? 135.976 110.796 82.907 1.00 57.10 997 GLN C CA 1
ATOM 13282 C C . GLN C 1 997 ? 136.621 110.759 84.282 1.00 57.10 997 GLN C C 1
ATOM 13283 O O . GLN C 1 997 ? 137.816 111.043 84.387 1.00 57.10 997 GLN C O 1
ATOM 13289 N N . LEU C 1 998 ? 135.872 110.432 85.327 1.00 50.72 998 LEU C N 1
ATOM 13290 C CA . LEU C 1 998 ? 136.454 110.345 86.656 1.00 50.72 998 LEU C CA 1
ATOM 13291 C C . LEU C 1 998 ? 137.272 109.066 86.742 1.00 50.72 998 LEU C C 1
ATOM 13292 O O . LEU C 1 998 ? 136.773 107.981 86.437 1.00 50.72 998 LEU C O 1
ATOM 13297 N N . LYS C 1 999 ? 138.538 109.202 87.142 1.00 57.73 999 LYS C N 1
ATOM 13298 C CA . LYS C 1 999 ? 139.507 108.120 86.985 1.00 57.73 999 LYS C CA 1
ATOM 13299 C C . LYS C 1 999 ? 139.237 106.976 87.953 1.00 57.73 999 LYS C C 1
ATOM 13300 O O . LYS C 1 999 ? 139.123 105.817 87.543 1.00 57.73 999 LYS C O 1
ATOM 13306 N N . VAL C 1 1000 ? 139.144 107.278 89.243 1.00 52.20 1000 VAL C N 1
ATOM 13307 C CA . VAL C 1 1000 ? 138.848 106.273 90.259 1.00 52.20 1000 VAL C CA 1
ATOM 13308 C C . VAL C 1 1000 ? 137.499 106.631 90.866 1.00 52.20 1000 VAL C C 1
ATOM 13309 O O . VAL C 1 1000 ? 137.445 107.458 91.785 1.00 52.20 1000 VAL C O 1
ATOM 13313 N N . PRO C 1 1001 ? 136.391 106.069 90.366 1.00 48.97 1001 PRO C N 1
ATOM 13314 C CA . PRO C 1 1001 ? 135.058 106.556 90.753 1.00 48.97 1001 PRO C CA 1
ATOM 13315 C C . PRO C 1 1001 ? 134.664 106.347 92.208 1.00 48.97 1001 PRO C C 1
ATOM 13316 O O . PRO C 1 1001 ? 134.377 107.322 92.900 1.00 48.97 1001 PRO C O 1
ATOM 13320 N N . MET C 1 1002 ? 134.671 105.108 92.697 1.00 52.00 1002 MET C N 1
ATOM 13321 C CA . MET C 1 1002 ? 134.086 104.826 94.004 1.00 52.00 1002 MET C CA 1
ATOM 13322 C C . MET C 1 1002 ? 134.949 105.281 95.169 1.00 52.00 1002 MET C C 1
ATOM 13323 O O . MET C 1 1002 ? 134.433 105.425 96.279 1.00 52.00 1002 MET C O 1
ATOM 13328 N N . THR C 1 1003 ? 136.240 105.505 94.954 1.00 43.93 1003 THR C N 1
ATOM 13329 C CA . THR C 1 1003 ? 137.104 105.987 96.021 1.00 43.93 1003 THR C CA 1
ATOM 13330 C C . THR C 1 1003 ? 137.116 107.506 96.083 1.00 43.93 1003 THR C C 1
ATOM 13331 O O . THR C 1 1003 ? 137.302 108.079 97.161 1.00 43.93 1003 THR C O 1
ATOM 13335 N N . SER C 1 1004 ? 136.875 108.171 94.949 1.00 43.00 1004 SER C N 1
ATOM 13336 C CA . SER C 1 1004 ? 136.781 109.624 94.944 1.00 43.00 1004 SER C CA 1
ATOM 13337 C C . SER C 1 1004 ? 135.557 110.113 95.702 1.00 43.00 1004 SER C C 1
ATOM 13338 O O . SER C 1 1004 ? 135.584 111.208 96.268 1.00 43.00 1004 SER C O 1
ATOM 13341 N N . PHE C 1 1005 ? 134.488 109.323 95.735 1.00 36.97 1005 PHE C N 1
ATOM 13342 C CA . PHE C 1 1005 ? 133.328 109.646 96.546 1.00 36.97 1005 PHE C CA 1
ATOM 13343 C C . PHE C 1 1005 ? 133.462 109.174 97.984 1.00 36.97 1005 PHE C C 1
ATOM 13344 O O . PHE C 1 1005 ? 132.596 109.490 98.799 1.00 36.97 1005 PHE C O 1
ATOM 13352 N N . LEU C 1 1006 ? 134.509 108.421 98.312 1.00 37.39 1006 LEU C N 1
ATOM 13353 C CA . LEU C 1 1006 ? 134.780 108.019 99.685 1.00 37.39 1006 LEU C CA 1
ATOM 13354 C C . LEU C 1 1006 ? 135.712 108.991 100.391 1.00 37.39 1006 LEU C C 1
ATOM 13355 O O . LEU C 1 1006 ? 135.500 109.307 101.565 1.00 37.39 1006 LEU C O 1
ATOM 13360 N N . ILE C 1 1007 ? 136.748 109.465 99.695 1.00 35.63 1007 ILE C N 1
ATOM 13361 C CA . ILE C 1 1007 ? 137.639 110.470 100.263 1.00 35.63 1007 ILE C CA 1
ATOM 13362 C C . ILE C 1 1007 ? 136.915 111.804 100.389 1.00 35.63 1007 ILE C C 1
ATOM 13363 O O . ILE C 1 1007 ? 137.130 112.545 101.351 1.00 35.63 1007 ILE C O 1
ATOM 13368 N N . LEU C 1 1008 ? 136.025 112.118 99.446 1.00 34.40 1008 LEU C N 1
ATOM 13369 C CA . LEU C 1 1008 ? 135.248 113.351 99.533 1.00 34.40 1008 LEU C CA 1
ATOM 13370 C C . LEU C 1 1008 ? 134.223 113.288 100.653 1.00 34.40 1008 LEU C C 1
ATOM 13371 O O . LEU C 1 1008 ? 133.964 114.294 101.321 1.00 34.40 1008 LEU C O 1
ATOM 13376 N N . SER C 1 1009 ? 133.627 112.117 100.873 1.00 33.66 1009 SER C N 1
ATOM 13377 C CA . SER C 1 1009 ? 132.623 111.978 101.919 1.00 33.66 1009 SER C CA 1
ATOM 13378 C C . SER C 1 1009 ? 133.248 112.057 103.301 1.00 33.66 1009 SER C C 1
ATOM 13379 O O . SER C 1 1009 ? 132.668 112.653 104.210 1.00 33.66 1009 SER C O 1
ATOM 13382 N N . VAL C 1 1010 ? 134.434 111.474 103.480 1.00 30.79 1010 VAL C N 1
ATOM 13383 C CA . VAL C 1 1010 ? 135.130 111.598 104.755 1.00 30.79 1010 VAL C CA 1
ATOM 13384 C C . VAL C 1 1010 ? 135.791 112.967 104.882 1.00 30.79 1010 VAL C C 1
ATOM 13385 O O . VAL C 1 1010 ? 136.088 113.402 105.998 1.00 30.79 1010 VAL C O 1
ATOM 13389 N N . PHE C 1 1011 ? 136.002 113.674 103.766 1.00 27.14 1011 PHE C N 1
ATOM 13390 C CA . PHE C 1 1011 ? 136.436 115.065 103.835 1.00 27.14 1011 PHE C CA 1
ATOM 13391 C C . PHE C 1 1011 ? 135.354 115.933 104.452 1.00 27.14 1011 PHE C C 1
ATOM 13392 O O . PHE C 1 1011 ? 135.621 116.686 105.388 1.00 27.14 1011 PHE C O 1
ATOM 13400 N N . MET C 1 1012 ? 134.115 115.808 103.959 1.00 32.36 1012 MET C N 1
ATOM 13401 C CA . MET C 1 1012 ? 133.023 116.681 104.382 1.00 32.36 1012 MET C CA 1
ATOM 13402 C C . MET C 1 1012 ? 132.632 116.461 105.834 1.00 32.36 1012 MET C C 1
ATOM 13403 O O . MET C 1 1012 ? 132.067 117.362 106.456 1.00 32.36 1012 MET C O 1
ATOM 13408 N N . ILE C 1 1013 ? 132.905 115.276 106.379 1.00 30.53 1013 ILE C N 1
ATOM 13409 C CA . ILE C 1 1013 ? 132.615 115.009 107.784 1.00 30.53 1013 ILE C CA 1
ATOM 13410 C C . ILE C 1 1013 ? 133.525 115.832 108.681 1.00 30.53 1013 ILE C C 1
ATOM 13411 O O . ILE C 1 1013 ? 133.069 116.462 109.638 1.00 30.53 1013 ILE C O 1
ATOM 13416 N N . LEU C 1 1014 ? 134.820 115.860 108.384 1.00 34.60 1014 LEU C N 1
ATOM 13417 C CA . LEU C 1 1014 ? 135.754 116.373 109.368 1.00 34.60 1014 LEU C CA 1
ATOM 13418 C C . LEU C 1 1014 ? 136.516 117.633 108.984 1.00 34.60 1014 LEU C C 1
ATOM 13419 O O . LEU C 1 1014 ? 136.999 118.316 109.890 1.00 34.60 1014 LEU C O 1
ATOM 13424 N N . MET C 1 1015 ? 136.668 117.963 107.704 1.00 34.40 1015 MET C N 1
ATOM 13425 C CA . MET C 1 1015 ? 137.308 119.257 107.478 1.00 34.40 1015 MET C CA 1
ATOM 13426 C C . MET C 1 1015 ? 136.341 120.453 107.520 1.00 34.40 1015 MET C C 1
ATOM 13427 O O . MET C 1 1015 ? 136.578 121.345 108.338 1.00 34.40 1015 MET C O 1
ATOM 13432 N N . PRO C 1 1016 ? 135.250 120.555 106.732 1.00 32.21 1016 PRO C N 1
ATOM 13433 C CA . PRO C 1 1016 ? 134.426 121.764 106.850 1.00 32.21 1016 PRO C CA 1
ATOM 13434 C C . PRO C 1 1016 ? 133.409 121.718 107.969 1.00 32.21 1016 PRO C C 1
ATOM 13435 O O . PRO C 1 1016 ? 132.885 122.774 108.341 1.00 32.21 1016 PRO C O 1
ATOM 13439 N N . ILE C 1 1017 ? 133.089 120.547 108.508 1.00 30.96 1017 ILE C N 1
ATOM 13440 C CA . ILE C 1 1017 ? 132.231 120.485 109.681 1.00 30.96 1017 ILE C CA 1
ATOM 13441 C C . ILE C 1 1017 ? 133.095 120.490 110.929 1.00 30.96 1017 ILE C C 1
ATOM 13442 O O . ILE C 1 1017 ? 133.069 121.447 111.697 1.00 30.96 1017 ILE C O 1
ATOM 13447 N N . LEU C 1 1018 ? 133.913 119.462 111.117 1.00 31.88 1018 LEU C N 1
ATOM 13448 C CA . LEU C 1 1018 ? 134.454 119.210 112.446 1.00 31.88 1018 LEU C CA 1
ATOM 13449 C C . LEU C 1 1018 ? 135.669 120.066 112.766 1.00 31.88 1018 LEU C C 1
ATOM 13450 O O . LEU C 1 1018 ? 135.868 120.418 113.930 1.00 31.88 1018 LEU C O 1
ATOM 13455 N N . LEU C 1 1019 ? 136.505 120.392 111.785 1.00 37.68 1019 LEU C N 1
ATOM 13456 C CA . LEU C 1 1019 ? 137.648 121.246 112.079 1.00 37.68 1019 LEU C CA 1
ATOM 13457 C C . LEU C 1 1019 ? 137.249 122.709 112.159 1.00 37.68 1019 LEU C C 1
ATOM 13458 O O . LEU C 1 1019 ? 137.820 123.459 112.951 1.00 37.68 1019 LEU C O 1
ATOM 13463 N N . MET C 1 1020 ? 136.260 123.129 111.374 1.00 40.72 1020 MET C N 1
ATOM 13464 C CA . MET C 1 1020 ? 135.777 124.497 111.476 1.00 40.72 1020 MET C CA 1
ATOM 13465 C C . MET C 1 1020 ? 134.960 124.718 112.737 1.00 40.72 1020 MET C C 1
ATOM 13466 O O . MET C 1 1020 ? 134.844 125.856 113.194 1.00 40.72 1020 MET C O 1
ATOM 13471 N N . ASN C 1 1021 ? 134.386 123.662 113.315 1.00 34.42 1021 ASN C N 1
ATOM 13472 C CA . ASN C 1 1021 ? 133.713 123.800 114.599 1.00 34.42 1021 ASN C CA 1
ATOM 13473 C C . ASN C 1 1021 ? 134.676 123.738 115.768 1.00 34.42 1021 ASN C C 1
ATOM 13474 O O . ASN C 1 1021 ? 134.330 124.199 116.856 1.00 34.42 1021 ASN C O 1
ATOM 13479 N N . LEU C 1 1022 ? 135.855 123.146 115.583 1.00 37.68 1022 LEU C N 1
ATOM 13480 C CA . LEU C 1 1022 ? 136.901 123.257 116.591 1.00 37.68 1022 LEU C CA 1
ATOM 13481 C C . LEU C 1 1022 ? 137.377 124.691 116.713 1.00 37.68 1022 LEU C C 1
ATOM 13482 O O . LEU C 1 1022 ? 137.619 125.178 117.817 1.00 37.68 1022 LEU C O 1
ATOM 13487 N N . LEU C 1 1023 ? 137.492 125.395 115.589 1.00 56.25 1023 LEU C N 1
ATOM 13488 C CA . LEU C 1 1023 ? 137.993 126.761 115.613 1.00 56.25 1023 LEU C CA 1
ATOM 13489 C C . LEU C 1 1023 ? 136.953 127.740 116.138 1.00 56.25 1023 LEU C C 1
ATOM 13490 O O . LEU C 1 1023 ? 137.318 128.762 116.719 1.00 56.25 1023 LEU C O 1
ATOM 13495 N N . ILE C 1 1024 ? 135.663 127.462 115.934 1.00 40.13 1024 ILE C N 1
ATOM 13496 C CA . ILE C 1 1024 ? 134.620 128.291 116.534 1.00 40.13 1024 ILE C CA 1
ATOM 13497 C C . ILE C 1 1024 ? 134.597 128.098 118.041 1.00 40.13 1024 ILE C C 1
ATOM 13498 O O . ILE C 1 1024 ? 134.513 129.067 118.799 1.00 40.13 1024 ILE C O 1
ATOM 13503 N N . GLY C 1 1025 ? 134.703 126.852 118.500 1.00 37.16 1025 GLY C N 1
ATOM 13504 C CA . GLY C 1 1025 ? 134.613 126.581 119.921 1.00 37.16 1025 GLY C CA 1
ATOM 13505 C C . GLY C 1 1025 ? 135.814 127.049 120.713 1.00 37.16 1025 GLY C C 1
ATOM 13506 O O . GLY C 1 1025 ? 135.702 127.298 121.913 1.00 37.16 1025 GLY C O 1
ATOM 13507 N N . LEU C 1 1026 ? 136.975 127.168 120.067 1.00 34.66 1026 LEU C N 1
ATOM 13508 C CA . LEU C 1 1026 ? 138.132 127.746 120.740 1.00 34.66 1026 LEU C CA 1
ATOM 13509 C C . LEU C 1 1026 ? 138.025 129.258 120.828 1.00 34.66 1026 LEU C C 1
ATOM 13510 O O . LEU C 1 1026 ? 138.600 129.865 121.734 1.00 34.66 1026 LEU C O 1
ATOM 13515 N N . ALA C 1 1027 ? 137.311 129.882 119.896 1.00 35.64 1027 ALA C N 1
ATOM 13516 C CA . ALA C 1 1027 ? 137.193 131.332 119.883 1.00 35.64 1027 ALA C CA 1
ATOM 13517 C C . ALA C 1 1027 ? 136.074 131.828 120.779 1.00 35.64 1027 ALA C C 1
ATOM 13518 O O . ALA C 1 1027 ? 136.117 132.972 121.226 1.00 35.64 1027 ALA C O 1
ATOM 13520 N N . VAL C 1 1028 ? 135.058 131.007 121.036 1.00 31.03 1028 VAL C N 1
ATOM 13521 C CA . VAL C 1 1028 ? 134.019 131.385 121.985 1.00 31.03 1028 VAL C CA 1
ATOM 13522 C C . VAL C 1 1028 ? 134.572 131.363 123.402 1.00 31.03 1028 VAL C C 1
ATOM 13523 O O . VAL C 1 1028 ? 134.251 132.225 124.225 1.00 31.03 1028 VAL C O 1
ATOM 13527 N N . GLY C 1 1029 ? 135.461 130.413 123.691 1.00 32.57 1029 GLY C N 1
ATOM 13528 C CA . GLY C 1 1029 ? 136.035 130.321 125.019 1.00 32.57 1029 GLY C CA 1
ATOM 13529 C C . GLY C 1 1029 ? 137.100 131.351 125.315 1.00 32.57 1029 GLY C C 1
ATOM 13530 O O . GLY C 1 1029 ? 137.293 131.717 126.474 1.00 32.57 1029 GLY C O 1
ATOM 13531 N N . ASP C 1 1030 ? 137.813 131.824 124.293 1.00 34.79 1030 ASP C N 1
ATOM 13532 C CA . ASP C 1 1030 ? 138.820 132.854 124.512 1.00 34.79 1030 ASP C CA 1
ATOM 13533 C C . ASP C 1 1030 ? 138.207 134.236 124.650 1.00 34.79 1030 ASP C C 1
ATOM 13534 O O . ASP C 1 1030 ? 138.796 135.099 125.299 1.00 34.79 1030 ASP C O 1
ATOM 13539 N N . ILE C 1 1031 ? 137.045 134.475 124.048 1.00 31.13 1031 ILE C N 1
ATOM 13540 C CA . ILE C 1 1031 ? 136.411 135.782 124.164 1.00 31.13 1031 ILE C CA 1
ATOM 13541 C C . ILE C 1 1031 ? 135.757 135.943 125.529 1.00 31.13 1031 ILE C C 1
ATOM 13542 O O . ILE C 1 1031 ? 135.847 137.007 126.148 1.00 31.13 1031 ILE C O 1
ATOM 13547 N N . GLU C 1 1032 ? 135.148 134.885 126.056 1.00 36.57 1032 GLU C N 1
ATOM 13548 C CA . GLU C 1 1032 ? 134.574 134.988 127.391 1.00 36.57 1032 GLU C CA 1
ATOM 13549 C C . GLU C 1 1032 ? 135.616 134.875 128.492 1.00 36.57 1032 GLU C C 1
ATOM 13550 O O . GLU C 1 1032 ? 135.259 134.969 129.666 1.00 36.57 1032 GLU C O 1
ATOM 13556 N N . SER C 1 1033 ? 136.882 134.673 128.148 1.00 35.89 1033 SER C N 1
ATOM 13557 C CA . SER C 1 1033 ? 137.969 134.779 129.108 1.00 35.89 1033 SER C CA 1
ATOM 13558 C C . SER C 1 1033 ? 138.580 136.170 129.136 1.00 35.89 1033 SER C C 1
ATOM 13559 O O . SER C 1 1033 ? 139.047 136.606 130.191 1.00 35.89 1033 SER C O 1
ATOM 13562 N N . VAL C 1 1034 ? 138.602 136.874 128.005 1.00 34.08 1034 VAL C N 1
ATOM 13563 C CA . VAL C 1 1034 ? 139.017 138.272 128.011 1.00 34.08 1034 VAL C CA 1
ATOM 13564 C C . VAL C 1 1034 ? 137.934 139.135 128.636 1.00 34.08 1034 VAL C C 1
ATOM 13565 O O . VAL C 1 1034 ? 138.221 140.098 129.350 1.00 34.08 1034 VAL C O 1
ATOM 13569 N N . ARG C 1 1035 ? 136.673 138.780 128.412 1.00 37.20 1035 ARG C N 1
ATOM 13570 C CA . ARG C 1 1035 ? 135.569 139.620 128.855 1.00 37.20 1035 ARG C CA 1
ATOM 13571 C C . ARG C 1 1035 ? 135.366 139.551 130.367 1.00 37.20 1035 ARG C C 1
ATOM 13572 O O . ARG C 1 1035 ? 134.948 140.543 130.976 1.00 37.20 1035 ARG C O 1
ATOM 13580 N N . ARG C 1 1036 ? 135.682 138.417 130.998 1.00 43.06 1036 ARG C N 1
ATOM 13581 C CA . ARG C 1 1036 ? 135.675 138.371 132.458 1.00 43.06 1036 ARG C CA 1
ATOM 13582 C C . ARG C 1 1036 ? 136.825 139.173 133.043 1.00 43.06 1036 ARG C C 1
ATOM 13583 O O . ARG C 1 1036 ? 136.656 139.871 134.046 1.00 43.06 1036 ARG C O 1
ATOM 13591 N N . ASN C 1 1037 ? 138.001 139.085 132.430 1.00 42.72 1037 ASN C N 1
ATOM 13592 C CA . ASN C 1 1037 ? 139.197 139.767 132.899 1.00 42.72 1037 ASN C CA 1
ATOM 13593 C C . ASN C 1 1037 ? 139.424 141.086 132.180 1.00 42.72 1037 ASN C C 1
ATOM 13594 O O . ASN C 1 1037 ? 140.570 141.467 131.940 1.00 42.72 1037 ASN C O 1
ATOM 13599 N N . ALA C 1 1038 ? 138.352 141.783 131.814 1.00 43.25 1038 ALA C N 1
ATOM 13600 C CA . ALA C 1 1038 ? 138.494 142.984 131.005 1.00 43.25 1038 ALA C CA 1
ATOM 13601 C C . ALA C 1 1038 ? 138.964 144.162 131.838 1.00 43.25 1038 ALA C C 1
ATOM 13602 O O . ALA C 1 1038 ? 139.719 145.007 131.351 1.00 43.25 1038 ALA C O 1
ATOM 13604 N N . GLN C 1 1039 ? 138.537 144.236 133.095 1.00 49.63 1039 GLN C N 1
ATOM 13605 C CA . GLN C 1 1039 ? 138.867 145.370 133.945 1.00 49.63 1039 GLN C CA 1
ATOM 13606 C C . GLN C 1 1039 ? 140.260 145.250 134.549 1.00 49.63 1039 GLN C C 1
ATOM 13607 O O . GLN C 1 1039 ? 140.758 146.223 135.117 1.00 49.63 1039 GLN C O 1
ATOM 13613 N N . LEU C 1 1040 ? 140.909 144.097 134.406 1.00 49.58 1040 LEU C N 1
ATOM 13614 C CA . LEU C 1 1040 ? 142.307 143.902 134.769 1.00 49.58 1040 LEU C CA 1
ATOM 13615 C C . LEU C 1 1040 ? 143.247 144.084 133.588 1.00 49.58 1040 LEU C C 1
ATOM 13616 O O . LEU C 1 1040 ? 144.344 144.621 133.755 1.00 49.58 1040 LEU C O 1
ATOM 13621 N N . LYS C 1 1041 ? 142.842 143.656 132.392 1.00 49.12 1041 LYS C N 1
ATOM 13622 C CA . LYS C 1 1041 ? 143.681 143.829 131.211 1.00 49.12 1041 LYS C CA 1
ATOM 13623 C C . LYS C 1 1041 ? 143.800 145.284 130.785 1.00 49.12 1041 LYS C C 1
ATOM 13624 O O . LYS C 1 1041 ? 144.784 145.640 130.133 1.00 49.12 1041 LYS C O 1
ATOM 13630 N N . ARG C 1 1042 ? 142.825 146.127 131.123 1.00 54.87 1042 ARG C N 1
ATOM 13631 C CA . ARG C 1 1042 ? 142.982 147.551 130.871 1.00 54.87 1042 ARG C CA 1
ATOM 13632 C C . ARG C 1 1042 ? 143.970 148.175 131.840 1.00 54.87 1042 ARG C C 1
ATOM 13633 O O . ARG C 1 1042 ? 144.710 149.089 131.465 1.00 54.87 1042 ARG C O 1
ATOM 13641 N N . LEU C 1 1043 ? 144.002 147.695 133.083 1.00 51.13 1043 LEU C N 1
ATOM 13642 C CA . LEU C 1 1043 ? 144.906 148.246 134.083 1.00 51.13 1043 LEU C CA 1
ATOM 13643 C C . LEU C 1 1043 ? 146.305 147.664 133.971 1.00 51.13 1043 LEU C C 1
ATOM 13644 O O . LEU C 1 1043 ? 147.283 148.366 134.237 1.00 51.13 1043 LEU C O 1
ATOM 13649 N N . ALA C 1 1044 ? 146.426 146.396 133.586 1.00 56.56 1044 ALA C N 1
ATOM 13650 C CA . ALA C 1 1044 ? 147.739 145.802 133.380 1.00 56.56 1044 ALA C CA 1
ATOM 13651 C C . ALA C 1 1044 ? 148.433 146.345 132.143 1.00 56.56 1044 ALA C C 1
ATOM 13652 O O . ALA C 1 1044 ? 149.657 146.243 132.039 1.00 56.56 1044 ALA C O 1
ATOM 13654 N N . MET C 1 1045 ? 147.681 146.899 131.201 1.00 63.50 1045 MET C N 1
ATOM 13655 C CA . MET C 1 1045 ? 148.258 147.509 130.014 1.00 63.50 1045 MET C CA 1
ATOM 13656 C C . MET C 1 1045 ? 148.661 148.951 130.265 1.00 63.50 1045 MET C C 1
ATOM 13657 O O . MET C 1 1045 ? 149.615 149.441 129.651 1.00 63.50 1045 MET C O 1
ATOM 13662 N N . GLN C 1 1046 ? 147.958 149.628 131.173 1.00 64.07 1046 GLN C N 1
ATOM 13663 C CA . GLN C 1 1046 ? 148.321 150.983 131.564 1.00 64.07 1046 GLN C CA 1
ATOM 13664 C C . GLN C 1 1046 ? 149.642 151.012 132.322 1.00 64.07 1046 GLN C C 1
ATOM 13665 O O . GLN C 1 1046 ? 150.409 151.968 132.187 1.00 64.07 1046 GLN C O 1
ATOM 13671 N N . VAL C 1 1047 ? 149.938 149.974 133.097 1.00 64.35 1047 VAL C N 1
ATOM 13672 C CA . VAL C 1 1047 ? 151.172 149.961 133.871 1.00 64.35 1047 VAL C CA 1
ATOM 13673 C C . VAL C 1 1047 ? 152.358 149.447 133.050 1.00 64.35 1047 VAL C C 1
ATOM 13674 O O . VAL C 1 1047 ? 153.491 149.891 133.259 1.00 64.35 1047 VAL C O 1
ATOM 13678 N N . VAL C 1 1048 ? 152.127 148.576 132.065 1.00 68.97 1048 VAL C N 1
ATOM 13679 C CA . VAL C 1 1048 ? 153.228 148.111 131.229 1.00 68.97 1048 VAL C CA 1
ATOM 13680 C C . VAL C 1 1048 ? 153.582 149.155 130.175 1.00 68.97 1048 VAL C C 1
ATOM 13681 O O . VAL C 1 1048 ? 154.672 149.098 129.592 1.00 68.97 1048 VAL C O 1
ATOM 13685 N N . LEU C 1 1049 ? 152.694 150.122 129.936 1.00 72.07 1049 LEU C N 1
ATOM 13686 C CA . LEU C 1 1049 ? 153.026 151.260 129.089 1.00 72.07 1049 LEU C CA 1
ATOM 13687 C C . LEU C 1 1049 ? 154.102 152.111 129.746 1.00 72.07 1049 LEU C C 1
ATOM 13688 O O . LEU C 1 1049 ? 155.094 152.479 129.111 1.00 72.07 1049 LEU C O 1
ATOM 13693 N N . HIS C 1 1050 ? 153.919 152.436 131.026 1.00 73.69 1050 HIS C N 1
ATOM 13694 C CA . HIS C 1 1050 ? 154.897 153.243 131.740 1.00 73.69 1050 HIS C CA 1
ATOM 13695 C C . HIS C 1 1050 ? 156.145 152.454 132.094 1.00 73.69 1050 HIS C C 1
ATOM 13696 O O . HIS C 1 1050 ? 157.221 153.040 132.208 1.00 73.69 1050 HIS C O 1
ATOM 13703 N N . THR C 1 1051 ? 156.019 151.138 132.275 1.00 79.60 1051 THR C N 1
ATOM 13704 C CA . THR C 1 1051 ? 157.159 150.313 132.667 1.00 79.60 1051 THR C CA 1
ATOM 13705 C C . THR C 1 1051 ? 158.195 150.235 131.554 1.00 79.60 1051 THR C C 1
ATOM 13706 O O . THR C 1 1051 ? 159.390 150.441 131.790 1.00 79.60 1051 THR C O 1
ATOM 13710 N N . GLU C 1 1052 ? 157.751 149.961 130.325 1.00 85.11 1052 GLU C N 1
ATOM 13711 C CA . GLU C 1 1052 ? 158.663 149.917 129.188 1.00 85.11 1052 GLU C CA 1
ATOM 13712 C C . GLU C 1 1052 ? 159.159 151.295 128.783 1.00 85.11 1052 GLU C C 1
ATOM 13713 O O . GLU C 1 1052 ? 160.160 151.390 128.069 1.00 85.11 1052 GLU C O 1
ATOM 13719 N N . LEU C 1 1053 ? 158.490 152.356 129.215 1.00 88.67 1053 LEU C N 1
ATOM 13720 C CA . LEU C 1 1053 ? 158.874 153.701 128.823 1.00 88.67 1053 LEU C CA 1
ATOM 13721 C C . LEU C 1 1053 ? 159.911 154.291 129.767 1.00 88.67 1053 LEU C C 1
ATOM 13722 O O . LEU C 1 1053 ? 160.707 155.140 129.351 1.00 88.67 1053 LEU C O 1
ATOM 13727 N N . GLU C 1 1054 ? 159.921 153.852 131.028 1.00 94.09 1054 GLU C N 1
ATOM 13728 C CA . GLU C 1 1054 ? 160.960 154.257 131.967 1.00 94.09 1054 GLU C CA 1
ATOM 13729 C C . GLU C 1 1054 ? 162.323 153.701 131.585 1.00 94.09 1054 GLU C C 1
ATOM 13730 O O . GLU C 1 1054 ? 163.345 154.356 131.817 1.00 94.09 1054 GLU C O 1
ATOM 13736 N N . ARG C 1 1055 ? 162.361 152.491 131.024 1.00 99.84 1055 ARG C N 1
ATOM 13737 C CA . ARG C 1 1055 ? 163.626 151.845 130.700 1.00 99.84 1055 ARG C CA 1
ATOM 13738 C C . ARG C 1 1055 ? 164.340 152.508 129.531 1.00 99.84 1055 ARG C C 1
ATOM 13739 O O . ARG C 1 1055 ? 165.556 152.341 129.387 1.00 99.84 1055 ARG C O 1
ATOM 13747 N N . LYS C 1 1056 ? 163.618 153.249 128.695 1.00 107.73 1056 LYS C N 1
ATOM 13748 C CA . LYS C 1 1056 ? 164.209 153.889 127.530 1.00 107.73 1056 LYS C CA 1
ATOM 13749 C C . LYS C 1 1056 ? 164.834 155.235 127.868 1.00 107.73 1056 LYS C C 1
ATOM 13750 O O . LYS C 1 1056 ? 165.903 155.571 127.346 1.00 107.73 1056 LYS C O 1
ATOM 13756 N N . LEU C 1 1057 ? 164.193 156.005 128.734 1.00 113.84 1057 LEU C N 1
ATOM 13757 C CA . LEU C 1 1057 ? 164.637 157.344 129.081 1.00 113.84 1057 LEU C CA 1
ATOM 13758 C C . LEU C 1 1057 ? 165.825 157.296 130.040 1.00 113.84 1057 LEU C C 1
ATOM 13759 O O . LEU C 1 1057 ? 165.985 156.330 130.789 1.00 113.84 1057 LEU C O 1
ATOM 13764 N N . PRO C 1 1058 ? 166.681 158.319 130.024 1.00 129.63 1058 PRO C N 1
ATOM 13765 C CA . PRO C 1 1058 ? 167.735 158.399 131.040 1.00 129.63 1058 PRO C CA 1
ATOM 13766 C C . PRO C 1 1058 ? 167.162 158.783 132.392 1.00 129.63 1058 PRO C C 1
ATOM 13767 O O . PRO C 1 1058 ? 166.186 159.529 132.491 1.00 129.63 1058 PRO C O 1
ATOM 13771 N N . HIS C 1 1059 ? 167.794 158.261 133.446 1.00 138.77 1059 HIS C N 1
ATOM 13772 C CA . HIS C 1 1059 ? 167.292 158.442 134.804 1.00 138.77 1059 HIS C CA 1
ATOM 13773 C C . HIS C 1 1059 ? 167.456 159.868 135.316 1.00 138.77 1059 HIS C C 1
ATOM 13774 O O . HIS C 1 1059 ? 166.783 160.245 136.281 1.00 138.77 1059 HIS C O 1
ATOM 13781 N N . VAL C 1 1060 ? 168.334 160.664 134.701 1.00 142.23 1060 VAL C N 1
ATOM 13782 C CA . VAL C 1 1060 ? 168.548 162.032 135.154 1.00 142.23 1060 VAL C CA 1
ATOM 13783 C C . VAL C 1 1060 ? 167.377 162.942 134.806 1.00 142.23 1060 VAL C C 1
ATOM 13784 O O . VAL C 1 1060 ? 167.186 163.975 135.457 1.00 142.23 1060 VAL C O 1
ATOM 13788 N N . TRP C 1 1061 ? 166.577 162.584 133.800 1.00 140.68 1061 TRP C N 1
ATOM 13789 C CA . TRP C 1 1061 ? 165.407 163.384 133.463 1.00 140.68 1061 TRP C CA 1
ATOM 13790 C C . TRP C 1 1061 ? 164.218 163.042 134.349 1.00 140.68 1061 TRP C C 1
ATOM 13791 O O . TRP C 1 1061 ? 163.347 163.892 134.568 1.00 140.68 1061 TRP C O 1
ATOM 13802 N N . LEU C 1 1062 ? 164.178 161.816 134.876 1.00 133.76 1062 LEU C N 1
ATOM 13803 C CA . LEU C 1 1062 ? 162.995 161.344 135.591 1.00 133.76 1062 LEU C CA 1
ATOM 13804 C C . LEU C 1 1062 ? 162.863 161.989 136.963 1.00 133.76 1062 LEU C C 1
ATOM 13805 O O . LEU C 1 1062 ? 161.761 162.381 137.359 1.00 133.76 1062 LEU C O 1
ATOM 13810 N N . GLN C 1 1063 ? 163.974 162.116 137.696 1.00 137.87 1063 GLN C N 1
ATOM 13811 C CA . GLN C 1 1063 ? 163.921 162.539 139.093 1.00 137.87 1063 GLN C CA 1
ATOM 13812 C C . GLN C 1 1063 ? 163.488 163.990 139.262 1.00 137.87 1063 GLN C C 1
ATOM 13813 O O . GLN C 1 1063 ? 163.032 164.362 140.348 1.00 137.87 1063 GLN C O 1
ATOM 13819 N N . ARG C 1 1064 ? 163.606 164.811 138.218 1.00 138.54 1064 ARG C N 1
ATOM 13820 C CA . ARG C 1 1064 ? 162.999 166.135 138.261 1.00 138.54 1064 ARG C CA 1
ATOM 13821 C C . ARG C 1 1064 ? 161.480 166.044 138.176 1.00 138.54 1064 ARG C C 1
ATOM 13822 O O . ARG C 1 1064 ? 160.768 166.760 138.890 1.00 138.54 1064 ARG C O 1
ATOM 13830 N N . VAL C 1 1065 ? 160.962 165.158 137.321 1.00 132.32 1065 VAL C N 1
ATOM 13831 C CA . VAL C 1 1065 ? 159.524 165.021 137.134 1.00 132.32 1065 VAL C CA 1
ATOM 13832 C C . VAL C 1 1065 ? 158.938 163.854 137.913 1.00 132.32 1065 VAL C C 1
ATOM 13833 O O . VAL C 1 1065 ? 157.752 163.539 137.741 1.00 132.32 1065 VAL C O 1
ATOM 13837 N N . ASP C 1 1066 ? 159.725 163.198 138.766 1.00 124.17 1066 ASP C N 1
ATOM 13838 C CA . ASP C 1 1066 ? 159.207 162.155 139.654 1.00 124.17 1066 ASP C CA 1
ATOM 13839 C C . ASP C 1 1066 ? 158.749 162.823 140.942 1.00 124.17 1066 ASP C C 1
ATOM 13840 O O . ASP C 1 1066 ? 159.473 162.867 141.938 1.00 124.17 1066 ASP C O 1
ATOM 13845 N N . LYS C 1 1067 ? 157.529 163.350 140.922 1.00 112.88 1067 LYS C N 1
ATOM 13846 C CA . LYS C 1 1067 ? 157.005 164.075 142.067 1.00 112.88 1067 LYS C CA 1
ATOM 13847 C C . LYS C 1 1067 ? 156.645 163.126 143.202 1.00 112.88 1067 LYS C C 1
ATOM 13848 O O . LYS C 1 1067 ? 156.278 161.969 142.987 1.00 112.88 1067 LYS C O 1
ATOM 13854 N N . MET C 1 1068 ? 156.776 163.629 144.424 1.00 108.51 1068 MET C N 1
ATOM 13855 C CA . MET C 1 1068 ? 156.320 162.952 145.625 1.00 108.51 1068 MET C CA 1
ATOM 13856 C C . MET C 1 1068 ? 155.443 163.912 146.408 1.00 108.51 1068 MET C C 1
ATOM 13857 O O . MET C 1 1068 ? 155.656 165.128 146.359 1.00 108.51 1068 MET C O 1
ATOM 13862 N N . GLU C 1 1069 ? 154.460 163.352 147.121 1.00 102.11 1069 GLU C N 1
ATOM 13863 C CA . GLU C 1 1069 ? 153.485 164.096 147.927 1.00 102.11 1069 GLU C CA 1
ATOM 13864 C C . GLU C 1 1069 ? 152.717 165.114 147.074 1.00 102.11 1069 GLU C C 1
ATOM 13865 O O . GLU C 1 1069 ? 152.887 166.326 147.193 1.00 102.11 1069 GLU C O 1
ATOM 13871 N N . LEU C 1 1070 ? 151.906 164.577 146.168 1.00 97.98 1070 LEU C N 1
ATOM 13872 C CA . LEU C 1 1070 ? 151.059 165.411 145.323 1.00 97.98 1070 LEU C CA 1
ATOM 13873 C C . LEU C 1 1070 ? 149.989 166.116 146.152 1.00 97.98 1070 LEU C C 1
ATOM 13874 O O . LEU C 1 1070 ? 149.312 165.487 146.970 1.00 97.98 1070 LEU C O 1
ATOM 13879 N N . ILE C 1 1071 ? 149.840 167.425 145.945 1.00 104.23 1071 ILE C N 1
ATOM 13880 C CA . ILE C 1 1071 ? 148.763 168.212 146.539 1.00 104.23 1071 ILE C CA 1
ATOM 13881 C C . ILE C 1 1071 ? 147.814 168.623 145.423 1.00 104.23 1071 ILE C C 1
ATOM 13882 O O . ILE C 1 1071 ? 148.246 169.193 144.416 1.00 104.23 1071 ILE C O 1
ATOM 13887 N N . GLU C 1 1072 ? 146.527 168.342 145.603 1.00 107.57 1072 GLU C N 1
ATOM 13888 C CA . GLU C 1 1072 ? 145.501 168.686 144.629 1.00 107.57 1072 GLU C CA 1
ATOM 13889 C C . GLU C 1 1072 ? 144.463 169.577 145.291 1.00 107.57 1072 GLU C C 1
ATOM 13890 O O . GLU C 1 1072 ? 143.729 169.124 146.174 1.00 107.57 1072 GLU C O 1
ATOM 13896 N N . TYR C 1 1073 ? 144.391 170.835 144.855 1.00 113.16 1073 TYR C N 1
ATOM 13897 C CA . TYR C 1 1073 ? 143.539 171.830 145.501 1.00 113.16 1073 TYR C CA 1
ATOM 13898 C C . TYR C 1 1073 ? 142.059 171.603 145.220 1.00 113.16 1073 TYR C C 1
ATOM 13899 O O . TYR C 1 1073 ? 141.220 171.875 146.088 1.00 113.16 1073 TYR C O 1
ATOM 13908 N N . PRO C 1 1074 ? 141.689 171.120 144.028 1.00 113.58 1074 PRO C N 1
ATOM 13909 C CA . PRO C 1 1074 ? 140.251 170.925 143.819 1.00 113.58 1074 PRO C CA 1
ATOM 13910 C C . PRO C 1 1074 ? 139.795 169.519 144.185 1.00 113.58 1074 PRO C C 1
ATOM 13911 O O . PRO C 1 1074 ? 140.371 168.558 143.677 1.00 113.58 1074 PRO C O 1
ATOM 13915 N N . ASN C 1 1109 ? 133.813 134.984 139.605 1.00 129.10 1109 ASN C N 1
ATOM 13916 C CA . ASN C 1 1109 ? 132.750 135.743 140.258 1.00 129.10 1109 ASN C CA 1
ATOM 13917 C C . ASN C 1 1109 ? 133.165 136.224 141.666 1.00 129.10 1109 ASN C C 1
ATOM 13918 O O . ASN C 1 1109 ? 134.283 136.723 141.857 1.00 129.10 1109 ASN C O 1
ATOM 13923 N N . ASN C 1 1110 ? 132.274 136.069 142.646 1.00 123.30 1110 ASN C N 1
ATOM 13924 C CA . ASN C 1 1110 ? 132.601 136.475 144.010 1.00 123.30 1110 ASN C CA 1
ATOM 13925 C C . ASN C 1 1110 ? 133.303 135.344 144.745 1.00 123.30 1110 ASN C C 1
ATOM 13926 O O . ASN C 1 1110 ? 132.976 135.007 145.885 1.00 123.30 1110 ASN C O 1
ATOM 13931 N N . ASP C 1 1111 ? 134.288 134.732 144.086 1.00 119.25 1111 ASP C N 1
ATOM 13932 C CA . ASP C 1 1111 ? 135.035 133.649 144.713 1.00 119.25 1111 ASP C CA 1
ATOM 13933 C C . ASP C 1 1111 ? 136.002 134.183 145.762 1.00 119.25 1111 ASP C C 1
ATOM 13934 O O . ASP C 1 1111 ? 136.349 133.471 146.710 1.00 119.25 1111 ASP C O 1
ATOM 13939 N N . ASP C 1 1112 ? 136.436 135.431 145.620 1.00 116.29 1112 ASP C N 1
ATOM 13940 C CA . ASP C 1 1112 ? 137.320 136.054 146.593 1.00 116.29 1112 ASP C CA 1
ATOM 13941 C C . ASP C 1 1112 ? 136.568 136.755 147.714 1.00 116.29 1112 ASP C C 1
ATOM 13942 O O . ASP C 1 1112 ? 137.199 137.419 148.540 1.00 116.29 1112 ASP C O 1
ATOM 13947 N N . TYR C 1 1113 ? 135.244 136.640 147.754 1.00 108.55 1113 TYR C N 1
ATOM 13948 C CA . TYR C 1 1113 ? 134.456 137.126 148.876 1.00 108.55 1113 TYR C CA 1
ATOM 13949 C C . TYR C 1 1113 ? 133.889 136.006 149.728 1.00 108.55 1113 TYR C C 1
ATOM 13950 O O . TYR C 1 1113 ? 133.753 136.176 150.941 1.00 108.55 1113 TYR C O 1
ATOM 13959 N N . ILE C 1 1114 ? 133.547 134.873 149.117 1.00 103.75 1114 ILE C N 1
ATOM 13960 C CA . ILE C 1 1114 ? 133.150 133.706 149.892 1.00 103.75 1114 ILE C CA 1
A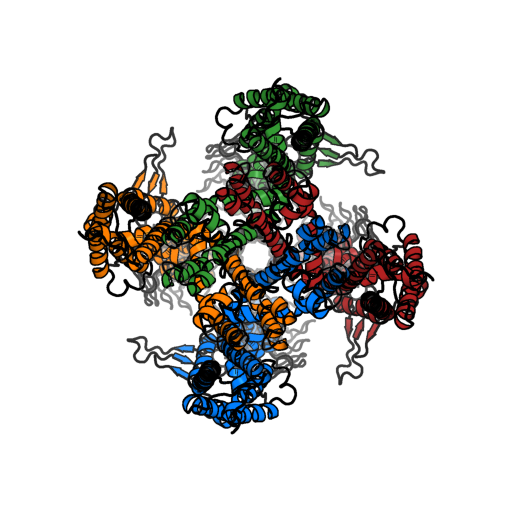TOM 13961 C C . ILE C 1 1114 ? 134.357 133.119 150.609 1.00 103.75 1114 ILE C C 1
ATOM 13962 O O . ILE C 1 1114 ? 134.273 132.724 151.777 1.00 103.75 1114 ILE C O 1
ATOM 13967 N N . ASN C 1 1115 ? 135.506 133.088 149.941 1.00 104.29 1115 ASN C N 1
ATOM 13968 C CA . ASN C 1 1115 ? 136.712 132.554 150.555 1.00 104.29 1115 ASN C CA 1
ATOM 13969 C C . ASN C 1 1115 ? 137.350 133.514 151.544 1.00 104.29 1115 ASN C C 1
ATOM 13970 O O . ASN C 1 1115 ? 138.234 133.100 152.298 1.00 104.29 1115 ASN C O 1
ATOM 13975 N N . ALA C 1 1116 ? 136.936 134.775 151.558 1.00 95.56 1116 ALA C N 1
ATOM 13976 C CA . ALA C 1 1116 ? 137.435 135.745 152.516 1.00 95.56 1116 ALA C CA 1
ATOM 13977 C C . ALA C 1 1116 ? 136.452 136.012 153.641 1.00 95.56 1116 ALA C C 1
ATOM 13978 O O . ALA C 1 1116 ? 136.721 136.864 154.492 1.00 95.56 1116 ALA C O 1
ATOM 13980 N N . GLU C 1 1117 ? 135.317 135.320 153.656 1.00 89.22 1117 GLU C N 1
ATOM 13981 C CA . GLU C 1 1117 ? 134.380 135.385 154.768 1.00 89.22 1117 GLU C CA 1
ATOM 13982 C C . GLU C 1 1117 ? 134.262 134.057 155.495 1.00 89.22 1117 GLU C C 1
ATOM 13983 O O . GLU C 1 1117 ? 134.079 134.041 156.712 1.00 89.22 1117 GLU C O 1
ATOM 13989 N N . LEU C 1 1118 ? 134.373 132.938 154.773 1.00 85.00 1118 LEU C N 1
ATOM 13990 C CA . LEU C 1 1118 ? 134.554 131.642 155.420 1.00 85.00 1118 LEU C CA 1
ATOM 13991 C C . LEU C 1 1118 ? 135.864 131.575 156.186 1.00 85.00 1118 LEU C C 1
ATOM 13992 O O . LEU C 1 1118 ? 135.950 130.883 157.203 1.00 85.00 1118 LEU C O 1
ATOM 13997 N N . GLU C 1 1119 ? 136.893 132.276 155.714 1.00 80.11 1119 GLU C N 1
ATOM 13998 C CA . GLU C 1 1119 ? 138.142 132.345 156.458 1.00 80.11 1119 GLU C CA 1
ATOM 13999 C C . GLU C 1 1119 ? 138.005 133.245 157.678 1.00 80.11 1119 GLU C C 1
ATOM 14000 O O . GLU C 1 1119 ? 138.695 133.042 158.682 1.00 80.11 1119 GLU C O 1
ATOM 14006 N N . ARG C 1 1120 ? 137.101 134.220 157.626 1.00 80.68 1120 ARG C N 1
ATOM 14007 C CA . ARG C 1 1120 ? 136.888 135.093 158.772 1.00 80.68 1120 ARG C CA 1
ATOM 14008 C C . ARG C 1 1120 ? 136.074 134.403 159.859 1.00 80.68 1120 ARG C C 1
ATOM 14009 O O . ARG C 1 1120 ? 136.344 134.595 161.048 1.00 80.68 1120 ARG C O 1
ATOM 14017 N N . GLN C 1 1121 ? 135.087 133.589 159.478 1.00 74.77 1121 GLN C N 1
ATOM 14018 C CA . GLN C 1 1121 ? 134.318 132.845 160.469 1.00 74.77 1121 GLN C CA 1
ATOM 14019 C C . GLN C 1 1121 ? 135.103 131.699 161.079 1.00 74.77 1121 GLN C C 1
ATOM 14020 O O . GLN C 1 1121 ? 134.716 131.203 162.138 1.00 74.77 1121 GLN C O 1
ATOM 14026 N N . ARG C 1 1122 ? 136.175 131.249 160.434 1.00 73.10 1122 ARG C N 1
ATOM 14027 C CA . ARG C 1 1122 ? 137.003 130.212 161.034 1.00 73.10 1122 ARG C CA 1
ATOM 14028 C C . ARG C 1 1122 ? 137.810 130.769 162.197 1.00 73.10 1122 ARG C C 1
ATOM 14029 O O . ARG C 1 1122 ? 138.006 130.089 163.208 1.00 73.10 1122 ARG C O 1
ATOM 14037 N N . ARG C 1 1123 ? 138.277 132.011 162.077 1.00 69.21 1123 ARG C N 1
ATOM 14038 C CA . ARG C 1 1123 ? 138.962 132.663 163.184 1.00 69.21 1123 ARG C CA 1
ATOM 14039 C C . ARG C 1 1123 ? 138.013 133.075 164.296 1.00 69.21 1123 ARG C C 1
ATOM 14040 O O . ARG C 1 1123 ? 138.459 133.272 165.427 1.00 69.21 1123 ARG C O 1
ATOM 14048 N N . LYS C 1 1124 ? 136.725 133.230 164.003 1.00 61.17 1124 LYS C N 1
ATOM 14049 C CA . LYS C 1 1124 ? 135.773 133.598 165.043 1.00 61.17 1124 LYS C CA 1
ATOM 14050 C C . LYS C 1 1124 ? 135.349 132.385 165.859 1.00 61.17 1124 LYS C C 1
ATOM 14051 O O . LYS C 1 1124 ? 135.214 132.475 167.081 1.00 61.17 1124 LYS C O 1
ATOM 14057 N N . LEU C 1 1125 ? 135.153 131.238 165.206 1.00 59.31 1125 LEU C N 1
ATOM 14058 C CA . LEU C 1 1125 ? 134.848 130.007 165.924 1.00 59.31 1125 LEU C CA 1
ATOM 14059 C C . LEU C 1 1125 ? 136.035 129.490 166.720 1.00 59.31 1125 LEU C C 1
ATOM 14060 O O . LEU C 1 1125 ? 135.845 128.698 167.645 1.00 59.31 1125 LEU C O 1
ATOM 14065 N N . ARG C 1 1126 ? 137.254 129.899 166.375 1.00 64.03 1126 ARG C N 1
ATOM 14066 C CA . ARG C 1 1126 ? 138.403 129.531 167.189 1.00 64.03 1126 ARG C CA 1
ATOM 14067 C C . ARG C 1 1126 ? 138.469 130.370 168.457 1.00 64.03 1126 ARG C C 1
ATOM 14068 O O . ARG C 1 1126 ? 138.928 129.887 169.494 1.00 64.03 1126 ARG C O 1
ATOM 14076 N N . ASP C 1 1127 ? 137.994 131.615 168.407 1.00 59.96 1127 ASP C N 1
ATOM 14077 C CA . ASP C 1 1127 ? 137.974 132.434 169.612 1.00 59.96 1127 ASP C CA 1
ATOM 14078 C C . ASP C 1 1127 ? 136.852 132.027 170.553 1.00 59.96 1127 ASP C C 1
ATOM 14079 O O . ASP C 1 1127 ? 137.000 132.140 171.772 1.00 59.96 1127 ASP C O 1
ATOM 14084 N N . ILE C 1 1128 ? 135.722 131.574 170.011 1.00 52.56 1128 ILE C N 1
ATOM 14085 C CA . ILE C 1 1128 ? 134.632 131.097 170.854 1.00 52.56 1128 ILE C CA 1
ATOM 14086 C C . ILE C 1 1128 ? 135.019 129.788 171.524 1.00 52.56 1128 ILE C C 1
ATOM 14087 O O . ILE C 1 1128 ? 134.709 129.562 172.698 1.00 52.56 1128 ILE C O 1
ATOM 14092 N N . SER C 1 1129 ? 135.745 128.926 170.811 1.00 53.36 1129 SER C N 1
ATOM 14093 C CA . SER C 1 1129 ? 136.149 127.647 171.380 1.00 53.36 1129 SER C CA 1
ATOM 14094 C C . SER C 1 1129 ? 137.217 127.803 172.450 1.00 53.36 1129 SER C C 1
ATOM 14095 O O . SER C 1 1129 ? 137.261 127.007 173.387 1.00 53.36 1129 SER C O 1
ATOM 14098 N N . ARG C 1 1130 ? 138.085 128.805 172.338 1.00 59.90 1130 ARG C N 1
ATOM 14099 C CA . ARG C 1 1130 ? 139.099 128.999 173.366 1.00 59.90 1130 ARG C CA 1
ATOM 14100 C C . ARG C 1 1130 ? 138.547 129.706 174.593 1.00 59.90 1130 ARG C C 1
ATOM 14101 O O . ARG C 1 1130 ? 139.005 129.443 175.704 1.00 59.90 1130 ARG C O 1
ATOM 14109 N N . MET C 1 1131 ? 137.588 130.615 174.414 1.00 53.87 1131 MET C N 1
ATOM 14110 C CA . MET C 1 1131 ? 136.939 131.248 175.555 1.00 53.87 1131 MET C CA 1
ATOM 14111 C C . MET C 1 1131 ? 136.081 130.253 176.321 1.00 53.87 1131 MET C C 1
ATOM 14112 O O . MET C 1 1131 ? 135.951 130.355 177.542 1.00 53.87 1131 MET C O 1
ATOM 14117 N N . LEU C 1 1132 ? 135.515 129.273 175.625 1.00 48.68 1132 LEU C N 1
ATOM 14118 C CA . LEU C 1 1132 ? 134.615 128.323 176.260 1.00 48.68 1132 LEU C CA 1
ATOM 14119 C C . LEU C 1 1132 ? 135.376 127.222 176.986 1.00 48.68 1132 LEU C C 1
ATOM 14120 O O . LEU C 1 1132 ? 134.846 126.633 177.929 1.00 48.68 1132 LEU C O 1
ATOM 14125 N N . GLU C 1 1133 ? 136.611 126.936 176.577 1.00 52.59 1133 GLU C N 1
ATOM 14126 C CA . GLU C 1 1133 ? 137.427 125.965 177.297 1.00 52.59 1133 GLU C CA 1
ATOM 14127 C C . GLU C 1 1133 ? 138.077 126.567 178.531 1.00 52.59 1133 GLU C C 1
ATOM 14128 O O . GLU C 1 1133 ? 138.338 125.847 179.496 1.00 52.59 1133 GLU C O 1
ATOM 14134 N N . GLN C 1 1134 ? 138.368 127.869 178.516 1.00 51.53 1134 GLN C N 1
ATOM 14135 C CA . GLN C 1 1134 ? 138.883 128.520 179.712 1.00 51.53 1134 GLN C CA 1
ATOM 14136 C C . GLN C 1 1134 ? 137.798 128.688 180.756 1.00 51.53 1134 GLN C C 1
ATOM 14137 O O . GLN C 1 1134 ? 138.084 128.712 181.955 1.00 51.53 1134 GLN C O 1
ATOM 14143 N N . GLN C 1 1135 ? 136.554 128.817 180.317 1.00 43.44 1135 GLN C N 1
ATOM 14144 C CA . GLN C 1 1135 ? 135.439 128.960 181.234 1.00 43.44 1135 GLN C CA 1
ATOM 14145 C C . GLN C 1 1135 ? 134.993 127.617 181.786 1.00 43.44 1135 GLN C C 1
ATOM 14146 O O . GLN C 1 1135 ? 134.577 127.534 182.943 1.00 43.44 1135 GLN C O 1
ATOM 14152 N N . HIS C 1 1136 ? 135.099 126.558 180.985 1.00 46.22 1136 HIS C N 1
ATOM 14153 C CA . HIS C 1 1136 ? 134.763 125.216 181.441 1.00 46.22 1136 HIS C CA 1
ATOM 14154 C C . HIS C 1 1136 ? 135.742 124.706 182.484 1.00 46.22 1136 HIS C C 1
ATOM 14155 O O . HIS C 1 1136 ? 135.388 123.823 183.264 1.00 46.22 1136 HIS C O 1
ATOM 14162 N N . HIS C 1 1137 ? 136.961 125.244 182.521 1.00 47.84 1137 HIS C N 1
ATOM 14163 C CA . HIS C 1 1137 ? 137.891 124.911 183.588 1.00 47.84 1137 HIS C CA 1
ATOM 14164 C C . HIS C 1 1137 ? 137.493 125.563 184.902 1.00 47.84 1137 HIS C C 1
ATOM 14165 O O . HIS C 1 1137 ? 137.719 124.988 185.969 1.00 47.84 1137 HIS C O 1
ATOM 14172 N N . LEU C 1 1138 ? 136.903 126.754 184.851 1.00 43.48 1138 LEU C N 1
ATOM 14173 C CA . LEU C 1 1138 ? 136.551 127.462 186.075 1.00 43.48 1138 LEU C CA 1
ATOM 14174 C C . LEU C 1 1138 ? 135.252 126.946 186.678 1.00 43.48 1138 LEU C C 1
ATOM 14175 O O . LEU C 1 1138 ? 135.142 126.850 187.901 1.00 43.48 1138 LEU C O 1
ATOM 14180 N N . VAL C 1 1139 ? 134.258 126.636 185.840 1.00 42.01 1139 VAL C N 1
ATOM 14181 C CA . VAL C 1 1139 ? 132.990 126.085 186.317 1.00 42.01 1139 VAL C CA 1
ATOM 14182 C C . VAL C 1 1139 ? 133.217 124.728 186.964 1.00 42.01 1139 VAL C C 1
ATOM 14183 O O . VAL C 1 1139 ? 132.623 124.396 187.997 1.00 42.01 1139 VAL C O 1
ATOM 14187 N N . ARG C 1 1140 ? 134.121 123.944 186.391 1.00 46.39 1140 ARG C N 1
ATOM 14188 C CA . ARG C 1 1140 ? 134.487 122.652 186.939 1.00 46.39 1140 ARG C CA 1
ATOM 14189 C C . ARG C 1 1140 ? 135.325 122.786 188.207 1.00 46.39 1140 ARG C C 1
ATOM 14190 O O . ARG C 1 1140 ? 135.345 121.865 189.026 1.00 46.39 1140 ARG C O 1
ATOM 14198 N N . LEU C 1 1141 ? 135.988 123.925 188.403 1.00 46.48 1141 LEU C N 1
ATOM 14199 C CA . LEU C 1 1141 ? 136.698 124.170 189.652 1.00 46.48 1141 LEU C CA 1
ATOM 14200 C C . LEU C 1 1141 ? 135.745 124.543 190.776 1.00 46.48 1141 LEU C C 1
ATOM 14201 O O . LEU C 1 1141 ? 136.009 124.214 191.938 1.00 46.48 1141 LEU C O 1
ATOM 14206 N N . ILE C 1 1142 ? 134.647 125.231 190.452 1.00 45.55 1142 ILE C N 1
ATOM 14207 C CA . ILE C 1 1142 ? 133.709 125.701 191.469 1.00 45.55 1142 ILE C CA 1
ATOM 14208 C C . ILE C 1 1142 ? 133.073 124.525 192.195 1.00 45.55 1142 ILE C C 1
ATOM 14209 O O . ILE C 1 1142 ? 133.038 124.492 193.425 1.00 45.55 1142 ILE C O 1
ATOM 14214 N N . VAL C 1 1143 ? 132.649 123.501 191.449 1.00 48.84 1143 VAL C N 1
ATOM 14215 C CA . VAL C 1 1143 ? 132.022 122.341 192.073 1.00 48.84 1143 VAL C CA 1
ATOM 14216 C C . VAL C 1 1143 ? 133.017 121.480 192.842 1.00 48.84 1143 VAL C C 1
ATOM 14217 O O . VAL C 1 1143 ? 132.602 120.631 193.634 1.00 48.84 1143 VAL C O 1
ATOM 14221 N N . GLN C 1 1144 ? 134.321 121.666 192.633 1.00 50.79 1144 GLN C N 1
ATOM 14222 C CA . GLN C 1 1144 ? 135.300 120.958 193.445 1.00 50.79 1144 GLN C CA 1
ATOM 14223 C C . GLN C 1 1144 ? 135.472 121.597 194.809 1.00 50.79 1144 GLN C C 1
ATOM 14224 O O . GLN C 1 1144 ? 135.869 120.918 195.757 1.00 50.79 1144 GLN C O 1
ATOM 14230 N N . LYS C 1 1145 ? 135.217 122.899 194.918 1.00 53.34 1145 LYS C N 1
ATOM 14231 C CA . LYS C 1 1145 ? 135.509 123.650 196.130 1.00 53.34 1145 LYS C CA 1
ATOM 14232 C C . LYS C 1 1145 ? 134.308 124.452 196.610 1.00 53.34 1145 LYS C C 1
ATOM 14233 O O . LYS C 1 1145 ? 134.470 125.399 197.380 1.00 53.34 1145 LYS C O 1
ATOM 14239 N N . MET C 1 1146 ? 133.111 124.087 196.172 1.00 55.83 1146 MET C N 1
ATOM 14240 C CA . MET C 1 1146 ? 131.893 124.724 196.638 1.00 55.83 1146 MET C CA 1
ATOM 14241 C C . MET C 1 1146 ? 131.513 124.174 198.003 1.00 55.83 1146 MET C C 1
ATOM 14242 O O . MET C 1 1146 ? 131.675 122.983 198.277 1.00 55.83 1146 MET C O 1
ATOM 14247 N N . GLU C 1 1147 ? 131.009 125.053 198.861 1.00 60.98 1147 GLU C N 1
ATOM 14248 C CA . GLU C 1 1147 ? 130.555 124.671 200.188 1.00 60.98 1147 GLU C CA 1
ATOM 14249 C C . GLU C 1 1147 ? 129.135 124.128 200.088 1.00 60.98 1147 GLU C C 1
ATOM 14250 O O . GLU C 1 1147 ? 128.246 124.815 199.581 1.00 60.98 1147 GLU C O 1
ATOM 14256 N N . ILE C 1 1148 ? 128.919 122.900 200.554 1.00 59.85 1148 ILE C N 1
ATOM 14257 C CA . ILE C 1 1148 ? 127.609 122.251 200.506 1.00 59.85 1148 ILE C CA 1
ATOM 14258 C C . ILE C 1 1148 ? 127.262 121.795 201.916 1.00 59.85 1148 ILE C C 1
ATOM 14259 O O . ILE C 1 1148 ? 127.855 120.837 202.427 1.00 59.85 1148 ILE C O 1
ATOM 14264 N N . LYS C 1 1149 ? 126.320 122.486 202.554 1.00 63.24 1149 LYS C N 1
ATOM 14265 C CA . LYS C 1 1149 ? 125.857 122.114 203.886 1.00 63.24 1149 LYS C CA 1
ATOM 14266 C C . LYS C 1 1149 ? 124.374 121.790 203.947 1.00 63.24 1149 LYS C C 1
ATOM 14267 O O . LYS C 1 1149 ? 124.000 120.704 204.401 1.00 63.24 1149 LYS C O 1
ATOM 14273 N N . THR C 1 1150 ? 123.515 122.701 203.495 1.00 67.23 1150 THR C N 1
ATOM 14274 C CA . THR C 1 1150 ? 122.075 122.514 203.628 1.00 67.23 1150 THR C CA 1
ATOM 14275 C C . THR C 1 1150 ? 121.548 121.500 202.625 1.00 67.23 1150 THR C C 1
ATOM 14276 O O . THR C 1 1150 ? 120.702 120.663 202.962 1.00 67.23 1150 THR C O 1
ATOM 14280 N N . GLU C 1 1151 ? 122.060 121.533 201.399 1.00 64.57 1151 GLU C N 1
ATOM 14281 C CA . GLU C 1 1151 ? 121.585 120.662 200.339 1.00 64.57 1151 GLU C CA 1
ATOM 14282 C C . GLU C 1 1151 ? 122.414 119.394 200.210 1.00 64.57 1151 GLU C C 1
ATOM 14283 O O . GLU C 1 1151 ? 122.417 118.773 199.145 1.00 64.57 1151 GLU C O 1
ATOM 14289 N N . ALA C 1 1152 ? 123.102 118.992 201.273 1.00 69.10 1152 ALA C N 1
ATOM 14290 C CA . ALA C 1 1152 ? 123.849 117.745 201.266 1.00 69.10 1152 ALA C CA 1
ATOM 14291 C C . ALA C 1 1152 ? 122.904 116.566 201.426 1.00 69.10 1152 ALA C C 1
ATOM 14292 O O . ALA C 1 1152 ? 121.949 116.618 202.206 1.00 69.10 1152 ALA C O 1
ATOM 14294 N N . ASP C 1 1153 ? 123.173 115.501 200.684 1.00 75.44 1153 ASP C N 1
ATOM 14295 C CA . ASP C 1 1153 ? 122.354 114.299 200.742 1.00 75.44 1153 ASP C CA 1
ATOM 14296 C C . ASP C 1 1153 ? 122.569 113.547 202.051 1.00 75.44 1153 ASP C C 1
ATOM 14297 O O . ASP C 1 1153 ? 121.611 113.199 202.742 1.00 75.44 1153 ASP C O 1
ATOM 14302 N N . ASN D 1 477 ? 140.119 149.748 195.161 1.00 86.16 477 ASN D N 1
ATOM 14303 C CA . ASN D 1 477 ? 138.864 149.196 194.631 1.00 86.16 477 ASN D CA 1
ATOM 14304 C C . ASN D 1 477 ? 137.644 150.125 194.659 1.00 86.16 477 ASN D C 1
ATOM 14305 O O . ASN D 1 477 ? 137.784 151.328 194.835 1.00 86.16 477 ASN D O 1
ATOM 14310 N N . GLU D 1 478 ? 136.462 149.563 194.500 1.00 80.40 478 GLU D N 1
ATOM 14311 C CA . GLU D 1 478 ? 135.238 150.339 194.406 1.00 80.40 478 GLU D CA 1
ATOM 14312 C C . GLU D 1 478 ? 134.453 150.261 195.714 1.00 80.40 478 GLU D C 1
ATOM 14313 O O . GLU D 1 478 ? 134.764 149.479 196.615 1.00 80.40 478 GLU D O 1
ATOM 14319 N N . SER D 1 479 ? 133.425 151.101 195.809 1.00 77.99 479 SER D N 1
ATOM 14320 C CA . SER D 1 479 ? 132.658 151.241 197.036 1.00 77.99 479 SER D CA 1
ATOM 14321 C C . SER D 1 479 ? 131.809 149.996 197.293 1.00 77.99 479 SER D C 1
ATOM 14322 O O . SER D 1 479 ? 131.434 149.292 196.352 1.00 77.99 479 SER D O 1
ATOM 14325 N N . PRO D 1 480 ? 131.513 149.689 198.564 1.00 72.52 480 PRO D N 1
ATOM 14326 C CA . PRO D 1 480 ? 130.642 148.539 198.860 1.00 72.52 480 PRO D CA 1
ATOM 14327 C C . PRO D 1 480 ? 129.214 148.687 198.368 1.00 72.52 480 PRO D C 1
ATOM 14328 O O . PRO D 1 480 ? 128.510 147.676 198.272 1.00 72.52 480 PRO D O 1
ATOM 14332 N N . LEU D 1 481 ? 128.756 149.897 198.068 1.00 71.90 481 LEU D N 1
ATOM 14333 C CA . LEU D 1 481 ? 127.449 150.068 197.452 1.00 71.90 481 LEU D CA 1
ATOM 14334 C C . LEU D 1 481 ? 127.519 149.968 195.936 1.00 71.90 481 LEU D C 1
ATOM 14335 O O . LEU D 1 481 ? 126.572 149.481 195.313 1.00 71.90 481 LEU D O 1
ATOM 14340 N N . HIS D 1 482 ? 128.627 150.401 195.329 1.00 72.28 482 HIS D N 1
ATOM 14341 C CA . HIS D 1 482 ? 128.804 150.214 193.893 1.00 72.28 482 HIS D CA 1
ATOM 14342 C C . HIS D 1 482 ? 129.052 148.756 193.540 1.00 72.28 482 HIS D C 1
ATOM 14343 O O . HIS D 1 482 ? 128.779 148.344 192.410 1.00 72.28 482 HIS D O 1
ATOM 14350 N N . PHE D 1 483 ? 129.586 147.967 194.473 1.00 62.28 483 PHE D N 1
ATOM 14351 C CA . PHE D 1 483 ? 129.705 146.535 194.229 1.00 62.28 483 PHE D CA 1
ATOM 14352 C C . PHE D 1 483 ? 128.347 145.860 194.301 1.00 62.28 483 PHE D C 1
ATOM 14353 O O . PHE D 1 483 ? 128.017 145.021 193.459 1.00 62.28 483 PHE D O 1
ATOM 14361 N N . ALA D 1 484 ? 127.549 146.212 195.305 1.00 60.28 484 ALA D N 1
ATOM 14362 C CA . ALA D 1 484 ? 126.299 145.507 195.535 1.00 60.28 484 ALA D CA 1
ATOM 14363 C C . ALA D 1 484 ? 125.237 145.890 194.521 1.00 60.28 484 ALA D C 1
ATOM 14364 O O . ALA D 1 484 ? 124.369 145.075 194.207 1.00 60.28 484 ALA D O 1
ATOM 14366 N N . ALA D 1 485 ? 125.291 147.108 193.988 1.00 60.48 485 ALA D N 1
ATOM 14367 C CA . ALA D 1 485 ? 124.221 147.568 193.113 1.00 60.48 485 ALA D CA 1
ATOM 14368 C C . ALA D 1 485 ? 124.311 146.955 191.727 1.00 60.48 485 ALA D C 1
ATOM 14369 O O . ALA D 1 485 ? 123.287 146.802 191.056 1.00 60.48 485 ALA D O 1
ATOM 14371 N N . ARG D 1 486 ? 125.506 146.594 191.277 1.00 57.36 486 ARG D N 1
ATOM 14372 C CA . ARG D 1 486 ? 125.651 146.086 189.924 1.00 57.36 486 ARG D CA 1
ATOM 14373 C C . ARG D 1 486 ? 125.601 144.573 189.821 1.00 57.36 486 ARG D C 1
ATOM 14374 O O . ARG D 1 486 ? 125.505 144.055 188.705 1.00 57.36 486 ARG D O 1
ATOM 14382 N N . TYR D 1 487 ? 125.659 143.847 190.933 1.00 54.53 487 TYR D N 1
ATOM 14383 C CA . TYR D 1 487 ? 125.606 142.393 190.902 1.00 54.53 487 TYR D CA 1
ATOM 14384 C C . TYR D 1 487 ? 124.352 141.862 191.579 1.00 54.53 487 TYR D C 1
ATOM 14385 O O . TYR D 1 487 ? 124.371 140.804 192.199 1.00 54.53 487 TYR D O 1
ATOM 14394 N N . GLY D 1 488 ? 123.241 142.574 191.451 1.00 52.66 488 GLY D N 1
ATOM 14395 C CA . GLY D 1 488 ? 122.010 142.130 192.070 1.00 52.66 488 GLY D CA 1
ATOM 14396 C C . GLY D 1 488 ? 122.037 142.499 193.527 1.00 52.66 488 GLY D C 1
ATOM 14397 O O . GLY D 1 488 ? 121.917 143.680 193.845 1.00 52.66 488 GLY D O 1
ATOM 14398 N N . ARG D 1 489 ? 122.182 141.495 194.401 1.00 58.06 489 ARG D N 1
ATOM 14399 C CA . ARG D 1 489 ? 122.710 141.642 195.762 1.00 58.06 489 ARG D CA 1
ATOM 14400 C C . ARG D 1 489 ? 121.829 142.581 196.600 1.00 58.06 489 ARG D C 1
ATOM 14401 O O . ARG D 1 489 ? 122.210 143.682 196.986 1.00 58.06 489 ARG D O 1
ATOM 14409 N N . TYR D 1 490 ? 120.600 142.125 196.828 1.00 65.66 490 TYR D N 1
ATOM 14410 C CA . TYR D 1 490 ? 119.526 143.000 197.280 1.00 65.66 490 TYR D CA 1
ATOM 14411 C C . TYR D 1 490 ? 119.607 143.311 198.768 1.00 65.66 490 TYR D C 1
ATOM 14412 O O . TYR D 1 490 ? 119.466 144.470 199.168 1.00 65.66 490 TYR D O 1
ATOM 14421 N N . ASN D 1 491 ? 119.818 142.292 199.606 1.00 67.07 491 ASN D N 1
ATOM 14422 C CA . ASN D 1 491 ? 119.825 142.514 201.049 1.00 67.07 491 ASN D CA 1
ATOM 14423 C C . ASN D 1 491 ? 121.059 143.268 201.525 1.00 67.07 491 ASN D C 1
ATOM 14424 O O . ASN D 1 491 ? 121.050 143.800 202.637 1.00 67.07 491 ASN D O 1
ATOM 14429 N N . THR D 1 492 ? 122.115 143.322 200.718 1.00 67.24 492 THR D N 1
ATOM 14430 C CA . THR D 1 492 ? 123.273 144.140 201.045 1.00 67.24 492 THR D CA 1
ATOM 14431 C C . THR D 1 492 ? 123.030 145.605 200.702 1.00 67.24 492 THR D C 1
ATOM 14432 O O . THR D 1 492 ? 123.514 146.494 201.410 1.00 67.24 492 THR D O 1
ATOM 14436 N N . VAL D 1 493 ? 122.269 145.873 199.636 1.00 73.20 493 VAL D N 1
ATOM 14437 C CA . VAL D 1 493 ? 121.897 147.245 199.296 1.00 73.20 493 VAL D CA 1
ATOM 14438 C C . VAL D 1 493 ? 120.971 147.822 200.356 1.00 73.20 493 VAL D C 1
ATOM 14439 O O . VAL D 1 493 ? 121.157 148.956 200.812 1.00 73.20 493 VAL D O 1
ATOM 14443 N N . ARG D 1 494 ? 119.985 147.036 200.789 1.00 77.39 494 ARG D N 1
ATOM 14444 C CA . ARG D 1 494 ? 119.031 147.491 201.792 1.00 77.39 494 ARG D CA 1
ATOM 14445 C C . ARG D 1 494 ? 119.695 147.695 203.149 1.00 77.39 494 ARG D C 1
ATOM 14446 O O . ARG D 1 494 ? 119.265 148.552 203.927 1.00 77.39 494 ARG D O 1
ATOM 14454 N N . GLN D 1 495 ? 120.764 146.951 203.432 1.00 81.29 495 GLN D N 1
ATOM 14455 C CA . GLN D 1 495 ? 121.465 147.096 204.701 1.00 81.29 495 GLN D CA 1
ATOM 14456 C C . GLN D 1 495 ? 122.426 148.280 204.685 1.00 81.29 495 GLN D C 1
ATOM 14457 O O . GLN D 1 495 ? 122.603 148.944 205.710 1.00 81.29 495 GLN D O 1
ATOM 14463 N N . LEU D 1 496 ? 123.062 148.563 203.545 1.00 83.10 496 LEU D N 1
ATOM 14464 C CA . LEU D 1 496 ? 123.960 149.712 203.474 1.00 83.10 496 LEU D CA 1
ATOM 14465 C C . LEU D 1 496 ? 123.199 151.027 203.474 1.00 83.10 496 LEU D C 1
ATOM 14466 O O . LEU D 1 496 ? 123.719 152.041 203.948 1.00 83.10 496 LEU D O 1
ATOM 14471 N N . LEU D 1 497 ? 121.983 151.037 202.943 1.00 86.46 497 LEU D N 1
ATOM 14472 C CA . LEU D 1 497 ? 121.143 152.222 203.004 1.00 86.46 497 LEU D CA 1
ATOM 14473 C C . LEU D 1 497 ? 120.414 152.346 204.333 1.00 86.46 497 LEU D C 1
ATOM 14474 O O . LEU D 1 497 ? 119.694 153.327 204.540 1.00 86.46 497 LEU D O 1
ATOM 14479 N N . ASP D 1 498 ? 120.578 151.374 205.226 1.00 93.52 498 ASP D N 1
ATOM 14480 C CA . ASP D 1 498 ? 120.004 151.420 206.560 1.00 93.52 498 ASP D CA 1
ATOM 14481 C C . ASP D 1 498 ? 120.975 152.004 207.578 1.00 93.52 498 ASP D C 1
ATOM 14482 O O . ASP D 1 498 ? 120.559 152.365 208.684 1.00 93.52 498 ASP D O 1
ATOM 14487 N N . SER D 1 499 ? 122.250 152.121 207.225 1.00 98.88 499 SER D N 1
ATOM 14488 C CA . SER D 1 499 ? 123.259 152.604 208.150 1.00 98.88 499 SER D CA 1
ATOM 14489 C C . SER D 1 499 ? 123.227 154.130 208.245 1.00 98.88 499 SER D C 1
ATOM 14490 O O . SER D 1 499 ? 122.480 154.813 207.541 1.00 98.88 499 SER D O 1
ATOM 14493 N N . GLU D 1 500 ? 124.061 154.665 209.143 1.00 108.28 500 GLU D N 1
ATOM 14494 C CA . GLU D 1 500 ? 124.152 156.110 209.313 1.00 108.28 500 GLU D CA 1
ATOM 14495 C C . GLU D 1 500 ? 124.901 156.775 208.169 1.00 108.28 500 GLU D C 1
ATOM 14496 O O . GLU D 1 500 ? 124.700 157.967 207.921 1.00 108.28 500 GLU D O 1
ATOM 14502 N N . LYS D 1 501 ? 125.762 156.030 207.475 1.00 106.68 501 LYS D N 1
ATOM 14503 C CA . LYS D 1 501 ? 126.409 156.543 206.277 1.00 106.68 501 LYS D CA 1
ATOM 14504 C C . LYS D 1 501 ? 125.450 156.559 205.091 1.00 106.68 501 LYS D C 1
ATOM 14505 O O . LYS D 1 501 ? 125.664 157.315 204.137 1.00 106.68 501 LYS D O 1
ATOM 14511 N N . GLY D 1 502 ? 124.362 155.794 205.160 1.00 105.31 502 GLY D N 1
ATOM 14512 C CA . GLY D 1 502 ? 123.476 155.602 204.028 1.00 105.31 502 GLY D CA 1
ATOM 14513 C C . GLY D 1 502 ? 122.523 156.734 203.707 1.00 105.31 502 GLY D C 1
ATOM 14514 O O . GLY D 1 502 ? 121.337 156.501 203.461 1.00 105.31 502 GLY D O 1
ATOM 14515 N N . SER D 1 503 ? 123.024 157.950 203.694 1.00 106.74 503 SER D N 1
ATOM 14516 C CA . SER D 1 503 ? 122.263 159.125 203.289 1.00 106.74 503 SER D CA 1
ATOM 14517 C C . SER D 1 503 ? 122.977 159.923 202.214 1.00 106.74 503 SER D C 1
ATOM 14518 O O . SER D 1 503 ? 122.322 160.468 201.324 1.00 106.74 503 SER D O 1
ATOM 14521 N N . PHE D 1 504 ? 124.304 159.997 202.270 1.00 105.55 504 PHE D N 1
ATOM 14522 C CA . PHE D 1 504 ? 125.088 160.634 201.227 1.00 105.55 504 PHE D CA 1
ATOM 14523 C C . PHE D 1 504 ? 125.851 159.639 200.365 1.00 105.55 504 PHE D C 1
ATOM 14524 O O . PHE D 1 504 ? 126.455 160.047 199.367 1.00 105.55 504 PHE D O 1
ATOM 14532 N N . ILE D 1 505 ? 125.845 158.354 200.723 1.00 100.31 505 ILE D N 1
ATOM 14533 C CA . ILE D 1 505 ? 126.467 157.337 199.882 1.00 100.31 505 ILE D CA 1
ATOM 14534 C C . ILE D 1 505 ? 125.547 156.943 198.730 1.00 100.31 505 ILE D C 1
ATOM 14535 O O . ILE D 1 505 ? 126.009 156.371 197.736 1.00 100.31 505 ILE D O 1
ATOM 14540 N N . ILE D 1 506 ? 124.257 157.282 198.819 1.00 93.35 506 ILE D N 1
ATOM 14541 C CA . ILE D 1 506 ? 123.291 156.886 197.806 1.00 93.35 506 ILE D CA 1
ATOM 14542 C C . ILE D 1 506 ? 123.462 157.688 196.518 1.00 93.35 506 ILE D C 1
ATOM 14543 O O . ILE D 1 506 ? 123.088 157.213 195.440 1.00 93.35 506 ILE D O 1
ATOM 14548 N N . ASN D 1 507 ? 124.075 158.870 196.586 1.00 92.02 507 ASN D N 1
ATOM 14549 C CA . ASN D 1 507 ? 124.198 159.755 195.435 1.00 92.02 507 ASN D CA 1
ATOM 14550 C C . ASN D 1 507 ? 125.655 160.013 195.074 1.00 92.02 507 ASN D C 1
ATOM 14551 O O . ASN D 1 507 ? 125.989 161.076 194.552 1.00 92.02 507 ASN D O 1
ATOM 14556 N N . GLU D 1 508 ? 126.530 159.051 195.335 1.00 91.13 508 GLU D N 1
ATOM 14557 C CA . GLU D 1 508 ? 127.960 159.223 195.122 1.00 91.13 508 GLU D CA 1
ATOM 14558 C C . GLU D 1 508 ? 128.363 158.604 193.790 1.00 91.13 508 GLU D C 1
ATOM 14559 O O . GLU D 1 508 ? 128.054 157.439 193.523 1.00 91.13 508 GLU D O 1
ATOM 14565 N N . SER D 1 509 ? 129.062 159.379 192.968 1.00 89.09 509 SER D N 1
ATOM 14566 C CA . SER D 1 509 ? 129.546 158.897 191.689 1.00 89.09 509 SER D CA 1
ATOM 14567 C C . SER D 1 509 ? 130.940 158.295 191.830 1.00 89.09 509 SER D C 1
ATOM 14568 O O . SER D 1 509 ? 131.621 158.453 192.845 1.00 89.09 509 SER D O 1
ATOM 14571 N N . ASP D 1 510 ? 131.359 157.599 190.787 1.00 89.15 510 ASP D N 1
ATOM 14572 C CA . ASP D 1 510 ? 132.677 157.000 190.680 1.00 89.15 510 ASP D CA 1
ATOM 14573 C C . ASP D 1 510 ? 133.505 157.775 189.658 1.00 89.15 510 ASP D C 1
ATOM 14574 O O . ASP D 1 510 ? 133.124 158.870 189.228 1.00 89.15 510 ASP D O 1
ATOM 14579 N N . GLY D 1 511 ? 134.668 157.220 189.306 1.00 91.72 511 GLY D N 1
ATOM 14580 C CA . GLY D 1 511 ? 135.536 157.871 188.337 1.00 91.72 511 GLY D CA 1
ATOM 14581 C C . GLY D 1 511 ? 134.929 157.972 186.952 1.00 91.72 511 GLY D C 1
ATOM 14582 O O . GLY D 1 511 ? 135.240 158.900 186.200 1.00 91.72 511 GLY D O 1
ATOM 14583 N N . ALA D 1 512 ? 134.057 157.032 186.595 1.00 90.50 512 ALA D N 1
ATOM 14584 C CA . ALA D 1 512 ? 133.298 157.144 185.359 1.00 90.50 512 ALA D CA 1
ATOM 14585 C C . ALA D 1 512 ? 132.091 158.061 185.495 1.00 90.50 512 ALA D C 1
ATOM 14586 O O . ALA D 1 512 ? 131.482 158.407 184.480 1.00 90.50 512 ALA D O 1
ATOM 14588 N N . GLY D 1 513 ? 131.731 158.455 186.714 1.00 89.00 513 GLY D N 1
ATOM 14589 C CA . GLY D 1 513 ? 130.666 159.406 186.938 1.00 89.00 513 GLY D CA 1
ATOM 14590 C C . GLY D 1 513 ? 129.315 158.812 187.262 1.00 89.00 513 GLY D C 1
ATOM 14591 O O . GLY D 1 513 ? 128.350 159.568 187.414 1.00 89.00 513 GLY D O 1
ATOM 14592 N N . MET D 1 514 ? 129.213 157.494 187.389 1.00 82.16 514 MET D N 1
ATOM 14593 C CA . MET D 1 514 ? 127.928 156.831 187.558 1.00 82.16 514 MET D CA 1
ATOM 14594 C C . MET D 1 514 ? 127.584 156.682 189.035 1.00 82.16 514 MET D C 1
ATOM 14595 O O . MET D 1 514 ? 128.415 156.237 189.830 1.00 82.16 514 MET D O 1
ATOM 14600 N N . THR D 1 515 ? 126.351 157.030 189.387 1.00 76.85 515 THR D N 1
ATOM 14601 C CA . THR D 1 515 ? 125.814 156.801 190.721 1.00 76.85 515 THR D CA 1
ATOM 14602 C C . THR D 1 515 ? 125.446 155.324 190.857 1.00 76.85 515 THR D C 1
ATOM 14603 O O . THR D 1 515 ? 125.519 154.575 189.884 1.00 76.85 515 THR D O 1
ATOM 14607 N N . PRO D 1 516 ? 125.063 154.849 192.053 1.00 73.09 516 PRO D N 1
ATOM 14608 C CA . PRO D 1 516 ? 124.481 153.495 192.130 1.00 73.09 516 PRO D CA 1
ATOM 14609 C C . PRO D 1 516 ? 123.173 153.324 191.376 1.00 73.09 516 PRO D C 1
ATOM 14610 O O . PRO D 1 516 ? 122.794 152.186 191.085 1.00 73.09 516 PRO D O 1
ATOM 14614 N N . LEU D 1 517 ? 122.470 154.406 191.051 1.00 71.34 517 LEU D N 1
ATOM 14615 C CA . LEU D 1 517 ? 121.258 154.286 190.251 1.00 71.34 517 LEU D CA 1
ATOM 14616 C C . LEU D 1 517 ? 121.583 154.018 188.788 1.00 71.34 517 LEU D C 1
ATOM 14617 O O . LEU D 1 517 ? 120.792 153.380 188.085 1.00 71.34 517 LEU D O 1
ATOM 14622 N N . HIS D 1 518 ? 122.739 154.485 188.313 1.00 72.27 518 HIS D N 1
ATOM 14623 C CA . HIS D 1 518 ? 123.135 154.223 186.935 1.00 72.27 518 HIS D CA 1
ATOM 14624 C C . HIS D 1 518 ? 123.563 152.778 186.744 1.00 72.27 518 HIS D C 1
ATOM 14625 O O . HIS D 1 518 ? 123.199 152.141 185.752 1.00 72.27 518 HIS D O 1
ATOM 14632 N N . ILE D 1 519 ? 124.350 152.246 187.677 1.00 65.17 519 ILE D N 1
ATOM 14633 C CA . ILE D 1 519 ? 124.958 150.944 187.444 1.00 65.17 519 ILE D CA 1
ATOM 14634 C C . ILE D 1 519 ? 123.954 149.832 187.710 1.00 65.17 519 ILE D C 1
ATOM 14635 O O . ILE D 1 519 ? 124.069 148.738 187.150 1.00 65.17 519 ILE D O 1
ATOM 14640 N N . SER D 1 520 ? 122.958 150.090 188.554 1.00 59.71 520 SER D N 1
ATOM 14641 C CA . SER D 1 520 ? 121.922 149.101 188.816 1.00 59.71 520 SER D CA 1
ATOM 14642 C C . SER D 1 520 ? 121.014 148.907 187.614 1.00 59.71 520 SER D C 1
ATOM 14643 O O . SER D 1 520 ? 120.489 147.811 187.405 1.00 59.71 520 SER D O 1
ATOM 14646 N N . SER D 1 521 ? 120.819 149.952 186.817 1.00 62.03 521 SER D N 1
ATOM 14647 C CA . SER D 1 521 ? 119.944 149.876 185.659 1.00 62.03 521 SER D CA 1
ATOM 14648 C C . SER D 1 521 ? 120.698 149.588 184.373 1.00 62.03 521 SER D C 1
ATOM 14649 O O . SER D 1 521 ? 120.096 149.086 183.422 1.00 62.03 521 SER D O 1
ATOM 14652 N N . GLN D 1 522 ? 121.992 149.901 184.319 1.00 56.54 522 GLN D N 1
ATOM 14653 C CA . GLN D 1 522 ? 122.815 149.454 183.202 1.00 56.54 522 GLN D CA 1
ATOM 14654 C C . GLN D 1 522 ? 122.902 147.938 183.165 1.00 56.54 522 GLN D C 1
ATOM 14655 O O . GLN D 1 522 ? 122.873 147.327 182.091 1.00 56.54 522 GLN D O 1
ATOM 14661 N N . GLN D 1 523 ? 122.996 147.315 184.334 1.00 54.95 523 GLN D N 1
ATOM 14662 C CA . GLN D 1 523 ? 123.079 145.872 184.458 1.00 54.95 523 GLN D CA 1
ATOM 14663 C C . GLN D 1 523 ? 121.714 145.208 184.491 1.00 54.95 523 GLN D C 1
ATOM 14664 O O . GLN D 1 523 ? 121.644 143.980 184.438 1.00 54.95 523 GLN D O 1
ATOM 14670 N N . GLY D 1 524 ? 120.639 145.980 184.589 1.00 53.20 524 GLY D N 1
ATOM 14671 C CA . GLY D 1 524 ? 119.311 145.425 184.447 1.00 53.20 524 GLY D CA 1
ATOM 14672 C C . GLY D 1 524 ? 118.740 144.761 185.672 1.00 53.20 524 GLY D C 1
ATOM 14673 O O . GLY D 1 524 ? 117.974 143.806 185.544 1.00 53.20 524 GLY D O 1
ATOM 14674 N N . HIS D 1 525 ? 119.074 145.249 186.862 1.00 54.52 525 HIS D N 1
ATOM 14675 C CA . HIS D 1 525 ? 118.565 144.693 188.114 1.00 54.52 525 HIS D CA 1
ATOM 14676 C C . HIS D 1 525 ? 117.362 145.528 188.529 1.00 54.52 525 HIS D C 1
ATOM 14677 O O . HIS D 1 525 ? 117.508 146.638 189.039 1.00 54.52 525 HIS D O 1
ATOM 14684 N N . THR D 1 526 ? 116.168 144.979 188.316 1.00 64.64 526 THR D N 1
ATOM 14685 C CA . THR D 1 526 ? 114.965 145.796 188.329 1.00 64.64 526 THR D CA 1
ATOM 14686 C C . THR D 1 526 ? 114.337 145.945 189.708 1.00 64.64 526 THR D C 1
ATOM 14687 O O . THR D 1 526 ? 113.542 146.867 189.904 1.00 64.64 526 THR D O 1
ATOM 14691 N N . ARG D 1 527 ? 114.659 145.081 190.669 1.00 66.18 527 ARG D N 1
ATOM 14692 C CA . ARG D 1 527 ? 114.157 145.258 192.024 1.00 66.18 527 ARG D CA 1
ATOM 14693 C C . ARG D 1 527 ? 115.203 145.836 192.964 1.00 66.18 527 ARG D C 1
ATOM 14694 O O . ARG D 1 527 ? 114.906 146.061 194.139 1.00 66.18 527 ARG D O 1
ATOM 14702 N N . VAL D 1 528 ? 116.413 146.077 192.476 1.00 62.80 528 VAL D N 1
ATOM 14703 C CA . VAL D 1 528 ? 117.388 146.866 193.212 1.00 62.80 528 VAL D CA 1
ATOM 14704 C C . VAL D 1 528 ? 117.275 148.335 192.826 1.00 62.80 528 VAL D C 1
ATOM 14705 O O . VAL D 1 528 ? 117.424 149.216 193.678 1.00 62.80 528 VAL D O 1
ATOM 14709 N N . VAL D 1 529 ? 116.958 148.614 191.558 1.00 66.56 529 VAL D N 1
ATOM 14710 C CA . VAL D 1 529 ? 116.766 149.982 191.098 1.00 66.56 529 VAL D CA 1
ATOM 14711 C C . VAL D 1 529 ? 115.464 150.558 191.642 1.00 66.56 529 VAL D C 1
ATOM 14712 O O . VAL D 1 529 ? 115.327 151.778 191.754 1.00 66.56 529 VAL D O 1
ATOM 14716 N N . GLN D 1 530 ? 114.519 149.704 192.033 1.00 71.11 530 GLN D N 1
ATOM 14717 C CA . GLN D 1 530 ? 113.277 150.183 192.620 1.00 71.11 530 GLN D CA 1
ATOM 14718 C C . GLN D 1 530 ? 113.483 150.646 194.054 1.00 71.11 530 GLN D C 1
ATOM 14719 O O . GLN D 1 530 ? 112.912 151.660 194.467 1.00 71.11 530 GLN D O 1
ATOM 14725 N N . LEU D 1 531 ? 114.303 149.922 194.824 1.00 73.78 531 LEU D N 1
ATOM 14726 C CA . LEU D 1 531 ? 114.580 150.324 196.198 1.00 73.78 531 LEU D CA 1
ATOM 14727 C C . LEU D 1 531 ? 115.410 151.598 196.252 1.00 73.78 531 LEU D C 1
ATOM 14728 O O . LEU D 1 531 ? 115.292 152.366 197.208 1.00 73.78 531 LEU D O 1
ATOM 14733 N N . LEU D 1 532 ? 116.239 151.849 195.242 1.00 73.43 532 LEU D N 1
ATOM 14734 C CA . LEU D 1 532 ? 116.945 153.121 195.178 1.00 73.43 532 LEU D CA 1
ATOM 14735 C C . LEU D 1 532 ? 116.012 154.284 194.877 1.00 73.43 532 LEU D C 1
ATOM 14736 O O . LEU D 1 532 ? 116.341 155.425 195.208 1.00 73.43 532 LEU D O 1
ATOM 14741 N N . LEU D 1 533 ? 114.860 154.026 194.264 1.00 76.39 533 LEU D N 1
ATOM 14742 C CA . LEU D 1 533 ? 113.894 155.081 193.991 1.00 76.39 533 LEU D CA 1
ATOM 14743 C C . LEU D 1 533 ? 112.905 155.279 195.127 1.00 76.39 533 LEU D C 1
ATOM 14744 O O . LEU D 1 533 ? 112.368 156.380 195.280 1.00 76.39 533 LEU D O 1
ATOM 14749 N N . ASN D 1 534 ? 112.639 154.238 195.921 1.00 79.74 534 ASN D N 1
ATOM 14750 C CA . ASN D 1 534 ? 111.812 154.422 197.108 1.00 79.74 534 ASN D CA 1
ATOM 14751 C C . ASN D 1 534 ? 112.552 155.199 198.188 1.00 79.74 534 ASN D C 1
ATOM 14752 O O . ASN D 1 534 ? 111.917 155.858 199.017 1.00 79.74 534 ASN D O 1
ATOM 14757 N N . ARG D 1 535 ? 113.879 155.138 198.197 1.00 82.84 535 ARG D N 1
ATOM 14758 C CA . ARG D 1 535 ? 114.683 155.933 199.113 1.00 82.84 535 ARG D CA 1
ATOM 14759 C C . ARG D 1 535 ? 115.054 157.290 198.536 1.00 82.84 535 ARG D C 1
ATOM 14760 O O . ARG D 1 535 ? 115.825 158.023 199.162 1.00 82.84 535 ARG D O 1
ATOM 14768 N N . GLY D 1 536 ? 114.540 157.631 197.358 1.00 83.55 536 GLY D N 1
ATOM 14769 C CA . GLY D 1 536 ? 114.733 158.948 196.789 1.00 83.55 536 GLY D CA 1
ATOM 14770 C C . GLY D 1 536 ? 116.141 159.253 196.324 1.00 83.55 536 GLY D C 1
ATOM 14771 O O . GLY D 1 536 ? 116.819 160.103 196.905 1.00 83.55 536 GLY D O 1
ATOM 14772 N N . ALA D 1 537 ? 116.596 158.566 195.282 1.00 85.66 537 ALA D N 1
ATOM 14773 C CA . ALA D 1 537 ? 117.884 158.883 194.688 1.00 85.66 537 ALA D CA 1
ATOM 14774 C C . ALA D 1 537 ? 117.723 159.984 193.652 1.00 85.66 537 ALA D C 1
ATOM 14775 O O . ALA D 1 537 ? 116.674 160.122 193.019 1.00 85.66 537 ALA D O 1
ATOM 14777 N N . LEU D 1 538 ? 118.775 160.775 193.484 1.00 89.91 538 LEU D N 1
ATOM 14778 C CA . LEU D 1 538 ? 118.723 161.885 192.548 1.00 89.91 538 LEU D CA 1
ATOM 14779 C C . LEU D 1 538 ? 119.091 161.420 191.147 1.00 89.91 538 LEU D C 1
ATOM 14780 O O . LEU D 1 538 ? 119.865 160.478 190.962 1.00 89.91 538 LEU D O 1
ATOM 14785 N N . LEU D 1 539 ? 118.524 162.098 190.155 1.00 89.41 539 LEU D N 1
ATOM 14786 C CA . LEU D 1 539 ? 118.672 161.699 188.758 1.00 89.41 539 LEU D CA 1
ATOM 14787 C C . LEU D 1 539 ? 119.816 162.471 188.102 1.00 89.41 539 LEU D C 1
ATOM 14788 O O . LEU D 1 539 ? 119.632 163.264 187.182 1.00 89.41 539 LEU D O 1
ATOM 14793 N N . HIS D 1 540 ? 121.021 162.215 188.593 1.00 89.94 540 HIS D N 1
ATOM 14794 C CA . HIS D 1 540 ? 122.188 162.860 188.023 1.00 89.94 540 HIS D CA 1
ATOM 14795 C C . HIS D 1 540 ? 122.567 162.197 186.703 1.00 89.94 540 HIS D C 1
ATOM 14796 O O . HIS D 1 540 ? 121.980 161.200 186.279 1.00 89.94 540 HIS D O 1
ATOM 14803 N N . ARG D 1 541 ? 123.566 162.772 186.047 1.00 86.64 541 ARG D N 1
ATOM 14804 C CA . ARG D 1 541 ? 124.019 162.305 184.749 1.00 86.64 541 ARG D CA 1
ATOM 14805 C C . ARG D 1 541 ? 125.528 162.123 184.799 1.00 86.64 541 ARG D C 1
ATOM 14806 O O . ARG D 1 541 ? 126.231 162.858 185.495 1.00 86.64 541 ARG D O 1
ATOM 14814 N N . ASP D 1 542 ? 126.021 161.136 184.059 1.00 87.51 542 ASP D N 1
ATOM 14815 C CA . ASP D 1 542 ? 127.430 160.770 184.121 1.00 87.51 542 ASP D CA 1
ATOM 14816 C C . ASP D 1 542 ? 128.274 161.718 183.270 1.00 87.51 542 ASP D C 1
ATOM 14817 O O . ASP D 1 542 ? 127.828 162.790 182.855 1.00 87.51 542 ASP D O 1
ATOM 14822 N N . HIS D 1 543 ? 129.530 161.332 183.027 1.00 91.09 543 HIS D N 1
ATOM 14823 C CA . HIS D 1 543 ? 130.431 162.181 182.256 1.00 91.09 543 HIS D CA 1
ATOM 14824 C C . HIS D 1 543 ? 130.050 162.225 180.783 1.00 91.09 543 HIS D C 1
ATOM 14825 O O . HIS D 1 543 ? 130.341 163.211 180.100 1.00 91.09 543 HIS D O 1
ATOM 14832 N N . THR D 1 544 ? 129.401 161.180 180.277 1.00 87.29 544 THR D N 1
ATOM 14833 C CA . THR D 1 544 ? 128.857 161.227 178.929 1.00 87.29 544 THR D CA 1
ATOM 14834 C C . THR D 1 544 ? 127.485 161.881 178.877 1.00 87.29 544 THR D C 1
ATOM 14835 O O . THR D 1 544 ? 126.965 162.097 177.780 1.00 87.29 544 THR D O 1
ATOM 14839 N N . GLY D 1 545 ? 126.890 162.192 180.024 1.00 84.58 545 GLY D N 1
ATOM 14840 C CA . GLY D 1 545 ? 125.647 162.934 180.044 1.00 84.58 545 GLY D CA 1
ATOM 14841 C C . GLY D 1 545 ? 124.399 162.104 179.875 1.00 84.58 545 GLY D C 1
ATOM 14842 O O . GLY D 1 545 ? 123.416 162.591 179.310 1.00 84.58 545 GLY D O 1
ATOM 14843 N N . ARG D 1 546 ? 124.396 160.869 180.366 1.00 80.04 546 ARG D N 1
ATOM 14844 C CA . ARG D 1 546 ? 123.306 159.933 180.140 1.00 80.04 546 ARG D CA 1
ATOM 14845 C C . ARG D 1 546 ? 122.561 159.655 181.437 1.00 80.04 546 ARG D C 1
ATOM 14846 O O . ARG D 1 546 ? 123.177 159.497 182.493 1.00 80.04 546 ARG D O 1
ATOM 14854 N N . ASN D 1 547 ? 121.241 159.595 181.346 1.00 77.16 547 ASN D N 1
ATOM 14855 C CA . ASN D 1 547 ? 120.372 159.278 182.469 1.00 77.16 547 ASN D CA 1
ATOM 14856 C C . ASN D 1 547 ? 120.233 157.761 182.600 1.00 77.16 547 ASN D C 1
ATOM 14857 O O . ASN D 1 547 ? 120.748 157.019 181.764 1.00 77.16 547 ASN D O 1
ATOM 14862 N N . PRO D 1 548 ? 119.587 157.245 183.660 1.00 74.50 548 PRO D N 1
ATOM 14863 C CA . PRO D 1 548 ? 119.373 155.786 183.732 1.00 74.50 548 PRO D CA 1
ATOM 14864 C C . PRO D 1 548 ? 118.471 155.183 182.655 1.00 74.50 548 PRO D C 1
ATOM 14865 O O . PRO D 1 548 ? 118.462 153.956 182.519 1.00 74.50 548 PRO D O 1
ATOM 14869 N N . LEU D 1 549 ? 117.703 155.976 181.900 1.00 74.33 549 LEU D N 1
ATOM 14870 C CA . LEU D 1 549 ? 116.943 155.403 180.787 1.00 74.33 549 LEU D CA 1
ATOM 14871 C C . LEU D 1 549 ? 117.854 154.998 179.645 1.00 74.33 549 LEU D C 1
ATOM 14872 O O . LEU D 1 549 ? 117.648 153.955 179.018 1.00 74.33 549 LEU D O 1
ATOM 14877 N N . GLN D 1 550 ? 118.851 155.820 179.350 1.00 73.32 550 GLN D N 1
ATOM 14878 C CA . GLN D 1 550 ? 119.685 155.581 178.188 1.00 73.32 550 GLN D CA 1
ATOM 14879 C C . GLN D 1 550 ? 120.692 154.470 178.420 1.00 73.32 550 GLN D C 1
ATOM 14880 O O . GLN D 1 550 ? 121.069 153.786 177.467 1.00 73.32 550 GLN D O 1
ATOM 14886 N N . LEU D 1 551 ? 121.132 154.268 179.662 1.00 65.55 551 LEU D N 1
ATOM 14887 C CA . LEU D 1 551 ? 122.074 153.188 179.934 1.00 65.55 551 LEU D CA 1
ATOM 14888 C C . LEU D 1 551 ? 121.394 151.831 179.861 1.00 65.55 551 LEU D C 1
ATOM 14889 O O . LEU D 1 551 ? 121.991 150.856 179.398 1.00 65.55 551 LEU D O 1
ATOM 14894 N N . ALA D 1 552 ? 120.145 151.749 180.311 1.00 62.21 552 ALA D N 1
ATOM 14895 C CA . ALA D 1 552 ? 119.401 150.506 180.204 1.00 62.21 552 ALA D CA 1
ATOM 14896 C C . ALA D 1 552 ? 118.923 150.246 178.786 1.00 62.21 552 ALA D C 1
ATOM 14897 O O . ALA D 1 552 ? 118.669 149.093 178.432 1.00 62.21 552 ALA D O 1
ATOM 14899 N N . ALA D 1 553 ? 118.790 151.292 177.973 1.00 64.92 553 ALA D N 1
ATOM 14900 C CA . ALA D 1 553 ? 118.418 151.118 176.578 1.00 64.92 553 ALA D CA 1
ATOM 14901 C C . ALA D 1 553 ? 119.586 150.633 175.737 1.00 64.92 553 ALA D C 1
ATOM 14902 O O . ALA D 1 553 ? 119.374 149.952 174.731 1.00 64.92 553 ALA D O 1
ATOM 14904 N N . MET D 1 554 ? 120.816 150.971 176.124 1.00 64.85 554 MET D N 1
ATOM 14905 C CA . MET D 1 554 ? 121.982 150.450 175.423 1.00 64.85 554 MET D CA 1
ATOM 14906 C C . MET D 1 554 ? 122.162 148.960 175.658 1.00 64.85 554 MET D C 1
ATOM 14907 O O . MET D 1 554 ? 122.773 148.272 174.836 1.00 64.85 554 MET D O 1
ATOM 14912 N N . SER D 1 555 ? 121.656 148.447 176.773 1.00 60.45 555 SER D N 1
ATOM 14913 C CA . SER D 1 555 ? 121.829 147.053 177.131 1.00 60.45 555 SER D CA 1
ATOM 14914 C C . SER D 1 555 ? 120.599 146.212 176.839 1.00 60.45 555 SER D C 1
ATOM 14915 O O . SER D 1 555 ? 120.664 144.985 176.950 1.00 60.45 555 SER D O 1
ATOM 14918 N N . GLY D 1 556 ? 119.486 146.837 176.475 1.00 56.38 556 GLY D N 1
ATOM 14919 C CA . GLY D 1 556 ? 118.321 146.099 176.044 1.00 56.38 556 GLY D CA 1
ATOM 14920 C C . GLY D 1 556 ? 117.504 145.470 177.140 1.00 56.38 556 GLY D C 1
ATOM 14921 O O . GLY D 1 556 ? 116.836 144.464 176.897 1.00 56.38 556 GLY D O 1
ATOM 14922 N N . TYR D 1 557 ? 117.529 146.029 178.344 1.00 53.18 557 TYR D N 1
ATOM 14923 C CA . TYR D 1 557 ? 116.730 145.507 179.446 1.00 53.18 557 TYR D CA 1
ATOM 14924 C C . TYR D 1 557 ? 115.378 146.203 179.433 1.00 53.18 557 TYR D C 1
ATOM 14925 O O . TYR D 1 557 ? 115.263 147.373 179.806 1.00 53.18 557 TYR D O 1
ATOM 14934 N N . THR D 1 558 ? 114.356 145.470 179.007 1.00 65.46 558 THR D N 1
ATOM 14935 C CA . THR D 1 558 ? 113.048 146.045 178.738 1.00 65.46 558 THR D CA 1
ATOM 14936 C C . THR D 1 558 ? 112.252 146.263 180.018 1.00 65.46 558 THR D C 1
ATOM 14937 O O . THR D 1 558 ? 111.545 147.268 180.150 1.00 65.46 558 THR D O 1
ATOM 14941 N N . GLU D 1 559 ? 112.375 145.356 180.986 1.00 67.73 559 GLU D N 1
ATOM 14942 C CA . GLU D 1 559 ? 111.562 145.449 182.191 1.00 67.73 559 GLU D CA 1
ATOM 14943 C C . GLU D 1 559 ? 111.994 146.579 183.115 1.00 67.73 559 GLU D C 1
ATOM 14944 O O . GLU D 1 559 ? 111.204 146.988 183.970 1.00 67.73 559 GLU D O 1
ATOM 14950 N N . THR D 1 560 ? 113.212 147.095 182.969 1.00 68.04 560 THR D N 1
ATOM 14951 C CA . THR D 1 560 ? 113.682 148.159 183.843 1.00 68.04 560 THR D CA 1
ATOM 14952 C C . THR D 1 560 ? 113.498 149.551 183.256 1.00 68.04 560 THR D C 1
ATOM 14953 O O . THR D 1 560 ? 113.685 150.531 183.978 1.00 68.04 560 THR D O 1
ATOM 14957 N N . ILE D 1 561 ? 113.145 149.671 181.975 1.00 71.60 561 ILE D N 1
ATOM 14958 C CA . ILE D 1 561 ? 112.776 150.974 181.435 1.00 71.60 561 ILE D CA 1
ATOM 14959 C C . ILE D 1 561 ? 111.272 151.190 181.468 1.00 71.60 561 ILE D C 1
ATOM 14960 O O . ILE D 1 561 ? 110.819 152.334 181.347 1.00 71.60 561 ILE D O 1
ATOM 14965 N N . GLU D 1 562 ? 110.487 150.129 181.627 1.00 72.63 562 GLU D N 1
ATOM 14966 C CA . GLU D 1 562 ? 109.067 150.285 181.886 1.00 72.63 562 GLU D CA 1
ATOM 14967 C C . GLU D 1 562 ? 108.790 150.661 183.332 1.00 72.63 562 GLU D C 1
ATOM 14968 O O . GLU D 1 562 ? 107.686 151.123 183.638 1.00 72.63 562 GLU D O 1
ATOM 14974 N N . LEU D 1 563 ? 109.762 150.464 184.222 1.00 75.66 563 LEU D N 1
ATOM 14975 C CA . LEU D 1 563 ? 109.642 150.855 185.618 1.00 75.66 563 LEU D CA 1
ATOM 14976 C C . LEU D 1 563 ? 110.153 152.268 185.849 1.00 75.66 563 LEU D C 1
ATOM 14977 O O . LEU D 1 563 ? 109.571 153.012 186.643 1.00 75.66 563 LEU D O 1
ATOM 14982 N N . LEU D 1 564 ? 111.239 152.646 185.179 1.00 76.69 564 LEU D N 1
ATOM 14983 C CA . LEU D 1 564 ? 111.752 154.003 185.307 1.00 76.69 564 LEU D CA 1
ATOM 14984 C C . LEU D 1 564 ? 110.848 155.016 184.620 1.00 76.69 564 LEU D C 1
ATOM 14985 O O . LEU D 1 564 ? 110.815 156.185 185.018 1.00 76.69 564 LEU D O 1
ATOM 14990 N N . HIS D 1 565 ? 110.110 154.594 183.593 1.00 80.84 565 HIS D N 1
ATOM 14991 C CA . HIS D 1 565 ? 109.175 155.488 182.924 1.00 80.84 565 HIS D CA 1
ATOM 14992 C C . HIS D 1 565 ? 107.896 155.671 183.729 1.00 80.84 565 HIS D C 1
ATOM 14993 O O . HIS D 1 565 ? 107.248 156.717 183.628 1.00 80.84 565 HIS D O 1
ATOM 15000 N N . SER D 1 566 ? 107.529 154.680 184.543 1.00 82.38 566 SER D N 1
ATOM 15001 C CA . SER D 1 566 ? 106.314 154.777 185.340 1.00 82.38 566 SER D CA 1
ATOM 15002 C C . SER D 1 566 ? 106.453 155.742 186.508 1.00 82.38 566 SER D C 1
ATOM 15003 O O . SER D 1 566 ? 105.441 156.237 187.012 1.00 82.38 566 SER D O 1
ATOM 15006 N N . VAL D 1 567 ? 107.674 156.021 186.949 1.00 84.82 567 VAL D N 1
ATOM 15007 C CA . VAL D 1 567 ? 107.896 156.923 188.069 1.00 84.82 567 VAL D CA 1
ATOM 15008 C C . VAL D 1 567 ? 108.544 158.236 187.633 1.00 84.82 567 VAL D C 1
ATOM 15009 O O . VAL D 1 567 ? 108.315 159.268 188.284 1.00 84.82 567 VAL D O 1
ATOM 15013 N N . HIS D 1 568 ? 109.281 158.253 186.525 1.00 87.42 568 HIS D N 1
ATOM 15014 C CA . HIS D 1 568 ? 109.856 159.481 185.973 1.00 87.42 568 HIS D CA 1
ATOM 15015 C C . HIS D 1 568 ? 109.572 159.458 184.474 1.00 87.42 568 HIS D C 1
ATOM 15016 O O . HIS D 1 568 ? 110.320 158.854 183.703 1.00 87.42 568 HIS D O 1
ATOM 15023 N N . SER D 1 569 ? 108.493 160.122 184.068 1.00 88.12 569 SER D N 1
ATOM 15024 C CA . SER D 1 569 ? 108.083 160.123 182.671 1.00 88.12 569 SER D CA 1
ATOM 15025 C C . SER D 1 569 ? 108.746 161.219 181.853 1.00 88.12 569 SER D C 1
ATOM 15026 O O . SER D 1 569 ? 108.366 161.414 180.696 1.00 88.12 569 SER D O 1
ATOM 15029 N N . HIS D 1 570 ? 109.719 161.933 182.411 1.00 89.90 570 HIS D N 1
ATOM 15030 C CA . HIS D 1 570 ? 110.395 163.006 181.698 1.00 89.90 570 HIS D CA 1
ATOM 15031 C C . HIS D 1 570 ? 111.828 162.659 181.323 1.00 89.90 570 HIS D C 1
ATOM 15032 O O . HIS D 1 570 ? 112.556 163.525 180.833 1.00 89.90 570 HIS D O 1
ATOM 15039 N N . LEU D 1 571 ? 112.253 161.418 181.547 1.00 88.06 571 LEU D N 1
ATOM 15040 C CA . LEU D 1 571 ? 113.578 160.965 181.148 1.00 88.06 571 LEU D CA 1
ATOM 15041 C C . LEU D 1 571 ? 113.595 160.308 179.780 1.00 88.06 571 LEU D C 1
ATOM 15042 O O . LEU D 1 571 ? 114.674 159.946 179.299 1.00 88.06 571 LEU D O 1
ATOM 15047 N N . LEU D 1 572 ? 112.430 160.133 179.159 1.00 90.66 572 LEU D N 1
ATOM 15048 C CA . LEU D 1 572 ? 112.365 159.491 177.853 1.00 90.66 572 LEU D CA 1
ATOM 15049 C C . LEU D 1 572 ? 112.946 160.392 176.773 1.00 90.66 572 LEU D C 1
ATOM 15050 O O . LEU D 1 572 ? 113.796 159.966 175.984 1.00 90.66 572 LEU D O 1
ATOM 15055 N N . ASP D 1 573 ? 112.500 161.641 176.732 1.00 93.73 573 ASP D N 1
ATOM 15056 C CA . ASP D 1 573 ? 112.861 162.580 175.675 1.00 93.73 573 ASP D CA 1
ATOM 15057 C C . ASP D 1 573 ? 114.004 163.492 176.120 1.00 93.73 573 ASP D C 1
ATOM 15058 O O . ASP D 1 573 ? 113.877 164.713 176.137 1.00 93.73 573 ASP D O 1
ATOM 15063 N N . GLN D 1 574 ? 115.134 162.899 176.488 1.00 88.52 574 GLN D N 1
ATOM 15064 C CA . GLN D 1 574 ? 116.310 163.682 176.841 1.00 88.52 574 GLN D CA 1
ATOM 15065 C C . GLN D 1 574 ? 117.485 163.290 175.958 1.00 88.52 574 GLN D C 1
ATOM 15066 O O . GLN D 1 574 ? 117.465 162.267 175.272 1.00 88.52 574 GLN D O 1
ATOM 15072 N N . VAL D 1 575 ? 118.518 164.126 175.987 1.00 87.35 575 VAL D N 1
ATOM 15073 C CA . VAL D 1 575 ? 119.691 163.950 175.140 1.00 87.35 575 VAL D CA 1
ATOM 15074 C C . VAL D 1 575 ? 120.931 163.847 176.013 1.00 87.35 575 VAL D C 1
ATOM 15075 O O . VAL D 1 575 ? 120.839 163.826 177.244 1.00 87.35 575 VAL D O 1
ATOM 15079 N N . ASP D 1 576 ? 122.097 163.780 175.383 1.00 87.72 576 ASP D N 1
ATOM 15080 C CA . ASP D 1 576 ? 123.360 163.644 176.094 1.00 87.72 576 ASP D CA 1
ATOM 15081 C C . ASP D 1 576 ? 124.354 164.650 175.520 1.00 87.72 576 ASP D C 1
ATOM 15082 O O . ASP D 1 576 ? 123.980 165.623 174.854 1.00 87.72 576 ASP D O 1
ATOM 15087 N N . LYS D 1 577 ? 125.638 164.439 175.824 1.00 89.64 577 LYS D N 1
ATOM 15088 C CA . LYS D 1 577 ? 126.699 165.319 175.344 1.00 89.64 577 LYS D CA 1
ATOM 15089 C C . LYS D 1 577 ? 126.822 165.295 173.821 1.00 89.64 577 LYS D C 1
ATOM 15090 O O . LYS D 1 577 ? 127.178 166.311 173.214 1.00 89.64 577 LYS D O 1
ATOM 15096 N N . ASP D 1 578 ? 126.506 164.168 173.184 1.00 89.18 578 ASP D N 1
ATOM 15097 C CA . ASP D 1 578 ? 126.506 164.072 171.730 1.00 89.18 578 ASP D CA 1
ATOM 15098 C C . ASP D 1 578 ? 125.120 164.245 171.120 1.00 89.18 578 ASP D C 1
ATOM 15099 O O . ASP D 1 578 ? 124.959 164.038 169.914 1.00 89.18 578 ASP D O 1
ATOM 15104 N N . GLY D 1 579 ? 124.119 164.609 171.917 1.00 87.88 579 GLY D N 1
ATOM 15105 C CA . GLY D 1 579 ? 122.788 164.857 171.404 1.00 87.88 579 GLY D CA 1
ATOM 15106 C C . GLY D 1 579 ? 121.931 163.632 171.179 1.00 87.88 579 GLY D C 1
ATOM 15107 O O . GLY D 1 579 ? 120.771 163.778 170.776 1.00 87.88 579 GLY D O 1
ATOM 15108 N N . ASN D 1 580 ? 122.452 162.436 171.437 1.00 84.58 580 ASN D N 1
ATOM 15109 C CA . ASN D 1 580 ? 121.712 161.208 171.182 1.00 84.58 580 ASN D CA 1
ATOM 15110 C C . ASN D 1 580 ? 120.631 160.992 172.234 1.00 84.58 580 ASN D C 1
ATOM 15111 O O . ASN D 1 580 ? 120.844 161.235 173.422 1.00 84.58 580 ASN D O 1
ATOM 15116 N N . THR D 1 581 ? 119.464 160.535 171.791 1.00 82.22 581 THR D N 1
ATOM 15117 C CA . THR D 1 581 ? 118.403 160.122 172.695 1.00 82.22 581 THR D CA 1
ATOM 15118 C C . THR D 1 581 ? 118.515 158.624 172.960 1.00 82.22 581 THR D C 1
ATOM 15119 O O . THR D 1 581 ? 119.535 157.995 172.676 1.00 82.22 581 THR D O 1
ATOM 15123 N N . ALA D 1 582 ? 117.462 158.035 173.525 1.00 78.08 582 ALA D N 1
ATOM 15124 C CA . ALA D 1 582 ? 117.473 156.606 173.801 1.00 78.08 582 ALA D CA 1
ATOM 15125 C C . ALA D 1 582 ? 117.277 155.770 172.543 1.00 78.08 582 ALA D C 1
ATOM 15126 O O . ALA D 1 582 ? 117.806 154.657 172.465 1.00 78.08 582 ALA D O 1
ATOM 15128 N N . LEU D 1 583 ? 116.519 156.268 171.561 1.00 76.68 583 LEU D N 1
ATOM 15129 C CA . LEU D 1 583 ? 116.399 155.558 170.289 1.00 76.68 583 LEU D CA 1
ATOM 15130 C C . LEU D 1 583 ? 117.696 155.573 169.502 1.00 76.68 583 LEU D C 1
ATOM 15131 O O . LEU D 1 583 ? 117.945 154.660 168.710 1.00 76.68 583 LEU D O 1
ATOM 15136 N N . HIS D 1 584 ? 118.517 156.603 169.677 1.00 80.98 584 HIS D N 1
ATOM 15137 C CA . HIS D 1 584 ? 119.803 156.624 168.996 1.00 80.98 584 HIS D CA 1
ATOM 15138 C C . HIS D 1 584 ? 120.748 155.597 169.595 1.00 80.98 584 HIS D C 1
ATOM 15139 O O . HIS D 1 584 ? 121.490 154.930 168.869 1.00 80.98 584 HIS D O 1
ATOM 15146 N N . LEU D 1 585 ? 120.714 155.439 170.914 1.00 76.74 585 LEU D N 1
ATOM 15147 C CA . LEU D 1 585 ? 121.645 154.545 171.584 1.00 76.74 585 LEU D CA 1
ATOM 15148 C C . LEU D 1 585 ? 121.238 153.086 171.457 1.00 76.74 585 LEU D C 1
ATOM 15149 O O . LEU D 1 585 ? 122.101 152.206 171.494 1.00 76.74 585 LEU D O 1
ATOM 15154 N N . ALA D 1 586 ? 119.947 152.806 171.301 1.00 73.03 586 ALA D N 1
ATOM 15155 C CA . ALA D 1 586 ? 119.507 151.433 171.110 1.00 73.03 586 ALA D CA 1
ATOM 15156 C C . ALA D 1 586 ? 119.751 150.926 169.695 1.00 73.03 586 ALA D C 1
ATOM 15157 O O . ALA D 1 586 ? 119.786 149.710 169.491 1.00 73.03 586 ALA D O 1
ATOM 15159 N N . THR D 1 587 ? 119.914 151.817 168.717 1.00 77.42 587 THR D N 1
ATOM 15160 C CA . THR D 1 587 ? 120.226 151.400 167.356 1.00 77.42 587 THR D CA 1
ATOM 15161 C C . THR D 1 587 ? 121.715 151.365 167.068 1.00 77.42 587 THR D C 1
ATOM 15162 O O . THR D 1 587 ? 122.127 150.693 166.117 1.00 77.42 587 THR D O 1
ATOM 15166 N N . MET D 1 588 ? 122.532 152.073 167.849 1.00 77.97 588 MET D N 1
ATOM 15167 C CA . MET D 1 588 ? 123.975 151.961 167.681 1.00 77.97 588 MET D CA 1
ATOM 15168 C C . MET D 1 588 ? 124.507 150.621 168.155 1.00 77.97 588 MET D C 1
ATOM 15169 O O . MET D 1 588 ? 125.630 150.255 167.795 1.00 77.97 588 MET D O 1
ATOM 15174 N N . GLU D 1 589 ? 123.740 149.885 168.960 1.00 73.58 589 GLU D N 1
ATOM 15175 C CA . GLU D 1 589 ? 124.190 148.611 169.498 1.00 73.58 589 GLU D CA 1
ATOM 15176 C C . GLU D 1 589 ? 123.228 147.467 169.209 1.00 73.58 589 GLU D C 1
ATOM 15177 O O . GLU D 1 589 ? 123.358 146.407 169.830 1.00 73.58 589 GLU D O 1
ATOM 15183 N N . ASN D 1 590 ? 122.284 147.659 168.279 1.00 69.61 590 ASN D N 1
ATOM 15184 C CA . ASN D 1 590 ? 121.427 146.616 167.703 1.00 69.61 590 ASN D CA 1
ATOM 15185 C C . ASN D 1 590 ? 120.599 145.909 168.783 1.00 69.61 590 ASN D C 1
ATOM 15186 O O . ASN D 1 590 ? 120.794 144.734 169.092 1.00 69.61 590 ASN D O 1
ATOM 15191 N N . LYS D 1 591 ? 119.679 146.672 169.369 1.00 64.75 591 LYS D N 1
ATOM 15192 C CA . LYS D 1 591 ? 118.771 146.179 170.402 1.00 64.75 591 LYS D CA 1
ATOM 15193 C C . LYS D 1 591 ? 117.348 146.275 169.868 1.00 64.75 591 LYS D C 1
ATOM 15194 O O . LYS D 1 591 ? 116.631 147.233 170.185 1.00 64.75 591 LYS D O 1
ATOM 15200 N N . PRO D 1 592 ? 116.901 145.302 169.065 1.00 64.91 592 PRO D N 1
ATOM 15201 C CA . PRO D 1 592 ? 115.599 145.448 168.397 1.00 64.91 592 PRO D CA 1
ATOM 15202 C C . PRO D 1 592 ? 114.411 145.362 169.331 1.00 64.91 592 PRO D C 1
ATOM 15203 O O . PRO D 1 592 ? 113.378 145.980 169.055 1.00 64.91 592 PRO D O 1
ATOM 15207 N N . HIS D 1 593 ? 114.519 144.616 170.426 1.00 69.15 593 HIS D N 1
ATOM 15208 C CA . HIS D 1 593 ? 113.380 144.442 171.312 1.00 69.15 593 HIS D CA 1
ATOM 15209 C C . HIS D 1 593 ? 113.135 145.669 172.176 1.00 69.15 593 HIS D C 1
ATOM 15210 O O . HIS D 1 593 ? 112.017 145.858 172.663 1.00 69.15 593 HIS D O 1
ATOM 15217 N N . ALA D 1 594 ? 114.141 146.524 172.346 1.00 68.16 594 ALA D N 1
ATOM 15218 C CA . ALA D 1 594 ? 113.937 147.770 173.072 1.00 68.16 594 ALA D CA 1
ATOM 15219 C C . ALA D 1 594 ? 113.298 148.834 172.191 1.00 68.16 594 ALA D C 1
ATOM 15220 O O . ALA D 1 594 ? 112.502 149.640 172.683 1.00 68.16 594 ALA D O 1
ATOM 15222 N N . ILE D 1 595 ? 113.619 148.834 170.890 1.00 69.10 595 ILE D N 1
ATOM 15223 C CA . ILE D 1 595 ? 113.104 149.839 169.957 1.00 69.10 595 ILE D CA 1
ATOM 15224 C C . ILE D 1 595 ? 111.587 149.744 169.842 1.00 69.10 595 ILE D C 1
ATOM 15225 O O . ILE D 1 595 ? 110.890 150.760 169.733 1.00 69.10 595 ILE D O 1
ATOM 15230 N N . SER D 1 596 ? 111.046 148.530 169.930 1.00 71.62 596 SER D N 1
ATOM 15231 C CA . SER D 1 596 ? 109.601 148.355 169.926 1.00 71.62 596 SER D CA 1
ATOM 15232 C C . SER D 1 596 ? 108.949 148.816 171.222 1.00 71.62 596 SER D C 1
ATOM 15233 O O . SER D 1 596 ? 107.722 148.932 171.274 1.00 71.62 596 SER D O 1
ATOM 15236 N N . VAL D 1 597 ? 109.731 149.074 172.266 1.00 71.99 597 VAL D N 1
ATOM 15237 C CA . VAL D 1 597 ? 109.197 149.479 173.558 1.00 71.99 597 VAL D CA 1
ATOM 15238 C C . VAL D 1 597 ? 109.491 150.958 173.768 1.00 71.99 597 VAL D C 1
ATOM 15239 O O . VAL D 1 597 ? 108.684 151.683 174.360 1.00 71.99 597 VAL D O 1
ATOM 15243 N N . LEU D 1 598 ? 110.634 151.422 173.251 1.00 74.13 598 LEU D N 1
ATOM 15244 C CA . LEU D 1 598 ? 110.931 152.853 173.256 1.00 74.13 598 LEU D CA 1
ATOM 15245 C C . LEU D 1 598 ? 109.937 153.652 172.423 1.00 74.13 598 LEU D C 1
ATOM 15246 O O . LEU D 1 598 ? 109.701 154.831 172.705 1.00 74.13 598 LEU D O 1
ATOM 15251 N N . MET D 1 599 ? 109.353 153.043 171.395 1.00 78.01 599 MET D N 1
ATOM 15252 C CA . MET D 1 599 ? 108.435 153.749 170.515 1.00 78.01 599 MET D CA 1
ATOM 15253 C C . MET D 1 599 ? 106.972 153.469 170.802 1.00 78.01 599 MET D C 1
ATOM 15254 O O . MET D 1 599 ? 106.118 154.229 170.344 1.00 78.01 599 MET D O 1
ATOM 15259 N N . SER D 1 600 ? 106.655 152.419 171.550 1.00 77.26 600 SER D N 1
ATOM 15260 C CA . SER D 1 600 ? 105.278 152.224 171.975 1.00 77.26 600 SER D CA 1
ATOM 15261 C C . SER D 1 600 ? 104.881 153.141 173.123 1.00 77.26 600 SER D C 1
ATOM 15262 O O . SER D 1 600 ? 103.698 153.185 173.475 1.00 77.26 600 SER D O 1
ATOM 15265 N N . MET D 1 601 ? 105.830 153.863 173.717 1.00 82.71 601 MET D N 1
ATOM 15266 C CA . MET D 1 601 ? 105.539 154.847 174.750 1.00 82.71 601 MET D CA 1
ATOM 15267 C C . MET D 1 601 ? 105.782 156.273 174.278 1.00 82.71 601 MET D C 1
ATOM 15268 O O . MET D 1 601 ? 105.791 157.195 175.099 1.00 82.71 601 MET D O 1
ATOM 15273 N N . GLY D 1 602 ? 105.980 156.478 172.980 1.00 85.33 602 GLY D N 1
ATOM 15274 C CA . GLY D 1 602 ? 106.029 157.815 172.425 1.00 85.33 602 GLY D CA 1
ATOM 15275 C C . GLY D 1 602 ? 107.326 158.568 172.624 1.00 85.33 602 GLY D C 1
ATOM 15276 O O . GLY D 1 602 ? 107.350 159.599 173.298 1.00 85.33 602 GLY D O 1
ATOM 15277 N N . CYS D 1 603 ? 108.411 158.073 172.042 1.00 90.91 603 CYS D N 1
ATOM 15278 C CA . CYS D 1 603 ? 109.666 158.807 172.053 1.00 90.91 603 CYS D CA 1
ATOM 15279 C C . CYS D 1 603 ? 109.692 159.806 170.903 1.00 90.91 603 CYS D C 1
ATOM 15280 O O . CYS D 1 603 ? 109.144 159.550 169.828 1.00 90.91 603 CYS D O 1
ATOM 15283 N N . LYS D 1 604 ? 110.327 160.950 171.134 1.00 91.23 604 LYS D N 1
ATOM 15284 C CA . LYS D 1 604 ? 110.414 161.992 170.117 1.00 91.23 604 LYS D CA 1
ATOM 15285 C C . LYS D 1 604 ? 111.527 161.662 169.131 1.00 91.23 604 LYS D C 1
ATOM 15286 O O . LYS D 1 604 ? 112.667 161.412 169.533 1.00 91.23 604 LYS D O 1
ATOM 15292 N N . LEU D 1 605 ? 111.199 161.662 167.843 1.00 88.44 605 LEU D N 1
ATOM 15293 C CA . LEU D 1 605 ? 112.184 161.430 166.788 1.00 88.44 605 LEU D CA 1
ATOM 15294 C C . LEU D 1 605 ? 112.882 162.748 166.485 1.00 88.44 605 LEU D C 1
ATOM 15295 O O . LEU D 1 605 ? 112.355 163.588 165.756 1.00 88.44 605 LEU D O 1
ATOM 15300 N N . VAL D 1 606 ? 114.074 162.940 167.045 1.00 90.79 606 VAL D N 1
ATOM 15301 C CA . VAL D 1 606 ? 114.819 164.177 166.842 1.00 90.79 606 VAL D CA 1
ATOM 15302 C C . VAL D 1 606 ? 116.164 163.856 166.209 1.00 90.79 606 VAL D C 1
ATOM 15303 O O . VAL D 1 606 ? 116.458 162.695 165.911 1.00 90.79 606 VAL D O 1
ATOM 15307 N N . TYR D 1 607 ? 116.981 164.881 165.990 1.00 93.20 607 TYR D N 1
ATOM 15308 C CA . TYR D 1 607 ? 118.310 164.728 165.420 1.00 93.20 607 TYR D CA 1
ATOM 15309 C C . TYR D 1 607 ? 119.362 165.038 166.475 1.00 93.20 607 TYR D C 1
ATOM 15310 O O . TYR D 1 607 ? 119.091 165.708 167.473 1.00 93.20 607 TYR D O 1
ATOM 15319 N N . ASN D 1 608 ? 120.572 164.546 166.241 1.00 94.99 608 ASN D N 1
ATOM 15320 C CA . ASN D 1 608 ? 121.679 164.786 167.151 1.00 94.99 608 ASN D CA 1
ATOM 15321 C C . ASN D 1 608 ? 122.540 165.951 166.657 1.00 94.99 608 ASN D C 1
ATOM 15322 O O . ASN D 1 608 ? 122.158 166.698 165.754 1.00 94.99 608 ASN D O 1
ATOM 15327 N N . VAL D 1 609 ? 123.712 166.123 167.276 1.00 99.06 609 VAL D N 1
ATOM 15328 C CA . VAL D 1 609 ? 124.633 167.193 166.900 1.00 99.06 609 VAL D CA 1
ATOM 15329 C C . VAL D 1 609 ? 125.219 166.937 165.515 1.00 99.06 609 VAL D C 1
ATOM 15330 O O . VAL D 1 609 ? 125.397 167.865 164.717 1.00 99.06 609 VAL D O 1
ATOM 15334 N N . LEU D 1 610 ? 125.464 165.671 165.179 1.00 99.81 610 LEU D N 1
ATOM 15335 C CA . LEU D 1 610 ? 125.923 165.291 163.847 1.00 99.81 610 LEU D CA 1
ATOM 15336 C C . LEU D 1 610 ? 124.770 165.003 162.896 1.00 99.81 610 LEU D C 1
ATOM 15337 O O . LEU D 1 610 ? 124.905 164.115 162.042 1.00 99.81 610 LEU D O 1
ATOM 15342 N N . ASP D 1 611 ? 123.634 165.683 163.113 1.00 101.61 611 ASP D N 1
ATOM 15343 C CA . ASP D 1 611 ? 122.411 165.781 162.282 1.00 101.61 611 ASP D CA 1
ATOM 15344 C C . ASP D 1 611 ? 122.024 164.485 161.561 1.00 101.61 611 ASP D C 1
ATOM 15345 O O . ASP D 1 611 ? 121.687 164.464 160.376 1.00 101.61 611 ASP D O 1
ATOM 15350 N N . MET D 1 612 ? 122.046 163.393 162.319 1.00 93.83 612 MET D N 1
ATOM 15351 C CA . MET D 1 612 ? 121.493 162.115 161.909 1.00 93.83 612 MET D CA 1
ATOM 15352 C C . MET D 1 612 ? 120.326 161.753 162.814 1.00 93.83 612 MET D C 1
ATOM 15353 O O . MET D 1 612 ? 120.143 162.329 163.889 1.00 93.83 612 MET D O 1
ATOM 15358 N N . SER D 1 613 ? 119.532 160.792 162.366 1.00 87.97 613 SER D N 1
ATOM 15359 C CA . SER D 1 613 ? 118.383 160.306 163.109 1.00 87.97 613 SER D CA 1
ATOM 15360 C C . SER D 1 613 ? 118.619 158.867 163.542 1.00 87.97 613 SER D C 1
ATOM 15361 O O . SER D 1 613 ? 119.686 158.295 163.322 1.00 87.97 613 SER D O 1
ATOM 15364 N N . ALA D 1 614 ? 117.595 158.281 164.164 1.00 84.36 614 ALA D N 1
ATOM 15365 C CA . ALA D 1 614 ? 117.673 156.877 164.543 1.00 84.36 614 ALA D CA 1
ATOM 15366 C C . ALA D 1 614 ? 117.642 155.966 163.326 1.00 84.36 614 ALA D C 1
ATOM 15367 O O . ALA D 1 614 ? 118.240 154.887 163.348 1.00 84.36 614 ALA D O 1
ATOM 15369 N N . ILE D 1 615 ? 116.965 156.383 162.257 1.00 83.70 615 ILE D N 1
ATOM 15370 C CA . ILE D 1 615 ? 116.897 155.565 161.053 1.00 83.70 615 ILE D CA 1
ATOM 15371 C C . ILE D 1 615 ? 118.199 155.667 160.284 1.00 83.70 615 ILE D C 1
ATOM 15372 O O . ILE D 1 615 ? 118.562 154.750 159.541 1.00 83.70 615 ILE D O 1
ATOM 15377 N N . ASP D 1 616 ? 118.913 156.779 160.446 1.00 87.60 616 ASP D N 1
ATOM 15378 C CA . ASP D 1 616 ? 120.159 156.988 159.725 1.00 87.60 616 ASP D CA 1
ATOM 15379 C C . ASP D 1 616 ? 121.255 156.050 160.203 1.00 87.60 616 ASP D C 1
ATOM 15380 O O . ASP D 1 616 ? 122.091 155.629 159.399 1.00 87.60 616 ASP D O 1
ATOM 15385 N N . TYR D 1 617 ? 121.265 155.697 161.489 1.00 84.56 617 TYR D N 1
ATOM 15386 C CA . TYR D 1 617 ? 122.267 154.757 161.972 1.00 84.56 617 TYR D CA 1
ATOM 15387 C C . TYR D 1 617 ? 121.940 153.324 161.585 1.00 84.56 617 TYR D C 1
ATOM 15388 O O . TYR D 1 617 ? 122.855 152.532 161.348 1.00 84.56 617 TYR D O 1
ATOM 15397 N N . ALA D 1 618 ? 120.658 152.969 161.514 1.00 78.42 618 ALA D N 1
ATOM 15398 C CA . ALA D 1 618 ? 120.290 151.607 161.154 1.00 78.42 618 ALA D CA 1
ATOM 15399 C C . ALA D 1 618 ? 120.571 151.296 159.691 1.00 78.42 618 ALA D C 1
ATOM 15400 O O . ALA D 1 618 ? 120.737 150.125 159.342 1.00 78.42 618 ALA D O 1
ATOM 15402 N N . ILE D 1 619 ? 120.637 152.310 158.835 1.00 78.26 619 ILE D N 1
ATOM 15403 C CA . ILE D 1 619 ? 120.989 152.108 157.434 1.00 78.26 619 ILE D CA 1
ATOM 15404 C C . ILE D 1 619 ? 122.495 152.231 157.227 1.00 78.26 619 ILE D C 1
ATOM 15405 O O . ILE D 1 619 ? 123.078 151.505 156.418 1.00 78.26 619 ILE D O 1
ATOM 15410 N N . TYR D 1 620 ? 123.152 153.118 157.980 1.00 83.09 620 TYR D N 1
ATOM 15411 C CA . TYR D 1 620 ? 124.597 153.285 157.849 1.00 83.09 620 TYR D CA 1
ATOM 15412 C C . TYR D 1 620 ? 125.347 152.081 158.406 1.00 83.09 620 TYR D C 1
ATOM 15413 O O . TYR D 1 620 ? 126.210 151.509 157.729 1.00 83.09 620 TYR D O 1
ATOM 15422 N N . TYR D 1 621 ? 125.026 151.671 159.634 1.00 80.94 621 TYR D N 1
ATOM 15423 C CA . TYR D 1 621 ? 125.635 150.475 160.202 1.00 80.94 621 TYR D CA 1
ATOM 15424 C C . TYR D 1 621 ? 125.085 149.188 159.605 1.00 80.94 621 TYR D C 1
ATOM 15425 O O . TYR D 1 621 ? 125.673 148.129 159.846 1.00 80.94 621 TYR D O 1
ATOM 15434 N N . LYS D 1 622 ? 123.975 149.265 158.863 1.00 78.59 622 LYS D N 1
ATOM 15435 C CA . LYS D 1 622 ? 123.300 148.134 158.218 1.00 78.59 622 LYS D CA 1
ATOM 15436 C C . LYS D 1 622 ? 122.878 147.072 159.231 1.00 78.59 622 LYS D C 1
ATOM 15437 O O . LYS D 1 622 ? 123.359 145.940 159.223 1.00 78.59 622 LYS D O 1
ATOM 15443 N N . TYR D 1 623 ? 121.973 147.468 160.126 1.00 74.49 623 TYR D N 1
ATOM 15444 C CA . TYR D 1 623 ? 121.283 146.509 160.974 1.00 74.49 623 TYR D CA 1
ATOM 15445 C C . TYR D 1 623 ? 119.874 146.327 160.437 1.00 74.49 623 TYR D C 1
ATOM 15446 O O . TYR D 1 623 ? 119.024 147.203 160.647 1.00 74.49 623 TYR D O 1
ATOM 15455 N N . PRO D 1 624 ? 119.575 145.230 159.735 1.00 68.25 624 PRO D N 1
ATOM 15456 C CA . PRO D 1 624 ? 118.218 145.060 159.194 1.00 68.25 624 PRO D CA 1
ATOM 15457 C C . PRO D 1 624 ? 117.144 144.873 160.247 1.00 68.25 624 PRO D C 1
ATOM 15458 O O . PRO D 1 624 ? 116.084 145.494 160.138 1.00 68.25 624 PRO D O 1
ATOM 15462 N N . GLU D 1 625 ? 117.379 144.062 161.277 1.00 70.40 625 GLU D N 1
ATOM 15463 C CA . GLU D 1 625 ? 116.330 143.822 162.260 1.00 70.40 625 GLU D CA 1
ATOM 15464 C C . GLU D 1 625 ? 116.181 144.953 163.270 1.00 70.40 625 GLU D C 1
ATOM 15465 O O . GLU D 1 625 ? 115.280 144.888 164.111 1.00 70.40 625 GLU D O 1
ATOM 15471 N N . ALA D 1 626 ? 117.031 145.975 163.216 1.00 65.78 626 ALA D N 1
ATOM 15472 C CA . ALA D 1 626 ? 116.828 147.181 164.005 1.00 65.78 626 ALA D CA 1
ATOM 15473 C C . ALA D 1 626 ? 116.019 148.217 163.247 1.00 65.78 626 ALA D C 1
ATOM 15474 O O . ALA D 1 626 ? 115.204 148.921 163.846 1.00 65.78 626 ALA D O 1
ATOM 15476 N N . ALA D 1 627 ? 116.236 148.328 161.936 1.00 64.65 627 ALA D N 1
ATOM 15477 C CA . ALA D 1 627 ? 115.400 149.194 161.114 1.00 64.65 627 ALA D CA 1
ATOM 15478 C C . ALA D 1 627 ? 114.013 148.612 160.932 1.00 64.65 627 ALA D C 1
ATOM 15479 O O . ALA D 1 627 ? 113.042 149.359 160.806 1.00 64.65 627 ALA D O 1
ATOM 15481 N N . LEU D 1 628 ? 113.898 147.287 160.930 1.00 62.86 628 LEU D N 1
ATOM 15482 C CA . LEU D 1 628 ? 112.616 146.633 160.722 1.00 62.86 628 LEU D CA 1
ATOM 15483 C C . LEU D 1 628 ? 111.707 146.764 161.933 1.00 62.86 628 LEU D C 1
ATOM 15484 O O . LEU D 1 628 ? 110.495 146.576 161.811 1.00 62.86 628 LEU D O 1
ATOM 15489 N N . ALA D 1 629 ? 112.255 147.094 163.096 1.00 68.57 629 ALA D N 1
ATOM 15490 C CA . ALA D 1 629 ? 111.447 147.289 164.288 1.00 68.57 629 ALA D CA 1
ATOM 15491 C C . ALA D 1 629 ? 110.824 148.672 164.360 1.00 68.57 629 ALA D C 1
ATOM 15492 O O . ALA D 1 629 ? 110.073 148.940 165.301 1.00 68.57 629 ALA D O 1
ATOM 15494 N N . MET D 1 630 ? 111.110 149.553 163.403 1.00 69.94 630 MET D N 1
ATOM 15495 C CA . MET D 1 630 ? 110.531 150.888 163.411 1.00 69.94 630 MET D CA 1
ATOM 15496 C C . MET D 1 630 ? 109.967 151.363 162.080 1.00 69.94 630 MET D C 1
ATOM 15497 O O . MET D 1 630 ? 109.222 152.348 162.079 1.00 69.94 630 MET D O 1
ATOM 15502 N N . VAL D 1 631 ? 110.265 150.707 160.957 1.00 68.38 631 VAL D N 1
ATOM 15503 C CA . VAL D 1 631 ? 109.511 150.972 159.736 1.00 68.38 631 VAL D CA 1
ATOM 15504 C C . VAL D 1 631 ? 108.345 150.014 159.586 1.00 68.38 631 VAL D C 1
ATOM 15505 O O . VAL D 1 631 ? 107.534 150.177 158.664 1.00 68.38 631 VAL D O 1
ATOM 15509 N N . THR D 1 632 ? 108.231 149.021 160.465 1.00 72.23 632 THR D N 1
ATOM 15510 C CA . THR D 1 632 ? 107.120 148.081 160.470 1.00 72.23 632 THR D CA 1
ATOM 15511 C C . THR D 1 632 ? 106.417 148.123 161.828 1.00 72.23 632 THR D C 1
ATOM 15512 O O . THR D 1 632 ? 105.766 147.160 162.243 1.00 72.23 632 THR D O 1
ATOM 15516 N N . HIS D 1 633 ? 106.560 149.236 162.541 1.00 78.94 633 HIS D N 1
ATOM 15517 C CA . HIS D 1 633 ? 105.871 149.441 163.802 1.00 78.94 633 HIS D CA 1
ATOM 15518 C C . HIS D 1 633 ? 104.374 149.589 163.547 1.00 78.94 633 HIS D C 1
ATOM 15519 O O . HIS D 1 633 ? 103.941 149.962 162.458 1.00 78.94 633 HIS D O 1
ATOM 15526 N N . GLU D 1 634 ? 103.576 149.270 164.560 1.00 81.87 634 GLU D N 1
ATOM 15527 C CA . GLU D 1 634 ? 102.137 149.187 164.346 1.00 81.87 634 GLU D CA 1
ATOM 15528 C C . GLU D 1 634 ? 101.483 150.564 164.266 1.00 81.87 634 GLU D C 1
ATOM 15529 O O . GLU D 1 634 ? 100.573 150.770 163.457 1.00 81.87 634 GLU D O 1
ATOM 15535 N N . GLU D 1 635 ? 101.936 151.526 165.068 1.00 86.35 635 GLU D N 1
ATOM 15536 C CA . GLU D 1 635 ? 101.266 152.817 165.139 1.00 86.35 635 GLU D CA 1
ATOM 15537 C C . GLU D 1 635 ? 102.088 153.984 164.617 1.00 86.35 635 GLU D C 1
ATOM 15538 O O . GLU D 1 635 ? 101.506 154.982 164.191 1.00 86.35 635 GLU D O 1
ATOM 15544 N N . ARG D 1 636 ? 103.413 153.897 164.634 1.00 83.19 636 ARG D N 1
ATOM 15545 C CA . ARG D 1 636 ? 104.263 155.023 164.271 1.00 83.19 636 ARG D CA 1
ATOM 15546 C C . ARG D 1 636 ? 105.098 154.728 163.032 1.00 83.19 636 ARG D C 1
ATOM 15547 O O . ARG D 1 636 ? 106.178 155.290 162.861 1.00 83.19 636 ARG D O 1
ATOM 15555 N N . ALA D 1 637 ? 104.602 153.847 162.157 1.00 83.21 637 ALA D N 1
ATOM 15556 C CA . ALA D 1 637 ? 105.330 153.520 160.934 1.00 83.21 637 ALA D CA 1
ATOM 15557 C C . ALA D 1 637 ? 105.309 154.676 159.948 1.00 83.21 637 ALA D C 1
ATOM 15558 O O . ALA D 1 637 ? 106.284 154.897 159.222 1.00 83.21 637 ALA D O 1
ATOM 15560 N N . ASN D 1 638 ? 104.204 155.422 159.909 1.00 84.41 638 ASN D N 1
ATOM 15561 C CA . ASN D 1 638 ? 104.070 156.508 158.948 1.00 84.41 638 ASN D CA 1
ATOM 15562 C C . ASN D 1 638 ? 104.900 157.720 159.345 1.00 84.41 638 ASN D C 1
ATOM 15563 O O . ASN D 1 638 ? 105.342 158.476 158.474 1.00 84.41 638 ASN D O 1
ATOM 15568 N N . GLU D 1 639 ? 105.122 157.924 160.643 1.00 84.17 639 GLU D N 1
ATOM 15569 C CA . GLU D 1 639 ? 105.949 159.044 161.070 1.00 84.17 639 GLU D CA 1
ATOM 15570 C C . GLU D 1 639 ? 107.422 158.757 160.846 1.00 84.17 639 GLU D C 1
ATOM 15571 O O . GLU D 1 639 ? 108.199 159.684 160.616 1.00 84.17 639 GLU D O 1
ATOM 15577 N N . VAL D 1 640 ? 107.816 157.487 160.924 1.00 84.80 640 VAL D N 1
ATOM 15578 C CA . VAL D 1 640 ? 109.190 157.087 160.642 1.00 84.80 640 VAL D CA 1
ATOM 15579 C C . VAL D 1 640 ? 109.510 157.261 159.164 1.00 84.80 640 VAL D C 1
ATOM 15580 O O . VAL D 1 640 ? 110.607 157.698 158.797 1.00 84.80 640 VAL D O 1
ATOM 15584 N N . MET D 1 641 ? 108.545 156.980 158.296 1.00 83.72 641 MET D N 1
ATOM 15585 C CA . MET D 1 641 ? 108.803 157.026 156.866 1.00 83.72 641 MET D CA 1
ATOM 15586 C C . MET D 1 641 ? 108.851 158.455 156.332 1.00 83.72 641 MET D C 1
ATOM 15587 O O . MET D 1 641 ? 109.367 158.683 155.235 1.00 83.72 641 MET D O 1
ATOM 15592 N N . ALA D 1 642 ? 108.325 159.422 157.079 1.00 87.67 642 ALA D N 1
ATOM 15593 C CA . ALA D 1 642 ? 108.368 160.824 156.672 1.00 87.67 642 ALA D CA 1
ATOM 15594 C C . ALA D 1 642 ? 109.451 161.574 157.447 1.00 87.67 642 ALA D C 1
ATOM 15595 O O . ALA D 1 642 ? 109.183 162.318 158.385 1.00 87.67 642 ALA D O 1
ATOM 15597 N N . LEU D 1 643 ? 110.699 161.366 157.037 1.00 91.94 643 LEU D N 1
ATOM 15598 C CA . LEU D 1 643 ? 111.817 162.146 157.548 1.00 91.94 643 LEU D CA 1
ATOM 15599 C C . LEU D 1 643 ? 112.632 162.749 156.416 1.00 91.94 643 LEU D C 1
ATOM 15600 O O . LEU D 1 643 ? 112.689 162.210 155.310 1.00 91.94 643 LEU D O 1
ATOM 15605 N N . ARG D 1 644 ? 113.272 163.876 156.724 1.00 99.63 644 ARG D N 1
ATOM 15606 C CA . ARG D 1 644 ? 114.087 164.629 155.780 1.00 99.63 644 ARG D CA 1
ATOM 15607 C C . ARG D 1 644 ? 115.456 164.828 156.408 1.00 99.63 644 ARG D C 1
ATOM 15608 O O . ARG D 1 644 ? 115.556 165.378 157.508 1.00 99.63 644 ARG D O 1
ATOM 15616 N N . SER D 1 645 ? 116.506 164.392 155.720 1.00 102.40 645 SER D N 1
ATOM 15617 C CA . SER D 1 645 ? 117.848 164.442 156.284 1.00 102.40 645 SER D CA 1
ATOM 15618 C C . SER D 1 645 ? 118.816 164.937 155.217 1.00 102.40 645 SER D C 1
ATOM 15619 O O . SER D 1 645 ? 118.414 165.411 154.151 1.00 102.40 645 SER D O 1
ATOM 15622 N N . ASP D 1 646 ? 120.108 164.833 155.521 1.00 105.43 646 ASP D N 1
ATOM 15623 C CA . ASP D 1 646 ? 121.182 165.187 154.604 1.00 105.43 646 ASP D CA 1
ATOM 15624 C C . ASP D 1 646 ? 121.907 163.968 154.065 1.00 105.43 646 ASP D C 1
ATOM 15625 O O . ASP D 1 646 ? 122.267 163.935 152.885 1.00 105.43 646 ASP D O 1
ATOM 15630 N N . LYS D 1 647 ? 122.148 162.973 154.918 1.00 103.49 647 LYS D N 1
ATOM 15631 C CA . LYS D 1 647 ? 122.716 161.715 154.448 1.00 103.49 647 LYS D CA 1
ATOM 15632 C C . LYS D 1 647 ? 121.699 160.942 153.620 1.00 103.49 647 LYS D C 1
ATOM 15633 O O . LYS D 1 647 ? 122.053 160.320 152.612 1.00 103.49 647 LYS D O 1
ATOM 15639 N N . HIS D 1 648 ? 120.431 160.990 154.018 1.00 96.77 648 HIS D N 1
ATOM 15640 C CA . HIS D 1 648 ? 119.352 160.298 153.319 1.00 96.77 648 HIS D CA 1
ATOM 15641 C C . HIS D 1 648 ? 118.178 161.259 153.188 1.00 96.77 648 HIS D C 1
ATOM 15642 O O . HIS D 1 648 ? 117.388 161.402 154.137 1.00 96.77 648 HIS D O 1
ATOM 15649 N N . PRO D 1 649 ? 118.032 161.939 152.045 1.00 94.92 649 PRO D N 1
ATOM 15650 C CA . PRO D 1 649 ? 116.922 162.896 151.894 1.00 94.92 649 PRO D CA 1
ATOM 15651 C C . PRO D 1 649 ? 115.552 162.248 151.823 1.00 94.92 649 PRO D C 1
ATOM 15652 O O . PRO D 1 649 ? 114.554 162.922 152.102 1.00 94.92 649 PRO D O 1
ATOM 15656 N N . CYS D 1 650 ? 115.468 160.973 151.458 1.00 86.91 650 CYS D N 1
ATOM 15657 C CA . CYS D 1 650 ? 114.201 160.254 151.416 1.00 86.91 650 CYS D CA 1
ATOM 15658 C C . CYS D 1 650 ? 114.481 158.820 151.829 1.00 86.91 650 CYS D C 1
ATOM 15659 O O . CYS D 1 650 ? 115.346 158.168 151.239 1.00 86.91 650 CYS D O 1
ATOM 15662 N N . VAL D 1 651 ? 113.765 158.334 152.845 1.00 80.28 651 VAL D N 1
ATOM 15663 C CA . VAL D 1 651 ? 114.143 157.059 153.444 1.00 80.28 651 VAL D CA 1
ATOM 15664 C C . VAL D 1 651 ? 113.666 155.881 152.594 1.00 80.28 651 VAL D C 1
ATOM 15665 O O . VAL D 1 651 ? 114.339 154.846 152.539 1.00 80.28 651 VAL D O 1
ATOM 15669 N N . THR D 1 652 ? 112.556 156.020 151.868 1.00 74.28 652 THR D N 1
ATOM 15670 C CA . THR D 1 652 ? 112.103 154.931 151.014 1.00 74.28 652 THR D CA 1
ATOM 15671 C C . THR D 1 652 ? 112.918 154.803 149.738 1.00 74.28 652 THR D C 1
ATOM 15672 O O . THR D 1 652 ? 112.793 153.791 149.046 1.00 74.28 652 THR D O 1
ATOM 15676 N N . LEU D 1 653 ? 113.733 155.797 149.407 1.00 73.81 653 LEU D N 1
ATOM 15677 C CA . LEU D 1 653 ? 114.729 155.660 148.359 1.00 73.81 653 LEU D CA 1
ATOM 15678 C C . LEU D 1 653 ? 116.076 155.224 148.906 1.00 73.81 653 LEU D C 1
ATOM 15679 O O . LEU D 1 653 ? 116.957 154.854 148.126 1.00 73.81 653 LEU D O 1
ATOM 15684 N N . ALA D 1 654 ? 116.255 155.269 150.222 1.00 70.97 654 ALA D N 1
ATOM 15685 C CA . ALA D 1 654 ? 117.487 154.818 150.847 1.00 70.97 654 ALA D CA 1
ATOM 15686 C C . ALA D 1 654 ? 117.418 153.367 151.282 1.00 70.97 654 ALA D C 1
ATOM 15687 O O . ALA D 1 654 ? 118.459 152.717 151.400 1.00 70.97 654 ALA D O 1
ATOM 15689 N N . LEU D 1 655 ? 116.216 152.849 151.534 1.00 66.29 655 LEU D N 1
ATOM 15690 C CA . LEU D 1 655 ? 116.076 151.436 151.859 1.00 66.29 655 LEU D CA 1
ATOM 15691 C C . LEU D 1 655 ? 116.274 150.571 150.624 1.00 66.29 655 LEU D C 1
ATOM 15692 O O . LEU D 1 655 ? 116.986 149.566 150.670 1.00 66.29 655 LEU D O 1
ATOM 15697 N N . ILE D 1 656 ? 115.669 150.956 149.498 1.00 65.75 656 ILE D N 1
ATOM 15698 C CA . ILE D 1 656 ? 115.774 150.170 148.273 1.00 65.75 656 ILE D CA 1
ATOM 15699 C C . ILE D 1 656 ? 117.142 150.253 147.622 1.00 65.75 656 ILE D C 1
ATOM 15700 O O . ILE D 1 656 ? 117.432 149.467 146.716 1.00 65.75 656 ILE D O 1
ATOM 15705 N N . ALA D 1 657 ? 117.990 151.179 148.053 1.00 61.53 657 ALA D N 1
ATOM 15706 C CA . ALA D 1 657 ? 119.365 151.213 147.586 1.00 61.53 657 ALA D CA 1
ATOM 15707 C C . ALA D 1 657 ? 120.299 150.421 148.491 1.00 61.53 657 ALA D C 1
ATOM 15708 O O . ALA D 1 657 ? 121.208 149.750 147.998 1.00 61.53 657 ALA D O 1
ATOM 15710 N N . SER D 1 658 ? 120.091 150.472 149.805 1.00 66.90 658 SER D N 1
ATOM 15711 C CA . SER D 1 658 ? 121.010 149.846 150.751 1.00 66.90 658 SER D CA 1
ATOM 15712 C C . SER D 1 658 ? 120.590 148.425 151.113 1.00 66.90 658 SER D C 1
ATOM 15713 O O . SER D 1 658 ? 121.337 147.473 150.871 1.00 66.90 658 SER D O 1
ATOM 15716 N N . MET D 1 659 ? 119.402 148.265 151.690 1.00 66.52 659 MET D N 1
ATOM 15717 C CA . MET D 1 659 ? 118.924 146.956 152.134 1.00 66.52 659 MET D CA 1
ATOM 15718 C C . MET D 1 659 ? 117.492 146.700 151.675 1.00 66.52 659 MET D C 1
ATOM 15719 O O . MET D 1 659 ? 116.529 147.190 152.288 1.00 66.52 659 MET D O 1
ATOM 15724 N N . PRO D 1 660 ? 117.307 145.942 150.590 1.00 60.62 660 PRO D N 1
ATOM 15725 C CA . PRO D 1 660 ? 115.963 145.780 150.029 1.00 60.62 660 PRO D CA 1
ATOM 15726 C C . PRO D 1 660 ? 115.080 144.789 150.758 1.00 60.62 660 PRO D C 1
ATOM 15727 O O . PRO D 1 660 ? 113.864 144.812 150.536 1.00 60.62 660 PRO D O 1
ATOM 15731 N N . LYS D 1 661 ? 115.629 143.910 151.596 1.00 62.79 661 LYS D N 1
ATOM 15732 C CA . LYS D 1 661 ? 114.783 142.971 152.323 1.00 62.79 661 LYS D CA 1
ATOM 15733 C C . LYS D 1 661 ? 113.992 143.646 153.432 1.00 62.79 661 LYS D C 1
ATOM 15734 O O . LYS D 1 661 ? 113.006 143.079 153.907 1.00 62.79 661 LYS D O 1
ATOM 15740 N N . VAL D 1 662 ? 114.409 144.834 153.864 1.00 62.30 662 VAL D N 1
ATOM 15741 C CA . VAL D 1 662 ? 113.584 145.623 154.765 1.00 62.30 662 VAL D CA 1
ATOM 15742 C C . VAL D 1 662 ? 112.391 146.196 154.013 1.00 62.30 662 VAL D C 1
ATOM 15743 O O . VAL D 1 662 ? 111.275 146.248 154.538 1.00 62.30 662 VAL D O 1
ATOM 15747 N N . PHE D 1 663 ? 112.592 146.594 152.758 1.00 61.42 663 PHE D N 1
ATOM 15748 C CA . PHE D 1 663 ? 111.504 147.167 151.979 1.00 61.42 663 PHE D CA 1
ATOM 15749 C C . PHE D 1 663 ? 110.561 146.102 151.434 1.00 61.42 663 PHE D C 1
ATOM 15750 O O . PHE D 1 663 ? 109.437 146.433 151.046 1.00 61.42 663 PHE D O 1
ATOM 15758 N N . GLU D 1 664 ? 110.997 144.840 151.394 1.00 66.25 664 GLU D N 1
ATOM 15759 C CA . GLU D 1 664 ? 110.086 143.728 151.132 1.00 66.25 664 GLU D CA 1
ATOM 15760 C C . GLU D 1 664 ? 108.984 143.654 152.176 1.00 66.25 664 GLU D C 1
ATOM 15761 O O . GLU D 1 664 ? 107.833 143.346 151.855 1.00 66.25 664 GLU D O 1
ATOM 15767 N N . ALA D 1 665 ? 109.322 143.916 153.436 1.00 64.79 665 ALA D N 1
ATOM 15768 C CA . ALA D 1 665 ? 108.347 143.826 154.508 1.00 64.79 665 ALA D CA 1
ATOM 15769 C C . ALA D 1 665 ? 107.471 145.062 154.614 1.00 64.79 665 ALA D C 1
ATOM 15770 O O . ALA D 1 665 ? 106.358 144.966 155.134 1.00 64.79 665 ALA D O 1
ATOM 15772 N N . VAL D 1 666 ? 107.947 146.215 154.147 1.00 66.59 666 VAL D N 1
ATOM 15773 C CA . VAL D 1 666 ? 107.105 147.404 154.120 1.00 66.59 666 VAL D CA 1
ATOM 15774 C C . VAL D 1 666 ? 106.028 147.257 153.051 1.00 66.59 666 VAL D C 1
ATOM 15775 O O . VAL D 1 666 ? 104.885 147.691 153.235 1.00 66.59 666 VAL D O 1
ATOM 15779 N N . GLN D 1 667 ? 106.361 146.608 151.934 1.00 67.57 667 GLN D N 1
ATOM 15780 C CA . GLN D 1 667 ? 105.366 146.358 150.899 1.00 67.57 667 GLN D CA 1
ATOM 15781 C C . GLN D 1 667 ? 104.366 145.287 151.311 1.00 67.57 667 GLN D C 1
ATOM 15782 O O . GLN D 1 667 ? 103.221 145.308 150.852 1.00 67.57 667 GLN D O 1
ATOM 15788 N N . ASP D 1 668 ? 104.766 144.343 152.165 1.00 70.10 668 ASP D N 1
ATOM 15789 C CA . ASP D 1 668 ? 103.830 143.324 152.622 1.00 70.10 668 ASP D CA 1
ATOM 15790 C C . ASP D 1 668 ? 102.818 143.871 153.617 1.00 70.10 668 ASP D C 1
ATOM 15791 O O . ASP D 1 668 ? 101.762 143.261 153.802 1.00 70.10 668 ASP D O 1
ATOM 15796 N N . LYS D 1 669 ? 103.117 144.994 154.267 1.00 74.97 669 LYS D N 1
ATOM 15797 C CA . LYS D 1 669 ? 102.163 145.640 155.156 1.00 74.97 669 LYS D CA 1
ATOM 15798 C C . LYS D 1 669 ? 101.144 146.484 154.412 1.00 74.97 669 LYS D C 1
ATOM 15799 O O . LYS D 1 669 ? 100.170 146.930 155.026 1.00 74.97 669 LYS D O 1
ATOM 15805 N N . CYS D 1 670 ? 101.345 146.723 153.120 1.00 79.76 670 CYS D N 1
ATOM 15806 C CA . CYS D 1 670 ? 100.437 147.548 152.341 1.00 79.76 670 CYS D CA 1
ATOM 15807 C C . CYS D 1 670 ? 99.353 146.746 151.636 1.00 79.76 670 CYS D C 1
ATOM 15808 O O . CYS D 1 670 ? 98.504 147.342 150.968 1.00 79.76 670 CYS D O 1
ATOM 15811 N N . ILE D 1 671 ? 99.360 145.424 151.755 1.00 85.25 671 ILE D N 1
ATOM 15812 C CA . ILE D 1 671 ? 98.318 144.580 151.174 1.00 85.25 671 ILE D CA 1
ATOM 15813 C C . ILE D 1 671 ? 97.493 144.015 152.332 1.00 85.25 671 ILE D C 1
ATOM 15814 O O . ILE D 1 671 ? 97.773 142.955 152.893 1.00 85.25 671 ILE D O 1
ATOM 15819 N N . THR D 1 672 ? 96.437 144.738 152.697 1.00 97.85 672 THR D N 1
ATOM 15820 C CA . THR D 1 672 ? 95.618 144.403 153.857 1.00 97.85 672 THR D CA 1
ATOM 15821 C C . THR D 1 672 ? 94.359 143.687 153.384 1.00 97.85 672 THR D C 1
ATOM 15822 O O . THR D 1 672 ? 93.472 144.308 152.792 1.00 97.85 672 THR D O 1
ATOM 15826 N N . LYS D 1 673 ? 94.275 142.389 153.658 1.00 113.67 673 LYS D N 1
ATOM 15827 C CA . LYS D 1 673 ? 93.157 141.573 153.205 1.00 113.67 673 LYS D CA 1
ATOM 15828 C C . LYS D 1 673 ? 92.049 141.549 154.247 1.00 113.67 673 LYS D C 1
ATOM 15829 O O . LYS D 1 673 ? 92.312 141.456 155.448 1.00 113.67 673 LYS D O 1
ATOM 15835 N N . ALA D 1 674 ? 90.806 141.622 153.780 1.00 127.08 674 ALA D N 1
ATOM 15836 C CA . ALA D 1 674 ? 89.662 141.543 154.674 1.00 127.08 674 ALA D CA 1
ATOM 15837 C C . ALA D 1 674 ? 89.440 140.106 155.139 1.00 127.08 674 ALA D C 1
ATOM 15838 O O . ALA D 1 674 ? 89.949 139.148 154.552 1.00 127.08 674 ALA D O 1
ATOM 15840 N N . ASN D 1 675 ? 88.660 139.963 156.208 1.00 136.39 675 ASN D N 1
ATOM 15841 C CA . ASN D 1 675 ? 88.443 138.672 156.847 1.00 136.39 675 ASN D CA 1
ATOM 15842 C C . ASN D 1 675 ? 87.129 138.005 156.449 1.00 136.39 675 ASN D C 1
ATOM 15843 O O . ASN D 1 675 ? 86.660 137.117 157.167 1.00 136.39 675 ASN D O 1
ATOM 15848 N N . CYS D 1 676 ? 86.531 138.400 155.329 1.00 139.23 676 CYS D N 1
ATOM 15849 C CA . CYS D 1 676 ? 85.325 137.744 154.825 1.00 139.23 676 CYS D CA 1
ATOM 15850 C C . CYS D 1 676 ? 85.759 136.558 153.973 1.00 139.23 676 CYS D C 1
ATOM 15851 O O . CYS D 1 676 ? 85.752 136.609 152.743 1.00 139.23 676 CYS D O 1
ATOM 15854 N N . LYS D 1 677 ? 86.133 135.468 154.641 1.00 141.50 677 LYS D N 1
ATOM 15855 C CA . LYS D 1 677 ? 86.692 134.305 153.966 1.00 141.50 677 LYS D CA 1
ATOM 15856 C C . LYS D 1 677 ? 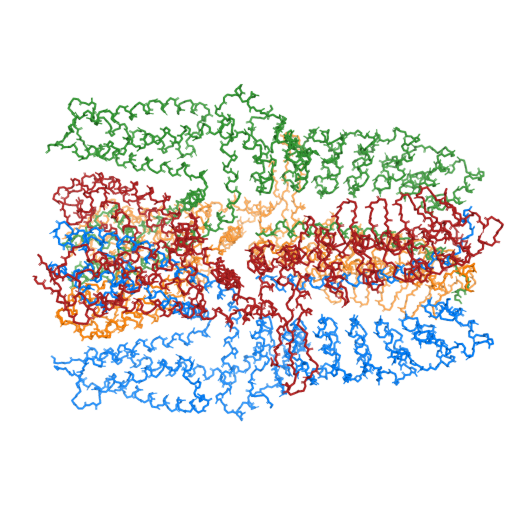85.654 133.473 153.228 1.00 141.50 677 LYS D C 1
ATOM 15857 O O . LYS D 1 677 ? 86.031 132.616 152.419 1.00 141.50 677 LYS D O 1
ATOM 15863 N N . LYS D 1 678 ? 84.367 133.697 153.478 1.00 142.75 678 LYS D N 1
ATOM 15864 C CA . LYS D 1 678 ? 83.331 132.823 152.950 1.00 142.75 678 LYS D CA 1
ATOM 15865 C C . LYS D 1 678 ? 82.921 133.251 151.540 1.00 142.75 678 LYS D C 1
ATOM 15866 O O . LYS D 1 678 ? 82.725 134.441 151.265 1.00 142.75 678 LYS D O 1
ATOM 15872 N N . ASP D 1 679 ? 82.909 132.279 150.624 1.00 144.15 679 ASP D N 1
ATOM 15873 C CA . ASP D 1 679 ? 82.318 132.338 149.285 1.00 144.15 679 ASP D CA 1
ATOM 15874 C C . ASP D 1 679 ? 82.940 133.383 148.356 1.00 144.15 679 ASP D C 1
ATOM 15875 O O . ASP D 1 679 ? 82.437 133.563 147.236 1.00 144.15 679 ASP D O 1
ATOM 15880 N N . SER D 1 680 ? 84.036 134.036 148.771 1.00 141.84 680 SER D N 1
ATOM 15881 C CA . SER D 1 680 ? 84.593 135.234 148.126 1.00 141.84 680 SER D CA 1
ATOM 15882 C C . SER D 1 680 ? 83.514 136.295 147.893 1.00 141.84 680 SER D C 1
ATOM 15883 O O . SER D 1 680 ? 83.399 136.882 146.814 1.00 141.84 680 SER D O 1
ATOM 15886 N N . LYS D 1 681 ? 82.673 136.553 148.897 1.00 137.51 681 LYS D N 1
ATOM 15887 C CA . LYS D 1 681 ? 81.556 137.523 148.717 1.00 137.51 681 LYS D CA 1
ATOM 15888 C C . LYS D 1 681 ? 81.955 138.964 149.038 1.00 137.51 681 LYS D C 1
ATOM 15889 O O . LYS D 1 681 ? 81.564 139.869 148.314 1.00 137.51 681 LYS D O 1
ATOM 15895 N N . SER D 1 682 ? 82.719 139.179 150.102 1.00 134.46 682 SER D N 1
ATOM 15896 C CA . SER D 1 682 ? 83.264 140.504 150.373 1.00 134.46 682 SER D CA 1
ATOM 15897 C C . SER D 1 682 ? 84.755 140.435 150.692 1.00 134.46 682 SER D C 1
ATOM 15898 O O . SER D 1 682 ? 85.274 141.251 151.455 1.00 134.46 682 SER D O 1
ATOM 15901 N N . PHE D 1 683 ? 85.451 139.460 150.114 1.00 127.85 683 PHE D N 1
ATOM 15902 C CA . PHE D 1 683 ? 86.885 139.277 150.333 1.00 127.85 683 PHE D CA 1
ATOM 15903 C C . PHE D 1 683 ? 87.633 140.246 149.429 1.00 127.85 683 PHE D C 1
ATOM 15904 O O . PHE D 1 683 ? 88.034 139.909 148.315 1.00 127.85 683 PHE D O 1
ATOM 15912 N N . TYR D 1 684 ? 87.817 141.474 149.904 1.00 119.30 684 TYR D N 1
ATOM 15913 C CA . TYR D 1 684 ? 88.482 142.507 149.125 1.00 119.30 684 TYR D CA 1
ATOM 15914 C C . TYR D 1 684 ? 89.889 142.739 149.654 1.00 119.30 684 TYR D C 1
ATOM 15915 O O . TYR D 1 684 ? 90.110 142.777 150.868 1.00 119.30 684 TYR D O 1
ATOM 15924 N N . ILE D 1 685 ? 90.839 142.878 148.732 1.00 106.00 685 ILE D N 1
ATOM 15925 C CA . ILE D 1 685 ? 92.219 143.213 149.056 1.00 106.00 685 ILE D CA 1
ATOM 15926 C C . ILE D 1 685 ? 92.382 144.711 148.855 1.00 106.00 685 ILE D C 1
ATOM 15927 O O . ILE D 1 685 ? 91.944 145.258 147.837 1.00 106.00 685 ILE D O 1
ATOM 15932 N N . LYS D 1 686 ? 92.991 145.378 149.825 1.00 96.91 686 LYS D N 1
ATOM 15933 C CA . LYS D 1 686 ? 93.114 146.830 149.841 1.00 96.91 686 LYS D CA 1
ATOM 15934 C C . LYS D 1 686 ? 94.575 147.189 149.586 1.00 96.91 686 LYS D C 1
ATOM 15935 O O . LYS D 1 686 ? 95.447 146.868 150.399 1.00 96.91 686 LYS D O 1
ATOM 15941 N N . TYR D 1 687 ? 94.837 147.843 148.457 1.00 88.04 687 TYR D N 1
ATOM 15942 C CA . TYR D 1 687 ? 96.188 148.216 148.039 1.00 88.04 687 TYR D CA 1
ATOM 15943 C C . TYR D 1 687 ? 96.378 149.702 148.309 1.00 88.04 687 TYR D C 1
ATOM 15944 O O . TYR D 1 687 ? 95.842 150.542 147.587 1.00 88.04 687 TYR D O 1
ATOM 15953 N N . SER D 1 688 ? 97.150 150.031 149.335 1.00 85.01 688 SER D N 1
ATOM 15954 C CA . SER D 1 688 ? 97.450 151.417 149.676 1.00 85.01 688 SER D CA 1
ATOM 15955 C C . SER D 1 688 ? 98.923 151.653 149.394 1.00 85.01 688 SER D C 1
ATOM 15956 O O . SER D 1 688 ? 99.783 151.089 150.075 1.00 85.01 688 SER D O 1
ATOM 15959 N N . PHE D 1 689 ? 99.221 152.486 148.397 1.00 79.70 689 PHE D N 1
ATOM 15960 C CA . PHE D 1 689 ? 100.608 152.573 147.950 1.00 79.70 689 PHE D CA 1
ATOM 15961 C C . PHE D 1 689 ? 101.413 153.499 148.856 1.00 79.70 689 PHE D C 1
ATOM 15962 O O . PHE D 1 689 ? 102.277 153.043 149.611 1.00 79.70 689 PHE D O 1
ATOM 15970 N N . ALA D 1 690 ? 101.164 154.810 148.767 1.00 81.66 690 ALA D N 1
ATOM 15971 C CA . ALA D 1 690 ? 101.539 155.843 149.740 1.00 81.66 690 ALA D CA 1
ATOM 15972 C C . ALA D 1 690 ? 103.034 156.023 150.012 1.00 81.66 690 ALA D C 1
ATOM 15973 O O . ALA D 1 690 ? 103.426 156.988 150.673 1.00 81.66 690 ALA D O 1
ATOM 15975 N N . PHE D 1 691 ? 103.876 155.146 149.468 1.00 82.08 691 PHE D N 1
ATOM 15976 C CA . PHE D 1 691 ? 105.302 155.075 149.758 1.00 82.08 691 PHE D CA 1
ATOM 15977 C C . PHE D 1 691 ? 106.041 155.050 148.433 1.00 82.08 691 PHE D C 1
ATOM 15978 O O . PHE D 1 691 ? 107.170 155.532 148.320 1.00 82.08 691 PHE D O 1
ATOM 15986 N N . LEU D 1 692 ? 105.387 154.478 147.421 1.00 79.37 692 LEU D N 1
ATOM 15987 C CA . LEU D 1 692 ? 105.931 154.450 146.074 1.00 79.37 692 LEU D CA 1
ATOM 15988 C C . LEU D 1 692 ? 105.897 155.821 145.416 1.00 79.37 692 LEU D C 1
ATOM 15989 O O . LEU D 1 692 ? 106.601 156.038 144.426 1.00 79.37 692 LEU D O 1
ATOM 15994 N N . GLN D 1 693 ? 105.093 156.743 145.934 1.00 94.19 693 GLN D N 1
ATOM 15995 C CA . GLN D 1 693 ? 105.090 158.129 145.491 1.00 94.19 693 GLN D CA 1
ATOM 15996 C C . GLN D 1 693 ? 105.820 158.968 146.529 1.00 94.19 693 GLN D C 1
ATOM 15997 O O . GLN D 1 693 ? 105.404 159.023 147.690 1.00 94.19 693 GLN D O 1
ATOM 16003 N N . CYS D 1 694 ? 106.908 159.610 146.115 1.00 100.96 694 CYS D N 1
ATOM 16004 C CA . CYS D 1 694 ? 107.682 160.452 147.011 1.00 100.96 694 CYS D CA 1
ATOM 16005 C C . CYS D 1 694 ? 107.270 161.896 146.789 1.00 100.96 694 CYS D C 1
ATOM 16006 O O . CYS D 1 694 ? 107.504 162.432 145.695 1.00 100.96 694 CYS D O 1
ATOM 16009 N N . PRO D 1 695 ? 106.633 162.557 147.765 1.00 108.21 695 PRO D N 1
ATOM 16010 C CA . PRO D 1 695 ? 106.270 163.969 147.589 1.00 108.21 695 PRO D CA 1
ATOM 16011 C C . PRO D 1 695 ? 107.483 164.881 147.536 1.00 108.21 695 PRO D C 1
ATOM 16012 O O . PRO D 1 695 ? 107.626 165.687 146.613 1.00 108.21 695 PRO D O 1
ATOM 16016 N N . PHE D 1 696 ? 108.345 164.735 148.508 1.00 112.09 696 PHE D N 1
ATOM 16017 C CA . PHE D 1 696 ? 109.536 165.551 148.536 1.00 112.09 696 PHE D CA 1
ATOM 16018 C C . PHE D 1 696 ? 110.675 164.995 147.679 1.00 112.09 696 PHE D C 1
ATOM 16019 O O . PHE D 1 696 ? 111.347 165.751 146.978 1.00 112.09 696 PHE D O 1
ATOM 16027 N N . MET D 1 697 ? 111.007 163.727 147.735 1.00 107.23 697 MET D N 1
ATOM 16028 C CA . MET D 1 697 ? 112.112 163.321 146.864 1.00 107.23 697 MET D CA 1
ATOM 16029 C C . MET D 1 697 ? 111.858 162.006 146.211 1.00 107.23 697 MET D C 1
ATOM 16030 O O . MET D 1 697 ? 111.378 161.981 145.092 1.00 107.23 697 MET D O 1
ATOM 16035 N N . ALA D 1 712 ? 108.261 169.507 143.916 1.00 132.16 712 ALA D N 1
ATOM 16036 C CA . ALA D 1 712 ? 109.604 169.235 144.416 1.00 132.16 712 ALA D CA 1
ATOM 16037 C C . ALA D 1 712 ? 110.512 168.713 143.306 1.00 132.16 712 ALA D C 1
ATOM 16038 O O . ALA D 1 712 ? 111.336 169.451 142.766 1.00 132.16 712 ALA D O 1
ATOM 16040 N N . SER D 1 713 ? 110.357 167.433 142.970 1.00 126.31 713 SER D N 1
ATOM 16041 C CA . SER D 1 713 ? 111.152 166.804 141.928 1.00 126.31 713 SER D CA 1
ATOM 16042 C C . SER D 1 713 ? 110.293 166.528 140.707 1.00 126.31 713 SER D C 1
ATOM 16043 O O . SER D 1 713 ? 109.201 165.960 140.844 1.00 126.31 713 SER D O 1
ATOM 16046 N N . PRO D 1 714 ? 110.737 166.913 139.502 1.00 120.03 714 PRO D N 1
ATOM 16047 C CA . PRO D 1 714 ? 110.024 166.553 138.269 1.00 120.03 714 PRO D CA 1
ATOM 16048 C C . PRO D 1 714 ? 110.417 165.181 137.721 1.00 120.03 714 PRO D C 1
ATOM 16049 O O . PRO D 1 714 ? 110.661 165.013 136.522 1.00 120.03 714 PRO D O 1
ATOM 16053 N N . ILE D 1 715 ? 110.478 164.186 138.596 1.00 105.24 715 ILE D N 1
ATOM 16054 C CA . ILE D 1 715 ? 110.731 162.802 138.208 1.00 105.24 715 ILE D CA 1
ATOM 16055 C C . ILE D 1 715 ? 109.417 162.040 138.367 1.00 105.24 715 ILE D C 1
ATOM 16056 O O . ILE D 1 715 ? 108.832 162.069 139.459 1.00 105.24 715 ILE D O 1
ATOM 16061 N N . PRO D 1 716 ? 108.911 161.393 137.319 1.00 91.77 716 PRO D N 1
ATOM 16062 C CA . PRO D 1 716 ? 107.549 160.841 137.368 1.00 91.77 716 PRO D CA 1
ATOM 16063 C C . PRO D 1 716 ? 107.328 159.647 138.286 1.00 91.77 716 PRO D C 1
ATOM 16064 O O . PRO D 1 716 ? 106.415 159.672 139.117 1.00 91.77 716 PRO D O 1
ATOM 16068 N N . LEU D 1 717 ? 108.134 158.595 138.148 1.00 78.62 717 LEU D N 1
ATOM 16069 C CA . LEU D 1 717 ? 108.035 157.402 138.987 1.00 78.62 717 LEU D CA 1
ATOM 16070 C C . LEU D 1 717 ? 109.347 157.276 139.743 1.00 78.62 717 LEU D C 1
ATOM 16071 O O . LEU D 1 717 ? 110.260 156.569 139.296 1.00 78.62 717 LEU D O 1
ATOM 16076 N N . PRO D 1 718 ? 109.490 157.949 140.888 1.00 74.70 718 PRO D N 1
ATOM 16077 C CA . PRO D 1 718 ? 110.811 158.004 141.528 1.00 74.70 718 PRO D CA 1
ATOM 16078 C C . PRO D 1 718 ? 111.206 156.718 142.231 1.00 74.70 718 PRO D C 1
ATOM 16079 O O . PRO D 1 718 ? 112.387 156.355 142.214 1.00 74.70 718 PRO D O 1
ATOM 16083 N N . ALA D 1 719 ? 110.257 156.011 142.844 1.00 68.98 719 ALA D N 1
ATOM 16084 C CA . ALA D 1 719 ? 110.612 154.802 143.576 1.00 68.98 719 ALA D CA 1
ATOM 16085 C C . ALA D 1 719 ? 110.898 153.642 142.638 1.00 68.98 719 ALA D C 1
ATOM 16086 O O . ALA D 1 719 ? 111.816 152.856 142.886 1.00 68.98 719 ALA D O 1
ATOM 16088 N N . LEU D 1 720 ? 110.126 153.516 141.561 1.00 61.04 720 LEU D N 1
ATOM 16089 C CA . LEU D 1 720 ? 110.335 152.419 140.629 1.00 61.04 720 LEU D CA 1
ATOM 16090 C C . LEU D 1 720 ? 111.553 152.634 139.746 1.00 61.04 720 LEU D C 1
ATOM 16091 O O . LEU D 1 720 ? 112.198 151.661 139.353 1.00 61.04 720 LEU D O 1
ATOM 16096 N N . ASN D 1 721 ? 111.895 153.882 139.427 1.00 64.77 721 ASN D N 1
ATOM 16097 C CA . ASN D 1 721 ? 113.111 154.127 138.661 1.00 64.77 721 ASN D CA 1
ATOM 16098 C C . ASN D 1 721 ? 114.365 153.955 139.498 1.00 64.77 721 ASN D C 1
ATOM 16099 O O . ASN D 1 721 ? 115.451 153.803 138.934 1.00 64.77 721 ASN D O 1
ATOM 16104 N N . THR D 1 722 ? 114.248 153.986 140.823 1.00 63.80 722 THR D N 1
ATOM 16105 C CA . THR D 1 722 ? 115.415 153.763 141.664 1.00 63.80 722 THR D CA 1
ATOM 16106 C C . THR D 1 722 ? 115.712 152.278 141.795 1.00 63.80 722 THR D C 1
ATOM 16107 O O . THR D 1 722 ? 116.874 151.869 141.741 1.00 63.80 722 THR D O 1
ATOM 16111 N N . MET D 1 723 ? 114.681 151.447 141.902 1.00 59.08 723 MET D N 1
ATOM 16112 C CA . MET D 1 723 ? 114.888 150.011 142.007 1.00 59.08 723 MET D CA 1
ATOM 16113 C C . MET D 1 723 ? 115.138 149.340 140.660 1.00 59.08 723 MET D C 1
ATOM 16114 O O . MET D 1 723 ? 115.179 148.111 140.601 1.00 59.08 723 MET D O 1
ATOM 16119 N N . VAL D 1 724 ? 115.304 150.111 139.590 1.00 59.54 724 VAL D N 1
ATOM 16120 C CA . VAL D 1 724 ? 115.781 149.604 138.310 1.00 59.54 724 VAL D CA 1
ATOM 16121 C C . VAL D 1 724 ? 117.271 149.861 138.131 1.00 59.54 724 VAL D C 1
ATOM 16122 O O . VAL D 1 724 ? 118.007 148.972 137.700 1.00 59.54 724 VAL D O 1
ATOM 16126 N N . THR D 1 725 ? 117.737 151.056 138.510 1.00 58.79 725 THR D N 1
ATOM 16127 C CA . THR D 1 725 ? 119.158 151.380 138.432 1.00 58.79 725 THR D CA 1
ATOM 16128 C C . THR D 1 725 ? 120.001 150.563 139.400 1.00 58.79 725 THR D C 1
ATOM 16129 O O . THR D 1 725 ? 121.215 150.460 139.203 1.00 58.79 725 THR D O 1
ATOM 16133 N N . HIS D 1 726 ? 119.393 149.980 140.429 1.00 57.33 726 HIS D N 1
ATOM 16134 C CA . HIS D 1 726 ? 120.081 149.087 141.345 1.00 57.33 726 HIS D CA 1
ATOM 16135 C C . HIS D 1 726 ? 119.847 147.618 141.031 1.00 57.33 726 HIS D C 1
ATOM 16136 O O . HIS D 1 726 ? 120.479 146.763 141.651 1.00 57.33 726 HIS D O 1
ATOM 16143 N N . GLY D 1 727 ? 118.965 147.303 140.090 1.00 56.54 727 GLY D N 1
ATOM 16144 C CA . GLY D 1 727 ? 118.746 145.918 139.718 1.00 56.54 727 GLY D CA 1
ATOM 16145 C C . GLY D 1 727 ? 117.947 145.118 140.717 1.00 56.54 727 GLY D C 1
ATOM 16146 O O . GLY D 1 727 ? 118.154 143.910 140.839 1.00 56.54 727 GLY D O 1
ATOM 16147 N N . ARG D 1 728 ? 117.029 145.762 141.434 1.00 55.66 728 ARG D N 1
ATOM 16148 C CA . ARG D 1 728 ? 116.240 145.112 142.478 1.00 55.66 728 ARG D CA 1
ATOM 16149 C C . ARG D 1 728 ? 115.042 144.433 141.826 1.00 55.66 728 ARG D C 1
ATOM 16150 O O . ARG D 1 728 ? 113.928 144.955 141.795 1.00 55.66 728 ARG D O 1
ATOM 16158 N N . VAL D 1 729 ? 115.278 143.230 141.306 1.00 55.27 729 VAL D N 1
ATOM 16159 C CA . VAL D 1 729 ? 114.251 142.555 140.522 1.00 55.27 729 VAL D CA 1
ATOM 16160 C C . VAL D 1 729 ? 113.179 141.920 141.403 1.00 55.27 729 VAL D C 1
ATOM 16161 O O . VAL D 1 729 ? 112.071 141.651 140.925 1.00 55.27 729 VAL D O 1
ATOM 16165 N N . GLU D 1 730 ? 113.448 141.707 142.689 1.00 62.44 730 GLU D N 1
ATOM 16166 C CA . GLU D 1 730 ? 112.430 141.115 143.548 1.00 62.44 730 GLU D CA 1
ATOM 16167 C C . GLU D 1 730 ? 111.450 142.163 144.057 1.00 62.44 730 GLU D C 1
ATOM 16168 O O . GLU D 1 730 ? 110.278 141.853 144.288 1.00 62.44 730 GLU D O 1
ATOM 16174 N N . LEU D 1 731 ? 111.901 143.406 144.212 1.00 57.33 731 LEU D N 1
ATOM 16175 C CA . LEU D 1 731 ? 110.988 144.488 144.555 1.00 57.33 731 LEU D CA 1
ATOM 16176 C C . LEU D 1 731 ? 110.064 144.834 143.394 1.00 57.33 731 LEU D C 1
ATOM 16177 O O . LEU D 1 731 ? 108.909 145.208 143.616 1.00 57.33 731 LEU D O 1
ATOM 16182 N N . LEU D 1 732 ? 110.551 144.722 142.157 1.00 53.57 732 LEU D N 1
ATOM 16183 C CA . LEU D 1 732 ? 109.723 145.025 140.995 1.00 53.57 732 LEU D CA 1
ATOM 16184 C C . LEU D 1 732 ? 108.679 143.949 140.743 1.00 53.57 732 LEU D C 1
ATOM 16185 O O . LEU D 1 732 ? 107.607 144.246 140.211 1.00 53.57 732 LEU D O 1
ATOM 16190 N N . ALA D 1 733 ? 108.966 142.705 141.105 1.00 60.33 733 ALA D N 1
ATOM 16191 C CA . ALA D 1 733 ? 108.044 141.606 140.872 1.00 60.33 733 ALA D CA 1
ATOM 16192 C C . ALA D 1 733 ? 107.079 141.380 142.023 1.00 60.33 733 ALA D C 1
ATOM 16193 O O . ALA D 1 733 ? 106.263 140.458 141.954 1.00 60.33 733 ALA D O 1
ATOM 16195 N N . HIS D 1 734 ? 107.157 142.178 143.068 1.00 65.93 734 HIS D N 1
ATOM 16196 C CA . HIS D 1 734 ? 106.282 142.058 144.222 1.00 65.93 734 HIS D CA 1
ATOM 16197 C C . HIS D 1 734 ? 104.883 142.553 143.862 1.00 65.93 734 HIS D C 1
ATOM 16198 O O . HIS D 1 734 ? 104.749 143.507 143.096 1.00 65.93 734 HIS D O 1
ATOM 16205 N N . PRO D 1 735 ? 103.828 141.925 144.394 1.00 65.59 735 PRO D N 1
ATOM 16206 C CA . PRO D 1 735 ? 102.458 142.294 144.001 1.00 65.59 735 PRO D CA 1
ATOM 16207 C C . PRO D 1 735 ? 101.986 143.676 144.432 1.00 65.59 735 PRO D C 1
ATOM 16208 O O . PRO D 1 735 ? 100.832 144.009 144.162 1.00 65.59 735 PRO D O 1
ATOM 16212 N N . LEU D 1 736 ? 102.796 144.497 145.094 1.00 68.78 736 LEU D N 1
ATOM 16213 C CA . LEU D 1 736 ? 102.401 145.888 145.270 1.00 68.78 736 LEU D CA 1
ATOM 16214 C C . LEU D 1 736 ? 102.861 146.748 144.103 1.00 68.78 736 LEU D C 1
ATOM 16215 O O . LEU D 1 736 ? 102.143 147.659 143.684 1.00 68.78 736 LEU D O 1
ATOM 16220 N N . SER D 1 737 ? 104.046 146.464 143.557 1.00 65.62 737 SER D N 1
ATOM 16221 C CA . SER D 1 737 ? 104.522 147.198 142.391 1.00 65.62 737 SER D CA 1
ATOM 16222 C C . SER D 1 737 ? 103.772 146.799 141.130 1.00 65.62 737 SER D C 1
ATOM 16223 O O . SER D 1 737 ? 103.580 147.633 140.241 1.00 65.62 737 SER D O 1
ATOM 16226 N N . GLN D 1 738 ? 103.349 145.538 141.032 1.00 67.77 738 GLN D N 1
ATOM 16227 C CA . GLN D 1 738 ? 102.615 145.091 139.855 1.00 67.77 738 GLN D CA 1
ATOM 16228 C C . GLN D 1 738 ? 101.230 145.713 139.792 1.00 67.77 738 GLN D C 1
ATOM 16229 O O . GLN D 1 738 ? 100.756 146.073 138.710 1.00 67.77 738 GLN D O 1
ATOM 16235 N N . LYS D 1 739 ? 100.565 145.853 140.937 1.00 72.98 739 LYS D N 1
ATOM 16236 C CA . LYS D 1 739 ? 99.260 146.494 140.961 1.00 72.98 739 LYS D CA 1
ATOM 16237 C C . LYS D 1 739 ? 99.354 148.004 140.846 1.00 72.98 739 LYS D C 1
ATOM 16238 O O . LYS D 1 739 ? 98.347 148.650 140.551 1.00 72.98 739 LYS D O 1
ATOM 16244 N N . TYR D 1 740 ? 100.527 148.580 141.081 1.00 71.07 740 TYR D N 1
ATOM 16245 C CA . TYR D 1 740 ? 100.707 150.003 140.846 1.00 71.07 740 TYR D CA 1
ATOM 16246 C C . TYR D 1 740 ? 100.955 150.294 139.377 1.00 71.07 740 TYR D C 1
ATOM 16247 O O . TYR D 1 740 ? 100.571 151.361 138.892 1.00 71.07 740 TYR D O 1
ATOM 16256 N N . LEU D 1 741 ? 101.581 149.363 138.655 1.00 70.03 741 LEU D N 1
ATOM 16257 C CA . LEU D 1 741 ? 101.800 149.558 137.228 1.00 70.03 741 LEU D CA 1
ATOM 16258 C C . LEU D 1 741 ? 100.525 149.319 136.434 1.00 70.03 741 LEU D C 1
ATOM 16259 O O . LEU D 1 741 ? 100.160 150.138 135.587 1.00 70.03 741 LEU D O 1
ATOM 16264 N N . GLN D 1 742 ? 99.816 148.222 136.700 1.00 72.61 742 GLN D N 1
ATOM 16265 C CA . GLN D 1 742 ? 98.614 147.962 135.918 1.00 72.61 742 GLN D CA 1
ATOM 16266 C C . GLN D 1 742 ? 97.400 148.730 136.416 1.00 72.61 742 GLN D C 1
ATOM 16267 O O . GLN D 1 742 ? 96.303 148.526 135.892 1.00 72.61 742 GLN D O 1
ATOM 16273 N N . MET D 1 743 ? 97.558 149.593 137.414 1.00 77.17 743 MET D N 1
ATOM 16274 C CA . MET D 1 743 ? 96.576 150.644 137.626 1.00 77.17 743 MET D CA 1
ATOM 16275 C C . MET D 1 743 ? 96.855 151.821 136.705 1.00 77.17 743 MET D C 1
ATOM 16276 O O . MET D 1 743 ? 95.927 152.415 136.148 1.00 77.17 743 MET D O 1
ATOM 16281 N N . LYS D 1 744 ? 98.131 152.164 136.528 1.00 75.62 744 LYS D N 1
ATOM 16282 C CA . LYS D 1 744 ? 98.507 153.217 135.596 1.00 75.62 744 LYS D CA 1
ATOM 16283 C C . LYS D 1 744 ? 98.394 152.758 134.152 1.00 75.62 744 LYS D C 1
ATOM 16284 O O . LYS D 1 744 ? 98.280 153.596 133.253 1.00 75.62 744 LYS D O 1
ATOM 16290 N N . TRP D 1 745 ? 98.433 151.449 133.913 1.00 71.45 745 TRP D N 1
ATOM 16291 C CA . TRP D 1 745 ? 98.258 150.923 132.566 1.00 71.45 745 TRP D CA 1
ATOM 16292 C C . TRP D 1 745 ? 96.810 151.031 132.124 1.00 71.45 745 TRP D C 1
ATOM 16293 O O . TRP D 1 745 ? 96.514 151.622 131.082 1.00 71.45 745 TRP D O 1
ATOM 16304 N N . ASN D 1 746 ? 95.885 150.508 132.929 1.00 75.05 746 ASN D N 1
ATOM 16305 C CA . ASN D 1 746 ? 94.475 150.447 132.567 1.00 75.05 746 ASN D CA 1
ATOM 16306 C C . ASN D 1 746 ? 93.751 151.779 132.681 1.00 75.05 746 ASN D C 1
ATOM 16307 O O . ASN D 1 746 ? 92.538 151.808 132.462 1.00 75.05 746 ASN D O 1
ATOM 16312 N N . SER D 1 747 ? 94.430 152.871 133.016 1.00 78.92 747 SER D N 1
ATOM 16313 C CA . SER D 1 747 ? 93.776 154.168 133.116 1.00 78.92 747 SER D CA 1
ATOM 16314 C C . SER D 1 747 ? 94.097 155.079 131.939 1.00 78.92 747 SER D C 1
ATOM 16315 O O . SER D 1 747 ? 93.187 155.667 131.350 1.00 78.92 747 SER D O 1
ATOM 16318 N N . TYR D 1 748 ? 95.373 155.223 131.587 1.00 82.72 748 TYR D N 1
ATOM 16319 C CA . TYR D 1 748 ? 95.733 156.056 130.447 1.00 82.72 748 TYR D CA 1
ATOM 16320 C C . TYR D 1 748 ? 96.709 155.359 129.507 1.00 82.72 748 TYR D C 1
ATOM 16321 O O . TYR D 1 748 ? 96.731 155.646 128.307 1.00 82.72 748 TYR D O 1
ATOM 16330 N N . GLY D 1 749 ? 97.525 154.456 130.038 1.00 75.16 749 GLY D N 1
ATOM 16331 C CA . GLY D 1 749 ? 98.674 153.962 129.305 1.00 75.16 749 GLY D CA 1
ATOM 16332 C C . GLY D 1 749 ? 98.371 152.873 128.304 1.00 75.16 749 GLY D C 1
ATOM 16333 O O . GLY D 1 749 ? 99.164 152.617 127.398 1.00 75.16 749 GLY D O 1
ATOM 16334 N N . LYS D 1 750 ? 97.224 152.218 128.463 1.00 73.63 750 LYS D N 1
ATOM 16335 C CA . LYS D 1 750 ? 96.837 151.159 127.539 1.00 73.63 750 LYS D CA 1
ATOM 16336 C C . LYS D 1 750 ? 96.406 151.730 126.197 1.00 73.63 750 LYS D C 1
ATOM 16337 O O . LYS D 1 750 ? 96.498 151.048 125.173 1.00 73.63 750 LYS D O 1
ATOM 16343 N N . TYR D 1 751 ? 95.976 152.987 126.171 1.00 74.46 751 TYR D N 1
ATOM 16344 C CA . TYR D 1 751 ? 95.411 153.573 124.970 1.00 74.46 751 TYR D CA 1
ATOM 16345 C C . TYR D 1 751 ? 96.339 154.555 124.275 1.00 74.46 751 TYR D C 1
ATOM 16346 O O . TYR D 1 751 ? 96.028 154.985 123.164 1.00 74.46 751 TYR D O 1
ATOM 16355 N N . PHE D 1 752 ? 97.449 154.935 124.890 1.00 73.33 752 PHE D N 1
ATOM 16356 C CA . PHE D 1 752 ? 98.488 155.652 124.166 1.00 73.33 752 PHE D CA 1
ATOM 16357 C C . PHE D 1 752 ? 99.549 154.713 123.622 1.00 73.33 752 PHE D C 1
ATOM 16358 O O . PHE D 1 752 ? 100.546 155.178 123.067 1.00 73.33 752 PHE D O 1
ATOM 16366 N N . HIS D 1 753 ? 99.354 153.410 123.783 1.00 67.31 753 HIS D N 1
ATOM 16367 C CA . HIS D 1 753 ? 100.195 152.372 123.209 1.00 67.31 753 HIS D CA 1
ATOM 16368 C C . HIS D 1 753 ? 99.482 151.578 122.133 1.00 67.31 753 HIS D C 1
ATOM 16369 O O . HIS D 1 753 ? 100.100 151.198 121.142 1.00 67.31 753 HIS D O 1
ATOM 16376 N N . LEU D 1 754 ? 98.189 151.320 122.309 1.00 64.15 754 LEU D N 1
ATOM 16377 C CA . LEU D 1 754 ? 97.418 150.652 121.269 1.00 64.15 754 LEU D CA 1
ATOM 16378 C C . LEU D 1 754 ? 97.125 151.596 120.112 1.00 64.15 754 LEU D C 1
ATOM 16379 O O . LEU D 1 754 ? 97.193 151.195 118.948 1.00 64.15 754 LEU D O 1
ATOM 16384 N N . ALA D 1 755 ? 96.802 152.852 120.409 1.00 59.31 755 ALA D N 1
ATOM 16385 C CA . ALA D 1 755 ? 96.526 153.807 119.345 1.00 59.31 755 ALA D CA 1
ATOM 16386 C C . ALA D 1 755 ? 97.788 154.274 118.642 1.00 59.31 755 ALA D C 1
ATOM 16387 O O . ALA D 1 755 ? 97.696 154.842 117.555 1.00 59.31 755 ALA D O 1
ATOM 16389 N N . ASN D 1 756 ? 98.956 154.068 119.240 1.00 59.43 756 ASN D N 1
ATOM 16390 C CA . ASN D 1 756 ? 100.200 154.424 118.573 1.00 59.43 756 ASN D CA 1
ATOM 16391 C C . ASN D 1 756 ? 100.625 153.335 117.600 1.00 59.43 756 ASN D C 1
ATOM 16392 O O . ASN D 1 756 ? 101.105 153.630 116.503 1.00 59.43 756 ASN D O 1
ATOM 16397 N N . LEU D 1 757 ? 100.451 152.074 117.984 1.00 54.92 757 LEU D N 1
ATOM 16398 C CA . LEU D 1 757 ? 100.835 150.958 117.134 1.00 54.92 757 LEU D CA 1
ATOM 16399 C C . LEU D 1 757 ? 99.806 150.678 116.050 1.00 54.92 757 LEU D C 1
ATOM 16400 O O . LEU D 1 757 ? 100.111 149.967 115.092 1.00 54.92 757 LEU D O 1
ATOM 16405 N N . LEU D 1 758 ? 98.612 151.248 116.151 1.00 52.94 758 LEU D N 1
ATOM 16406 C CA . LEU D 1 758 ? 97.591 151.008 115.143 1.00 52.94 758 LEU D CA 1
ATOM 16407 C C . LEU D 1 758 ? 97.526 152.113 114.100 1.00 52.94 758 LEU D C 1
ATOM 16408 O O . LEU D 1 758 ? 97.097 151.854 112.973 1.00 52.94 758 LEU D O 1
ATOM 16413 N N . ILE D 1 759 ? 97.946 153.337 114.424 1.00 55.12 759 ILE D N 1
ATOM 16414 C CA . ILE D 1 759 ? 98.005 154.355 113.382 1.00 55.12 759 ILE D CA 1
ATOM 16415 C C . ILE D 1 759 ? 99.330 154.328 112.640 1.00 55.12 759 ILE D C 1
ATOM 16416 O O . ILE D 1 759 ? 99.449 154.962 111.587 1.00 55.12 759 ILE D O 1
ATOM 16421 N N . TYR D 1 760 ? 100.339 153.628 113.160 1.00 50.13 760 TYR D N 1
ATOM 16422 C CA . TYR D 1 760 ? 101.528 153.379 112.356 1.00 50.13 760 TYR D CA 1
ATOM 16423 C C . TYR D 1 760 ? 101.298 152.227 111.392 1.00 50.13 760 TYR D C 1
ATOM 16424 O O . TYR D 1 760 ? 101.806 152.245 110.268 1.00 50.13 760 TYR D O 1
ATOM 16433 N N . SER D 1 761 ? 100.522 151.230 111.804 1.00 49.17 761 SER D N 1
ATOM 16434 C CA . SER D 1 761 ? 100.248 150.082 110.955 1.00 49.17 761 SER D CA 1
ATOM 16435 C C . SER D 1 761 ? 99.201 150.365 109.887 1.00 49.17 761 SER D C 1
ATOM 16436 O O . SER D 1 761 ? 98.894 149.467 109.099 1.00 49.17 761 SER D O 1
ATOM 16439 N N . ILE D 1 762 ? 98.626 151.567 109.859 1.00 51.80 762 ILE D N 1
ATOM 16440 C CA . ILE D 1 762 ? 97.922 152.030 108.669 1.00 51.80 762 ILE D CA 1
ATOM 16441 C C . ILE D 1 762 ? 98.913 152.625 107.680 1.00 51.80 762 ILE D C 1
ATOM 16442 O O . ILE D 1 762 ? 98.790 152.435 106.466 1.00 51.80 762 ILE D O 1
ATOM 16447 N N . PHE D 1 763 ? 99.930 153.323 108.186 1.00 50.98 763 PHE D N 1
ATOM 16448 C CA . PHE D 1 763 ? 100.960 153.882 107.319 1.00 50.98 763 PHE D CA 1
ATOM 16449 C C . PHE D 1 763 ? 101.820 152.803 106.684 1.00 50.98 763 PHE D C 1
ATOM 16450 O O . PHE D 1 763 ? 102.259 152.959 105.543 1.00 50.98 763 PHE D O 1
ATOM 16458 N N . LEU D 1 764 ? 102.061 151.707 107.398 1.00 44.88 764 LEU D N 1
ATOM 16459 C CA . LEU D 1 764 ? 102.910 150.644 106.879 1.00 44.88 764 LEU D CA 1
ATOM 16460 C C . LEU D 1 764 ? 102.248 149.904 105.724 1.00 44.88 764 LEU D C 1
ATOM 16461 O O . LEU D 1 764 ? 102.944 149.386 104.848 1.00 44.88 764 LEU D O 1
ATOM 16466 N N . VAL D 1 765 ? 100.913 149.843 105.693 1.00 50.39 765 VAL D N 1
ATOM 16467 C CA . VAL D 1 765 ? 100.233 149.116 104.630 1.00 50.39 765 VAL D CA 1
ATOM 16468 C C . VAL D 1 765 ? 99.867 150.001 103.454 1.00 50.39 765 VAL D C 1
ATOM 16469 O O . VAL D 1 765 ? 99.392 149.485 102.442 1.00 50.39 765 VAL D O 1
ATOM 16473 N N . PHE D 1 766 ? 100.054 151.314 103.549 1.00 55.72 766 PHE D N 1
ATOM 16474 C CA . PHE D 1 766 ? 99.895 152.166 102.380 1.00 55.72 766 PHE D CA 1
ATOM 16475 C C . PHE D 1 766 ? 101.213 152.541 101.726 1.00 55.72 766 PHE D C 1
ATOM 16476 O O . PHE D 1 766 ? 101.202 153.054 100.606 1.00 55.72 766 PHE D O 1
ATOM 16484 N N . VAL D 1 767 ? 102.339 152.321 102.399 1.00 48.83 767 VAL D N 1
ATOM 16485 C CA . VAL D 1 767 ? 103.630 152.416 101.731 1.00 48.83 767 VAL D CA 1
ATOM 16486 C C . VAL D 1 767 ? 103.918 151.130 100.966 1.00 48.83 767 VAL D C 1
ATOM 16487 O O . VAL D 1 767 ? 104.487 151.155 99.870 1.00 48.83 767 VAL D O 1
ATOM 16491 N N . THR D 1 768 ? 103.480 149.996 101.507 1.00 45.82 768 THR D N 1
ATOM 16492 C CA . THR D 1 768 ? 103.702 148.712 100.853 1.00 45.82 768 THR D CA 1
ATOM 16493 C C . THR D 1 768 ? 102.818 148.555 99.621 1.00 45.82 768 THR D C 1
ATOM 16494 O O . THR D 1 768 ? 103.261 148.021 98.599 1.00 45.82 768 THR D O 1
ATOM 16498 N N . ILE D 1 769 ? 101.578 149.043 99.682 1.00 51.04 769 ILE D N 1
ATOM 16499 C CA . ILE D 1 769 ? 100.686 148.955 98.528 1.00 51.04 769 ILE D CA 1
ATOM 16500 C C . ILE D 1 769 ? 101.108 149.935 97.436 1.00 51.04 769 ILE D C 1
ATOM 16501 O O . ILE D 1 769 ? 101.078 149.599 96.246 1.00 51.04 769 ILE D O 1
ATOM 16506 N N . TYR D 1 770 ? 101.563 151.131 97.817 1.00 55.64 770 TYR D N 1
ATOM 16507 C CA . TYR D 1 770 ? 101.935 152.135 96.821 1.00 55.64 770 TYR D CA 1
ATOM 16508 C C . TYR D 1 770 ? 103.183 151.744 96.042 1.00 55.64 770 TYR D C 1
ATOM 16509 O O . TYR D 1 770 ? 103.326 152.122 94.876 1.00 55.64 770 TYR D O 1
ATOM 16518 N N . SER D 1 771 ? 104.086 150.986 96.651 1.00 53.88 771 SER D N 1
ATOM 16519 C CA . SER D 1 771 ? 105.256 150.526 95.918 1.00 53.88 771 SER D CA 1
ATOM 16520 C C . SER D 1 771 ? 104.916 149.397 94.963 1.00 53.88 771 SER D C 1
ATOM 16521 O O . SER D 1 771 ? 105.520 149.296 93.894 1.00 53.88 771 SER D O 1
ATOM 16524 N N . SER D 1 772 ? 103.956 148.547 95.321 1.00 55.27 772 SER D N 1
ATOM 16525 C CA . SER D 1 772 ? 103.548 147.477 94.427 1.00 55.27 772 SER D CA 1
ATOM 16526 C C . SER D 1 772 ? 102.665 147.978 93.299 1.00 55.27 772 SER D C 1
ATOM 16527 O O . SER D 1 772 ? 102.534 147.291 92.284 1.00 55.27 772 SER D O 1
ATOM 16530 N N . LEU D 1 773 ? 102.053 149.147 93.454 1.00 60.04 773 LEU D N 1
ATOM 16531 C CA . LEU D 1 773 ? 101.291 149.755 92.376 1.00 60.04 773 LEU D CA 1
ATOM 16532 C C . LEU D 1 773 ? 102.153 150.612 91.468 1.00 60.04 773 LEU D C 1
ATOM 16533 O O . LEU D 1 773 ? 101.816 150.791 90.296 1.00 60.04 773 LEU D O 1
ATOM 16538 N N . MET D 1 774 ? 103.255 151.150 91.981 1.00 62.15 774 MET D N 1
ATOM 16539 C CA . MET D 1 774 ? 104.163 151.929 91.153 1.00 62.15 774 MET D CA 1
ATOM 16540 C C . MET D 1 774 ? 104.981 151.033 90.230 1.00 62.15 774 MET D C 1
ATOM 16541 O O . MET D 1 774 ? 105.415 151.472 89.160 1.00 62.15 774 MET D O 1
ATOM 16546 N N . MET D 1 775 ? 105.178 149.773 90.608 1.00 59.59 775 MET D N 1
ATOM 16547 C CA . MET D 1 775 ? 105.949 148.859 89.778 1.00 59.59 775 MET D CA 1
ATOM 16548 C C . MET D 1 775 ? 105.101 148.208 88.703 1.00 59.59 775 MET D C 1
ATOM 16549 O O . MET D 1 775 ? 105.621 147.851 87.643 1.00 59.59 775 MET D O 1
ATOM 16554 N N . ASN D 1 776 ? 103.809 148.047 88.944 1.00 67.30 776 ASN D N 1
ATOM 16555 C CA . ASN D 1 776 ? 102.922 147.473 87.949 1.00 67.30 776 ASN D CA 1
ATOM 16556 C C . ASN D 1 776 ? 102.287 148.521 87.050 1.00 67.30 776 ASN D C 1
ATOM 16557 O O . ASN D 1 776 ? 101.559 148.158 86.123 1.00 67.30 776 ASN D O 1
ATOM 16562 N N . ASN D 1 777 ? 102.542 149.805 87.293 1.00 71.73 777 ASN D N 1
ATOM 16563 C CA . ASN D 1 777 ? 102.008 150.888 86.472 1.00 71.73 777 ASN D CA 1
ATOM 16564 C C . ASN D 1 777 ? 103.170 151.791 86.082 1.00 71.73 777 ASN D C 1
ATOM 16565 O O . ASN D 1 777 ? 103.408 152.815 86.724 1.00 71.73 777 ASN D O 1
ATOM 16570 N N . ILE D 1 778 ? 103.874 151.426 85.016 1.00 79.64 778 ILE D N 1
ATOM 16571 C CA . ILE D 1 778 ? 104.986 152.213 84.502 1.00 79.64 778 ILE D CA 1
ATOM 16572 C C . ILE D 1 778 ? 104.945 152.120 82.982 1.00 79.64 778 ILE D C 1
ATOM 16573 O O . ILE D 1 778 ? 104.520 151.111 82.412 1.00 79.64 778 ILE D O 1
ATOM 16578 N N . GLU D 1 779 ? 105.324 153.209 82.318 1.00 87.08 779 GLU D N 1
ATOM 16579 C CA . GLU D 1 779 ? 105.124 153.341 80.883 1.00 87.08 779 GLU D CA 1
ATOM 16580 C C . GLU D 1 779 ? 106.404 153.826 80.217 1.00 87.08 779 GLU D C 1
ATOM 16581 O O . GLU D 1 779 ? 107.402 154.114 80.882 1.00 87.08 779 GLU D O 1
ATOM 16587 N N . LEU D 1 780 ? 106.338 153.922 78.885 1.00 89.04 780 LEU D N 1
ATOM 16588 C CA . LEU D 1 780 ? 107.432 154.324 77.993 1.00 89.04 780 LEU D CA 1
ATOM 16589 C C . LEU D 1 780 ? 108.692 153.482 78.181 1.00 89.04 780 LEU D C 1
ATOM 16590 O O . LEU D 1 780 ? 109.248 152.959 77.217 1.00 89.04 780 LEU D O 1
ATOM 16595 N N . GLU D 1 819 ? 113.081 158.181 79.038 1.00 94.35 819 GLU D N 1
ATOM 16596 C CA . GLU D 1 819 ? 112.025 158.786 79.839 1.00 94.35 819 GLU D CA 1
ATOM 16597 C C . GLU D 1 819 ? 110.930 157.778 80.133 1.00 94.35 819 GLU D C 1
ATOM 16598 O O . GLU D 1 819 ? 110.608 156.950 79.288 1.00 94.35 819 GLU D O 1
ATOM 16604 N N . GLU D 1 820 ? 110.367 157.844 81.340 1.00 86.93 820 GLU D N 1
ATOM 16605 C CA . GLU D 1 820 ? 109.267 156.979 81.743 1.00 86.93 820 GLU D CA 1
ATOM 16606 C C . GLU D 1 820 ? 108.272 157.783 82.565 1.00 86.93 820 GLU D C 1
ATOM 16607 O O . GLU D 1 820 ? 108.580 158.867 83.064 1.00 86.93 820 GLU D O 1
ATOM 16613 N N . ARG D 1 821 ? 107.069 157.233 82.708 1.00 86.12 821 ARG D N 1
ATOM 16614 C CA . ARG D 1 821 ? 106.006 157.914 83.429 1.00 86.12 821 ARG D CA 1
ATOM 16615 C C . ARG D 1 821 ? 105.070 156.883 84.045 1.00 86.12 821 ARG D C 1
ATOM 16616 O O . ARG D 1 821 ? 105.046 155.719 83.642 1.00 86.12 821 ARG D O 1
ATOM 16624 N N . ILE D 1 822 ? 104.293 157.328 85.030 1.00 83.66 822 ILE D N 1
ATOM 16625 C CA . ILE D 1 822 ? 103.360 156.470 85.752 1.00 83.66 822 ILE D CA 1
ATOM 16626 C C . ILE D 1 822 ? 101.948 156.748 85.256 1.00 83.66 822 ILE D C 1
ATOM 16627 O O . ILE D 1 822 ? 101.550 157.910 85.110 1.00 83.66 822 ILE D O 1
ATOM 16632 N N . ASN D 1 823 ? 101.191 155.682 84.992 1.00 84.63 823 ASN D N 1
ATOM 16633 C CA . ASN D 1 823 ? 99.750 155.788 84.821 1.00 84.63 823 ASN D CA 1
ATOM 16634 C C . ASN D 1 823 ? 99.112 156.228 86.130 1.00 84.63 823 ASN D C 1
ATOM 16635 O O . ASN D 1 823 ? 99.023 155.438 87.075 1.00 84.63 823 ASN D O 1
ATOM 16640 N N . ARG D 1 824 ? 98.656 157.475 86.196 1.00 83.85 824 ARG D N 1
ATOM 16641 C CA . ARG D 1 824 ? 98.063 158.021 87.416 1.00 83.85 824 ARG D CA 1
ATOM 16642 C C . ARG D 1 824 ? 96.660 157.447 87.568 1.00 83.85 824 ARG D C 1
ATOM 16643 O O . ARG D 1 824 ? 95.676 157.990 87.066 1.00 83.85 824 ARG D O 1
ATOM 16651 N N . THR D 1 825 ? 96.578 156.321 88.269 1.00 80.69 825 THR D N 1
ATOM 16652 C CA . THR D 1 825 ? 95.331 155.616 88.510 1.00 80.69 825 THR D CA 1
ATOM 16653 C C . THR D 1 825 ? 94.676 156.177 89.774 1.00 80.69 825 THR D C 1
ATOM 16654 O O . THR D 1 825 ? 95.333 156.782 90.621 1.00 80.69 825 THR D O 1
ATOM 16658 N N . THR D 1 826 ? 93.354 156.005 89.883 1.00 80.15 826 THR D N 1
ATOM 16659 C CA . THR D 1 826 ? 92.641 156.435 91.081 1.00 80.15 826 THR D CA 1
ATOM 16660 C C . THR D 1 826 ? 92.974 155.587 92.303 1.00 80.15 826 THR D C 1
ATOM 16661 O O . THR D 1 826 ? 92.689 156.012 93.426 1.00 80.15 826 THR D O 1
ATOM 16665 N N . ALA D 1 827 ? 93.562 154.403 92.119 1.00 77.44 827 ALA D N 1
ATOM 16666 C CA . ALA D 1 827 ? 94.005 153.614 93.260 1.00 77.44 827 ALA D CA 1
ATOM 16667 C C . ALA D 1 827 ? 95.375 154.046 93.751 1.00 77.44 827 ALA D C 1
ATOM 16668 O O . ALA D 1 827 ? 95.636 153.990 94.955 1.00 77.44 827 ALA D O 1
ATOM 16670 N N . ILE D 1 828 ? 96.262 154.483 92.851 1.00 75.79 828 ILE D N 1
ATOM 16671 C CA . ILE D 1 828 ? 97.561 154.982 93.294 1.00 75.79 828 ILE D CA 1
ATOM 16672 C C . ILE D 1 828 ? 97.482 156.420 93.769 1.00 75.79 828 ILE D C 1
ATOM 16673 O O . ILE D 1 828 ? 98.448 156.926 94.351 1.00 75.79 828 ILE D O 1
ATOM 16678 N N . LEU D 1 829 ? 96.365 157.097 93.529 1.00 75.90 829 LEU D N 1
ATOM 16679 C CA . LEU D 1 829 ? 96.199 158.464 93.991 1.00 75.90 829 LEU D CA 1
ATOM 16680 C C . LEU D 1 829 ? 95.605 158.505 95.389 1.00 75.90 829 LEU D C 1
ATOM 16681 O O . LEU D 1 829 ? 95.966 159.371 96.190 1.00 75.90 829 LEU D O 1
ATOM 16686 N N . PHE D 1 830 ? 94.709 157.569 95.700 1.00 73.87 830 PHE D N 1
ATOM 16687 C CA . PHE D 1 830 ? 94.171 157.480 97.051 1.00 73.87 830 PHE D CA 1
ATOM 16688 C C . PHE D 1 830 ? 95.226 156.994 98.033 1.00 73.87 830 PHE D C 1
ATOM 16689 O O . PHE D 1 830 ? 95.248 157.427 99.188 1.00 73.87 830 PHE D O 1
ATOM 16697 N N . CYS D 1 831 ? 96.113 156.099 97.593 1.00 71.62 831 CYS D N 1
ATOM 16698 C CA . CYS D 1 831 ? 97.238 155.700 98.429 1.00 71.62 831 CYS D CA 1
ATOM 16699 C C . CYS D 1 831 ? 98.283 156.798 98.538 1.00 71.62 831 CYS D C 1
ATOM 16700 O O . CYS D 1 831 ? 99.079 156.789 99.478 1.00 71.62 831 CYS D O 1
ATOM 16703 N N . ALA D 1 832 ? 98.294 157.743 97.602 1.00 69.39 832 ALA D N 1
ATOM 16704 C CA . ALA D 1 832 ? 99.228 158.857 97.672 1.00 69.39 832 ALA D CA 1
ATOM 16705 C C . ALA D 1 832 ? 98.797 159.891 98.703 1.00 69.39 832 ALA D C 1
ATOM 16706 O O . ALA D 1 832 ? 99.641 160.480 99.382 1.00 69.39 832 ALA D O 1
ATOM 16708 N N . VAL D 1 833 ? 97.490 160.125 98.833 1.00 69.33 833 VAL D N 1
ATOM 16709 C CA . VAL D 1 833 ? 96.988 161.180 99.709 1.00 69.33 833 VAL D CA 1
ATOM 16710 C C . VAL D 1 833 ? 97.081 160.763 101.172 1.00 69.33 833 VAL D C 1
ATOM 16711 O O . VAL D 1 833 ? 97.417 161.578 102.037 1.00 69.33 833 VAL D O 1
ATOM 16715 N N . VAL D 1 834 ? 96.829 159.484 101.465 1.00 65.28 834 VAL D N 1
ATOM 16716 C CA . VAL D 1 834 ? 96.899 158.971 102.833 1.00 65.28 834 VAL D CA 1
ATOM 16717 C C . VAL D 1 834 ? 98.322 159.048 103.377 1.00 65.28 834 VAL D C 1
ATOM 16718 O O . VAL D 1 834 ? 98.529 159.297 104.571 1.00 65.28 834 VAL D O 1
ATOM 16722 N N . ILE D 1 835 ? 99.322 158.911 102.506 1.00 63.85 835 ILE D N 1
ATOM 16723 C CA . ILE D 1 835 ? 100.709 159.020 102.946 1.00 63.85 835 ILE D CA 1
ATOM 16724 C C . ILE D 1 835 ? 101.056 160.465 103.285 1.00 63.85 835 ILE D C 1
ATOM 16725 O O . ILE D 1 835 ? 101.635 160.739 104.340 1.00 63.85 835 ILE D O 1
ATOM 16730 N N . VAL D 1 836 ? 100.672 161.414 102.426 1.00 68.74 836 VAL D N 1
ATOM 16731 C CA . VAL D 1 836 ? 101.073 162.801 102.644 1.00 68.74 836 VAL D CA 1
ATOM 16732 C C . VAL D 1 836 ? 100.277 163.449 103.778 1.00 68.74 836 VAL D C 1
ATOM 16733 O O . VAL D 1 836 ? 100.768 164.385 104.418 1.00 68.74 836 VAL D O 1
ATOM 16737 N N . VAL D 1 837 ? 99.078 162.945 104.082 1.00 68.83 837 VAL D N 1
ATOM 16738 C CA . VAL D 1 837 ? 98.343 163.429 105.248 1.00 68.83 837 VAL D CA 1
ATOM 16739 C C . VAL D 1 837 ? 98.994 162.924 106.529 1.00 68.83 837 VAL D C 1
ATOM 16740 O O . VAL D 1 837 ? 99.093 163.659 107.521 1.00 68.83 837 VAL D O 1
ATOM 16744 N N . TYR D 1 838 ? 99.497 161.686 106.514 1.00 63.93 838 TYR D N 1
ATOM 16745 C CA . TYR D 1 838 ? 100.175 161.138 107.685 1.00 63.93 838 TYR D CA 1
ATOM 16746 C C . TYR D 1 838 ? 101.486 161.858 107.978 1.00 63.93 838 TYR D C 1
ATOM 16747 O O . TYR D 1 838 ? 101.881 161.946 109.142 1.00 63.93 838 TYR D O 1
ATOM 16756 N N . ILE D 1 839 ? 102.180 162.362 106.955 1.00 72.00 839 ILE D N 1
ATOM 16757 C CA . ILE D 1 839 ? 103.443 163.058 107.194 1.00 72.00 839 ILE D CA 1
ATOM 16758 C C . ILE D 1 839 ? 103.191 164.407 107.854 1.00 72.00 839 ILE D C 1
ATOM 16759 O O . ILE D 1 839 ? 103.892 164.789 108.799 1.00 72.00 839 ILE D O 1
ATOM 16764 N N . LEU D 1 840 ? 102.180 165.141 107.379 1.00 77.75 840 LEU D N 1
ATOM 16765 C CA . LEU D 1 840 ? 101.883 166.460 107.931 1.00 77.75 840 LEU D CA 1
ATOM 16766 C C . LEU D 1 840 ? 101.348 166.361 109.352 1.00 77.75 840 LEU D C 1
ATOM 16767 O O . LEU D 1 840 ? 101.681 167.188 110.205 1.00 77.75 840 LEU D O 1
ATOM 16772 N N . LEU D 1 841 ? 100.522 165.355 109.623 1.00 81.42 841 LEU D N 1
ATOM 16773 C CA . LEU D 1 841 ? 99.979 165.169 110.959 1.00 81.42 841 LEU D CA 1
ATOM 16774 C C . LEU D 1 841 ? 101.020 164.647 111.941 1.00 81.42 841 LEU D C 1
ATOM 16775 O O . LEU D 1 841 ? 100.900 164.906 113.140 1.00 81.42 841 LEU D O 1
ATOM 16780 N N . ASN D 1 842 ? 102.040 163.934 111.472 1.00 84.88 842 ASN D N 1
ATOM 16781 C CA . ASN D 1 842 ? 103.100 163.449 112.343 1.00 84.88 842 ASN D CA 1
ATOM 16782 C C . ASN D 1 842 ? 104.334 164.343 112.293 1.00 84.88 842 ASN D C 1
ATOM 16783 O O . ASN D 1 842 ? 105.337 164.041 112.943 1.00 84.88 842 ASN D O 1
ATOM 16788 N N . SER D 1 843 ? 104.291 165.433 111.534 1.00 90.64 843 SER D N 1
ATOM 16789 C CA . SER D 1 843 ? 105.289 166.480 111.696 1.00 90.64 843 SER D CA 1
ATOM 16790 C C . SER D 1 843 ? 104.837 167.547 112.677 1.00 90.64 843 SER D C 1
ATOM 16791 O O . SER D 1 843 ? 105.676 168.281 113.208 1.00 90.64 843 SER D O 1
ATOM 16794 N N . MET D 1 844 ? 103.534 167.638 112.936 1.00 96.22 844 MET D N 1
ATOM 16795 C CA . MET D 1 844 ? 103.022 168.456 114.024 1.00 96.22 844 MET D CA 1
ATOM 16796 C C . MET D 1 844 ? 103.138 167.768 115.376 1.00 96.22 844 MET D C 1
ATOM 16797 O O . MET D 1 844 ? 102.778 168.371 116.391 1.00 96.22 844 MET D O 1
ATOM 16802 N N . ARG D 1 845 ? 103.610 166.524 115.413 1.00 99.23 845 ARG D N 1
ATOM 16803 C CA . ARG D 1 845 ? 103.902 165.851 116.669 1.00 99.23 845 ARG D CA 1
ATOM 16804 C C . ARG D 1 845 ? 105.385 165.935 117.002 1.00 99.23 845 ARG D C 1
ATOM 16805 O O . ARG D 1 845 ? 105.751 165.985 118.180 1.00 99.23 845 ARG D O 1
ATOM 16813 N N . GLU D 1 846 ? 106.254 165.960 115.993 1.00 102.88 846 GLU D N 1
ATOM 16814 C CA . GLU D 1 846 ? 107.690 166.024 116.219 1.00 102.88 846 GLU D CA 1
ATOM 16815 C C . GLU D 1 846 ? 108.253 167.427 116.034 1.00 102.88 846 GLU D C 1
ATOM 16816 O O . GLU D 1 846 ? 109.440 167.576 115.732 1.00 102.88 846 GLU D O 1
ATOM 16822 N N . LEU D 1 847 ? 107.420 168.455 116.186 1.00 111.11 847 LEU D N 1
ATOM 16823 C CA . LEU D 1 847 ? 107.885 169.814 116.429 1.00 111.11 847 LEU D CA 1
ATOM 16824 C C . LEU D 1 847 ? 107.516 170.315 117.812 1.00 111.11 847 LEU D C 1
ATOM 16825 O O . LEU D 1 847 ? 108.226 171.159 118.362 1.00 111.11 847 LEU D O 1
ATOM 16830 N N . ILE D 1 848 ? 106.420 169.809 118.379 1.00 115.99 848 ILE D N 1
ATOM 16831 C CA . ILE D 1 848 ? 106.165 169.949 119.806 1.00 115.99 848 ILE D CA 1
ATOM 16832 C C . ILE D 1 848 ? 107.221 169.190 120.601 1.00 115.99 848 ILE D C 1
ATOM 16833 O O . ILE D 1 848 ? 107.638 169.631 121.680 1.00 115.99 848 ILE D O 1
ATOM 16838 N N . GLN D 1 849 ? 107.705 168.067 120.059 1.00 119.94 849 GLN D N 1
ATOM 16839 C CA . GLN D 1 849 ? 108.717 167.255 120.729 1.00 119.94 849 GLN D CA 1
ATOM 16840 C C . GLN D 1 849 ? 110.064 167.968 120.811 1.00 119.94 849 GLN D C 1
ATOM 16841 O O . GLN D 1 849 ? 110.817 167.750 121.767 1.00 119.94 849 GLN D O 1
ATOM 16847 N N . ILE D 1 850 ? 110.376 168.838 119.845 1.00 122.58 850 ILE D N 1
ATOM 16848 C CA . ILE D 1 850 ? 111.664 169.528 119.857 1.00 122.58 850 ILE D CA 1
ATOM 16849 C C . ILE D 1 850 ? 111.698 170.595 120.953 1.00 122.58 850 ILE D C 1
ATOM 16850 O O . ILE D 1 850 ? 112.760 170.870 121.532 1.00 122.58 850 ILE D O 1
ATOM 16855 N N . TYR D 1 851 ? 110.541 171.170 121.298 1.00 124.85 851 TYR D N 1
ATOM 16856 C CA . TYR D 1 851 ? 110.493 172.162 122.373 1.00 124.85 851 TYR D CA 1
ATOM 16857 C C . TYR D 1 851 ? 110.778 171.529 123.731 1.00 124.85 851 TYR D C 1
ATOM 16858 O O . TYR D 1 851 ? 111.438 172.140 124.578 1.00 124.85 851 TYR D O 1
ATOM 16867 N N . GLN D 1 852 ? 110.300 170.309 123.952 1.00 124.83 852 GLN D N 1
ATOM 16868 C CA . GLN D 1 852 ? 110.525 169.621 125.214 1.00 124.83 852 GLN D CA 1
ATOM 16869 C C . GLN D 1 852 ? 111.853 168.880 125.259 1.00 124.83 852 GLN D C 1
ATOM 16870 O O . GLN D 1 852 ? 112.254 168.423 126.334 1.00 124.83 852 GLN D O 1
ATOM 16876 N N . GLN D 1 853 ? 112.538 168.748 124.129 1.00 127.51 853 GLN D N 1
ATOM 16877 C CA . GLN D 1 853 ? 113.763 167.964 124.035 1.00 127.51 853 GLN D CA 1
ATOM 16878 C C . GLN D 1 853 ? 114.803 168.763 123.246 1.00 127.51 853 GLN D C 1
ATOM 16879 O O . GLN D 1 853 ? 115.380 168.293 122.264 1.00 127.51 853 GLN D O 1
ATOM 16885 N N . LYS D 1 854 ? 115.008 170.019 123.652 1.00 130.12 854 LYS D N 1
ATOM 16886 C CA . LYS D 1 854 ? 115.905 170.952 122.973 1.00 130.12 854 LYS D CA 1
ATOM 16887 C C . LYS D 1 854 ? 117.357 170.491 122.978 1.00 130.12 854 LYS D C 1
ATOM 16888 O O . LYS D 1 854 ? 117.987 170.416 124.037 1.00 130.12 854 LYS D O 1
ATOM 16894 N N . LEU D 1 855 ? 117.870 170.149 121.794 1.00 131.98 855 LEU D N 1
ATOM 16895 C CA . LEU D 1 855 ? 119.248 169.772 121.458 1.00 131.98 855 LEU D CA 1
ATOM 16896 C C . LEU D 1 855 ? 119.701 168.446 122.066 1.00 131.98 855 LEU D C 1
ATOM 16897 O O . LEU D 1 855 ? 120.831 168.022 121.804 1.00 131.98 855 LEU D O 1
ATOM 16902 N N . HIS D 1 856 ? 118.869 167.777 122.860 1.00 128.46 856 HIS D N 1
ATOM 16903 C CA . HIS D 1 856 ? 119.053 166.368 123.177 1.00 128.46 856 HIS D CA 1
ATOM 16904 C C . HIS D 1 856 ? 118.126 165.501 122.337 1.00 128.46 856 HIS D C 1
ATOM 16905 O O . HIS D 1 856 ? 117.919 164.325 122.646 1.00 128.46 856 HIS D O 1
ATOM 16912 N N . TYR D 1 857 ? 117.554 166.084 121.282 1.00 114.54 857 TYR D N 1
ATOM 16913 C CA . TYR D 1 857 ? 116.699 165.364 120.349 1.00 114.54 857 TYR D CA 1
ATOM 16914 C C . TYR D 1 857 ? 117.519 164.521 119.385 1.00 114.54 857 TYR D C 1
ATOM 16915 O O . TYR D 1 857 ? 117.057 163.466 118.942 1.00 114.54 857 TYR D O 1
ATOM 16924 N N . ILE D 1 858 ? 118.736 164.965 119.067 1.00 118.04 858 ILE D N 1
ATOM 16925 C CA . ILE D 1 858 ? 119.577 164.266 118.103 1.00 118.04 858 ILE D CA 1
ATOM 16926 C C . ILE D 1 858 ? 120.229 163.024 118.714 1.00 118.04 858 ILE D C 1
ATOM 16927 O O . ILE D 1 858 ? 120.660 162.128 117.977 1.00 118.04 858 ILE D O 1
ATOM 16932 N N . LEU D 1 859 ? 120.273 162.917 120.043 1.00 118.54 859 LEU D N 1
ATOM 16933 C CA . LEU D 1 859 ? 120.905 161.779 120.700 1.00 118.54 859 LEU D CA 1
ATOM 16934 C C . LEU D 1 859 ? 119.994 160.561 120.805 1.00 118.54 859 LEU D C 1
ATOM 16935 O O . LEU D 1 859 ? 120.439 159.521 121.300 1.00 118.54 859 LEU D O 1
ATOM 16940 N N . GLU D 1 860 ? 118.744 160.661 120.352 1.00 111.12 860 GLU D N 1
ATOM 16941 C CA . GLU D 1 860 ? 117.772 159.597 120.582 1.00 111.12 860 GLU D CA 1
ATOM 16942 C C . GLU D 1 860 ? 117.987 158.410 119.647 1.00 111.12 860 GLU D C 1
ATOM 16943 O O . GLU D 1 860 ? 117.805 157.259 120.064 1.00 111.12 860 GLU D O 1
ATOM 16949 N N . THR D 1 861 ? 118.289 158.694 118.366 1.00 104.53 861 THR D N 1
ATOM 16950 C CA . THR D 1 861 ? 118.658 157.797 117.259 1.00 104.53 861 THR D CA 1
ATOM 16951 C C . THR D 1 861 ? 117.441 157.014 116.745 1.00 104.53 861 THR D C 1
ATOM 16952 O O . THR D 1 861 ? 117.484 156.405 115.672 1.00 104.53 861 THR D O 1
ATOM 16956 N N . VAL D 1 862 ? 116.318 157.092 117.451 1.00 94.75 862 VAL D N 1
ATOM 16957 C CA . VAL D 1 862 ? 115.068 156.551 116.940 1.00 94.75 862 VAL D CA 1
ATOM 16958 C C . VAL D 1 862 ? 114.304 157.641 116.195 1.00 94.75 862 VAL D C 1
ATOM 16959 O O . VAL D 1 862 ? 113.538 157.351 115.271 1.00 94.75 862 VAL D O 1
ATOM 16963 N N . ASN D 1 863 ? 114.553 158.904 116.539 1.00 95.84 863 ASN D N 1
ATOM 16964 C CA . ASN D 1 863 ? 113.936 160.004 115.813 1.00 95.84 863 ASN D CA 1
ATOM 16965 C C . ASN D 1 863 ? 114.586 160.218 114.454 1.00 95.84 863 ASN D C 1
ATOM 16966 O O . ASN D 1 863 ? 113.905 160.614 113.506 1.00 95.84 863 ASN D O 1
ATOM 16971 N N . LEU D 1 864 ? 115.888 159.949 114.331 1.00 87.16 864 LEU D N 1
ATOM 16972 C CA . LEU D 1 864 ? 116.552 160.136 113.045 1.00 87.16 864 LEU D CA 1
ATOM 16973 C C . LEU D 1 864 ? 116.151 159.067 112.040 1.00 87.16 864 LEU D C 1
ATOM 16974 O O . LEU D 1 864 ? 116.250 159.293 110.831 1.00 87.16 864 LEU D O 1
ATOM 16979 N N . ILE D 1 865 ? 115.720 157.898 112.515 1.00 79.68 865 ILE D N 1
ATOM 16980 C CA . ILE D 1 865 ? 115.107 156.915 111.629 1.00 79.68 865 ILE D CA 1
ATOM 16981 C C . ILE D 1 865 ? 113.790 157.452 111.086 1.00 79.68 865 ILE D C 1
ATOM 16982 O O . ILE D 1 865 ? 113.453 157.248 109.915 1.00 79.68 865 ILE D O 1
ATOM 16987 N N . SER D 1 866 ? 113.053 158.195 111.911 1.00 76.49 866 SER D N 1
ATOM 16988 C CA . SER D 1 866 ? 111.750 158.690 111.490 1.00 76.49 866 SER D CA 1
ATOM 16989 C C . SER D 1 866 ? 111.861 159.880 110.547 1.00 76.49 866 SER D C 1
ATOM 16990 O O . SER D 1 866 ? 110.943 160.120 109.761 1.00 76.49 866 SER D O 1
ATOM 16993 N N . TRP D 1 867 ? 112.959 160.634 110.592 1.00 81.65 867 TRP D N 1
ATOM 16994 C CA . TRP D 1 867 ? 113.075 161.753 109.664 1.00 81.65 867 TRP D CA 1
ATOM 16995 C C . TRP D 1 867 ? 113.572 161.320 108.295 1.00 81.65 867 TRP D C 1
ATOM 16996 O O . TRP D 1 867 ? 113.218 161.946 107.294 1.00 81.65 867 TRP D O 1
ATOM 17007 N N . VAL D 1 868 ? 114.393 160.273 108.223 1.00 65.65 868 VAL D N 1
ATOM 17008 C CA . VAL D 1 868 ? 114.783 159.743 106.922 1.00 65.65 868 VAL D CA 1
ATOM 17009 C C . VAL D 1 868 ? 113.601 159.029 106.276 1.00 65.65 868 VAL D C 1
ATOM 17010 O O . VAL D 1 868 ? 113.425 159.077 105.054 1.00 65.65 868 VAL D O 1
ATOM 17014 N N . LEU D 1 869 ? 112.745 158.409 107.088 1.00 59.31 869 LEU D N 1
ATOM 17015 C CA . LEU D 1 869 ? 111.576 157.702 106.575 1.00 59.31 869 LEU D CA 1
ATOM 17016 C C . LEU D 1 869 ? 110.525 158.658 106.028 1.00 59.31 869 LEU D C 1
ATOM 17017 O O . LEU D 1 869 ? 109.857 158.348 105.037 1.00 59.31 869 LEU D O 1
ATOM 17022 N N . TYR D 1 870 ? 110.360 159.825 106.650 1.00 66.36 870 TYR D N 1
ATOM 17023 C CA . TYR D 1 870 ? 109.294 160.726 106.226 1.00 66.36 870 TYR D CA 1
ATOM 17024 C C . TYR D 1 870 ? 109.691 161.539 105.003 1.00 66.36 870 TYR D C 1
ATOM 17025 O O . TYR D 1 870 ? 108.839 161.833 104.161 1.00 66.36 870 TYR D O 1
ATOM 17034 N N . ILE D 1 871 ? 110.966 161.911 104.892 1.00 59.67 871 ILE D N 1
ATOM 17035 C CA . ILE D 1 871 ? 111.435 162.639 103.719 1.00 59.67 871 ILE D CA 1
ATOM 17036 C C . ILE D 1 871 ? 111.459 161.728 102.498 1.00 59.67 871 ILE D C 1
ATOM 17037 O O . ILE D 1 871 ? 111.059 162.131 101.400 1.00 59.67 871 ILE D O 1
ATOM 17042 N N . SER D 1 872 ? 111.891 160.478 102.674 1.00 54.35 872 SER D N 1
ATOM 17043 C CA . SER D 1 872 ? 111.980 159.551 101.551 1.00 54.35 872 SER D CA 1
ATOM 17044 C C . SER D 1 872 ? 110.609 159.118 101.055 1.00 54.35 872 SER D C 1
ATOM 17045 O O . SER D 1 872 ? 110.451 158.820 99.868 1.00 54.35 872 SER D O 1
ATOM 17048 N N . ALA D 1 873 ? 109.611 159.082 101.932 1.00 55.91 873 ALA D N 1
ATOM 17049 C CA . ALA D 1 873 ? 108.260 158.753 101.505 1.00 55.91 873 ALA D CA 1
ATOM 17050 C C . ALA D 1 873 ? 107.549 159.925 100.851 1.00 55.91 873 ALA D C 1
ATOM 17051 O O . ALA D 1 873 ? 106.477 159.730 100.272 1.00 55.91 873 ALA D O 1
ATOM 17053 N N . LEU D 1 874 ? 108.103 161.132 100.938 1.00 58.33 874 LEU D N 1
ATOM 17054 C CA . LEU D 1 874 ? 107.599 162.259 100.168 1.00 58.33 874 LEU D CA 1
ATOM 17055 C C . LEU D 1 874 ? 108.207 162.324 98.777 1.00 58.33 874 LEU D C 1
ATOM 17056 O O . LEU D 1 874 ? 107.524 162.706 97.829 1.00 58.33 874 LEU D O 1
ATOM 17061 N N . VAL D 1 875 ? 109.485 161.973 98.637 1.00 57.32 875 VAL D N 1
ATOM 17062 C CA . VAL D 1 875 ? 110.113 161.951 97.320 1.00 57.32 875 VAL D CA 1
ATOM 17063 C C . VAL D 1 875 ? 109.533 160.821 96.477 1.00 57.32 875 VAL D C 1
ATOM 17064 O O . VAL D 1 875 ? 109.382 160.956 95.258 1.00 57.32 875 VAL D O 1
ATOM 17068 N N . MET D 1 876 ? 109.162 159.710 97.119 1.00 57.40 876 MET D N 1
ATOM 17069 C CA . MET D 1 876 ? 108.520 158.587 96.441 1.00 57.40 876 MET D CA 1
ATOM 17070 C C . MET D 1 876 ? 107.165 158.966 95.861 1.00 57.40 876 MET D C 1
ATOM 17071 O O . MET D 1 876 ? 106.784 158.473 94.795 1.00 57.40 876 MET D O 1
ATOM 17076 N N . VAL D 1 877 ? 106.446 159.872 96.523 1.00 64.64 877 VAL D N 1
ATOM 17077 C CA . VAL D 1 877 ? 105.030 160.083 96.246 1.00 64.64 877 VAL D CA 1
ATOM 17078 C C . VAL D 1 877 ? 104.783 161.250 95.291 1.00 64.64 877 VAL D C 1
ATOM 17079 O O . VAL D 1 877 ? 103.660 161.392 94.783 1.00 64.64 877 VAL D O 1
ATOM 17083 N N . THR D 1 878 ? 105.800 162.062 95.002 1.00 70.89 878 THR D N 1
ATOM 17084 C CA . THR D 1 878 ? 105.624 163.199 94.098 1.00 70.89 878 THR D CA 1
ATOM 17085 C C . THR D 1 878 ? 105.269 162.908 92.631 1.00 70.89 878 THR D C 1
ATOM 17086 O O . THR D 1 878 ? 104.636 163.793 92.028 1.00 70.89 878 THR D O 1
ATOM 17090 N N . PRO D 1 879 ? 105.633 161.787 91.981 1.00 75.00 879 PRO D N 1
ATOM 17091 C CA . PRO D 1 879 ? 105.149 161.590 90.599 1.00 75.00 879 PRO D CA 1
ATOM 17092 C C . PRO D 1 879 ? 103.656 161.337 90.467 1.00 75.00 879 PRO D C 1
ATOM 17093 O O . PRO D 1 879 ? 103.157 161.333 89.335 1.00 75.00 879 PRO D O 1
ATOM 17097 N N . ALA D 1 880 ? 102.932 161.110 91.555 1.00 78.90 880 ALA D N 1
ATOM 17098 C CA . ALA D 1 880 ? 101.484 160.991 91.496 1.00 78.90 880 ALA D CA 1
ATOM 17099 C C . ALA D 1 880 ? 100.785 162.337 91.584 1.00 78.90 880 ALA D C 1
ATOM 17100 O O . ALA D 1 880 ? 99.558 162.394 91.462 1.00 78.90 880 ALA D O 1
ATOM 17102 N N . PHE D 1 881 ? 101.535 163.416 91.787 1.00 82.70 881 PHE D N 1
ATOM 17103 C CA . PHE D 1 881 ? 100.978 164.744 91.980 1.00 82.70 881 PHE D CA 1
ATOM 17104 C C . PHE D 1 881 ? 101.282 165.697 90.836 1.00 82.70 881 PHE D C 1
ATOM 17105 O O . PHE D 1 881 ? 100.739 166.806 90.814 1.00 82.70 881 PHE D O 1
ATOM 17113 N N . GLN D 1 882 ? 102.123 165.308 89.898 1.00 91.64 882 GLN D N 1
ATOM 17114 C CA . GLN D 1 882 ? 102.463 166.192 88.804 1.00 91.64 882 GLN D CA 1
ATOM 17115 C C . GLN D 1 882 ? 101.657 165.833 87.561 1.00 91.64 882 GLN D C 1
ATOM 17116 O O . GLN D 1 882 ? 101.251 164.678 87.397 1.00 91.64 882 GLN D O 1
ATOM 17122 N N . PRO D 1 883 ? 101.370 166.813 86.683 1.00 99.34 883 PRO D N 1
ATOM 17123 C CA . PRO D 1 883 ? 100.674 166.501 85.427 1.00 99.34 883 PRO D CA 1
ATOM 17124 C C . PRO D 1 883 ? 101.519 165.632 84.512 1.00 99.34 883 PRO D C 1
ATOM 17125 O O . PRO D 1 883 ? 101.053 164.612 83.998 1.00 99.34 883 PRO D O 1
ATOM 17129 N N . ASP D 1 884 ? 102.769 166.034 84.310 1.00 98.99 884 ASP D N 1
ATOM 17130 C CA . ASP D 1 884 ? 103.759 165.176 83.668 1.00 98.99 884 ASP D CA 1
ATOM 17131 C C . ASP D 1 884 ? 104.305 164.261 84.753 1.00 98.99 884 ASP D C 1
ATOM 17132 O O . ASP D 1 884 ? 105.350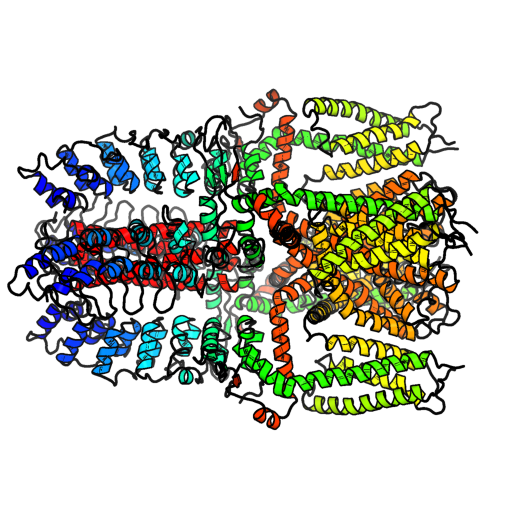 164.523 85.350 1.00 98.99 884 ASP D O 1
ATOM 17137 N N . GLY D 1 885 ? 103.595 163.166 85.011 1.00 89.35 885 GLY D N 1
ATOM 17138 C CA . GLY D 1 885 ? 103.977 162.260 86.076 1.00 89.35 885 GLY D CA 1
ATOM 17139 C C . GLY D 1 885 ? 105.177 161.405 85.734 1.00 89.35 885 GLY D C 1
ATOM 17140 O O . GLY D 1 885 ? 105.059 160.185 85.609 1.00 89.35 885 GLY D O 1
ATOM 17141 N N . GLY D 1 886 ? 106.340 162.034 85.597 1.00 81.61 886 GLY D N 1
ATOM 17142 C CA . GLY D 1 886 ? 107.535 161.336 85.184 1.00 81.61 886 GLY D CA 1
ATOM 17143 C C . GLY D 1 886 ? 108.280 160.721 86.352 1.00 81.61 886 GLY D C 1
ATOM 17144 O O . GLY D 1 886 ? 108.140 161.137 87.496 1.00 81.61 886 GLY D O 1
ATOM 17145 N N . ILE D 1 887 ? 109.088 159.718 86.039 1.00 72.51 887 ILE D N 1
ATOM 17146 C CA . ILE D 1 887 ? 109.844 158.988 87.036 1.00 72.51 887 ILE D CA 1
ATOM 17147 C C . ILE D 1 887 ? 111.327 159.178 86.724 1.00 72.51 887 ILE D C 1
ATOM 17148 O O . ILE D 1 887 ? 111.718 159.515 85.602 1.00 72.51 887 ILE D O 1
ATOM 17153 N N . ASN D 1 888 ? 112.160 159.012 87.750 1.00 67.76 888 ASN D N 1
ATOM 17154 C CA . ASN D 1 888 ? 113.609 159.074 87.615 1.00 67.76 888 ASN D CA 1
ATOM 17155 C C . ASN D 1 888 ? 114.220 158.022 88.525 1.00 67.76 888 ASN D C 1
ATOM 17156 O O . ASN D 1 888 ? 113.513 157.300 89.231 1.00 67.76 888 ASN D O 1
ATOM 17161 N N . THR D 1 889 ? 115.549 157.951 88.535 1.00 60.94 889 THR D N 1
ATOM 17162 C CA . THR D 1 889 ? 116.238 157.033 89.433 1.00 60.94 889 THR D CA 1
ATOM 17163 C C . THR D 1 889 ? 116.362 157.567 90.852 1.00 60.94 889 THR D C 1
ATOM 17164 O O . THR D 1 889 ? 116.955 156.890 91.694 1.00 60.94 889 THR D O 1
ATOM 17168 N N . ILE D 1 890 ? 115.839 158.758 91.136 1.00 59.16 890 ILE D N 1
ATOM 17169 C CA . ILE D 1 890 ? 115.754 159.228 92.511 1.00 59.16 890 ILE D CA 1
ATOM 17170 C C . ILE D 1 890 ? 114.447 158.777 93.158 1.00 59.16 890 ILE D C 1
ATOM 17171 O O . ILE D 1 890 ? 114.332 158.779 94.390 1.00 59.16 890 ILE D O 1
ATOM 17176 N N . HIS D 1 891 ? 113.475 158.343 92.367 1.00 58.60 891 HIS D N 1
ATOM 17177 C CA . HIS D 1 891 ? 112.217 157.875 92.923 1.00 58.60 891 HIS D CA 1
ATOM 17178 C C . HIS D 1 891 ? 112.236 156.384 93.197 1.00 58.60 891 HIS D C 1
ATOM 17179 O O . HIS D 1 891 ? 111.561 155.922 94.120 1.00 58.60 891 HIS D O 1
ATOM 17186 N N . TYR D 1 892 ? 112.979 155.619 92.397 1.00 52.74 892 TYR D N 1
ATOM 17187 C CA . TYR D 1 892 ? 113.216 154.217 92.719 1.00 52.74 892 TYR D CA 1
ATOM 17188 C C . TYR D 1 892 ? 114.079 154.085 93.962 1.00 52.74 892 TYR D C 1
ATOM 17189 O O . TYR D 1 892 ? 113.898 153.156 94.756 1.00 52.74 892 TYR D O 1
ATOM 17198 N N . SER D 1 893 ? 115.038 154.994 94.136 1.00 45.55 893 SER D N 1
ATOM 17199 C CA . SER D 1 893 ? 115.923 154.918 95.288 1.00 45.55 893 SER D CA 1
ATOM 17200 C C . SER D 1 893 ? 115.216 155.371 96.552 1.00 45.55 893 SER D C 1
ATOM 17201 O O . SER D 1 893 ? 115.488 154.853 97.637 1.00 45.55 893 SER D O 1
ATOM 17204 N N . ALA D 1 894 ? 114.305 156.335 96.436 1.00 46.51 894 ALA D N 1
ATOM 17205 C CA . ALA D 1 894 ? 113.551 156.770 97.603 1.00 46.51 894 ALA D CA 1
ATOM 17206 C C . ALA D 1 894 ? 112.497 155.751 97.996 1.00 46.51 894 ALA D C 1
ATOM 17207 O O . ALA D 1 894 ? 112.162 155.637 99.176 1.00 46.51 894 ALA D O 1
ATOM 17209 N N . ALA D 1 895 ? 111.967 155.004 97.028 1.00 44.40 895 ALA D N 1
ATOM 17210 C CA . ALA D 1 895 ? 110.970 153.990 97.340 1.00 44.40 895 ALA D CA 1
ATOM 17211 C C . ALA D 1 895 ? 111.582 152.798 98.051 1.00 44.40 895 ALA D C 1
ATOM 17212 O O . ALA D 1 895 ? 110.913 152.160 98.862 1.00 44.40 895 ALA D O 1
ATOM 17214 N N . SER D 1 896 ? 112.840 152.479 97.764 1.00 40.80 896 SER D N 1
ATOM 17215 C CA . SER D 1 896 ? 113.476 151.341 98.410 1.00 40.80 896 SER D CA 1
ATOM 17216 C C . SER D 1 896 ? 113.965 151.676 99.810 1.00 40.80 896 SER D C 1
ATOM 17217 O O . SER D 1 896 ? 114.062 150.783 100.652 1.00 40.80 896 SER D O 1
ATOM 17220 N N . ILE D 1 897 ? 114.282 152.941 100.075 1.00 39.22 897 ILE D N 1
ATOM 17221 C CA . ILE D 1 897 ? 114.647 153.352 101.425 1.00 39.22 897 ILE D CA 1
ATOM 17222 C C . ILE D 1 897 ? 113.404 153.482 102.296 1.00 39.22 897 ILE D C 1
ATOM 17223 O O . ILE D 1 897 ? 113.428 153.161 103.489 1.00 39.22 897 ILE D O 1
ATOM 17228 N N . ALA D 1 898 ? 112.288 153.915 101.707 1.00 41.06 898 ALA D N 1
ATOM 17229 C CA . ALA D 1 898 ? 111.057 154.083 102.472 1.00 41.06 898 ALA D CA 1
ATOM 17230 C C . ALA D 1 898 ? 110.445 152.744 102.853 1.00 41.06 898 ALA D C 1
ATOM 17231 O O . ALA D 1 898 ? 109.898 152.604 103.946 1.00 41.06 898 ALA D O 1
ATOM 17233 N N . VAL D 1 899 ? 110.525 151.751 101.970 1.00 38.74 899 VAL D N 1
ATOM 17234 C CA . VAL D 1 899 ? 109.938 150.446 102.256 1.00 38.74 899 VAL D CA 1
ATOM 17235 C C . VAL D 1 899 ? 110.803 149.661 103.237 1.00 38.74 899 VAL D C 1
ATOM 17236 O O . VAL D 1 899 ? 110.285 148.951 104.105 1.00 38.74 899 VAL D O 1
ATOM 17240 N N . PHE D 1 900 ? 112.125 149.809 103.157 1.00 33.64 900 PHE D N 1
ATOM 17241 C CA . PHE D 1 900 ? 112.994 149.149 104.123 1.00 33.64 900 PHE D CA 1
ATOM 17242 C C . PHE D 1 900 ? 112.842 149.744 105.516 1.00 33.64 900 PHE D C 1
ATOM 17243 O O . PHE D 1 900 ? 112.717 149.008 106.499 1.00 33.64 900 PHE D O 1
ATOM 17251 N N . LEU D 1 901 ? 112.848 151.069 105.627 1.00 39.61 901 LEU D N 1
ATOM 17252 C CA . LEU D 1 901 ? 112.760 151.692 106.941 1.00 39.61 901 LEU D CA 1
ATOM 17253 C C . LEU D 1 901 ? 111.360 151.648 107.535 1.00 39.61 901 LEU D C 1
ATOM 17254 O O . LEU D 1 901 ? 111.218 151.844 108.742 1.00 39.61 901 LEU D O 1
ATOM 17259 N N . SER D 1 902 ? 110.327 151.406 106.731 1.00 37.61 902 SER D N 1
ATOM 17260 C CA . SER D 1 902 ? 108.990 151.264 107.292 1.00 37.61 902 SER D CA 1
ATOM 17261 C C . SER D 1 902 ? 108.841 149.938 108.015 1.00 37.61 902 SER D C 1
ATOM 17262 O O . SER D 1 902 ? 108.182 149.861 109.055 1.00 37.61 902 SER D O 1
ATOM 17265 N N . TRP D 1 903 ? 109.446 148.885 107.479 1.00 36.82 903 TRP D N 1
ATOM 17266 C CA . TRP D 1 903 ? 109.399 147.578 108.112 1.00 36.82 903 TRP D CA 1
ATOM 17267 C C . TRP D 1 903 ? 110.481 147.408 109.164 1.00 36.82 903 TRP D C 1
ATOM 17268 O O . TRP D 1 903 ? 110.327 146.587 110.067 1.00 36.82 903 TRP D O 1
ATOM 17279 N N . PHE D 1 904 ? 111.576 148.160 109.080 1.00 40.89 904 PHE D N 1
ATOM 17280 C CA . PHE D 1 904 ? 112.575 148.067 110.135 1.00 40.89 904 PHE D CA 1
ATOM 17281 C C . PHE D 1 904 ? 112.122 148.798 111.387 1.00 40.89 904 PHE D C 1
ATOM 17282 O O . PHE D 1 904 ? 112.533 148.441 112.493 1.00 40.89 904 PHE D O 1
ATOM 17290 N N . ARG D 1 905 ? 111.271 149.807 111.236 1.00 46.86 905 ARG D N 1
ATOM 17291 C CA . ARG D 1 905 ? 110.756 150.540 112.380 1.00 46.86 905 ARG D CA 1
ATOM 17292 C C . ARG D 1 905 ? 109.610 149.799 113.057 1.00 46.86 905 ARG D C 1
ATOM 17293 O O . ARG D 1 905 ? 109.259 150.124 114.192 1.00 46.86 905 ARG D O 1
ATOM 17301 N N . LEU D 1 906 ? 109.048 148.784 112.403 1.00 41.64 906 LEU D N 1
ATOM 17302 C CA . LEU D 1 906 ? 108.055 147.938 113.053 1.00 41.64 906 LEU D CA 1
ATOM 17303 C C . LEU D 1 906 ? 108.695 147.027 114.090 1.00 41.64 906 LEU D C 1
ATOM 17304 O O . LEU D 1 906 ? 108.037 146.649 115.061 1.00 41.64 906 LEU D O 1
ATOM 17309 N N . LEU D 1 907 ? 109.973 146.676 113.921 1.00 39.77 907 LEU D N 1
ATOM 17310 C CA . LEU D 1 907 ? 110.661 145.884 114.936 1.00 39.77 907 LEU D CA 1
ATOM 17311 C C . LEU D 1 907 ? 110.871 146.660 116.226 1.00 39.77 907 LEU D C 1
ATOM 17312 O O . LEU D 1 907 ? 111.033 146.054 117.284 1.00 39.77 907 LEU D O 1
ATOM 17317 N N . LEU D 1 908 ? 110.875 147.988 116.166 1.00 46.41 908 LEU D N 1
ATOM 17318 C CA . LEU D 1 908 ? 111.063 148.768 117.377 1.00 46.41 908 LEU D CA 1
ATOM 17319 C C . LEU D 1 908 ? 109.791 148.840 118.215 1.00 46.41 908 LEU D C 1
ATOM 17320 O O . LEU D 1 908 ? 109.853 149.253 119.375 1.00 46.41 908 LEU D O 1
ATOM 17325 N N . PHE D 1 909 ? 108.646 148.445 117.658 1.00 48.23 909 PHE D N 1
ATOM 17326 C CA . PHE D 1 909 ? 107.414 148.324 118.426 1.00 48.23 909 PHE D CA 1
ATOM 17327 C C . PHE D 1 909 ? 107.268 146.963 119.081 1.00 48.23 909 PHE D C 1
ATOM 17328 O O . PHE D 1 909 ? 106.595 146.848 120.108 1.00 48.23 909 PHE D O 1
ATOM 17336 N N . LEU D 1 910 ? 107.867 145.928 118.511 1.00 45.37 910 LEU D N 1
ATOM 17337 C CA . LEU D 1 910 ? 107.734 144.575 119.024 1.00 45.37 910 LEU D CA 1
ATOM 17338 C C . LEU D 1 910 ? 108.726 144.249 120.128 1.00 45.37 910 LEU D C 1
ATOM 17339 O O . LEU D 1 910 ? 108.827 143.084 120.514 1.00 45.37 910 LEU D O 1
ATOM 17344 N N . GLN D 1 911 ? 109.459 145.240 120.642 1.00 48.59 911 GLN D N 1
ATOM 17345 C CA . GLN D 1 911 ? 110.299 145.007 121.810 1.00 48.59 911 GLN D CA 1
ATOM 17346 C C . GLN D 1 911 ? 109.469 144.722 123.047 1.00 48.59 911 GLN D C 1
ATOM 17347 O O . GLN D 1 911 ? 109.936 144.040 123.963 1.00 48.59 911 GLN D O 1
ATOM 17353 N N . ARG D 1 912 ? 108.247 145.239 123.092 1.00 57.99 912 ARG D N 1
ATOM 17354 C CA . ARG D 1 912 ? 107.496 145.379 124.324 1.00 57.99 912 ARG D CA 1
ATOM 17355 C C . ARG D 1 912 ? 106.378 144.362 124.460 1.00 57.99 912 ARG D C 1
ATOM 17356 O O . ARG D 1 912 ? 105.487 144.551 125.290 1.00 57.99 912 ARG D O 1
ATOM 17364 N N . PHE D 1 913 ? 106.395 143.301 123.672 1.00 54.48 913 PHE D N 1
ATOM 17365 C CA . PHE D 1 913 ? 105.414 142.242 123.795 1.00 54.48 913 PHE D CA 1
ATOM 17366 C C . PHE D 1 913 ? 106.018 141.078 124.573 1.00 54.48 913 PHE D C 1
ATOM 17367 O O . PHE D 1 913 ? 107.125 141.168 125.107 1.00 54.48 913 PHE D O 1
ATOM 17375 N N . ASP D 1 914 ? 105.282 139.976 124.658 1.00 59.67 914 ASP D N 1
ATOM 17376 C CA . ASP D 1 914 ? 105.707 138.808 125.412 1.00 59.67 914 ASP D CA 1
ATOM 17377 C C . ASP D 1 914 ? 105.957 137.652 124.458 1.00 59.67 914 ASP D C 1
ATOM 17378 O O . ASP D 1 914 ? 105.190 137.449 123.511 1.00 59.67 914 ASP D O 1
ATOM 17383 N N . GLN D 1 915 ? 107.074 136.950 124.693 1.00 59.17 915 GLN D N 1
ATOM 17384 C CA . GLN D 1 915 ? 107.636 135.833 123.924 1.00 59.17 915 GLN D CA 1
ATOM 17385 C C . GLN D 1 915 ? 108.143 136.226 122.537 1.00 59.17 915 GLN D C 1
ATOM 17386 O O . GLN D 1 915 ? 108.721 135.393 121.836 1.00 59.17 915 GLN D O 1
ATOM 17392 N N . VAL D 1 916 ? 107.941 137.474 122.123 1.00 50.60 916 VAL D N 1
ATOM 17393 C CA . VAL D 1 916 ? 108.437 137.967 120.847 1.00 50.60 916 VAL D CA 1
ATOM 17394 C C . VAL D 1 916 ? 109.124 139.298 121.094 1.00 50.60 916 VAL D C 1
ATOM 17395 O O . VAL D 1 916 ? 109.386 140.058 120.159 1.00 50.60 916 VAL D O 1
ATOM 17399 N N . GLY D 1 917 ? 109.411 139.595 122.350 1.00 39.53 917 GLY D N 1
ATOM 17400 C CA . GLY D 1 917 ? 109.986 140.877 122.679 1.00 39.53 917 GLY D CA 1
ATOM 17401 C C . GLY D 1 917 ? 111.387 140.752 123.216 1.00 39.53 917 GLY D C 1
ATOM 17402 O O . GLY D 1 917 ? 112.144 141.720 123.222 1.00 39.53 917 GLY D O 1
ATOM 17403 N N . ILE D 1 918 ? 111.741 139.557 123.681 1.00 40.32 918 ILE D N 1
ATOM 17404 C CA . ILE D 1 918 ? 113.095 139.333 124.161 1.00 40.32 918 ILE D CA 1
ATOM 17405 C C . ILE D 1 918 ? 114.049 139.081 123.004 1.00 40.32 918 ILE D C 1
ATOM 17406 O O . ILE D 1 918 ? 115.252 139.316 123.141 1.00 40.32 918 ILE D O 1
ATOM 17411 N N . TYR D 1 919 ? 113.546 138.674 121.841 1.00 37.93 919 TYR D N 1
ATOM 17412 C CA . TYR D 1 919 ? 114.413 138.391 120.709 1.00 37.93 919 TYR D CA 1
ATOM 17413 C C . TYR D 1 919 ? 114.739 139.624 119.890 1.00 37.93 919 TYR D C 1
ATOM 17414 O O . TYR D 1 919 ? 115.643 139.568 119.056 1.00 37.93 919 TYR D O 1
ATOM 17423 N N . VAL D 1 920 ? 114.030 140.726 120.104 1.00 34.57 920 VAL D N 1
ATOM 17424 C CA . VAL D 1 920 ? 114.406 141.989 119.490 1.00 34.57 920 VAL D CA 1
ATOM 17425 C C . VAL D 1 920 ? 115.389 142.737 120.387 1.00 34.57 920 VAL D C 1
ATOM 17426 O O . VAL D 1 920 ? 116.214 143.513 119.899 1.00 34.57 920 VAL D O 1
ATOM 17430 N N . VAL D 1 921 ? 115.354 142.481 121.691 1.00 32.76 921 VAL D N 1
ATOM 17431 C CA . VAL D 1 921 ? 116.360 143.034 122.588 1.00 32.76 921 VAL D CA 1
ATOM 17432 C C . VAL D 1 921 ? 117.708 142.362 122.351 1.00 32.76 921 VAL D C 1
ATOM 17433 O O . VAL D 1 921 ? 118.757 143.010 122.414 1.00 32.76 921 VAL D O 1
ATOM 17437 N N . MET D 1 922 ? 117.701 141.068 122.023 1.00 31.46 922 MET D N 1
ATOM 17438 C CA . MET D 1 922 ? 118.935 140.380 121.657 1.00 31.46 922 MET D CA 1
ATOM 17439 C C . MET D 1 922 ? 119.474 140.853 120.315 1.00 31.46 922 MET D C 1
ATOM 17440 O O . MET D 1 922 ? 120.688 140.869 120.112 1.00 31.46 922 MET D O 1
ATOM 17445 N N . PHE D 1 923 ? 118.589 141.223 119.389 1.00 30.69 923 PHE D N 1
ATOM 17446 C CA . PHE D 1 923 ? 119.008 141.698 118.075 1.00 30.69 923 PHE D CA 1
ATOM 17447 C C . PHE D 1 923 ? 119.679 143.057 118.170 1.00 30.69 923 PHE D C 1
ATOM 17448 O O . PHE D 1 923 ? 120.725 143.288 117.560 1.00 30.69 923 PHE D O 1
ATOM 17456 N N . LEU D 1 924 ? 119.085 143.974 118.923 1.00 31.88 924 LEU D N 1
ATOM 17457 C CA . LEU D 1 924 ? 119.587 145.334 119.027 1.00 31.88 924 LEU D CA 1
ATOM 17458 C C . LEU D 1 924 ? 120.701 145.489 120.043 1.00 31.88 924 LEU D C 1
ATOM 17459 O O . LEU D 1 924 ? 121.224 146.594 120.186 1.00 31.88 924 LEU D O 1
ATOM 17464 N N . GLU D 1 925 ? 121.065 144.435 120.762 1.00 39.22 925 GLU D N 1
ATOM 17465 C CA . GLU D 1 925 ? 122.230 144.480 121.628 1.00 39.22 925 GLU D CA 1
ATOM 17466 C C . GLU D 1 925 ? 123.466 143.875 120.984 1.00 39.22 925 GLU D C 1
ATOM 17467 O O . GLU D 1 925 ? 124.568 144.384 121.195 1.00 39.22 925 GLU D O 1
ATOM 17473 N N . ILE D 1 926 ? 123.320 142.844 120.147 1.00 29.40 926 ILE D N 1
ATOM 17474 C CA . ILE D 1 926 ? 124.458 142.396 119.349 1.00 29.40 926 ILE D CA 1
ATOM 17475 C C . ILE D 1 926 ? 124.656 143.243 118.107 1.00 29.40 926 ILE D C 1
ATOM 17476 O O . ILE D 1 926 ? 125.616 143.013 117.368 1.00 29.40 926 ILE D O 1
ATOM 17481 N N . LEU D 1 927 ? 123.774 144.209 117.848 1.00 28.74 927 LEU D N 1
ATOM 17482 C CA . LEU D 1 927 ? 123.992 145.232 116.834 1.00 28.74 927 LEU D CA 1
ATOM 17483 C C . LEU D 1 927 ? 124.798 146.407 117.361 1.00 28.74 927 LEU D C 1
ATOM 17484 O O . LEU D 1 927 ? 125.525 147.040 116.594 1.00 28.74 927 LEU D O 1
ATOM 17489 N N . GLN D 1 928 ? 124.708 146.706 118.656 1.00 36.86 928 GLN D N 1
ATOM 17490 C CA . GLN D 1 928 ? 125.512 147.785 119.216 1.00 36.86 928 GLN D CA 1
ATOM 17491 C C . GLN D 1 928 ? 126.968 147.385 119.367 1.00 36.86 928 GLN D C 1
ATOM 17492 O O . GLN D 1 928 ? 127.852 148.239 119.277 1.00 36.86 928 GLN D O 1
ATOM 17498 N N . THR D 1 929 ? 127.238 146.107 119.619 1.00 34.38 929 THR D N 1
ATOM 17499 C CA . THR D 1 929 ? 128.614 145.635 119.699 1.00 34.38 929 THR D CA 1
ATOM 17500 C C . THR D 1 929 ? 129.233 145.532 118.314 1.00 34.38 929 THR D C 1
ATOM 17501 O O . THR D 1 929 ? 130.411 145.849 118.127 1.00 34.38 929 THR D O 1
ATOM 17505 N N . LEU D 1 930 ? 128.440 145.130 117.325 1.00 32.27 930 LEU D N 1
ATOM 17506 C CA . LEU D 1 930 ? 128.935 144.909 115.976 1.00 32.27 930 LEU D CA 1
ATOM 17507 C C . LEU D 1 930 ? 129.211 146.206 115.225 1.00 32.27 930 LEU D C 1
ATOM 17508 O O . LEU D 1 930 ? 129.913 146.178 114.214 1.00 32.27 930 LEU D O 1
ATOM 17513 N N . ILE D 1 931 ? 128.704 147.341 115.697 1.00 34.36 931 ILE D N 1
ATOM 17514 C CA . ILE D 1 931 ? 129.097 148.614 115.105 1.00 34.36 931 ILE D CA 1
ATOM 17515 C C . ILE D 1 931 ? 130.431 149.079 115.678 1.00 34.36 931 ILE D C 1
ATOM 17516 O O . ILE D 1 931 ? 131.281 149.610 114.956 1.00 34.36 931 ILE D O 1
ATOM 17521 N N . LYS D 1 932 ? 130.665 148.838 116.968 1.00 35.82 932 LYS D N 1
ATOM 17522 C CA . LYS D 1 932 ? 131.937 149.203 117.580 1.00 35.82 932 LYS D CA 1
ATOM 17523 C C . LYS D 1 932 ? 133.093 148.327 117.122 1.00 35.82 932 LYS D C 1
ATOM 17524 O O . LYS D 1 932 ? 134.247 148.703 117.329 1.00 35.82 932 LYS D O 1
ATOM 17530 N N . VAL D 1 933 ? 132.822 147.168 116.529 1.00 35.10 933 VAL D N 1
ATOM 17531 C CA . VAL D 1 933 ? 133.875 146.245 116.127 1.00 35.10 933 VAL D CA 1
ATOM 17532 C C . VAL D 1 933 ? 134.041 146.184 114.615 1.00 35.10 933 VAL D C 1
ATOM 17533 O O . VAL D 1 933 ? 135.074 145.693 114.139 1.00 35.10 933 VAL D O 1
ATOM 17537 N N . LEU D 1 934 ? 133.095 146.704 113.841 1.00 37.28 934 LEU D N 1
ATOM 17538 C CA . LEU D 1 934 ? 133.292 146.851 112.406 1.00 37.28 934 LEU D CA 1
ATOM 17539 C C . LEU D 1 934 ? 133.734 148.248 112.016 1.00 37.28 934 LEU D C 1
ATOM 17540 O O . LEU D 1 934 ? 133.733 148.576 110.830 1.00 37.28 934 LEU D O 1
ATOM 17545 N N . MET D 1 935 ? 134.093 149.083 112.983 1.00 41.97 935 MET D N 1
ATOM 17546 C CA . MET D 1 935 ? 134.868 150.276 112.688 1.00 41.97 935 MET D CA 1
ATOM 17547 C C . MET D 1 935 ? 136.320 150.130 113.099 1.00 41.97 935 MET D C 1
ATOM 17548 O O . MET D 1 935 ? 137.185 150.803 112.535 1.00 41.97 935 MET D O 1
ATOM 17553 N N . VAL D 1 936 ? 136.601 149.264 114.067 1.00 37.33 936 VAL D N 1
ATOM 17554 C CA . VAL D 1 936 ? 137.980 148.921 114.385 1.00 37.33 936 VAL D CA 1
ATOM 17555 C C . VAL D 1 936 ? 138.557 148.024 113.303 1.00 37.33 936 VAL D C 1
ATOM 17556 O O . VAL D 1 936 ? 139.677 148.232 112.830 1.00 37.33 936 VAL D O 1
ATOM 17560 N N . PHE D 1 937 ? 137.797 147.013 112.892 1.00 34.68 937 PHE D N 1
ATOM 17561 C CA . PHE D 1 937 ? 138.244 146.055 111.893 1.00 34.68 937 PHE D CA 1
ATOM 17562 C C . PHE D 1 937 ? 137.705 146.370 110.511 1.00 34.68 937 PHE D C 1
ATOM 17563 O O . PHE D 1 937 ? 137.486 145.464 109.704 1.00 34.68 937 PHE D O 1
ATOM 17571 N N . SER D 1 938 ? 137.453 147.645 110.240 1.00 33.98 938 SER D N 1
ATOM 17572 C CA . SER D 1 938 ? 137.481 148.152 108.882 1.00 33.98 938 SER D CA 1
ATOM 17573 C C . SER D 1 938 ? 138.881 148.572 108.484 1.00 33.98 938 SER D C 1
ATOM 17574 O O . SER D 1 938 ? 139.076 149.046 107.366 1.00 33.98 938 SER D O 1
ATOM 17577 N N . ILE D 1 939 ? 139.845 148.431 109.392 1.00 32.43 939 ILE D N 1
ATOM 17578 C CA . ILE D 1 939 ? 141.248 148.632 109.069 1.00 32.43 939 ILE D CA 1
ATOM 17579 C C . ILE D 1 939 ? 141.793 147.418 108.328 1.00 32.43 939 ILE D C 1
ATOM 17580 O O . ILE D 1 939 ? 142.645 147.549 107.442 1.00 32.43 939 ILE D O 1
ATOM 17585 N N . LEU D 1 940 ? 141.275 146.227 108.625 1.00 30.18 940 LEU D N 1
ATOM 17586 C CA . LEU D 1 940 ? 141.669 145.034 107.888 1.00 30.18 940 LEU D CA 1
ATOM 17587 C C . LEU D 1 940 ? 140.992 144.912 106.532 1.00 30.18 940 LEU D C 1
ATOM 17588 O O . LEU D 1 940 ? 141.412 144.084 105.727 1.00 30.18 940 LEU D O 1
ATOM 17593 N N . ILE D 1 941 ? 139.954 145.693 106.260 1.00 32.08 941 ILE D N 1
ATOM 17594 C CA . ILE D 1 941 ? 139.381 145.681 104.922 1.00 32.08 941 ILE D CA 1
ATOM 17595 C C . ILE D 1 941 ? 140.102 146.687 104.033 1.00 32.08 941 ILE D C 1
ATOM 17596 O O . ILE D 1 941 ? 140.287 146.443 102.839 1.00 32.08 941 ILE D O 1
ATOM 17601 N N . ILE D 1 942 ? 140.582 147.792 104.601 1.00 32.57 942 ILE D N 1
ATOM 17602 C CA . ILE D 1 942 ? 141.440 148.697 103.848 1.00 32.57 942 ILE D CA 1
ATOM 17603 C C . ILE D 1 942 ? 142.813 148.069 103.628 1.00 32.57 942 ILE D C 1
ATOM 17604 O O . ILE D 1 942 ? 143.469 148.330 102.612 1.00 32.57 942 ILE D O 1
ATOM 17609 N N . ALA D 1 943 ? 143.252 147.202 104.544 1.00 27.65 943 ALA D N 1
ATOM 17610 C CA . ALA D 1 943 ? 144.547 146.546 104.397 1.00 27.65 943 ALA D CA 1
ATOM 17611 C C . ALA D 1 943 ? 144.536 145.552 103.246 1.00 27.65 943 ALA D C 1
ATOM 17612 O O . ALA D 1 943 ? 145.393 145.608 102.361 1.00 27.65 943 ALA D O 1
ATOM 17614 N N . PHE D 1 944 ? 143.566 144.636 103.235 1.00 37.39 944 PHE D N 1
ATOM 17615 C CA . PHE D 1 944 ? 143.479 143.661 102.155 1.00 37.39 944 PHE D CA 1
ATOM 17616 C C . PHE D 1 944 ? 142.919 144.262 100.880 1.00 37.39 944 PHE D C 1
ATOM 17617 O O . PHE D 1 944 ? 143.342 143.882 99.789 1.00 37.39 944 PHE D O 1
ATOM 17625 N N . GLY D 1 945 ? 141.962 145.182 100.992 1.00 31.41 945 GLY D N 1
ATOM 17626 C CA . GLY D 1 945 ? 141.320 145.722 99.808 1.00 31.41 945 GLY D CA 1
ATOM 17627 C C . GLY D 1 945 ? 142.232 146.578 98.962 1.00 31.41 945 GLY D C 1
ATOM 17628 O O . GLY D 1 945 ? 142.045 146.674 97.748 1.00 31.41 945 GLY D O 1
ATOM 17629 N N . LEU D 1 946 ? 143.221 147.211 99.580 1.00 32.27 946 LEU D N 1
ATOM 17630 C CA . LEU D 1 946 ? 144.256 147.886 98.814 1.00 32.27 946 LEU D CA 1
ATOM 17631 C C . LEU D 1 946 ? 145.337 146.927 98.351 1.00 32.27 946 LEU D C 1
ATOM 17632 O O . LEU D 1 946 ? 145.997 147.195 97.349 1.00 32.27 946 LEU D O 1
ATOM 17637 N N . ALA D 1 947 ? 145.532 145.811 99.051 1.00 33.16 947 ALA D N 1
ATOM 17638 C CA . ALA D 1 947 ? 146.532 144.840 98.625 1.00 33.16 947 ALA D CA 1
ATOM 17639 C C . ALA D 1 947 ? 146.070 144.066 97.399 1.00 33.16 947 ALA D C 1
ATOM 17640 O O . ALA D 1 947 ? 146.885 143.717 96.543 1.00 33.16 947 ALA D O 1
ATOM 17642 N N . PHE D 1 948 ? 144.771 143.778 97.295 1.00 30.61 948 PHE D N 1
ATOM 17643 C CA . PHE D 1 948 ? 144.264 143.125 96.095 1.00 30.61 948 PHE D CA 1
ATOM 17644 C C . PHE D 1 948 ? 144.127 144.085 94.924 1.00 30.61 948 PHE D C 1
ATOM 17645 O O . PHE D 1 948 ? 144.031 143.632 93.782 1.00 30.61 948 PHE D O 1
ATOM 17653 N N . TYR D 1 949 ? 144.101 145.392 95.175 1.00 37.47 949 TYR D N 1
ATOM 17654 C CA . TYR D 1 949 ? 144.095 146.357 94.083 1.00 37.47 949 TYR D CA 1
ATOM 17655 C C . TYR D 1 949 ? 145.463 146.473 93.427 1.00 37.47 949 TYR D C 1
ATOM 17656 O O . TYR D 1 949 ? 145.551 146.696 92.218 1.00 37.47 949 TYR D O 1
ATOM 17665 N N . ILE D 1 950 ? 146.536 146.336 94.205 1.00 37.99 950 ILE D N 1
ATOM 17666 C CA . ILE D 1 950 ? 147.884 146.372 93.652 1.00 37.99 950 ILE D CA 1
ATOM 17667 C C . ILE D 1 950 ? 148.132 145.155 92.771 1.00 37.99 950 ILE D C 1
ATOM 17668 O O . ILE D 1 950 ? 148.736 145.256 91.698 1.00 37.99 950 ILE D O 1
ATOM 17673 N N . LEU D 1 951 ? 147.629 143.999 93.183 1.00 39.63 951 LEU D N 1
ATOM 17674 C CA . LEU D 1 951 ? 148.018 142.735 92.580 1.00 39.63 951 LEU D CA 1
ATOM 17675 C C . LEU D 1 951 ? 147.129 142.302 91.424 1.00 39.63 951 LEU D C 1
ATOM 17676 O O . LEU D 1 951 ? 147.603 141.597 90.528 1.00 39.63 951 LEU D O 1
ATOM 17681 N N . LEU D 1 952 ? 145.856 142.691 91.413 1.00 39.65 952 LEU D N 1
ATOM 17682 C CA . LEU D 1 952 ? 144.884 142.075 90.518 1.00 39.65 952 LEU D CA 1
ATOM 17683 C C . LEU D 1 952 ? 144.180 143.078 89.611 1.00 39.65 952 LEU D C 1
ATOM 17684 O O . LEU D 1 952 ? 143.129 142.757 89.058 1.00 39.65 952 LEU D O 1
ATOM 17689 N N . SER D 1 953 ? 144.723 144.278 89.431 1.00 46.16 953 SER D N 1
ATOM 17690 C CA . SER D 1 953 ? 144.028 145.279 88.632 1.00 46.16 953 SER D CA 1
ATOM 17691 C C . SER D 1 953 ? 144.600 145.460 87.237 1.00 46.16 953 SER D C 1
ATOM 17692 O O . SER D 1 953 ? 143.863 145.859 86.332 1.00 46.16 953 SER D O 1
ATOM 17695 N N . LYS D 1 954 ? 145.887 145.185 87.031 1.00 57.77 954 LYS D N 1
ATOM 17696 C CA . LYS D 1 954 ? 146.497 145.296 85.712 1.00 57.77 954 LYS D CA 1
ATOM 17697 C C . LYS D 1 954 ? 146.618 143.952 85.010 1.00 57.77 954 LYS D C 1
ATOM 17698 O O . LYS D 1 954 ? 147.587 143.719 84.282 1.00 57.77 954 LYS D O 1
ATOM 17704 N N . ILE D 1 955 ? 145.651 143.067 85.204 1.00 61.43 955 ILE D N 1
ATOM 17705 C CA . ILE D 1 955 ? 145.622 141.801 84.482 1.00 61.43 955 ILE D CA 1
ATOM 17706 C C . ILE D 1 955 ? 145.122 142.057 83.066 1.00 61.43 955 ILE D C 1
ATOM 17707 O O . ILE D 1 955 ? 144.058 142.654 82.870 1.00 61.43 955 ILE D O 1
ATOM 17712 N N . ILE D 1 956 ? 145.909 141.630 82.076 1.00 72.24 956 ILE D N 1
ATOM 17713 C CA . ILE D 1 956 ? 145.577 141.864 80.676 1.00 72.24 956 ILE D CA 1
ATOM 17714 C C . ILE D 1 956 ? 144.412 140.966 80.284 1.00 72.24 956 ILE D C 1
ATOM 17715 O O . ILE D 1 956 ? 144.330 139.808 80.714 1.00 72.24 956 ILE D O 1
ATOM 17720 N N . ASP D 1 957 ? 143.488 141.520 79.475 1.00 79.48 957 ASP D N 1
ATOM 17721 C CA . ASP D 1 957 ? 142.175 140.985 79.118 1.00 79.48 957 ASP D CA 1
ATOM 17722 C C . ASP D 1 957 ? 141.383 140.755 80.400 1.00 79.48 957 ASP D C 1
ATOM 17723 O O . ASP D 1 957 ? 141.242 139.604 80.835 1.00 79.48 957 ASP D O 1
ATOM 17728 N N . PRO D 1 958 ? 140.891 141.825 81.060 1.00 80.36 958 PRO D N 1
ATOM 17729 C CA . PRO D 1 958 ? 140.158 141.634 82.318 1.00 80.36 958 PRO D CA 1
ATOM 17730 C C . PRO D 1 958 ? 138.817 140.947 82.120 1.00 80.36 958 PRO D C 1
ATOM 17731 O O . PRO D 1 958 ? 137.891 141.483 81.503 1.00 80.36 958 PRO D O 1
ATOM 17735 N N . GLN D 1 959 ? 138.725 139.730 82.642 1.00 75.06 959 GLN D N 1
ATOM 17736 C CA . GLN D 1 959 ? 137.505 138.954 82.600 1.00 75.06 959 GLN D CA 1
ATOM 17737 C C . GLN D 1 959 ? 136.482 139.542 83.571 1.00 75.06 959 GLN D C 1
ATOM 17738 O O . GLN D 1 959 ? 136.815 140.399 84.390 1.00 75.06 959 GLN D O 1
ATOM 17744 N N . PRO D 1 960 ? 135.202 139.109 83.488 1.00 70.27 960 PRO D N 1
ATOM 17745 C CA . PRO D 1 960 ? 134.228 139.426 84.548 1.00 70.27 960 PRO D CA 1
ATOM 17746 C C . PRO D 1 960 ? 134.617 139.059 85.978 1.00 70.27 960 PRO D C 1
ATOM 17747 O O . PRO D 1 960 ? 134.050 139.608 86.927 1.00 70.27 960 PRO D O 1
ATOM 17751 N N . ASN D 1 961 ? 135.567 138.137 86.143 1.00 64.80 961 ASN D N 1
ATOM 17752 C CA . ASN D 1 961 ? 136.092 137.811 87.464 1.00 64.80 961 ASN D CA 1
ATOM 17753 C C . ASN D 1 961 ? 136.876 138.978 88.054 1.00 64.80 961 ASN D C 1
ATOM 17754 O O . ASN D 1 961 ? 136.585 139.440 89.163 1.00 64.80 961 ASN D O 1
ATOM 17759 N N . HIS D 1 962 ? 137.876 139.470 87.323 1.00 58.26 962 HIS D N 1
ATOM 17760 C CA . HIS D 1 962 ? 138.795 140.486 87.818 1.00 58.26 962 HIS D CA 1
ATOM 17761 C C . HIS D 1 962 ? 138.336 141.897 87.530 1.00 58.26 962 HIS D C 1
ATOM 17762 O O . HIS D 1 962 ? 139.128 142.832 87.662 1.00 58.26 962 HIS D O 1
ATOM 17769 N N . LEU D 1 963 ? 137.088 142.076 87.136 1.00 50.83 963 LEU D N 1
ATOM 17770 C CA . LEU D 1 963 ? 136.585 143.404 86.850 1.00 50.83 963 LEU D CA 1
ATOM 17771 C C . LEU D 1 963 ? 136.138 144.114 88.115 1.00 50.83 963 LEU D C 1
ATOM 17772 O O . LEU D 1 963 ? 135.830 145.306 88.071 1.00 50.83 963 LEU D O 1
ATOM 17777 N N . SER D 1 964 ? 136.122 143.412 89.243 1.00 41.61 964 SER D N 1
ATOM 17778 C CA . SER D 1 964 ? 135.742 143.969 90.529 1.00 41.61 964 SER D CA 1
ATOM 17779 C C . SER D 1 964 ? 136.927 144.444 91.348 1.00 41.61 964 SER D C 1
ATOM 17780 O O . SER D 1 964 ? 136.731 144.905 92.472 1.00 41.61 964 SER D O 1
ATOM 17783 N N . PHE D 1 965 ? 138.148 144.334 90.829 1.00 37.89 965 PHE D N 1
ATOM 17784 C CA . PHE D 1 965 ? 139.323 144.887 91.486 1.00 37.89 965 PHE D CA 1
ATOM 17785 C C . PHE D 1 965 ? 139.933 146.032 90.697 1.00 37.89 965 PHE D C 1
ATOM 17786 O O . PHE D 1 965 ? 141.124 146.301 90.836 1.00 37.89 965 PHE D O 1
ATOM 17794 N N . SER D 1 966 ? 139.148 146.709 89.867 1.00 41.38 966 SER D N 1
ATOM 17795 C CA . SER D 1 966 ? 139.672 147.785 89.041 1.00 41.38 966 SER D CA 1
ATOM 17796 C C . SER D 1 966 ? 139.528 149.157 89.680 1.00 41.38 966 SER D C 1
ATOM 17797 O O . SER D 1 966 ? 140.027 150.136 89.120 1.00 41.38 966 SER D O 1
ATOM 17800 N N . ASN D 1 967 ? 138.864 149.255 90.824 1.00 43.04 967 ASN D N 1
ATOM 17801 C CA . ASN D 1 967 ? 138.761 150.483 91.595 1.00 43.04 967 ASN D CA 1
ATOM 17802 C C . ASN D 1 967 ? 139.187 150.212 93.027 1.00 43.04 967 ASN D C 1
ATOM 17803 O O . ASN D 1 967 ? 139.308 149.067 93.456 1.00 43.04 967 ASN D O 1
ATOM 17808 N N . ILE D 1 968 ? 139.412 151.287 93.768 1.00 38.23 968 ILE D N 1
ATOM 17809 C CA . ILE D 1 968 ? 139.569 151.200 95.217 1.00 38.23 968 ILE D CA 1
ATOM 17810 C C . ILE D 1 968 ? 138.214 151.096 95.927 1.00 38.23 968 ILE D C 1
ATOM 17811 O O . ILE D 1 968 ? 138.113 150.272 96.846 1.00 38.23 968 ILE D O 1
ATOM 17816 N N . PRO D 1 969 ? 137.141 151.841 95.580 1.00 36.49 969 PRO D N 1
ATOM 17817 C CA . PRO D 1 969 ? 135.856 151.564 96.248 1.00 36.49 969 PRO D CA 1
ATOM 17818 C C . PRO D 1 969 ? 135.228 150.232 95.881 1.00 36.49 969 PRO D C 1
ATOM 17819 O O . PRO D 1 969 ? 134.411 149.726 96.654 1.00 36.49 969 PRO D O 1
ATOM 17823 N N . MET D 1 970 ? 135.566 149.651 94.733 1.00 38.86 970 MET D N 1
ATOM 17824 C CA . MET D 1 970 ? 134.991 148.366 94.362 1.00 38.86 970 MET D CA 1
ATOM 17825 C C . MET D 1 970 ? 135.789 147.213 94.954 1.00 38.86 970 MET D C 1
ATOM 17826 O O . MET D 1 970 ? 135.237 146.135 95.188 1.00 38.86 970 MET D O 1
ATOM 17831 N N . SER D 1 971 ? 137.074 147.428 95.236 1.00 36.25 971 SER D N 1
ATOM 17832 C CA . SER D 1 971 ? 137.874 146.408 95.896 1.00 36.25 971 SER D CA 1
ATOM 17833 C C . SER D 1 971 ? 137.556 146.293 97.375 1.00 36.25 971 SER D C 1
ATOM 17834 O O . SER D 1 971 ? 137.869 145.266 97.981 1.00 36.25 971 SER D O 1
ATOM 17837 N N . LEU D 1 972 ? 136.962 147.320 97.975 1.00 36.40 972 LEU D N 1
ATOM 17838 C CA . LEU D 1 972 ? 136.609 147.239 99.383 1.00 36.40 972 LEU D CA 1
ATOM 17839 C C . LEU D 1 972 ? 135.266 146.552 99.585 1.00 36.40 972 LEU D C 1
ATOM 17840 O O . LEU D 1 972 ? 135.029 145.969 100.646 1.00 36.40 972 LEU D O 1
ATOM 17845 N N . LEU D 1 973 ? 134.376 146.614 98.593 1.00 35.02 973 LEU D N 1
ATOM 17846 C CA . LEU D 1 973 ? 133.152 145.824 98.645 1.00 35.02 973 LEU D CA 1
ATOM 17847 C C . LEU D 1 973 ? 133.408 144.370 98.304 1.00 35.02 973 LEU D C 1
ATOM 17848 O O . LEU D 1 973 ? 132.723 143.487 98.825 1.00 35.02 973 LEU D O 1
ATOM 17853 N N . ARG D 1 974 ? 134.354 144.106 97.407 1.00 32.70 974 ARG D N 1
ATOM 17854 C CA . ARG D 1 974 ? 134.651 142.733 97.032 1.00 32.70 974 ARG D CA 1
ATOM 17855 C C . ARG D 1 974 ? 135.323 141.994 98.175 1.00 32.70 974 ARG D C 1
ATOM 17856 O O . ARG D 1 974 ? 135.007 140.831 98.435 1.00 32.70 974 ARG D O 1
ATOM 17864 N N . THR D 1 975 ? 136.237 142.667 98.876 1.00 29.96 975 THR D N 1
ATOM 17865 C CA . THR D 1 975 ? 136.929 142.079 100.017 1.00 29.96 975 THR D CA 1
ATOM 17866 C C . THR D 1 975 ? 135.972 141.791 101.164 1.00 29.96 975 THR D C 1
ATOM 17867 O O . THR D 1 975 ? 136.139 140.800 101.878 1.00 29.96 975 THR D O 1
ATOM 17871 N N . PHE D 1 976 ? 134.943 142.611 101.330 1.00 30.48 976 PHE D N 1
ATOM 17872 C CA . PHE D 1 976 ? 133.957 142.343 102.361 1.00 30.48 976 PHE D CA 1
ATOM 17873 C C . PHE D 1 976 ? 133.003 141.224 101.975 1.00 30.48 976 PHE D C 1
ATOM 17874 O O . PHE D 1 976 ? 132.446 140.572 102.858 1.00 30.48 976 PHE D O 1
ATOM 17882 N N . SER D 1 977 ? 132.813 140.966 100.686 1.00 33.71 977 SER D N 1
ATOM 17883 C CA . SER D 1 977 ? 131.911 139.896 100.287 1.00 33.71 977 SER D CA 1
ATOM 17884 C C . SER D 1 977 ? 132.604 138.547 100.257 1.00 33.71 977 SER D C 1
ATOM 17885 O O . SER D 1 977 ? 131.937 137.516 100.357 1.00 33.71 977 SER D O 1
ATOM 17888 N N . MET D 1 978 ? 133.925 138.522 100.107 1.00 32.79 978 MET D N 1
ATOM 17889 C CA . MET D 1 978 ? 134.660 137.272 100.016 1.00 32.79 978 MET D CA 1
ATOM 17890 C C . MET D 1 978 ? 135.168 136.800 101.364 1.00 32.79 978 MET D C 1
ATOM 17891 O O . MET D 1 978 ? 135.943 135.846 101.418 1.00 32.79 978 MET D O 1
ATOM 17896 N N . MET D 1 979 ? 134.745 137.439 102.450 1.00 34.04 979 MET D N 1
ATOM 17897 C CA . MET D 1 979 ? 134.842 136.847 103.773 1.00 34.04 979 MET D CA 1
ATOM 17898 C C . MET D 1 979 ? 133.532 136.217 104.210 1.00 34.04 979 MET D C 1
ATOM 17899 O O . MET D 1 979 ? 133.482 135.601 105.276 1.00 34.04 979 MET D O 1
ATOM 17904 N N . LEU D 1 980 ? 132.476 136.365 103.419 1.00 33.18 980 LEU D N 1
ATOM 17905 C CA . LEU D 1 980 ? 131.209 135.700 103.663 1.00 33.18 980 LEU D CA 1
ATOM 17906 C C . LEU D 1 980 ? 131.089 134.380 102.924 1.00 33.18 980 LEU D C 1
ATOM 17907 O O . LEU D 1 980 ? 130.094 133.676 103.109 1.00 33.18 980 LEU D O 1
ATOM 17912 N N . GLY D 1 981 ? 132.058 134.033 102.083 1.00 37.21 981 GLY D N 1
ATOM 17913 C CA . GLY D 1 981 ? 132.073 132.714 101.491 1.00 37.21 981 GLY D CA 1
ATOM 17914 C C . GLY D 1 981 ? 132.375 132.645 100.011 1.00 37.21 981 GLY D C 1
ATOM 17915 O O . GLY D 1 981 ? 132.753 131.584 99.511 1.00 37.21 981 GLY D O 1
ATOM 17916 N N . GLU D 1 982 ? 132.214 133.753 99.293 1.00 40.82 982 GLU D N 1
ATOM 17917 C CA . GLU D 1 982 ? 132.390 133.756 97.842 1.00 40.82 982 GLU D CA 1
ATOM 17918 C C . GLU D 1 982 ? 133.810 134.184 97.508 1.00 40.82 982 GLU D C 1
ATOM 17919 O O . GLU D 1 982 ? 134.077 135.307 97.084 1.00 40.82 982 GLU D O 1
ATOM 17925 N N . LEU D 1 983 ? 134.730 133.249 97.674 1.00 36.25 983 LEU D N 1
ATOM 17926 C CA . LEU D 1 983 ? 136.141 133.559 97.548 1.00 36.25 983 LEU D CA 1
ATOM 17927 C C . LEU D 1 983 ? 136.650 133.371 96.130 1.00 36.25 983 LEU D C 1
ATOM 17928 O O . LEU D 1 983 ? 137.587 134.069 95.728 1.00 36.25 983 LEU D O 1
ATOM 17933 N N . ASP D 1 984 ? 136.034 132.450 95.379 1.00 44.14 984 ASP D N 1
ATOM 17934 C CA . ASP D 1 984 ? 136.286 132.189 93.957 1.00 44.14 984 ASP D CA 1
ATOM 17935 C C . ASP D 1 984 ? 137.755 131.850 93.705 1.00 44.14 984 ASP D C 1
ATOM 17936 O O . ASP D 1 984 ? 138.470 132.554 92.996 1.00 44.14 984 ASP D O 1
ATOM 17941 N N . PHE D 1 985 ? 138.192 130.747 94.315 1.00 38.73 985 PHE D N 1
ATOM 17942 C CA . PHE D 1 985 ? 139.595 130.363 94.238 1.00 38.73 985 PHE D CA 1
ATOM 17943 C C . PHE D 1 985 ? 139.966 129.884 92.844 1.00 38.73 985 PHE D C 1
ATOM 17944 O O . PHE D 1 985 ? 141.017 130.255 92.319 1.00 38.73 985 PHE D O 1
ATOM 17952 N N . VAL D 1 986 ? 139.118 129.077 92.224 1.00 42.56 986 VAL D N 1
ATOM 17953 C CA . VAL D 1 986 ? 139.458 128.430 90.969 1.00 42.56 986 VAL D CA 1
ATOM 17954 C C . VAL D 1 986 ? 138.909 129.192 89.768 1.00 42.56 986 VAL D C 1
ATOM 17955 O O . VAL D 1 986 ? 138.778 128.624 88.697 1.00 42.56 986 VAL D O 1
ATOM 17959 N N . GLY D 1 987 ? 138.568 130.459 89.932 1.00 46.15 987 GLY D N 1
ATOM 17960 C CA . GLY D 1 987 ? 138.144 131.241 88.792 1.00 46.15 987 GLY D CA 1
ATOM 17961 C C . GLY D 1 987 ? 138.975 132.488 88.614 1.00 46.15 987 GLY D C 1
ATOM 17962 O O . GLY D 1 987 ? 139.102 133.010 87.506 1.00 46.15 987 GLY D O 1
ATOM 17963 N N . THR D 1 988 ? 139.551 132.973 89.710 1.00 48.32 988 THR D N 1
ATOM 17964 C CA . THR D 1 988 ? 140.320 134.204 89.708 1.00 48.32 988 THR D CA 1
ATOM 17965 C C . THR D 1 988 ? 141.800 133.987 89.970 1.00 48.32 988 THR D C 1
ATOM 17966 O O . THR D 1 988 ? 142.591 134.898 89.718 1.00 48.32 988 THR D O 1
ATOM 17970 N N . TYR D 1 989 ? 142.193 132.824 90.462 1.00 42.53 989 TYR D N 1
ATOM 17971 C CA . TYR D 1 989 ? 143.588 132.538 90.756 1.00 42.53 989 TYR D CA 1
ATOM 17972 C C . TYR D 1 989 ? 144.125 131.338 90.004 1.00 42.53 989 TYR D C 1
ATOM 17973 O O . TYR D 1 989 ? 145.260 131.375 89.542 1.00 42.53 989 TYR D O 1
ATOM 17982 N N . VAL D 1 990 ? 143.344 130.271 89.868 1.00 47.43 990 VAL D N 1
ATOM 17983 C CA . VAL D 1 990 ? 143.870 129.049 89.276 1.00 47.43 990 VAL D CA 1
ATOM 17984 C C . VAL D 1 990 ? 143.883 129.138 87.759 1.00 47.43 990 VAL D C 1
ATOM 17985 O O . VAL D 1 990 ? 144.913 128.889 87.126 1.00 47.43 990 VAL D O 1
ATOM 17989 N N . ASN D 1 991 ? 142.756 129.498 87.147 1.00 54.66 991 ASN D N 1
ATOM 17990 C CA . ASN D 1 991 ? 142.702 129.489 85.693 1.00 54.66 991 ASN D CA 1
ATOM 17991 C C . ASN D 1 991 ? 143.448 130.643 85.054 1.00 54.66 991 ASN D C 1
ATOM 17992 O O . ASN D 1 991 ? 143.792 130.554 83.874 1.00 54.66 991 ASN D O 1
ATOM 17997 N N . THR D 1 992 ? 143.713 131.711 85.790 1.00 54.04 992 THR D N 1
ATOM 17998 C CA . THR D 1 992 ? 144.552 132.764 85.253 1.00 54.04 992 THR D CA 1
ATOM 17999 C C . THR D 1 992 ? 146.028 132.496 85.468 1.00 54.04 992 THR D C 1
ATOM 18000 O O . THR D 1 992 ? 146.858 133.119 84.802 1.00 54.04 992 THR D O 1
ATOM 18004 N N . TYR D 1 993 ? 146.375 131.578 86.364 1.00 51.27 993 TYR D N 1
ATOM 18005 C CA . TYR D 1 993 ? 147.772 131.220 86.552 1.00 51.27 993 TYR D CA 1
ATOM 18006 C C . TYR D 1 993 ? 148.250 130.271 85.464 1.00 51.27 993 TYR D C 1
ATOM 18007 O O . TYR D 1 993 ? 149.400 130.360 85.025 1.00 51.27 993 TYR D O 1
ATOM 18016 N N . TYR D 1 994 ? 147.385 129.368 85.014 1.00 51.29 994 TYR D N 1
ATOM 18017 C CA . TYR D 1 994 ? 147.746 128.418 83.977 1.00 51.29 994 TYR D CA 1
ATOM 18018 C C . TYR D 1 994 ? 147.521 128.951 82.571 1.00 51.29 994 TYR D C 1
ATOM 18019 O O . TYR D 1 994 ? 148.006 128.344 81.612 1.00 51.29 994 TYR D O 1
ATOM 18028 N N . ARG D 1 995 ? 146.807 130.059 82.417 1.00 58.00 995 ARG D N 1
ATOM 18029 C CA . ARG D 1 995 ? 146.807 130.786 81.158 1.00 58.00 995 ARG D CA 1
ATOM 18030 C C . ARG D 1 995 ? 147.937 131.798 81.077 1.00 58.00 995 ARG D C 1
ATOM 18031 O O . ARG D 1 995 ? 148.006 132.536 80.088 1.00 58.00 995 ARG D O 1
ATOM 18039 N N . ASP D 1 996 ? 148.808 131.833 82.094 1.00 57.93 996 ASP D N 1
ATOM 18040 C CA . ASP D 1 996 ? 149.928 132.772 82.224 1.00 57.93 996 ASP D CA 1
ATOM 18041 C C . ASP D 1 996 ? 149.439 134.220 82.170 1.00 57.93 996 ASP D C 1
ATOM 18042 O O . ASP D 1 996 ? 149.998 135.066 81.474 1.00 57.93 996 ASP D O 1
ATOM 18047 N N . GLN D 1 997 ? 148.364 134.505 82.904 1.00 57.10 997 GLN D N 1
ATOM 18048 C CA . GLN D 1 997 ? 147.778 135.835 82.940 1.00 57.10 997 GLN D CA 1
ATOM 18049 C C . GLN D 1 997 ? 147.815 136.482 84.313 1.00 57.10 997 GLN D C 1
ATOM 18050 O O . GLN D 1 997 ? 147.532 137.678 84.417 1.00 57.10 997 GLN D O 1
ATOM 18056 N N . LEU D 1 998 ? 148.140 135.734 85.360 1.00 50.72 998 LEU D N 1
ATOM 18057 C CA . LEU D 1 998 ? 148.228 136.319 86.689 1.00 50.72 998 LEU D CA 1
ATOM 18058 C C . LEU D 1 998 ? 149.507 137.136 86.774 1.00 50.72 998 LEU D C 1
ATOM 18059 O O . LEU D 1 998 ? 150.592 136.635 86.470 1.00 50.72 998 LEU D O 1
ATOM 18064 N N . LYS D 1 999 ? 149.373 138.403 87.171 1.00 57.73 999 LYS D N 1
ATOM 18065 C CA . LYS D 1 999 ? 150.456 139.370 87.012 1.00 57.73 999 LYS D CA 1
ATOM 18066 C C . LYS D 1 999 ? 151.599 139.101 87.981 1.00 57.73 999 LYS D C 1
ATOM 18067 O O . LYS D 1 999 ? 152.758 138.985 87.572 1.00 57.73 999 LYS D O 1
ATOM 18073 N N . VAL D 1 1000 ? 151.296 139.011 89.271 1.00 52.20 1000 VAL D N 1
ATOM 18074 C CA . VAL D 1 1000 ? 152.301 138.716 90.288 1.00 52.20 1000 VAL D CA 1
ATOM 18075 C C . VAL D 1 1000 ? 151.941 137.369 90.898 1.00 52.20 1000 VAL D C 1
ATOM 18076 O O . VAL D 1 1000 ? 151.114 137.317 91.817 1.00 52.20 1000 VAL D O 1
ATOM 18080 N N . PRO D 1 1001 ? 152.502 136.259 90.400 1.00 48.97 1001 PRO D N 1
ATOM 18081 C CA . PRO D 1 1001 ? 152.014 134.928 90.790 1.00 48.97 1001 PRO D CA 1
ATOM 18082 C C . PRO D 1 1001 ? 152.222 134.536 92.245 1.00 48.97 1001 PRO D C 1
ATOM 18083 O O . PRO D 1 1001 ? 151.247 134.251 92.937 1.00 48.97 1001 PRO D O 1
ATOM 18087 N N . MET D 1 1002 ? 153.461 134.542 92.735 1.00 52.00 1002 MET D N 1
ATOM 18088 C CA . MET D 1 1002 ? 153.742 133.960 94.043 1.00 52.00 1002 MET D CA 1
ATOM 18089 C C . MET D 1 1002 ? 153.287 134.826 95.207 1.00 52.00 1002 MET D C 1
ATOM 18090 O O . MET D 1 1002 ? 153.143 134.312 96.318 1.00 52.00 1002 MET D O 1
ATOM 18095 N N . THR D 1 1003 ? 153.065 136.116 94.989 1.00 43.93 1003 THR D N 1
ATOM 18096 C CA . THR D 1 1003 ? 152.583 136.983 96.054 1.00 43.93 1003 THR D CA 1
ATOM 18097 C C . THR D 1 1003 ? 151.064 136.997 96.115 1.00 43.93 1003 THR D C 1
ATOM 18098 O O . THR D 1 1003 ? 150.491 137.184 97.193 1.00 43.93 1003 THR D O 1
ATOM 18102 N N . SER D 1 1004 ? 150.399 136.754 94.982 1.00 43.00 1004 SER D N 1
ATOM 18103 C CA . SER D 1 1004 ? 148.946 136.661 94.976 1.00 43.00 1004 SER D CA 1
ATOM 18104 C C . SER D 1 1004 ? 148.456 135.440 95.736 1.00 43.00 1004 SER D C 1
ATOM 18105 O O . SER D 1 1004 ? 147.361 135.469 96.301 1.00 43.00 1004 SER D O 1
ATOM 18108 N N . PHE D 1 1005 ? 149.245 134.370 95.771 1.00 36.97 1005 PHE D N 1
ATOM 18109 C CA . PHE D 1 1005 ? 148.920 133.212 96.585 1.00 36.97 1005 PHE D CA 1
ATOM 18110 C C . PHE D 1 1005 ? 149.392 133.347 98.022 1.00 36.97 1005 PHE D C 1
ATOM 18111 O O . PHE D 1 1005 ? 149.075 132.483 98.839 1.00 36.97 1005 PHE D O 1
ATOM 18119 N N . LEU D 1 1006 ? 150.146 134.394 98.348 1.00 37.39 1006 LEU D N 1
ATOM 18120 C CA . LEU D 1 1006 ? 150.547 134.668 99.721 1.00 37.39 1006 LEU D CA 1
ATOM 18121 C C . LEU D 1 1006 ? 149.576 135.602 100.425 1.00 37.39 1006 LEU D C 1
ATOM 18122 O O . LEU D 1 1006 ? 149.259 135.393 101.599 1.00 37.39 1006 LEU D O 1
ATOM 18127 N N . ILE D 1 1007 ? 149.103 136.637 99.728 1.00 35.63 1007 ILE D N 1
ATOM 18128 C CA . ILE D 1 1007 ? 148.099 137.530 100.293 1.00 35.63 1007 ILE D CA 1
ATOM 18129 C C . ILE D 1 1007 ? 146.764 136.808 100.419 1.00 35.63 1007 ILE D C 1
ATOM 18130 O O . ILE D 1 1007 ? 146.023 137.026 101.381 1.00 35.63 1007 ILE D O 1
ATOM 18135 N N . LEU D 1 1008 ? 146.449 135.916 99.478 1.00 34.40 1008 LEU D N 1
ATOM 18136 C CA . LEU D 1 1008 ? 145.215 135.141 99.566 1.00 34.40 1008 LEU D CA 1
ATOM 18137 C C . LEU D 1 1008 ? 145.277 134.118 100.689 1.00 34.40 1008 LEU D C 1
ATOM 18138 O O . LEU D 1 1008 ? 144.271 133.861 101.357 1.00 34.40 1008 LEU D O 1
ATOM 18143 N N . SER D 1 1009 ? 146.447 133.521 100.910 1.00 33.66 1009 SER D N 1
ATOM 18144 C CA . SER D 1 1009 ? 146.585 132.519 101.958 1.00 33.66 1009 SER D CA 1
ATOM 18145 C C . SER D 1 1009 ? 146.506 133.146 103.339 1.00 33.66 1009 SER D C 1
ATOM 18146 O O . SER D 1 1009 ? 145.909 132.569 104.249 1.00 33.66 1009 SER D O 1
ATOM 18149 N N . VAL D 1 1010 ? 147.090 134.332 103.516 1.00 30.79 1010 VAL D N 1
ATOM 18150 C CA . VAL D 1 1010 ? 146.967 135.031 104.789 1.00 30.79 1010 VAL D CA 1
ATOM 18151 C C . VAL D 1 1010 ? 145.598 135.693 104.914 1.00 30.79 1010 VAL D C 1
ATOM 18152 O O . VAL D 1 1010 ? 145.163 135.993 106.030 1.00 30.79 1010 VAL D O 1
ATOM 18156 N N . PHE D 1 1011 ? 144.892 135.903 103.798 1.00 27.14 1011 PHE D N 1
ATOM 18157 C CA . PHE D 1 1011 ? 143.501 136.338 103.865 1.00 27.14 1011 PHE D CA 1
ATOM 18158 C C . PHE D 1 1011 ? 142.632 135.258 104.484 1.00 27.14 1011 PHE D C 1
ATOM 18159 O O . PHE D 1 1011 ? 141.879 135.528 105.420 1.00 27.14 1011 PHE D O 1
ATOM 18167 N N . MET D 1 1012 ? 142.756 134.018 103.994 1.00 32.36 1012 MET D N 1
ATOM 18168 C CA . MET D 1 1012 ? 141.882 132.928 104.418 1.00 32.36 1012 MET D CA 1
ATOM 18169 C C . MET D 1 1012 ? 142.101 132.540 105.871 1.00 32.36 1012 MET D C 1
ATOM 18170 O O . MET D 1 1012 ? 141.199 131.977 106.494 1.00 32.36 1012 MET D O 1
ATOM 18175 N N . ILE D 1 1013 ? 143.286 132.813 106.417 1.00 30.53 1013 ILE D N 1
ATOM 18176 C CA . ILE D 1 1013 ? 143.552 132.524 107.822 1.00 30.53 1013 ILE D CA 1
ATOM 18177 C C . ILE D 1 1013 ? 142.730 133.437 108.717 1.00 30.53 1013 ILE D C 1
ATOM 18178 O O . ILE D 1 1013 ? 142.099 132.984 109.675 1.00 30.53 1013 ILE D O 1
ATOM 18183 N N . LEU D 1 1014 ? 142.703 134.732 108.418 1.00 34.60 1014 LEU D N 1
ATOM 18184 C CA . LEU D 1 1014 ? 142.191 135.668 109.399 1.00 34.60 1014 LEU D CA 1
ATOM 18185 C C . LEU D 1 1014 ? 140.932 136.431 109.013 1.00 34.60 1014 LEU D C 1
ATOM 18186 O O . LEU D 1 1014 ? 140.249 136.916 109.918 1.00 34.60 1014 LEU D O 1
ATOM 18191 N N . MET D 1 1015 ? 140.602 136.580 107.733 1.00 34.40 1015 MET D N 1
ATOM 18192 C CA . MET D 1 1015 ? 139.309 137.221 107.505 1.00 34.40 1015 MET D CA 1
ATOM 18193 C C . MET D 1 1015 ? 138.112 136.255 107.549 1.00 34.40 1015 MET D C 1
ATOM 18194 O O . MET D 1 1015 ? 137.220 136.495 108.366 1.00 34.40 1015 MET D O 1
ATOM 18199 N N . PRO D 1 1016 ? 138.009 135.163 106.763 1.00 32.21 1016 PRO D N 1
ATOM 18200 C CA . PRO D 1 1016 ? 136.799 134.340 106.882 1.00 32.21 1016 PRO D CA 1
ATOM 18201 C C . PRO D 1 1016 ? 136.844 133.325 108.003 1.00 32.21 1016 PRO D C 1
ATOM 18202 O O . PRO D 1 1016 ? 135.787 132.803 108.375 1.00 32.21 1016 PRO D O 1
ATOM 18206 N N . ILE D 1 1017 ? 138.015 133.005 108.543 1.00 30.96 1017 ILE D N 1
ATOM 18207 C CA . ILE D 1 1017 ? 138.075 132.150 109.718 1.00 30.96 1017 ILE D CA 1
ATOM 18208 C C . ILE D 1 1017 ? 138.071 133.016 110.964 1.00 30.96 1017 ILE D C 1
ATOM 18209 O O . ILE D 1 1017 ? 137.114 132.993 111.731 1.00 30.96 1017 ILE D O 1
ATOM 18214 N N . LEU D 1 1018 ? 139.100 133.834 111.150 1.00 31.88 1018 LEU D N 1
ATOM 18215 C CA . LEU D 1 1018 ? 139.352 134.376 112.479 1.00 31.88 1018 LEU D CA 1
ATOM 18216 C C . LEU D 1 1018 ? 138.497 135.593 112.797 1.00 31.88 1018 LEU D C 1
ATOM 18217 O O . LEU D 1 1018 ? 138.144 135.795 113.960 1.00 31.88 1018 LEU D O 1
ATOM 18222 N N . LEU D 1 1019 ? 138.172 136.428 111.814 1.00 37.68 1019 LEU D N 1
ATOM 18223 C CA . LEU D 1 1019 ? 137.318 137.572 112.105 1.00 37.68 1019 LEU D CA 1
ATOM 18224 C C . LEU D 1 1019 ? 135.855 137.174 112.185 1.00 37.68 1019 LEU D C 1
ATOM 18225 O O . LEU D 1 1019 ? 135.105 137.748 112.976 1.00 37.68 1019 LEU D O 1
ATOM 18230 N N . MET D 1 1020 ? 135.435 136.185 111.402 1.00 40.72 1020 MET D N 1
ATOM 18231 C CA . MET D 1 1020 ? 134.066 135.703 111.504 1.00 40.72 1020 MET D CA 1
ATOM 18232 C C . MET D 1 1020 ? 133.844 134.888 112.767 1.00 40.72 1020 MET D C 1
ATOM 18233 O O . MET D 1 1020 ? 132.706 134.774 113.223 1.00 40.72 1020 MET D O 1
ATOM 18238 N N . ASN D 1 1021 ? 134.899 134.314 113.346 1.00 34.42 1021 ASN D N 1
ATOM 18239 C CA . ASN D 1 1021 ? 134.759 133.644 114.631 1.00 34.42 1021 ASN D CA 1
ATOM 18240 C C . ASN D 1 1021 ? 134.822 134.610 115.798 1.00 34.42 1021 ASN D C 1
ATOM 18241 O O . ASN D 1 1021 ? 134.360 134.266 116.887 1.00 34.42 1021 ASN D O 1
ATOM 18246 N N . LEU D 1 1022 ? 135.415 135.788 115.611 1.00 37.68 1022 LEU D N 1
ATOM 18247 C CA . LEU D 1 1022 ? 135.305 136.836 116.618 1.00 37.68 1022 LEU D CA 1
ATOM 18248 C C . LEU D 1 1022 ? 133.871 137.314 116.739 1.00 37.68 1022 LEU D C 1
ATOM 18249 O O . LEU D 1 1022 ? 133.384 137.557 117.842 1.00 37.68 1022 LEU D O 1
ATOM 18254 N N . LEU D 1 1023 ? 133.168 137.427 115.614 1.00 56.25 1023 LEU D N 1
ATOM 18255 C CA . LEU D 1 1023 ? 131.802 137.929 115.637 1.00 56.25 1023 LEU D CA 1
ATOM 18256 C C . LEU D 1 1023 ? 130.822 136.891 116.163 1.00 56.25 1023 LEU D C 1
ATOM 18257 O O . LEU D 1 1023 ? 129.800 137.258 116.742 1.00 56.25 1023 LEU D O 1
ATOM 18262 N N . ILE D 1 1024 ? 131.099 135.601 115.961 1.00 40.13 1024 ILE D N 1
ATOM 18263 C CA . ILE D 1 1024 ? 130.269 134.559 116.563 1.00 40.13 1024 ILE D CA 1
ATOM 18264 C C . ILE D 1 1024 ? 130.461 134.539 118.070 1.00 40.13 1024 ILE D C 1
ATOM 18265 O O . ILE D 1 1024 ? 129.492 134.457 118.828 1.00 40.13 1024 ILE D O 1
ATOM 18270 N N . GLY D 1 1025 ? 131.707 134.644 118.529 1.00 37.16 1025 GLY D N 1
ATOM 18271 C CA . GLY D 1 1025 ? 131.978 134.557 119.951 1.00 37.16 1025 GLY D CA 1
ATOM 18272 C C . GLY D 1 1025 ? 131.511 135.760 120.740 1.00 37.16 1025 GLY D C 1
ATOM 18273 O O . GLY D 1 1025 ? 131.261 135.651 121.940 1.00 37.16 1025 GLY D O 1
ATOM 18274 N N . LEU D 1 1026 ? 131.393 136.920 120.092 1.00 34.66 1026 LEU D N 1
ATOM 18275 C CA . LEU D 1 1026 ? 130.816 138.079 120.763 1.00 34.66 1026 LEU D CA 1
ATOM 18276 C C . LEU D 1 1026 ? 129.304 137.974 120.850 1.00 34.66 1026 LEU D C 1
ATOM 18277 O O . LEU D 1 1026 ? 128.697 138.551 121.754 1.00 34.66 1026 LEU D O 1
ATOM 18282 N N . ALA D 1 1027 ? 128.679 137.258 119.919 1.00 35.64 1027 ALA D N 1
ATOM 18283 C CA . ALA D 1 1027 ? 127.229 137.142 119.906 1.00 35.64 1027 ALA D CA 1
ATOM 18284 C C . ALA D 1 1027 ? 126.732 136.025 120.804 1.00 35.64 1027 ALA D C 1
ATOM 18285 O O . ALA D 1 1027 ? 125.588 136.069 121.251 1.00 35.64 1027 ALA D O 1
ATOM 18287 N N . VAL D 1 1028 ? 127.552 135.009 121.063 1.00 31.03 1028 VAL D N 1
ATOM 18288 C CA . VAL D 1 1028 ? 127.172 133.971 122.014 1.00 31.03 1028 VAL D CA 1
ATOM 18289 C C . VAL D 1 1028 ? 127.195 134.527 123.430 1.00 31.03 1028 VAL D C 1
ATOM 18290 O O . VAL D 1 1028 ? 126.332 134.209 124.254 1.00 31.03 1028 VAL D O 1
ATOM 18294 N N . GLY D 1 1029 ? 128.145 135.416 123.718 1.00 32.57 1029 GLY D N 1
ATOM 18295 C CA . GLY D 1 1029 ? 128.238 135.992 125.045 1.00 32.57 1029 GLY D CA 1
ATOM 18296 C C . GLY D 1 1029 ? 127.209 137.059 125.338 1.00 32.57 1029 GLY D C 1
ATOM 18297 O O . GLY D 1 1029 ? 126.841 137.255 126.497 1.00 32.57 1029 GLY D O 1
ATOM 18298 N N . ASP D 1 1030 ? 126.737 137.770 124.314 1.00 34.79 1030 ASP D N 1
ATOM 18299 C CA . ASP D 1 1030 ? 125.708 138.779 124.531 1.00 34.79 1030 ASP D CA 1
ATOM 18300 C C . ASP D 1 1030 ? 124.325 138.168 124.670 1.00 34.79 1030 ASP D C 1
ATOM 18301 O O . ASP D 1 1030 ? 123.461 138.759 125.317 1.00 34.79 1030 ASP D O 1
ATOM 18306 N N . ILE D 1 1031 ? 124.085 137.005 124.070 1.00 31.13 1031 ILE D N 1
ATOM 18307 C CA . ILE D 1 1031 ? 122.777 136.372 124.187 1.00 31.13 1031 ILE D CA 1
ATOM 18308 C C . ILE D 1 1031 ? 122.615 135.721 125.553 1.00 31.13 1031 ILE D C 1
ATOM 18309 O O . ILE D 1 1031 ? 121.551 135.812 126.172 1.00 31.13 1031 ILE D O 1
ATOM 18314 N N . GLU D 1 1032 ? 123.672 135.112 126.082 1.00 36.57 1032 GLU D N 1
ATOM 18315 C CA . GLU D 1 1032 ? 123.567 134.540 127.417 1.00 36.57 1032 GLU D CA 1
ATOM 18316 C C . GLU D 1 1032 ? 123.681 135.584 128.517 1.00 36.57 1032 GLU D C 1
ATOM 18317 O O . GLU D 1 1032 ? 123.586 135.230 129.692 1.00 36.57 1032 GLU D O 1
ATOM 18323 N N . SER D 1 1033 ? 123.884 136.849 128.171 1.00 35.89 1033 SER D N 1
ATOM 18324 C CA . SER D 1 1033 ? 123.779 137.938 129.128 1.00 35.89 1033 SER D CA 1
ATOM 18325 C C . SER D 1 1033 ? 122.389 138.551 129.155 1.00 35.89 1033 SER D C 1
ATOM 18326 O O . SER D 1 1033 ? 121.953 139.020 130.208 1.00 35.89 1033 SER D O 1
ATOM 18329 N N . VAL D 1 1034 ? 121.685 138.571 128.023 1.00 34.08 1034 VAL D N 1
ATOM 18330 C CA . VAL D 1 1034 ? 120.288 138.987 128.028 1.00 34.08 1034 VAL D CA 1
ATOM 18331 C C . VAL D 1 1034 ? 119.423 137.907 128.655 1.00 34.08 1034 VAL D C 1
ATOM 18332 O O . VAL D 1 1034 ? 118.460 138.196 129.368 1.00 34.08 1034 VAL D O 1
ATOM 18336 N N . ARG D 1 1035 ? 119.777 136.645 128.434 1.00 37.20 1035 ARG D N 1
ATOM 18337 C CA . ARG D 1 1035 ? 118.936 135.543 128.878 1.00 37.20 1035 ARG D CA 1
ATOM 18338 C C . ARG D 1 1035 ? 119.004 135.343 130.390 1.00 37.20 1035 ARG D C 1
ATOM 18339 O O . ARG D 1 1035 ? 118.012 134.927 131.000 1.00 37.20 1035 ARG D O 1
ATOM 18347 N N . ARG D 1 1036 ? 120.138 135.659 131.021 1.00 43.06 1036 ARG D N 1
ATOM 18348 C CA . ARG D 1 1036 ? 120.184 135.654 132.481 1.00 43.06 1036 ARG D CA 1
ATOM 18349 C C . ARG D 1 1036 ? 119.383 136.806 133.064 1.00 43.06 1036 ARG D C 1
ATOM 18350 O O . ARG D 1 1036 ? 118.684 136.640 134.066 1.00 43.06 1036 ARG D O 1
ATOM 18358 N N . ASN D 1 1037 ? 119.472 137.980 132.449 1.00 42.72 1037 ASN D N 1
ATOM 18359 C CA . ASN D 1 1037 ? 118.791 139.178 132.915 1.00 42.72 1037 ASN D CA 1
ATOM 18360 C C . ASN D 1 1037 ? 117.473 139.405 132.195 1.00 42.72 1037 ASN D C 1
ATOM 18361 O O . ASN D 1 1037 ? 117.093 140.551 131.953 1.00 42.72 1037 ASN D O 1
ATOM 18366 N N . ALA D 1 1038 ? 116.775 138.333 131.831 1.00 43.25 1038 ALA D N 1
ATOM 18367 C CA . ALA D 1 1038 ? 115.574 138.474 131.022 1.00 43.25 1038 ALA D CA 1
ATOM 18368 C C . ALA D 1 1038 ? 114.396 138.947 131.853 1.00 43.25 1038 ALA D C 1
ATOM 18369 O O . ALA D 1 1038 ? 113.552 139.702 131.364 1.00 43.25 1038 ALA D O 1
ATOM 18371 N N . GLN D 1 1039 ? 114.322 138.523 133.110 1.00 49.63 1039 GLN D N 1
ATOM 18372 C CA . GLN D 1 1039 ? 113.188 138.856 133.959 1.00 49.63 1039 GLN D CA 1
ATOM 18373 C C . GLN D 1 1039 ? 113.309 140.250 134.561 1.00 49.63 1039 GLN D C 1
ATOM 18374 O O . GLN D 1 1039 ? 112.336 140.750 135.128 1.00 49.63 1039 GLN D O 1
ATOM 18380 N N . LEU D 1 1040 ? 114.463 140.898 134.417 1.00 49.58 1040 LEU D N 1
ATOM 18381 C CA . LEU D 1 1040 ? 114.659 142.296 134.777 1.00 49.58 1040 LEU D CA 1
ATOM 18382 C C . LEU D 1 1040 ? 114.478 143.234 133.594 1.00 49.58 1040 LEU D C 1
ATOM 18383 O O . LEU D 1 1040 ? 113.942 144.332 133.759 1.00 49.58 1040 LEU D O 1
ATOM 18388 N N . LYS D 1 1041 ? 114.906 142.826 132.399 1.00 49.12 1041 LYS D N 1
ATOM 18389 C CA . LYS D 1 1041 ? 114.734 143.663 131.217 1.00 49.12 1041 LYS D CA 1
ATOM 18390 C C . LYS D 1 1041 ? 113.280 143.782 130.790 1.00 49.12 1041 LYS D C 1
ATOM 18391 O O . LYS D 1 1041 ? 112.925 144.765 130.136 1.00 49.12 1041 LYS D O 1
ATOM 18397 N N . ARG D 1 1042 ? 112.436 142.809 131.130 1.00 54.87 1042 ARG D N 1
ATOM 18398 C CA . ARG D 1 1042 ? 111.012 142.967 130.877 1.00 54.87 1042 ARG D CA 1
ATOM 18399 C C . ARG D 1 1042 ? 110.388 143.957 131.844 1.00 54.87 1042 ARG D C 1
ATOM 18400 O O . ARG D 1 1042 ? 109.475 144.697 131.467 1.00 54.87 1042 ARG D O 1
ATOM 18408 N N . LEU D 1 1043 ? 110.868 143.991 133.087 1.00 51.13 1043 LEU D N 1
ATOM 18409 C CA . LEU D 1 1043 ? 110.318 144.898 134.085 1.00 51.13 1043 LEU D CA 1
ATOM 18410 C C . LEU D 1 1043 ? 110.901 146.296 133.971 1.00 51.13 1043 LEU D C 1
ATOM 18411 O O . LEU D 1 1043 ? 110.200 147.275 134.235 1.00 51.13 1043 LEU D O 1
ATOM 18416 N N . ALA D 1 1044 ? 112.169 146.415 133.586 1.00 56.56 1044 ALA D N 1
ATOM 18417 C CA . ALA D 1 1044 ? 112.765 147.727 133.378 1.00 56.56 1044 ALA D CA 1
ATOM 18418 C C . ALA D 1 1044 ? 112.223 148.419 132.139 1.00 56.56 1044 ALA D C 1
ATOM 18419 O O . ALA D 1 1044 ? 112.326 149.643 132.033 1.00 56.56 1044 ALA D O 1
ATOM 18421 N N . MET D 1 1045 ? 111.668 147.666 131.198 1.00 63.50 1045 MET D N 1
ATOM 18422 C CA . MET D 1 1045 ? 111.059 148.241 130.010 1.00 63.50 1045 MET D CA 1
ATOM 18423 C C . MET D 1 1045 ? 109.618 148.646 130.260 1.00 63.50 1045 MET D C 1
ATOM 18424 O O . MET D 1 1045 ? 109.129 149.599 129.644 1.00 63.50 1045 MET D O 1
ATOM 18429 N N . GLN D 1 1046 ? 108.940 147.945 131.169 1.00 64.07 1046 GLN D N 1
ATOM 18430 C CA . GLN D 1 1046 ? 107.585 148.311 131.559 1.00 64.07 1046 GLN D CA 1
ATOM 18431 C C . GLN D 1 1046 ? 107.557 149.633 132.314 1.00 64.07 1046 GLN D C 1
ATOM 18432 O O . GLN D 1 1046 ? 106.602 150.401 132.177 1.00 64.07 1046 GLN D O 1
ATOM 18438 N N . VAL D 1 1047 ? 108.594 149.930 133.089 1.00 64.35 1047 VAL D N 1
ATOM 18439 C CA . VAL D 1 1047 ? 108.608 151.165 133.860 1.00 64.35 1047 VAL D CA 1
ATOM 18440 C C . VAL D 1 1047 ? 109.123 152.349 133.037 1.00 64.35 1047 VAL D C 1
ATOM 18441 O O . VAL D 1 1047 ? 108.681 153.483 133.244 1.00 64.35 1047 VAL D O 1
ATOM 18445 N N . VAL D 1 1048 ? 109.995 152.115 132.053 1.00 68.97 1048 VAL D N 1
ATOM 18446 C CA . VAL D 1 1048 ? 110.461 153.214 131.216 1.00 68.97 1048 VAL D CA 1
ATOM 18447 C C . VAL D 1 1048 ? 109.419 153.567 130.161 1.00 68.97 1048 VAL D C 1
ATOM 18448 O O . VAL D 1 1048 ? 109.477 154.656 129.575 1.00 68.97 1048 VAL D O 1
ATOM 18452 N N . LEU D 1 1049 ? 108.451 152.679 129.922 1.00 72.07 1049 LEU D N 1
ATOM 18453 C CA . LEU D 1 1049 ? 107.313 153.011 129.074 1.00 72.07 1049 LEU D CA 1
ATOM 18454 C C . LEU D 1 1049 ? 106.463 154.089 129.729 1.00 72.07 1049 LEU D C 1
ATOM 18455 O O . LEU D 1 1049 ? 106.096 155.080 129.092 1.00 72.07 1049 LEU D O 1
ATOM 18460 N N . HIS D 1 1050 ? 106.137 153.909 131.009 1.00 73.69 1050 HIS D N 1
ATOM 18461 C CA . HIS D 1 1050 ? 105.330 154.889 131.722 1.00 73.69 1050 HIS D CA 1
ATOM 18462 C C . HIS D 1 1050 ? 106.121 156.137 132.073 1.00 73.69 1050 HIS D C 1
ATOM 18463 O O . HIS D 1 1050 ? 105.536 157.214 132.185 1.00 73.69 1050 HIS D O 1
ATOM 18470 N N . THR D 1 1051 ? 107.436 156.010 132.255 1.00 79.60 1051 THR D N 1
ATOM 18471 C CA . THR D 1 1051 ? 108.262 157.150 132.645 1.00 79.60 1051 THR D CA 1
ATOM 18472 C C . THR D 1 1051 ? 108.342 158.184 131.530 1.00 79.60 1051 THR D C 1
ATOM 18473 O O . THR D 1 1051 ? 108.137 159.379 131.763 1.00 79.60 1051 THR D O 1
ATOM 18477 N N . GLU D 1 1052 ? 108.616 157.737 130.302 1.00 85.11 1052 GLU D N 1
ATOM 18478 C CA . GLU D 1 1052 ? 108.661 158.646 129.163 1.00 85.11 1052 GLU D CA 1
ATOM 18479 C C . GLU D 1 1052 ? 107.284 159.144 128.756 1.00 85.11 1052 GLU D C 1
ATOM 18480 O O . GLU D 1 1052 ? 107.190 160.144 128.041 1.00 85.11 1052 GLU D O 1
ATOM 18486 N N . LEU D 1 1053 ? 106.222 158.476 129.189 1.00 88.67 1053 LEU D N 1
ATOM 18487 C CA . LEU D 1 1053 ? 104.877 158.861 128.796 1.00 88.67 1053 LEU D CA 1
ATOM 18488 C C . LEU D 1 1053 ? 104.288 159.900 129.738 1.00 88.67 1053 LEU D C 1
ATOM 18489 O O . LEU D 1 1053 ? 103.440 160.696 129.320 1.00 88.67 1053 LEU D O 1
ATOM 18494 N N . GLU D 1 1054 ? 104.727 159.912 130.999 1.00 94.09 1054 GLU D N 1
ATOM 18495 C CA . GLU D 1 1054 ? 104.322 160.954 131.936 1.00 94.09 1054 GLU D CA 1
ATOM 18496 C C . GLU D 1 1054 ? 104.880 162.315 131.552 1.00 94.09 1054 GLU D C 1
ATOM 18497 O O . GLU D 1 1054 ? 104.226 163.338 131.782 1.00 94.09 1054 GLU D O 1
ATOM 18503 N N . ARG D 1 1055 ? 106.090 162.351 130.991 1.00 99.84 1055 ARG D N 1
ATOM 18504 C CA . ARG D 1 1055 ? 106.737 163.615 130.665 1.00 99.84 1055 ARG D CA 1
ATOM 18505 C C . ARG D 1 1055 ? 106.075 164.327 129.494 1.00 99.84 1055 ARG D C 1
ATOM 18506 O O . ARG D 1 1055 ? 106.244 165.542 129.348 1.00 99.84 1055 ARG D O 1
ATOM 18514 N N . LYS D 1 1056 ? 105.334 163.604 128.659 1.00 107.73 1056 LYS D N 1
ATOM 18515 C CA . LYS D 1 1056 ? 104.695 164.194 127.493 1.00 107.73 1056 LYS D CA 1
ATOM 18516 C C . LYS D 1 1056 ? 103.349 164.821 127.829 1.00 107.73 1056 LYS D C 1
ATOM 18517 O O . LYS D 1 1056 ? 103.015 165.889 127.305 1.00 107.73 1056 LYS D O 1
ATOM 18523 N N . LEU D 1 1057 ? 102.579 164.182 128.696 1.00 113.84 1057 LEU D N 1
ATOM 18524 C CA . LEU D 1 1057 ? 101.240 164.628 129.042 1.00 113.84 1057 LEU D CA 1
ATOM 18525 C C . LEU D 1 1057 ? 101.289 165.818 129.999 1.00 113.84 1057 LEU D C 1
ATOM 18526 O O . LEU D 1 1057 ? 102.255 165.978 130.748 1.00 113.84 1057 LEU D O 1
ATOM 18531 N N . PRO D 1 1058 ? 100.267 166.675 129.981 1.00 129.63 1058 PRO D N 1
ATOM 18532 C CA . PRO D 1 1058 ? 100.187 167.731 130.994 1.00 129.63 1058 PRO D CA 1
ATOM 18533 C C . PRO D 1 1058 ? 99.802 167.161 132.347 1.00 129.63 1058 PRO D C 1
ATOM 18534 O O . PRO D 1 1058 ? 99.055 166.186 132.448 1.00 129.63 1058 PRO D O 1
ATOM 18538 N N . HIS D 1 1059 ? 100.325 167.794 133.400 1.00 138.77 1059 HIS D N 1
ATOM 18539 C CA . HIS D 1 1059 ? 100.143 167.295 134.759 1.00 138.77 1059 HIS D CA 1
ATOM 18540 C C . HIS D 1 1059 ? 98.717 167.461 135.271 1.00 138.77 1059 HIS D C 1
ATOM 18541 O O . HIS D 1 1059 ? 98.339 166.790 136.237 1.00 138.77 1059 HIS D O 1
ATOM 18548 N N . VAL D 1 1060 ? 97.922 168.339 134.653 1.00 142.23 1060 VAL D N 1
ATOM 18549 C CA . VAL D 1 1060 ? 96.554 168.555 135.106 1.00 142.23 1060 VAL D CA 1
ATOM 18550 C C . VAL D 1 1060 ? 95.643 167.384 134.760 1.00 142.23 1060 VAL D C 1
ATOM 18551 O O . VAL D 1 1060 ? 94.610 167.195 135.411 1.00 142.23 1060 VAL D O 1
ATOM 18555 N N . TRP D 1 1061 ? 96.000 166.582 133.756 1.00 140.68 1061 TRP D N 1
ATOM 18556 C CA . TRP D 1 1061 ? 95.199 165.412 133.421 1.00 140.68 1061 TRP D CA 1
ATOM 18557 C C . TRP D 1 1061 ? 95.540 164.224 134.308 1.00 140.68 1061 TRP D C 1
ATOM 18558 O O . TRP D 1 1061 ? 94.689 163.355 134.529 1.00 140.68 1061 TRP D O 1
ATOM 18569 N N . LEU D 1 1062 ? 96.766 164.184 134.836 1.00 133.76 1062 LEU D N 1
ATOM 18570 C CA . LEU D 1 1062 ? 97.236 163.002 135.553 1.00 133.76 1062 LEU D CA 1
ATOM 18571 C C . LEU D 1 1062 ? 96.591 162.874 136.925 1.00 133.76 1062 LEU D C 1
ATOM 18572 O O . LEU D 1 1062 ? 96.198 161.773 137.324 1.00 133.76 1062 LEU D O 1
ATOM 18577 N N . GLN D 1 1063 ? 96.465 163.986 137.656 1.00 137.87 1063 GLN D N 1
ATOM 18578 C CA . GLN D 1 1063 ? 96.041 163.936 139.053 1.00 137.87 1063 GLN D CA 1
ATOM 18579 C C . GLN D 1 1063 ? 94.590 163.504 139.222 1.00 137.87 1063 GLN D C 1
ATOM 18580 O O . GLN D 1 1063 ? 94.216 163.051 140.309 1.00 137.87 1063 GLN D O 1
ATOM 18586 N N . ARG D 1 1064 ? 93.769 163.621 138.178 1.00 138.54 1064 ARG D N 1
ATOM 18587 C CA . ARG D 1 1064 ? 92.444 163.015 138.222 1.00 138.54 1064 ARG D CA 1
ATOM 18588 C C . ARG D 1 1064 ? 92.534 161.496 138.140 1.00 138.54 1064 ARG D C 1
ATOM 18589 O O . ARG D 1 1064 ? 91.817 160.786 138.855 1.00 138.54 1064 ARG D O 1
ATOM 18597 N N . VAL D 1 1065 ? 93.420 160.977 137.286 1.00 132.32 1065 VAL D N 1
ATOM 18598 C CA . VAL D 1 1065 ? 93.555 159.538 137.101 1.00 132.32 1065 VAL D CA 1
ATOM 18599 C C . VAL D 1 1065 ? 94.722 158.951 137.882 1.00 132.32 1065 VAL D C 1
ATOM 18600 O O . VAL D 1 1065 ? 95.035 157.766 137.712 1.00 132.32 1065 VAL D O 1
ATOM 18604 N N . ASP D 1 1066 ? 95.378 159.740 138.735 1.00 124.17 1066 ASP D N 1
ATOM 18605 C CA . ASP D 1 1066 ? 96.420 159.222 139.624 1.00 124.17 1066 ASP D CA 1
ATOM 18606 C C . ASP D 1 1066 ? 95.751 158.768 140.913 1.00 124.17 1066 ASP D C 1
ATOM 18607 O O . ASP D 1 1066 ? 95.707 159.494 141.907 1.00 124.17 1066 ASP D O 1
ATOM 18612 N N . LYS D 1 1067 ? 95.223 157.548 140.894 1.00 112.88 1067 LYS D N 1
ATOM 18613 C CA . LYS D 1 1067 ? 94.497 157.027 142.040 1.00 112.88 1067 LYS D CA 1
ATOM 18614 C C . LYS D 1 1067 ? 95.446 156.669 143.176 1.00 112.88 1067 LYS D C 1
ATOM 18615 O O . LYS D 1 1067 ? 96.602 156.300 142.962 1.00 112.88 1067 LYS D O 1
ATOM 18621 N N . MET D 1 1068 ? 94.941 156.802 144.397 1.00 108.51 1068 MET D N 1
ATOM 18622 C CA . MET D 1 1068 ? 95.618 156.348 145.600 1.00 108.51 1068 MET D CA 1
ATOM 18623 C C . MET D 1 1068 ? 94.656 155.473 146.384 1.00 108.51 1068 MET D C 1
ATOM 18624 O O . MET D 1 1068 ? 93.441 155.687 146.334 1.00 108.51 1068 MET D O 1
ATOM 18629 N N . GLU D 1 1069 ? 95.215 154.491 147.099 1.00 102.11 1069 GLU D N 1
ATOM 18630 C CA . GLU D 1 1069 ? 94.470 153.518 147.907 1.00 102.11 1069 GLU D CA 1
ATOM 18631 C C . GLU D 1 1069 ? 93.452 152.750 147.054 1.00 102.11 1069 GLU D C 1
ATOM 18632 O O . GLU D 1 1069 ? 92.240 152.921 147.173 1.00 102.11 1069 GLU D O 1
ATOM 18638 N N . LEU D 1 1070 ? 93.988 151.936 146.150 1.00 97.98 1070 LEU D N 1
ATOM 18639 C CA . LEU D 1 1070 ? 93.154 151.088 145.307 1.00 97.98 1070 LEU D CA 1
ATOM 18640 C C . LEU D 1 1070 ? 92.448 150.021 146.138 1.00 97.98 1070 LEU D C 1
ATOM 18641 O O . LEU D 1 1070 ? 93.076 149.345 146.957 1.00 97.98 1070 LEU D O 1
ATOM 18646 N N . ILE D 1 1071 ? 91.139 149.873 145.931 1.00 104.23 1071 ILE D N 1
ATOM 18647 C CA . ILE D 1 1071 ? 90.351 148.798 146.526 1.00 104.23 1071 ILE D CA 1
ATOM 18648 C C . ILE D 1 1071 ? 89.939 147.847 145.412 1.00 104.23 1071 ILE D C 1
ATOM 18649 O O . ILE D 1 1071 ? 89.370 148.277 144.403 1.00 104.23 1071 ILE D O 1
ATOM 18654 N N . GLU D 1 1072 ? 90.219 146.560 145.594 1.00 107.57 1072 GLU D N 1
ATOM 18655 C CA . GLU D 1 1072 ? 89.874 145.532 144.622 1.00 107.57 1072 GLU D CA 1
ATOM 18656 C C . GLU D 1 1072 ? 88.982 144.496 145.286 1.00 107.57 1072 GLU D C 1
ATOM 18657 O O . GLU D 1 1072 ? 89.434 143.764 146.171 1.00 107.57 1072 GLU D O 1
ATOM 18663 N N . TYR D 1 1073 ? 87.724 144.425 144.850 1.00 113.16 1073 TYR D N 1
ATOM 18664 C CA . TYR D 1 1073 ? 86.728 143.575 145.496 1.00 113.16 1073 TYR D CA 1
ATOM 18665 C C . TYR D 1 1073 ? 86.953 142.094 145.219 1.00 113.16 1073 TYR D C 1
ATOM 18666 O O . TYR D 1 1073 ? 86.680 141.257 146.088 1.00 113.16 1073 TYR D O 1
ATOM 18675 N N . PRO D 1 1074 ? 87.436 141.721 144.027 1.00 113.58 1074 PRO D N 1
ATOM 18676 C CA . PRO D 1 1074 ? 87.630 140.283 143.821 1.00 113.58 1074 PRO D CA 1
ATOM 18677 C C . PRO D 1 1074 ? 89.036 139.826 144.189 1.00 113.58 1074 PRO D C 1
ATOM 18678 O O . PRO D 1 1074 ? 89.997 140.400 143.680 1.00 113.58 1074 PRO D O 1
ATOM 18682 N N . ASN D 1 1109 ? 123.566 133.803 139.633 1.00 129.10 1109 ASN D N 1
ATOM 18683 C CA . ASN D 1 1109 ? 122.806 132.742 140.288 1.00 129.10 1109 ASN D CA 1
ATOM 18684 C C . ASN D 1 1109 ? 122.325 133.160 141.695 1.00 129.10 1109 ASN D C 1
ATOM 18685 O O . ASN D 1 1109 ? 121.827 134.278 141.883 1.00 129.10 1109 ASN D O 1
ATOM 18690 N N . ASN D 1 1110 ? 122.478 132.271 142.677 1.00 123.30 1110 ASN D N 1
ATOM 18691 C CA . ASN D 1 1110 ? 122.072 132.601 144.040 1.00 123.30 1110 ASN D CA 1
ATOM 18692 C C . ASN D 1 1110 ? 123.204 133.302 144.774 1.00 123.30 1110 ASN D C 1
ATOM 18693 O O . ASN D 1 1110 ? 123.540 132.977 145.914 1.00 123.30 1110 ASN D O 1
ATOM 18698 N N . ASP D 1 1111 ? 123.817 134.286 144.113 1.00 119.25 1111 ASP D N 1
ATOM 18699 C CA . ASP D 1 1111 ? 124.901 135.033 144.740 1.00 119.25 1111 ASP D CA 1
ATOM 18700 C C . ASP D 1 1111 ? 124.367 136.002 145.786 1.00 119.25 1111 ASP D C 1
ATOM 18701 O O . ASP D 1 1111 ? 125.079 136.350 146.734 1.00 119.25 1111 ASP D O 1
ATOM 18706 N N . ASP D 1 1112 ? 123.120 136.437 145.643 1.00 116.29 1112 ASP D N 1
ATOM 18707 C CA . ASP D 1 1112 ? 122.497 137.324 146.614 1.00 116.29 1112 ASP D CA 1
ATOM 18708 C C . ASP D 1 1112 ? 121.795 136.575 147.736 1.00 116.29 1112 ASP D C 1
ATOM 18709 O O . ASP D 1 1112 ? 121.132 137.208 148.561 1.00 116.29 1112 ASP D O 1
ATOM 18714 N N . TYR D 1 1113 ? 121.909 135.251 147.778 1.00 108.55 1113 TYR D N 1
ATOM 18715 C CA . TYR D 1 1113 ? 121.422 134.466 148.902 1.00 108.55 1113 TYR D CA 1
ATOM 18716 C C . TYR D 1 1113 ? 122.541 133.899 149.755 1.00 108.55 1113 TYR D C 1
ATOM 18717 O O . TYR D 1 1113 ? 122.370 133.765 150.968 1.00 108.55 1113 TYR D O 1
ATOM 18726 N N . ILE D 1 1114 ? 123.674 133.555 149.145 1.00 103.75 1114 ILE D N 1
ATOM 18727 C CA . ILE D 1 1114 ? 124.840 133.158 149.921 1.00 103.75 1114 ILE D CA 1
ATOM 18728 C C . ILE D 1 1114 ? 125.428 134.366 150.637 1.00 103.75 1114 ILE D C 1
ATOM 18729 O O . ILE D 1 1114 ? 125.823 134.283 151.805 1.00 103.75 1114 ILE D O 1
ATOM 18734 N N . ASN D 1 1115 ? 125.461 135.514 149.967 1.00 104.29 1115 ASN D N 1
ATOM 18735 C CA . ASN D 1 1115 ? 125.996 136.720 150.578 1.00 104.29 1115 ASN D CA 1
ATOM 18736 C C . ASN D 1 1115 ? 125.036 137.360 151.566 1.00 104.29 1115 ASN D C 1
ATOM 18737 O O . ASN D 1 1115 ? 125.451 138.246 152.318 1.00 104.29 1115 ASN D O 1
ATOM 18742 N N . ALA D 1 1116 ? 123.774 136.948 151.580 1.00 95.56 1116 ALA D N 1
ATOM 18743 C CA . ALA D 1 1116 ? 122.805 137.450 152.537 1.00 95.56 1116 ALA D CA 1
ATOM 18744 C C . ALA D 1 1116 ? 122.536 136.469 153.664 1.00 95.56 1116 ALA D C 1
ATOM 18745 O O . ALA D 1 1116 ? 121.683 136.741 154.514 1.00 95.56 1116 ALA D O 1
ATOM 18747 N N . GLU D 1 1117 ? 123.227 135.334 153.682 1.00 89.22 1117 GLU D N 1
ATOM 18748 C CA . GLU D 1 1117 ? 123.161 134.399 154.794 1.00 89.22 1117 GLU D CA 1
ATOM 18749 C C . GLU D 1 1117 ? 124.488 134.281 155.522 1.00 89.22 1117 GLU D C 1
ATOM 18750 O O . GLU D 1 1117 ? 124.503 134.100 156.739 1.00 89.22 1117 GLU D O 1
ATOM 18756 N N . LEU D 1 1118 ? 125.608 134.390 154.801 1.00 85.00 1118 LEU D N 1
ATOM 18757 C CA . LEU D 1 1118 ? 126.903 134.571 155.448 1.00 85.00 1118 LEU D CA 1
ATOM 18758 C C . LEU D 1 1118 ? 126.971 135.882 156.212 1.00 85.00 1118 LEU D C 1
ATOM 18759 O O . LEU D 1 1118 ? 127.663 135.970 157.229 1.00 85.00 1118 LEU D O 1
ATOM 18764 N N . GLU D 1 1119 ? 126.271 136.911 155.737 1.00 80.11 1119 GLU D N 1
ATOM 18765 C CA . GLU D 1 1119 ? 126.203 138.162 156.479 1.00 80.11 1119 GLU D CA 1
ATOM 18766 C C . GLU D 1 1119 ? 125.303 138.027 157.699 1.00 80.11 1119 GLU D C 1
ATOM 18767 O O . GLU D 1 1119 ? 125.506 138.719 158.701 1.00 80.11 1119 GLU D O 1
ATOM 18773 N N . ARG D 1 1120 ? 124.327 137.124 157.648 1.00 80.68 1120 ARG D N 1
ATOM 18774 C CA . ARG D 1 1120 ? 123.453 136.914 158.794 1.00 80.68 1120 ARG D CA 1
ATOM 18775 C C . ARG D 1 1120 ? 124.142 136.102 159.883 1.00 80.68 1120 ARG D C 1
ATOM 18776 O O . ARG D 1 1120 ? 123.950 136.374 161.072 1.00 80.68 1120 ARG D O 1
ATOM 18784 N N . GLN D 1 1121 ? 124.955 135.113 159.504 1.00 74.77 1121 GLN D N 1
ATOM 18785 C CA . GLN D 1 1121 ? 125.698 134.345 160.497 1.00 74.77 1121 GLN D CA 1
ATOM 18786 C C . GLN D 1 1121 ? 126.845 135.130 161.106 1.00 74.77 1121 GLN D C 1
ATOM 18787 O O . GLN D 1 1121 ? 127.340 134.745 162.166 1.00 74.77 1121 GLN D O 1
ATOM 18793 N N . ARG D 1 1122 ? 127.296 136.201 160.459 1.00 73.10 1122 ARG D N 1
ATOM 18794 C CA . ARG D 1 1122 ? 128.334 137.029 161.058 1.00 73.10 1122 ARG D CA 1
ATOM 18795 C C . ARG D 1 1122 ? 127.777 137.839 162.219 1.00 73.10 1122 ARG D C 1
ATOM 18796 O O . ARG D 1 1122 ? 128.457 138.036 163.230 1.00 73.10 1122 ARG D O 1
ATOM 18804 N N . ARG D 1 1123 ? 126.536 138.307 162.097 1.00 69.21 1123 ARG D N 1
ATOM 18805 C CA . ARG D 1 1123 ? 125.884 138.994 163.203 1.00 69.21 1123 ARG D CA 1
ATOM 18806 C C . ARG D 1 1123 ? 125.471 138.047 164.317 1.00 69.21 1123 ARG D C 1
ATOM 18807 O O . ARG D 1 1123 ? 125.274 138.496 165.447 1.00 69.21 1123 ARG D O 1
ATOM 18815 N N . LYS D 1 1124 ? 125.314 136.759 164.026 1.00 61.17 1124 LYS D N 1
ATOM 18816 C CA . LYS D 1 1124 ? 124.945 135.810 165.068 1.00 61.17 1124 LYS D CA 1
ATOM 18817 C C . LYS D 1 1124 ? 126.158 135.386 165.885 1.00 61.17 1124 LYS D C 1
ATOM 18818 O O . LYS D 1 1124 ? 126.067 135.254 167.108 1.00 61.17 1124 LYS D O 1
ATOM 18824 N N . LEU D 1 1125 ? 127.305 135.188 165.233 1.00 59.31 1125 LEU D N 1
ATOM 18825 C CA . LEU D 1 1125 ? 128.535 134.883 165.952 1.00 59.31 1125 LEU D CA 1
ATOM 18826 C C . LEU D 1 1125 ? 129.053 136.071 166.746 1.00 59.31 1125 LEU D C 1
ATOM 18827 O O . LEU D 1 1125 ? 129.844 135.882 167.671 1.00 59.31 1125 LEU D O 1
ATOM 18832 N N . ARG D 1 1126 ? 128.645 137.290 166.398 1.00 64.03 1126 ARG D N 1
ATOM 18833 C CA . ARG D 1 1126 ? 129.013 138.440 167.210 1.00 64.03 1126 ARG D CA 1
ATOM 18834 C C . ARG D 1 1126 ? 128.174 138.509 168.477 1.00 64.03 1126 ARG D C 1
ATOM 18835 O O . ARG D 1 1126 ? 128.657 138.969 169.515 1.00 64.03 1126 ARG D O 1
ATOM 18843 N N . ASP D 1 1127 ? 126.928 138.036 168.428 1.00 59.96 1127 ASP D N 1
ATOM 18844 C CA . ASP D 1 1127 ? 126.109 138.018 169.633 1.00 59.96 1127 ASP D CA 1
ATOM 18845 C C . ASP D 1 1127 ? 126.515 136.897 170.576 1.00 59.96 1127 ASP D C 1
ATOM 18846 O O . ASP D 1 1127 ? 126.401 137.048 171.795 1.00 59.96 1127 ASP D O 1
ATOM 18851 N N . ILE D 1 1128 ? 126.967 135.766 170.037 1.00 52.56 1128 ILE D N 1
ATOM 18852 C CA . ILE D 1 1128 ? 127.442 134.677 170.882 1.00 52.56 1128 ILE D CA 1
ATOM 18853 C C . ILE D 1 1128 ? 128.752 135.064 171.552 1.00 52.56 1128 ILE D C 1
ATOM 18854 O O . ILE D 1 1128 ? 128.977 134.756 172.726 1.00 52.56 1128 ILE D O 1
ATOM 18859 N N . SER D 1 1129 ? 129.614 135.788 170.838 1.00 53.36 1129 SER D N 1
ATOM 18860 C CA . SER D 1 1129 ? 130.894 136.192 171.406 1.00 53.36 1129 SER D CA 1
ATOM 18861 C C . SER D 1 1129 ? 130.738 137.262 172.474 1.00 53.36 1129 SER D C 1
ATOM 18862 O O . SER D 1 1129 ? 131.534 137.307 173.411 1.00 53.36 1129 SER D O 1
ATOM 18865 N N . ARG D 1 1130 ? 129.737 138.131 172.360 1.00 59.90 1130 ARG D N 1
ATOM 18866 C CA . ARG D 1 1130 ? 129.544 139.147 173.387 1.00 59.90 1130 ARG D CA 1
ATOM 18867 C C . ARG D 1 1130 ? 128.836 138.598 174.613 1.00 59.90 1130 ARG D C 1
ATOM 18868 O O . ARG D 1 1130 ? 129.099 139.057 175.725 1.00 59.90 1130 ARG D O 1
ATOM 18876 N N . MET D 1 1131 ? 127.926 137.640 174.436 1.00 53.87 1131 MET D N 1
ATOM 18877 C CA . MET D 1 1131 ? 127.292 136.993 175.578 1.00 53.87 1131 MET D CA 1
ATOM 18878 C C . MET D 1 1131 ? 128.286 136.136 176.346 1.00 53.87 1131 MET D C 1
ATOM 18879 O O . MET D 1 1131 ? 128.184 136.008 177.568 1.00 53.87 1131 MET D O 1
ATOM 18884 N N . LEU D 1 1132 ? 129.266 135.567 175.652 1.00 48.68 1132 LEU D N 1
ATOM 18885 C CA . LEU D 1 1132 ? 130.215 134.668 176.289 1.00 48.68 1132 LEU D CA 1
ATOM 18886 C C . LEU D 1 1132 ? 131.316 135.429 177.014 1.00 48.68 1132 LEU D C 1
ATOM 18887 O O . LEU D 1 1132 ? 131.904 134.900 177.958 1.00 48.68 1132 LEU D O 1
ATOM 18892 N N . GLU D 1 1133 ? 131.604 136.663 176.602 1.00 52.59 1133 GLU D N 1
ATOM 18893 C CA . GLU D 1 1133 ? 132.575 137.479 177.322 1.00 52.59 1133 GLU D CA 1
ATOM 18894 C C . GLU D 1 1133 ? 131.973 138.132 178.554 1.00 52.59 1133 GLU D C 1
ATOM 18895 O O . GLU D 1 1133 ? 132.693 138.395 179.519 1.00 52.59 1133 GLU D O 1
ATOM 18901 N N . GLN D 1 1134 ? 130.672 138.425 178.538 1.00 51.53 1134 GLN D N 1
ATOM 18902 C CA . GLN D 1 1134 ? 130.021 138.943 179.733 1.00 51.53 1134 GLN D CA 1
ATOM 18903 C C . GLN D 1 1134 ? 129.851 137.860 180.778 1.00 51.53 1134 GLN D C 1
ATOM 18904 O O . GLN D 1 1134 ? 129.826 138.148 181.977 1.00 51.53 1134 GLN D O 1
ATOM 18910 N N . GLN D 1 1135 ? 129.721 136.615 180.342 1.00 43.44 1135 GLN D N 1
ATOM 18911 C CA . GLN D 1 1135 ? 129.577 135.502 181.261 1.00 43.44 1135 GLN D CA 1
ATOM 18912 C C . GLN D 1 1135 ? 130.919 135.056 181.814 1.00 43.44 1135 GLN D C 1
ATOM 18913 O O . GLN D 1 1135 ? 131.002 134.642 182.972 1.00 43.44 1135 GLN D O 1
ATOM 18919 N N . HIS D 1 1136 ? 131.979 135.160 181.014 1.00 46.22 1136 HIS D N 1
ATOM 18920 C CA . HIS D 1 1136 ? 133.320 134.823 181.471 1.00 46.22 1136 HIS D CA 1
ATOM 18921 C C . HIS D 1 1136 ? 133.831 135.804 182.512 1.00 46.22 1136 HIS D C 1
ATOM 18922 O O . HIS D 1 1136 ? 134.712 135.450 183.293 1.00 46.22 1136 HIS D O 1
ATOM 18929 N N . HIS D 1 1137 ? 133.293 137.022 182.547 1.00 47.84 1137 HIS D N 1
ATOM 18930 C CA . HIS D 1 1137 ? 133.627 137.954 183.612 1.00 47.84 1137 HIS D CA 1
ATOM 18931 C C . HIS D 1 1137 ? 132.974 137.560 184.927 1.00 47.84 1137 HIS D C 1
ATOM 18932 O O . HIS D 1 1137 ? 133.549 137.787 185.994 1.00 47.84 1137 HIS D O 1
ATOM 18939 N N . LEU D 1 1138 ? 131.782 136.971 184.876 1.00 43.48 1138 LEU D N 1
ATOM 18940 C CA . LEU D 1 1138 ? 131.074 136.622 186.100 1.00 43.48 1138 LEU D CA 1
ATOM 18941 C C . LEU D 1 1138 ? 131.588 135.324 186.706 1.00 43.48 1138 LEU D C 1
ATOM 18942 O O . LEU D 1 1138 ? 131.684 135.216 187.929 1.00 43.48 1138 LEU D O 1
ATOM 18947 N N . VAL D 1 1139 ? 131.897 134.328 185.870 1.00 42.01 1139 VAL D N 1
ATOM 18948 C CA . VAL D 1 1139 ? 132.447 133.060 186.350 1.00 42.01 1139 VAL D CA 1
ATOM 18949 C C . VAL D 1 1139 ? 133.804 133.287 186.997 1.00 42.01 1139 VAL D C 1
ATOM 18950 O O . VAL D 1 1139 ? 134.135 132.695 188.031 1.00 42.01 1139 VAL D O 1
ATOM 18954 N N . ARG D 1 1140 ? 134.589 134.189 186.422 1.00 46.39 1140 ARG D N 1
ATOM 18955 C CA . ARG D 1 1140 ? 135.881 134.555 186.970 1.00 46.39 1140 ARG D CA 1
ATOM 18956 C C . ARG D 1 1140 ? 135.748 135.396 188.236 1.00 46.39 1140 ARG D C 1
ATOM 18957 O O . ARG D 1 1140 ? 136.669 135.417 189.056 1.00 46.39 1140 ARG D O 1
ATOM 18965 N N . LEU D 1 1141 ? 134.609 136.060 188.431 1.00 46.48 1141 LEU D N 1
ATOM 18966 C CA . LEU D 1 1141 ? 134.365 136.772 189.679 1.00 46.48 1141 LEU D CA 1
ATOM 18967 C C . LEU D 1 1141 ? 133.990 135.822 190.804 1.00 46.48 1141 LEU D C 1
ATOM 18968 O O . LEU D 1 1141 ? 134.319 136.088 191.965 1.00 46.48 1141 LEU D O 1
ATOM 18973 N N . ILE D 1 1142 ? 133.301 134.724 190.482 1.00 45.55 1142 ILE D N 1
ATOM 18974 C CA . ILE D 1 1142 ? 132.830 133.788 191.501 1.00 45.55 1142 ILE D CA 1
ATOM 18975 C C . ILE D 1 1142 ? 134.005 133.153 192.228 1.00 45.55 1142 ILE D C 1
ATOM 18976 O O . ILE D 1 1142 ? 134.038 133.120 193.458 1.00 45.55 1142 ILE D O 1
ATOM 18981 N N . VAL D 1 1143 ? 135.029 132.726 191.484 1.00 48.84 1143 VAL D N 1
ATOM 18982 C CA . VAL D 1 1143 ? 136.188 132.099 192.109 1.00 48.84 1143 VAL D CA 1
ATOM 18983 C C . VAL D 1 1143 ? 137.050 133.095 192.876 1.00 48.84 1143 VAL D C 1
ATOM 18984 O O . VAL D 1 1143 ? 137.898 132.681 193.670 1.00 48.84 1143 VAL D O 1
ATOM 18988 N N . GLN D 1 1144 ? 136.865 134.399 192.665 1.00 50.79 1144 GLN D N 1
ATOM 18989 C CA . GLN D 1 1144 ? 137.574 135.379 193.476 1.00 50.79 1144 GLN D CA 1
ATOM 18990 C C . GLN D 1 1144 ? 136.935 135.554 194.839 1.00 50.79 1144 GLN D C 1
ATOM 18991 O O . GLN D 1 1144 ? 137.614 135.952 195.787 1.00 50.79 1144 GLN D O 1
ATOM 18997 N N . LYS D 1 1145 ? 135.633 135.301 194.947 1.00 53.34 1145 LYS D N 1
ATOM 18998 C CA . LYS D 1 1145 ? 134.882 135.595 196.159 1.00 53.34 1145 LYS D CA 1
ATOM 18999 C C . LYS D 1 1145 ? 134.078 134.396 196.641 1.00 53.34 1145 LYS D C 1
ATOM 19000 O O . LYS D 1 1145 ? 133.130 134.560 197.410 1.00 53.34 1145 LYS D O 1
ATOM 19006 N N . MET D 1 1146 ? 134.442 133.198 196.205 1.00 55.83 1146 MET D N 1
ATOM 19007 C CA . MET D 1 1146 ? 133.804 131.981 196.674 1.00 55.83 1146 MET D CA 1
ATOM 19008 C C . MET D 1 1146 ? 134.353 131.603 198.040 1.00 55.83 1146 MET D C 1
ATOM 19009 O O . MET D 1 1146 ? 135.544 131.765 198.314 1.00 55.83 1146 MET D O 1
ATOM 19014 N N . GLU D 1 1147 ? 133.473 131.102 198.898 1.00 60.98 1147 GLU D N 1
ATOM 19015 C CA . GLU D 1 1147 ? 133.853 130.650 200.227 1.00 60.98 1147 GLU D CA 1
ATOM 19016 C C . GLU D 1 1147 ? 134.395 129.230 200.129 1.00 60.98 1147 GLU D C 1
ATOM 19017 O O . GLU D 1 1147 ? 133.708 128.340 199.623 1.00 60.98 1147 GLU D O 1
ATOM 19023 N N . ILE D 1 1148 ? 135.623 129.013 200.595 1.00 59.85 1148 ILE D N 1
ATOM 19024 C CA . ILE D 1 1148 ? 136.271 127.703 200.550 1.00 59.85 1148 ILE D CA 1
ATOM 19025 C C . ILE D 1 1148 ? 136.726 127.357 201.961 1.00 59.85 1148 ILE D C 1
ATOM 19026 O O . ILE D 1 1148 ? 137.684 127.950 202.471 1.00 59.85 1148 ILE D O 1
ATOM 19031 N N . LYS D 1 1149 ? 136.033 126.417 202.601 1.00 63.24 1149 LYS D N 1
ATOM 19032 C CA . LYS D 1 1149 ? 136.405 125.957 203.934 1.00 63.24 1149 LYS D CA 1
ATOM 19033 C C . LYS D 1 1149 ? 136.727 124.473 203.998 1.00 63.24 1149 LYS D C 1
ATOM 19034 O O . LYS D 1 1149 ? 137.813 124.099 204.453 1.00 63.24 1149 LYS D O 1
ATOM 19040 N N . THR D 1 1150 ? 135.815 123.614 203.547 1.00 67.23 1150 THR D N 1
ATOM 19041 C CA . THR D 1 1150 ? 136.002 122.174 203.683 1.00 67.23 1150 THR D CA 1
ATOM 19042 C C . THR D 1 1150 ? 137.016 121.644 202.681 1.00 67.23 1150 THR D C 1
ATOM 19043 O O . THR D 1 1150 ? 137.852 120.798 203.020 1.00 67.23 1150 THR D O 1
ATOM 19047 N N . GLU D 1 1151 ? 136.984 122.154 201.454 1.00 64.57 1151 GLU D N 1
ATOM 19048 C CA . GLU D 1 1151 ? 137.854 121.677 200.395 1.00 64.57 1151 GLU D CA 1
ATOM 19049 C C . GLU D 1 1151 ? 139.123 122.504 200.266 1.00 64.57 1151 GLU D C 1
ATOM 19050 O O . GLU D 1 1151 ? 139.745 122.504 199.201 1.00 64.57 1151 GLU D O 1
ATOM 19056 N N . ALA D 1 1152 ? 139.526 123.194 201.328 1.00 69.10 1152 ALA D N 1
ATOM 19057 C CA . ALA D 1 1152 ? 140.773 123.940 201.319 1.00 69.10 1152 ALA D CA 1
ATOM 19058 C C . ALA D 1 1152 ? 141.951 122.994 201.482 1.00 69.10 1152 ALA D C 1
ATOM 19059 O O . ALA D 1 1152 ? 141.898 122.041 202.264 1.00 69.10 1152 ALA D O 1
ATOM 19061 N N . ASP D 1 1153 ? 143.017 123.260 200.740 1.00 75.44 1153 ASP D N 1
ATOM 19062 C CA . ASP D 1 1153 ? 144.218 122.440 200.800 1.00 75.44 1153 ASP D CA 1
ATOM 19063 C C . ASP D 1 1153 ? 144.970 122.657 202.108 1.00 75.44 1153 ASP D C 1
ATOM 19064 O O . ASP D 1 1153 ? 145.317 121.700 202.802 1.00 75.44 1153 ASP D O 1
#

GO terms:
  GO:0005262 calcium channel activity (F, IDA)
  GO:0005886 plasma membrane (C, IDA)
  GO:0097703 cellular response to pulsatile fluid shear stress (P, IDA)
  GO:0009408 response to heat (P, IMP)
  GO:0005886 plasma membrane (C, EXP)
  GO:0097604 temperature-gated cation channel activity (F, IDA)
  GO:0034605 cellular response to heat (P, IDA)
  GO:0015276 ligand-gated monoatomic ion channel activity (F, IDA)
  GO:0034703 cation channel complex (C, IDA)
  GO:0050960 detection of temperature stimulus involved in thermoception (P, IDA)
  GO:0050965 detection of temperature stimulus involved in sensory perception of pain (P, IDA)
  GO:0098655 monoatomic cation transmembrane transport (P, IDA)
  GO:0120168 detection of hot stimulus involved in thermoception (P, IDA)
  GO:0006812 monoatomic cation transport (P, IDA)
  GO:0006816 calcium ion transport (P, IDA)
  GO:0007602 phototransduction (P, IDA)
  GO:0001580 detection of chemical stimulus involved in sensory perception of bitter taste (P, IMP)
  GO:0040040 thermosensory behavior (P, IMP)
  GO:0043052 thermotaxis (P, IMP)
  GO:0009416 response to light stimulus (P, IMP)